Protein 8D9X (pdb70)

InterPro domains:
  IPR006597 Sel1-like repeat [PF08238] (257-276)
  IPR006597 Sel1-like repeat [PF08238] (277-312)
  IPR006597 Sel1-like repeat [PF08238] (314-349)
  IPR006597 Sel1-like repeat [PF08238] (352-384)
  IPR006597 Sel1-like repeat [PF08238] (386-420)
  IPR006597 Sel1-like repeat [SM00671] (245-276)
  IPR006597 Sel1-like repeat [SM00671] (277-312)
  IPR006597 Sel1-like repeat [SM00671] (313-350)
  IPR006597 Sel1-like repeat [SM00671] (351-384)
  IPR006597 Sel1-like repeat [SM00671] (385-420)
  IPR011990 Tetratricopeptide-like helical domain superfamily [G3DSA:1.25.40.10] (247-445)
  IPR052748 Integrated Stress Response Activator [PTHR45011] (1-515)

Organism: Homo sapiens (NCBI:txid9606)

B-factor: mean 91.6, std 11.81, range [67.1, 138.32]

Radius of gyration: 43.92 Å; Cα contacts (8 Å, |Δi|>4): 2280; chains: 8; bounding box: 70×71×140 Å

Structure (mmCIF, N/CA/C/O backbone):
data_8D9X
#
_entry.id   8D9X
#
loop_
_atom_site.group_PDB
_atom_site.id
_atom_site.type_symbol
_atom_site.label_atom_id
_atom_site.label_alt_id
_atom_site.label_comp_id
_atom_site.label_asym_id
_atom_site.label_entity_id
_atom_site.label_seq_id
_atom_site.pdbx_PDB_ins_code
_atom_site.Cartn_x
_atom_site.Cartn_y
_atom_site.Cartn_z
_atom_site.occupancy
_atom_site.B_iso_or_equiv
_atom_site.auth_seq_id
_atom_site.auth_comp_id
_atom_site.auth_asym_id
_atom_site.auth_atom_id
_atom_site.pdbx_PDB_model_num
ATOM 1 N N . SER A 1 376 ? 153.169 168.681 214.243 1.00 137.15 228 SER A N 1
ATOM 2 C CA . SER A 1 376 ? 152.680 168.768 215.613 1.00 137.15 228 SER A CA 1
ATOM 3 C C . SER A 1 376 ? 151.393 167.967 215.792 1.00 137.15 228 SER A C 1
ATOM 4 O O . SER A 1 376 ? 151.013 167.184 214.924 1.00 137.15 228 SER A O 1
ATOM 7 N N . LEU A 1 377 ? 150.725 168.179 216.926 1.00 137.56 229 LEU A N 1
ATOM 8 C CA . LEU A 1 377 ? 149.597 167.332 217.300 1.00 137.56 229 LEU A CA 1
ATOM 9 C C . LEU A 1 377 ? 148.344 167.631 216.484 1.00 137.56 229 LEU A C 1
ATOM 10 O O . LEU A 1 377 ? 147.650 166.702 216.058 1.00 137.56 229 LEU A O 1
ATOM 15 N N . GLU A 1 378 ? 148.026 168.909 216.263 1.00 138.32 230 GLU A N 1
ATOM 16 C CA . GLU A 1 378 ? 146.736 169.251 215.667 1.00 138.32 230 GLU A CA 1
ATOM 17 C C . GLU A 1 378 ? 146.663 168.832 214.201 1.00 138.32 230 GLU A C 1
ATOM 18 O O . GLU A 1 378 ? 145.673 168.228 213.766 1.00 138.32 230 GLU A O 1
ATOM 24 N N . GLU A 1 379 ? 147.700 169.138 213.419 1.00 135.10 231 GLU A N 1
ATOM 25 C CA . GLU A 1 379 ? 147.687 168.723 212.021 1.00 135.10 231 GLU A CA 1
ATOM 26 C C . GLU A 1 379 ? 147.718 167.205 211.904 1.00 135.10 231 GLU A C 1
ATOM 27 O O . GLU A 1 379 ? 147.049 166.632 211.037 1.00 135.10 231 GLU A O 1
ATOM 33 N N . ALA A 1 380 ? 148.468 166.536 212.783 1.00 126.94 232 ALA A N 1
ATOM 34 C CA . ALA A 1 380 ? 148.519 165.080 212.750 1.00 126.94 232 ALA A CA 1
ATOM 35 C C . ALA A 1 380 ? 147.158 164.470 213.054 1.00 126.94 232 ALA A C 1
ATOM 36 O O . ALA A 1 380 ? 146.734 163.521 212.385 1.00 126.94 232 ALA A O 1
ATOM 38 N N . VAL A 1 381 ? 146.455 164.997 214.059 1.00 124.24 233 VAL A N 1
ATOM 39 C CA . VAL A 1 381 ? 145.165 164.420 214.420 1.00 124.24 233 VAL A CA 1
ATOM 40 C C . VAL A 1 381 ? 144.128 164.710 213.340 1.00 124.24 233 VAL A C 1
ATOM 41 O O . VAL A 1 381 ? 143.290 163.856 213.026 1.00 124.24 233 VAL A O 1
ATOM 45 N N . THR A 1 382 ? 144.177 165.900 212.733 1.00 120.08 234 THR A N 1
ATOM 46 C CA . THR A 1 382 ? 143.274 166.177 211.620 1.00 120.08 234 THR A CA 1
ATOM 47 C C . THR A 1 382 ? 143.544 165.239 210.450 1.00 120.08 234 THR A C 1
ATOM 48 O O . THR A 1 382 ? 142.610 164.692 209.846 1.00 120.08 234 THR A O 1
ATOM 52 N N . SER A 1 383 ? 144.821 165.022 210.130 1.00 116.44 235 SER A N 1
ATOM 53 C CA . SER A 1 383 ? 145.164 164.120 209.040 1.00 116.44 235 SER A CA 1
ATOM 54 C C . SER A 1 383 ? 144.699 162.702 209.333 1.00 116.44 235 SER A C 1
ATOM 55 O O . SER A 1 383 ? 144.149 162.030 208.455 1.00 116.44 235 SER A O 1
ATOM 58 N N . ILE A 1 384 ? 144.898 162.231 210.565 1.00 110.33 236 ILE A N 1
ATOM 59 C CA . ILE A 1 384 ? 144.548 160.850 210.874 1.00 110.33 236 ILE A CA 1
ATOM 60 C C . ILE A 1 384 ? 143.035 160.666 210.890 1.00 110.33 236 ILE A C 1
ATOM 61 O O . ILE A 1 384 ? 142.526 159.624 210.464 1.00 110.33 236 ILE A O 1
ATOM 66 N N . GLN A 1 385 ? 142.281 161.671 211.352 1.00 110.41 237 GLN A N 1
ATOM 67 C CA . GLN A 1 385 ? 140.829 161.517 211.341 1.00 110.41 237 GLN A CA 1
ATOM 68 C C . GLN A 1 385 ? 140.281 161.571 209.919 1.00 110.41 237 GLN A C 1
ATOM 69 O O . GLN A 1 385 ? 139.352 160.825 209.576 1.00 110.41 237 GLN A O 1
ATOM 75 N N . GLN A 1 386 ? 140.853 162.425 209.064 1.00 103.88 238 GLN A N 1
ATOM 76 C CA . GLN A 1 386 ? 140.426 162.433 207.668 1.00 103.88 238 GLN A CA 1
ATOM 77 C C . GLN A 1 386 ? 140.778 161.117 206.985 1.00 103.88 238 GLN A C 1
ATOM 78 O O . GLN A 1 386 ? 140.001 160.595 206.174 1.00 103.88 238 GLN A O 1
ATOM 84 N N . LEU A 1 387 ? 141.947 160.560 207.310 1.00 99.30 239 LEU A N 1
ATOM 85 C CA . LEU A 1 387 ? 142.323 159.258 206.775 1.00 99.30 239 LEU A CA 1
ATOM 86 C C . LEU A 1 387 ? 141.368 158.174 207.250 1.00 99.30 239 LEU A C 1
ATOM 87 O O . LEU A 1 387 ? 141.042 157.254 206.496 1.00 99.30 239 LEU A O 1
ATOM 92 N N . PHE A 1 388 ? 140.924 158.253 208.506 1.00 93.75 240 PHE A N 1
ATOM 93 C CA . PHE A 1 388 ? 139.959 157.279 209.007 1.00 93.75 240 PHE A CA 1
ATOM 94 C C . PHE A 1 388 ? 138.639 157.388 208.257 1.00 93.75 240 PHE A C 1
ATOM 95 O O . PHE A 1 388 ? 138.022 156.371 207.920 1.00 93.75 240 PHE A O 1
ATOM 103 N N . GLN A 1 389 ? 138.184 158.616 208.001 1.00 89.75 241 GLN A N 1
ATOM 104 C CA . GLN A 1 389 ? 136.987 158.815 207.187 1.00 89.75 241 GLN A CA 1
ATOM 105 C C . GLN A 1 389 ? 137.143 158.168 205.815 1.00 89.75 241 GLN A C 1
ATOM 106 O O . GLN A 1 389 ? 136.271 157.418 205.350 1.00 89.75 241 GLN A O 1
ATOM 112 N N . LEU A 1 390 ? 138.269 158.441 205.156 1.00 87.65 242 LEU A N 1
ATOM 113 C CA . LEU A 1 390 ? 138.503 157.874 203.833 1.00 87.65 242 LEU A CA 1
ATOM 114 C C . LEU A 1 390 ? 138.544 156.353 203.886 1.00 87.65 242 LEU A C 1
ATOM 115 O O . LEU A 1 390 ? 137.985 155.679 203.014 1.00 87.65 242 LEU A O 1
ATOM 120 N N . SER A 1 391 ? 139.192 155.795 204.908 1.00 89.15 243 SER A N 1
ATOM 121 C CA . SER A 1 391 ? 139.341 154.349 204.994 1.00 89.15 243 SER A CA 1
ATOM 122 C C . SER A 1 391 ? 138.009 153.668 205.264 1.00 89.15 243 SER A C 1
ATOM 123 O O . SER A 1 391 ? 137.742 152.590 204.724 1.00 89.15 243 SER A O 1
ATOM 126 N N . VAL A 1 392 ? 137.164 154.265 206.106 1.00 85.40 244 VAL A N 1
ATOM 127 C CA . VAL A 1 392 ? 135.864 153.648 206.341 1.00 85.40 244 VAL A CA 1
ATOM 128 C C . VAL A 1 392 ? 135.008 153.736 205.086 1.00 85.40 244 VAL A C 1
ATOM 129 O O . VAL A 1 392 ? 134.241 152.811 204.789 1.00 85.40 244 VAL A O 1
ATOM 133 N N . SER A 1 393 ? 135.140 154.815 204.307 1.00 82.77 245 SER A N 1
ATOM 134 C CA . SER A 1 393 ? 134.446 154.857 203.022 1.00 82.77 245 SER A CA 1
ATOM 135 C C . SER A 1 393 ? 134.934 153.748 202.092 1.00 82.77 245 SER A C 1
ATOM 136 O O . SER A 1 393 ? 134.125 153.054 201.457 1.00 82.77 245 SER A O 1
ATOM 139 N N . ILE A 1 394 ? 136.257 153.568 202.004 1.00 78.79 246 ILE A N 1
ATOM 140 C CA . ILE A 1 394 ? 136.822 152.498 201.183 1.00 78.79 246 ILE A CA 1
ATOM 141 C C . ILE A 1 394 ? 136.268 151.151 201.615 1.00 78.79 246 ILE A C 1
ATOM 142 O O . ILE A 1 394 ? 135.852 150.334 200.786 1.00 78.79 246 ILE A O 1
ATOM 147 N N . ALA A 1 395 ? 136.278 150.893 202.922 1.00 86.81 247 ALA A N 1
ATOM 148 C CA . ALA A 1 395 ? 135.838 149.600 203.429 1.00 86.81 247 ALA A CA 1
ATOM 149 C C . ALA A 1 395 ? 134.364 149.371 203.140 1.00 86.81 247 ALA A C 1
ATOM 150 O O . ALA A 1 395 ? 133.963 148.264 202.767 1.00 86.81 247 ALA A O 1
ATOM 152 N N . PHE A 1 396 ? 133.538 150.402 203.315 1.00 83.33 248 PHE A N 1
ATOM 153 C CA . PHE A 1 396 ? 132.114 150.240 203.060 1.00 83.33 248 PHE A CA 1
ATOM 154 C C . PHE A 1 396 ? 131.861 149.928 201.593 1.00 83.33 248 PHE A C 1
ATOM 155 O O . PHE A 1 396 ? 131.068 149.035 201.265 1.00 83.33 248 PHE A O 1
ATOM 163 N N . ASN A 1 397 ? 132.560 150.624 200.692 1.00 78.88 249 ASN A N 1
ATOM 164 C CA . ASN A 1 397 ? 132.423 150.317 199.272 1.00 78.88 249 ASN A CA 1
ATOM 165 C C . ASN A 1 397 ? 132.909 148.909 198.951 1.00 78.88 249 ASN A C 1
ATOM 166 O O . ASN A 1 397 ? 132.300 148.213 198.128 1.00 78.88 249 ASN A O 1
ATOM 171 N N . PHE A 1 398 ? 134.009 148.479 199.574 1.00 78.77 250 PHE A N 1
ATOM 172 C CA . PHE A 1 398 ? 134.541 147.149 199.298 1.00 78.77 250 PHE A CA 1
ATOM 173 C C . PHE A 1 398 ? 133.583 146.065 199.765 1.00 78.77 250 PHE A C 1
ATOM 174 O O . PHE A 1 398 ? 133.380 145.068 199.065 1.00 78.77 250 PHE A O 1
ATOM 182 N N . LEU A 1 399 ? 132.992 146.234 200.947 1.00 83.23 251 LEU A N 1
ATOM 183 C CA . LEU A 1 399 ? 131.984 145.278 201.393 1.00 83.23 251 LEU A CA 1
ATOM 184 C C . LEU A 1 399 ? 130.772 145.291 200.475 1.00 83.23 251 LEU A C 1
ATOM 185 O O . LEU A 1 399 ? 130.204 144.234 200.181 1.00 83.23 251 LEU A O 1
ATOM 190 N N . GLY A 1 400 ? 130.367 146.470 200.001 1.00 86.96 252 GLY A N 1
ATOM 191 C CA . GLY A 1 400 ? 129.246 146.523 199.076 1.00 86.96 252 GLY A CA 1
ATOM 192 C C . GLY A 1 400 ? 129.506 145.740 197.803 1.00 86.96 252 GLY A C 1
ATOM 193 O O . GLY A 1 400 ? 128.680 144.927 197.375 1.00 86.96 252 GLY A O 1
ATOM 194 N N . THR A 1 401 ? 130.671 145.960 197.188 1.00 83.23 253 THR A N 1
ATOM 195 C CA . THR A 1 401 ? 130.980 145.248 195.953 1.00 83.23 253 THR A CA 1
ATOM 196 C C . THR A 1 401 ? 131.217 143.762 196.188 1.00 83.23 253 THR A C 1
ATOM 197 O O . THR A 1 401 ? 130.839 142.948 195.338 1.00 83.23 253 THR A O 1
ATOM 201 N N . GLU A 1 402 ? 131.807 143.384 197.324 1.00 88.13 254 GLU A N 1
ATOM 202 C CA . GLU A 1 402 ? 131.975 141.972 197.632 1.00 88.13 254 GLU A CA 1
ATOM 203 C C . GLU A 1 402 ? 130.630 141.284 197.815 1.00 88.13 254 GLU A C 1
ATOM 204 O O . GLU A 1 402 ? 130.443 140.153 197.355 1.00 88.13 254 GLU A O 1
ATOM 206 N N . ASN A 1 403 ? 129.684 141.948 198.485 1.00 89.96 255 ASN A N 1
ATOM 207 C CA . ASN A 1 403 ? 128.353 141.375 198.634 1.00 89.96 255 ASN A CA 1
ATOM 208 C C . ASN A 1 403 ? 127.649 141.261 197.290 1.00 89.96 255 ASN A C 1
ATOM 209 O O . ASN A 1 403 ? 127.008 140.243 197.003 1.00 89.96 255 ASN A O 1
ATOM 214 N N . MET A 1 404 ? 127.759 142.291 196.448 1.00 88.32 256 MET A N 1
ATOM 215 C CA . MET A 1 404 ? 127.129 142.224 195.133 1.00 88.32 256 MET A CA 1
ATOM 216 C C . MET A 1 404 ? 127.694 141.077 194.306 1.00 88.32 256 MET A C 1
ATOM 217 O O . MET A 1 404 ? 126.942 140.341 193.659 1.00 88.32 256 MET A O 1
ATOM 222 N N . LYS A 1 405 ? 129.017 140.909 194.313 1.00 85.33 257 LYS A N 1
ATOM 223 C CA . LYS A 1 405 ? 129.619 139.819 193.551 1.00 85.33 257 LYS A CA 1
ATOM 224 C C . LYS A 1 405 ? 129.246 138.461 194.135 1.00 85.33 257 LYS A C 1
ATOM 225 O O . LYS A 1 405 ? 128.997 137.507 193.389 1.00 85.33 257 LYS A O 1
ATOM 231 N N . SER A 1 406 ? 129.209 138.353 195.465 1.00 90.31 258 SER A N 1
ATOM 232 C CA . SER A 1 406 ? 128.912 137.071 196.098 1.00 90.31 258 SER A CA 1
ATOM 233 C C . SER A 1 406 ? 127.477 136.637 195.832 1.00 90.31 258 SER A C 1
ATOM 234 O O . SER A 1 406 ? 127.222 135.465 195.534 1.00 90.31 258 SER A O 1
ATOM 237 N N . GLY A 1 407 ? 126.529 137.564 195.929 1.00 89.29 259 GLY A N 1
ATOM 238 C CA . GLY A 1 407 ? 125.139 137.229 195.701 1.00 89.29 259 GLY A CA 1
ATOM 239 C C . GLY A 1 407 ? 124.167 137.942 196.617 1.00 89.29 259 GLY A C 1
ATOM 240 O O . GLY A 1 407 ? 123.001 138.125 196.259 1.00 89.29 259 GLY A O 1
ATOM 241 N N . ASP A 1 408 ? 124.622 138.344 197.801 1.00 95.85 260 ASP A N 1
ATOM 242 C CA . ASP A 1 408 ? 123.769 139.112 198.700 1.00 95.85 260 ASP A CA 1
ATOM 243 C C . ASP A 1 408 ? 123.548 140.508 198.131 1.00 95.85 260 ASP A C 1
ATOM 244 O O . ASP A 1 408 ? 124.498 141.173 197.707 1.00 95.85 260 ASP A O 1
ATOM 249 N N . HIS A 1 409 ? 122.297 140.957 198.123 1.00 88.95 261 HIS A N 1
ATOM 250 C CA . HIS A 1 409 ? 121.965 142.195 197.428 1.00 88.95 261 HIS A CA 1
ATOM 251 C C . HIS A 1 409 ? 121.451 143.299 198.335 1.00 88.95 261 HIS A C 1
ATOM 252 O O . HIS A 1 409 ? 121.865 144.448 198.177 1.00 88.95 261 HIS A O 1
ATOM 259 N N . THR A 1 410 ? 120.560 142.998 199.282 1.00 96.39 262 THR A N 1
ATOM 260 C CA . THR A 1 410 ? 120.058 144.052 200.160 1.00 96.39 262 THR A CA 1
ATOM 261 C C . THR A 1 410 ? 121.184 144.650 200.998 1.00 96.39 262 THR A C 1
ATOM 262 O O . THR A 1 410 ? 121.231 145.869 201.216 1.00 96.39 262 THR A O 1
ATOM 266 N N . ALA A 1 411 ? 122.112 143.809 201.458 1.00 94.53 263 ALA A N 1
ATOM 267 C CA . ALA A 1 411 ? 123.291 144.319 202.143 1.00 94.53 263 ALA A CA 1
ATOM 268 C C . ALA A 1 411 ? 124.124 145.187 201.212 1.00 94.53 263 ALA A C 1
ATOM 269 O O . ALA A 1 411 ? 124.753 146.156 201.651 1.00 94.53 263 ALA A O 1
ATOM 271 N N . ALA A 1 412 ? 124.143 144.852 199.919 1.00 87.82 264 ALA A N 1
ATOM 272 C CA . ALA A 1 412 ? 124.848 145.691 198.957 1.00 87.82 264 ALA A CA 1
ATOM 273 C C . ALA A 1 412 ? 124.223 147.077 198.878 1.00 87.82 264 ALA A C 1
ATOM 274 O O . ALA A 1 412 ? 124.938 148.085 198.874 1.00 87.82 264 ALA A O 1
ATOM 276 N N . PHE A 1 413 ? 122.891 147.150 198.822 1.00 92.33 265 PHE A N 1
ATOM 277 C CA . PHE A 1 413 ? 122.229 148.450 198.839 1.00 92.33 265 PHE A CA 1
ATOM 278 C C . PHE A 1 413 ? 122.566 149.216 200.104 1.00 92.33 265 PHE A C 1
ATOM 279 O O . PHE A 1 413 ? 122.889 150.406 200.050 1.00 92.33 265 PHE A O 1
ATOM 287 N N . SER A 1 414 ? 122.491 148.551 201.258 1.00 94.02 266 SER A N 1
ATOM 288 C CA . SER A 1 414 ? 122.772 149.253 202.504 1.00 94.02 266 SER A CA 1
ATOM 289 C C . SER A 1 414 ? 124.190 149.806 202.527 1.00 94.02 266 SER A C 1
ATOM 290 O O . SER A 1 414 ? 124.387 150.998 202.803 1.00 94.02 266 SER A O 1
ATOM 293 N N . TYR A 1 415 ? 125.180 148.964 202.222 1.00 90.61 267 TYR A N 1
ATOM 294 C CA . TYR A 1 415 ? 126.571 149.394 202.253 1.00 90.61 267 TYR A CA 1
ATOM 295 C C . TYR A 1 415 ? 126.845 150.495 201.241 1.00 90.61 267 TYR A C 1
ATOM 296 O O . TYR A 1 415 ? 127.487 151.496 201.575 1.00 90.61 267 TYR A O 1
ATOM 305 N N . PHE A 1 416 ? 126.367 150.340 200.006 1.00 82.91 268 PHE A N 1
ATOM 306 C CA . PHE A 1 416 ? 126.605 151.358 198.996 1.00 82.91 268 PHE A CA 1
ATOM 307 C C . PHE A 1 416 ? 125.922 152.669 199.343 1.00 82.91 268 PHE A C 1
ATOM 308 O O . PHE A 1 416 ? 126.493 153.735 199.104 1.00 82.91 268 PHE A O 1
ATOM 316 N N . GLN A 1 417 ? 124.716 152.618 199.909 1.00 89.93 269 GLN A N 1
ATOM 317 C CA . GLN A 1 417 ? 124.027 153.843 200.288 1.00 89.93 269 GLN A CA 1
ATOM 318 C C . GLN A 1 417 ? 124.773 154.567 201.399 1.00 89.93 269 GLN A C 1
ATOM 319 O O . GLN A 1 417 ? 124.988 155.782 201.323 1.00 89.93 269 GLN A O 1
ATOM 325 N N . LYS A 1 418 ? 125.189 153.840 202.440 1.00 92.58 270 LYS A N 1
ATOM 326 C CA . LYS A 1 418 ? 125.891 154.514 203.528 1.00 92.58 270 LYS A CA 1
ATOM 327 C C . LYS A 1 418 ? 127.282 154.969 203.103 1.00 92.58 270 LYS A C 1
ATOM 328 O O . LYS A 1 418 ? 127.818 155.926 203.672 1.00 92.58 270 LYS A O 1
ATOM 334 N N . ALA A 1 419 ? 127.879 154.307 202.110 1.00 88.03 271 ALA A N 1
ATOM 335 C CA . ALA A 1 419 ? 129.159 154.766 201.581 1.00 88.03 271 ALA A CA 1
ATOM 336 C C . ALA A 1 419 ? 128.986 156.032 200.752 1.00 88.03 271 ALA A C 1
ATOM 337 O O . ALA A 1 419 ? 129.784 156.968 200.858 1.00 88.03 271 ALA A O 1
ATOM 339 N N . ALA A 1 420 ? 127.959 156.071 199.906 1.00 85.51 272 ALA A N 1
ATOM 340 C CA . ALA A 1 420 ? 127.699 157.257 199.104 1.00 85.51 272 ALA A CA 1
ATOM 341 C C . ALA A 1 420 ? 127.208 158.423 199.945 1.00 85.51 272 ALA A C 1
ATOM 342 O O . ALA A 1 420 ? 127.338 159.576 199.519 1.00 85.51 272 ALA A O 1
ATOM 344 N N . ALA A 1 421 ? 126.648 158.153 201.124 1.00 88.66 273 ALA A N 1
ATOM 345 C CA . ALA A 1 421 ? 126.144 159.225 201.971 1.00 88.66 273 ALA A CA 1
ATOM 346 C C . ALA A 1 421 ? 127.248 160.090 202.562 1.00 88.66 273 ALA A C 1
ATOM 347 O O . ALA A 1 421 ? 126.944 161.148 203.123 1.00 88.66 273 ALA A O 1
ATOM 349 N N . ARG A 1 422 ? 128.510 159.678 202.455 1.00 84.95 274 ARG A N 1
ATOM 350 C CA . ARG A 1 422 ? 129.611 160.397 203.080 1.00 84.95 274 ARG A CA 1
ATOM 351 C C . ARG A 1 422 ? 130.626 160.922 202.073 1.00 84.95 274 ARG A C 1
ATOM 352 O O . ARG A 1 422 ? 131.768 161.202 202.449 1.00 84.95 274 ARG A O 1
ATOM 360 N N . GLY A 1 423 ? 130.245 161.058 200.805 1.00 80.44 275 GLY A N 1
ATOM 361 C CA . GLY A 1 423 ? 131.088 161.743 199.845 1.00 80.44 275 GLY A CA 1
ATOM 362 C C . GLY A 1 423 ? 132.158 160.898 199.185 1.00 80.44 275 GLY A C 1
ATOM 363 O O . GLY A 1 423 ? 133.349 161.194 199.315 1.00 80.44 275 GLY A O 1
ATOM 364 N N . TYR A 1 424 ? 131.755 159.844 198.479 1.00 72.41 276 TYR A N 1
ATOM 365 C CA . TYR A 1 424 ? 132.689 158.960 197.798 1.00 72.41 276 TYR A CA 1
ATOM 366 C C . TYR A 1 424 ? 132.254 158.742 196.355 1.00 72.41 276 TYR A C 1
ATOM 367 O O . TYR A 1 424 ? 131.059 158.625 196.068 1.00 72.41 276 TYR A O 1
ATOM 376 N N . SER A 1 425 ? 133.235 158.672 195.452 1.00 75.94 277 SER A N 1
ATOM 377 C CA . SER A 1 425 ? 132.943 158.711 194.021 1.00 75.94 277 SER A CA 1
ATOM 378 C C . SER A 1 425 ? 132.355 157.395 193.523 1.00 75.94 277 SER A C 1
ATOM 379 O O . SER A 1 425 ? 131.175 157.325 193.152 1.00 75.94 277 SER A O 1
ATOM 382 N N . LYS A 1 426 ? 133.166 156.336 193.490 1.00 78.94 278 LYS A N 1
ATOM 383 C CA . LYS A 1 426 ? 132.663 155.076 192.959 1.00 78.94 278 LYS A CA 1
ATOM 384 C C . LYS A 1 426 ? 131.552 154.501 193.829 1.00 78.94 278 LYS A C 1
ATOM 385 O O . LYS A 1 426 ? 130.709 153.744 193.340 1.00 78.94 278 LYS A O 1
ATOM 391 N N . ALA A 1 427 ? 131.517 154.858 195.113 1.00 79.41 279 ALA A N 1
ATOM 392 C CA . ALA A 1 427 ? 130.373 154.471 195.933 1.00 79.41 279 ALA A CA 1
ATOM 393 C C . ALA A 1 427 ? 129.094 155.105 195.411 1.00 79.41 279 ALA A C 1
ATOM 394 O O . ALA A 1 427 ? 128.049 154.448 195.333 1.00 79.41 279 ALA A O 1
ATOM 396 N N . GLN A 1 428 ? 129.159 156.384 195.037 1.00 79.11 280 GLN A N 1
ATOM 397 C CA . GLN A 1 428 ? 127.996 157.039 194.451 1.00 79.11 280 GLN A CA 1
ATOM 398 C C . GLN A 1 428 ? 127.633 156.411 193.115 1.00 79.11 280 GLN A C 1
ATOM 399 O O . GLN A 1 428 ? 126.448 156.243 192.800 1.00 79.11 280 GLN A O 1
ATOM 405 N N . TYR A 1 429 ? 128.640 156.063 192.310 1.00 75.65 281 TYR A N 1
ATOM 406 C CA . TYR A 1 429 ? 128.352 155.404 191.040 1.00 75.65 281 TYR A CA 1
ATOM 407 C C . TYR A 1 429 ? 127.635 154.080 191.258 1.00 75.65 281 TYR A C 1
ATOM 408 O O . TYR A 1 429 ? 126.660 153.773 190.566 1.00 75.65 281 TYR A O 1
ATOM 417 N N . ASN A 1 430 ? 128.103 153.282 192.217 1.00 77.30 282 ASN A N 1
ATOM 418 C CA . ASN A 1 430 ? 127.469 151.997 192.482 1.00 77.30 282 ASN A CA 1
ATOM 419 C C . ASN A 1 430 ? 126.064 152.182 193.032 1.00 77.30 282 ASN A C 1
ATOM 420 O O . ASN A 1 430 ? 125.159 151.399 192.721 1.00 77.30 282 ASN A O 1
ATOM 425 N N . ALA A 1 431 ? 125.863 153.206 193.860 1.00 80.71 283 ALA A N 1
ATOM 426 C CA . ALA A 1 431 ? 124.525 153.488 194.363 1.00 80.71 283 ALA A CA 1
ATOM 427 C C . ALA A 1 431 ? 123.583 153.837 193.220 1.00 80.71 283 ALA A C 1
ATOM 428 O O . ALA A 1 431 ? 122.447 153.350 193.158 1.00 80.71 283 ALA A O 1
ATOM 430 N N . GLY A 1 432 ? 124.050 154.666 192.289 1.00 86.53 284 GLY A N 1
ATOM 431 C CA . GLY A 1 432 ? 123.240 154.976 191.124 1.00 86.53 284 GLY A CA 1
ATOM 432 C C . GLY A 1 432 ? 122.955 153.751 190.279 1.00 86.53 284 GLY A C 1
ATOM 433 O O . GLY A 1 432 ? 121.844 153.579 189.771 1.00 86.53 284 GLY A O 1
ATOM 434 N N . LEU A 1 433 ? 123.955 152.883 190.118 1.00 85.65 285 LEU A N 1
ATOM 435 C CA . LEU A 1 433 ? 123.774 151.682 189.312 1.00 85.65 285 LEU A CA 1
ATOM 436 C C . LEU A 1 433 ? 122.731 150.763 189.931 1.00 85.65 285 LEU A C 1
ATOM 437 O O . LEU A 1 433 ? 121.852 150.242 189.232 1.00 85.65 285 LEU A O 1
ATOM 442 N N . CYS A 1 434 ? 122.804 150.561 191.246 1.00 87.50 286 CYS A N 1
ATOM 443 C CA . CYS A 1 434 ? 121.845 149.688 191.904 1.00 87.50 286 CYS A CA 1
ATOM 444 C C . CYS A 1 434 ? 120.467 150.320 192.014 1.00 87.50 286 CYS A C 1
ATOM 445 O O . CYS A 1 434 ? 119.481 149.587 192.146 1.00 87.50 286 CYS A O 1
ATOM 448 N N . HIS A 1 435 ? 120.366 151.649 191.969 1.00 86.80 287 HIS A N 1
ATOM 449 C CA . HIS A 1 435 ? 119.066 152.300 191.892 1.00 86.80 287 HIS A CA 1
ATOM 450 C C . HIS A 1 435 ? 118.444 152.258 190.502 1.00 86.80 287 HIS A C 1
ATOM 451 O O . HIS A 1 435 ? 117.216 152.178 190.401 1.00 86.80 287 HIS A O 1
ATOM 458 N N . GLU A 1 436 ? 119.240 152.310 189.434 1.00 90.79 288 GLU A N 1
ATOM 459 C CA . GLU A 1 436 ? 118.663 152.329 188.093 1.00 90.79 288 GLU A CA 1
ATOM 460 C C . GLU A 1 436 ? 118.481 150.941 187.488 1.00 90.79 288 GLU A C 1
ATOM 461 O O . GLU A 1 436 ? 117.621 150.768 186.620 1.00 90.79 288 GLU A O 1
ATOM 467 N N . HIS A 1 437 ? 119.265 149.939 187.905 1.00 89.44 289 HIS A N 1
ATOM 468 C CA . HIS A 1 437 ? 118.881 148.566 187.585 1.00 89.44 289 HIS A CA 1
ATOM 469 C C . HIS A 1 437 ? 117.888 148.012 188.595 1.00 89.44 289 HIS A C 1
ATOM 470 O O . HIS A 1 437 ? 117.065 147.158 188.248 1.00 89.44 289 HIS A O 1
ATOM 477 N N . GLY A 1 438 ? 117.946 148.480 189.837 1.00 92.99 290 GLY A N 1
ATOM 478 C CA . GLY A 1 438 ? 117.081 147.937 190.871 1.00 92.99 290 GLY A CA 1
ATOM 479 C C . GLY A 1 438 ? 117.351 146.484 191.196 1.00 92.99 290 GLY A C 1
ATOM 480 O O . GLY A 1 438 ? 116.409 145.689 191.298 1.00 92.99 290 GLY A O 1
ATOM 481 N N . ARG A 1 439 ? 118.621 146.117 191.364 1.00 91.76 291 ARG A N 1
ATOM 482 C CA . ARG A 1 439 ? 119.008 144.724 191.591 1.00 91.76 291 ARG A CA 1
ATOM 483 C C . ARG A 1 439 ? 118.701 144.361 193.038 1.00 91.76 291 ARG A C 1
ATOM 484 O O . ARG A 1 439 ? 119.589 144.013 193.816 1.00 91.76 291 ARG A O 1
ATOM 486 N N . GLY A 1 440 ? 117.420 144.418 193.393 1.00 96.30 292 GLY A N 1
ATOM 487 C CA . GLY A 1 440 ? 116.975 144.199 194.752 1.00 96.30 292 GLY A CA 1
ATOM 488 C C . GLY A 1 440 ? 116.282 145.383 195.394 1.00 96.30 292 GLY A C 1
ATOM 489 O O . GLY A 1 440 ? 116.204 145.438 196.627 1.00 96.30 292 GLY A O 1
ATOM 490 N N . THR A 1 441 ? 115.783 146.331 194.598 1.00 95.37 293 THR A N 1
ATOM 491 C CA . THR A 1 441 ? 115.117 147.536 195.067 1.00 95.37 293 THR A CA 1
ATOM 492 C C . THR A 1 441 ? 114.224 148.008 193.935 1.00 95.37 293 THR A C 1
ATOM 493 O O . THR A 1 441 ? 114.630 147.900 192.771 1.00 95.37 293 THR A O 1
ATOM 497 N N . PRO A 1 442 ? 113.016 148.497 194.215 1.00 99.66 294 PRO A N 1
ATOM 498 C CA . PRO A 1 442 ? 112.127 148.911 193.124 1.00 99.66 294 PRO A CA 1
ATOM 499 C C . PRO A 1 442 ? 112.779 149.961 192.238 1.00 99.66 294 PRO A C 1
ATOM 500 O O . PRO A 1 442 ? 113.551 150.804 192.701 1.00 99.66 294 PRO A O 1
ATOM 504 N N . ARG A 1 443 ? 112.473 149.880 190.944 1.00 99.13 295 ARG A N 1
ATOM 505 C CA . ARG A 1 443 ? 113.086 150.767 189.964 1.00 99.13 295 ARG A CA 1
ATOM 506 C C . ARG A 1 443 ? 112.834 152.224 190.324 1.00 99.13 295 ARG A C 1
ATOM 507 O O . ARG A 1 443 ? 111.692 152.638 190.540 1.00 99.13 295 ARG A O 1
ATOM 515 N N . ASP A 1 444 ? 113.912 153.000 190.381 1.00 99.73 296 ASP A N 1
ATOM 516 C CA . ASP A 1 444 ? 113.837 154.413 190.723 1.00 99.73 296 ASP A CA 1
ATOM 517 C C . ASP A 1 444 ? 114.888 155.149 189.913 1.00 99.73 296 ASP A C 1
ATOM 518 O O . ASP A 1 444 ? 116.046 154.725 189.867 1.00 99.73 296 ASP A O 1
ATOM 523 N N . ILE A 1 445 ? 114.483 156.244 189.277 1.00 91.82 297 ILE A N 1
ATOM 524 C CA . ILE A 1 445 ? 115.374 156.997 188.418 1.00 91.82 297 ILE A CA 1
ATOM 525 C C . ILE A 1 445 ? 115.868 158.283 189.071 1.00 91.82 297 ILE A C 1
ATOM 526 O O . ILE A 1 445 ? 117.059 158.594 188.966 1.00 91.82 297 ILE A O 1
ATOM 531 N N . SER A 1 446 ? 115.003 159.017 189.772 1.00 95.81 298 SER A N 1
ATOM 532 C CA . SER A 1 446 ? 115.375 160.293 190.372 1.00 95.81 298 SER A CA 1
ATOM 533 C C . SER A 1 446 ? 116.566 160.143 191.310 1.00 95.81 298 SER A C 1
ATOM 534 O O . SER A 1 446 ? 117.555 160.873 191.187 1.00 95.81 298 SER A O 1
ATOM 537 N N . LYS A 1 447 ? 116.487 159.191 192.242 1.00 95.54 299 LYS A N 1
ATOM 538 C CA . LYS A 1 447 ? 117.616 158.934 193.127 1.00 95.54 299 LYS A CA 1
ATOM 539 C C . LYS A 1 447 ? 118.846 158.476 192.358 1.00 95.54 299 LYS A C 1
ATOM 540 O O . LYS A 1 447 ? 119.962 158.907 192.677 1.00 95.54 299 LYS A O 1
ATOM 542 N N . ALA A 1 448 ? 118.663 157.618 191.352 1.00 92.20 300 ALA A N 1
ATOM 543 C CA . ALA A 1 448 ? 119.786 157.191 190.526 1.00 92.20 300 ALA A CA 1
ATOM 544 C C . ALA A 1 448 ? 120.418 158.377 189.812 1.00 92.20 300 ALA A C 1
ATOM 545 O O . ALA A 1 448 ? 121.644 158.505 189.767 1.00 92.20 300 ALA A O 1
ATOM 547 N N . VAL A 1 449 ? 119.592 159.267 189.258 1.00 88.11 301 VAL A N 1
ATOM 548 C CA . VAL A 1 449 ? 120.124 160.438 188.572 1.00 88.11 301 VAL A CA 1
ATOM 549 C C . VAL A 1 449 ? 120.883 161.341 189.535 1.00 88.11 301 VAL A C 1
ATOM 550 O O . VAL A 1 449 ? 121.947 161.867 189.188 1.00 88.11 301 VAL A O 1
ATOM 554 N N . LEU A 1 450 ? 120.362 161.549 190.746 1.00 88.98 302 LEU A N 1
ATOM 555 C CA . LEU A 1 450 ? 121.081 162.377 191.712 1.00 88.98 302 LEU A CA 1
ATOM 556 C C . LEU A 1 450 ? 122.421 161.756 192.088 1.00 88.98 302 LEU A C 1
ATOM 557 O O . LEU A 1 450 ? 123.439 162.457 192.178 1.00 88.98 302 LEU A O 1
ATOM 562 N N . TYR A 1 451 ? 122.443 160.441 192.312 1.00 87.35 303 TYR A N 1
ATOM 563 C CA . TYR A 1 451 ? 123.702 159.781 192.639 1.00 87.35 303 TYR A CA 1
ATOM 564 C C . TYR A 1 451 ? 124.689 159.866 191.480 1.00 87.35 303 TYR A C 1
ATOM 565 O O . TYR A 1 451 ? 125.892 160.063 191.694 1.00 87.35 303 TYR A O 1
ATOM 574 N N . TYR A 1 452 ? 124.202 159.722 190.246 1.00 85.10 304 TYR A N 1
ATOM 575 C CA . TYR A 1 452 ? 125.087 159.859 189.095 1.00 85.10 304 TYR A CA 1
ATOM 576 C C . TYR A 1 452 ? 125.620 161.278 188.976 1.00 85.10 304 TYR A C 1
ATOM 577 O O . TYR A 1 452 ? 126.772 161.478 188.588 1.00 85.10 304 TYR A O 1
ATOM 586 N N . GLN A 1 453 ? 124.795 162.279 189.289 1.00 77.17 305 GLN A N 1
ATOM 587 C CA . GLN A 1 453 ? 125.284 163.655 189.324 1.00 77.17 305 GLN A CA 1
ATOM 588 C C . GLN A 1 453 ? 126.412 163.809 190.330 1.00 77.17 305 GLN A C 1
ATOM 589 O O . GLN A 1 453 ? 127.457 164.403 190.031 1.00 77.17 305 GLN A O 1
ATOM 595 N N . LEU A 1 454 ? 126.210 163.283 191.538 1.00 77.89 306 LEU A N 1
ATOM 596 C CA . LEU A 1 454 ? 127.233 163.411 192.569 1.00 77.89 306 LEU A CA 1
ATOM 597 C C . LEU A 1 454 ? 128.518 162.708 192.155 1.00 77.89 306 LEU A C 1
ATOM 598 O O . LEU A 1 454 ? 129.619 163.211 192.406 1.00 77.89 306 LEU A O 1
ATOM 603 N N . ALA A 1 455 ? 128.398 161.545 191.515 1.00 79.44 307 ALA A N 1
ATOM 604 C CA . ALA A 1 455 ? 129.587 160.822 191.080 1.00 79.44 307 ALA A CA 1
ATOM 605 C C . ALA A 1 455 ? 130.273 161.528 189.917 1.00 79.44 307 ALA A C 1
ATOM 606 O O . ALA A 1 455 ? 131.507 161.558 189.842 1.00 79.44 307 ALA A O 1
ATOM 608 N N . ALA A 1 456 ? 129.492 162.097 188.999 1.00 72.60 308 ALA A N 1
ATOM 609 C CA . ALA A 1 456 ? 130.058 162.772 187.839 1.00 72.60 308 ALA A CA 1
ATOM 610 C C . ALA A 1 456 ? 130.812 164.027 188.244 1.00 72.60 308 ALA A C 1
ATOM 611 O O . ALA A 1 456 ? 131.877 164.324 187.692 1.00 72.60 308 ALA A O 1
ATOM 613 N N . SER A 1 457 ? 130.273 164.780 189.202 1.00 73.83 309 SER A N 1
ATOM 614 C CA . SER A 1 457 ? 130.940 166.002 189.629 1.00 73.83 309 SER A CA 1
ATOM 615 C C . SER A 1 457 ? 132.318 165.732 190.216 1.00 73.83 309 SER A C 1
ATOM 616 O O . SER A 1 457 ? 133.149 166.645 190.261 1.00 73.83 309 SER A O 1
ATOM 619 N N . GLN A 1 458 ? 132.585 164.507 190.661 1.00 74.82 310 GLN A N 1
ATOM 620 C CA . GLN A 1 458 ? 133.845 164.184 191.313 1.00 74.82 310 GLN A CA 1
ATOM 621 C C . GLN A 1 458 ? 134.872 163.571 190.370 1.00 74.82 310 GLN A C 1
ATOM 622 O O . GLN A 1 458 ? 135.997 163.299 190.800 1.00 74.82 310 GLN A O 1
ATOM 628 N N . GLY A 1 459 ? 134.526 163.353 189.106 1.00 73.09 311 GLY A N 1
ATOM 629 C CA . GLY A 1 459 ? 135.502 162.886 188.143 1.00 73.09 311 GLY A CA 1
ATOM 630 C C . GLY A 1 459 ? 135.550 161.384 187.955 1.00 73.09 311 GLY A C 1
ATOM 631 O O . GLY A 1 459 ? 136.624 160.781 188.020 1.00 73.09 311 GLY A O 1
ATOM 632 N N . HIS A 1 460 ? 134.396 160.766 187.719 1.00 79.34 312 HIS A N 1
ATOM 633 C CA . HIS A 1 460 ? 134.307 159.337 187.434 1.00 79.34 312 HIS A CA 1
ATOM 634 C C . HIS A 1 460 ? 133.786 159.177 186.013 1.00 79.34 312 HIS A C 1
ATOM 635 O O . HIS A 1 460 ? 132.639 159.537 185.725 1.00 79.34 312 HIS A O 1
ATOM 642 N N . SER A 1 461 ? 134.629 158.639 185.129 1.00 82.85 313 SER A N 1
ATOM 643 C CA . SER A 1 461 ? 134.299 158.605 183.707 1.00 82.85 313 SER A CA 1
ATOM 644 C C . SER A 1 461 ? 133.059 157.762 183.440 1.00 82.85 313 SER A C 1
ATOM 645 O O . SER A 1 461 ? 132.110 158.218 182.789 1.00 82.85 313 SER A O 1
ATOM 648 N N . LEU A 1 462 ? 133.049 156.527 183.938 1.00 82.46 314 LEU A N 1
ATOM 649 C CA . LEU A 1 462 ? 131.919 155.643 183.684 1.00 82.46 314 LEU A CA 1
ATOM 650 C C . LEU A 1 462 ? 130.645 156.190 184.310 1.00 82.46 314 LEU A C 1
ATOM 651 O O . LEU A 1 462 ? 129.569 156.130 183.702 1.00 82.46 314 LEU A O 1
ATOM 656 N N . ALA A 1 463 ? 130.752 156.743 185.519 1.00 84.41 315 ALA A N 1
ATOM 657 C CA . ALA A 1 463 ? 129.577 157.284 186.189 1.00 84.41 315 ALA A CA 1
ATOM 658 C C . ALA A 1 463 ? 128.999 158.466 185.427 1.00 84.41 315 ALA A C 1
ATOM 659 O O . ALA A 1 463 ? 127.777 158.589 185.295 1.00 84.41 315 ALA A O 1
ATOM 661 N N . GLN A 1 464 ? 129.856 159.357 184.930 1.00 87.41 316 GLN A N 1
ATOM 662 C CA . GLN A 1 464 ? 129.336 160.507 184.203 1.00 87.41 316 GLN A CA 1
ATOM 663 C C . GLN A 1 464 ? 128.774 160.100 182.848 1.00 87.41 316 GLN A C 1
ATOM 664 O O . GLN A 1 464 ? 127.784 160.683 182.392 1.00 87.41 316 GLN A O 1
ATOM 670 N N . TYR A 1 465 ? 129.363 159.090 182.204 1.00 87.67 317 TYR A N 1
ATOM 671 C CA . TYR A 1 465 ? 128.743 158.556 180.997 1.00 87.67 317 TYR A CA 1
ATOM 672 C C . TYR A 1 465 ? 127.353 158.022 181.299 1.00 87.67 317 TYR A C 1
ATOM 673 O O . TYR A 1 465 ? 126.407 158.257 180.536 1.00 87.67 317 TYR A O 1
ATOM 682 N N . ARG A 1 466 ? 127.211 157.297 182.411 1.00 92.50 318 ARG A N 1
ATOM 683 C CA . ARG A 1 466 ? 125.903 156.779 182.790 1.00 92.50 318 ARG A CA 1
ATOM 684 C C . ARG A 1 466 ? 124.922 157.913 183.058 1.00 92.50 318 ARG A C 1
ATOM 685 O O . ARG A 1 466 ? 123.759 157.849 182.642 1.00 92.50 318 ARG A O 1
ATOM 693 N N . TYR A 1 467 ? 125.376 158.959 183.752 1.00 86.87 319 TYR A N 1
ATOM 694 C CA . TYR A 1 467 ? 124.528 160.120 184.000 1.00 86.87 319 TYR A CA 1
ATOM 695 C C . TYR A 1 467 ? 124.028 160.727 182.703 1.00 86.87 319 TYR A C 1
ATOM 696 O O . TYR A 1 467 ? 122.831 161.000 182.549 1.00 86.87 319 TYR A O 1
ATOM 705 N N . ALA A 1 468 ? 124.939 160.969 181.766 1.00 88.90 320 ALA A N 1
ATOM 706 C CA . ALA A 1 468 ? 124.547 161.611 180.521 1.00 88.90 320 ALA A CA 1
ATOM 707 C C . ALA A 1 468 ? 123.593 160.732 179.728 1.00 88.90 320 ALA A C 1
ATOM 708 O O . ALA A 1 468 ? 122.595 161.219 179.184 1.00 88.90 320 ALA A O 1
ATOM 710 N N . ARG A 1 469 ? 123.870 159.429 179.665 1.00 92.22 321 ARG A N 1
ATOM 711 C CA . ARG A 1 469 ? 123.020 158.544 178.879 1.00 92.22 321 ARG A CA 1
ATOM 712 C C . ARG A 1 469 ? 121.645 158.398 179.516 1.00 92.22 321 ARG A C 1
ATOM 713 O O . ARG A 1 469 ? 120.644 158.228 178.812 1.00 92.22 321 ARG A O 1
ATOM 721 N N . CYS A 1 470 ? 121.572 158.466 180.847 1.00 96.66 322 CYS A N 1
ATOM 722 C CA . CYS A 1 470 ? 120.278 158.372 181.511 1.00 96.66 322 CYS A CA 1
ATOM 723 C C . CYS A 1 470 ? 119.477 159.659 181.368 1.00 96.66 322 CYS A C 1
ATOM 724 O O . CYS A 1 470 ? 118.257 159.609 181.180 1.00 96.66 322 CYS A O 1
ATOM 727 N N . LEU A 1 471 ? 120.136 160.814 181.453 1.00 85.92 323 LEU A N 1
ATOM 728 C CA . LEU A 1 471 ? 119.417 162.076 181.348 1.00 85.92 323 LEU A CA 1
ATOM 729 C C . LEU A 1 471 ? 118.998 162.380 179.918 1.00 85.92 323 LEU A C 1
ATOM 730 O O . LEU A 1 471 ? 117.941 162.982 179.704 1.00 85.92 323 LEU A O 1
ATOM 735 N N . LEU A 1 472 ? 119.794 161.970 178.933 1.00 86.90 324 LEU A N 1
ATOM 736 C CA . LEU A 1 472 ? 119.543 162.305 177.540 1.00 86.90 324 LEU A CA 1
ATOM 737 C C . LEU A 1 472 ? 118.727 161.249 176.808 1.00 86.90 324 LEU A C 1
ATOM 738 O O . LEU A 1 472 ? 118.625 161.309 175.579 1.00 86.90 324 LEU A O 1
ATOM 743 N N . ARG A 1 473 ? 118.151 160.283 177.526 1.00 99.43 325 ARG A N 1
ATOM 744 C CA . ARG A 1 473 ? 117.319 159.284 176.864 1.00 99.43 325 ARG A CA 1
ATOM 745 C C . ARG A 1 473 ? 116.036 159.897 176.317 1.00 99.43 325 ARG A C 1
ATOM 746 O O . ARG A 1 473 ? 115.434 159.348 175.387 1.00 99.43 325 ARG A O 1
ATOM 754 N N . ASP A 1 474 ? 115.601 161.028 176.877 1.00 111.40 326 ASP A N 1
ATOM 755 C CA . ASP A 1 474 ? 114.394 161.692 176.414 1.00 111.40 326 ASP A CA 1
ATOM 756 C C . ASP A 1 474 ? 114.637 162.381 175.071 1.00 111.40 326 ASP A C 1
ATOM 757 O O . ASP A 1 474 ? 115.761 162.791 174.770 1.00 111.40 326 ASP A O 1
ATOM 762 N N . PRO A 1 475 ? 113.596 162.519 174.246 1.00 124.00 327 PRO A N 1
ATOM 763 C CA . PRO A 1 475 ? 113.765 163.190 172.951 1.00 124.00 327 PRO A CA 1
ATOM 764 C C . PRO A 1 475 ? 113.614 164.701 173.045 1.00 124.00 327 PRO A C 1
ATOM 765 O O . PRO A 1 475 ? 113.416 165.374 172.028 1.00 124.00 327 PRO A O 1
ATOM 769 N N . ALA A 1 476 ? 113.699 165.242 174.259 1.00 128.73 328 ALA A N 1
ATOM 770 C CA . ALA A 1 476 ? 113.516 166.669 174.471 1.00 128.73 328 ALA A CA 1
ATOM 771 C C . ALA A 1 476 ? 114.648 167.456 173.809 1.00 128.73 328 ALA A C 1
ATOM 772 O O . ALA A 1 476 ? 115.699 166.917 173.452 1.00 128.73 328 ALA A O 1
ATOM 774 N N . SER A 1 477 ? 114.425 168.756 173.650 1.00 129.62 329 SER A N 1
ATOM 775 C CA . SER A 1 477 ? 115.374 169.621 172.963 1.00 129.62 329 SER A CA 1
ATOM 776 C C . SER A 1 477 ? 116.547 169.941 173.890 1.00 129.62 329 SER A C 1
ATOM 777 O O . SER A 1 477 ? 116.610 169.503 175.042 1.00 129.62 329 SER A O 1
ATOM 780 N N . SER A 1 478 ? 117.496 170.728 173.383 1.00 127.56 330 SER A N 1
ATOM 781 C CA . SER A 1 478 ? 118.693 171.106 174.124 1.00 127.56 330 SER A CA 1
ATOM 782 C C . SER A 1 478 ? 118.584 172.525 174.670 1.00 127.56 330 SER A C 1
ATOM 783 O O . SER A 1 478 ? 119.587 173.128 175.057 1.00 127.56 330 SER A O 1
ATOM 786 N N . TRP A 1 479 ? 117.367 173.070 174.699 1.00 125.40 331 TRP A N 1
ATOM 787 C CA . TRP A 1 479 ? 117.159 174.398 175.263 1.00 125.40 331 TRP A CA 1
ATOM 788 C C . TRP A 1 479 ? 117.392 174.419 176.768 1.00 125.40 331 TRP A C 1
ATOM 789 O O . TRP A 1 479 ? 117.934 175.398 177.292 1.00 125.40 331 TRP A O 1
ATOM 791 N N . ASN A 1 480 ? 116.994 173.366 177.470 1.00 114.73 332 ASN A N 1
ATOM 792 C CA . ASN A 1 480 ? 117.250 173.285 178.902 1.00 114.73 332 ASN A CA 1
ATOM 793 C C . ASN A 1 480 ? 118.743 173.115 179.160 1.00 114.73 332 ASN A C 1
ATOM 794 O O . ASN A 1 480 ? 119.358 172.184 178.626 1.00 114.73 332 ASN A O 1
ATOM 799 N N . PRO A 1 481 ? 119.366 173.999 179.940 1.00 116.93 333 PRO A N 1
ATOM 800 C CA . PRO A 1 481 ? 120.825 173.927 180.118 1.00 116.93 333 PRO A CA 1
ATOM 801 C C . PRO A 1 481 ? 121.293 172.690 180.874 1.00 116.93 333 PRO A C 1
ATOM 802 O O . PRO A 1 481 ? 122.499 172.393 180.868 1.00 116.93 333 PRO A O 1
ATOM 806 N N . GLU A 1 482 ? 120.386 171.969 181.540 1.00 110.27 334 GLU A N 1
ATOM 807 C CA . GLU A 1 482 ? 120.756 170.671 182.091 1.00 110.27 334 GLU A CA 1
ATOM 808 C C . GLU A 1 482 ? 121.282 169.751 181.000 1.00 110.27 334 GLU A C 1
ATOM 809 O O . GLU A 1 482 ? 122.278 169.047 181.205 1.00 110.27 334 GLU A O 1
ATOM 815 N N . ARG A 1 483 ? 120.642 169.762 179.829 1.00 98.51 335 ARG A N 1
ATOM 816 C CA . ARG A 1 483 ? 121.181 169.048 178.680 1.00 98.51 335 ARG A CA 1
ATOM 817 C C . ARG A 1 483 ? 122.538 169.591 178.269 1.00 98.51 335 ARG A C 1
ATOM 818 O O . ARG A 1 483 ? 123.375 168.832 177.776 1.00 98.51 335 ARG A O 1
ATOM 820 N N . GLN A 1 484 ? 122.773 170.891 178.455 1.00 99.70 336 GLN A N 1
ATOM 821 C CA . GLN A 1 484 ? 124.081 171.449 178.133 1.00 99.70 336 GLN A CA 1
ATOM 822 C C . GLN A 1 484 ? 125.169 170.836 179.006 1.00 99.70 336 GLN A C 1
ATOM 823 O O . GLN A 1 484 ? 126.193 170.365 178.489 1.00 99.70 336 GLN A O 1
ATOM 825 N N . ARG A 1 485 ? 124.968 170.812 180.330 1.00 104.47 337 ARG A N 1
ATOM 826 C CA . ARG A 1 485 ? 125.953 170.118 181.159 1.00 104.47 337 ARG A CA 1
ATOM 827 C C . ARG A 1 485 ? 126.039 168.639 180.809 1.00 104.47 337 ARG A C 1
ATOM 828 O O . ARG A 1 485 ? 127.133 168.065 180.810 1.00 104.47 337 ARG A O 1
ATOM 836 N N . ALA A 1 486 ? 124.905 167.998 180.522 1.00 96.17 338 ALA A N 1
ATOM 837 C CA . ALA A 1 486 ? 124.939 166.570 180.223 1.00 96.17 338 ALA A CA 1
ATOM 838 C C . ALA A 1 486 ? 125.799 166.283 179.000 1.00 96.17 338 ALA A C 1
ATOM 839 O O . ALA A 1 486 ? 126.667 165.402 179.032 1.00 96.17 338 ALA A O 1
ATOM 841 N N . VAL A 1 487 ? 125.593 167.036 177.920 1.00 91.76 339 VAL A N 1
ATOM 842 C CA . VAL A 1 487 ? 126.359 166.801 176.704 1.00 91.76 339 VAL A CA 1
ATOM 843 C C . VAL A 1 487 ? 127.818 167.183 176.909 1.00 91.76 339 VAL A C 1
ATOM 844 O O . VAL A 1 487 ? 128.718 166.515 176.393 1.00 91.76 339 VAL A O 1
ATOM 848 N N . SER A 1 488 ? 128.086 168.247 177.673 1.00 95.40 340 SER A N 1
ATOM 849 C CA . SER A 1 488 ? 129.474 168.631 177.904 1.00 95.40 340 SER A CA 1
ATOM 850 C C . SER A 1 488 ? 130.221 167.560 178.689 1.00 95.40 340 SER A C 1
ATOM 851 O O . SER A 1 488 ? 131.362 167.211 178.355 1.00 95.40 340 SER A O 1
ATOM 854 N N . LEU A 1 489 ? 129.594 167.024 179.737 1.00 96.87 341 LEU A N 1
ATOM 855 C CA . LEU A 1 489 ? 130.263 165.995 180.520 1.00 96.87 341 LEU A CA 1
ATOM 856 C C . LEU A 1 489 ? 130.394 164.703 179.733 1.00 96.87 341 LEU A C 1
ATOM 857 O O . LEU A 1 489 ? 131.402 164.004 179.867 1.00 96.87 341 LEU A O 1
ATOM 862 N N . LEU A 1 490 ? 129.411 164.372 178.892 1.00 91.92 342 LEU A N 1
ATOM 863 C CA . LEU A 1 490 ? 129.563 163.191 178.053 1.00 91.92 342 LEU A CA 1
ATOM 864 C C . LEU A 1 490 ? 130.710 163.385 177.071 1.00 91.92 342 LEU A C 1
ATOM 865 O O . LEU A 1 490 ? 131.460 162.447 176.784 1.00 91.92 342 LEU A O 1
ATOM 870 N N . LYS A 1 491 ? 130.849 164.601 176.540 1.00 97.29 343 LYS A N 1
ATOM 871 C CA . LYS A 1 491 ? 131.960 164.926 175.653 1.00 97.29 343 LYS A CA 1
ATOM 872 C C . LYS A 1 491 ? 133.297 164.711 176.346 1.00 97.29 343 LYS A C 1
ATOM 873 O O . LYS A 1 491 ? 134.175 164.007 175.830 1.00 97.29 343 LYS A O 1
ATOM 879 N N . GLN A 1 492 ? 133.463 165.302 177.529 1.00 99.70 344 GLN A N 1
ATOM 880 C CA . GLN A 1 492 ? 134.739 165.184 178.225 1.00 99.70 344 GLN A CA 1
ATOM 881 C C . GLN A 1 492 ? 134.928 163.821 178.877 1.00 99.70 344 GLN A C 1
ATOM 882 O O . GLN A 1 492 ? 136.022 163.537 179.375 1.00 99.70 344 GLN A O 1
ATOM 888 N N . ALA A 1 493 ? 133.895 162.978 178.887 1.00 98.32 345 ALA A N 1
ATOM 889 C CA . ALA A 1 493 ? 134.068 161.581 179.263 1.00 98.32 345 ALA A CA 1
ATOM 890 C C . ALA A 1 493 ? 134.539 160.751 178.078 1.00 98.32 345 ALA A C 1
ATOM 891 O O . ALA A 1 493 ? 135.490 159.972 178.193 1.00 98.32 345 ALA A O 1
ATOM 893 N N . ALA A 1 494 ? 133.871 160.898 176.933 1.00 99.11 346 ALA A N 1
ATOM 894 C CA . ALA A 1 494 ? 134.293 160.201 175.727 1.00 99.11 346 ALA A CA 1
ATOM 895 C C . ALA A 1 494 ? 135.696 160.604 175.307 1.00 99.11 346 ALA A C 1
ATOM 896 O O . ALA A 1 494 ? 136.396 159.806 174.675 1.00 99.11 346 ALA A O 1
ATOM 898 N N . ASP A 1 495 ? 136.121 161.822 175.647 1.00 106.07 347 ASP A N 1
ATOM 899 C CA . ASP A 1 495 ? 137.495 162.223 175.375 1.00 106.07 347 ASP A CA 1
ATOM 900 C C . ASP A 1 495 ? 138.501 161.424 176.195 1.00 106.07 347 ASP A C 1
ATOM 901 O O . ASP A 1 495 ? 139.688 161.407 175.850 1.00 106.07 347 ASP A O 1
ATOM 906 N N . SER A 1 496 ? 138.060 160.765 177.268 1.00 105.65 348 SER A N 1
ATOM 907 C CA . SER A 1 496 ? 138.971 159.989 178.101 1.00 105.65 348 SER A CA 1
ATOM 908 C C . SER A 1 496 ? 139.358 158.656 177.476 1.00 105.65 348 SER A C 1
ATOM 909 O O . SER A 1 496 ? 140.486 158.197 177.686 1.00 105.65 348 SER A O 1
ATOM 912 N N . GLY A 1 497 ? 138.463 158.027 176.721 1.00 102.56 349 GLY A N 1
ATOM 913 C CA . GLY A 1 497 ? 138.759 156.760 176.074 1.00 102.56 349 GLY A CA 1
ATOM 914 C C . GLY A 1 497 ? 137.740 155.661 176.302 1.00 102.56 349 GLY A C 1
ATOM 915 O O . GLY A 1 497 ? 137.964 154.535 175.837 1.00 102.56 349 GLY A O 1
ATOM 916 N N . LEU A 1 498 ? 136.634 155.917 176.996 1.00 98.00 350 LEU A N 1
ATOM 917 C CA . LEU A 1 498 ? 135.614 154.893 177.175 1.00 98.00 350 LEU A CA 1
ATOM 918 C C . LEU A 1 498 ? 134.975 154.546 175.837 1.00 98.00 350 LEU A C 1
ATOM 919 O O . LEU A 1 498 ? 134.841 155.398 174.956 1.00 98.00 350 LEU A O 1
ATOM 924 N N . ARG A 1 499 ? 134.574 153.285 175.688 1.00 90.51 351 ARG A N 1
ATOM 925 C CA . ARG A 1 499 ? 134.040 152.820 174.412 1.00 90.51 351 ARG A CA 1
ATOM 926 C C . ARG A 1 499 ? 132.594 153.267 174.216 1.00 90.51 351 ARG A C 1
ATOM 927 O O . ARG A 1 499 ? 132.259 153.897 173.209 1.00 90.51 351 ARG A O 1
ATOM 935 N N . GLU A 1 500 ? 131.723 152.944 175.175 1.00 82.25 352 GLU A N 1
ATOM 936 C CA . GLU A 1 500 ? 130.292 153.168 174.992 1.00 82.25 352 GLU A CA 1
ATOM 937 C C . GLU A 1 500 ? 129.949 154.647 174.869 1.00 82.25 352 GLU A C 1
ATOM 938 O O . GLU A 1 500 ? 129.061 155.010 174.087 1.00 82.25 352 GLU A O 1
ATOM 940 N N . ALA A 1 501 ? 130.622 155.507 175.636 1.00 88.61 353 ALA A N 1
ATOM 941 C CA . ALA A 1 501 ? 130.316 156.933 175.587 1.00 88.61 353 ALA A CA 1
ATOM 942 C C . ALA A 1 501 ? 130.558 157.501 174.195 1.00 88.61 353 ALA A C 1
ATOM 943 O O . ALA A 1 501 ? 129.755 158.294 173.690 1.00 88.61 353 ALA A O 1
ATOM 945 N N . GLN A 1 502 ? 131.661 157.100 173.560 1.00 90.65 354 GLN A N 1
ATOM 946 C CA . GLN A 1 502 ? 131.964 157.573 172.214 1.00 90.65 354 GLN A CA 1
ATOM 947 C C . GLN A 1 502 ? 130.878 157.168 171.228 1.00 90.65 354 GLN A C 1
ATOM 948 O O . GLN A 1 502 ? 130.415 157.987 170.427 1.00 90.65 354 GLN A O 1
ATOM 954 N N . ALA A 1 503 ? 130.470 155.899 171.263 1.00 80.60 355 ALA A N 1
ATOM 955 C CA . ALA A 1 503 ? 129.451 155.432 170.330 1.00 80.60 355 ALA A CA 1
ATOM 956 C C . ALA A 1 503 ? 128.131 156.152 170.557 1.00 80.60 355 ALA A C 1
ATOM 957 O O . ALA A 1 503 ? 127.460 156.561 169.599 1.00 80.60 355 ALA A O 1
ATOM 959 N N . PHE A 1 504 ? 127.745 156.327 171.822 1.00 80.60 356 PHE A N 1
ATOM 960 C CA . PHE A 1 504 ? 126.488 157.005 172.102 1.00 80.60 356 PHE A CA 1
ATOM 961 C C . PHE A 1 504 ? 126.536 158.454 171.646 1.00 80.60 356 PHE A C 1
ATOM 962 O O . PHE A 1 504 ? 125.543 158.980 171.136 1.00 80.60 356 PHE A O 1
ATOM 970 N N . LEU A 1 505 ? 127.679 159.121 171.821 1.00 88.49 357 LEU A N 1
ATOM 971 C CA . LEU A 1 505 ? 127.789 160.495 171.344 1.00 88.49 357 LEU A CA 1
ATOM 972 C C . LEU A 1 505 ? 127.742 160.567 169.827 1.00 88.49 357 LEU A C 1
ATOM 973 O O . LEU A 1 505 ? 127.148 161.498 169.269 1.00 88.49 357 LEU A O 1
ATOM 978 N N . GLY A 1 506 ? 128.378 159.613 169.147 1.00 86.55 358 GLY A N 1
ATOM 979 C CA . GLY A 1 506 ? 128.297 159.580 167.698 1.00 86.55 358 GLY A CA 1
ATOM 980 C C . GLY A 1 506 ? 126.873 159.411 167.211 1.00 86.55 358 GLY A C 1
ATOM 981 O O . GLY A 1 506 ? 126.467 160.023 166.220 1.00 86.55 358 GLY A O 1
ATOM 982 N N . VAL A 1 507 ? 126.095 158.578 167.901 1.00 84.49 359 VAL A N 1
ATOM 983 C CA . VAL A 1 507 ? 124.684 158.447 167.556 1.00 84.49 359 VAL A CA 1
ATOM 984 C C . VAL A 1 507 ? 123.932 159.738 167.861 1.00 84.49 359 VAL A C 1
ATOM 985 O O . VAL A 1 507 ? 123.098 160.188 167.066 1.00 84.49 359 VAL A O 1
ATOM 989 N N . LEU A 1 508 ? 124.216 160.357 169.008 1.00 85.82 360 LEU A N 1
ATOM 990 C CA . LEU A 1 508 ? 123.406 161.480 169.466 1.00 85.82 360 LEU A CA 1
ATOM 991 C C . LEU A 1 508 ? 123.627 162.720 168.613 1.00 85.82 360 LEU A C 1
ATOM 992 O O . LEU A 1 508 ? 122.676 163.457 168.326 1.00 85.82 360 LEU A O 1
ATOM 997 N N . PHE A 1 509 ? 124.869 162.974 168.199 1.00 97.56 361 PHE A N 1
ATOM 998 C CA . PHE A 1 509 ? 125.140 164.132 167.354 1.00 97.56 361 PHE A CA 1
ATOM 999 C C . PHE A 1 509 ? 124.580 163.985 165.945 1.00 97.56 361 PHE A C 1
ATOM 1000 O O . PHE A 1 509 ? 124.601 164.959 165.186 1.00 97.56 361 PHE A O 1
ATOM 1008 N N . THR A 1 510 ? 124.091 162.803 165.576 1.00 87.44 362 THR A N 1
ATOM 1009 C CA . THR A 1 510 ? 123.518 162.601 164.253 1.00 87.44 362 THR A CA 1
ATOM 1010 C C . THR A 1 510 ? 122.029 162.939 164.207 1.00 87.44 362 THR A C 1
ATOM 1011 O O . THR A 1 510 ? 121.480 163.135 163.118 1.00 87.44 362 THR A O 1
ATOM 1015 N N . LYS A 1 511 ? 121.379 163.081 165.359 1.00 100.52 363 LYS A N 1
ATOM 1016 C CA . LYS A 1 511 ? 119.930 163.178 165.428 1.00 100.52 363 LYS A CA 1
ATOM 1017 C C . LYS A 1 511 ? 119.520 164.543 165.977 1.00 100.52 363 LYS A C 1
ATOM 1018 O O . LYS A 1 511 ? 120.275 165.191 166.708 1.00 100.52 363 LYS A O 1
ATOM 1024 N N . GLU A 1 512 ? 118.319 164.974 165.596 1.00 110.07 364 GLU A N 1
ATOM 1025 C CA . GLU A 1 512 ? 117.821 166.300 165.944 1.00 110.07 364 GLU A CA 1
ATOM 1026 C C . GLU A 1 512 ? 117.722 166.456 167.461 1.00 110.07 364 GLU A C 1
ATOM 1027 O O . GLU A 1 512 ? 117.308 165.521 168.154 1.00 110.07 364 GLU A O 1
ATOM 1033 N N . PRO A 1 513 ? 118.071 167.628 168.018 1.00 107.82 365 PRO A N 1
ATOM 1034 C CA . PRO A 1 513 ? 118.605 168.839 167.393 1.00 107.82 365 PRO A CA 1
ATOM 1035 C C . PRO A 1 513 ? 120.110 168.979 167.554 1.00 107.82 365 PRO A C 1
ATOM 1036 O O . PRO A 1 513 ? 120.641 170.084 167.459 1.00 107.82 365 PRO A O 1
ATOM 1040 N N . TYR A 1 514 ? 120.790 167.862 167.800 1.00 104.88 366 TYR A N 1
ATOM 1041 C CA . TYR A 1 514 ? 122.220 167.861 168.075 1.00 104.88 366 TYR A CA 1
ATOM 1042 C C . TYR A 1 514 ? 123.058 167.664 166.819 1.00 104.88 366 TYR A C 1
ATOM 1043 O O . TYR A 1 514 ? 124.172 167.132 166.899 1.00 104.88 366 TYR A O 1
ATOM 1052 N N . LEU A 1 515 ? 122.557 168.092 165.662 1.00 102.54 367 LEU A N 1
ATOM 1053 C CA . LEU A 1 515 ? 123.206 167.809 164.389 1.00 102.54 367 LEU A CA 1
ATOM 1054 C C . LEU A 1 515 ? 124.571 168.474 164.273 1.00 102.54 367 LEU A C 1
ATOM 1055 O O . LEU A 1 515 ? 124.669 169.700 164.165 1.00 102.54 367 LEU A O 1
ATOM 1060 N N . ASP A 1 516 ? 125.629 167.665 164.298 1.00 103.50 368 ASP A N 1
ATOM 1061 C CA . ASP A 1 516 ? 126.985 168.120 163.985 1.00 103.50 368 ASP A CA 1
ATOM 1062 C C . ASP A 1 516 ? 127.672 166.943 163.291 1.00 103.50 368 ASP A C 1
ATOM 1063 O O . ASP A 1 516 ? 128.242 166.067 163.945 1.00 103.50 368 ASP A O 1
ATOM 1068 N N . GLU A 1 517 ? 127.610 166.944 161.959 1.00 99.27 369 GLU A N 1
ATOM 1069 C CA . GLU A 1 517 ? 127.936 165.745 161.195 1.00 99.27 369 GLU A CA 1
ATOM 1070 C C . GLU A 1 517 ? 129.399 165.350 161.349 1.00 99.27 369 GLU A C 1
ATOM 1071 O O . GLU A 1 517 ? 129.712 164.166 161.515 1.00 99.27 369 GLU A O 1
ATOM 1077 N N . GLN A 1 518 ? 130.310 166.323 161.295 1.00 102.68 370 GLN A N 1
ATOM 1078 C CA . GLN A 1 518 ? 131.733 165.996 161.353 1.00 102.68 370 GLN A CA 1
ATOM 1079 C C . GLN A 1 518 ? 132.112 165.391 162.698 1.00 102.68 370 GLN A C 1
ATOM 1080 O O . GLN A 1 518 ? 132.830 164.385 162.753 1.00 102.68 370 GLN A O 1
ATOM 1086 N N . ARG A 1 519 ? 131.638 165.989 163.793 1.00 99.14 371 ARG A N 1
ATOM 1087 C CA . ARG A 1 519 ? 131.953 165.474 165.122 1.00 99.14 371 ARG A CA 1
ATOM 1088 C C . ARG A 1 519 ? 131.381 164.076 165.312 1.00 99.14 371 ARG A C 1
ATOM 1089 O O . ARG A 1 519 ? 132.047 163.179 165.851 1.00 99.14 371 ARG A O 1
ATOM 1097 N N . ALA A 1 520 ? 130.137 163.876 164.873 1.00 97.20 372 ALA A N 1
ATOM 1098 C CA . ALA A 1 520 ? 129.510 162.567 164.989 1.00 97.20 372 ALA A CA 1
ATOM 1099 C C . ALA A 1 520 ? 130.291 161.525 164.206 1.00 97.20 372 ALA A C 1
ATOM 1100 O O . ALA A 1 520 ? 130.539 160.419 164.699 1.00 97.20 372 ALA A O 1
ATOM 1102 N N . VAL A 1 521 ? 130.706 161.870 162.987 1.00 91.72 373 VAL A N 1
ATOM 1103 C CA . VAL A 1 521 ? 131.468 160.933 162.170 1.00 91.72 373 VAL A CA 1
ATOM 1104 C C . VAL A 1 521 ? 132.791 160.599 162.841 1.00 91.72 373 VAL A C 1
ATOM 1105 O O . VAL A 1 521 ? 133.211 159.436 162.876 1.00 91.72 373 VAL A O 1
ATOM 1109 N N . LYS A 1 522 ? 133.473 161.611 163.379 1.00 91.76 374 LYS A N 1
ATOM 1110 C CA . LYS A 1 522 ? 134.804 161.376 163.927 1.00 91.76 374 LYS A CA 1
ATOM 1111 C C . LYS A 1 522 ? 134.746 160.515 165.185 1.00 91.76 374 LYS A C 1
ATOM 1112 O O . LYS A 1 522 ? 135.556 159.594 165.345 1.00 91.76 374 LYS A O 1
ATOM 1118 N N . TYR A 1 523 ? 133.774 160.756 166.069 1.00 91.18 375 TYR A N 1
ATOM 1119 C CA . TYR A 1 523 ? 133.639 159.862 167.217 1.00 91.18 375 TYR A CA 1
ATOM 1120 C C . TYR A 1 523 ? 133.111 158.486 166.846 1.00 91.18 375 TYR A C 1
ATOM 1121 O O . TYR A 1 523 ? 133.520 157.498 167.463 1.00 91.18 375 TYR A O 1
ATOM 1130 N N . LEU A 1 524 ? 132.228 158.378 165.854 1.00 86.62 376 LEU A N 1
ATOM 1131 C CA . LEU A 1 524 ? 131.816 157.054 165.408 1.00 86.62 376 LEU A CA 1
ATOM 1132 C C . LEU A 1 524 ? 133.012 156.263 164.896 1.00 86.62 376 LEU A C 1
ATOM 1133 O O . LEU A 1 524 ? 133.172 155.084 165.226 1.00 86.62 376 LEU A O 1
ATOM 1138 N N . TRP A 1 525 ? 133.877 156.905 164.111 1.00 94.46 377 TRP A N 1
ATOM 1139 C CA . TRP A 1 525 ? 135.073 156.236 163.614 1.00 94.46 377 TRP A CA 1
ATOM 1140 C C . TRP A 1 525 ? 136.010 155.854 164.752 1.00 94.46 377 TRP A C 1
ATOM 1141 O O . TRP A 1 525 ? 136.547 154.738 164.778 1.00 94.46 377 TRP A O 1
ATOM 1152 N N . LEU A 1 526 ? 136.225 156.768 165.701 1.00 90.52 378 LEU A N 1
ATOM 1153 C CA . LEU A 1 526 ? 137.169 156.494 166.779 1.00 90.52 378 LEU A CA 1
ATOM 1154 C C . LEU A 1 526 ? 136.665 155.361 167.666 1.00 90.52 378 LEU A C 1
ATOM 1155 O O . LEU A 1 526 ? 137.452 154.529 168.131 1.00 90.52 378 LEU A O 1
ATOM 1160 N N . ALA A 1 527 ? 135.353 155.309 167.907 1.00 90.74 379 ALA A N 1
ATOM 1161 C CA . ALA A 1 527 ? 134.784 154.210 168.679 1.00 90.74 379 ALA A CA 1
ATOM 1162 C C . ALA A 1 527 ? 134.824 152.903 167.898 1.00 90.74 379 ALA A C 1
ATOM 1163 O O . ALA A 1 527 ? 135.096 151.842 168.471 1.00 90.74 379 ALA A O 1
ATOM 1165 N N . ALA A 1 528 ? 134.553 152.956 166.591 1.00 88.30 380 ALA A N 1
ATOM 1166 C CA . ALA A 1 528 ? 134.583 151.747 165.780 1.00 88.30 380 ALA A CA 1
ATOM 1167 C C . ALA A 1 528 ? 135.988 151.176 165.684 1.00 88.30 380 ALA A C 1
ATOM 1168 O O . ALA A 1 528 ? 136.153 149.962 165.523 1.00 88.30 380 ALA A O 1
ATOM 1170 N N . ASN A 1 529 ? 137.006 152.032 165.779 1.00 92.06 381 ASN A N 1
ATOM 1171 C CA . ASN A 1 529 ? 138.380 151.548 165.796 1.00 92.06 381 ASN A CA 1
ATOM 1172 C C . ASN A 1 529 ? 138.643 150.611 166.966 1.00 92.06 381 ASN A C 1
ATOM 1173 O O . ASN A 1 529 ? 139.576 149.804 166.902 1.00 92.06 381 ASN A O 1
ATOM 1178 N N . ASN A 1 530 ? 137.845 150.697 168.031 1.00 93.08 382 ASN A N 1
ATOM 1179 C CA . ASN A 1 530 ? 137.999 149.813 169.178 1.00 93.08 382 ASN A CA 1
ATOM 1180 C C . ASN A 1 530 ? 137.364 148.447 168.966 1.00 93.08 382 ASN A C 1
ATOM 1181 O O . ASN A 1 530 ? 137.531 147.567 169.817 1.00 93.08 382 ASN A O 1
ATOM 1186 N N . GLY A 1 531 ? 136.646 148.247 167.865 1.00 91.55 383 GLY A N 1
ATOM 1187 C CA . GLY A 1 531 ? 136.072 146.958 167.548 1.00 91.55 383 GLY A CA 1
ATOM 1188 C C . GLY A 1 531 ? 134.587 146.808 167.790 1.00 91.55 383 GLY A C 1
ATOM 1189 O O . GLY A 1 531 ? 134.074 145.689 167.680 1.00 91.55 383 GLY A O 1
ATOM 1190 N N . ASP A 1 532 ? 133.880 147.887 168.116 1.00 85.27 384 ASP A N 1
ATOM 1191 C CA . ASP A 1 532 ? 132.438 147.798 168.300 1.00 85.27 384 ASP A CA 1
ATOM 1192 C C . ASP A 1 532 ? 131.758 147.609 166.951 1.00 85.27 384 ASP A C 1
ATOM 1193 O O . ASP A 1 532 ? 131.983 148.380 166.014 1.00 85.27 384 ASP A O 1
ATOM 1198 N N . SER A 1 533 ? 130.922 146.574 166.854 1.00 77.97 385 SER A N 1
ATOM 1199 C CA . SER A 1 533 ? 130.306 146.237 165.575 1.00 77.97 385 SER A CA 1
ATOM 1200 C C . SER A 1 533 ? 129.206 147.224 165.210 1.00 77.97 385 SER A C 1
ATOM 1201 O O . SER A 1 533 ? 129.114 147.671 164.060 1.00 77.97 385 SER A O 1
ATOM 1204 N N . GLN A 1 534 ? 128.355 147.573 166.176 1.00 69.42 386 GLN A N 1
ATOM 1205 C CA . GLN A 1 534 ? 127.219 148.436 165.877 1.00 69.42 386 GLN A CA 1
ATOM 1206 C C . GLN A 1 534 ? 127.679 149.842 165.516 1.00 69.42 386 GLN A C 1
ATOM 1207 O O . GLN A 1 534 ? 127.101 150.484 164.630 1.00 69.42 386 GLN A O 1
ATOM 1213 N N . SER A 1 535 ? 128.723 150.333 166.185 1.00 76.66 387 SER A N 1
ATOM 1214 C CA . SER A 1 535 ? 129.245 151.655 165.862 1.00 76.66 387 SER A CA 1
ATOM 1215 C C . SER A 1 535 ? 129.783 151.697 164.440 1.00 76.66 387 SER A C 1
ATOM 1216 O O . SER A 1 535 ? 129.580 152.679 163.718 1.00 76.66 387 SER A O 1
ATOM 1219 N N . ARG A 1 536 ? 130.464 150.636 164.010 1.00 77.86 388 ARG A N 1
ATOM 1220 C CA . ARG A 1 536 ? 131.008 150.644 162.659 1.00 77.86 388 ARG A CA 1
ATOM 1221 C C . ARG A 1 536 ? 129.917 150.416 161.620 1.00 77.86 388 ARG A C 1
ATOM 1222 O O . ARG A 1 536 ? 130.016 150.929 160.501 1.00 77.86 388 ARG A O 1
ATOM 1230 N N . TYR A 1 537 ? 128.854 149.689 161.970 1.00 72.78 389 TYR A N 1
ATOM 1231 C CA . TYR A 1 537 ? 127.702 149.639 161.075 1.00 72.78 389 TYR A CA 1
ATOM 1232 C C . TYR A 1 537 ? 127.078 151.017 160.916 1.00 72.78 389 TYR A C 1
ATOM 1233 O O . TYR A 1 537 ? 126.650 151.389 159.817 1.00 72.78 389 TYR A O 1
ATOM 1242 N N . HIS A 1 538 ? 126.982 151.777 162.009 1.00 73.74 390 HIS A N 1
ATOM 1243 C CA . HIS A 1 538 ? 126.502 153.148 161.899 1.00 73.74 390 HIS A CA 1
ATOM 1244 C C . HIS A 1 538 ? 127.446 154.002 161.067 1.00 73.74 390 HIS A C 1
ATOM 1245 O O . HIS A 1 538 ? 127.002 154.884 160.326 1.00 73.74 390 HIS A O 1
ATOM 1252 N N . LEU A 1 539 ? 128.750 153.751 161.169 1.00 79.46 391 LEU A N 1
ATOM 1253 C CA . LEU A 1 539 ? 129.700 154.438 160.302 1.00 79.46 391 LEU A CA 1
ATOM 1254 C C . LEU A 1 539 ? 129.411 154.132 158.839 1.00 79.46 391 LEU A C 1
ATOM 1255 O O . LEU A 1 539 ? 129.441 155.027 157.985 1.00 79.46 391 LEU A O 1
ATOM 1260 N N . GLY A 1 540 ? 129.122 152.868 158.536 1.00 77.14 392 GLY A N 1
ATOM 1261 C CA . GLY A 1 540 ? 128.800 152.497 157.168 1.00 77.14 392 GLY A CA 1
ATOM 1262 C C . GLY A 1 540 ? 127.509 153.120 156.671 1.00 77.14 392 GLY A C 1
ATOM 1263 O O . GLY A 1 540 ? 127.432 153.578 155.526 1.00 77.14 392 GLY A O 1
ATOM 1264 N N . ILE A 1 541 ? 126.472 153.132 157.513 1.00 79.91 393 ILE A N 1
ATOM 1265 C CA . ILE A 1 541 ? 125.205 153.730 157.100 1.00 79.91 393 ILE A CA 1
ATOM 1266 C C . ILE A 1 541 ? 125.399 155.223 156.870 1.00 79.91 393 ILE A C 1
ATOM 1267 O O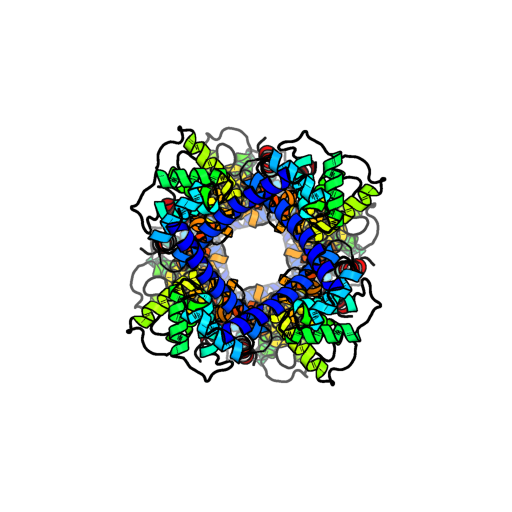 . ILE A 1 541 ? 124.838 155.804 155.931 1.00 79.91 393 ILE A O 1
ATOM 1272 N N . CYS A 1 542 ? 126.245 155.852 157.691 1.00 88.09 394 CYS A N 1
ATOM 1273 C CA . CYS A 1 542 ? 126.540 157.269 157.537 1.00 88.09 394 CYS A CA 1
ATOM 1274 C C . CYS A 1 542 ? 127.291 157.544 156.241 1.00 88.09 394 CYS A C 1
ATOM 1275 O O . CYS A 1 542 ? 127.005 158.527 155.549 1.00 88.09 394 CYS A O 1
ATOM 1278 N N . TYR A 1 543 ? 128.260 156.692 155.897 1.00 88.87 395 TYR A N 1
ATOM 1279 C CA . TYR A 1 543 ? 128.992 156.889 154.649 1.00 88.87 395 TYR A CA 1
ATOM 1280 C C . TYR A 1 543 ? 128.097 156.684 153.435 1.00 88.87 395 TYR A C 1
ATOM 1281 O O . TYR A 1 543 ? 128.134 157.478 152.488 1.00 88.87 395 TYR A O 1
ATOM 1290 N N . GLU A 1 544 ? 127.286 155.625 153.431 1.00 86.52 396 GLU A N 1
ATOM 1291 C CA . GLU A 1 544 ? 126.491 155.380 152.235 1.00 86.52 396 GLU A CA 1
ATOM 1292 C C . GLU A 1 544 ? 125.377 156.406 152.086 1.00 86.52 396 GLU A C 1
ATOM 1293 O O . GLU A 1 544 ? 124.998 156.730 150.957 1.00 86.52 396 GLU A O 1
ATOM 1299 N N . LYS A 1 545 ? 124.848 156.922 153.195 1.00 85.52 397 LYS A N 1
ATOM 1300 C CA . LYS A 1 545 ? 123.831 157.961 153.151 1.00 85.52 397 LYS A CA 1
ATOM 1301 C C . LYS A 1 545 ? 124.421 159.332 152.857 1.00 85.52 397 LYS A C 1
ATOM 1302 O O . LYS A 1 545 ? 123.676 160.258 152.525 1.00 85.52 397 LYS A O 1
ATOM 1308 N N . GLY A 1 546 ? 125.739 159.473 152.950 1.00 89.79 398 GLY A N 1
ATOM 1309 C CA . GLY A 1 546 ? 126.400 160.702 152.541 1.00 89.79 398 GLY A CA 1
ATOM 1310 C C . GLY A 1 546 ? 126.105 161.919 153.389 1.00 89.79 398 GLY A C 1
ATOM 1311 O O . GLY A 1 546 ? 125.877 163.008 152.848 1.00 89.79 398 GLY A O 1
ATOM 1312 N N . LEU A 1 547 ? 126.103 161.762 154.707 1.00 88.85 399 LEU A N 1
ATOM 1313 C CA . LEU A 1 547 ? 126.056 162.892 155.623 1.00 88.85 399 LEU A CA 1
ATOM 1314 C C . LEU A 1 547 ? 127.371 162.959 156.389 1.00 88.85 399 LEU A C 1
ATOM 1315 O O . LEU A 1 547 ? 127.839 161.948 156.919 1.00 88.85 399 LEU A O 1
ATOM 1320 N N . GLY A 1 548 ? 127.983 164.138 156.408 1.00 91.38 400 GLY A N 1
ATOM 1321 C CA . GLY A 1 548 ? 129.260 164.304 157.071 1.00 91.38 400 GLY A CA 1
ATOM 1322 C C . GLY A 1 548 ? 130.436 163.872 156.221 1.00 91.38 400 GLY A C 1
ATOM 1323 O O . GLY A 1 548 ? 131.485 164.522 156.223 1.00 91.38 400 GLY A O 1
ATOM 1324 N N . VAL A 1 549 ? 130.274 162.769 155.490 1.00 89.00 401 VAL A N 1
ATOM 1325 C CA . VAL A 1 549 ? 131.308 162.242 154.613 1.00 89.00 401 VAL A CA 1
ATOM 1326 C C . VAL A 1 549 ? 130.679 161.937 153.259 1.00 89.00 401 VAL A C 1
ATOM 1327 O O . VAL A 1 549 ? 129.532 161.495 153.165 1.00 89.00 401 VAL A O 1
ATOM 1331 N N . GLN A 1 550 ? 131.449 162.194 152.201 1.00 88.60 402 GLN A N 1
ATOM 1332 C CA . GLN A 1 550 ? 130.948 162.029 150.843 1.00 88.60 402 GLN A CA 1
ATOM 1333 C C . GLN A 1 550 ? 130.549 160.583 150.581 1.00 88.60 402 GLN A C 1
ATOM 1334 O O . GLN A 1 550 ? 131.100 159.649 151.170 1.00 88.60 402 GLN A O 1
ATOM 1340 N N . ARG A 1 551 ? 129.587 160.403 149.677 1.00 85.05 403 ARG A N 1
ATOM 1341 C CA . ARG A 1 551 ? 129.002 159.093 149.423 1.00 85.05 403 ARG A CA 1
ATOM 1342 C C . ARG A 1 551 ? 130.009 158.148 148.787 1.00 85.05 403 ARG A C 1
ATOM 1343 O O . ARG A 1 551 ? 130.296 158.250 147.591 1.00 85.05 403 ARG A O 1
ATOM 1351 N N . ASN A 1 552 ? 130.547 157.226 149.576 1.00 85.49 404 ASN A N 1
ATOM 1352 C CA . ASN A 1 552 ? 131.369 156.141 149.068 1.00 85.49 404 ASN A CA 1
ATOM 1353 C C . ASN A 1 552 ? 130.652 154.823 149.327 1.00 85.49 404 ASN A C 1
ATOM 1354 O O . ASN A 1 552 ? 129.984 154.661 150.352 1.00 85.49 404 ASN A O 1
ATOM 1359 N N . LEU A 1 553 ? 130.784 153.888 148.392 1.00 83.15 405 LEU A N 1
ATOM 1360 C CA . LEU A 1 553 ? 129.934 152.705 148.349 1.00 83.15 405 LEU A CA 1
ATOM 1361 C C . LEU A 1 553 ? 130.667 151.403 148.624 1.00 83.15 405 LEU A C 1
ATOM 1362 O O . LEU A 1 553 ? 130.166 150.574 149.385 1.00 83.15 405 LEU A O 1
ATOM 1367 N N . GLY A 1 554 ? 131.834 151.188 148.015 1.00 90.40 406 GLY A N 1
ATOM 1368 C CA . GLY A 1 554 ? 132.548 149.941 148.238 1.00 90.40 406 GLY A CA 1
ATOM 1369 C C . GLY A 1 554 ? 133.000 149.783 149.676 1.00 90.40 406 GLY A C 1
ATOM 1370 O O . GLY A 1 554 ? 132.886 148.702 150.268 1.00 90.40 406 GLY A O 1
ATOM 1371 N N . GLU A 1 555 ? 133.522 150.866 150.260 1.00 91.11 407 GLU A N 1
ATOM 1372 C CA . GLU A 1 555 ? 133.906 150.822 151.663 1.00 91.11 407 GLU A CA 1
ATOM 1373 C C . GLU A 1 555 ? 132.702 150.569 152.551 1.00 91.11 407 GLU A C 1
ATOM 1374 O O . GLU A 1 555 ? 132.802 149.804 153.510 1.00 91.11 407 GLU A O 1
ATOM 1380 N N . ALA A 1 556 ? 131.556 151.173 152.234 1.00 85.70 408 ALA A N 1
ATOM 1381 C CA . ALA A 1 556 ? 130.334 150.847 152.957 1.00 85.70 408 ALA A CA 1
ATOM 1382 C C . ALA A 1 556 ? 129.964 149.386 152.758 1.00 85.70 408 ALA A C 1
ATOM 1383 O O . ALA A 1 556 ? 129.462 148.731 153.679 1.00 85.70 408 ALA A O 1
ATOM 1385 N N . LEU A 1 557 ? 130.224 148.852 151.563 1.00 84.90 409 LEU A N 1
ATOM 1386 C CA . LEU A 1 557 ? 129.879 147.464 151.290 1.00 84.90 409 LEU A CA 1
ATOM 1387 C C . LEU A 1 557 ? 130.664 146.510 152.180 1.00 84.90 409 LEU A C 1
ATOM 1388 O O . LEU A 1 557 ? 130.071 145.684 152.886 1.00 84.90 409 LEU A O 1
ATOM 1393 N N . ARG A 1 558 ? 131.997 146.618 152.204 1.00 88.10 410 ARG A N 1
ATOM 1394 C CA . ARG A 1 558 ? 132.683 145.669 153.076 1.00 88.10 410 ARG A CA 1
ATOM 1395 C C . ARG A 1 558 ? 132.695 146.127 154.530 1.00 88.10 410 ARG A C 1
ATOM 1396 O O . ARG A 1 558 ? 133.032 145.334 155.412 1.00 88.10 410 ARG A O 1
ATOM 1404 N N . CYS A 1 559 ? 132.251 147.351 154.819 1.00 82.64 411 CYS A N 1
ATOM 1405 C CA . CYS A 1 559 ? 131.962 147.712 156.203 1.00 82.64 411 CYS A CA 1
ATOM 1406 C C . CYS A 1 559 ? 130.761 146.931 156.720 1.00 82.64 411 CYS A C 1
ATOM 1407 O O . CYS A 1 559 ? 130.799 146.354 157.813 1.00 82.64 411 CYS A O 1
ATOM 1410 N N . TYR A 1 560 ? 129.687 146.887 155.931 1.00 76.64 412 TYR A N 1
ATOM 1411 C CA . TYR A 1 560 ? 128.574 146.004 156.254 1.00 76.64 412 TYR A CA 1
ATOM 1412 C C . TYR A 1 560 ? 129.031 144.553 156.317 1.00 76.64 412 TYR A C 1
ATOM 1413 O O . TYR A 1 560 ? 128.594 143.792 157.189 1.00 76.64 412 TYR A O 1
ATOM 1422 N N . GLN A 1 561 ? 129.900 144.148 155.387 1.00 86.15 413 GLN A N 1
ATOM 1423 C CA . GLN A 1 561 ? 130.347 142.758 155.350 1.00 86.15 413 GLN A CA 1
ATOM 1424 C C . GLN A 1 561 ? 131.098 142.377 156.621 1.00 86.15 413 GLN A C 1
ATOM 1425 O O . GLN A 1 561 ? 130.848 141.315 157.202 1.00 86.15 413 GLN A O 1
ATOM 1431 N N . GLN A 1 562 ? 132.020 143.230 157.074 1.00 80.37 414 GLN A N 1
ATOM 1432 C CA . GLN A 1 562 ? 132.739 142.942 158.309 1.00 80.37 414 GLN A CA 1
ATOM 1433 C C . GLN A 1 562 ? 131.828 143.039 159.525 1.00 80.37 414 GLN A C 1
ATOM 1434 O O . GLN A 1 562 ? 131.981 142.258 160.469 1.00 80.37 414 GLN A O 1
ATOM 1440 N N . SER A 1 563 ? 130.878 143.980 159.526 1.00 76.78 415 SER A N 1
ATOM 1441 C CA . SER A 1 563 ? 129.947 144.071 160.643 1.00 76.78 415 SER A CA 1
ATOM 1442 C C . SER A 1 563 ? 129.118 142.803 160.766 1.00 76.78 415 SER A C 1
ATOM 1443 O O . SER A 1 563 ? 128.825 142.356 161.880 1.00 76.78 415 SER A O 1
ATOM 1446 N N . ALA A 1 564 ? 128.732 142.212 159.635 1.00 75.50 416 ALA A N 1
ATOM 1447 C CA . ALA A 1 564 ? 128.115 140.891 159.671 1.00 75.50 416 ALA A CA 1
ATOM 1448 C C . ALA A 1 564 ? 129.115 139.839 160.128 1.00 75.50 416 ALA A C 1
ATOM 1449 O O . ALA A 1 564 ? 128.754 138.892 160.836 1.00 75.50 416 ALA A O 1
ATOM 1451 N N . ALA A 1 565 ? 130.378 139.987 159.727 1.00 79.71 417 ALA A N 1
ATOM 1452 C CA . ALA A 1 565 ? 131.404 139.033 160.135 1.00 79.71 417 ALA A CA 1
ATOM 1453 C C . ALA A 1 565 ? 131.703 139.138 161.625 1.00 79.71 417 ALA A C 1
ATOM 1454 O O . ALA A 1 565 ? 131.929 138.121 162.288 1.00 79.71 417 ALA A O 1
ATOM 1456 N N . LEU A 1 566 ? 131.713 140.355 162.171 1.00 74.99 418 LEU A N 1
ATOM 1457 C CA . LEU A 1 566 ? 132.004 140.544 163.587 1.00 74.99 418 LEU A CA 1
ATOM 1458 C C . LEU A 1 566 ? 130.810 140.263 164.487 1.00 74.99 418 LEU A C 1
ATOM 1459 O O . LEU A 1 566 ? 130.932 140.403 165.708 1.00 74.99 418 LEU A O 1
ATOM 1464 N N . GLY A 1 567 ? 129.669 139.880 163.926 1.00 78.25 419 GLY A N 1
ATOM 1465 C CA . GLY A 1 567 ? 128.557 139.430 164.736 1.00 78.25 419 GLY A CA 1
ATOM 1466 C C . GLY A 1 567 ? 127.524 140.480 165.086 1.00 78.25 419 GLY A C 1
ATOM 1467 O O . GLY A 1 567 ? 126.797 140.331 166.072 1.00 78.25 419 GLY A O 1
ATOM 1468 N N . ASN A 1 568 ? 127.444 141.548 164.294 1.00 78.24 420 ASN A N 1
ATOM 1469 C CA . ASN A 1 568 ? 126.335 142.498 164.399 1.00 78.24 420 ASN A CA 1
ATOM 1470 C C . ASN A 1 568 ? 125.160 141.953 163.594 1.00 78.24 420 ASN A C 1
ATOM 1471 O O . ASN A 1 568 ? 124.818 142.435 162.515 1.00 78.24 420 ASN A O 1
ATOM 1476 N N . GLU A 1 569 ? 124.536 140.919 164.161 1.00 87.47 421 GLU A N 1
ATOM 1477 C CA . GLU A 1 569 ? 123.607 140.096 163.393 1.00 87.47 421 GLU A CA 1
ATOM 1478 C C . GLU A 1 569 ? 122.449 140.918 162.840 1.00 87.47 421 GLU A C 1
ATOM 1479 O O . GLU A 1 569 ? 122.161 140.866 161.640 1.00 87.47 421 GLU A O 1
ATOM 1485 N N . ALA A 1 570 ? 121.807 141.725 163.686 1.00 82.36 422 ALA A N 1
ATOM 1486 C CA . ALA A 1 570 ? 120.552 142.356 163.290 1.00 82.36 422 ALA A CA 1
ATOM 1487 C C . ALA A 1 570 ? 120.743 143.287 162.099 1.00 82.36 422 ALA A C 1
ATOM 1488 O O . ALA A 1 570 ? 120.257 143.011 160.996 1.00 82.36 422 ALA A O 1
ATOM 1490 N N . ALA A 1 571 ? 121.484 144.377 162.293 1.00 77.73 423 ALA A N 1
ATOM 1491 C CA . ALA A 1 571 ? 121.539 145.424 161.279 1.00 77.73 423 ALA A CA 1
ATOM 1492 C C . ALA A 1 571 ? 122.314 144.973 160.048 1.00 77.73 423 ALA A C 1
ATOM 1493 O O . ALA A 1 571 ? 121.868 145.174 158.912 1.00 77.73 423 ALA A O 1
ATOM 1495 N N . GLN A 1 572 ? 123.489 144.376 160.254 1.00 76.33 424 GLN A N 1
ATOM 1496 C CA . GLN A 1 572 ? 124.299 143.941 159.123 1.00 76.33 424 GLN A CA 1
ATOM 1497 C C . GLN A 1 572 ? 123.607 142.832 158.344 1.00 76.33 424 GLN A C 1
ATOM 1498 O O . GLN A 1 572 ? 123.646 142.816 157.108 1.00 76.33 424 GLN A O 1
ATOM 1500 N N . GLU A 1 573 ? 122.971 141.892 159.046 1.00 78.36 425 GLU A N 1
ATOM 1501 C CA . GLU A 1 573 ? 122.223 140.845 158.365 1.00 78.36 425 GLU A CA 1
ATOM 1502 C C . GLU A 1 573 ? 121.070 141.436 157.569 1.00 78.36 425 GLU A C 1
ATOM 1503 O O . GLU A 1 573 ? 120.802 141.010 156.442 1.00 78.36 425 GLU A O 1
ATOM 1505 N N . ARG A 1 574 ? 120.375 142.424 158.137 1.00 84.85 426 ARG A N 1
ATOM 1506 C CA . ARG A 1 574 ? 119.277 143.053 157.413 1.00 84.85 426 ARG A CA 1
ATOM 1507 C C . ARG A 1 574 ? 119.772 143.735 156.146 1.00 84.85 426 ARG A C 1
ATOM 1508 O O . ARG A 1 574 ? 119.170 143.587 155.077 1.00 84.85 426 ARG A O 1
ATOM 1516 N N . LEU A 1 575 ? 120.872 144.483 156.243 1.00 80.91 427 LEU A N 1
ATOM 1517 C CA . LEU A 1 575 ? 121.403 145.155 155.061 1.00 80.91 427 LEU A CA 1
ATOM 1518 C C . LEU A 1 575 ? 121.889 144.173 154.004 1.00 80.91 427 LEU A C 1
ATOM 1519 O O . LEU A 1 575 ? 121.614 144.369 152.816 1.00 80.91 427 LEU A O 1
ATOM 1524 N N . ARG A 1 576 ? 122.599 143.118 154.405 1.00 81.31 428 ARG A N 1
ATOM 1525 C CA . ARG A 1 576 ? 123.050 142.130 153.432 1.00 81.31 428 ARG A CA 1
ATOM 1526 C C . ARG A 1 576 ? 121.870 141.416 152.783 1.00 81.31 428 ARG A C 1
ATOM 1527 O O . ARG A 1 576 ? 121.873 141.178 151.569 1.00 81.31 428 ARG A O 1
ATOM 1529 N N . ALA A 1 577 ? 120.849 141.071 153.570 1.00 85.06 429 ALA A N 1
ATOM 1530 C CA . ALA A 1 577 ? 119.678 140.407 153.013 1.00 85.06 429 ALA A CA 1
ATOM 1531 C C . ALA A 1 577 ? 118.937 141.316 152.046 1.00 85.06 429 ALA A C 1
ATOM 1532 O O . ALA A 1 577 ? 118.442 140.858 151.013 1.00 85.06 429 ALA A O 1
ATOM 1534 N N . LEU A 1 578 ? 118.838 142.607 152.367 1.00 90.71 430 LEU A N 1
ATOM 1535 C CA . LEU A 1 578 ? 118.198 143.547 151.453 1.00 90.71 430 LEU A CA 1
ATOM 1536 C C . LEU A 1 578 ? 118.997 143.671 150.162 1.00 90.71 430 LEU A C 1
ATOM 1537 O O . LEU A 1 578 ? 118.434 143.650 149.060 1.00 90.71 430 LEU A O 1
ATOM 1542 N N . PHE A 1 579 ? 120.318 143.790 150.281 1.00 95.59 431 PHE A N 1
ATOM 1543 C CA . PHE A 1 579 ? 121.209 143.925 149.131 1.00 95.59 431 PHE A CA 1
ATOM 1544 C C . PHE A 1 579 ? 121.286 142.668 148.294 1.00 95.59 431 PHE A C 1
ATOM 1545 O O . PHE A 1 579 ? 121.712 142.740 147.139 1.00 95.59 431 PHE A O 1
ATOM 1553 N N . SER A 1 580 ? 120.907 141.520 148.852 1.00 101.55 432 SER A N 1
ATOM 1554 C CA . SER A 1 580 ? 120.807 140.285 148.088 1.00 101.55 432 SER A CA 1
ATOM 1555 C C . SER A 1 580 ? 119.436 140.066 147.472 1.00 101.55 432 SER A C 1
ATOM 1556 O O . SER A 1 580 ? 119.353 139.600 146.335 1.00 101.55 432 SER A O 1
ATOM 1559 N N . MET A 1 581 ? 118.363 140.389 148.194 1.00 108.35 433 MET A N 1
ATOM 1560 C CA . MET A 1 581 ? 117.018 140.263 147.650 1.00 108.35 433 MET A CA 1
ATOM 1561 C C . MET A 1 581 ? 116.788 141.237 146.503 1.00 108.35 433 MET A C 1
ATOM 1562 O O . MET A 1 581 ? 116.217 140.860 145.473 1.00 108.35 433 MET A O 1
ATOM 1567 N N . GLY A 1 582 ? 117.227 142.489 146.653 1.00 105.76 434 GLY A N 1
ATOM 1568 C CA . GLY A 1 582 ? 117.069 143.446 145.575 1.00 105.76 434 GLY A CA 1
ATOM 1569 C C . GLY A 1 582 ? 118.014 143.220 144.417 1.00 105.76 434 GLY A C 1
ATOM 1570 O O . GLY A 1 582 ? 117.838 143.830 143.357 1.00 105.76 434 GLY A O 1
ATOM 1571 N N . ALA A 1 583 ? 119.011 142.353 144.593 1.00 107.80 435 ALA A N 1
ATOM 1572 C CA . ALA A 1 583 ? 119.978 142.069 143.539 1.00 107.80 435 ALA A CA 1
ATOM 1573 C C . ALA A 1 583 ? 119.595 140.822 142.747 1.00 107.80 435 ALA A C 1
ATOM 1574 O O . ALA A 1 583 ? 119.603 140.836 141.512 1.00 107.80 435 ALA A O 1
ATOM 1576 N N . ALA A 1 584 ? 119.258 139.738 143.445 1.00 111.53 436 ALA A N 1
ATOM 1577 C CA . ALA A 1 584 ? 118.906 138.471 142.816 1.00 111.53 436 ALA A CA 1
ATOM 1578 C C . ALA A 1 584 ? 117.394 138.282 142.718 1.00 111.53 436 ALA A C 1
ATOM 1579 O O . ALA A 1 584 ? 116.900 137.153 142.759 1.00 111.53 436 ALA A O 1
ATOM 1581 N N . ALA A 1 585 ? 116.651 139.377 142.592 1.00 118.38 437 ALA A N 1
ATOM 1582 C CA . ALA A 1 585 ? 115.198 139.311 142.482 1.00 118.38 437 ALA A CA 1
ATOM 1583 C C . ALA A 1 585 ? 114.777 138.686 141.156 1.00 118.38 437 ALA A C 1
ATOM 1584 O O . ALA A 1 585 ? 114.371 137.525 141.107 1.00 118.38 437 ALA A O 1
ATOM 1586 N N . SER B 1 376 ? 124.790 152.750 216.718 1.00 126.75 228 SER B N 1
ATOM 1587 C CA . SER B 1 376 ? 125.503 152.440 215.484 1.00 126.75 228 SER B CA 1
ATOM 1588 C C . SER B 1 376 ? 126.421 151.239 215.669 1.00 126.75 228 SER B C 1
ATOM 1589 O O . SER B 1 376 ? 127.121 150.831 214.743 1.00 126.75 228 SER B O 1
ATOM 1592 N N . LEU B 1 377 ? 126.407 150.674 216.875 1.00 132.17 229 LEU B N 1
ATOM 1593 C CA . LEU B 1 377 ? 127.311 149.578 217.198 1.00 132.17 229 LEU B CA 1
ATOM 1594 C C . LEU B 1 377 ? 126.949 148.289 216.472 1.00 132.17 229 LEU B C 1
ATOM 1595 O O . LEU B 1 377 ? 127.845 147.516 216.123 1.00 132.17 229 LEU B O 1
ATOM 1600 N N . GLU B 1 378 ? 125.660 148.033 216.242 1.00 133.93 230 GLU B N 1
ATOM 1601 C CA . GLU B 1 378 ? 125.259 146.771 215.626 1.00 133.93 230 GLU B CA 1
ATOM 1602 C C . GLU B 1 378 ? 125.700 146.697 214.166 1.00 133.93 230 GLU B C 1
ATOM 1603 O O . GLU B 1 378 ? 126.294 145.700 213.734 1.00 133.93 230 GLU B O 1
ATOM 1609 N N . GLU B 1 379 ? 125.428 147.746 213.387 1.00 131.08 231 GLU B N 1
ATOM 1610 C CA . GLU B 1 379 ? 125.872 147.740 211.999 1.00 131.08 231 GLU B CA 1
ATOM 1611 C C . GLU B 1 379 ? 127.392 147.760 211.918 1.00 131.08 231 GLU B C 1
ATOM 1612 O O . GLU B 1 379 ? 127.980 147.121 211.038 1.00 131.08 231 GLU B O 1
ATOM 1618 N N . ALA B 1 380 ? 128.045 148.463 212.845 1.00 121.15 232 ALA B N 1
ATOM 1619 C CA . ALA B 1 380 ? 129.502 148.491 212.859 1.00 121.15 232 ALA B CA 1
ATOM 1620 C C . ALA B 1 380 ? 130.081 147.108 213.118 1.00 121.15 232 ALA B C 1
ATOM 1621 O O . ALA B 1 380 ? 131.030 146.691 212.446 1.00 121.15 232 ALA B O 1
ATOM 1623 N N . VAL B 1 381 ? 129.526 146.378 214.088 1.00 118.38 233 VAL B N 1
ATOM 1624 C CA . VAL B 1 381 ? 130.073 145.064 214.409 1.00 118.38 233 VAL B CA 1
ATOM 1625 C C . VAL B 1 381 ? 129.780 144.075 213.287 1.00 118.38 233 VAL B C 1
ATOM 1626 O O . VAL B 1 381 ? 130.619 143.228 212.959 1.00 118.38 233 VAL B O 1
ATOM 1630 N N . THR B 1 382 ? 128.602 144.175 212.661 1.00 115.65 234 THR B N 1
ATOM 1631 C CA . THR B 1 382 ? 128.330 143.318 211.510 1.00 115.65 234 THR B CA 1
ATOM 1632 C C . THR B 1 382 ? 129.301 143.605 210.371 1.00 115.65 234 THR B C 1
ATOM 1633 O O . THR B 1 382 ? 129.840 142.679 209.749 1.00 115.65 234 THR B O 1
ATOM 1637 N N . SER B 1 383 ? 129.554 144.886 210.098 1.00 113.32 235 SER B N 1
ATOM 1638 C CA . SER B 1 383 ? 130.488 145.242 209.040 1.00 113.32 235 SER B CA 1
ATOM 1639 C C . SER B 1 383 ? 131.890 144.742 209.351 1.00 113.32 235 SER B C 1
ATOM 1640 O O . SER B 1 383 ? 132.575 144.212 208.470 1.00 113.32 235 SER B O 1
ATOM 1643 N N . ILE B 1 384 ? 132.335 144.895 210.599 1.00 107.82 236 ILE B N 1
ATOM 1644 C CA . ILE B 1 384 ? 133.701 144.505 210.930 1.00 107.82 236 ILE B CA 1
ATOM 1645 C C . ILE B 1 384 ? 133.853 142.989 210.889 1.00 107.82 236 ILE B C 1
ATOM 1646 O O . ILE B 1 384 ? 134.890 142.476 210.459 1.00 107.82 236 ILE B O 1
ATOM 1651 N N . GLN B 1 385 ? 132.826 142.240 211.307 1.00 107.39 237 GLN B N 1
ATOM 1652 C CA . GLN B 1 385 ? 132.948 140.786 211.247 1.00 107.39 237 GLN B CA 1
ATOM 1653 C C . GLN B 1 385 ? 132.911 140.291 209.804 1.00 107.39 237 GLN B C 1
ATOM 1654 O O . GLN B 1 385 ? 133.640 139.356 209.445 1.00 107.39 237 GLN B O 1
ATOM 1660 N N . GLN B 1 386 ? 132.090 140.913 208.952 1.00 101.89 238 GLN B N 1
ATOM 1661 C CA . GLN B 1 386 ? 132.114 140.541 207.541 1.00 101.89 238 GLN B CA 1
ATOM 1662 C C . GLN B 1 386 ? 133.454 140.883 206.902 1.00 101.89 238 GLN B C 1
ATOM 1663 O O . GLN B 1 386 ? 133.975 140.104 206.091 1.00 101.89 238 GLN B O 1
ATOM 1669 N N . LEU B 1 387 ? 134.026 142.033 207.258 1.00 98.34 239 LEU B N 1
ATOM 1670 C CA . LEU B 1 387 ? 135.348 142.392 206.765 1.00 98.34 239 LEU B CA 1
ATOM 1671 C C . LEU B 1 387 ? 136.393 141.391 207.234 1.00 98.34 239 LEU B C 1
ATOM 1672 O O . LEU B 1 387 ? 137.309 141.044 206.484 1.00 98.34 239 LEU B O 1
ATOM 1677 N N . PHE B 1 388 ? 136.276 140.921 208.477 1.00 97.29 240 PHE B N 1
ATOM 1678 C CA . PHE B 1 388 ? 137.200 139.906 208.968 1.00 97.29 240 PHE B CA 1
ATOM 1679 C C . PHE B 1 388 ? 137.073 138.618 208.168 1.00 97.29 240 PHE B C 1
ATOM 1680 O O . PHE B 1 388 ? 138.080 137.991 207.825 1.00 97.29 240 PHE B O 1
ATOM 1688 N N . GLN B 1 389 ? 135.840 138.210 207.866 1.00 93.78 241 GLN B N 1
ATOM 1689 C CA . GLN B 1 389 ? 135.624 137.019 207.047 1.00 93.78 241 GLN B CA 1
ATOM 1690 C C . GLN B 1 389 ? 136.293 137.159 205.683 1.00 93.78 241 GLN B C 1
ATOM 1691 O O . GLN B 1 389 ? 137.053 136.281 205.248 1.00 93.78 241 GLN B O 1
ATOM 1697 N N . LEU B 1 390 ? 136.032 138.273 204.998 1.00 91.42 242 LEU B N 1
ATOM 1698 C CA . LEU B 1 390 ? 136.630 138.475 203.682 1.00 91.42 242 LEU B CA 1
ATOM 1699 C C . LEU B 1 390 ? 138.150 138.544 203.767 1.00 91.42 242 LEU B C 1
ATOM 1700 O O . LEU B 1 390 ? 138.851 137.977 202.924 1.00 91.42 242 LEU B O 1
ATOM 1705 N N . SER B 1 391 ? 138.681 139.224 204.785 1.00 91.64 243 SER B N 1
ATOM 1706 C CA . SER B 1 391 ? 140.125 139.390 204.883 1.00 91.64 243 SER B CA 1
ATOM 1707 C C . SER B 1 391 ? 140.818 138.068 205.173 1.00 91.64 243 SER B C 1
ATOM 1708 O O . SER B 1 391 ? 141.895 137.797 204.634 1.00 91.64 243 SER B O 1
ATOM 1711 N N . VAL B 1 392 ? 140.227 137.232 206.028 1.00 85.83 244 VAL B N 1
ATOM 1712 C CA . VAL B 1 392 ? 140.846 135.939 206.292 1.00 85.83 244 VAL B CA 1
ATOM 1713 C C . VAL B 1 392 ? 140.754 135.043 205.064 1.00 85.83 244 VAL B C 1
ATOM 1714 O O . VAL B 1 392 ? 141.680 134.267 204.789 1.00 85.83 244 VAL B O 1
ATOM 1718 N N . SER B 1 393 ? 139.669 135.141 204.289 1.00 84.08 245 SER B N 1
ATOM 1719 C CA . SER B 1 393 ? 139.628 134.409 203.025 1.00 84.08 245 SER B CA 1
ATOM 1720 C C . SER B 1 393 ? 140.738 134.869 202.084 1.00 84.08 245 SER B C 1
ATOM 1721 O O . SER B 1 393 ? 141.426 134.043 201.466 1.00 84.08 245 SER B O 1
ATOM 1724 N N . ILE B 1 394 ? 140.933 136.187 201.972 1.00 77.66 246 ILE B N 1
ATOM 1725 C CA . ILE B 1 394 ? 142.001 136.722 201.130 1.00 77.66 246 ILE B CA 1
ATOM 1726 C C . ILE B 1 394 ? 143.351 136.208 201.599 1.00 77.66 246 ILE B C 1
ATOM 1727 O O . ILE B 1 394 ? 144.201 135.817 200.793 1.00 77.66 246 ILE B O 1
ATOM 1732 N N . ALA B 1 395 ? 143.578 136.229 202.912 1.00 83.16 247 ALA B N 1
ATOM 1733 C CA . ALA B 1 395 ? 144.861 135.793 203.446 1.00 83.16 247 ALA B CA 1
ATOM 1734 C C . ALA B 1 395 ? 145.104 134.322 203.152 1.00 83.16 247 ALA B C 1
ATOM 1735 O O . ALA B 1 395 ? 146.212 133.935 202.763 1.00 83.16 247 ALA B O 1
ATOM 1737 N N . PHE B 1 396 ? 144.083 133.484 203.330 1.00 80.87 248 PHE B N 1
ATOM 1738 C CA . PHE B 1 396 ? 144.254 132.063 203.059 1.00 80.87 248 PHE B CA 1
ATOM 1739 C C . PHE B 1 396 ? 144.584 131.830 201.591 1.00 80.87 248 PHE B C 1
ATOM 1740 O O . PHE B 1 396 ? 145.490 131.055 201.260 1.00 80.87 248 PHE B O 1
ATOM 1748 N N . ASN B 1 397 ? 143.877 132.523 200.693 1.00 75.93 249 ASN B N 1
ATOM 1749 C CA . ASN B 1 397 ? 144.174 132.382 199.271 1.00 75.93 249 ASN B CA 1
ATOM 1750 C C . ASN B 1 397 ? 145.578 132.872 198.936 1.00 75.93 249 ASN B C 1
ATOM 1751 O O . ASN B 1 397 ? 146.275 132.254 198.121 1.00 75.93 249 ASN B O 1
ATOM 1756 N N . PHE B 1 398 ? 146.005 133.980 199.542 1.00 77.30 250 PHE B N 1
ATOM 1757 C CA . PHE B 1 398 ? 147.325 134.527 199.252 1.00 77.30 250 PHE B CA 1
ATOM 1758 C C . PHE B 1 398 ? 148.422 133.591 199.729 1.00 77.30 250 PHE B C 1
ATOM 1759 O O . PHE B 1 398 ? 149.423 133.389 199.034 1.00 77.30 250 PHE B O 1
ATOM 1767 N N . LEU B 1 399 ? 148.259 133.014 200.919 1.00 81.61 251 LEU B N 1
ATOM 1768 C CA . LEU B 1 399 ? 149.236 132.035 201.383 1.00 81.61 251 LEU B CA 1
ATOM 1769 C C . LEU B 1 399 ? 149.240 130.806 200.489 1.00 81.61 251 LEU B C 1
ATOM 1770 O O . LEU B 1 399 ? 150.303 130.244 200.203 1.00 81.61 251 LEU B O 1
ATOM 1775 N N . GLY B 1 400 ? 148.066 130.382 200.020 1.00 85.87 252 GLY B N 1
ATOM 1776 C CA . GLY B 1 400 ? 148.024 129.248 199.112 1.00 85.87 252 GLY B CA 1
ATOM 1777 C C . GLY B 1 400 ? 148.796 129.502 197.832 1.00 85.87 252 GLY B C 1
ATOM 1778 O O . GLY B 1 400 ? 149.613 128.677 197.408 1.00 85.87 252 GLY B O 1
ATOM 1779 N N . THR B 1 401 ? 148.564 130.659 197.206 1.00 82.61 253 THR B N 1
ATOM 1780 C CA . THR B 1 401 ? 149.261 130.950 195.956 1.00 82.61 253 THR B CA 1
ATOM 1781 C C . THR B 1 401 ? 150.746 131.196 196.184 1.00 82.61 253 THR B C 1
ATOM 1782 O O . THR B 1 401 ? 151.569 130.812 195.345 1.00 82.61 253 THR B O 1
ATOM 1786 N N . GLU B 1 402 ? 151.116 131.803 197.314 1.00 86.57 254 GLU B N 1
ATOM 1787 C CA . GLU B 1 402 ? 152.528 131.998 197.612 1.00 86.57 254 GLU B CA 1
ATOM 1788 C C . GLU B 1 402 ? 153.235 130.665 197.807 1.00 86.57 254 GLU B C 1
ATOM 1789 O O . GLU B 1 402 ? 154.361 130.480 197.333 1.00 86.57 254 GLU B O 1
ATOM 1791 N N . ASN B 1 403 ? 152.591 129.724 198.502 1.00 90.16 255 ASN B N 1
ATOM 1792 C CA . ASN B 1 403 ? 153.190 128.408 198.682 1.00 90.16 255 ASN B CA 1
ATOM 1793 C C . ASN B 1 403 ? 153.288 127.660 197.360 1.00 90.16 255 ASN B C 1
ATOM 1794 O O . ASN B 1 403 ? 154.299 127.004 197.086 1.00 90.16 255 ASN B O 1
ATOM 1799 N N . MET B 1 404 ? 152.252 127.752 196.523 1.00 85.31 256 MET B N 1
ATOM 1800 C CA . MET B 1 404 ? 152.307 127.081 195.228 1.00 85.31 256 MET B CA 1
ATOM 1801 C C . MET B 1 404 ? 153.430 127.638 194.363 1.00 85.31 256 MET B C 1
ATOM 1802 O O . MET B 1 404 ? 154.149 126.878 193.705 1.00 85.31 256 MET B O 1
ATOM 1807 N N . LYS B 1 405 ? 153.598 128.961 194.348 1.00 83.77 257 LYS B N 1
ATOM 1808 C CA . LYS B 1 405 ? 154.690 129.546 193.578 1.00 83.77 257 LYS B CA 1
ATOM 1809 C C . LYS B 1 405 ? 156.046 129.168 194.162 1.00 83.77 257 LYS B C 1
ATOM 1810 O O . LYS B 1 405 ? 156.992 128.888 193.417 1.00 83.77 257 LYS B O 1
ATOM 1816 N N . SER B 1 406 ? 156.162 129.164 195.493 1.00 91.92 258 SER B N 1
ATOM 1817 C CA . SER B 1 406 ? 157.440 128.854 196.127 1.00 91.92 258 SER B CA 1
ATOM 1818 C C . SER B 1 406 ? 157.862 127.415 195.863 1.00 91.92 258 SER B C 1
ATOM 1819 O O . SER B 1 406 ? 159.033 127.151 195.568 1.00 91.92 258 SER B O 1
ATOM 1822 N N . GLY B 1 407 ? 156.928 126.474 195.958 1.00 91.42 259 GLY B N 1
ATOM 1823 C CA . GLY B 1 407 ? 157.250 125.081 195.731 1.00 91.42 259 GLY B CA 1
ATOM 1824 C C . GLY B 1 407 ? 156.534 124.122 196.659 1.00 91.42 259 GLY B C 1
ATOM 1825 O O . GLY B 1 407 ? 156.331 122.956 196.309 1.00 91.42 259 GLY B O 1
ATOM 1826 N N . ASP B 1 408 ? 156.152 124.591 197.844 1.00 100.11 260 ASP B N 1
ATOM 1827 C CA . ASP B 1 408 ? 155.372 123.758 198.751 1.00 100.11 260 ASP B CA 1
ATOM 1828 C C . ASP B 1 408 ? 153.974 123.556 198.181 1.00 100.11 260 ASP B C 1
ATOM 1829 O O . ASP B 1 408 ? 153.307 124.519 197.791 1.00 100.11 260 ASP B O 1
ATOM 1834 N N . HIS B 1 409 ? 153.523 122.304 198.137 1.00 93.13 261 HIS B N 1
ATOM 1835 C CA . HIS B 1 409 ? 152.297 121.977 197.420 1.00 93.13 261 HIS B CA 1
ATOM 1836 C C . HIS B 1 409 ? 151.186 121.478 198.328 1.00 93.13 261 HIS B C 1
ATOM 1837 O O . HIS B 1 409 ? 150.042 121.926 198.195 1.00 93.13 261 HIS B O 1
ATOM 1844 N N . THR B 1 410 ? 151.480 120.553 199.245 1.00 100.74 262 THR B N 1
ATOM 1845 C CA . THR B 1 410 ? 150.432 120.039 200.121 1.00 100.74 262 THR B CA 1
ATOM 1846 C C . THR B 1 410 ? 149.872 121.139 201.018 1.00 100.74 262 THR B C 1
ATOM 1847 O O . THR B 1 410 ? 148.658 121.206 201.250 1.00 100.74 262 THR B O 1
ATOM 1851 N N . ALA B 1 411 ? 150.740 122.019 201.523 1.00 99.77 263 ALA B N 1
ATOM 1852 C CA . ALA B 1 411 ? 150.264 123.171 202.278 1.00 99.77 263 ALA B CA 1
ATOM 1853 C C . ALA B 1 411 ? 149.435 124.092 201.396 1.00 99.77 263 ALA B C 1
ATOM 1854 O O . ALA B 1 411 ? 148.433 124.664 201.846 1.00 99.77 263 ALA B O 1
ATOM 1856 N N . ALA B 1 412 ? 149.844 124.256 200.135 1.00 92.81 264 ALA B N 1
ATOM 1857 C CA . ALA B 1 412 ? 149.050 125.043 199.200 1.00 92.81 264 ALA B CA 1
ATOM 1858 C C . ALA B 1 412 ? 147.671 124.431 199.014 1.00 92.81 264 ALA B C 1
ATOM 1859 O O . ALA B 1 412 ? 146.663 125.147 198.996 1.00 92.81 264 ALA B O 1
ATOM 1861 N N . PHE B 1 413 ? 147.605 123.105 198.893 1.00 98.59 265 PHE B N 1
ATOM 1862 C CA . PHE B 1 413 ? 146.314 122.436 198.800 1.00 98.59 265 PHE B CA 1
ATOM 1863 C C . PHE B 1 413 ? 145.468 122.711 200.029 1.00 98.59 265 PHE B C 1
ATOM 1864 O O . PHE B 1 413 ? 144.290 123.062 199.917 1.00 98.59 265 PHE B O 1
ATOM 1872 N N . SER B 1 414 ? 146.050 122.542 201.217 1.00 97.62 266 SER B N 1
ATOM 1873 C CA . SER B 1 414 ? 145.277 122.712 202.442 1.00 97.62 266 SER B CA 1
ATOM 1874 C C . SER B 1 414 ? 144.728 124.128 202.544 1.00 97.62 266 SER B C 1
ATOM 1875 O O . SER B 1 414 ? 143.541 124.329 202.838 1.00 97.62 266 SER B O 1
ATOM 1878 N N . TYR B 1 415 ? 145.575 125.125 202.275 1.00 94.00 267 TYR B N 1
ATOM 1879 C CA . TYR B 1 415 ? 145.114 126.508 202.326 1.00 94.00 267 TYR B CA 1
ATOM 1880 C C . TYR B 1 415 ? 144.034 126.772 201.290 1.00 94.00 267 TYR B C 1
ATOM 1881 O O . TYR B 1 415 ? 143.051 127.463 201.576 1.00 94.00 267 TYR B O 1
ATOM 1890 N N . PHE B 1 416 ? 144.194 126.239 200.080 1.00 87.02 268 PHE B N 1
ATOM 1891 C CA . PHE B 1 416 ? 143.206 126.512 199.047 1.00 87.02 268 PHE B CA 1
ATOM 1892 C C . PHE B 1 416 ? 141.860 125.892 199.392 1.00 87.02 268 PHE B C 1
ATOM 1893 O O . PHE B 1 416 ? 140.819 126.519 199.180 1.00 87.02 268 PHE B O 1
ATOM 1901 N N . GLN B 1 417 ? 141.852 124.673 199.940 1.00 94.57 269 GLN B N 1
ATOM 1902 C CA . GLN B 1 417 ? 140.576 124.090 200.352 1.00 94.57 269 GLN B CA 1
ATOM 1903 C C . GLN B 1 417 ? 139.948 124.865 201.501 1.00 94.57 269 GLN B C 1
ATOM 1904 O O . GLN B 1 417 ? 138.738 125.120 201.485 1.00 94.57 269 GLN B O 1
ATOM 1910 N N . LYS B 1 418 ? 140.732 125.238 202.518 1.00 95.00 270 LYS B N 1
ATOM 1911 C CA . LYS B 1 418 ? 140.107 125.944 203.633 1.00 95.00 270 LYS B CA 1
ATOM 1912 C C . LYS B 1 418 ? 139.660 127.346 203.243 1.00 95.00 270 LYS B C 1
ATOM 1913 O O . LYS B 1 418 ? 138.752 127.890 203.880 1.00 95.00 270 LYS B O 1
ATOM 1919 N N . ALA B 1 419 ? 140.270 127.941 202.217 1.00 90.70 271 ALA B N 1
ATOM 1920 C CA . ALA B 1 419 ? 139.783 129.216 201.705 1.00 90.70 271 ALA B CA 1
ATOM 1921 C C . ALA B 1 419 ? 138.535 129.038 200.850 1.00 90.70 271 ALA B C 1
ATOM 1922 O O . ALA B 1 419 ? 137.604 129.844 200.935 1.00 90.70 271 ALA B O 1
ATOM 1924 N N . ALA B 1 420 ? 138.500 127.999 200.019 1.00 90.15 272 ALA B N 1
ATOM 1925 C CA . ALA B 1 420 ? 137.375 127.794 199.119 1.00 90.15 272 ALA B CA 1
ATOM 1926 C C . ALA B 1 420 ? 136.142 127.266 199.831 1.00 90.15 272 ALA B C 1
ATOM 1927 O O . ALA B 1 420 ? 135.029 127.441 199.324 1.00 90.15 272 ALA B O 1
ATOM 1929 N N . ALA B 1 421 ? 136.310 126.627 200.988 1.00 94.46 273 ALA B N 1
ATOM 1930 C CA . ALA B 1 421 ? 135.163 126.097 201.712 1.00 94.46 273 ALA B CA 1
ATOM 1931 C C . ALA B 1 421 ? 134.305 127.187 202.336 1.00 94.46 273 ALA B C 1
ATOM 1932 O O . ALA B 1 421 ? 133.215 126.883 202.834 1.00 94.46 273 ALA B O 1
ATOM 1934 N N . ARG B 1 422 ? 134.760 128.438 202.320 1.00 89.31 274 ARG B N 1
ATOM 1935 C CA . ARG B 1 422 ? 134.096 129.523 203.029 1.00 89.31 274 ARG B CA 1
ATOM 1936 C C . ARG B 1 422 ? 133.733 130.674 202.094 1.00 89.31 274 ARG B C 1
ATOM 1937 O O . ARG B 1 422 ? 133.640 131.826 202.519 1.00 89.31 274 ARG B O 1
ATOM 1945 N N . GLY B 1 423 ? 133.522 130.366 200.816 1.00 83.75 275 GLY B N 1
ATOM 1946 C CA . GLY B 1 423 ? 132.918 131.301 199.887 1.00 83.75 275 GLY B CA 1
ATOM 1947 C C . GLY B 1 423 ? 133.809 132.380 199.308 1.00 83.75 275 GLY B C 1
ATOM 1948 O O . GLY B 1 423 ? 133.581 133.569 199.552 1.00 83.75 275 GLY B O 1
ATOM 1949 N N . TYR B 1 424 ? 134.822 131.991 198.536 1.00 74.64 276 TYR B N 1
ATOM 1950 C CA . TYR B 1 424 ? 135.642 132.938 197.797 1.00 74.64 276 TYR B CA 1
ATOM 1951 C C . TYR B 1 424 ? 135.824 132.444 196.370 1.00 74.64 276 TYR B C 1
ATOM 1952 O O . TYR B 1 424 ? 135.989 131.245 196.140 1.00 74.64 276 TYR B O 1
ATOM 1961 N N . SER B 1 425 ? 135.809 133.374 195.415 1.00 78.49 277 SER B N 1
ATOM 1962 C CA . SER B 1 425 ? 135.812 132.995 194.004 1.00 78.49 277 SER B CA 1
ATOM 1963 C C . SER B 1 425 ? 137.164 132.434 193.575 1.00 78.49 277 SER B C 1
ATOM 1964 O O . SER B 1 425 ? 137.263 131.284 193.122 1.00 78.49 277 SER B O 1
ATOM 1967 N N . LYS B 1 426 ? 138.217 133.242 193.694 1.00 80.62 278 LYS B N 1
ATOM 1968 C CA . LYS B 1 426 ? 139.530 132.815 193.231 1.00 80.62 278 LYS B CA 1
ATOM 1969 C C . LYS B 1 426 ? 140.005 131.573 193.969 1.00 80.62 278 LYS B C 1
ATOM 1970 O O . LYS B 1 426 ? 140.689 130.725 193.385 1.00 80.62 278 LYS B O 1
ATOM 1976 N N . ALA B 1 427 ? 139.669 131.456 195.254 1.00 83.64 279 ALA B N 1
ATOM 1977 C CA . ALA B 1 427 ? 140.059 130.273 196.010 1.00 83.64 279 ALA B CA 1
ATOM 1978 C C . ALA B 1 427 ? 139.411 129.023 195.437 1.00 83.64 279 ALA B C 1
ATOM 1979 O O . ALA B 1 427 ? 140.052 127.971 195.337 1.00 83.64 279 ALA B O 1
ATOM 1981 N N . GLN B 1 428 ? 138.138 129.117 195.056 1.00 83.72 280 GLN B N 1
ATOM 1982 C CA . GLN B 1 428 ? 137.466 127.978 194.443 1.00 83.72 280 GLN B CA 1
ATOM 1983 C C . GLN B 1 428 ? 138.061 127.653 193.081 1.00 83.72 280 GLN B C 1
ATOM 1984 O O . GLN B 1 428 ? 138.209 126.475 192.729 1.00 83.72 280 GLN B O 1
ATOM 1990 N N . TYR B 1 429 ? 138.419 128.678 192.303 1.00 81.38 281 TYR B N 1
ATOM 1991 C CA . TYR B 1 429 ? 139.157 128.426 191.067 1.00 81.38 281 TYR B CA 1
ATOM 1992 C C . TYR B 1 429 ? 140.440 127.652 191.323 1.00 81.38 281 TYR B C 1
ATOM 1993 O O . TYR B 1 429 ? 140.741 126.682 190.621 1.00 81.38 281 TYR B O 1
ATOM 2002 N N . ASN B 1 430 ? 141.225 128.087 192.304 1.00 82.35 282 ASN B N 1
ATOM 2003 C CA . ASN B 1 430 ? 142.500 127.428 192.554 1.00 82.35 282 ASN B CA 1
ATOM 2004 C C . ASN B 1 430 ? 142.291 126.009 193.061 1.00 82.35 282 ASN B C 1
ATOM 2005 O O . ASN B 1 430 ? 143.057 125.103 192.718 1.00 82.35 282 ASN B O 1
ATOM 2010 N N . ALA B 1 431 ? 141.257 125.795 193.874 1.00 86.39 283 ALA B N 1
ATOM 2011 C CA . ALA B 1 431 ? 140.955 124.450 194.346 1.00 86.39 283 ALA B CA 1
ATOM 2012 C C . ALA B 1 431 ? 140.587 123.539 193.183 1.00 86.39 283 ALA B C 1
ATOM 2013 O O . ALA B 1 431 ? 141.062 122.399 193.093 1.00 86.39 283 ALA B O 1
ATOM 2015 N N . GLY B 1 432 ? 139.752 124.032 192.269 1.00 93.20 284 GLY B N 1
ATOM 2016 C CA . GLY B 1 432 ? 139.422 123.244 191.095 1.00 93.20 284 GLY B CA 1
ATOM 2017 C C . GLY B 1 432 ? 140.637 122.954 190.236 1.00 93.20 284 GLY B C 1
ATOM 2018 O O . GLY B 1 432 ? 140.803 121.840 189.733 1.00 93.20 284 GLY B O 1
ATOM 2019 N N . LEU B 1 433 ? 141.504 123.953 190.061 1.00 93.16 285 LEU B N 1
ATOM 2020 C CA . LEU B 1 433 ? 142.694 123.770 189.238 1.00 93.16 285 LEU B CA 1
ATOM 2021 C C . LEU B 1 433 ? 143.620 122.727 189.842 1.00 93.16 285 LEU B C 1
ATOM 2022 O O . LEU B 1 433 ? 144.142 121.855 189.136 1.00 93.16 285 LEU B O 1
ATOM 2027 N N . CYS B 1 434 ? 143.828 122.794 191.156 1.00 95.88 286 CYS B N 1
ATOM 2028 C CA . CYS B 1 434 ? 144.721 121.850 191.808 1.00 95.88 286 CYS B CA 1
ATOM 2029 C C . CYS B 1 434 ? 144.108 120.465 191.942 1.00 95.88 286 CYS B C 1
ATOM 2030 O O . CYS B 1 434 ? 144.855 119.492 192.080 1.00 95.88 286 CYS B O 1
ATOM 2033 N N . HIS B 1 435 ? 142.781 120.342 191.893 1.00 95.20 287 HIS B N 1
ATOM 2034 C CA . HIS B 1 435 ? 142.158 119.027 191.847 1.00 95.20 287 HIS B CA 1
ATOM 2035 C C . HIS B 1 435 ? 142.113 118.423 190.449 1.00 95.20 287 HIS B C 1
ATOM 2036 O O . HIS B 1 435 ? 142.120 117.194 190.331 1.00 95.20 287 HIS B O 1
ATOM 2043 N N . GLU B 1 436 ? 142.072 119.235 189.392 1.00 98.11 288 GLU B N 1
ATOM 2044 C CA . GLU B 1 436 ? 142.039 118.662 188.051 1.00 98.11 288 GLU B CA 1
ATOM 2045 C C . GLU B 1 436 ? 143.420 118.465 187.438 1.00 98.11 288 GLU B C 1
ATOM 2046 O O . GLU B 1 436 ? 143.582 117.572 186.601 1.00 98.11 288 GLU B O 1
ATOM 2052 N N . HIS B 1 437 ? 144.423 119.268 187.812 1.00 98.83 289 HIS B N 1
ATOM 2053 C CA . HIS B 1 437 ? 145.796 118.877 187.499 1.00 98.83 289 HIS B CA 1
ATOM 2054 C C . HIS B 1 437 ? 146.326 117.851 188.490 1.00 98.83 289 HIS B C 1
ATOM 2055 O O . HIS B 1 437 ? 147.172 117.025 188.131 1.00 98.83 289 HIS B O 1
ATOM 2062 N N . GLY B 1 438 ? 145.851 117.889 189.731 1.00 99.98 290 GLY B N 1
ATOM 2063 C CA . GLY B 1 438 ? 146.365 116.993 190.751 1.00 99.98 290 GLY B CA 1
ATOM 2064 C C . GLY B 1 438 ? 147.811 117.238 191.114 1.00 99.98 290 GLY B C 1
ATOM 2065 O O . GLY B 1 438 ? 148.572 116.280 191.278 1.00 99.98 290 GLY B O 1
ATOM 2066 N N . ARG B 1 439 ? 148.214 118.500 191.247 1.00 98.91 291 ARG B N 1
ATOM 2067 C CA . ARG B 1 439 ? 149.609 118.849 191.507 1.00 98.91 291 ARG B CA 1
ATOM 2068 C C . ARG B 1 439 ? 149.867 118.754 193.005 1.00 98.91 291 ARG B C 1
ATOM 2069 O O . ARG B 1 439 ? 150.201 119.747 193.654 1.00 98.91 291 ARG B O 1
ATOM 2071 N N . GLY B 1 440 ? 149.760 117.544 193.547 1.00 106.97 292 GLY B N 1
ATOM 2072 C CA . GLY B 1 440 ? 149.911 117.311 194.967 1.00 106.97 292 GLY B CA 1
ATOM 2073 C C . GLY B 1 440 ? 148.782 116.542 195.621 1.00 106.97 292 GLY B C 1
ATOM 2074 O O . GLY B 1 440 ? 148.733 116.481 196.855 1.00 106.97 292 GLY B O 1
ATOM 2075 N N . THR B 1 441 ? 147.873 115.958 194.835 1.00 108.21 293 THR B N 1
ATOM 2076 C CA . THR B 1 441 ? 146.748 115.166 195.317 1.00 108.21 293 THR B CA 1
ATOM 2077 C C . THR B 1 441 ? 146.282 114.308 194.156 1.00 108.21 293 THR B C 1
ATOM 2078 O O . THR B 1 441 ? 146.308 114.783 193.013 1.00 108.21 293 THR B O 1
ATOM 2082 N N . PRO B 1 442 ? 145.876 113.059 194.390 1.00 113.91 294 PRO B N 1
ATOM 2083 C CA . PRO B 1 442 ? 145.490 112.191 193.271 1.00 113.91 294 PRO B CA 1
ATOM 2084 C C . PRO B 1 442 ? 144.382 112.803 192.429 1.00 113.91 294 PRO B C 1
ATOM 2085 O O . PRO B 1 442 ? 143.524 113.536 192.925 1.00 113.91 294 PRO B O 1
ATOM 2089 N N . ARG B 1 443 ? 144.429 112.502 191.131 1.00 112.67 295 ARG B N 1
ATOM 2090 C CA . ARG B 1 443 ? 143.525 113.115 190.167 1.00 112.67 295 ARG B CA 1
ATOM 2091 C C . ARG B 1 443 ? 142.071 112.876 190.547 1.00 112.67 295 ARG B C 1
ATOM 2092 O O . ARG B 1 443 ? 141.669 111.750 190.855 1.00 112.67 295 ARG B O 1
ATOM 2100 N N . ASP B 1 444 ? 141.283 113.947 190.520 1.00 111.31 296 ASP B N 1
ATOM 2101 C CA . ASP B 1 444 ? 139.860 113.882 190.822 1.00 111.31 296 ASP B CA 1
ATOM 2102 C C . ASP B 1 444 ? 139.154 114.912 189.960 1.00 111.31 296 ASP B C 1
ATOM 2103 O O . ASP B 1 444 ? 139.618 116.050 189.847 1.00 111.31 296 ASP B O 1
ATOM 2108 N N . ILE B 1 445 ? 138.039 114.515 189.356 1.00 101.11 297 ILE B N 1
ATOM 2109 C CA . ILE B 1 445 ? 137.338 115.384 188.420 1.00 101.11 297 ILE B CA 1
ATOM 2110 C C . ILE B 1 445 ? 136.008 115.812 189.021 1.00 101.11 297 ILE B C 1
ATOM 2111 O O . ILE B 1 445 ? 135.528 116.920 188.763 1.00 101.11 297 ILE B O 1
ATOM 2116 N N . SER B 1 446 ? 135.415 114.949 189.845 1.00 107.44 298 SER B N 1
ATOM 2117 C CA . SER B 1 446 ? 134.139 115.258 190.478 1.00 107.44 298 SER B CA 1
ATOM 2118 C C . SER B 1 446 ? 134.260 116.502 191.349 1.00 107.44 298 SER B C 1
ATOM 2119 O O . SER B 1 446 ? 133.586 117.509 191.105 1.00 107.44 298 SER B O 1
ATOM 2122 N N . LYS B 1 447 ? 135.124 116.444 192.363 1.00 107.06 299 LYS B N 1
ATOM 2123 C CA . LYS B 1 447 ? 135.373 117.616 193.189 1.00 107.06 299 LYS B CA 1
ATOM 2124 C C . LYS B 1 447 ? 135.881 118.796 192.377 1.00 107.06 299 LYS B C 1
ATOM 2125 O O . LYS B 1 447 ? 135.511 119.938 192.675 1.00 107.06 299 LYS B O 1
ATOM 2127 N N . ALA B 1 448 ? 136.696 118.543 191.349 1.00 100.85 300 ALA B N 1
ATOM 2128 C CA . ALA B 1 448 ? 137.198 119.627 190.513 1.00 100.85 300 ALA B CA 1
ATOM 2129 C C . ALA B 1 448 ? 136.055 120.366 189.827 1.00 100.85 300 ALA B C 1
ATOM 2130 O O . ALA B 1 448 ? 135.961 121.595 189.910 1.00 100.85 300 ALA B O 1
ATOM 2132 N N . VAL B 1 449 ? 135.160 119.632 189.162 1.00 94.77 301 VAL B N 1
ATOM 2133 C CA . VAL B 1 449 ? 134.069 120.297 188.464 1.00 94.77 301 VAL B CA 1
ATOM 2134 C C . VAL B 1 449 ? 133.069 120.909 189.433 1.00 94.77 301 VAL B C 1
ATOM 2135 O O . VAL B 1 449 ? 132.457 121.931 189.109 1.00 94.77 301 VAL B O 1
ATOM 2139 N N . LEU B 1 450 ? 132.877 120.327 190.620 1.00 92.27 302 LEU B N 1
ATOM 2140 C CA . LEU B 1 450 ? 132.013 120.975 191.604 1.00 92.27 302 LEU B CA 1
ATOM 2141 C C . LEU B 1 450 ? 132.594 122.315 192.041 1.00 92.27 302 LEU B C 1
ATOM 2142 O O . LEU B 1 450 ? 131.879 123.326 192.115 1.00 92.27 302 LEU B O 1
ATOM 2147 N N . TYR B 1 451 ? 133.899 122.347 192.317 1.00 91.50 303 TYR B N 1
ATOM 2148 C CA . TYR B 1 451 ? 134.533 123.610 192.668 1.00 91.50 303 TYR B CA 1
ATOM 2149 C C . TYR B 1 451 ? 134.462 124.601 191.516 1.00 91.50 303 TYR B C 1
ATOM 2150 O O . TYR B 1 451 ? 134.271 125.801 191.742 1.00 91.50 303 TYR B O 1
ATOM 2159 N N . TYR B 1 452 ? 134.598 124.121 190.278 1.00 89.70 304 TYR B N 1
ATOM 2160 C CA . TYR B 1 452 ? 134.487 125.019 189.135 1.00 89.70 304 TYR B CA 1
ATOM 2161 C C . TYR B 1 452 ? 133.080 125.585 189.011 1.00 89.70 304 TYR B C 1
ATOM 2162 O O . TYR B 1 452 ? 132.913 126.752 188.657 1.00 89.70 304 TYR B O 1
ATOM 2171 N N . GLN B 1 453 ? 132.056 124.771 189.272 1.00 81.27 305 GLN B N 1
ATOM 2172 C CA . GLN B 1 453 ? 130.688 125.283 189.283 1.00 81.27 305 GLN B CA 1
ATOM 2173 C C . GLN B 1 453 ? 130.520 126.378 190.321 1.00 81.27 305 GLN B C 1
ATOM 2174 O O . GLN B 1 453 ? 129.974 127.452 190.030 1.00 81.27 305 GLN B O 1
ATOM 2180 N N . LEU B 1 454 ? 130.982 126.123 191.546 1.00 84.11 306 LEU B N 1
ATOM 2181 C CA . LEU B 1 454 ? 130.852 127.135 192.588 1.00 84.11 306 LEU B CA 1
ATOM 2182 C C . LEU B 1 454 ? 131.612 128.405 192.225 1.00 84.11 306 LEU B C 1
ATOM 2183 O O . LEU B 1 454 ? 131.160 129.514 192.531 1.00 84.11 306 LEU B O 1
ATOM 2188 N N . ALA B 1 455 ? 132.763 128.266 191.569 1.00 83.35 307 ALA B N 1
ATOM 2189 C CA . ALA B 1 455 ? 133.553 129.442 191.223 1.00 83.35 307 ALA B CA 1
ATOM 2190 C C . ALA B 1 455 ? 132.956 130.195 190.041 1.00 83.35 307 ALA B C 1
ATOM 2191 O O . ALA B 1 455 ? 133.048 131.426 189.976 1.00 83.35 307 ALA B O 1
ATOM 2193 N N . ALA B 1 456 ? 132.345 129.476 189.101 1.00 77.19 308 ALA B N 1
ATOM 2194 C CA . ALA B 1 456 ? 131.766 130.119 187.929 1.00 77.19 308 ALA B CA 1
ATOM 2195 C C . ALA B 1 456 ? 130.461 130.817 188.275 1.00 77.19 308 ALA B C 1
ATOM 2196 O O . ALA B 1 456 ? 130.100 131.817 187.647 1.00 77.19 308 ALA B O 1
ATOM 2198 N N . SER B 1 457 ? 129.738 130.302 189.270 1.00 75.99 309 SER B N 1
ATOM 2199 C CA . SER B 1 457 ? 128.504 130.958 189.680 1.00 75.99 309 SER B CA 1
ATOM 2200 C C . SER B 1 457 ? 128.745 132.370 190.195 1.00 75.99 309 SER B C 1
ATOM 2201 O O . SER B 1 457 ? 127.803 133.167 190.243 1.00 75.99 309 SER B O 1
ATOM 2204 N N . GLN B 1 458 ? 129.976 132.701 190.576 1.00 76.06 310 GLN B N 1
ATOM 2205 C CA . GLN B 1 458 ? 130.281 134.004 191.149 1.00 76.06 310 GLN B CA 1
ATOM 2206 C C . GLN B 1 458 ? 130.898 134.977 190.153 1.00 76.06 310 GLN B C 1
ATOM 2207 O O . GLN B 1 458 ? 131.138 136.133 190.511 1.00 76.06 310 GLN B O 1
ATOM 2213 N N . GLY B 1 459 ? 131.154 134.552 188.921 1.00 76.95 311 GLY B N 1
ATOM 2214 C CA . GLY B 1 459 ? 131.639 135.473 187.913 1.00 76.95 311 GLY B CA 1
ATOM 2215 C C . GLY B 1 459 ? 133.143 135.499 187.740 1.00 76.95 311 GLY B C 1
ATOM 2216 O O . GLY B 1 459 ? 133.758 136.568 187.769 1.00 76.95 311 GLY B O 1
ATOM 2217 N N . HIS B 1 460 ? 133.747 134.330 187.558 1.00 83.45 312 HIS B N 1
ATOM 2218 C CA . HIS B 1 460 ? 135.174 134.205 187.293 1.00 83.45 312 HIS B CA 1
ATOM 2219 C C . HIS B 1 460 ? 135.351 133.649 185.887 1.00 83.45 312 HIS B C 1
ATOM 2220 O O . HIS B 1 460 ? 134.879 132.546 185.592 1.00 83.45 312 HIS B O 1
ATOM 2227 N N . SER B 1 461 ? 136.028 134.412 185.026 1.00 88.42 313 SER B N 1
ATOM 2228 C CA . SER B 1 461 ? 136.155 134.019 183.625 1.00 88.42 313 SER B CA 1
ATOM 2229 C C . SER B 1 461 ? 136.919 132.710 183.482 1.00 88.42 313 SER B C 1
ATOM 2230 O O . SER B 1 461 ? 136.450 131.767 182.829 1.00 88.42 313 SER B O 1
ATOM 2233 N N . LEU B 1 462 ? 138.105 132.636 184.087 1.00 85.24 314 LEU B N 1
ATOM 2234 C CA . LEU B 1 462 ? 138.914 131.429 183.983 1.00 85.24 314 LEU B CA 1
ATOM 2235 C C . LEU B 1 462 ? 138.191 130.230 184.573 1.00 85.24 314 LEU B C 1
ATOM 2236 O O . LEU B 1 462 ? 138.298 129.116 184.051 1.00 85.24 314 LEU B O 1
ATOM 2241 N N . ALA B 1 463 ? 137.452 130.436 185.665 1.00 89.93 315 ALA B N 1
ATOM 2242 C CA . ALA B 1 463 ? 136.775 129.322 186.321 1.00 89.93 315 ALA B CA 1
ATOM 2243 C C . ALA B 1 463 ? 135.754 128.683 185.397 1.00 89.93 315 ALA B C 1
ATOM 2244 O O . ALA B 1 463 ? 135.706 127.457 185.253 1.00 89.93 315 ALA B O 1
ATOM 2246 N N . GLN B 1 464 ? 134.946 129.502 184.737 1.00 88.36 316 GLN B N 1
ATOM 2247 C CA . GLN B 1 464 ? 133.922 128.961 183.858 1.00 88.36 316 GLN B CA 1
ATOM 2248 C C . GLN B 1 464 ? 134.511 128.430 182.556 1.00 88.36 316 GLN B C 1
ATOM 2249 O O . GLN B 1 464 ? 134.014 127.431 182.017 1.00 88.36 316 GLN B O 1
ATOM 2255 N N . TYR B 1 465 ? 135.591 129.038 182.060 1.00 89.16 317 TYR B N 1
ATOM 2256 C CA . TYR B 1 465 ? 136.275 128.457 180.909 1.00 89.16 317 TYR B CA 1
ATOM 2257 C C . TYR B 1 465 ? 136.808 127.068 181.241 1.00 89.16 317 TYR B C 1
ATOM 2258 O O . TYR B 1 465 ? 136.684 126.133 180.442 1.00 89.16 317 TYR B O 1
ATOM 2267 N N . ARG B 1 466 ? 137.413 126.916 182.421 1.00 95.52 318 ARG B N 1
ATOM 2268 C CA . ARG B 1 466 ? 137.923 125.612 182.829 1.00 95.52 318 ARG B CA 1
ATOM 2269 C C . ARG B 1 466 ? 136.784 124.636 183.092 1.00 95.52 318 ARG B C 1
ATOM 2270 O O . ARG B 1 466 ? 136.937 123.426 182.889 1.00 95.52 318 ARG B O 1
ATOM 2278 N N . TYR B 1 467 ? 135.639 125.138 183.558 1.00 88.93 319 TYR B N 1
ATOM 2279 C CA . TYR B 1 467 ? 134.470 124.280 183.704 1.00 88.93 319 TYR B CA 1
ATOM 2280 C C . TYR B 1 467 ? 134.044 123.719 182.357 1.00 88.93 319 TYR B C 1
ATOM 2281 O O . TYR B 1 467 ? 133.715 122.534 182.237 1.00 88.93 319 TYR B O 1
ATOM 2290 N N . ALA B 1 468 ? 134.052 124.562 181.326 1.00 87.48 320 ALA B N 1
ATOM 2291 C CA . ALA B 1 468 ? 133.749 124.078 179.984 1.00 87.48 320 ALA B CA 1
ATOM 2292 C C . ALA B 1 468 ? 134.786 123.062 179.518 1.00 87.48 320 ALA B C 1
ATOM 2293 O O . ALA B 1 468 ? 134.432 121.989 179.017 1.00 87.48 320 ALA B O 1
ATOM 2295 N N . ARG B 1 469 ? 136.071 123.404 179.651 1.00 95.68 321 ARG B N 1
ATOM 2296 C CA . ARG B 1 469 ? 137.159 122.442 179.474 1.00 95.68 321 ARG B CA 1
ATOM 2297 C C . ARG B 1 469 ? 136.827 121.078 180.060 1.00 95.68 321 ARG B C 1
ATOM 2298 O O . ARG B 1 469 ? 136.862 120.066 179.351 1.00 95.68 321 ARG B O 1
ATOM 2306 N N . CYS B 1 470 ? 136.496 121.031 181.348 1.00 104.40 322 CYS B N 1
ATOM 2307 C CA . CYS B 1 470 ? 136.395 119.755 182.041 1.00 104.40 322 CYS B CA 1
ATOM 2308 C C . CYS B 1 470 ? 135.059 119.062 181.804 1.00 104.40 322 CYS B C 1
ATOM 2309 O O . CYS B 1 470 ? 134.958 117.852 182.029 1.00 104.40 322 CYS B O 1
ATOM 2312 N N . LEU B 1 471 ? 134.037 119.791 181.357 1.00 92.92 323 LEU B N 1
ATOM 2313 C CA . LEU B 1 471 ? 132.724 119.190 181.169 1.00 92.92 323 LEU B CA 1
ATOM 2314 C C . LEU B 1 471 ? 132.447 118.775 179.732 1.00 92.92 323 LEU B C 1
ATOM 2315 O O . LEU B 1 471 ? 131.868 117.706 179.510 1.00 92.92 323 LEU B O 1
ATOM 2320 N N . LEU B 1 472 ? 132.844 119.584 178.752 1.00 93.32 324 LEU B N 1
ATOM 2321 C CA . LEU B 1 472 ? 132.525 119.331 177.354 1.00 93.32 324 LEU B CA 1
ATOM 2322 C C . LEU B 1 472 ? 133.485 118.353 176.693 1.00 93.32 324 LEU B C 1
ATOM 2323 O O . LEU B 1 472 ? 133.317 118.047 175.508 1.00 93.32 324 LEU B O 1
ATOM 2328 N N . ARG B 1 473 ? 134.486 117.859 177.423 1.00 105.95 325 ARG B N 1
ATOM 2329 C CA . ARG B 1 473 ? 135.432 116.918 176.833 1.00 105.95 325 ARG B CA 1
ATOM 2330 C C . ARG B 1 473 ? 134.784 115.571 176.533 1.00 105.95 325 ARG B C 1
ATOM 2331 O O . ARG B 1 473 ? 135.308 114.804 175.717 1.00 105.95 325 ARG B O 1
ATOM 2339 N N . ASP B 1 474 ? 133.654 115.263 177.178 1.00 114.45 326 ASP B N 1
ATOM 2340 C CA . ASP B 1 474 ? 133.015 113.965 177.000 1.00 114.45 326 ASP B CA 1
ATOM 2341 C C . ASP B 1 474 ? 132.390 113.860 175.609 1.00 114.45 326 ASP B C 1
ATOM 2342 O O . ASP B 1 474 ? 131.960 114.868 175.042 1.00 114.45 326 ASP B O 1
ATOM 2347 N N . PRO B 1 475 ? 132.334 112.655 175.035 1.00 121.15 327 PRO B N 1
ATOM 2348 C CA . PRO B 1 475 ? 131.671 112.486 173.736 1.00 121.15 327 PRO B CA 1
ATOM 2349 C C . PRO B 1 475 ? 130.181 112.217 173.876 1.00 121.15 327 PRO B C 1
ATOM 2350 O O . PRO B 1 475 ? 129.530 111.779 172.922 1.00 121.15 327 PRO B O 1
ATOM 2354 N N . ALA B 1 476 ? 129.634 112.476 175.061 1.00 120.94 328 ALA B N 1
ATOM 2355 C CA . ALA B 1 476 ? 128.231 112.198 175.329 1.00 120.94 328 ALA B CA 1
ATOM 2356 C C . ALA B 1 476 ? 127.339 113.201 174.597 1.00 120.94 328 ALA B C 1
ATOM 2357 O O . ALA B 1 476 ? 127.790 114.230 174.087 1.00 120.94 328 ALA B O 1
ATOM 2359 N N . SER B 1 477 ? 126.047 112.886 174.548 1.00 121.18 329 SER B N 1
ATOM 2360 C CA . SER B 1 477 ? 125.087 113.726 173.850 1.00 121.18 329 SER B CA 1
ATOM 2361 C C . SER B 1 477 ? 124.794 114.995 174.648 1.00 121.18 329 SER B C 1
ATOM 2362 O O . SER B 1 477 ? 125.085 115.096 175.843 1.00 121.18 329 SER B O 1
ATOM 2365 N N . SER B 1 478 ? 124.201 115.970 173.964 1.00 120.40 330 SER B N 1
ATOM 2366 C CA . SER B 1 478 ? 123.878 117.271 174.541 1.00 120.40 330 SER B CA 1
ATOM 2367 C C . SER B 1 478 ? 122.397 117.377 174.892 1.00 120.40 330 SER B C 1
ATOM 2368 O O . SER B 1 478 ? 121.837 118.472 174.971 1.00 120.40 330 SER B O 1
ATOM 2371 N N . TRP B 1 479 ? 121.744 116.232 175.103 1.00 121.87 331 TRP B N 1
ATOM 2372 C CA . TRP B 1 479 ? 120.335 116.245 175.482 1.00 121.87 331 TRP B CA 1
ATOM 2373 C C . TRP B 1 479 ? 120.147 116.810 176.885 1.00 121.87 331 TRP B C 1
ATOM 2374 O O . TRP B 1 479 ? 119.131 117.454 177.170 1.00 121.87 331 TRP B O 1
ATOM 2376 N N . ASN B 1 480 ? 121.107 116.576 177.767 1.00 115.84 332 ASN B N 1
ATOM 2377 C CA . ASN B 1 480 ? 121.030 117.083 179.132 1.00 115.84 332 ASN B CA 1
ATOM 2378 C C . ASN B 1 480 ? 121.125 118.603 179.155 1.00 115.84 332 ASN B C 1
ATOM 2379 O O . ASN B 1 480 ? 122.047 119.170 178.553 1.00 115.84 332 ASN B O 1
ATOM 2384 N N . PRO B 1 481 ? 120.198 119.301 179.816 1.00 117.32 333 PRO B N 1
ATOM 2385 C CA . PRO B 1 481 ? 120.253 120.772 179.830 1.00 117.32 333 PRO B CA 1
ATOM 2386 C C . PRO B 1 481 ? 121.493 121.330 180.503 1.00 117.32 333 PRO B C 1
ATOM 2387 O O . PRO B 1 481 ? 121.830 122.500 180.276 1.00 117.32 333 PRO B O 1
ATOM 2391 N N . GLU B 1 482 ? 122.176 120.539 181.334 1.00 111.33 334 GLU B N 1
ATOM 2392 C CA . GLU B 1 482 ? 123.401 121.022 181.960 1.00 111.33 334 GLU B CA 1
ATOM 2393 C C . GLU B 1 482 ? 124.458 121.358 180.917 1.00 111.33 334 GLU B C 1
ATOM 2394 O O . GLU B 1 482 ? 125.253 122.283 181.115 1.00 111.33 334 GLU B O 1
ATOM 2400 N N . ARG B 1 483 ? 124.467 120.642 179.792 1.00 101.80 335 ARG B N 1
ATOM 2401 C CA . ARG B 1 483 ? 125.342 121.020 178.689 1.00 101.80 335 ARG B CA 1
ATOM 2402 C C . ARG B 1 483 ? 124.968 122.385 178.127 1.00 101.80 335 ARG B C 1
ATOM 2403 O O . ARG B 1 483 ? 125.852 123.172 177.772 1.00 101.80 335 ARG B O 1
ATOM 2405 N N . GLN B 1 484 ? 123.670 122.674 178.023 1.00 102.36 336 GLN B N 1
ATOM 2406 C CA . GLN B 1 484 ? 123.241 123.992 177.568 1.00 102.36 336 GLN B CA 1
ATOM 2407 C C . GLN B 1 484 ? 123.683 125.077 178.541 1.00 102.36 336 GLN B C 1
ATOM 2408 O O . GLN B 1 484 ? 124.118 126.156 178.125 1.00 102.36 336 GLN B O 1
ATOM 2410 N N . ARG B 1 485 ? 123.575 124.812 179.843 1.00 106.29 337 ARG B N 1
ATOM 2411 C CA . ARG B 1 485 ? 124.084 125.767 180.822 1.00 106.29 337 ARG B CA 1
ATOM 2412 C C . ARG B 1 485 ? 125.587 125.959 180.668 1.00 106.29 337 ARG B C 1
ATOM 2413 O O . ARG B 1 485 ? 126.094 127.083 180.779 1.00 106.29 337 ARG B O 1
ATOM 2421 N N . ALA B 1 486 ? 126.315 124.873 180.406 1.00 95.72 338 ALA B N 1
ATOM 2422 C CA . ALA B 1 486 ? 127.757 124.975 180.218 1.00 95.72 338 ALA B CA 1
ATOM 2423 C C . ALA B 1 486 ? 128.099 125.829 179.005 1.00 95.72 338 ALA B C 1
ATOM 2424 O O . ALA B 1 486 ? 128.987 126.684 179.069 1.00 95.72 338 ALA B O 1
ATOM 2426 N N . VAL B 1 487 ? 127.402 125.618 177.889 1.00 91.59 339 VAL B N 1
ATOM 2427 C CA . VAL B 1 487 ? 127.721 126.401 176.700 1.00 91.59 339 VAL B CA 1
ATOM 2428 C C . VAL B 1 487 ? 127.295 127.852 176.884 1.00 91.59 339 VAL B C 1
ATOM 2429 O O . VAL B 1 487 ? 127.948 128.764 176.369 1.00 91.59 339 VAL B O 1
ATOM 2433 N N . SER B 1 488 ? 126.217 128.102 177.631 1.00 94.32 340 SER B N 1
ATOM 2434 C CA . SER B 1 488 ? 125.814 129.482 177.886 1.00 94.32 340 SER B CA 1
ATOM 2435 C C . SER B 1 488 ? 126.837 130.207 178.752 1.00 94.32 340 SER B C 1
ATOM 2436 O O . SER B 1 488 ? 127.177 131.370 178.486 1.00 94.32 340 SER B O 1
ATOM 2439 N N . LEU B 1 489 ? 127.334 129.544 179.799 1.00 97.83 341 LEU B N 1
ATOM 2440 C CA . LEU B 1 489 ? 128.372 130.169 180.609 1.00 97.83 341 LEU B CA 1
ATOM 2441 C C . LEU B 1 489 ? 129.659 130.337 179.817 1.00 97.83 341 LEU B C 1
ATOM 2442 O O . LEU B 1 489 ? 130.376 131.323 180.008 1.00 97.83 341 LEU B O 1
ATOM 2447 N N . LEU B 1 490 ? 129.953 129.412 178.904 1.00 89.38 342 LEU B N 1
ATOM 2448 C CA . LEU B 1 490 ? 131.097 129.590 178.019 1.00 89.38 342 LEU B CA 1
ATOM 2449 C C . LEU B 1 490 ? 130.917 130.823 177.142 1.00 89.38 342 LEU B C 1
ATOM 2450 O O . LEU B 1 490 ? 131.868 131.579 176.912 1.00 89.38 342 LEU B O 1
ATOM 2455 N N . LYS B 1 491 ? 129.708 131.015 176.615 1.00 95.02 343 LYS B N 1
ATOM 2456 C CA . LYS B 1 491 ? 129.392 132.202 175.826 1.00 95.02 343 LYS B CA 1
ATOM 2457 C C . LYS B 1 491 ? 129.634 133.475 176.623 1.00 95.02 343 LYS B C 1
ATOM 2458 O O . LYS B 1 491 ? 130.330 134.390 176.163 1.00 95.02 343 LYS B O 1
ATOM 2464 N N . GLN B 1 492 ? 129.059 133.555 177.822 1.00 96.31 344 GLN B N 1
ATOM 2465 C CA . GLN B 1 492 ? 129.219 134.768 178.615 1.00 96.31 344 GLN B CA 1
ATOM 2466 C C . GLN B 1 492 ? 130.613 134.887 179.218 1.00 96.31 344 GLN B C 1
ATOM 2467 O O . GLN B 1 492 ? 130.942 135.939 179.775 1.00 96.31 344 GLN B O 1
ATOM 2473 N N . ALA B 1 493 ? 131.431 133.839 179.116 1.00 96.78 345 ALA B N 1
ATOM 2474 C CA . ALA B 1 493 ? 132.854 133.957 179.409 1.00 96.78 345 ALA B CA 1
ATOM 2475 C C . ALA B 1 493 ? 133.604 134.571 178.238 1.00 96.78 345 ALA B C 1
ATOM 2476 O O . ALA B 1 493 ? 134.372 135.523 178.409 1.00 96.78 345 ALA B O 1
ATOM 2478 N N . ALA B 1 494 ? 133.400 134.020 177.042 1.00 94.47 346 ALA B N 1
ATOM 2479 C CA . ALA B 1 494 ? 134.077 134.538 175.861 1.00 94.47 346 ALA B CA 1
ATOM 2480 C C . ALA B 1 494 ? 133.691 135.981 175.590 1.00 94.47 346 ALA B C 1
ATOM 2481 O O . ALA B 1 494 ? 134.480 136.737 175.013 1.00 94.47 346 ALA B O 1
ATOM 2483 N N . ASP B 1 495 ? 132.485 136.381 175.996 1.00 101.88 347 ASP B N 1
ATOM 2484 C CA . ASP B 1 495 ? 132.094 137.779 175.867 1.00 101.88 347 ASP B CA 1
ATOM 2485 C C . ASP B 1 495 ? 132.978 138.705 176.694 1.00 101.88 347 ASP B C 1
ATOM 2486 O O . ASP B 1 495 ? 133.018 139.909 176.418 1.00 101.88 347 ASP B O 1
ATOM 2491 N N . SER B 1 496 ? 133.686 138.177 177.696 1.00 102.04 348 SER B N 1
ATOM 2492 C CA . SER B 1 496 ? 134.536 139.009 178.538 1.00 102.04 348 SER B CA 1
ATOM 2493 C C . SER B 1 496 ? 135.843 139.403 177.863 1.00 102.04 348 SER B C 1
ATOM 2494 O O . SER B 1 496 ? 136.359 140.492 178.136 1.00 102.04 348 SER B O 1
ATOM 2497 N N . GLY B 1 497 ? 136.389 138.555 176.996 1.00 101.73 349 GLY B N 1
ATOM 2498 C CA . GLY B 1 497 ? 137.624 138.865 176.295 1.00 101.73 349 GLY B CA 1
ATOM 2499 C C . GLY B 1 497 ? 138.741 137.854 176.464 1.00 101.73 349 GLY B C 1
ATOM 2500 O O . GLY B 1 497 ? 139.854 138.110 175.983 1.00 101.73 349 GLY B O 1
ATOM 2501 N N . LEU B 1 498 ? 138.516 136.719 177.122 1.00 97.78 350 LEU B N 1
ATOM 2502 C CA . LEU B 1 498 ? 139.551 135.700 177.230 1.00 97.78 350 LEU B CA 1
ATOM 2503 C C . LEU B 1 498 ? 139.865 135.123 175.856 1.00 97.78 350 LEU B C 1
ATOM 2504 O O . LEU B 1 498 ? 139.014 135.083 174.966 1.00 97.78 350 LEU B O 1
ATOM 2509 N N . ARG B 1 499 ? 141.110 134.683 175.677 1.00 90.05 351 ARG B N 1
ATOM 2510 C CA . ARG B 1 499 ? 141.538 134.182 174.375 1.00 90.05 351 ARG B CA 1
ATOM 2511 C C . ARG B 1 499 ? 141.138 132.724 174.165 1.00 90.05 351 ARG B C 1
ATOM 2512 O O . ARG B 1 499 ? 140.557 132.372 173.134 1.00 90.05 351 ARG B O 1
ATOM 2520 N N . GLU B 1 500 ? 141.443 131.861 175.135 1.00 82.94 352 GLU B N 1
ATOM 2521 C CA . GLU B 1 500 ? 141.268 130.424 174.949 1.00 82.94 352 GLU B CA 1
ATOM 2522 C C . GLU B 1 500 ? 139.807 130.008 174.814 1.00 82.94 352 GLU B C 1
ATOM 2523 O O . GLU B 1 500 ? 139.504 129.116 174.012 1.00 82.94 352 GLU B O 1
ATOM 2525 N N . ALA B 1 501 ? 138.903 130.619 175.583 1.00 88.87 353 ALA B N 1
ATOM 2526 C CA . ALA B 1 501 ? 137.505 130.197 175.558 1.00 88.87 353 ALA B CA 1
ATOM 2527 C C . ALA B 1 501 ? 136.887 130.403 174.180 1.00 88.87 353 ALA B C 1
ATOM 2528 O O . ALA B 1 501 ? 136.115 129.561 173.702 1.00 88.87 353 ALA B O 1
ATOM 2530 N N . GLN B 1 502 ? 137.205 131.523 173.533 1.00 89.02 354 GLN B N 1
ATOM 2531 C CA . GLN B 1 502 ? 136.680 131.788 172.200 1.00 89.02 354 GLN B CA 1
ATOM 2532 C C . GLN B 1 502 ? 137.183 130.768 171.188 1.00 89.02 354 GLN B C 1
ATOM 2533 O O . GLN B 1 502 ? 136.410 130.285 170.353 1.00 89.02 354 GLN B O 1
ATOM 2539 N N . ALA B 1 503 ? 138.472 130.432 171.239 1.00 80.76 355 ALA B N 1
ATOM 2540 C CA . ALA B 1 503 ? 138.993 129.418 170.330 1.00 80.76 355 ALA B CA 1
ATOM 2541 C C . ALA B 1 503 ? 138.312 128.079 170.569 1.00 80.76 355 ALA B C 1
ATOM 2542 O O . ALA B 1 503 ? 137.965 127.363 169.618 1.00 80.76 355 ALA B O 1
ATOM 2544 N N . PHE B 1 504 ? 138.097 127.731 171.838 1.00 81.52 356 PHE B N 1
ATOM 2545 C CA . PHE B 1 504 ? 137.433 126.471 172.139 1.00 81.52 356 PHE B CA 1
ATOM 2546 C C . PHE B 1 504 ? 136.009 126.463 171.603 1.00 81.52 356 PHE B C 1
ATOM 2547 O O . PHE B 1 504 ? 135.561 125.455 171.050 1.00 81.52 356 PHE B O 1
ATOM 2555 N N . LEU B 1 505 ? 135.281 127.573 171.736 1.00 87.51 357 LEU B N 1
ATOM 2556 C CA . LEU B 1 505 ? 133.914 127.554 171.222 1.00 87.51 357 LEU B CA 1
ATOM 2557 C C . LEU B 1 505 ? 133.906 127.529 169.703 1.00 87.51 357 LEU B C 1
ATOM 2558 O O . LEU B 1 505 ? 132.992 126.959 169.097 1.00 87.51 357 LEU B O 1
ATOM 2563 N N . GLY B 1 506 ? 134.889 128.173 169.073 1.00 86.11 358 GLY B N 1
ATOM 2564 C CA . GLY B 1 506 ? 134.982 128.113 167.627 1.00 86.11 358 GLY B CA 1
ATOM 2565 C C . GLY B 1 506 ? 135.215 126.701 167.135 1.00 86.11 358 GLY B C 1
ATOM 2566 O O . GLY B 1 506 ? 134.686 126.296 166.098 1.00 86.11 358 GLY B O 1
ATOM 2567 N N . VAL B 1 507 ? 136.011 125.931 167.875 1.00 83.92 359 VAL B N 1
ATOM 2568 C CA . VAL B 1 507 ? 136.155 124.517 167.548 1.00 83.92 359 VAL B CA 1
ATOM 2569 C C . VAL B 1 507 ? 134.861 123.765 167.843 1.00 83.92 359 VAL B C 1
ATOM 2570 O O . VAL B 1 507 ? 134.460 122.871 167.088 1.00 83.92 359 VAL B O 1
ATOM 2574 N N . LEU B 1 508 ? 134.184 124.120 168.936 1.00 84.31 360 LEU B N 1
ATOM 2575 C CA . LEU B 1 508 ? 133.054 123.327 169.409 1.00 84.31 360 LEU B CA 1
ATOM 2576 C C . LEU B 1 508 ? 131.843 123.469 168.497 1.00 84.31 360 LEU B C 1
ATOM 2577 O O . LEU B 1 508 ? 131.185 122.474 168.173 1.00 84.31 360 LEU B O 1
ATOM 2582 N N . PHE B 1 509 ? 131.528 124.696 168.077 1.00 94.11 361 PHE B N 1
ATOM 2583 C CA . PHE B 1 509 ? 130.354 124.919 167.239 1.00 94.11 361 PHE B CA 1
ATOM 2584 C C . PHE B 1 509 ? 130.502 124.306 165.853 1.00 94.11 361 PHE B C 1
ATOM 2585 O O . PHE B 1 509 ? 129.499 124.145 165.151 1.00 94.11 361 PHE B O 1
ATOM 2593 N N . THR B 1 510 ? 131.720 123.963 165.444 1.00 83.69 362 THR B N 1
ATOM 2594 C CA . THR B 1 510 ? 131.924 123.318 164.156 1.00 83.69 362 THR B CA 1
ATOM 2595 C C . THR B 1 510 ? 131.528 121.845 164.176 1.00 83.69 362 THR B C 1
ATOM 2596 O O . THR B 1 510 ? 131.111 121.312 163.142 1.00 83.69 362 THR B O 1
ATOM 2600 N N . LYS B 1 511 ? 131.586 121.197 165.334 1.00 90.26 363 LYS B N 1
ATOM 2601 C CA . LYS B 1 511 ? 131.437 119.755 165.439 1.00 90.26 363 LYS B CA 1
ATOM 2602 C C . LYS B 1 511 ? 130.052 119.402 165.978 1.00 90.26 363 LYS B C 1
ATOM 2603 O O . LYS B 1 511 ? 129.428 120.184 166.701 1.00 90.26 363 LYS B O 1
ATOM 2609 N N . GLU B 1 512 ? 129.576 118.218 165.598 1.00 100.06 364 GLU B N 1
ATOM 2610 C CA . GLU B 1 512 ? 128.213 117.795 165.899 1.00 100.06 364 GLU B CA 1
ATOM 2611 C C . GLU B 1 512 ? 128.004 117.677 167.409 1.00 100.06 364 GLU B C 1
ATOM 2612 O O . GLU B 1 512 ? 128.905 117.230 168.125 1.00 100.06 364 GLU B O 1
ATOM 2618 N N . PRO B 1 513 ? 126.821 118.043 167.933 1.00 99.85 365 PRO B N 1
ATOM 2619 C CA . PRO B 1 513 ? 125.634 118.597 167.279 1.00 99.85 365 PRO B CA 1
ATOM 2620 C C . PRO B 1 513 ? 125.471 120.094 167.494 1.00 99.85 365 PRO B C 1
ATOM 2621 O O . PRO B 1 513 ? 124.352 120.601 167.459 1.00 99.85 365 PRO B O 1
ATOM 2625 N N . TYR B 1 514 ? 126.582 120.793 167.717 1.00 98.50 366 TYR B N 1
ATOM 2626 C CA . TYR B 1 514 ? 126.560 122.221 168.001 1.00 98.50 366 TYR B CA 1
ATOM 2627 C C . TYR B 1 514 ? 126.721 123.068 166.747 1.00 98.50 366 TYR B C 1
ATOM 2628 O O . TYR B 1 514 ? 127.253 124.183 166.821 1.00 98.50 366 TYR B O 1
ATOM 2637 N N . LEU B 1 515 ? 126.264 122.574 165.598 1.00 97.06 367 LEU B N 1
ATOM 2638 C CA . LEU B 1 515 ? 126.516 123.227 164.321 1.00 97.06 367 LEU B CA 1
ATOM 2639 C C . LEU B 1 515 ? 125.884 124.610 164.245 1.00 97.06 367 LEU B C 1
ATOM 2640 O O . LEU B 1 515 ? 124.661 124.742 164.140 1.00 97.06 367 LEU B O 1
ATOM 2645 N N . ASP B 1 516 ? 126.720 125.646 164.302 1.00 99.63 368 ASP B N 1
ATOM 2646 C CA . ASP B 1 516 ? 126.298 127.025 164.050 1.00 99.63 368 ASP B CA 1
ATOM 2647 C C . ASP B 1 516 ? 127.496 127.718 163.400 1.00 99.63 368 ASP B C 1
ATOM 2648 O O . ASP B 1 516 ? 128.367 128.256 164.085 1.00 99.63 368 ASP B O 1
ATOM 2653 N N . GLU B 1 517 ? 127.517 127.699 162.068 1.00 95.47 369 GLU B N 1
ATOM 2654 C CA . GLU B 1 517 ? 128.732 128.039 161.338 1.00 95.47 369 GLU B CA 1
ATOM 2655 C C . GLU B 1 517 ? 129.087 129.513 161.478 1.00 95.47 369 GLU B C 1
ATOM 2656 O O . GLU B 1 517 ? 130.264 129.857 161.626 1.00 95.47 369 GLU B O 1
ATOM 2662 N N . GLN B 1 518 ? 128.091 130.398 161.429 1.00 98.94 370 GLN B N 1
ATOM 2663 C CA . GLN B 1 518 ? 128.381 131.829 161.422 1.00 98.94 370 GLN B CA 1
ATOM 2664 C C . GLN B 1 518 ? 129.042 132.269 162.723 1.00 98.94 370 GLN B C 1
ATOM 2665 O O . GLN B 1 518 ? 130.064 132.965 162.707 1.00 98.94 370 GLN B O 1
ATOM 2671 N N . ARG B 1 519 ? 128.470 131.873 163.863 1.00 98.52 371 ARG B N 1
ATOM 2672 C CA . ARG B 1 519 ? 129.050 132.244 165.150 1.00 98.52 371 ARG B CA 1
ATOM 2673 C C . ARG B 1 519 ? 130.421 131.610 165.338 1.00 98.52 371 ARG B C 1
ATOM 2674 O O . ARG B 1 519 ? 131.347 132.252 165.855 1.00 98.52 371 ARG B O 1
ATOM 2682 N N . ALA B 1 520 ? 130.566 130.349 164.929 1.00 95.52 372 ALA B N 1
ATOM 2683 C CA . ALA B 1 520 ? 131.862 129.690 165.016 1.00 95.52 372 ALA B CA 1
ATOM 2684 C C . ALA B 1 520 ? 132.916 130.469 164.246 1.00 95.52 372 ALA B C 1
ATOM 2685 O O . ALA B 1 520 ? 134.006 130.738 164.761 1.00 95.52 372 ALA B O 1
ATOM 2687 N N . VAL B 1 521 ? 132.595 130.861 163.013 1.00 90.29 373 VAL B N 1
ATOM 2688 C CA . VAL B 1 521 ? 133.544 131.609 162.197 1.00 90.29 373 VAL B CA 1
ATOM 2689 C C . VAL B 1 521 ? 133.860 132.951 162.836 1.00 90.29 373 VAL B C 1
ATOM 2690 O O . VAL B 1 521 ? 135.024 133.365 162.900 1.00 90.29 373 VAL B O 1
ATOM 2694 N N . LYS B 1 522 ? 132.832 133.662 163.304 1.00 93.65 374 LYS B N 1
ATOM 2695 C CA . LYS B 1 522 ? 133.058 135.004 163.826 1.00 93.65 374 LYS B CA 1
ATOM 2696 C C . LYS B 1 522 ? 133.963 134.968 165.050 1.00 93.65 374 LYS B C 1
ATOM 2697 O O . LYS B 1 522 ? 134.901 135.769 165.165 1.00 93.65 374 LYS B O 1
ATOM 2703 N N . TYR B 1 523 ? 133.737 134.015 165.951 1.00 92.43 375 TYR B N 1
ATOM 2704 C CA . TYR B 1 523 ? 134.556 133.987 167.152 1.00 92.43 375 TYR B CA 1
ATOM 2705 C C . TYR B 1 523 ? 135.921 133.364 166.902 1.00 92.43 375 TYR B C 1
ATOM 2706 O O . TYR B 1 523 ? 136.894 133.759 167.551 1.00 92.43 375 TYR B O 1
ATOM 2715 N N . LEU B 1 524 ? 136.034 132.432 165.953 1.00 87.45 376 LEU B N 1
ATOM 2716 C CA . LEU B 1 524 ? 137.357 131.977 165.547 1.00 87.45 376 LEU B CA 1
ATOM 2717 C C . LEU B 1 524 ? 138.176 133.132 164.993 1.00 87.45 376 LEU B C 1
ATOM 2718 O O . LEU B 1 524 ? 139.354 133.282 165.326 1.00 87.45 376 LEU B O 1
ATOM 2723 N N . TRP B 1 525 ? 137.561 133.971 164.158 1.00 96.50 377 TRP B N 1
ATOM 2724 C CA . TRP B 1 525 ? 138.261 135.132 163.621 1.00 96.50 377 TRP B CA 1
ATOM 2725 C C . TRP B 1 525 ? 138.663 136.095 164.730 1.00 96.50 377 TRP B C 1
ATOM 2726 O O . TRP B 1 525 ? 139.801 136.583 164.759 1.00 96.50 377 TRP B O 1
ATOM 2737 N N . LEU B 1 526 ? 137.743 136.379 165.655 1.00 92.97 378 LEU B N 1
ATOM 2738 C CA . LEU B 1 526 ? 138.043 137.352 166.700 1.00 92.97 378 LEU B CA 1
ATOM 2739 C C . LEU B 1 526 ? 139.153 136.841 167.613 1.00 92.97 378 LEU B C 1
ATOM 2740 O O . LEU B 1 526 ? 140.027 137.610 168.029 1.00 92.97 378 LEU B O 1
ATOM 2745 N N . ALA B 1 527 ? 139.138 135.545 167.933 1.00 93.05 379 ALA B N 1
ATOM 2746 C CA . ALA B 1 527 ? 140.201 134.970 168.749 1.00 93.05 379 ALA B CA 1
ATOM 2747 C C . ALA B 1 527 ? 141.524 134.929 167.995 1.00 93.05 379 ALA B C 1
ATOM 2748 O O . ALA B 1 527 ? 142.585 135.177 168.580 1.00 93.05 379 ALA B O 1
ATOM 2750 N N . ALA B 1 528 ? 141.487 134.608 166.699 1.00 88.03 380 ALA B N 1
ATOM 2751 C CA . ALA B 1 528 ? 142.710 134.568 165.908 1.00 88.03 380 ALA B CA 1
ATOM 2752 C C . ALA B 1 528 ? 143.328 135.948 165.778 1.00 88.03 380 ALA B C 1
ATOM 2753 O O . ALA B 1 528 ? 144.549 136.071 165.628 1.00 88.03 380 ALA B O 1
ATOM 2755 N N . ASN B 1 529 ? 142.504 136.996 165.827 1.00 94.10 381 ASN B N 1
ATOM 2756 C CA . ASN B 1 529 ? 143.039 138.352 165.827 1.00 94.10 381 ASN B CA 1
ATOM 2757 C C . ASN B 1 529 ? 143.961 138.603 167.012 1.00 94.10 381 ASN B C 1
ATOM 2758 O O . ASN B 1 529 ? 144.799 139.508 166.950 1.00 94.10 381 ASN B O 1
ATOM 2763 N N . ASN B 1 530 ? 143.829 137.823 168.087 1.00 94.27 382 ASN B N 1
ATOM 2764 C CA . ASN B 1 530 ? 144.696 137.968 169.248 1.00 94.27 382 ASN B CA 1
ATOM 2765 C C . ASN B 1 530 ? 146.052 137.300 169.065 1.00 94.27 382 ASN B C 1
ATOM 2766 O O . ASN B 1 530 ? 146.936 137.497 169.905 1.00 94.27 382 ASN B O 1
ATOM 2771 N N . GLY B 1 531 ? 146.238 136.521 168.003 1.00 91.38 383 GLY B N 1
ATOM 2772 C CA . GLY B 1 531 ? 147.523 135.927 167.702 1.00 91.38 383 GLY B CA 1
ATOM 2773 C C . GLY B 1 531 ? 147.647 134.435 167.934 1.00 91.38 383 GLY B C 1
ATOM 2774 O O . GLY B 1 531 ? 148.767 133.914 167.878 1.00 91.38 383 GLY B O 1
ATOM 2775 N N . ASP B 1 532 ? 146.550 133.730 168.193 1.00 83.82 384 ASP B N 1
ATOM 2776 C CA . ASP B 1 532 ? 146.624 132.286 168.366 1.00 83.82 384 ASP B CA 1
ATOM 2777 C C . ASP B 1 532 ? 146.834 131.613 167.016 1.00 83.82 384 ASP B C 1
ATOM 2778 O O . ASP B 1 532 ? 146.112 131.886 166.054 1.00 83.82 384 ASP B O 1
ATOM 2783 N N . SER B 1 533 ? 147.834 130.734 166.946 1.00 76.34 385 SER B N 1
ATOM 2784 C CA . SER B 1 533 ? 148.165 130.091 165.681 1.00 76.34 385 SER B CA 1
ATOM 2785 C C . SER B 1 533 ? 147.160 129.005 165.313 1.00 76.34 385 SER B C 1
ATOM 2786 O O . SER B 1 533 ? 146.771 128.891 164.146 1.00 76.34 385 SER B O 1
ATOM 2789 N N . GLN B 1 534 ? 146.743 128.192 166.284 1.00 67.41 386 GLN B N 1
ATOM 2790 C CA . GLN B 1 534 ? 145.826 127.096 165.984 1.00 67.41 386 GLN B CA 1
ATOM 2791 C C . GLN B 1 534 ? 144.461 127.613 165.553 1.00 67.41 386 GLN B C 1
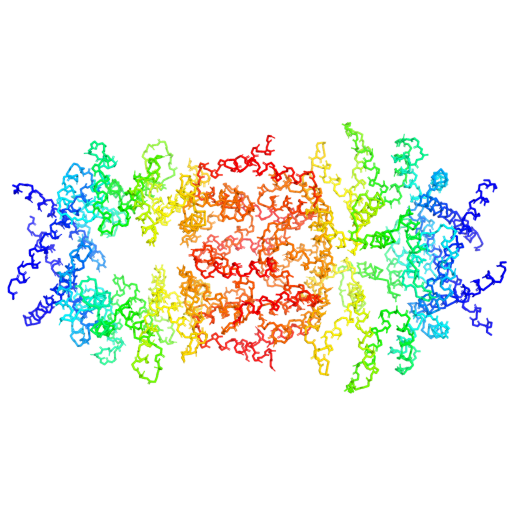ATOM 2792 O O . GLN B 1 534 ? 143.848 127.079 164.622 1.00 67.41 386 GLN B O 1
ATOM 2798 N N . SER B 1 535 ? 143.963 128.654 166.223 1.00 75.32 387 SER B N 1
ATOM 2799 C CA . SER B 1 535 ? 142.659 129.201 165.863 1.00 75.32 387 SER B CA 1
ATOM 2800 C C . SER B 1 535 ? 142.679 129.774 164.454 1.00 75.32 387 SER B C 1
ATOM 2801 O O . SER B 1 535 ? 141.716 129.626 163.696 1.00 75.32 387 SER B O 1
ATOM 2804 N N . ARG B 1 536 ? 143.778 130.419 164.079 1.00 73.62 388 ARG B N 1
ATOM 2805 C CA . ARG B 1 536 ? 143.881 131.006 162.751 1.00 73.62 388 ARG B CA 1
ATOM 2806 C C . ARG B 1 536 ? 144.124 129.947 161.677 1.00 73.62 388 ARG B C 1
ATOM 2807 O O . ARG B 1 536 ? 143.622 130.081 160.556 1.00 73.62 388 ARG B O 1
ATOM 2815 N N . TYR B 1 537 ? 144.815 128.855 162.009 1.00 67.10 389 TYR B N 1
ATOM 2816 C CA . TYR B 1 537 ? 144.869 127.725 161.085 1.00 67.10 389 TYR B CA 1
ATOM 2817 C C . TYR B 1 537 ? 143.488 127.113 160.890 1.00 67.10 389 TYR B C 1
ATOM 2818 O O . TYR B 1 537 ? 143.140 126.681 159.785 1.00 67.10 389 TYR B O 1
ATOM 2827 N N . HIS B 1 538 ? 142.694 127.042 161.959 1.00 68.19 390 HIS B N 1
ATOM 2828 C CA . HIS B 1 538 ? 141.322 126.566 161.819 1.00 68.19 390 HIS B CA 1
ATOM 2829 C C . HIS B 1 538 ? 140.483 127.533 160.993 1.00 68.19 390 HIS B C 1
ATOM 2830 O O . HIS B 1 538 ? 139.596 127.107 160.247 1.00 68.19 390 HIS B O 1
ATOM 2837 N N . LEU B 1 539 ? 140.749 128.832 161.104 1.00 76.21 391 LEU B N 1
ATOM 2838 C CA . LEU B 1 539 ? 140.101 129.788 160.214 1.00 76.21 391 LEU B CA 1
ATOM 2839 C C . LEU B 1 539 ? 140.455 129.496 158.762 1.00 76.21 391 LEU B C 1
ATOM 2840 O O . LEU B 1 539 ? 139.598 129.567 157.872 1.00 76.21 391 LEU B O 1
ATOM 2845 N N . GLY B 1 540 ? 141.719 129.161 158.507 1.00 75.21 392 GLY B N 1
ATOM 2846 C CA . GLY B 1 540 ? 142.123 128.806 157.155 1.00 75.21 392 GLY B CA 1
ATOM 2847 C C . GLY B 1 540 ? 141.458 127.539 156.646 1.00 75.21 392 GLY B C 1
ATOM 2848 O O . GLY B 1 540 ? 141.048 127.468 155.481 1.00 75.21 392 GLY B O 1
ATOM 2849 N N . ILE B 1 541 ? 141.364 126.514 157.498 1.00 76.72 393 ILE B N 1
ATOM 2850 C CA . ILE B 1 541 ? 140.710 125.277 157.075 1.00 76.72 393 ILE B CA 1
ATOM 2851 C C . ILE B 1 541 ? 139.243 125.563 156.795 1.00 76.72 393 ILE B C 1
ATOM 2852 O O . ILE B 1 541 ? 138.653 125.005 155.859 1.00 76.72 393 ILE B O 1
ATOM 2857 N N . CYS B 1 542 ? 138.647 126.472 157.572 1.00 84.48 394 CYS B N 1
ATOM 2858 C CA . CYS B 1 542 ? 137.263 126.872 157.356 1.00 84.48 394 CYS B CA 1
ATOM 2859 C C . CYS B 1 542 ? 137.089 127.585 156.020 1.00 84.48 394 CYS B C 1
ATOM 2860 O O . CYS B 1 542 ? 136.108 127.344 155.308 1.00 84.48 394 CYS B O 1
ATOM 2863 N N . TYR B 1 543 ? 138.021 128.475 155.666 1.00 86.32 39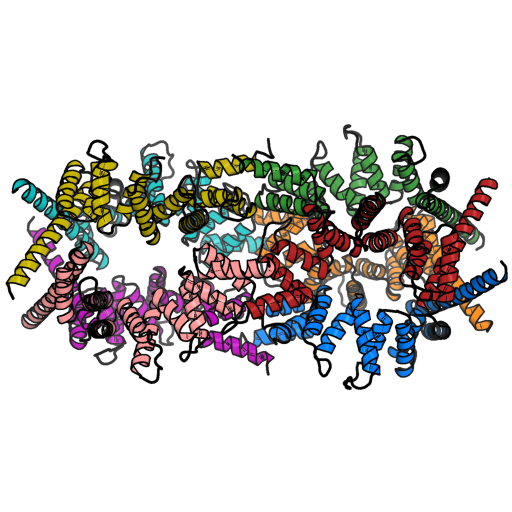5 TYR B N 1
ATOM 2864 C CA . TYR B 1 543 ? 137.957 129.108 154.350 1.00 86.32 395 TYR B CA 1
ATOM 2865 C C . TYR B 1 543 ? 138.068 128.084 153.231 1.00 86.32 395 TYR B C 1
ATOM 2866 O O . TYR B 1 543 ? 137.241 128.068 152.312 1.00 86.32 395 TYR B O 1
ATOM 2875 N N . GLU B 1 544 ? 139.085 127.222 153.279 1.00 88.78 396 GLU B N 1
ATOM 2876 C CA . GLU B 1 544 ? 139.307 126.368 152.117 1.00 88.78 396 GLU B CA 1
ATOM 2877 C C . GLU B 1 544 ? 138.200 125.334 151.973 1.00 88.78 396 GLU B C 1
ATOM 2878 O O . GLU B 1 544 ? 137.843 124.978 150.846 1.00 88.78 396 GLU B O 1
ATOM 2884 N N . LYS B 1 545 ? 137.648 124.847 153.087 1.00 84.34 397 LYS B N 1
ATOM 2885 C CA . LYS B 1 545 ? 136.590 123.851 153.050 1.00 84.34 397 LYS B CA 1
ATOM 2886 C C . LYS B 1 545 ? 135.234 124.452 152.716 1.00 84.34 397 LYS B C 1
ATOM 2887 O O . LYS B 1 545 ? 134.318 123.712 152.340 1.00 84.34 397 LYS B O 1
ATOM 2893 N N . GLY B 1 546 ? 135.091 125.768 152.820 1.00 86.73 398 GLY B N 1
ATOM 2894 C CA . GLY B 1 546 ? 133.867 126.428 152.395 1.00 86.73 398 GLY B CA 1
ATOM 2895 C C . GLY B 1 546 ? 132.650 126.124 153.239 1.00 86.73 398 GLY B C 1
ATOM 2896 O O . GLY B 1 546 ? 131.546 125.973 152.700 1.00 86.73 398 GLY B O 1
ATOM 2897 N N . LEU B 1 547 ? 132.821 126.030 154.553 1.00 87.02 399 LEU B N 1
ATOM 2898 C CA . LEU B 1 547 ? 131.700 125.933 155.478 1.00 87.02 399 LEU B CA 1
ATOM 2899 C C . LEU B 1 547 ? 131.606 127.231 156.269 1.00 87.02 399 LEU B C 1
ATOM 2900 O O . LEU B 1 547 ? 132.603 127.699 156.825 1.00 87.02 399 LEU B O 1
ATOM 2905 N N . GLY B 1 548 ? 130.419 127.832 156.284 1.00 86.74 400 GLY B N 1
ATOM 2906 C CA . GLY B 1 548 ? 130.213 129.091 156.964 1.00 86.74 400 GLY B CA 1
ATOM 2907 C C . GLY B 1 548 ? 130.725 130.310 156.230 1.00 86.74 400 GLY B C 1
ATOM 2908 O O . GLY B 1 548 ? 130.165 131.398 156.403 1.00 86.74 400 GLY B O 1
ATOM 2909 N N . VAL B 1 549 ? 131.772 130.168 155.417 1.00 86.27 401 VAL B N 1
ATOM 2910 C CA . VAL B 1 549 ? 132.338 131.269 154.652 1.00 86.27 401 VAL B CA 1
ATOM 2911 C C . VAL B 1 549 ? 132.422 130.829 153.196 1.00 86.27 401 VAL B C 1
ATOM 2912 O O . VAL B 1 549 ? 132.438 129.636 152.884 1.00 86.27 401 VAL B O 1
ATOM 2916 N N . GLN B 1 550 ? 132.460 131.813 152.300 1.00 86.63 402 GLN B N 1
ATOM 2917 C CA . GLN B 1 550 ? 132.633 131.522 150.885 1.00 86.63 402 GLN B CA 1
ATOM 2918 C C . GLN B 1 550 ? 133.951 130.794 150.650 1.00 86.63 402 GLN B C 1
ATOM 2919 O O . GLN B 1 550 ? 134.976 131.111 151.260 1.00 86.63 402 GLN B O 1
ATOM 2925 N N . ARG B 1 551 ? 133.935 129.711 149.900 1.00 81.62 403 ARG B N 1
ATOM 2926 C CA . ARG B 1 551 ? 135.119 128.897 149.689 1.00 81.62 403 ARG B CA 1
ATOM 2927 C C . ARG B 1 551 ? 136.194 129.532 148.905 1.00 81.62 403 ARG B C 1
ATOM 2928 O O . ARG B 1 551 ? 136.340 129.251 147.775 1.00 81.62 403 ARG B O 1
ATOM 2936 N N . ASN B 1 552 ? 136.984 130.369 149.524 1.00 83.59 404 ASN B N 1
ATOM 2937 C CA . ASN B 1 552 ? 138.102 131.123 148.977 1.00 83.59 404 ASN B CA 1
ATOM 2938 C C . ASN B 1 552 ? 139.401 130.376 149.250 1.00 83.59 404 ASN B C 1
ATOM 2939 O O . ASN B 1 552 ? 139.596 129.842 150.347 1.00 83.59 404 ASN B O 1
ATOM 2944 N N . LEU B 1 553 ? 140.283 130.338 148.253 1.00 81.55 405 LEU B N 1
ATOM 2945 C CA . LEU B 1 553 ? 141.525 129.582 148.349 1.00 81.55 405 LEU B CA 1
ATOM 2946 C C . LEU B 1 553 ? 142.761 130.448 148.536 1.00 81.55 405 LEU B C 1
ATOM 2947 O O . LEU B 1 553 ? 143.660 130.060 149.288 1.00 81.55 405 LEU B O 1
ATOM 2952 N N . GLY B 1 554 ? 142.842 131.597 147.865 1.00 88.70 406 GLY B N 1
ATOM 2953 C CA . GLY B 1 554 ? 144.035 132.422 147.984 1.00 88.70 406 GLY B CA 1
ATOM 2954 C C . GLY B 1 554 ? 144.235 132.948 149.393 1.00 88.70 406 GLY B C 1
ATOM 2955 O O . GLY B 1 554 ? 145.336 132.870 149.952 1.00 88.70 406 GLY B O 1
ATOM 2956 N N . GLU B 1 555 ? 143.167 133.478 149.992 1.00 90.19 407 GLU B N 1
ATOM 2957 C CA . GLU B 1 555 ? 143.239 133.881 151.390 1.00 90.19 407 GLU B CA 1
ATOM 2958 C C . GLU B 1 555 ? 143.485 132.678 152.286 1.00 90.19 407 GLU B C 1
ATOM 2959 O O . GLU B 1 555 ? 144.190 132.783 153.292 1.00 90.19 407 GLU B O 1
ATOM 2965 N N . ALA B 1 556 ? 142.910 131.526 151.938 1.00 82.47 408 ALA B N 1
ATOM 2966 C CA . ALA B 1 556 ? 143.171 130.314 152.707 1.00 82.47 408 ALA B CA 1
ATOM 2967 C C . ALA B 1 556 ? 144.640 129.923 152.636 1.00 82.47 408 ALA B C 1
ATOM 2968 O O . ALA B 1 556 ? 145.240 129.549 153.649 1.00 82.47 408 ALA B O 1
ATOM 2970 N N . LEU B 1 557 ? 145.235 129.995 151.444 1.00 83.03 409 LEU B N 1
ATOM 2971 C CA . LEU B 1 557 ? 146.654 129.683 151.309 1.00 83.03 409 LEU B CA 1
ATOM 2972 C C . LEU B 1 557 ? 147.512 130.648 152.111 1.00 83.03 409 LEU B C 1
ATOM 2973 O O . LEU B 1 557 ? 148.435 130.225 152.820 1.00 83.03 409 LEU B O 1
ATOM 2978 N N . ARG B 1 558 ? 147.219 131.947 152.025 1.00 82.46 410 ARG B N 1
ATOM 2979 C CA . ARG B 1 558 ? 147.954 132.899 152.849 1.00 82.46 410 ARG B CA 1
ATOM 2980 C C . ARG B 1 558 ? 147.816 132.545 154.323 1.00 82.46 410 ARG B C 1
ATOM 2981 O O . ARG B 1 558 ? 148.820 132.306 155.005 1.00 82.46 410 ARG B O 1
ATOM 2989 N N . CYS B 1 559 ? 146.576 132.384 154.789 1.00 78.48 411 CYS B N 1
ATOM 2990 C CA . CYS B 1 559 ? 146.303 132.079 156.188 1.00 78.48 411 CYS B CA 1
ATOM 2991 C C . CYS B 1 559 ? 147.095 130.868 156.657 1.00 78.48 411 CYS B C 1
ATOM 2992 O O . CYS B 1 559 ? 147.710 130.897 157.730 1.00 78.48 411 CYS B O 1
ATOM 2995 N N . TYR B 1 560 ? 147.111 129.805 155.852 1.00 70.45 412 TYR B N 1
ATOM 2996 C CA . TYR B 1 560 ? 148.008 128.684 156.107 1.00 70.45 412 TYR B CA 1
ATOM 2997 C C . TYR B 1 560 ? 149.444 129.163 156.257 1.00 70.45 412 TYR B C 1
ATOM 2998 O O . TYR B 1 560 ? 150.177 128.701 157.138 1.00 70.45 412 TYR B O 1
ATOM 3007 N N . GLN B 1 561 ? 149.872 130.077 155.380 1.00 79.97 413 GLN B N 1
ATOM 3008 C CA . GLN B 1 561 ? 151.278 130.470 155.361 1.00 79.97 413 GLN B CA 1
ATOM 3009 C C . GLN B 1 561 ? 151.687 131.174 156.650 1.00 79.97 413 GLN B C 1
ATOM 3010 O O . GLN B 1 561 ? 152.706 130.820 157.253 1.00 79.97 413 GLN B O 1
ATOM 3016 N N . GLN B 1 562 ? 150.916 132.172 157.097 1.00 75.77 414 GLN B N 1
ATOM 3017 C CA . GLN B 1 562 ? 151.336 132.824 158.342 1.00 75.77 414 GLN B CA 1
ATOM 3018 C C . GLN B 1 562 ? 151.037 131.954 159.559 1.00 75.77 414 GLN B C 1
ATOM 3019 O O . GLN B 1 562 ? 151.694 132.098 160.595 1.00 75.77 414 GLN B O 1
ATOM 3025 N N . SER B 1 563 ? 150.060 131.047 159.468 1.00 75.30 415 SER B N 1
ATOM 3026 C CA . SER B 1 563 ? 149.858 130.110 160.567 1.00 75.30 415 SER B CA 1
ATOM 3027 C C . SER B 1 563 ? 151.068 129.205 160.743 1.00 75.30 415 SER B C 1
ATOM 3028 O O . SER B 1 563 ? 151.493 128.937 161.872 1.00 75.30 415 SER B O 1
ATOM 3031 N N . ALA B 1 564 ? 151.639 128.727 159.636 1.00 71.11 416 ALA B N 1
ATOM 3032 C CA . ALA B 1 564 ? 152.848 127.918 159.718 1.00 71.11 416 ALA B CA 1
ATOM 3033 C C . ALA B 1 564 ? 154.069 128.768 160.037 1.00 71.11 416 ALA B C 1
ATOM 3034 O O . ALA B 1 564 ? 155.057 128.254 160.572 1.00 71.11 416 ALA B O 1
ATOM 3036 N N . ALA B 1 565 ? 154.025 130.061 159.707 1.00 74.34 417 ALA B N 1
ATOM 3037 C CA . ALA B 1 565 ? 155.139 130.945 160.031 1.00 74.34 417 ALA B CA 1
ATOM 3038 C C . ALA B 1 565 ? 155.304 131.098 161.537 1.00 74.34 417 ALA B C 1
ATOM 3039 O O . ALA B 1 565 ? 156.430 131.099 162.047 1.00 74.34 417 ALA B O 1
ATOM 3041 N N . LEU B 1 566 ? 154.194 131.222 162.267 1.00 67.62 418 LEU B N 1
ATOM 3042 C CA . LEU B 1 566 ? 154.219 131.392 163.720 1.00 67.62 418 LEU B CA 1
ATOM 3043 C C . LEU B 1 566 ? 154.533 130.114 164.464 1.00 67.62 418 LEU B C 1
ATOM 3044 O O . LEU B 1 566 ? 154.345 130.085 165.685 1.00 67.62 418 LEU B O 1
ATOM 3049 N N . GLY B 1 567 ? 154.989 129.058 163.799 1.00 72.28 419 GLY B N 1
ATOM 3050 C CA . GLY B 1 567 ? 155.418 127.864 164.498 1.00 72.28 419 GLY B CA 1
ATOM 3051 C C . GLY B 1 567 ? 154.308 126.887 164.820 1.00 72.28 419 GLY B C 1
ATOM 3052 O O . GLY B 1 567 ? 154.238 126.367 165.937 1.00 72.28 419 GLY B O 1
ATOM 3053 N N . ASN B 1 568 ? 153.432 126.628 163.854 1.00 69.86 420 ASN B N 1
ATOM 3054 C CA . ASN B 1 568 ? 152.374 125.637 164.010 1.00 69.86 420 ASN B CA 1
ATOM 3055 C C . ASN B 1 568 ? 152.810 124.355 163.316 1.00 69.86 420 ASN B C 1
ATOM 3056 O O . ASN B 1 568 ? 153.083 124.355 162.112 1.00 69.86 420 ASN B O 1
ATOM 3061 N N . GLU B 1 569 ? 152.885 123.262 164.077 1.00 71.71 421 GLU B N 1
ATOM 3062 C CA . GLU B 1 569 ? 153.242 121.982 163.477 1.00 71.71 421 GLU B CA 1
ATOM 3063 C C . GLU B 1 569 ? 152.169 121.508 162.505 1.00 71.71 421 GLU B C 1
ATOM 3064 O O . GLU B 1 569 ? 152.483 121.035 161.406 1.00 71.71 421 GLU B O 1
ATOM 3070 N N . ALA B 1 570 ? 150.896 121.641 162.883 1.00 67.57 422 ALA B N 1
ATOM 3071 C CA . ALA B 1 570 ? 149.814 121.155 162.034 1.00 67.57 422 ALA B CA 1
ATOM 3072 C C . ALA B 1 570 ? 149.727 121.953 160.740 1.00 67.57 422 ALA B C 1
ATOM 3073 O O . ALA B 1 570 ? 149.576 121.380 159.656 1.00 67.57 422 ALA B O 1
ATOM 3075 N N . ALA B 1 571 ? 149.830 123.279 160.834 1.00 69.62 423 ALA B N 1
ATOM 3076 C CA . ALA B 1 571 ? 149.723 124.119 159.646 1.00 69.62 423 ALA B CA 1
ATOM 3077 C C . ALA B 1 571 ? 150.855 123.839 158.667 1.00 69.62 423 ALA B C 1
ATOM 3078 O O . ALA B 1 571 ? 150.626 123.706 157.459 1.00 69.62 423 ALA B O 1
ATOM 3080 N N . GLN B 1 572 ? 152.086 123.742 159.170 1.00 70.88 424 GLN B N 1
ATOM 3081 C CA . GLN B 1 572 ? 153.219 123.465 158.295 1.00 70.88 424 GLN B CA 1
ATOM 3082 C C . GLN B 1 572 ? 153.123 122.071 157.692 1.00 70.88 424 GLN B C 1
ATOM 3083 O O . GLN B 1 572 ? 153.364 121.886 156.492 1.00 70.88 424 GLN B O 1
ATOM 3085 N N . GLU B 1 573 ? 152.778 121.075 158.508 1.00 71.62 425 GLU B N 1
ATOM 3086 C CA . GLU B 1 573 ? 152.663 119.701 158.048 1.00 71.62 425 GLU B CA 1
ATOM 3087 C C . GLU B 1 573 ? 151.488 119.503 157.104 1.00 71.62 425 GLU B C 1
ATOM 3088 O O . GLU B 1 573 ? 151.447 118.503 156.380 1.00 71.62 425 GLU B O 1
ATOM 3090 N N . ARG B 1 574 ? 150.533 120.428 157.097 1.00 73.22 426 ARG B N 1
ATOM 3091 C CA . ARG B 1 574 ? 149.435 120.355 156.146 1.00 73.22 426 ARG B CA 1
ATOM 3092 C C . ARG B 1 574 ? 149.825 121.056 154.855 1.00 73.22 426 ARG B C 1
ATOM 3093 O O . ARG B 1 574 ? 149.574 120.537 153.764 1.00 73.22 426 ARG B O 1
ATOM 3095 N N . LEU B 1 575 ? 150.449 122.229 154.968 1.00 73.29 427 L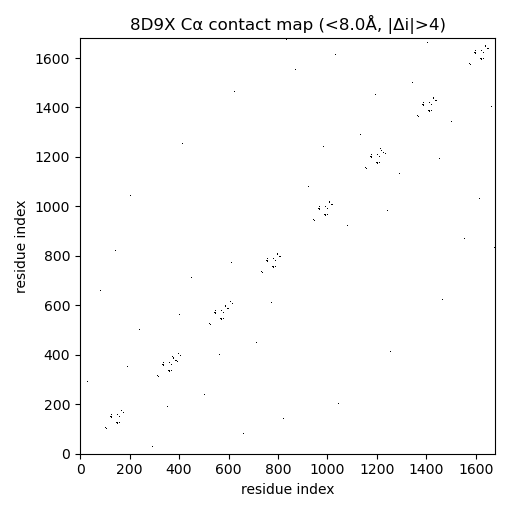EU B N 1
ATOM 3096 C CA . LEU B 1 575 ? 150.840 122.976 153.779 1.00 73.29 427 LEU B CA 1
ATOM 3097 C C . LEU B 1 575 ? 151.858 122.202 152.953 1.00 73.29 427 LEU B C 1
ATOM 3098 O O . LEU B 1 575 ? 151.652 121.968 151.755 1.00 73.29 427 LEU B O 1
ATOM 3103 N N . ARG B 1 576 ? 152.947 121.765 153.586 1.00 78.28 428 ARG B N 1
ATOM 3104 C CA . ARG B 1 576 ? 154.018 121.071 152.884 1.00 78.28 428 ARG B CA 1
ATOM 3105 C C . ARG B 1 576 ? 153.597 119.714 152.343 1.00 78.28 428 ARG B C 1
ATOM 3106 O O . ARG B 1 576 ? 154.268 119.186 151.451 1.00 78.28 428 ARG B O 1
ATOM 3108 N N . ALA B 1 577 ? 152.513 119.138 152.856 1.00 82.96 429 ALA B N 1
ATOM 3109 C CA . ALA B 1 577 ? 152.050 117.846 152.373 1.00 82.96 429 ALA B CA 1
ATOM 3110 C C . ALA B 1 577 ? 150.916 117.965 151.368 1.00 82.96 429 ALA B C 1
ATOM 3111 O O . ALA B 1 577 ? 150.672 117.021 150.609 1.00 82.96 429 ALA B O 1
ATOM 3113 N N . LEU B 1 578 ? 150.217 119.097 151.342 1.00 85.22 430 LEU B N 1
ATOM 3114 C CA . LEU B 1 578 ? 149.095 119.287 150.437 1.00 85.22 430 LEU B CA 1
ATOM 3115 C C . LEU B 1 578 ? 149.453 120.117 149.217 1.00 85.22 430 LEU B C 1
ATOM 3116 O O . LEU B 1 578 ? 149.232 119.676 148.085 1.00 85.22 430 LEU B O 1
ATOM 3118 N N . PHE B 1 579 ? 150.002 121.317 149.410 1.00 93.27 431 PHE B N 1
ATOM 3119 C CA . PHE B 1 579 ? 150.278 122.217 148.298 1.00 93.27 431 PHE B CA 1
ATOM 3120 C C . PHE B 1 579 ? 151.756 122.244 147.928 1.00 93.27 431 PHE B C 1
ATOM 3121 O O . PHE B 1 579 ? 152.181 123.076 147.119 1.00 93.27 431 PHE B O 1
ATOM 3129 N N . SER B 1 580 ? 152.550 121.349 148.510 1.00 95.52 432 SER B N 1
ATOM 3130 C CA . SER B 1 580 ? 153.950 121.188 148.148 1.00 95.52 432 SER B CA 1
ATOM 3131 C C . SER B 1 580 ? 154.329 119.756 147.806 1.00 95.52 432 SER B C 1
ATOM 3132 O O . SER B 1 580 ? 155.109 119.547 146.876 1.00 95.52 432 SER B O 1
ATOM 3135 N N . MET B 1 581 ? 153.802 118.769 148.531 1.00 102.14 433 MET B N 1
ATOM 3136 C CA . MET B 1 581 ? 154.058 117.373 148.207 1.00 102.14 433 MET B CA 1
ATOM 3137 C C . MET B 1 581 ? 153.179 116.869 147.073 1.00 102.14 433 MET B C 1
ATOM 3138 O O . MET B 1 581 ? 153.629 116.034 146.281 1.00 102.14 433 MET B O 1
ATOM 3143 N N . GLY B 1 582 ? 151.944 117.366 146.970 1.00 107.40 434 GLY B N 1
ATOM 3144 C CA . GLY B 1 582 ? 151.048 116.892 145.926 1.00 107.40 434 GLY B CA 1
ATOM 3145 C C . GLY B 1 582 ? 151.547 117.223 144.534 1.00 107.40 434 GLY B C 1
ATOM 3146 O O . GLY B 1 582 ? 151.098 116.641 143.543 1.00 107.40 434 GLY B O 1
ATOM 3147 N N . ALA B 1 583 ? 152.481 118.171 144.440 1.00 113.62 435 ALA B N 1
ATOM 3148 C CA . ALA B 1 583 ? 153.076 118.516 143.154 1.00 113.62 435 ALA B CA 1
ATOM 3149 C C . ALA B 1 583 ? 153.840 117.337 142.562 1.00 113.62 435 ALA B C 1
ATOM 3150 O O . ALA B 1 583 ? 153.807 117.104 141.349 1.00 113.62 435 ALA B O 1
ATOM 3152 N N . ALA B 1 584 ? 154.535 116.581 143.408 1.00 117.40 436 ALA B N 1
ATOM 3153 C CA . ALA B 1 584 ? 155.337 115.441 142.978 1.00 117.40 436 ALA B CA 1
ATOM 3154 C C . ALA B 1 584 ? 154.872 114.162 143.660 1.00 117.40 436 ALA B C 1
ATOM 3155 O O . ALA B 1 584 ? 155.663 113.251 143.920 1.00 117.40 436 ALA B O 1
ATOM 3157 N N . ALA B 1 585 ? 153.578 114.074 143.956 1.00 116.24 437 ALA B N 1
ATOM 3158 C CA . ALA B 1 585 ? 153.009 112.876 144.566 1.00 116.24 437 ALA B CA 1
ATOM 3159 C C . ALA B 1 585 ? 151.507 112.799 144.314 1.00 116.24 437 ALA B C 1
ATOM 3160 O O . ALA B 1 585 ? 150.742 112.380 145.183 1.00 116.24 437 ALA B O 1
ATOM 3162 N N . SER C 1 376 ? 141.831 124.516 216.721 1.00 120.97 228 SER C N 1
ATOM 3163 C CA . SER C 1 376 ? 142.089 125.264 215.496 1.00 120.97 228 SER C CA 1
ATOM 3164 C C . SER C 1 376 ? 143.251 126.232 215.678 1.00 120.97 228 SER C C 1
ATOM 3165 O O . SER C 1 376 ? 143.605 126.975 214.764 1.00 120.97 228 SER C O 1
ATOM 3168 N N . LEU C 1 377 ? 143.844 126.212 216.871 1.00 125.56 229 LEU C N 1
ATOM 3169 C CA . LEU C 1 377 ? 144.910 127.153 217.190 1.00 125.56 229 LEU C CA 1
ATOM 3170 C C . LEU C 1 377 ? 146.208 126.834 216.460 1.00 125.56 229 LEU C C 1
ATOM 3171 O O . LEU C 1 377 ? 146.949 127.755 216.105 1.00 125.56 229 LEU C O 1
ATOM 3176 N N . GLU C 1 378 ? 146.506 125.553 216.233 1.00 128.24 230 GLU C N 1
ATOM 3177 C CA . GLU C 1 378 ? 147.782 125.192 215.620 1.00 128.24 230 GLU C CA 1
ATOM 3178 C C . GLU C 1 378 ? 147.844 125.632 214.159 1.00 128.24 230 GLU C C 1
ATOM 3179 O O . GLU C 1 378 ? 148.833 126.237 213.722 1.00 128.24 230 GLU C O 1
ATOM 3185 N N . GLU C 1 379 ? 146.793 125.348 213.387 1.00 122.15 231 GLU C N 1
ATOM 3186 C CA . GLU C 1 379 ? 146.785 125.793 211.999 1.00 122.15 231 GLU C CA 1
ATOM 3187 C C . GLU C 1 379 ? 146.754 127.313 211.917 1.00 122.15 231 GLU C C 1
ATOM 3188 O O . GLU C 1 379 ? 147.393 127.906 211.042 1.00 122.15 231 GLU C O 1
ATOM 3194 N N . ALA C 1 380 ? 146.038 127.962 212.839 1.00 114.06 232 ALA C N 1
ATOM 3195 C CA . ALA C 1 380 ? 145.994 129.419 212.849 1.00 114.06 232 ALA C CA 1
ATOM 3196 C C . ALA C 1 380 ? 147.369 130.015 213.117 1.00 114.06 232 ALA C C 1
ATOM 3197 O O . ALA C 1 380 ? 147.779 130.967 212.445 1.00 114.06 232 ALA C O 1
ATOM 3199 N N . VAL C 1 381 ? 148.097 129.473 214.096 1.00 112.15 233 VAL C N 1
ATOM 3200 C CA . VAL C 1 381 ? 149.402 130.035 214.425 1.00 112.15 233 VAL C CA 1
ATOM 3201 C C . VAL C 1 381 ? 150.401 129.754 213.308 1.00 112.15 233 VAL C C 1
ATOM 3202 O O . VAL C 1 381 ? 151.241 130.603 212.985 1.00 112.15 233 VAL C O 1
ATOM 3206 N N . THR C 1 382 ? 150.320 128.575 212.682 1.00 108.49 234 THR C N 1
ATOM 3207 C CA . THR C 1 382 ? 151.188 128.310 211.538 1.00 108.49 234 THR C CA 1
ATOM 3208 C C . THR C 1 382 ? 150.894 129.275 210.395 1.00 108.49 234 THR C C 1
ATOM 3209 O O . THR C 1 382 ? 151.817 129.821 209.775 1.00 108.49 234 THR C O 1
ATOM 3213 N N . SER C 1 383 ? 149.612 129.515 210.118 1.00 106.69 235 SER C N 1
ATOM 3214 C CA . SER C 1 383 ? 149.249 130.441 209.055 1.00 106.69 235 SER C CA 1
ATOM 3215 C C . SER C 1 383 ? 149.735 131.849 209.361 1.00 106.69 235 SER C C 1
ATOM 3216 O O . SER C 1 383 ? 150.265 132.533 208.480 1.00 106.69 235 SER C O 1
ATOM 3219 N N . ILE C 1 384 ? 149.572 132.299 210.606 1.00 102.55 236 ILE C N 1
ATOM 3220 C CA . ILE C 1 384 ? 149.950 133.669 210.934 1.00 102.55 236 ILE C CA 1
ATOM 3221 C C . ILE C 1 384 ? 151.466 133.835 210.909 1.00 102.55 236 ILE C C 1
ATOM 3222 O O . ILE C 1 384 ? 151.975 134.877 210.484 1.00 102.55 236 ILE C O 1
ATOM 3227 N N . GLN C 1 385 ? 152.220 132.816 211.336 1.00 102.37 237 GLN C N 1
ATOM 3228 C CA . GLN C 1 385 ? 153.673 132.947 211.287 1.00 102.37 237 GLN C CA 1
ATOM 3229 C C . GLN C 1 385 ? 154.183 132.907 209.849 1.00 102.37 237 GLN C C 1
ATOM 3230 O O . GLN C 1 385 ? 155.119 133.638 209.495 1.00 102.37 237 GLN C O 1
ATOM 3236 N N . GLN C 1 386 ? 153.571 132.078 208.996 1.00 100.02 238 GLN C N 1
ATOM 3237 C CA . GLN C 1 386 ? 153.947 132.102 207.587 1.00 100.02 238 GLN C CA 1
ATOM 3238 C C . GLN C 1 386 ? 153.596 133.438 206.946 1.00 100.02 238 GLN C C 1
ATOM 3239 O O . GLN C 1 386 ? 154.367 133.960 206.129 1.00 100.02 238 GLN C O 1
ATOM 3245 N N . LEU C 1 387 ? 152.447 134.008 207.311 1.00 96.09 239 LEU C N 1
ATOM 3246 C CA . LEU C 1 387 ? 152.089 135.336 206.835 1.00 96.09 239 LEU C CA 1
ATOM 3247 C C . LEU C 1 387 ? 153.102 136.371 207.298 1.00 96.09 239 LEU C C 1
ATOM 3248 O O . LEU C 1 387 ? 153.439 137.294 206.553 1.00 96.09 239 LEU C O 1
ATOM 3253 N N . PHE C 1 388 ? 153.594 136.239 208.531 1.00 94.01 240 PHE C N 1
ATOM 3254 C CA . PHE C 1 388 ? 154.609 137.167 209.016 1.00 94.01 240 PHE C CA 1
ATOM 3255 C C . PHE C 1 388 ? 155.889 137.053 208.202 1.00 94.01 240 PHE C C 1
ATOM 3256 O O . PHE C 1 388 ? 156.504 138.067 207.852 1.00 94.01 240 PHE C O 1
ATOM 3264 N N . GLN C 1 389 ? 156.311 135.824 207.901 1.00 92.38 241 GLN C N 1
ATOM 3265 C CA . GLN C 1 389 ? 157.499 135.633 207.070 1.00 92.38 241 GLN C CA 1
ATOM 3266 C C . GLN C 1 389 ? 157.327 136.285 205.702 1.00 92.38 241 GLN C C 1
ATOM 3267 O O . GLN C 1 389 ? 158.195 137.042 205.242 1.00 92.38 241 GLN C O 1
ATOM 3273 N N . LEU C 1 390 ? 156.206 136.007 205.034 1.00 88.38 242 LEU C N 1
ATOM 3274 C CA . LEU C 1 390 ? 155.986 136.598 203.716 1.00 88.38 242 LEU C CA 1
ATOM 3275 C C . LEU C 1 390 ? 155.898 138.117 203.795 1.00 88.38 242 LEU C C 1
ATOM 3276 O O . LEU C 1 390 ? 156.427 138.819 202.926 1.00 88.38 242 LEU C O 1
ATOM 3281 N N . SER C 1 391 ? 155.244 138.646 204.830 1.00 90.43 243 SER C N 1
ATOM 3282 C CA . SER C 1 391 ? 155.086 140.090 204.937 1.00 90.43 243 SER C CA 1
ATOM 3283 C C . SER C 1 391 ? 156.419 140.777 205.187 1.00 90.43 243 SER C C 1
ATOM 3284 O O . SER C 1 391 ? 156.678 141.847 204.628 1.00 90.43 243 SER C O 1
ATOM 3287 N N . VAL C 1 392 ? 157.276 140.194 206.027 1.00 85.10 244 VAL C N 1
ATOM 3288 C CA . VAL C 1 392 ? 158.579 140.812 206.252 1.00 85.10 244 VAL C CA 1
ATOM 3289 C C . VAL C 1 392 ? 159.426 140.725 204.989 1.00 85.10 244 VAL C C 1
ATOM 3290 O O . VAL C 1 392 ? 160.175 141.656 204.668 1.00 85.10 244 VAL C O 1
ATOM 3294 N N . SER C 1 393 ? 159.295 139.633 204.229 1.00 85.35 245 SER C N 1
ATOM 3295 C CA . SER C 1 393 ? 159.978 139.558 202.941 1.00 85.35 245 SER C CA 1
ATOM 3296 C C . SER C 1 393 ? 159.533 140.689 202.021 1.00 85.35 245 SER C C 1
ATOM 3297 O O . SER C 1 393 ? 160.362 141.403 201.438 1.00 85.35 245 SER C O 1
ATOM 3300 N N . ILE C 1 394 ? 158.216 140.870 201.890 1.00 81.58 246 ILE C N 1
ATOM 3301 C CA . ILE C 1 394 ? 157.678 141.908 201.015 1.00 81.58 246 ILE C CA 1
ATOM 3302 C C . ILE C 1 394 ? 158.148 143.279 201.470 1.00 81.58 246 ILE C C 1
ATOM 3303 O O . ILE C 1 394 ? 158.558 144.115 200.660 1.00 81.58 246 ILE C O 1
ATOM 3308 N N . ALA C 1 395 ? 158.070 143.536 202.776 1.00 85.95 247 ALA C N 1
ATOM 3309 C CA . ALA C 1 395 ? 158.433 144.847 203.295 1.00 85.95 247 ALA C CA 1
ATOM 3310 C C . ALA C 1 395 ? 159.904 145.142 203.059 1.00 85.95 247 ALA C C 1
ATOM 3311 O O . ALA C 1 395 ? 160.265 146.257 202.668 1.00 85.95 247 ALA C O 1
ATOM 3313 N N . PHE C 1 396 ? 160.772 144.155 203.287 1.00 81.98 248 PHE C N 1
ATOM 3314 C CA . PHE C 1 396 ? 162.195 144.389 203.087 1.00 81.98 248 PHE C CA 1
ATOM 3315 C C . PHE C 1 396 ? 162.507 144.632 201.619 1.00 81.98 248 PHE C C 1
ATOM 3316 O O . PHE C 1 396 ? 163.279 145.540 201.287 1.00 81.98 248 PHE C O 1
ATOM 3324 N N . ASN C 1 397 ? 161.892 143.858 200.720 1.00 78.73 249 ASN C N 1
ATOM 3325 C CA . ASN C 1 397 ? 162.100 144.098 199.295 1.00 78.73 249 ASN C CA 1
ATOM 3326 C C . ASN C 1 397 ? 161.602 145.474 198.876 1.00 78.73 249 ASN C C 1
ATOM 3327 O O . ASN C 1 397 ? 162.275 146.175 198.109 1.00 78.73 249 ASN C O 1
ATOM 3332 N N . PHE C 1 398 ? 160.553 145.912 199.494 1.00 79.25 250 PHE C N 1
ATOM 3333 C CA . PHE C 1 398 ? 159.975 147.151 199.110 1.00 79.25 250 PHE C CA 1
ATOM 3334 C C . PHE C 1 398 ? 160.859 148.201 199.481 1.00 79.25 250 PHE C C 1
ATOM 3335 O O . PHE C 1 398 ? 161.240 149.007 198.680 1.00 79.25 250 PHE C O 1
ATOM 3343 N N . LEU C 1 399 ? 161.320 148.108 200.708 1.00 85.03 251 LEU C N 1
ATOM 3344 C CA . LEU C 1 399 ? 162.175 149.134 201.280 1.00 85.03 251 LEU C CA 1
ATOM 3345 C C . LEU C 1 399 ? 163.382 149.255 200.492 1.00 85.03 251 LEU C C 1
ATOM 3346 O O . LEU C 1 399 ? 163.843 150.298 200.158 1.00 85.03 251 LEU C O 1
ATOM 3351 N N . GLY C 1 400 ? 163.871 148.138 200.117 1.00 87.05 252 GLY C N 1
ATOM 3352 C CA . GLY C 1 400 ? 165.090 148.130 199.326 1.00 87.05 252 GLY C CA 1
ATOM 3353 C C . GLY C 1 400 ? 164.924 148.832 197.992 1.00 87.05 252 GLY C C 1
ATOM 3354 O O . GLY C 1 400 ? 165.763 149.646 197.594 1.00 87.05 252 GLY C O 1
ATOM 3355 N N . THR C 1 401 ? 163.834 148.530 197.280 1.00 84.34 253 THR C N 1
ATOM 3356 C CA . THR C 1 401 ? 163.617 149.194 195.999 1.00 84.34 253 THR C CA 1
ATOM 3357 C C . THR C 1 401 ? 163.298 150.673 196.172 1.00 84.34 253 THR C C 1
ATOM 3358 O O . THR C 1 401 ? 163.694 151.480 195.324 1.00 84.34 253 THR C O 1
ATOM 3362 N N . GLU C 1 402 ? 162.622 151.051 197.258 1.00 88.13 254 GLU C N 1
ATOM 3363 C CA . GLU C 1 402 ? 162.410 152.464 197.537 1.00 88.13 254 GLU C CA 1
ATOM 3364 C C . GLU C 1 402 ? 163.729 153.179 197.796 1.00 88.13 254 GLU C C 1
ATOM 3365 O O . GLU C 1 402 ? 163.922 154.311 197.341 1.00 88.13 254 GLU C O 1
ATOM 3367 N N . ASN C 1 403 ? 164.645 152.537 198.527 1.00 91.39 255 ASN C N 1
ATOM 3368 C CA . ASN C 1 403 ? 165.956 153.136 198.752 1.00 91.39 255 ASN C CA 1
ATOM 3369 C C . ASN C 1 403 ? 166.734 153.264 197.450 1.00 91.39 255 ASN C C 1
ATOM 3370 O O . ASN C 1 403 ? 167.383 154.288 197.206 1.00 91.39 255 ASN C O 1
ATOM 3375 N N . MET C 1 404 ? 166.678 152.237 196.600 1.00 88.30 256 MET C N 1
ATOM 3376 C CA . MET C 1 404 ? 167.381 152.306 195.323 1.00 88.30 256 MET C CA 1
ATOM 3377 C C . MET C 1 404 ? 166.834 153.426 194.448 1.00 88.30 256 MET C C 1
ATOM 3378 O O . MET C 1 404 ? 167.603 154.164 193.822 1.00 88.30 256 MET C O 1
ATOM 3383 N N . LYS C 1 405 ? 165.510 153.569 194.389 1.00 84.78 257 LYS C N 1
ATOM 3384 C CA . LYS C 1 405 ? 164.927 154.649 193.602 1.00 84.78 257 LYS C CA 1
ATOM 3385 C C . LYS C 1 405 ? 165.264 156.012 194.195 1.00 84.78 257 LYS C C 1
ATOM 3386 O O . LYS C 1 405 ? 165.538 156.966 193.458 1.00 84.78 257 LYS C O 1
ATOM 3392 N N . SER C 1 406 ? 165.247 156.123 195.526 1.00 92.19 258 SER C N 1
ATOM 3393 C CA . SER C 1 406 ? 165.514 157.406 196.169 1.00 92.19 258 SER C CA 1
ATOM 3394 C C . SER C 1 406 ? 166.949 157.858 195.937 1.00 92.19 258 SER C C 1
ATOM 3395 O O . SER C 1 406 ? 167.199 159.036 195.657 1.00 92.19 258 SER C O 1
ATOM 3398 N N . GLY C 1 407 ? 167.905 156.940 196.042 1.00 91.38 259 GLY C N 1
ATOM 3399 C CA . GLY C 1 407 ? 169.295 157.293 195.841 1.00 91.38 259 GLY C CA 1
ATOM 3400 C C . GLY C 1 407 ? 170.261 156.568 196.754 1.00 91.38 259 GLY C C 1
ATOM 3401 O O . GLY C 1 407 ? 171.435 156.409 196.411 1.00 91.38 259 GLY C O 1
ATOM 3402 N N . ASP C 1 408 ? 169.791 156.127 197.918 1.00 100.93 260 ASP C N 1
ATOM 3403 C CA . ASP C 1 408 ? 170.644 155.356 198.815 1.00 100.93 260 ASP C CA 1
ATOM 3404 C C . ASP C 1 408 ? 170.865 153.963 198.239 1.00 100.93 260 ASP C C 1
ATOM 3405 O O . ASP C 1 408 ? 169.911 153.288 197.840 1.00 100.93 260 ASP C O 1
ATOM 3410 N N . HIS C 1 409 ? 172.122 153.525 198.197 1.00 94.05 261 HIS C N 1
ATOM 3411 C CA . HIS C 1 409 ? 172.479 152.306 197.484 1.00 94.05 261 HIS C CA 1
ATOM 3412 C C . HIS C 1 409 ? 172.987 151.194 198.387 1.00 94.05 261 HIS C C 1
ATOM 3413 O O . HIS C 1 409 ? 172.535 150.052 198.261 1.00 94.05 261 HIS C O 1
ATOM 3420 N N . THR C 1 410 ? 173.926 151.483 199.292 1.00 101.33 262 THR C N 1
ATOM 3421 C CA . THR C 1 410 ? 174.448 150.428 200.156 1.00 101.33 262 THR C CA 1
ATOM 3422 C C . THR C 1 410 ? 173.352 149.858 201.051 1.00 101.33 262 THR C C 1
ATOM 3423 O O . THR C 1 410 ? 173.287 148.641 201.272 1.00 101.33 262 THR C O 1
ATOM 3427 N N . ALA C 1 411 ? 172.470 150.720 201.561 1.00 98.48 263 ALA C N 1
ATOM 3428 C CA . ALA C 1 411 ? 171.318 150.234 202.307 1.00 98.48 263 ALA C CA 1
ATOM 3429 C C . ALA C 1 411 ? 170.413 149.398 201.417 1.00 98.48 263 ALA C C 1
ATOM 3430 O O . ALA C 1 411 ? 169.862 148.384 201.858 1.00 98.48 263 ALA C O 1
ATOM 3432 N N . ALA C 1 412 ? 170.250 149.806 200.156 1.00 92.14 264 ALA C N 1
ATOM 3433 C CA . ALA C 1 412 ? 169.462 149.012 199.221 1.00 92.14 264 ALA C CA 1
ATOM 3434 C C . ALA C 1 412 ? 170.086 147.640 199.011 1.00 92.14 264 ALA C C 1
ATOM 3435 O O . ALA C 1 412 ? 169.380 146.627 198.972 1.00 92.14 264 ALA C O 1
ATOM 3437 N N . PHE C 1 413 ? 171.412 147.589 198.883 1.00 95.04 265 PHE C N 1
ATOM 3438 C CA . PHE C 1 413 ? 172.098 146.311 198.737 1.00 95.04 265 PHE C CA 1
ATOM 3439 C C . PHE C 1 413 ? 171.865 145.420 199.944 1.00 95.04 265 PHE C C 1
ATOM 3440 O O . PHE C 1 413 ? 171.535 144.237 199.802 1.00 95.04 265 PHE C O 1
ATOM 3448 N N . SER C 1 414 ? 172.051 145.967 201.146 1.00 95.23 266 SER C N 1
ATOM 3449 C CA . SER C 1 414 ? 171.868 145.158 202.345 1.00 95.23 266 SER C CA 1
ATOM 3450 C C . SER C 1 414 ? 170.433 144.666 202.453 1.00 95.23 266 SER C C 1
ATOM 3451 O O . SER C 1 414 ? 170.190 143.495 202.775 1.00 95.23 266 SER C O 1
ATOM 3454 N N . TYR C 1 415 ? 169.468 145.545 202.173 1.00 91.28 267 TYR C N 1
ATOM 3455 C CA . TYR C 1 415 ? 168.066 145.170 202.272 1.00 91.28 267 TYR C CA 1
ATOM 3456 C C . TYR C 1 415 ? 167.730 144.068 201.281 1.00 91.28 267 TYR C C 1
ATOM 3457 O O . TYR C 1 415 ? 167.057 143.092 201.629 1.00 91.28 267 TYR C O 1
ATOM 3466 N N . PHE C 1 416 ? 168.205 144.200 200.043 1.00 83.57 268 PHE C N 1
ATOM 3467 C CA . PHE C 1 416 ? 167.901 143.199 199.031 1.00 83.57 268 PHE C CA 1
ATOM 3468 C C . PHE C 1 416 ? 168.561 141.871 199.366 1.00 83.57 268 PHE C C 1
ATOM 3469 O O . PHE C 1 416 ? 167.964 140.811 199.159 1.00 83.57 268 PHE C O 1
ATOM 3477 N N . GLN C 1 417 ? 169.787 141.904 199.891 1.00 88.87 269 GLN C N 1
ATOM 3478 C CA . GLN C 1 417 ? 170.453 140.662 200.265 1.00 88.87 269 GLN C CA 1
ATOM 3479 C C . GLN C 1 417 ? 169.719 139.958 201.398 1.00 88.87 269 GLN C C 1
ATOM 3480 O O . GLN C 1 417 ? 169.508 138.741 201.350 1.00 88.87 269 GLN C O 1
ATOM 3486 N N . LYS C 1 418 ? 169.310 140.704 202.428 1.00 91.29 270 LYS C N 1
ATOM 3487 C CA . LYS C 1 418 ? 168.620 140.043 203.531 1.00 91.29 270 LYS C CA 1
ATOM 3488 C C . LYS C 1 418 ? 167.199 139.641 203.162 1.00 91.29 270 LYS C C 1
ATOM 3489 O O . LYS C 1 418 ? 166.637 138.746 203.801 1.00 91.29 270 LYS C O 1
ATOM 3495 N N . ALA C 1 419 ? 166.606 140.276 202.149 1.00 86.29 271 ALA C N 1
ATOM 3496 C CA . ALA C 1 419 ? 165.309 139.825 201.660 1.00 86.29 271 ALA C CA 1
ATOM 3497 C C . ALA C 1 419 ? 165.449 138.565 200.817 1.00 86.29 271 ALA C C 1
ATOM 3498 O O . ALA C 1 419 ? 164.595 137.674 200.875 1.00 86.29 271 ALA C O 1
ATOM 3500 N N . ALA C 1 420 ? 166.511 138.478 200.019 1.00 85.90 272 ALA C N 1
ATOM 3501 C CA . ALA C 1 420 ? 166.743 137.296 199.203 1.00 85.90 272 ALA C CA 1
ATOM 3502 C C . ALA C 1 420 ? 167.227 136.111 200.021 1.00 85.90 272 ALA C C 1
ATOM 3503 O O . ALA C 1 420 ? 167.014 134.965 199.612 1.00 85.90 272 ALA C O 1
ATOM 3505 N N . ALA C 1 421 ? 167.870 136.357 201.163 1.00 87.87 273 ALA C N 1
ATOM 3506 C CA . ALA C 1 421 ? 168.351 135.264 201.996 1.00 87.87 273 ALA C CA 1
ATOM 3507 C C . ALA C 1 421 ? 167.223 134.485 202.655 1.00 87.87 273 ALA C C 1
ATOM 3508 O O . ALA C 1 421 ? 167.478 133.413 203.213 1.00 87.87 273 ALA C O 1
ATOM 3510 N N . ARG C 1 422 ? 165.991 134.991 202.605 1.00 83.33 274 ARG C N 1
ATOM 3511 C CA . ARG C 1 422 ? 164.853 134.348 203.246 1.00 83.33 274 ARG C CA 1
ATOM 3512 C C . ARG C 1 422 ? 163.804 133.883 202.240 1.00 83.33 274 ARG C C 1
ATOM 3513 O O . ARG C 1 422 ? 162.633 133.724 202.597 1.00 83.33 274 ARG C O 1
ATOM 3521 N N . GLY C 1 423 ? 164.202 133.664 200.988 1.00 80.41 275 GLY C N 1
ATOM 3522 C CA . GLY C 1 423 ? 163.350 132.994 200.024 1.00 80.41 275 GLY C CA 1
ATOM 3523 C C . GLY C 1 423 ? 162.257 133.821 199.379 1.00 80.41 275 GLY C C 1
ATOM 3524 O O . GLY C 1 423 ? 161.071 133.546 199.584 1.00 80.41 275 GLY C O 1
ATOM 3525 N N . TYR C 1 424 ? 162.632 134.833 198.599 1.00 76.82 276 TYR C N 1
ATOM 3526 C CA . TYR C 1 424 ? 161.675 135.615 197.830 1.00 76.82 276 TYR C CA 1
ATOM 3527 C C . TYR C 1 424 ? 162.166 135.753 196.396 1.00 76.82 276 TYR C C 1
ATOM 3528 O O . TYR C 1 424 ? 163.368 135.862 196.143 1.00 76.82 276 TYR C O 1
ATOM 3537 N N . SER C 1 425 ? 161.218 135.755 195.457 1.00 75.92 277 SER C N 1
ATOM 3538 C CA . SER C 1 425 ? 161.561 135.753 194.038 1.00 75.92 277 SER C CA 1
ATOM 3539 C C . SER C 1 425 ? 162.118 137.098 193.583 1.00 75.92 277 SER C C 1
ATOM 3540 O O . SER C 1 425 ? 163.266 137.191 193.128 1.00 75.92 277 SER C O 1
ATOM 3543 N N . LYS C 1 426 ? 161.307 138.150 193.685 1.00 77.47 278 LYS C N 1
ATOM 3544 C CA . LYS C 1 426 ? 161.741 139.458 193.213 1.00 77.47 278 LYS C CA 1
ATOM 3545 C C . LYS C 1 426 ? 162.958 139.941 193.987 1.00 77.47 278 LYS C C 1
ATOM 3546 O O . LYS C 1 426 ? 163.809 140.654 193.443 1.00 77.47 278 LYS C O 1
ATOM 3552 N N . ALA C 1 427 ? 163.054 139.569 195.263 1.00 80.87 279 ALA C N 1
ATOM 3553 C CA . ALA C 1 427 ? 164.234 139.924 196.040 1.00 80.87 279 ALA C CA 1
ATOM 3554 C C . ALA C 1 427 ? 165.479 139.278 195.457 1.00 80.87 279 ALA C C 1
ATOM 3555 O O . ALA C 1 427 ? 166.537 139.912 195.376 1.00 80.87 279 ALA C O 1
ATOM 3557 N N . GLN C 1 428 ? 165.373 138.015 195.044 1.00 80.08 280 GLN C N 1
ATOM 3558 C CA . GLN C 1 428 ? 166.509 137.351 194.419 1.00 80.08 280 GLN C CA 1
ATOM 3559 C C . GLN C 1 428 ? 166.859 138.005 193.091 1.00 80.08 280 GLN C C 1
ATOM 3560 O O . GLN C 1 428 ? 168.042 138.157 192.760 1.00 80.08 280 GLN C O 1
ATOM 3566 N N . TYR C 1 429 ? 165.846 138.404 192.317 1.00 74.07 281 TYR C N 1
ATOM 3567 C CA . TYR C 1 429 ? 166.125 139.153 191.092 1.00 74.07 281 TYR C CA 1
ATOM 3568 C C . TYR C 1 429 ? 166.890 140.431 191.375 1.00 74.07 281 TYR C C 1
ATOM 3569 O O . TYR C 1 429 ? 167.866 140.746 190.689 1.00 74.07 281 TYR C O 1
ATOM 3578 N N . ASN C 1 430 ? 166.442 141.202 192.362 1.00 77.57 282 ASN C N 1
ATOM 3579 C CA . ASN C 1 430 ? 167.110 142.464 192.653 1.00 77.57 282 ASN C CA 1
ATOM 3580 C C . ASN C 1 430 ? 168.526 142.229 193.155 1.00 77.57 282 ASN C C 1
ATOM 3581 O O . ASN C 1 430 ? 169.445 142.979 192.811 1.00 77.57 282 ASN C O 1
ATOM 3586 N N . ALA C 1 431 ? 168.724 141.190 193.966 1.00 82.13 283 ALA C N 1
ATOM 3587 C CA . ALA C 1 431 ? 170.063 140.880 194.448 1.00 82.13 283 ALA C CA 1
ATOM 3588 C C . ALA C 1 431 ? 170.985 140.516 193.293 1.00 82.13 283 ALA C C 1
ATOM 3589 O O . ALA C 1 431 ? 172.121 141.001 193.208 1.00 82.13 283 ALA C O 1
ATOM 3591 N N . GLY C 1 432 ? 170.504 139.676 192.377 1.00 88.24 284 GLY C N 1
ATOM 3592 C CA . GLY C 1 432 ? 171.309 139.334 191.218 1.00 88.24 284 GLY C CA 1
ATOM 3593 C C . GLY C 1 432 ? 171.613 140.538 190.349 1.00 88.24 284 GLY C C 1
ATOM 3594 O O . GLY C 1 432 ? 172.736 140.700 189.866 1.00 88.24 284 GLY C O 1
ATOM 3595 N N . LEU C 1 433 ? 170.616 141.400 190.142 1.00 87.81 285 LEU C N 1
ATOM 3596 C CA . LEU C 1 433 ? 170.811 142.577 189.303 1.00 87.81 285 LEU C CA 1
ATOM 3597 C C . LEU C 1 433 ? 171.830 143.521 189.918 1.00 87.81 285 LEU C C 1
ATOM 3598 O O . LEU C 1 433 ? 172.701 144.056 189.221 1.00 87.81 285 LEU C O 1
ATOM 3603 N N . CYS C 1 434 ? 171.741 143.737 191.230 1.00 90.35 286 CYS C N 1
ATOM 3604 C CA . CYS C 1 434 ? 172.667 144.646 191.883 1.00 90.35 286 CYS C CA 1
ATOM 3605 C C . CYS C 1 434 ? 174.054 144.040 192.024 1.00 90.35 286 CYS C C 1
ATOM 3606 O O . CYS C 1 434 ? 175.030 144.785 192.152 1.00 90.35 286 CYS C O 1
ATOM 3609 N N . HIS C 1 435 ? 174.171 142.712 191.990 1.00 89.80 287 HIS C N 1
ATOM 3610 C CA . HIS C 1 435 ? 175.480 142.077 191.962 1.00 89.80 287 HIS C CA 1
ATOM 3611 C C . HIS C 1 435 ? 176.114 142.063 190.578 1.00 89.80 287 HIS C C 1
ATOM 3612 O O . HIS C 1 435 ? 177.344 142.118 190.483 1.00 89.80 287 HIS C O 1
ATOM 3619 N N . GLU C 1 436 ? 175.321 141.999 189.508 1.00 91.92 288 GLU C N 1
ATOM 3620 C CA . GLU C 1 436 ? 175.879 141.966 188.161 1.00 91.92 288 GLU C CA 1
ATOM 3621 C C . GLU C 1 436 ? 176.093 143.341 187.541 1.00 91.92 288 GLU C C 1
ATOM 3622 O O . GLU C 1 436 ? 177.040 143.507 186.772 1.00 91.92 288 GLU C O 1
ATOM 3628 N N . HIS C 1 437 ? 175.244 144.330 187.838 1.00 91.48 289 HIS C N 1
ATOM 3629 C CA . HIS C 1 437 ? 175.598 145.710 187.511 1.00 91.48 289 HIS C CA 1
ATOM 3630 C C . HIS C 1 437 ? 176.607 146.273 188.502 1.00 91.48 289 HIS C C 1
ATOM 3631 O O . HIS C 1 437 ? 177.429 147.124 188.144 1.00 91.48 289 HIS C O 1
ATOM 3638 N N . GLY C 1 438 ? 176.561 145.815 189.749 1.00 93.52 290 GLY C N 1
ATOM 3639 C CA . GLY C 1 438 ? 177.487 146.313 190.753 1.00 93.52 290 GLY C CA 1
ATOM 3640 C C . GLY C 1 438 ? 177.307 147.779 191.079 1.00 93.52 290 GLY C C 1
ATOM 3641 O O . GLY C 1 438 ? 178.297 148.507 191.215 1.00 93.52 290 GLY C O 1
ATOM 3642 N N . ARG C 1 439 ? 176.062 148.231 191.207 1.00 92.68 291 ARG C N 1
ATOM 3643 C CA . ARG C 1 439 ? 175.755 149.638 191.459 1.00 92.68 291 ARG C CA 1
ATOM 3644 C C . ARG C 1 439 ? 175.793 149.873 192.964 1.00 92.68 291 ARG C C 1
ATOM 3645 O O . ARG C 1 439 ? 174.803 150.300 193.562 1.00 92.68 291 ARG C O 1
ATOM 3647 N N . GLY C 1 440 ? 176.957 149.642 193.564 1.00 93.70 292 GLY C N 1
ATOM 3648 C CA . GLY C 1 440 ? 177.121 149.691 195.000 1.00 93.70 292 GLY C CA 1
ATOM 3649 C C . GLY C 1 440 ? 177.835 148.500 195.603 1.00 93.70 292 GLY C C 1
ATOM 3650 O O . GLY C 1 440 ? 177.737 148.291 196.817 1.00 93.70 292 GLY C O 1
ATOM 3651 N N . THR C 1 441 ? 178.541 147.712 194.793 1.00 94.70 293 THR C N 1
ATOM 3652 C CA . THR C 1 441 ? 179.305 146.540 195.202 1.00 94.70 293 THR C CA 1
ATOM 3653 C C . THR C 1 441 ? 180.224 146.163 194.047 1.00 94.70 293 THR C C 1
ATOM 3654 O O . THR C 1 441 ? 179.828 146.297 192.883 1.00 94.70 293 THR C O 1
ATOM 3658 N N . PRO C 1 442 ? 181.453 145.719 194.312 1.00 102.12 294 PRO C N 1
ATOM 3659 C CA . PRO C 1 442 ? 182.354 145.361 193.210 1.00 102.12 294 PRO C CA 1
ATOM 3660 C C . PRO C 1 442 ? 181.734 144.308 192.304 1.00 102.12 294 PRO C C 1
ATOM 3661 O O . PRO C 1 442 ? 180.991 143.433 192.754 1.00 102.12 294 PRO C O 1
ATOM 3665 N N . ARG C 1 443 ? 182.034 144.420 191.010 1.00 100.35 295 ARG C N 1
ATOM 3666 C CA . ARG C 1 443 ? 181.403 143.576 190.004 1.00 100.35 295 ARG C CA 1
ATOM 3667 C C . ARG C 1 443 ? 181.613 142.101 190.319 1.00 100.35 295 ARG C C 1
ATOM 3668 O O . ARG C 1 443 ? 182.736 141.658 190.575 1.00 100.35 295 ARG C O 1
ATOM 3676 N N . ASP C 1 444 ? 180.520 141.344 190.296 1.00 97.07 296 ASP C N 1
ATOM 3677 C CA . ASP C 1 444 ? 180.555 139.915 190.556 1.00 97.07 296 ASP C CA 1
ATOM 3678 C C . ASP C 1 444 ? 179.531 139.243 189.659 1.00 97.07 296 ASP C C 1
ATOM 3679 O O . ASP C 1 444 ? 178.420 139.750 189.487 1.00 97.07 296 ASP C O 1
ATOM 3684 N N . ILE C 1 445 ? 179.909 138.104 189.091 1.00 89.46 297 ILE C N 1
ATOM 3685 C CA . ILE C 1 445 ? 179.013 137.368 188.212 1.00 89.46 297 ILE C CA 1
ATOM 3686 C C . ILE C 1 445 ? 178.619 136.069 188.898 1.00 89.46 297 ILE C C 1
ATOM 3687 O O . ILE C 1 445 ? 177.507 135.569 188.707 1.00 89.46 297 ILE C O 1
ATOM 3692 N N . SER C 1 446 ? 179.513 135.532 189.727 1.00 92.85 298 SER C N 1
ATOM 3693 C CA . SER C 1 446 ? 179.253 134.270 190.408 1.00 92.85 298 SER C CA 1
ATOM 3694 C C . SER C 1 446 ? 178.012 134.374 191.285 1.00 92.85 298 SER C C 1
ATOM 3695 O O . SER C 1 446 ? 177.013 133.687 191.044 1.00 92.85 298 SER C O 1
ATOM 3698 N N . LYS C 1 447 ? 178.063 135.241 192.298 1.00 94.84 299 LYS C N 1
ATOM 3699 C CA . LYS C 1 447 ? 176.903 135.444 193.156 1.00 94.84 299 LYS C CA 1
ATOM 3700 C C . LYS C 1 447 ? 175.706 135.971 192.381 1.00 94.84 299 LYS C C 1
ATOM 3701 O O . LYS C 1 447 ? 174.570 135.587 192.683 1.00 94.84 299 LYS C O 1
ATOM 3703 N N . ALA C 1 448 ? 175.937 136.832 191.387 1.00 90.31 300 ALA C N 1
ATOM 3704 C CA . ALA C 1 448 ? 174.838 137.342 190.575 1.00 90.31 300 ALA C CA 1
ATOM 3705 C C . ALA C 1 448 ? 174.120 136.210 189.852 1.00 90.31 300 ALA C C 1
ATOM 3706 O O . ALA C 1 448 ? 172.890 136.110 189.900 1.00 90.31 300 ALA C O 1
ATOM 3708 N N . VAL C 1 449 ? 174.876 135.334 189.190 1.00 86.07 301 VAL C N 1
ATOM 3709 C CA . VAL C 1 449 ? 174.260 134.211 188.494 1.00 86.07 301 VAL C CA 1
ATOM 3710 C C . VAL C 1 449 ? 173.618 133.216 189.455 1.00 86.07 301 VAL C C 1
ATOM 3711 O O . VAL C 1 449 ? 172.570 132.651 189.127 1.00 86.07 301 VAL C O 1
ATOM 3715 N N . LEU C 1 450 ? 174.196 132.987 190.637 1.00 84.62 302 LEU C N 1
ATOM 3716 C CA . LEU C 1 450 ? 173.532 132.109 191.599 1.00 84.62 302 LEU C CA 1
ATOM 3717 C C . LEU C 1 450 ? 172.193 132.687 192.043 1.00 84.62 302 LEU C C 1
ATOM 3718 O O . LEU C 1 450 ? 171.182 131.970 192.104 1.00 84.62 302 LEU C O 1
ATOM 3723 N N . TYR C 1 451 ? 172.162 133.984 192.349 1.00 82.81 303 TYR C N 1
ATOM 3724 C CA . TYR C 1 451 ? 170.905 134.616 192.728 1.00 82.81 303 TYR C CA 1
ATOM 3725 C C . TYR C 1 451 ? 169.909 134.575 191.579 1.00 82.81 303 TYR C C 1
ATOM 3726 O O . TYR C 1 451 ? 168.703 134.409 191.797 1.00 82.81 303 TYR C O 1
ATOM 3735 N N . TYR C 1 452 ? 170.394 134.721 190.344 1.00 83.16 304 TYR C N 1
ATOM 3736 C CA . TYR C 1 452 ? 169.506 134.619 189.193 1.00 83.16 304 TYR C CA 1
ATOM 3737 C C . TYR C 1 452 ? 168.940 133.214 189.060 1.00 83.16 304 TYR C C 1
ATOM 3738 O O . TYR C 1 452 ? 167.780 133.043 188.681 1.00 83.16 304 TYR C O 1
ATOM 3747 N N . GLN C 1 453 ? 169.750 132.193 189.345 1.00 76.59 305 GLN C N 1
ATOM 3748 C CA . GLN C 1 453 ? 169.242 130.824 189.348 1.00 76.59 305 GLN C CA 1
ATOM 3749 C C . GLN C 1 453 ? 168.135 130.650 190.372 1.00 76.59 305 GLN C C 1
ATOM 3750 O O . GLN C 1 453 ? 167.085 130.063 190.074 1.00 76.59 305 GLN C O 1
ATOM 3756 N N . LEU C 1 454 ? 168.354 131.147 191.590 1.00 78.48 306 LEU C N 1
ATOM 3757 C CA . LEU C 1 454 ? 167.316 131.038 192.611 1.00 78.48 306 LEU C CA 1
ATOM 3758 C C . LEU C 1 454 ? 166.053 131.782 192.196 1.00 78.48 306 LEU C C 1
ATOM 3759 O O . LEU C 1 454 ? 164.938 131.303 192.427 1.00 78.48 306 LEU C O 1
ATOM 3764 N N . ALA C 1 455 ? 166.207 132.953 191.578 1.00 77.94 307 ALA C N 1
ATOM 3765 C CA . ALA C 1 455 ? 165.040 133.712 191.143 1.00 77.94 307 ALA C CA 1
ATOM 3766 C C . ALA C 1 455 ? 164.316 133.026 189.993 1.00 77.94 307 ALA C C 1
ATOM 3767 O O . ALA C 1 455 ? 163.083 133.069 189.923 1.00 77.94 307 ALA C O 1
ATOM 3769 N N . ALA C 1 456 ? 165.060 132.396 189.085 1.00 71.79 308 ALA C N 1
ATOM 3770 C CA . ALA C 1 456 ? 164.449 131.751 187.930 1.00 71.79 308 ALA C CA 1
ATOM 3771 C C . ALA C 1 456 ? 163.719 130.480 188.328 1.00 71.79 308 ALA C C 1
ATOM 3772 O O . ALA C 1 456 ? 162.667 130.159 187.764 1.00 71.79 308 ALA C O 1
ATOM 3774 N N . SER C 1 457 ? 164.263 129.739 189.293 1.00 72.49 309 SER C N 1
ATOM 3775 C CA . SER C 1 457 ? 163.632 128.491 189.699 1.00 72.49 309 SER C CA 1
ATOM 3776 C C . SER C 1 457 ? 162.232 128.702 190.257 1.00 72.49 309 SER C C 1
ATOM 3777 O O . SER C 1 457 ? 161.436 127.757 190.273 1.00 72.49 309 SER C O 1
ATOM 3780 N N . GLN C 1 458 ? 161.907 129.910 190.709 1.00 74.22 310 GLN C N 1
ATOM 3781 C CA . GLN C 1 458 ? 160.622 130.177 191.336 1.00 74.22 310 GLN C CA 1
ATOM 3782 C C . GLN C 1 458 ? 159.607 130.770 190.363 1.00 74.22 310 GLN C C 1
ATOM 3783 O O . GLN C 1 458 ? 158.432 130.910 190.714 1.00 74.22 310 GLN C O 1
ATOM 3789 N N . GLY C 1 459 ? 160.014 131.068 189.134 1.00 70.92 311 GLY C N 1
ATOM 3790 C CA . GLY C 1 459 ? 159.071 131.511 188.129 1.00 70.92 311 GLY C CA 1
ATOM 3791 C C . GLY C 1 459 ? 158.955 133.012 187.977 1.00 70.92 311 GLY C C 1
ATOM 3792 O O . GLY C 1 459 ? 157.854 133.565 188.029 1.00 70.92 311 GLY C O 1
ATOM 3793 N N . HIS C 1 460 ? 160.086 133.682 187.782 1.00 80.31 312 HIS C N 1
ATOM 3794 C CA . HIS C 1 460 ? 160.121 135.112 187.502 1.00 80.31 312 HIS C CA 1
ATOM 3795 C C . HIS C 1 460 ? 160.676 135.281 186.096 1.00 80.31 312 HIS C C 1
ATOM 3796 O O . HIS C 1 460 ? 161.853 134.993 185.853 1.00 80.31 312 HIS C O 1
ATOM 3803 N N . SER C 1 461 ? 159.828 135.741 185.174 1.00 83.43 313 SER C N 1
ATOM 3804 C CA . SER C 1 461 ? 160.167 135.703 183.753 1.00 83.43 313 SER C CA 1
ATOM 3805 C C . SER C 1 461 ? 161.412 136.527 183.451 1.00 83.43 313 SER C C 1
ATOM 3806 O O . SER C 1 461 ? 162.354 136.046 182.807 1.00 83.43 313 SER C O 1
ATOM 3809 N N . LEU C 1 462 ? 161.428 137.781 183.899 1.00 78.55 314 LEU C N 1
ATOM 3810 C CA . LEU C 1 462 ? 162.573 138.636 183.623 1.00 78.55 314 LEU C CA 1
ATOM 3811 C C . LEU C 1 462 ? 163.824 138.100 184.305 1.00 78.55 314 LEU C C 1
ATOM 3812 O O . LEU C 1 462 ? 164.933 138.220 183.772 1.00 78.55 314 LEU C O 1
ATOM 3817 N N . ALA C 1 463 ? 163.659 137.477 185.473 1.00 81.68 315 ALA C N 1
ATOM 3818 C CA . ALA C 1 463 ? 164.801 136.903 186.177 1.00 81.68 315 ALA C CA 1
ATOM 3819 C C . ALA C 1 463 ? 165.435 135.780 185.375 1.00 81.68 315 ALA C C 1
ATOM 3820 O O . ALA C 1 463 ? 166.661 135.700 185.264 1.00 81.68 315 ALA C O 1
ATOM 3822 N N . GLN C 1 464 ? 164.616 134.896 184.812 1.00 84.57 316 GLN C N 1
ATOM 3823 C CA . GLN C 1 464 ? 165.180 133.793 184.047 1.00 84.57 316 GLN C CA 1
ATOM 3824 C C . GLN C 1 464 ? 165.731 134.263 182.708 1.00 84.57 316 GLN C C 1
ATOM 3825 O O . GLN C 1 464 ? 166.729 133.712 182.226 1.00 84.57 316 GLN C O 1
ATOM 3831 N N . TYR C 1 465 ? 165.136 135.300 182.114 1.00 83.06 317 TYR C N 1
ATOM 3832 C CA . TYR C 1 465 ? 165.757 135.911 180.942 1.00 83.06 317 TYR C CA 1
ATOM 3833 C C . TYR C 1 465 ? 167.148 136.435 181.272 1.00 83.06 317 TYR C C 1
ATOM 3834 O O . TYR C 1 465 ? 168.109 136.196 180.529 1.00 83.06 317 TYR C O 1
ATOM 3843 N N . ARG C 1 466 ? 167.269 137.165 182.383 1.00 88.12 318 ARG C N 1
ATOM 3844 C CA . ARG C 1 466 ? 168.568 137.689 182.789 1.00 88.12 318 ARG C CA 1
ATOM 3845 C C . ARG C 1 466 ? 169.546 136.563 183.090 1.00 88.12 318 ARG C C 1
ATOM 3846 O O . ARG C 1 466 ? 170.727 136.648 182.737 1.00 88.12 318 ARG C O 1
ATOM 3854 N N . TYR C 1 467 ? 169.072 135.502 183.747 1.00 84.81 319 TYR C N 1
ATOM 3855 C CA . TYR C 1 467 ? 169.914 134.340 184.004 1.00 84.81 319 TYR C CA 1
ATOM 3856 C C . TYR C 1 467 ? 170.483 133.777 182.717 1.00 84.81 319 TYR C C 1
ATOM 3857 O O . TYR C 1 467 ? 171.695 133.560 182.600 1.00 84.81 319 TYR C O 1
ATOM 3866 N N . ALA C 1 468 ? 169.617 133.518 181.743 1.00 84.69 320 ALA C N 1
ATOM 3867 C CA . ALA C 1 468 ? 170.082 132.915 180.503 1.00 84.69 320 ALA C CA 1
ATOM 3868 C C . ALA C 1 468 ? 171.044 133.839 179.771 1.00 84.69 320 ALA C C 1
ATOM 3869 O O . ALA C 1 468 ? 172.084 133.392 179.272 1.00 84.69 320 ALA C O 1
ATOM 3871 N N . ARG C 1 469 ? 170.729 135.135 179.711 1.00 87.43 321 ARG C N 1
ATOM 3872 C CA . ARG C 1 469 ? 171.593 136.055 178.978 1.00 87.43 321 ARG C CA 1
ATOM 3873 C C . ARG C 1 469 ? 172.951 136.203 179.651 1.00 87.43 321 ARG C C 1
ATOM 3874 O O . ARG C 1 469 ? 173.979 136.282 178.971 1.00 87.43 321 ARG C O 1
ATOM 3882 N N . CYS C 1 470 ? 172.980 136.246 180.984 1.00 95.92 322 CYS C N 1
ATOM 3883 C CA . CYS C 1 470 ? 174.243 136.407 181.691 1.00 95.92 322 CYS C CA 1
ATOM 3884 C C . CYS C 1 470 ? 175.082 135.139 181.657 1.00 95.92 322 CYS C C 1
ATOM 3885 O O . CYS C 1 470 ? 176.312 135.218 181.572 1.00 95.92 322 CYS C O 1
ATOM 3888 N N . LEU C 1 471 ? 174.448 133.968 181.727 1.00 89.00 323 LEU C N 1
ATOM 3889 C CA . LEU C 1 471 ? 175.200 132.723 181.706 1.00 89.00 323 LEU C CA 1
ATOM 3890 C C . LEU C 1 471 ? 175.689 132.367 180.313 1.00 89.00 323 LEU C C 1
ATOM 3891 O O . LEU C 1 471 ? 176.791 131.828 180.168 1.00 89.00 323 LEU C O 1
ATOM 3896 N N . LEU C 1 472 ? 174.901 132.663 179.285 1.00 88.05 324 LEU C N 1
ATOM 3897 C CA . LEU C 1 472 ? 175.193 132.214 177.933 1.00 88.05 324 LEU C CA 1
ATOM 3898 C C . LEU C 1 472 ? 176.013 133.224 177.139 1.00 88.05 324 LEU C C 1
ATOM 3899 O O . LEU C 1 472 ? 176.448 132.911 176.028 1.00 88.05 324 LEU C O 1
ATOM 3904 N N . ARG C 1 473 ? 176.288 134.402 177.705 1.00 97.10 325 ARG C N 1
ATOM 3905 C CA . ARG C 1 473 ? 177.044 135.420 176.982 1.00 97.10 325 ARG C CA 1
ATOM 3906 C C . ARG C 1 473 ? 178.449 134.957 176.615 1.00 97.10 325 ARG C C 1
ATOM 3907 O O . ARG C 1 473 ? 179.066 135.546 175.721 1.00 97.10 325 ARG C O 1
ATOM 3915 N N . ASP C 1 474 ? 178.968 133.925 177.283 1.00 110.90 326 ASP C N 1
ATOM 3916 C CA . ASP C 1 474 ? 180.277 133.386 176.955 1.00 110.90 326 ASP C CA 1
ATOM 3917 C C . ASP C 1 474 ? 180.241 132.664 175.608 1.00 110.90 326 ASP C C 1
ATOM 3918 O O . ASP C 1 474 ? 179.203 132.128 175.209 1.00 110.90 326 ASP C O 1
ATOM 3923 N N . PRO C 1 475 ? 181.363 132.640 174.886 1.00 120.42 327 PRO C N 1
ATOM 3924 C CA . PRO C 1 475 ? 181.402 131.918 173.608 1.00 120.42 327 PRO C CA 1
ATOM 3925 C C . PRO C 1 475 ? 181.737 130.444 173.778 1.00 120.42 327 PRO C C 1
ATOM 3926 O O . PRO C 1 475 ? 182.113 129.771 172.813 1.00 120.42 327 PRO C O 1
ATOM 3930 N N . ALA C 1 476 ? 181.609 129.935 175.001 1.00 126.60 328 ALA C N 1
ATOM 3931 C CA . ALA C 1 476 ? 181.964 128.556 175.292 1.00 126.60 328 ALA C CA 1
ATOM 3932 C C . ALA C 1 476 ? 180.992 127.590 174.615 1.00 126.60 328 ALA C C 1
ATOM 3933 O O . ALA C 1 476 ? 179.903 127.963 174.166 1.00 126.60 328 ALA C O 1
ATOM 3935 N N . SER C 1 477 ? 181.405 126.327 174.544 1.00 128.20 329 SER C N 1
ATOM 3936 C CA . SER C 1 477 ? 180.612 125.302 173.886 1.00 128.20 329 SER C CA 1
ATOM 3937 C C . SER C 1 477 ? 179.382 124.950 174.722 1.00 128.20 329 SER C C 1
ATOM 3938 O O . SER C 1 477 ? 179.313 125.208 175.927 1.00 128.20 329 SER C O 1
ATOM 3941 N N . SER C 1 478 ? 178.400 124.344 174.058 1.00 123.31 330 SER C N 1
ATOM 3942 C CA . SER C 1 478 ? 177.132 123.968 174.672 1.00 123.31 330 SER C CA 1
ATOM 3943 C C . SER C 1 478 ? 177.034 122.459 174.873 1.00 123.31 330 SER C C 1
ATOM 3944 O O . SER C 1 478 ? 175.942 121.887 174.888 1.00 123.31 330 SER C O 1
ATOM 3947 N N . TRP C 1 479 ? 178.184 121.798 175.023 1.00 122.15 331 TRP C N 1
ATOM 3948 C CA . TRP C 1 479 ? 178.184 120.357 175.252 1.00 122.15 331 TRP C CA 1
ATOM 3949 C C . TRP C 1 479 ? 177.524 120.009 176.580 1.00 122.15 331 TRP C C 1
ATOM 3950 O O . TRP C 1 479 ? 176.805 119.008 176.679 1.00 122.15 331 TRP C O 1
ATOM 3952 N N . ASN C 1 480 ? 177.760 120.817 177.608 1.00 113.38 332 ASN C N 1
ATOM 3953 C CA . ASN C 1 480 ? 177.159 120.562 178.907 1.00 113.38 332 ASN C CA 1
ATOM 3954 C C . ASN C 1 480 ? 175.643 120.736 178.836 1.00 113.38 332 ASN C C 1
ATOM 3955 O O . ASN C 1 480 ? 175.149 121.655 178.174 1.00 113.38 332 ASN C O 1
ATOM 3960 N N . PRO C 1 481 ? 174.876 119.853 179.483 1.00 118.71 333 PRO C N 1
ATOM 3961 C CA . PRO C 1 481 ? 173.411 119.991 179.466 1.00 118.71 333 PRO C CA 1
ATOM 3962 C C . PRO C 1 481 ? 172.900 121.212 180.210 1.00 118.71 333 PRO C C 1
ATOM 3963 O O . PRO C 1 481 ? 171.742 121.599 179.998 1.00 118.71 333 PRO C O 1
ATOM 3967 N N . GLU C 1 482 ? 173.710 121.823 181.078 1.00 107.33 334 GLU C N 1
ATOM 3968 C CA . GLU C 1 482 ? 173.234 122.970 181.843 1.00 107.33 334 GLU C CA 1
ATOM 3969 C C . GLU C 1 482 ? 172.953 124.155 180.927 1.00 107.33 334 GLU C C 1
ATOM 3970 O O . GLU C 1 482 ? 172.002 124.914 181.150 1.00 107.33 334 GLU C O 1
ATOM 3976 N N . ARG C 1 483 ? 173.762 124.325 179.882 1.00 97.90 335 ARG C N 1
ATOM 3977 C CA . ARG C 1 483 ? 173.467 125.327 178.867 1.00 97.90 335 ARG C CA 1
ATOM 3978 C C . ARG C 1 483 ? 172.161 125.042 178.140 1.00 97.90 335 ARG C C 1
ATOM 3979 O O . ARG C 1 483 ? 171.420 125.980 177.829 1.00 97.90 335 ARG C O 1
ATOM 3981 N N . GLN C 1 484 ? 171.871 123.772 177.852 1.00 97.00 336 GLN C N 1
ATOM 3982 C CA . GLN C 1 484 ? 170.585 123.424 177.260 1.00 97.00 336 GLN C CA 1
ATOM 3983 C C . GLN C 1 484 ? 169.441 123.767 178.205 1.00 97.00 336 GLN C C 1
ATOM 3984 O O . GLN C 1 484 ? 168.384 124.237 177.770 1.00 97.00 336 GLN C O 1
ATOM 3986 N N . ARG C 1 485 ? 169.631 123.534 179.504 1.00 99.62 337 ARG C N 1
ATOM 3987 C CA . ARG C 1 485 ? 168.624 123.948 180.475 1.00 99.62 337 ARG C CA 1
ATOM 3988 C C . ARG C 1 485 ? 168.435 125.459 180.448 1.00 99.62 337 ARG C C 1
ATOM 3989 O O . ARG C 1 485 ? 167.304 125.957 180.522 1.00 99.62 337 ARG C O 1
ATOM 3997 N N . ALA C 1 486 ? 169.537 126.202 180.337 1.00 91.18 338 ALA C N 1
ATOM 3998 C CA . ALA C 1 486 ? 169.449 127.657 180.280 1.00 91.18 338 ALA C CA 1
ATOM 3999 C C . ALA C 1 486 ? 168.682 128.120 179.048 1.00 91.18 338 ALA C C 1
ATOM 4000 O O . ALA C 1 486 ? 167.828 129.009 179.136 1.00 91.18 338 ALA C O 1
ATOM 4002 N N . VAL C 1 487 ? 168.967 127.528 177.888 1.00 88.60 339 VAL C N 1
ATOM 4003 C CA . VAL C 1 487 ? 168.271 127.967 176.682 1.00 88.60 339 VAL C CA 1
ATOM 4004 C C . VAL C 1 487 ? 166.808 127.545 176.726 1.00 88.60 339 VAL C C 1
ATOM 4005 O O . VAL C 1 487 ? 165.936 128.259 176.220 1.00 88.60 339 VAL C O 1
ATOM 4009 N N . SER C 1 488 ? 166.502 126.401 177.342 1.00 88.70 340 SER C N 1
ATOM 4010 C CA . SER C 1 488 ? 165.106 125.999 177.479 1.00 88.70 340 SER C CA 1
ATOM 4011 C C . SER C 1 488 ? 164.343 126.959 178.381 1.00 88.70 340 SER C C 1
ATOM 4012 O O . SER C 1 488 ? 163.200 127.332 178.082 1.00 88.70 340 SER C O 1
ATOM 4015 N N . LEU C 1 489 ? 164.951 127.370 179.495 1.00 91.12 341 LEU C N 1
ATOM 4016 C CA . LEU C 1 489 ? 164.266 128.327 180.355 1.00 91.12 341 LEU C CA 1
ATOM 4017 C C . LEU C 1 489 ? 164.160 129.690 179.687 1.00 91.12 341 LEU C C 1
ATOM 4018 O O . LEU C 1 489 ? 163.190 130.418 179.921 1.00 91.12 341 LEU C O 1
ATOM 4023 N N . LEU C 1 490 ? 165.126 130.047 178.839 1.00 86.94 342 LEU C N 1
ATOM 4024 C CA . LEU C 1 490 ? 164.993 131.269 178.055 1.00 86.94 342 LEU C CA 1
ATOM 4025 C C . LEU C 1 490 ? 163.807 131.164 177.105 1.00 86.94 342 LEU C C 1
ATOM 4026 O O . LEU C 1 490 ? 163.053 132.125 176.920 1.00 86.94 342 LEU C O 1
ATOM 4031 N N . LYS C 1 491 ? 163.646 129.998 176.478 1.00 89.05 343 LYS C N 1
ATOM 4032 C CA . LYS C 1 491 ? 162.489 129.755 175.623 1.00 89.05 343 LYS C CA 1
ATOM 4033 C C . LYS C 1 491 ? 161.194 129.922 176.399 1.00 89.05 343 LYS C C 1
ATOM 4034 O O . LYS C 1 491 ? 160.248 130.558 175.921 1.00 89.05 343 LYS C O 1
ATOM 4040 N N . GLN C 1 492 ? 161.136 129.354 177.604 1.00 93.28 344 GLN C N 1
ATOM 4041 C CA . GLN C 1 492 ? 159.942 129.484 178.430 1.00 93.28 344 GLN C CA 1
ATOM 4042 C C . GLN C 1 492 ? 159.675 130.934 178.812 1.00 93.28 344 GLN C C 1
ATOM 4043 O O . GLN C 1 492 ? 158.514 131.355 178.826 1.00 93.28 344 GLN C O 1
ATOM 4049 N N . ALA C 1 493 ? 160.722 131.700 179.124 1.00 93.30 345 ALA C N 1
ATOM 4050 C CA . ALA C 1 493 ? 160.550 133.119 179.415 1.00 93.30 345 ALA C CA 1
ATOM 4051 C C . ALA C 1 493 ? 160.005 133.866 178.208 1.00 93.30 345 ALA C C 1
ATOM 4052 O O . ALA C 1 493 ? 159.088 134.685 178.333 1.00 93.30 345 ALA C O 1
ATOM 4054 N N . ALA C 1 494 ? 160.564 133.601 177.028 1.00 92.39 346 ALA C N 1
ATOM 4055 C CA . ALA C 1 494 ? 160.097 134.283 175.829 1.00 92.39 346 ALA C CA 1
ATOM 4056 C C . ALA C 1 494 ? 158.663 133.904 175.498 1.00 92.39 346 ALA C C 1
ATOM 4057 O O . ALA C 1 494 ? 157.919 134.720 174.942 1.00 92.39 346 ALA C O 1
ATOM 4059 N N . ASP C 1 495 ? 158.259 132.677 175.831 1.00 99.12 347 ASP C N 1
ATOM 4060 C CA . ASP C 1 495 ? 156.874 132.276 175.626 1.00 99.12 347 ASP C CA 1
ATOM 4061 C C . ASP C 1 495 ? 155.912 133.079 176.491 1.00 99.12 347 ASP C C 1
ATOM 4062 O O . ASP C 1 495 ? 154.708 133.093 176.211 1.00 99.12 347 ASP C O 1
ATOM 4067 N N . SER C 1 496 ? 156.411 133.746 177.534 1.00 98.30 348 SER C N 1
ATOM 4068 C CA . SER C 1 496 ? 155.554 134.543 178.401 1.00 98.30 348 SER C CA 1
ATOM 4069 C C . SER C 1 496 ? 155.249 135.921 177.830 1.00 98.30 348 SER C C 1
ATOM 4070 O O . SER C 1 496 ? 154.337 136.591 178.323 1.00 98.30 348 SER C O 1
ATOM 4073 N N . GLY C 1 497 ? 155.988 136.362 176.815 1.00 98.57 349 GLY C N 1
ATOM 4074 C CA . GLY C 1 497 ? 155.726 137.639 176.174 1.00 98.57 349 GLY C CA 1
ATOM 4075 C C . GLY C 1 497 ? 156.779 138.706 176.393 1.00 98.57 349 GLY C C 1
ATOM 4076 O O . GLY C 1 497 ? 156.577 139.843 175.945 1.00 98.57 349 GLY C O 1
ATOM 4077 N N . LEU C 1 498 ? 157.893 138.416 177.063 1.00 97.34 350 LEU C N 1
ATOM 4078 C CA . LEU C 1 498 ? 158.926 139.423 177.259 1.00 97.34 350 LEU C CA 1
ATOM 4079 C C . LEU C 1 498 ? 159.568 139.792 175.928 1.00 97.34 350 LEU C C 1
ATOM 4080 O O . LEU C 1 498 ? 159.883 138.920 175.113 1.00 97.34 350 LEU C O 1
ATOM 4085 N N . ARG C 1 499 ? 159.763 141.093 175.713 1.00 93.61 351 ARG C N 1
ATOM 4086 C CA . ARG C 1 499 ? 160.268 141.574 174.431 1.00 93.61 351 ARG C CA 1
ATOM 4087 C C . ARG C 1 499 ? 161.719 141.160 174.209 1.00 93.61 351 ARG C C 1
ATOM 4088 O O . ARG C 1 499 ? 162.076 140.652 173.141 1.00 93.61 351 ARG C O 1
ATOM 4096 N N . GLU C 1 500 ? 162.573 141.370 175.211 1.00 83.22 352 GLU C N 1
ATOM 4097 C CA . GLU C 1 500 ? 164.006 141.170 175.028 1.00 83.22 352 GLU C CA 1
ATOM 4098 C C . GLU C 1 500 ? 164.386 139.709 174.828 1.00 83.22 352 GLU C C 1
ATOM 4099 O O . GLU C 1 500 ? 165.279 139.421 174.022 1.00 83.22 352 GLU C O 1
ATOM 4101 N N . ALA C 1 501 ? 163.742 138.786 175.545 1.00 87.34 353 ALA C N 1
ATOM 4102 C CA . ALA C 1 501 ? 164.121 137.379 175.451 1.00 87.34 353 ALA C CA 1
ATOM 4103 C C . ALA C 1 501 ? 163.896 136.835 174.046 1.00 87.34 353 ALA C C 1
ATOM 4104 O O . ALA C 1 501 ? 164.718 136.067 173.528 1.00 87.34 353 ALA C O 1
ATOM 4106 N N . GLN C 1 502 ? 162.785 137.218 173.416 1.00 89.19 354 GLN C N 1
ATOM 4107 C CA . GLN C 1 502 ? 162.497 136.753 172.065 1.00 89.19 354 GLN C CA 1
ATOM 4108 C C . GLN C 1 502 ? 163.577 137.198 171.090 1.00 89.19 354 GLN C C 1
ATOM 4109 O O . GLN C 1 502 ? 164.102 136.390 170.314 1.00 89.19 354 GLN C O 1
ATOM 4115 N N . ALA C 1 503 ? 163.924 138.485 171.117 1.00 81.42 355 ALA C N 1
ATOM 4116 C CA . ALA C 1 503 ? 164.947 138.989 170.210 1.00 81.42 355 ALA C CA 1
ATOM 4117 C C . ALA C 1 503 ? 166.290 138.328 170.482 1.00 81.42 355 ALA C C 1
ATOM 4118 O O . ALA C 1 503 ? 167.031 137.989 169.547 1.00 81.42 355 ALA C O 1
ATOM 4120 N N . PHE C 1 504 ? 166.621 138.132 171.759 1.00 78.74 356 PHE C N 1
ATOM 4121 C CA . PHE C 1 504 ? 167.902 137.519 172.075 1.00 78.74 356 PHE C CA 1
ATOM 4122 C C . PHE C 1 504 ? 167.966 136.088 171.570 1.00 78.74 356 PHE C C 1
ATOM 4123 O O . PHE C 1 504 ? 168.995 135.663 171.040 1.00 78.74 356 PHE C O 1
ATOM 4131 N N . LEU C 1 505 ? 166.881 135.321 171.711 1.00 85.37 357 LEU C N 1
ATOM 4132 C CA . LEU C 1 505 ? 166.947 133.951 171.209 1.00 85.37 357 LEU C CA 1
ATOM 4133 C C . LEU C 1 505 ? 166.931 133.924 169.690 1.00 85.37 357 LEU C C 1
ATOM 4134 O O . LEU C 1 505 ? 167.469 132.993 169.081 1.00 85.37 357 LEU C O 1
ATOM 4139 N N . GLY C 1 506 ? 166.284 134.908 169.063 1.00 84.86 358 GLY C N 1
ATOM 4140 C CA . GLY C 1 506 ? 166.341 134.996 167.616 1.00 84.86 358 GLY C CA 1
ATOM 4141 C C . GLY C 1 506 ? 167.754 135.224 167.123 1.00 84.86 358 GLY C C 1
ATOM 4142 O O . GLY C 1 506 ? 168.170 134.659 166.110 1.00 84.86 358 GLY C O 1
ATOM 4143 N N . VAL C 1 507 ? 168.510 136.058 167.835 1.00 84.10 359 VAL C N 1
ATOM 4144 C CA . VAL C 1 507 ? 169.931 136.188 167.535 1.00 84.10 359 VAL C CA 1
ATOM 4145 C C . VAL C 1 507 ? 170.663 134.892 167.867 1.00 84.10 359 VAL C C 1
ATOM 4146 O O . VAL C 1 507 ? 171.601 134.491 167.167 1.00 84.10 359 VAL C O 1
ATOM 4150 N N . LEU C 1 508 ? 170.234 134.212 168.930 1.00 83.48 360 LEU C N 1
ATOM 4151 C CA . LEU C 1 508 ? 170.942 133.040 169.431 1.00 83.48 360 LEU C CA 1
ATOM 4152 C C . LEU C 1 508 ? 170.900 131.888 168.438 1.00 83.48 360 LEU C C 1
ATOM 4153 O O . LEU C 1 508 ? 171.937 131.300 168.113 1.00 83.48 360 LEU C O 1
ATOM 4158 N N . PHE C 1 509 ? 169.706 131.554 167.950 1.00 95.31 361 PHE C N 1
ATOM 4159 C CA . PHE C 1 509 ? 169.518 130.389 167.092 1.00 95.31 361 PHE C CA 1
ATOM 4160 C C . PHE C 1 509 ? 170.201 130.524 165.738 1.00 95.31 361 PHE C C 1
ATOM 4161 O O . PHE C 1 509 ? 170.321 129.524 165.024 1.00 95.31 361 PHE C O 1
ATOM 4169 N N . THR C 1 510 ? 170.643 131.723 165.365 1.00 86.90 362 THR C N 1
ATOM 4170 C CA . THR C 1 510 ? 171.312 131.902 164.085 1.00 86.90 362 THR C CA 1
ATOM 4171 C C . THR C 1 510 ? 172.813 131.656 164.160 1.00 86.90 362 THR C C 1
ATOM 4172 O O . THR C 1 510 ? 173.487 131.726 163.127 1.00 86.90 362 THR C O 1
ATOM 4176 N N . LYS C 1 511 ? 173.351 131.372 165.341 1.00 95.23 363 LYS C N 1
ATOM 4177 C CA . LYS C 1 511 ? 174.786 131.245 165.530 1.00 95.23 363 LYS C CA 1
ATOM 4178 C C . LYS C 1 511 ? 175.119 129.855 166.067 1.00 95.23 363 LYS C C 1
ATOM 4179 O O . LYS C 1 511 ? 174.301 129.202 166.721 1.00 95.23 363 LYS C O 1
ATOM 4185 N N . GLU C 1 512 ? 176.333 129.404 165.763 1.00 103.66 364 GLU C N 1
ATOM 4186 C CA . GLU C 1 512 ? 176.749 128.047 166.094 1.00 103.66 364 GLU C CA 1
ATOM 4187 C C . GLU C 1 512 ? 176.799 127.852 167.609 1.00 103.66 364 GLU C C 1
ATOM 4188 O O . GLU C 1 512 ? 177.254 128.742 168.334 1.00 103.66 364 GLU C O 1
ATOM 4194 N N . PRO C 1 513 ? 176.364 126.693 168.127 1.00 100.70 365 PRO C N 1
ATOM 4195 C CA . PRO C 1 513 ? 175.794 125.537 167.434 1.00 100.70 365 PRO C CA 1
ATOM 4196 C C . PRO C 1 513 ? 174.287 125.416 167.608 1.00 100.70 365 PRO C C 1
ATOM 4197 O O . PRO C 1 513 ? 173.758 124.307 167.618 1.00 100.70 365 PRO C O 1
ATOM 4201 N N . TYR C 1 514 ? 173.604 126.551 167.748 1.00 98.09 366 TYR C N 1
ATOM 4202 C CA . TYR C 1 514 ? 172.169 126.571 167.999 1.00 98.09 366 TYR C CA 1
ATOM 4203 C C . TYR C 1 514 ? 171.351 126.726 166.724 1.00 98.09 366 TYR C C 1
ATOM 4204 O O . TYR C 1 514 ? 170.261 127.309 166.760 1.00 98.09 366 TYR C O 1
ATOM 4213 N N . LEU C 1 515 ? 171.840 126.205 165.600 1.00 98.28 367 LEU C N 1
ATOM 4214 C CA . LEU C 1 515 ? 171.208 126.440 164.308 1.00 98.28 367 LEU C CA 1
ATOM 4215 C C . LEU C 1 515 ? 169.811 125.837 164.237 1.00 98.28 367 LEU C C 1
ATOM 4216 O O . LEU C 1 515 ? 169.654 124.616 164.140 1.00 98.28 367 LEU C O 1
ATOM 4221 N N . ASP C 1 516 ? 168.792 126.694 164.289 1.00 99.53 368 ASP C N 1
ATOM 4222 C CA . ASP C 1 516 ? 167.403 126.297 164.051 1.00 99.53 368 ASP C CA 1
ATOM 4223 C C . ASP C 1 516 ? 166.722 127.511 163.416 1.00 99.53 368 ASP C C 1
ATOM 4224 O O . ASP C 1 516 ? 166.209 128.388 164.114 1.00 99.53 368 ASP C O 1
ATOM 4229 N N . GLU C 1 517 ? 166.721 127.539 162.084 1.00 95.61 369 GLU C N 1
ATOM 4230 C CA . GLU C 1 517 ? 166.399 128.767 161.367 1.00 95.61 369 GLU C CA 1
ATOM 4231 C C . GLU C 1 517 ? 164.923 129.124 161.482 1.00 95.61 369 GLU C C 1
ATOM 4232 O O . GLU C 1 517 ? 164.577 130.304 161.603 1.00 95.61 369 GLU C O 1
ATOM 4238 N N . GLN C 1 518 ? 164.038 128.128 161.436 1.00 94.39 370 GLN C N 1
ATOM 4239 C CA . GLN C 1 518 ? 162.606 128.416 161.438 1.00 94.39 370 GLN C CA 1
ATOM 4240 C C . GLN C 1 518 ? 162.177 129.070 162.746 1.00 94.39 370 GLN C C 1
ATOM 4241 O O . GLN C 1 518 ? 161.461 130.079 162.745 1.00 94.39 370 GLN C O 1
ATOM 4247 N N . ARG C 1 519 ? 162.607 128.504 163.877 1.00 94.11 371 ARG C N 1
ATOM 4248 C CA . ARG C 1 519 ? 162.265 129.084 165.171 1.00 94.11 371 ARG C CA 1
ATOM 4249 C C . ARG C 1 519 ? 162.878 130.467 165.328 1.00 94.11 371 ARG C C 1
ATOM 4250 O O . ARG C 1 519 ? 162.234 131.389 165.851 1.00 94.11 371 ARG C O 1
ATOM 4258 N N . ALA C 1 520 ? 164.126 130.628 164.885 1.00 92.10 372 ALA C N 1
ATOM 4259 C CA . ALA C 1 520 ? 164.770 131.932 164.945 1.00 92.10 372 ALA C CA 1
ATOM 4260 C C . ALA C 1 520 ? 163.958 132.969 164.187 1.00 92.10 372 ALA C C 1
ATOM 4261 O O . ALA C 1 520 ? 163.688 134.060 164.700 1.00 92.10 37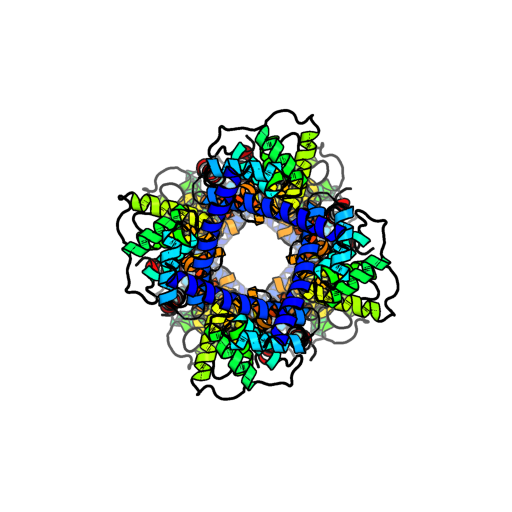2 ALA C O 1
ATOM 4263 N N . VAL C 1 521 ? 163.539 132.633 162.967 1.00 86.90 373 VAL C N 1
ATOM 4264 C CA . VAL C 1 521 ? 162.767 133.571 162.160 1.00 86.90 373 VAL C CA 1
ATOM 4265 C C . VAL C 1 521 ? 161.439 133.886 162.828 1.00 86.90 373 VAL C C 1
ATOM 4266 O O . VAL C 1 521 ? 161.028 135.050 162.905 1.00 86.90 373 VAL C O 1
ATOM 4270 N N . LYS C 1 522 ? 160.741 132.857 163.314 1.00 88.24 374 LYS C N 1
ATOM 4271 C CA . LYS C 1 522 ? 159.409 133.084 163.861 1.00 88.24 374 LYS C CA 1
ATOM 4272 C C . LYS C 1 522 ? 159.467 133.976 165.095 1.00 88.24 374 LYS C C 1
ATOM 4273 O O . LYS C 1 522 ? 158.664 134.907 165.235 1.00 88.24 374 LYS C O 1
ATOM 4279 N N . TYR C 1 523 ? 160.439 133.747 165.978 1.00 87.03 375 TYR C N 1
ATOM 4280 C CA . TYR C 1 523 ? 160.488 134.567 167.180 1.00 87.03 375 TYR C CA 1
ATOM 4281 C C . TYR C 1 523 ? 161.101 135.935 166.922 1.00 87.03 375 TYR C C 1
ATOM 4282 O O . TYR C 1 523 ? 160.723 136.904 167.588 1.00 87.03 375 TYR C O 1
ATOM 4291 N N . LEU C 1 524 ? 162.014 136.057 165.955 1.00 82.28 376 LEU C N 1
ATOM 4292 C CA . LEU C 1 524 ? 162.454 137.384 165.543 1.00 82.28 376 LEU C CA 1
ATOM 4293 C C . LEU C 1 524 ? 161.287 138.198 165.007 1.00 82.28 376 LEU C C 1
ATOM 4294 O O . LEU C 1 524 ? 161.155 139.383 165.320 1.00 82.28 376 LEU C O 1
ATOM 4299 N N . TRP C 1 525 ? 160.427 137.576 164.202 1.00 91.40 377 TRP C N 1
ATOM 4300 C CA . TRP C 1 525 ? 159.252 138.273 163.692 1.00 91.40 377 TRP C CA 1
ATOM 4301 C C . TRP C 1 525 ? 158.308 138.650 164.827 1.00 91.40 377 TRP C C 1
ATOM 4302 O O . TRP C 1 525 ? 157.771 139.766 164.858 1.00 91.40 377 TRP C O 1
ATOM 4313 N N . LEU C 1 526 ? 158.100 137.733 165.776 1.00 88.49 378 LEU C N 1
ATOM 4314 C CA . LEU C 1 526 ? 157.191 138.013 166.883 1.00 88.49 378 LEU C CA 1
ATOM 4315 C C . LEU C 1 526 ? 157.709 139.164 167.738 1.00 88.49 378 LEU C C 1
ATOM 4316 O O . LEU C 1 526 ? 156.930 140.006 168.198 1.00 88.49 378 LEU C O 1
ATOM 4321 N N . ALA C 1 527 ? 159.024 139.221 167.955 1.00 90.90 379 ALA C N 1
ATOM 4322 C CA . ALA C 1 527 ? 159.600 140.324 168.717 1.00 90.90 379 ALA C CA 1
ATOM 4323 C C . ALA C 1 527 ? 159.572 141.622 167.920 1.00 90.90 379 ALA C C 1
ATOM 4324 O O . ALA C 1 527 ? 159.340 142.698 168.483 1.00 90.90 379 ALA C O 1
ATOM 4326 N N . ALA C 1 528 ? 159.812 141.542 166.610 1.00 88.05 380 ALA C N 1
ATOM 4327 C CA . ALA C 1 528 ? 159.797 142.733 165.772 1.00 88.05 380 ALA C CA 1
ATOM 4328 C C . ALA C 1 528 ? 158.411 143.350 165.705 1.00 88.05 380 ALA C C 1
ATOM 4329 O O . ALA C 1 528 ? 158.282 144.572 165.577 1.00 88.05 380 ALA C O 1
ATOM 4331 N N . ASN C 1 529 ? 157.367 142.523 165.786 1.00 93.52 381 ASN C N 1
ATOM 4332 C CA . ASN C 1 529 ? 156.011 143.054 165.824 1.00 93.52 381 ASN C CA 1
ATOM 4333 C C . ASN C 1 529 ? 155.788 143.973 167.017 1.00 93.52 381 ASN C C 1
ATOM 4334 O O . ASN C 1 529 ? 154.869 144.799 166.986 1.00 93.52 381 ASN C O 1
ATOM 4339 N N . ASN C 1 530 ? 156.605 143.853 168.064 1.00 92.83 382 ASN C N 1
ATOM 4340 C CA . ASN C 1 530 ? 156.487 144.721 169.228 1.00 92.83 382 ASN C CA 1
ATOM 4341 C C . ASN C 1 530 ? 157.171 146.068 169.037 1.00 92.83 382 ASN C C 1
ATOM 4342 O O . ASN C 1 530 ? 156.998 146.954 169.881 1.00 92.83 382 ASN C O 1
ATOM 4347 N N . GLY C 1 531 ? 157.937 146.247 167.964 1.00 93.52 383 GLY C N 1
ATOM 4348 C CA . GLY C 1 531 ? 158.526 147.530 167.645 1.00 93.52 383 GLY C CA 1
ATOM 4349 C C . GLY C 1 531 ? 160.020 147.664 167.862 1.00 93.52 383 GLY C C 1
ATOM 4350 O O . GLY C 1 531 ? 160.534 148.786 167.797 1.00 93.52 383 GLY C O 1
ATOM 4351 N N . ASP C 1 532 ? 160.734 146.571 168.118 1.00 89.59 384 ASP C N 1
ATOM 4352 C CA . ASP C 1 532 ? 162.178 146.656 168.293 1.00 89.59 384 ASP C CA 1
ATOM 4353 C C . ASP C 1 532 ? 162.858 146.852 166.944 1.00 89.59 384 ASP C C 1
ATOM 4354 O O . ASP C 1 532 ? 162.579 146.126 165.985 1.00 89.59 384 ASP C O 1
ATOM 4359 N N . SER C 1 533 ? 163.750 147.840 166.869 1.00 80.99 385 SER C N 1
ATOM 4360 C CA . SER C 1 533 ? 164.400 148.152 165.601 1.00 80.99 385 SER C CA 1
ATOM 4361 C C . SER C 1 533 ? 165.458 147.116 165.242 1.00 80.99 385 SER C C 1
ATOM 4362 O O . SER C 1 533 ? 165.536 146.675 164.089 1.00 80.99 385 SER C O 1
ATOM 4365 N N . GLN C 1 534 ? 166.282 146.719 166.213 1.00 73.30 386 GLN C N 1
ATOM 4366 C CA . GLN C 1 534 ? 167.355 145.772 165.930 1.00 73.30 386 GLN C CA 1
ATOM 4367 C C . GLN C 1 534 ? 166.807 144.414 165.517 1.00 73.30 386 GLN C C 1
ATOM 4368 O O . GLN C 1 534 ? 167.335 143.777 164.598 1.00 73.30 386 GLN C O 1
ATOM 4374 N N . SER C 1 535 ? 165.752 143.950 166.187 1.00 79.59 387 SER C N 1
ATOM 4375 C CA . SER C 1 535 ? 165.191 142.647 165.851 1.00 79.59 387 SER C CA 1
ATOM 4376 C C . SER C 1 535 ? 164.646 142.638 164.432 1.00 79.59 387 SER C C 1
ATOM 4377 O O . SER C 1 535 ? 164.837 141.670 163.687 1.00 79.59 387 SER C O 1
ATOM 4380 N N . ARG C 1 536 ? 163.978 143.714 164.026 1.00 81.63 388 ARG C N 1
ATOM 4381 C CA . ARG C 1 536 ? 163.401 143.711 162.692 1.00 81.63 388 ARG C CA 1
ATOM 4382 C C . ARG C 1 536 ? 164.464 143.962 161.629 1.00 81.63 388 ARG C C 1
ATOM 4383 O O . ARG C 1 536 ? 164.345 143.454 160.511 1.00 81.63 388 ARG C O 1
ATOM 4391 N N . TYR C 1 537 ? 165.533 144.688 161.962 1.00 72.66 389 TYR C N 1
ATOM 4392 C CA . TYR C 1 537 ? 166.674 144.746 161.053 1.00 72.66 389 TYR C CA 1
ATOM 4393 C C . TYR C 1 537 ? 167.302 143.372 160.873 1.00 72.66 389 TYR C C 1
ATOM 4394 O O . TYR C 1 537 ? 167.751 143.026 159.775 1.00 72.66 389 TYR C O 1
ATOM 4403 N N . HIS C 1 538 ? 167.373 142.584 161.946 1.00 71.45 390 HIS C N 1
ATOM 4404 C CA . HIS C 1 538 ? 167.853 141.216 161.800 1.00 71.45 390 HIS C CA 1
ATOM 4405 C C . HIS C 1 538 ? 166.890 140.379 160.967 1.00 71.45 390 HIS C C 1
ATOM 4406 O O . HIS C 1 538 ? 167.321 139.498 160.217 1.00 71.45 390 HIS C O 1
ATOM 4413 N N . LEU C 1 539 ? 165.590 140.650 161.067 1.00 79.93 391 LEU C N 1
ATOM 4414 C CA . LEU C 1 539 ? 164.640 140.010 160.162 1.00 79.93 391 LEU C CA 1
ATOM 4415 C C . LEU C 1 539 ? 164.946 140.364 158.712 1.00 79.93 391 LEU C C 1
ATOM 4416 O O . LEU C 1 539 ? 164.884 139.506 157.823 1.00 79.93 391 LEU C O 1
ATOM 4421 N N . GLY C 1 540 ? 165.279 141.627 158.457 1.00 78.19 392 GLY C N 1
ATOM 4422 C CA . GLY C 1 540 ? 165.617 142.037 157.103 1.00 78.19 392 GLY C CA 1
ATOM 4423 C C . GLY C 1 540 ? 166.902 141.409 156.595 1.00 78.19 392 GLY C C 1
ATOM 4424 O O . GLY C 1 540 ? 166.993 141.015 155.426 1.00 78.19 392 GLY C O 1
ATOM 4425 N N . ILE C 1 541 ? 167.920 141.326 157.455 1.00 79.03 393 ILE C N 1
ATOM 4426 C CA . ILE C 1 541 ? 169.173 140.702 157.040 1.00 79.03 393 ILE C CA 1
ATOM 4427 C C . ILE C 1 541 ? 168.922 139.226 156.767 1.00 79.03 393 ILE C C 1
ATOM 4428 O O . ILE C 1 541 ? 169.502 138.644 155.840 1.00 79.03 393 ILE C O 1
ATOM 4433 N N . CYS C 1 542 ? 168.022 138.612 157.542 1.00 85.36 394 CYS C N 1
ATOM 4434 C CA . CYS C 1 542 ? 167.625 137.231 157.307 1.00 85.36 394 CYS C CA 1
ATOM 4435 C C . CYS C 1 542 ? 166.930 137.071 155.959 1.00 85.36 394 CYS C C 1
ATOM 4436 O O . CYS C 1 542 ? 167.188 136.102 155.236 1.00 85.36 394 CYS C O 1
ATOM 4439 N N . TYR C 1 543 ? 166.036 138.000 155.609 1.00 85.19 395 TYR C N 1
ATOM 4440 C CA . TYR C 1 543 ? 165.396 137.937 154.296 1.00 85.19 395 TYR C CA 1
ATOM 4441 C C . TYR C 1 543 ? 166.418 138.049 153.174 1.00 85.19 395 TYR C C 1
ATOM 4442 O O . TYR C 1 543 ? 166.427 137.228 152.250 1.00 85.19 395 TYR C O 1
ATOM 4451 N N . GLU C 1 544 ? 167.285 139.063 153.226 1.00 88.43 396 GLU C N 1
ATOM 4452 C CA . GLU C 1 544 ? 168.169 139.280 152.084 1.00 88.43 396 GLU C CA 1
ATOM 4453 C C . GLU C 1 544 ? 169.163 138.133 151.955 1.00 88.43 396 GLU C C 1
ATOM 4454 O O . GLU C 1 544 ? 169.507 137.724 150.840 1.00 88.43 396 GLU C O 1
ATOM 4460 N N . LYS C 1 545 ? 169.634 137.599 153.085 1.00 84.12 397 LYS C N 1
ATOM 4461 C CA . LYS C 1 545 ? 170.607 136.516 153.051 1.00 84.12 397 LYS C CA 1
ATOM 4462 C C . LYS C 1 545 ? 169.967 135.176 152.724 1.00 84.12 397 LYS C C 1
ATOM 4463 O O . LYS C 1 545 ? 170.676 134.242 152.336 1.00 84.12 397 LYS C O 1
ATOM 4469 N N . GLY C 1 546 ? 168.651 135.067 152.860 1.00 88.73 398 GLY C N 1
ATOM 4470 C CA . GLY C 1 546 ? 167.941 133.867 152.455 1.00 88.73 398 GLY C CA 1
ATOM 4471 C C . GLY C 1 546 ? 168.233 132.626 153.270 1.00 88.73 398 GLY C C 1
ATOM 4472 O O . GLY C 1 546 ? 168.361 131.534 152.701 1.00 88.73 398 GLY C O 1
ATOM 4473 N N . LEU C 1 547 ? 168.341 132.761 154.587 1.00 90.72 399 LEU C N 1
ATOM 4474 C CA . LEU C 1 547 ? 168.451 131.621 155.486 1.00 90.72 399 LEU C CA 1
ATOM 4475 C C . LEU C 1 547 ? 167.167 131.512 156.297 1.00 90.72 399 LEU C C 1
ATOM 4476 O O . LEU C 1 547 ? 166.716 132.496 156.889 1.00 90.72 399 LEU C O 1
ATOM 4481 N N . GLY C 1 548 ? 166.559 130.331 156.290 1.00 92.87 400 GLY C N 1
ATOM 4482 C CA . GLY C 1 548 ? 165.314 130.136 157.006 1.00 92.87 400 GLY C CA 1
ATOM 4483 C C . GLY C 1 548 ? 164.104 130.676 156.271 1.00 92.87 400 GLY C C 1
ATOM 4484 O O . GLY C 1 548 ? 162.994 130.161 156.426 1.00 92.87 400 GLY C O 1
ATOM 4485 N N . VAL C 1 549 ? 164.307 131.717 155.469 1.00 90.65 401 VAL C N 1
ATOM 4486 C CA . VAL C 1 549 ? 163.249 132.333 154.682 1.00 90.65 401 VAL C CA 1
ATOM 4487 C C . VAL C 1 549 ? 163.721 132.415 153.237 1.00 90.65 401 VAL C C 1
ATOM 4488 O O . VAL C 1 549 ? 164.918 132.553 152.966 1.00 90.65 401 VAL C O 1
ATOM 4492 N N . GLN C 1 550 ? 162.773 132.307 152.307 1.00 90.01 402 GLN C N 1
ATOM 4493 C CA . GLN C 1 550 ? 163.093 132.451 150.894 1.00 90.01 402 GLN C CA 1
ATOM 4494 C C . GLN C 1 550 ? 163.736 133.807 150.634 1.00 90.01 402 GLN C C 1
ATOM 4495 O O . GLN C 1 550 ? 163.300 134.833 151.164 1.00 90.01 402 GLN C O 1
ATOM 4501 N N . ARG C 1 551 ? 164.785 133.804 149.816 1.00 83.98 403 ARG C N 1
ATOM 4502 C CA . ARG C 1 551 ? 165.622 134.981 149.625 1.00 83.98 403 ARG C CA 1
ATOM 4503 C C . ARG C 1 551 ? 164.876 136.059 148.851 1.00 83.98 403 ARG C C 1
ATOM 4504 O O . ARG C 1 551 ? 164.742 135.981 147.626 1.00 83.98 403 ARG C O 1
ATOM 4512 N N . ASN C 1 552 ? 164.372 137.059 149.566 1.00 85.07 404 ASN C N 1
ATOM 4513 C CA . ASN C 1 552 ? 163.652 138.177 148.976 1.00 85.07 404 ASN C CA 1
ATOM 4514 C C . ASN C 1 552 ? 164.412 139.473 149.233 1.00 85.07 404 ASN C C 1
ATOM 4515 O O . ASN C 1 552 ? 165.051 139.631 150.277 1.00 85.07 404 ASN C O 1
ATOM 4520 N N . LEU C 1 553 ? 164.340 140.397 148.278 1.00 85.14 405 LEU C N 1
ATOM 4521 C CA . LEU C 1 553 ? 165.082 141.652 148.351 1.00 85.14 405 LEU C CA 1
ATOM 4522 C C . LEU C 1 553 ? 164.209 142.878 148.557 1.00 85.14 405 LEU C C 1
ATOM 4523 O O . LEU C 1 553 ? 164.603 143.784 149.293 1.00 85.14 405 LEU C O 1
ATOM 4528 N N . GLY C 1 554 ? 163.040 142.946 147.919 1.00 92.89 406 GLY C N 1
ATOM 4529 C CA . GLY C 1 554 ? 162.195 144.119 148.080 1.00 92.89 406 GLY C CA 1
ATOM 4530 C C . GLY C 1 554 ? 161.692 144.283 149.501 1.00 92.89 406 GLY C C 1
ATOM 4531 O O . GLY C 1 554 ? 161.728 145.384 150.064 1.00 92.89 406 GLY C O 1
ATOM 4532 N N . GLU C 1 555 ? 161.222 143.189 150.104 1.00 91.23 407 GLU C N 1
ATOM 4533 C CA . GLU C 1 555 ? 160.814 143.236 151.501 1.00 91.23 407 GLU C CA 1
ATOM 4534 C C . GLU C 1 555 ? 161.995 143.576 152.397 1.00 91.23 407 GLU C C 1
ATOM 4535 O O . GLU C 1 555 ? 161.849 144.321 153.370 1.00 91.23 407 GLU C O 1
ATOM 4541 N N . ALA C 1 556 ? 163.176 143.047 152.079 1.00 84.80 408 ALA C N 1
ATOM 4542 C CA . ALA C 1 556 ? 164.366 143.388 152.849 1.00 84.80 408 ALA C CA 1
ATOM 4543 C C . ALA C 1 556 ? 164.681 144.873 152.742 1.00 84.80 408 ALA C C 1
ATOM 4544 O O . ALA C 1 556 ? 165.053 145.510 153.734 1.00 84.80 408 ALA C O 1
ATOM 4546 N N . LEU C 1 557 ? 164.537 145.445 151.546 1.00 87.22 409 LEU C N 1
ATOM 4547 C CA . LEU C 1 557 ? 164.819 146.865 151.372 1.00 87.22 409 LEU C CA 1
ATOM 4548 C C . LEU C 1 557 ? 163.827 147.726 152.141 1.00 87.22 409 LEU C C 1
ATOM 4549 O O . LEU C 1 557 ? 164.221 148.693 152.805 1.00 87.22 409 LEU C O 1
ATOM 4554 N N . ARG C 1 558 ? 162.535 147.398 152.067 1.00 94.11 410 ARG C N 1
ATOM 4555 C CA . ARG C 1 558 ? 161.560 148.184 152.815 1.00 94.11 410 ARG C CA 1
ATOM 4556 C C . ARG C 1 558 ? 161.738 148.002 154.318 1.00 94.11 410 ARG C C 1
ATOM 4557 O O . ARG C 1 558 ? 161.500 148.940 155.088 1.00 94.11 410 ARG C O 1
ATOM 4565 N N . CYS C 1 559 ? 162.172 146.816 154.750 1.00 85.34 411 CYS C N 1
ATOM 4566 C CA . CYS C 1 559 ? 162.471 146.597 156.160 1.00 85.34 411 CYS C CA 1
ATOM 4567 C C . CYS C 1 559 ? 163.655 147.443 156.611 1.00 85.34 411 CYS C C 1
ATOM 4568 O O . CYS C 1 559 ? 163.630 148.030 157.698 1.00 85.34 411 CYS C O 1
ATOM 4571 N N . TYR C 1 560 ? 164.699 147.519 155.788 1.00 78.86 412 TYR C N 1
ATOM 4572 C CA . TYR C 1 560 ? 165.813 148.409 156.093 1.00 78.86 412 TYR C CA 1
ATOM 4573 C C . TYR C 1 560 ? 165.343 149.854 156.181 1.00 78.86 412 TYR C C 1
ATOM 4574 O O . TYR C 1 560 ? 165.757 150.599 157.077 1.00 78.86 412 TYR C O 1
ATOM 4583 N N . GLN C 1 561 ? 164.485 150.270 155.247 1.00 89.47 413 GLN C N 1
ATOM 4584 C CA . GLN C 1 561 ? 164.021 151.654 155.226 1.00 89.47 413 GLN C CA 1
ATOM 4585 C C . GLN C 1 561 ? 163.211 151.986 156.474 1.00 89.47 413 GLN C C 1
ATOM 4586 O O . GLN C 1 561 ? 163.395 153.047 157.082 1.00 89.47 413 GLN C O 1
ATOM 4592 N N . GLN C 1 562 ? 162.308 151.089 156.874 1.00 84.54 414 GLN C N 1
ATOM 4593 C CA . GLN C 1 562 ? 161.526 151.337 158.081 1.0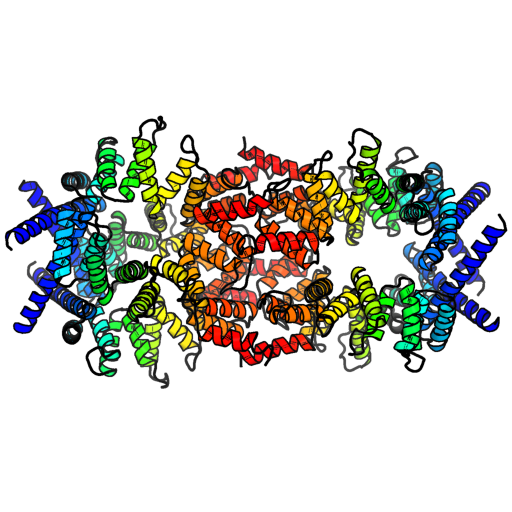0 84.54 414 GLN C CA 1
ATOM 4594 C C . GLN C 1 562 ? 162.390 151.281 159.335 1.00 84.54 414 GLN C C 1
ATOM 4595 O O . GLN C 1 562 ? 162.133 152.016 160.293 1.00 84.54 414 GLN C O 1
ATOM 4601 N N . SER C 1 563 ? 163.410 150.418 159.360 1.00 79.55 415 SER C N 1
ATOM 4602 C CA . SER C 1 563 ? 164.332 150.419 160.488 1.00 79.55 415 SER C CA 1
ATOM 4603 C C . SER C 1 563 ? 165.100 151.728 160.561 1.00 79.55 415 SER C C 1
ATOM 4604 O O . SER C 1 563 ? 165.401 152.215 161.656 1.00 79.55 415 SER C O 1
ATOM 4607 N N . ALA C 1 564 ? 165.431 152.304 159.405 1.00 80.61 416 ALA C N 1
ATOM 4608 C CA . ALA C 1 564 ? 165.970 153.657 159.379 1.00 80.61 416 ALA C CA 1
ATOM 4609 C C . ALA C 1 564 ? 164.952 154.654 159.909 1.00 80.61 416 ALA C C 1
ATOM 4610 O O . ALA C 1 564 ? 165.315 155.643 160.556 1.00 80.61 416 ALA C O 1
ATOM 4612 N N . ALA C 1 565 ? 163.669 154.414 159.633 1.00 84.01 417 ALA C N 1
ATOM 4613 C CA . ALA C 1 565 ? 162.629 155.327 160.093 1.00 84.01 417 ALA C CA 1
ATOM 4614 C C . ALA C 1 565 ? 162.536 155.348 161.613 1.00 84.01 417 ALA C C 1
ATOM 4615 O O . ALA C 1 565 ? 162.322 156.407 162.211 1.00 84.01 417 ALA C O 1
ATOM 4617 N N . LEU C 1 566 ? 162.686 154.190 162.259 1.00 77.61 418 LEU C N 1
ATOM 4618 C CA . LEU C 1 566 ? 162.618 154.127 163.714 1.00 77.61 418 LEU C CA 1
ATOM 4619 C C . LEU C 1 566 ? 163.943 154.453 164.390 1.00 77.61 418 LEU C C 1
ATOM 4620 O O . LEU C 1 566 ? 164.009 154.431 165.623 1.00 77.61 418 LEU C O 1
ATOM 4625 N N . GLY C 1 567 ? 164.990 154.741 163.625 1.00 80.34 419 GLY C N 1
ATOM 4626 C CA . GLY C 1 567 ? 166.228 155.223 164.204 1.00 80.34 419 GLY C CA 1
ATOM 4627 C C . GLY C 1 567 ? 167.171 154.151 164.707 1.00 80.34 419 GLY C C 1
ATOM 4628 O O . GLY C 1 567 ? 167.674 154.242 165.830 1.00 80.34 419 GLY C O 1
ATOM 4629 N N . ASN C 1 568 ? 167.419 153.125 163.892 1.00 79.14 420 ASN C N 1
ATOM 4630 C CA . ASN C 1 568 ? 168.415 152.105 164.216 1.00 79.14 420 ASN C CA 1
ATOM 4631 C C . ASN C 1 568 ? 169.723 152.505 163.544 1.00 79.14 420 ASN C C 1
ATOM 4632 O O . ASN C 1 568 ? 169.943 152.289 162.352 1.00 79.14 420 ASN C O 1
ATOM 4637 N N . GLU C 1 569 ? 170.608 153.106 164.342 1.00 89.24 421 GLU C N 1
ATOM 4638 C CA . GLU C 1 569 ? 171.801 153.741 163.790 1.00 89.24 421 GLU C CA 1
ATOM 4639 C C . GLU C 1 569 ? 172.714 152.736 163.099 1.00 89.24 421 GLU C C 1
ATOM 4640 O O . GLU C 1 569 ? 173.080 152.914 161.931 1.00 89.24 421 GLU C O 1
ATOM 4646 N N . ALA C 1 570 ? 173.074 151.657 163.796 1.00 85.77 422 ALA C N 1
ATOM 4647 C CA . ALA C 1 570 ? 174.033 150.703 163.248 1.00 85.77 422 ALA C CA 1
ATOM 4648 C C . ALA C 1 570 ? 173.487 150.034 161.995 1.00 85.77 422 ALA C C 1
ATOM 4649 O O . ALA C 1 570 ? 174.234 149.746 161.053 1.00 85.77 422 ALA C O 1
ATOM 4651 N N . ALA C 1 571 ? 172.182 149.777 161.969 1.00 83.12 423 ALA C N 1
ATOM 4652 C CA . ALA C 1 571 ? 171.578 149.121 160.817 1.00 83.12 423 ALA C CA 1
ATOM 4653 C C . ALA C 1 571 ? 171.518 150.055 159.617 1.00 83.12 423 ALA C C 1
ATOM 4654 O O . ALA C 1 571 ? 172.117 149.778 158.570 1.00 83.12 423 ALA C O 1
ATOM 4656 N N . GLN C 1 572 ? 170.782 151.159 159.753 1.00 81.63 424 GLN C N 1
ATOM 4657 C CA . GLN C 1 572 ? 170.571 152.068 158.635 1.00 81.63 424 GLN C CA 1
ATOM 4658 C C . GLN C 1 572 ? 171.867 152.712 158.169 1.00 81.63 424 GLN C C 1
ATOM 4659 O O . GLN C 1 572 ? 172.201 152.627 156.982 1.00 81.63 424 GLN C O 1
ATOM 4661 N N . GLU C 1 573 ? 172.625 153.320 159.083 1.00 89.27 425 GLU C N 1
ATOM 4662 C CA . GLU C 1 573 ? 173.822 154.073 158.736 1.00 89.27 425 GLU C CA 1
ATOM 4663 C C . GLU C 1 573 ? 174.887 153.218 158.069 1.00 89.27 425 GLU C C 1
ATOM 4664 O O . GLU C 1 573 ? 175.936 153.745 157.678 1.00 89.27 425 GLU C O 1
ATOM 4666 N N . ARG C 1 574 ? 174.644 151.918 157.928 1.00 89.83 426 ARG C N 1
ATOM 4667 C CA . ARG C 1 574 ? 175.561 151.055 157.203 1.00 89.83 426 ARG C CA 1
ATOM 4668 C C . ARG C 1 574 ? 174.873 150.537 155.949 1.00 89.83 426 ARG C C 1
ATOM 4669 O O . ARG C 1 574 ? 175.444 150.607 154.857 1.00 89.83 426 ARG C O 1
ATOM 4677 N N . LEU C 1 575 ? 173.642 150.033 156.081 1.00 84.28 427 LEU C N 1
ATOM 4678 C CA . LEU C 1 575 ? 172.994 149.408 154.933 1.00 84.28 427 LEU C CA 1
ATOM 4679 C C . LEU C 1 575 ? 172.581 150.430 153.883 1.00 84.28 427 LEU C C 1
ATOM 4680 O O . LEU C 1 575 ? 172.812 150.211 152.688 1.00 84.28 427 LEU C O 1
ATOM 4685 N N . ARG C 1 576 ? 171.971 151.540 154.292 1.00 82.00 428 ARG C N 1
ATOM 4686 C CA . ARG C 1 576 ? 171.643 152.596 153.347 1.00 82.00 428 ARG C CA 1
ATOM 4687 C C . ARG C 1 576 ? 172.876 153.188 152.684 1.00 82.00 428 ARG C C 1
ATOM 4688 O O . ARG C 1 576 ? 172.857 153.435 151.475 1.00 82.00 428 ARG C O 1
ATOM 4690 N N . ALA C 1 577 ? 173.951 153.406 153.442 1.00 87.00 429 ALA C N 1
ATOM 4691 C CA . ALA C 1 577 ? 175.198 153.880 152.861 1.00 87.00 429 ALA C CA 1
ATOM 4692 C C . ALA C 1 577 ? 175.789 152.897 151.860 1.00 87.00 429 ALA C C 1
ATOM 4693 O O . ALA C 1 577 ? 176.263 153.322 150.802 1.00 87.00 429 ALA C O 1
ATOM 4695 N N . LEU C 1 578 ? 175.765 151.601 152.161 1.00 92.39 430 LEU C N 1
ATOM 4696 C CA . LEU C 1 578 ? 176.270 150.594 151.241 1.00 92.39 430 LEU C CA 1
ATOM 4697 C C . LEU C 1 578 ? 175.406 150.443 149.998 1.00 92.39 430 LEU C C 1
ATOM 4698 O O . LEU C 1 578 ? 175.941 150.142 148.926 1.00 92.39 430 LEU C O 1
ATOM 4703 N N . PHE C 1 579 ? 174.094 150.648 150.109 1.00 94.39 431 PHE C N 1
ATOM 4704 C CA . PHE C 1 579 ? 173.199 150.584 148.962 1.00 94.39 431 PHE C CA 1
ATOM 4705 C C . PHE C 1 579 ? 173.164 151.892 148.179 1.00 94.39 431 PHE C C 1
ATOM 4706 O O . PHE C 1 579 ? 172.653 151.923 147.054 1.00 94.39 431 PHE C O 1
ATOM 4714 N N . SER C 1 580 ? 173.691 152.971 148.754 1.00 103.63 432 SER C N 1
ATOM 4715 C CA . SER C 1 580 ? 173.810 154.243 148.053 1.00 103.63 432 SER C CA 1
ATOM 4716 C C . SER C 1 580 ? 175.194 154.509 147.487 1.00 103.63 432 SER C C 1
ATOM 4717 O O . SER C 1 580 ? 175.323 155.385 146.624 1.00 103.63 432 SER C O 1
ATOM 4720 N N . MET C 1 581 ? 176.227 153.803 147.943 1.00 110.58 433 MET C N 1
ATOM 4721 C CA . MET C 1 581 ? 177.564 153.946 147.381 1.00 110.58 433 MET C CA 1
ATOM 4722 C C . MET C 1 581 ? 177.586 153.609 145.894 1.00 110.58 433 MET C C 1
ATOM 4723 O O . MET C 1 581 ? 178.386 154.170 145.138 1.00 110.58 433 MET C O 1
ATOM 4728 N N . GLY C 1 582 ? 176.713 152.698 145.462 1.00 115.05 434 GLY C N 1
ATOM 4729 C CA . GLY C 1 582 ? 176.619 152.390 144.046 1.00 115.05 434 GLY C CA 1
ATOM 4730 C C . GLY C 1 582 ? 176.163 153.568 143.210 1.00 115.05 434 GLY C C 1
ATOM 4731 O O . GLY C 1 582 ? 176.573 153.710 142.054 1.00 115.05 434 GLY C O 1
ATOM 4732 N N . ALA C 1 583 ? 175.307 154.423 143.773 1.00 114.23 435 ALA C N 1
ATOM 4733 C CA . ALA C 1 583 ? 174.843 155.605 143.054 1.00 114.23 435 ALA C CA 1
ATOM 4734 C C . ALA C 1 583 ? 175.994 156.564 142.770 1.00 114.23 435 ALA C C 1
ATOM 4735 O O . ALA C 1 583 ? 176.103 157.122 141.673 1.00 114.23 435 ALA C O 1
ATOM 4737 N N . ALA C 1 584 ? 176.864 156.767 143.758 1.00 120.57 436 ALA C N 1
ATOM 4738 C CA . ALA C 1 584 ? 178.002 157.665 143.606 1.00 120.57 436 ALA C CA 1
ATOM 4739 C C . ALA C 1 584 ? 179.009 157.108 142.609 1.00 120.57 436 ALA C C 1
ATOM 4740 O O . ALA C 1 584 ? 179.417 155.947 142.711 1.00 120.57 436 ALA C O 1
ATOM 4742 N N . ALA C 1 585 ? 179.413 157.926 141.642 1.00 118.01 437 ALA C N 1
ATOM 4743 C CA . ALA C 1 585 ? 180.375 157.504 140.632 1.00 118.01 437 ALA C CA 1
ATOM 4744 C C . ALA C 1 585 ? 181.641 158.352 140.696 1.00 118.01 437 ALA C C 1
ATOM 4745 O O . ALA C 1 585 ? 182.752 157.825 140.755 1.00 118.01 437 ALA C O 1
ATOM 4747 N N . SER D 1 376 ? 170.176 141.739 216.550 1.00 130.63 228 SER D N 1
ATOM 4748 C CA . SER D 1 376 ? 169.366 141.880 215.346 1.00 130.63 228 SER D CA 1
ATOM 4749 C C . SER D 1 376 ? 168.348 143.004 215.498 1.00 130.63 228 SER D C 1
ATOM 4750 O O . SER D 1 376 ? 167.626 143.335 214.559 1.00 130.63 228 SER D O 1
ATOM 4753 N N . LEU D 1 377 ? 168.299 143.590 216.694 1.00 132.56 229 LEU D N 1
ATOM 4754 C CA . LEU D 1 377 ? 167.330 144.638 216.979 1.00 132.56 229 LEU D CA 1
ATOM 4755 C C . LEU D 1 377 ? 167.662 145.958 216.298 1.00 132.56 229 LEU D C 1
ATOM 4756 O O . LEU D 1 377 ? 166.744 146.721 215.984 1.00 132.56 229 LEU D O 1
ATOM 4761 N N . GLU D 1 378 ? 168.944 146.252 216.070 1.00 134.11 230 GLU D N 1
ATOM 4762 C CA . GLU D 1 378 ? 169.309 147.529 215.463 1.00 134.11 230 GLU D CA 1
ATOM 4763 C C . GLU D 1 378 ? 168.825 147.617 214.019 1.00 134.11 230 GLU D C 1
ATOM 4764 O O . GLU D 1 378 ? 168.221 148.620 213.614 1.00 134.11 230 GLU D O 1
ATOM 4770 N N . GLU D 1 379 ? 169.066 146.571 213.226 1.00 131.00 231 GLU D N 1
ATOM 4771 C CA . GLU D 1 379 ? 168.567 146.584 211.857 1.00 131.00 231 GLU D CA 1
ATOM 4772 C C . GLU D 1 379 ? 167.046 146.576 211.829 1.00 131.00 231 GLU D C 1
ATOM 4773 O O . GLU D 1 379 ? 166.443 147.222 210.966 1.00 131.00 231 GLU D O 1
ATOM 4779 N N . ALA D 1 380 ? 166.412 145.886 212.778 1.00 121.26 232 ALA D N 1
ATOM 4780 C CA . ALA D 1 380 ? 164.956 145.862 212.831 1.00 121.26 232 ALA D CA 1
ATOM 4781 C C . ALA D 1 380 ? 164.392 147.248 213.113 1.00 121.26 232 ALA D C 1
ATOM 4782 O O . ALA D 1 380 ? 163.425 147.678 212.474 1.00 121.26 232 ALA D O 1
ATOM 4784 N N . VAL D 1 381 ? 164.981 147.967 214.071 1.00 117.51 233 VAL D N 1
ATOM 4785 C CA . VAL D 1 381 ? 164.456 149.284 214.415 1.00 117.51 233 VAL D CA 1
ATOM 4786 C C . VAL D 1 381 ? 164.730 150.279 213.294 1.00 117.51 233 VAL D C 1
ATOM 4787 O O . VAL D 1 381 ? 163.884 151.129 212.983 1.00 117.51 233 VAL D O 1
ATOM 4791 N N . THR D 1 382 ? 165.896 150.182 212.647 1.00 113.79 234 THR D N 1
ATOM 4792 C CA . THR D 1 382 ? 166.148 151.041 211.494 1.00 113.79 234 THR D CA 1
ATOM 4793 C C . THR D 1 382 ? 165.152 150.761 210.376 1.00 113.79 234 THR D C 1
ATOM 4794 O O . THR D 1 382 ? 164.616 151.692 209.759 1.00 113.79 234 THR D O 1
ATOM 4798 N N . SER D 1 383 ? 164.875 149.483 210.114 1.00 109.44 235 SER D N 1
ATOM 4799 C CA . SER D 1 383 ? 163.920 149.131 209.074 1.00 109.44 235 SER D CA 1
ATOM 4800 C C . SER D 1 383 ? 162.527 149.643 209.406 1.00 109.44 235 SER D C 1
ATOM 4801 O O . SER D 1 383 ? 161.831 150.172 208.533 1.00 109.44 235 SER D O 1
ATOM 4804 N N . ILE D 1 384 ? 162.102 149.501 210.662 1.00 104.18 236 ILE D N 1
ATOM 4805 C CA . ILE D 1 384 ? 160.748 149.912 211.012 1.00 104.18 236 ILE D CA 1
ATOM 4806 C C . ILE D 1 384 ? 160.616 151.429 210.954 1.00 104.18 236 ILE D C 1
ATOM 4807 O O . ILE D 1 384 ? 159.576 151.952 210.540 1.00 104.18 236 ILE D O 1
ATOM 4812 N N . GLN D 1 385 ? 161.663 152.169 211.338 1.00 105.59 237 GLN D N 1
ATOM 4813 C CA . GLN D 1 385 ? 161.551 153.623 211.271 1.00 105.59 237 GLN D CA 1
ATOM 4814 C C . GLN D 1 385 ? 161.602 154.119 209.827 1.00 105.59 237 GLN D C 1
ATOM 4815 O O . GLN D 1 385 ? 160.885 155.064 209.467 1.00 105.59 237 GLN D O 1
ATOM 4821 N N . GLN D 1 386 ? 162.408 153.480 208.970 1.00 104.41 238 GLN D N 1
ATOM 4822 C CA . GLN D 1 386 ? 162.347 153.819 207.549 1.00 104.41 238 GLN D CA 1
ATOM 4823 C C . GLN D 1 386 ? 160.981 153.503 206.958 1.00 104.41 238 GLN D C 1
ATOM 4824 O O . GLN D 1 386 ? 160.458 154.281 206.148 1.00 104.41 238 GLN D O 1
ATOM 4830 N N . LEU D 1 387 ? 160.394 152.369 207.343 1.00 97.81 239 LEU D N 1
ATOM 4831 C CA . LEU D 1 387 ? 159.067 152.019 206.858 1.00 97.81 239 LEU D CA 1
ATOM 4832 C C . LEU D 1 387 ? 158.034 153.034 207.320 1.00 97.81 239 LEU D C 1
ATOM 4833 O O . LEU D 1 387 ? 157.136 153.403 206.560 1.00 97.81 239 LEU D O 1
ATOM 4838 N N . PHE D 1 388 ? 158.143 153.495 208.567 1.00 96.08 240 PHE D N 1
ATOM 4839 C CA . PHE D 1 388 ? 157.212 154.504 209.059 1.00 96.08 240 PHE D CA 1
ATOM 4840 C C . PHE D 1 388 ? 157.351 155.801 208.277 1.00 96.08 240 PHE D C 1
ATOM 4841 O O . PHE D 1 388 ? 156.349 156.417 207.897 1.00 96.08 240 PHE D O 1
ATOM 4849 N N . GLN D 1 389 ? 158.589 156.225 208.022 1.00 91.65 241 GLN D N 1
ATOM 4850 C CA . GLN D 1 389 ? 158.818 157.419 207.214 1.00 91.65 241 GLN D CA 1
ATOM 4851 C C . GLN D 1 389 ? 158.172 157.293 205.839 1.00 91.65 241 GLN D C 1
ATOM 4852 O O . GLN D 1 389 ? 157.400 158.164 205.410 1.00 91.65 241 GLN D O 1
ATOM 4858 N N . LEU D 1 390 ? 158.458 156.196 205.142 1.00 86.41 242 LEU D N 1
ATOM 4859 C CA . LEU D 1 390 ? 157.942 156.045 203.788 1.00 86.41 242 LEU D CA 1
ATOM 4860 C C . LEU D 1 390 ? 156.423 155.921 203.792 1.00 86.41 242 LEU D C 1
ATOM 4861 O O . LEU D 1 390 ? 155.744 156.477 202.922 1.00 86.41 242 LEU D O 1
ATOM 4866 N N . SER D 1 391 ? 155.868 155.215 204.779 1.00 88.11 243 SER D N 1
ATOM 4867 C CA . SER D 1 391 ? 154.426 155.009 204.822 1.00 88.11 243 SER D CA 1
ATOM 4868 C C . SER D 1 391 ? 153.689 156.302 205.136 1.00 88.11 243 SER D C 1
ATOM 4869 O O . SER D 1 391 ? 152.610 156.551 204.590 1.00 88.11 243 SER D O 1
ATOM 4872 N N . VAL D 1 392 ? 154.239 157.132 206.024 1.00 84.48 244 VAL D N 1
ATOM 4873 C CA . VAL D 1 392 ? 153.578 158.403 206.295 1.00 84.48 244 VAL D CA 1
ATOM 4874 C C . VAL D 1 392 ? 153.689 159.325 205.089 1.00 84.48 244 VAL D C 1
ATOM 4875 O O . VAL D 1 392 ? 152.764 160.100 204.809 1.00 84.48 244 VAL D O 1
ATOM 4879 N N . SER D 1 393 ? 154.792 159.249 204.337 1.00 82.77 245 SER D N 1
ATOM 4880 C CA . SER D 1 393 ? 154.846 159.984 203.075 1.00 82.77 245 SER D CA 1
ATOM 4881 C C . SER D 1 393 ? 153.755 159.512 202.117 1.00 82.77 245 SER D C 1
ATOM 4882 O O . SER D 1 393 ? 153.067 160.332 201.491 1.00 82.77 245 SER D O 1
ATOM 4885 N N . ILE D 1 394 ? 153.586 158.192 201.993 1.00 78.41 246 ILE D N 1
ATOM 4886 C CA . ILE D 1 394 ? 152.531 157.642 201.142 1.00 78.41 246 ILE D CA 1
ATOM 4887 C C . ILE D 1 394 ? 151.172 158.155 201.585 1.00 78.41 246 ILE D C 1
ATOM 4888 O O . ILE D 1 394 ? 150.333 158.537 200.763 1.00 78.41 246 ILE D O 1
ATOM 4893 N N . ALA D 1 395 ? 150.924 158.135 202.894 1.00 83.52 247 ALA D N 1
ATOM 4894 C CA . ALA D 1 395 ? 149.626 158.550 203.409 1.00 83.52 247 ALA D CA 1
ATOM 4895 C C . ALA D 1 395 ? 149.369 160.019 203.118 1.00 83.52 247 ALA D C 1
ATOM 4896 O O . ALA D 1 395 ? 148.259 160.394 202.724 1.00 83.52 247 ALA D O 1
ATOM 4898 N N . PHE D 1 396 ? 150.383 160.865 203.303 1.00 81.87 248 PHE D N 1
ATOM 4899 C CA . PHE D 1 396 ? 150.210 162.283 203.013 1.00 81.87 248 PHE D CA 1
ATOM 4900 C C . PHE D 1 396 ? 149.898 162.497 201.539 1.00 81.87 248 PHE D C 1
ATOM 4901 O O . PHE D 1 396 ? 148.986 163.256 201.190 1.00 81.87 248 PHE D O 1
ATOM 4909 N N . ASN D 1 397 ? 150.629 161.810 200.658 1.00 77.78 249 ASN D N 1
ATOM 4910 C CA . ASN D 1 397 ? 150.368 161.941 199.227 1.00 77.78 249 ASN D CA 1
ATOM 4911 C C . ASN D 1 397 ? 148.963 161.477 198.866 1.00 77.78 249 ASN D C 1
ATOM 4912 O O . ASN D 1 397 ? 148.253 162.162 198.117 1.00 77.78 249 ASN D O 1
ATOM 4917 N N . PHE D 1 398 ? 148.547 160.323 199.386 1.00 77.80 250 PHE D N 1
ATOM 4918 C CA . PHE D 1 398 ? 147.234 159.781 199.057 1.00 77.80 250 PHE D CA 1
ATOM 4919 C C . PHE D 1 398 ? 146.127 160.688 199.564 1.00 77.80 250 PHE D C 1
ATOM 4920 O O . PHE D 1 398 ? 145.132 160.923 198.871 1.00 77.80 250 PHE D O 1
ATOM 4928 N N . LEU D 1 399 ? 146.280 161.208 200.779 1.00 83.26 251 LEU D N 1
ATOM 4929 C CA . LEU D 1 399 ? 145.238 162.058 201.333 1.00 83.26 251 LEU D CA 1
ATOM 4930 C C . LEU D 1 399 ? 145.178 163.384 200.589 1.00 83.26 251 LEU D C 1
ATOM 4931 O O . LEU D 1 399 ? 144.092 163.927 200.357 1.00 83.26 251 LEU D O 1
ATOM 4936 N N . GLY D 1 400 ? 146.333 163.896 200.161 1.00 85.64 252 GLY D N 1
ATOM 4937 C CA . GLY D 1 400 ? 146.335 165.109 199.361 1.00 85.64 252 GLY D CA 1
ATOM 4938 C C . GLY D 1 400 ? 145.643 164.927 198.024 1.00 85.64 252 GLY D C 1
ATOM 4939 O O . GLY D 1 400 ? 144.832 165.762 197.612 1.00 85.64 252 GLY D O 1
ATOM 4940 N N . THR D 1 401 ? 145.955 163.833 197.321 1.00 79.17 253 THR D N 1
ATOM 4941 C CA . THR D 1 401 ? 145.315 163.619 196.027 1.00 79.17 253 THR D CA 1
ATOM 4942 C C . THR D 1 401 ? 143.831 163.316 196.183 1.00 79.17 253 THR D C 1
ATOM 4943 O O . THR D 1 401 ? 143.027 163.713 195.332 1.00 79.17 253 THR D O 1
ATOM 4947 N N . GLU D 1 402 ? 143.442 162.647 197.270 1.00 83.91 254 GLU D N 1
ATOM 4948 C CA . GLU D 1 402 ? 142.026 162.428 197.526 1.00 83.91 254 GLU D CA 1
ATOM 4949 C C . GLU D 1 402 ? 141.305 163.743 197.786 1.00 83.91 254 GLU D C 1
ATOM 4950 O O . GLU D 1 402 ? 140.181 163.942 197.314 1.00 83.91 254 GLU D O 1
ATOM 4952 N N . ASN D 1 403 ? 141.932 164.651 198.538 1.00 88.42 255 ASN D N 1
ATOM 4953 C CA . ASN D 1 403 ? 141.323 165.957 198.765 1.00 88.42 255 ASN D CA 1
ATOM 4954 C C . ASN D 1 403 ? 141.211 166.746 197.469 1.00 88.42 255 ASN D C 1
ATOM 4955 O O . ASN D 1 403 ? 140.194 167.404 197.221 1.00 88.42 255 ASN D O 1
ATOM 4960 N N . MET D 1 404 ? 142.245 166.693 196.627 1.00 83.55 256 MET D N 1
ATOM 4961 C CA . MET D 1 404 ? 142.186 167.400 195.352 1.00 83.55 256 MET D CA 1
ATOM 4962 C C . MET D 1 404 ? 141.076 166.853 194.465 1.00 83.55 256 MET D C 1
ATOM 4963 O O . MET D 1 404 ? 140.338 167.622 193.839 1.00 83.55 256 MET D O 1
ATOM 4968 N N . LYS D 1 405 ? 140.940 165.529 194.396 1.00 82.13 257 LYS D N 1
ATOM 4969 C CA . LYS D 1 405 ? 139.880 164.946 193.579 1.00 82.13 257 LYS D CA 1
ATOM 4970 C C . LYS D 1 405 ? 138.503 165.262 194.151 1.00 82.13 257 LYS D C 1
ATOM 4971 O O . LYS D 1 405 ? 137.556 165.516 193.398 1.00 82.13 257 LYS D O 1
ATOM 4977 N N . SER D 1 406 ? 138.372 165.247 195.480 1.00 86.71 258 SER D N 1
ATOM 4978 C CA . SER D 1 406 ? 137.081 165.521 196.103 1.00 86.71 258 SER D CA 1
ATOM 4979 C C . SER D 1 406 ? 136.632 166.954 195.852 1.00 86.71 258 SER D C 1
ATOM 4980 O O . SER D 1 406 ? 135.453 167.202 195.577 1.00 86.71 258 SER D O 1
ATOM 4983 N N . GLY D 1 407 ? 137.554 167.908 195.936 1.00 87.65 259 GLY D N 1
ATOM 4984 C CA . GLY D 1 407 ? 137.211 169.297 195.712 1.00 87.65 259 GLY D CA 1
ATOM 4985 C C . GLY D 1 407 ? 137.938 170.270 196.615 1.00 87.65 259 GLY D C 1
ATOM 4986 O O . GLY D 1 407 ? 138.121 171.434 196.249 1.00 87.65 259 GLY D O 1
ATOM 4987 N N . ASP D 1 408 ? 138.355 169.819 197.795 1.00 97.96 260 ASP D N 1
ATOM 4988 C CA . ASP D 1 408 ? 139.140 170.672 198.678 1.00 97.96 260 ASP D CA 1
ATOM 4989 C C . ASP D 1 408 ? 140.516 170.920 198.073 1.00 97.96 260 ASP D C 1
ATOM 4990 O O . ASP D 1 408 ? 141.156 170.003 197.551 1.00 97.96 260 ASP D O 1
ATOM 4995 N N . HIS D 1 409 ? 140.978 172.167 198.142 1.00 92.25 261 HIS D N 1
ATOM 4996 C CA . HIS D 1 409 ? 142.201 172.540 197.444 1.00 92.25 261 HIS D CA 1
ATOM 4997 C C . HIS D 1 409 ? 143.304 173.028 198.367 1.00 92.25 261 HIS D C 1
ATOM 4998 O O . HIS D 1 409 ? 144.444 172.571 198.243 1.00 92.25 261 HIS D O 1
ATOM 5005 N N . THR D 1 410 ? 143.010 173.942 199.294 1.00 99.66 262 THR D N 1
ATOM 5006 C CA . THR D 1 410 ? 144.069 174.453 200.162 1.00 99.66 262 THR D CA 1
ATOM 5007 C C . THR D 1 410 ? 144.665 173.339 201.017 1.00 99.66 262 THR D C 1
ATOM 5008 O O . THR D 1 410 ? 145.886 173.287 201.227 1.00 99.66 262 THR D O 1
ATOM 5012 N N . ALA D 1 411 ? 143.822 172.424 201.498 1.00 97.98 263 ALA D N 1
ATOM 5013 C CA . ALA D 1 411 ? 144.332 171.257 202.205 1.00 97.98 263 ALA D CA 1
ATOM 5014 C C . ALA D 1 411 ? 145.184 170.399 201.283 1.00 97.98 263 ALA D C 1
ATOM 5015 O O . ALA D 1 411 ? 146.159 169.781 201.725 1.00 97.98 263 ALA D O 1
ATOM 5017 N N . ALA D 1 412 ? 144.831 170.346 199.996 1.00 91.06 264 ALA D N 1
ATOM 5018 C CA . ALA D 1 412 ? 145.659 169.616 199.044 1.00 91.06 264 ALA D CA 1
ATOM 5019 C C . ALA D 1 412 ? 147.049 170.228 198.945 1.00 91.06 264 ALA D C 1
ATOM 5020 O O . ALA D 1 412 ? 148.051 169.505 198.943 1.00 91.06 264 ALA D O 1
ATOM 5022 N N . PHE D 1 413 ? 147.134 171.559 198.876 1.00 96.93 265 PHE D N 1
ATOM 5023 C CA . PHE D 1 413 ? 148.439 172.213 198.884 1.00 96.93 265 PHE D CA 1
ATOM 5024 C C . PHE D 1 413 ? 149.209 171.884 200.149 1.00 96.93 265 PHE D C 1
ATOM 5025 O O . PHE D 1 413 ? 150.391 171.534 200.091 1.00 96.93 265 PHE D O 1
ATOM 5033 N N . SER D 1 414 ? 148.559 171.999 201.308 1.00 97.01 266 SER D N 1
ATOM 5034 C CA . SER D 1 414 ? 149.270 171.756 202.559 1.00 97.01 266 SER D CA 1
ATOM 5035 C C . SER D 1 414 ? 149.814 170.334 202.606 1.00 97.01 266 SER D C 1
ATOM 5036 O O . SER D 1 414 ? 150.995 170.114 202.912 1.00 97.01 266 SER D O 1
ATOM 5039 N N . TYR D 1 415 ? 148.968 169.357 202.278 1.00 94.62 267 TYR D N 1
ATOM 5040 C CA . TYR D 1 415 ? 149.381 167.961 202.333 1.00 94.62 267 TYR D CA 1
ATOM 5041 C C . TYR D 1 415 ? 150.481 167.667 201.325 1.00 94.62 267 TYR D C 1
ATOM 5042 O O . TYR D 1 415 ? 151.462 166.988 201.648 1.00 94.62 267 TYR D O 1
ATOM 5051 N N . PHE D 1 416 ? 150.347 168.178 200.101 1.00 84.35 268 PHE D N 1
ATOM 5052 C CA . PHE D 1 416 ? 151.349 167.895 199.085 1.00 84.35 268 PHE D CA 1
ATOM 5053 C C . PHE D 1 416 ? 152.681 168.533 199.442 1.00 84.35 268 PHE D C 1
ATOM 5054 O O . PHE D 1 416 ? 153.739 167.937 199.221 1.00 84.35 268 PHE D O 1
ATOM 5062 N N . GLN D 1 417 ? 152.653 169.741 200.007 1.00 92.65 269 GLN D N 1
ATOM 5063 C CA . GLN D 1 417 ? 153.894 170.393 200.403 1.00 92.65 269 GLN D CA 1
ATOM 5064 C C . GLN D 1 417 ? 154.574 169.642 201.538 1.00 92.65 269 GLN D C 1
ATOM 5065 O O . GLN D 1 417 ? 155.788 169.414 201.499 1.00 92.65 269 GLN D O 1
ATOM 5071 N N . LYS D 1 418 ? 153.813 169.240 202.562 1.00 95.80 270 LYS D N 1
ATOM 5072 C CA . LYS D 1 418 ? 154.458 168.521 203.656 1.00 95.80 270 LYS D CA 1
ATOM 5073 C C . LYS D 1 418 ? 154.906 167.128 203.239 1.00 95.80 270 LYS D C 1
ATOM 5074 O O . LYS D 1 418 ? 155.846 166.592 203.833 1.00 95.80 270 LYS D O 1
ATOM 5080 N N . ALA D 1 419 ? 154.267 166.531 202.231 1.00 92.51 271 ALA D N 1
ATOM 5081 C CA . ALA D 1 419 ? 154.745 165.252 201.720 1.00 92.51 271 ALA D CA 1
ATOM 5082 C C . ALA D 1 419 ? 156.010 165.421 200.891 1.00 92.51 271 ALA D C 1
ATOM 5083 O O . ALA D 1 419 ? 156.946 164.626 201.015 1.00 92.51 271 ALA D O 1
ATOM 5085 N N . ALA D 1 420 ? 156.056 166.449 200.045 1.00 91.04 272 ALA D N 1
ATOM 5086 C CA . ALA D 1 420 ? 157.212 166.680 199.194 1.00 91.04 272 ALA D CA 1
ATOM 5087 C C . ALA D 1 420 ? 158.406 167.216 199.963 1.00 91.04 272 ALA D C 1
ATOM 5088 O O . ALA D 1 420 ? 159.539 167.087 199.488 1.00 91.04 272 ALA D O 1
ATOM 5090 N N . ALA D 1 421 ? 158.184 167.813 201.135 1.00 92.23 273 ALA D N 1
ATOM 5091 C CA . ALA D 1 421 ? 159.296 168.321 201.925 1.00 92.23 273 ALA D CA 1
ATOM 5092 C C . ALA D 1 421 ? 160.164 167.214 202.504 1.00 92.23 273 ALA D C 1
ATOM 5093 O O . ALA D 1 421 ? 161.249 167.508 203.017 1.00 92.23 273 ALA D O 1
ATOM 5095 N N . ARG D 1 422 ? 159.721 165.958 202.440 1.00 89.82 274 ARG D N 1
ATOM 5096 C CA . ARG D 1 422 ? 160.446 164.851 203.052 1.00 89.82 274 ARG D CA 1
ATOM 5097 C C . ARG D 1 422 ? 160.861 163.799 202.029 1.00 89.82 274 ARG D C 1
ATOM 5098 O O . ARG D 1 422 ? 161.044 162.631 202.383 1.00 89.82 274 ARG D O 1
ATOM 5106 N N . GLY D 1 423 ? 161.004 164.190 200.766 1.00 84.94 275 GLY D N 1
ATOM 5107 C CA . GLY D 1 423 ? 161.625 163.338 199.771 1.00 84.94 275 GLY D CA 1
ATOM 5108 C C . GLY D 1 423 ? 160.757 162.239 199.196 1.00 84.94 275 GLY D C 1
ATOM 5109 O O . GLY D 1 423 ? 161.041 161.055 199.396 1.00 84.94 275 GLY D O 1
ATOM 5110 N N . TYR D 1 424 ? 159.698 162.610 198.482 1.00 78.55 276 TYR D N 1
ATOM 5111 C CA . TYR D 1 424 ? 158.864 161.648 197.777 1.00 78.55 276 TYR D CA 1
ATOM 5112 C C . TYR D 1 424 ? 158.632 162.125 196.353 1.00 78.55 276 TYR D C 1
ATOM 5113 O O . TYR D 1 424 ? 158.329 163.298 196.126 1.00 78.55 276 TYR D O 1
ATOM 5122 N N . SER D 1 425 ? 158.756 161.205 195.398 1.00 81.24 277 SER D N 1
ATOM 5123 C CA . SER D 1 425 ? 158.728 161.552 193.982 1.00 81.24 277 SER D CA 1
ATOM 5124 C C . SER D 1 425 ? 157.380 162.106 193.538 1.00 81.24 277 SER D C 1
ATOM 5125 O O . SER D 1 425 ? 157.288 163.249 193.070 1.00 81.24 277 SER D O 1
ATOM 5128 N N . LYS D 1 426 ? 156.329 161.299 193.670 1.00 80.23 278 LYS D N 1
ATOM 5129 C CA . LYS D 1 426 ? 155.016 161.714 193.192 1.00 80.23 278 LYS D CA 1
ATOM 5130 C C . LYS D 1 426 ? 154.520 162.935 193.954 1.00 80.23 278 LYS D C 1
ATOM 5131 O O . LYS D 1 426 ? 153.805 163.780 193.404 1.00 80.23 278 LYS D O 1
ATOM 5137 N N . ALA D 1 427 ? 154.885 163.039 195.231 1.00 82.22 279 ALA D N 1
ATOM 5138 C CA . ALA D 1 427 ? 154.500 164.208 196.011 1.00 82.22 279 ALA D CA 1
ATOM 5139 C C . ALA D 1 427 ? 155.122 165.469 195.438 1.00 82.22 279 ALA D C 1
ATOM 5140 O O . ALA D 1 427 ? 154.468 166.513 195.352 1.00 82.22 279 ALA D O 1
ATOM 5142 N N . GLN D 1 428 ? 156.389 165.389 195.035 1.00 82.51 280 GLN D N 1
ATOM 5143 C CA . GLN D 1 428 ? 157.043 166.540 194.428 1.00 82.51 280 GLN D CA 1
ATOM 5144 C C . GLN D 1 428 ? 156.432 166.863 193.072 1.00 82.51 280 GLN D C 1
ATOM 5145 O O . GLN D 1 428 ? 156.273 168.039 192.719 1.00 82.51 280 GLN D O 1
ATOM 5151 N N . TYR D 1 429 ? 156.069 165.833 192.302 1.00 80.13 281 TYR D N 1
ATOM 5152 C CA . TYR D 1 429 ? 155.328 166.078 191.068 1.00 80.13 281 TYR D CA 1
ATOM 5153 C C . TYR D 1 429 ? 154.040 166.840 191.325 1.00 80.13 281 TYR D C 1
ATOM 5154 O O . TYR D 1 429 ? 153.735 167.807 190.622 1.00 80.13 281 TYR D O 1
ATOM 5163 N N . ASN D 1 430 ? 153.261 166.405 192.311 1.00 79.75 282 ASN D N 1
ATOM 5164 C CA . ASN D 1 430 ? 151.984 167.057 192.569 1.00 79.75 282 ASN D CA 1
ATOM 5165 C C . ASN D 1 430 ? 152.189 168.470 193.092 1.00 79.75 282 ASN D C 1
ATOM 5166 O O . ASN D 1 430 ? 151.408 169.375 192.779 1.00 79.75 282 ASN D O 1
ATOM 5171 N N . ALA D 1 431 ? 153.236 168.680 193.888 1.00 85.22 283 ALA D N 1
ATOM 5172 C CA . ALA D 1 431 ? 153.542 170.024 194.362 1.00 85.22 283 ALA D CA 1
ATOM 5173 C C . ALA D 1 431 ? 153.873 170.944 193.196 1.00 85.22 283 ALA D C 1
ATOM 5174 O O . ALA D 1 431 ? 153.375 172.074 193.115 1.00 85.22 283 ALA D O 1
ATOM 5176 N N . GLY D 1 432 ? 154.699 170.466 192.266 1.00 92.44 284 GLY D N 1
ATOM 5177 C CA . GLY D 1 432 ? 154.993 171.262 191.087 1.00 92.44 284 GLY D CA 1
ATOM 5178 C C . GLY D 1 432 ? 153.759 171.522 190.246 1.00 92.44 284 GLY D C 1
ATOM 5179 O O . GLY D 1 432 ? 153.568 172.627 189.731 1.00 92.44 284 GLY D O 1
ATOM 5180 N N . LEU D 1 433 ? 152.905 170.509 190.099 1.00 92.51 285 LEU D N 1
ATOM 5181 C CA . LEU D 1 433 ? 151.701 170.660 189.291 1.00 92.51 285 LEU D CA 1
ATOM 5182 C C . LEU D 1 433 ? 150.768 171.699 189.893 1.00 92.51 285 LEU D C 1
ATOM 5183 O O . LEU D 1 433 ? 150.210 172.537 189.175 1.00 92.51 285 LEU D O 1
ATOM 5188 N N . CYS D 1 434 ? 150.592 171.667 191.213 1.00 94.91 286 CYS D N 1
ATOM 5189 C CA . CYS D 1 434 ? 149.706 172.629 191.849 1.00 94.91 286 CYS D CA 1
ATOM 5190 C C . CYS D 1 434 ? 150.332 174.013 191.928 1.00 94.91 286 CYS D C 1
ATOM 5191 O O . CYS D 1 434 ? 149.600 175.002 192.035 1.00 94.91 286 CYS D O 1
ATOM 5194 N N . HIS D 1 435 ? 151.661 174.112 191.882 1.00 95.82 287 HIS D N 1
ATOM 5195 C CA . HIS D 1 435 ? 152.318 175.411 191.831 1.00 95.82 287 HIS D CA 1
ATOM 5196 C C . HIS D 1 435 ? 152.358 176.023 190.437 1.00 95.82 287 HIS D C 1
ATOM 5197 O O . HIS D 1 435 ? 152.473 177.248 190.328 1.00 95.82 287 HIS D O 1
ATOM 5204 N N . GLU D 1 436 ? 152.277 175.223 189.373 1.00 97.81 288 GLU D N 1
ATOM 5205 C CA . GLU D 1 436 ? 152.320 175.805 188.034 1.00 97.81 288 GLU D CA 1
ATOM 5206 C C . GLU D 1 436 ? 150.955 175.887 187.356 1.00 97.81 288 GLU D C 1
ATOM 5207 O O . GLU D 1 436 ? 150.765 176.739 186.484 1.00 97.81 288 GLU D O 1
ATOM 5213 N N . HIS D 1 437 ? 149.991 175.029 187.711 1.00 97.40 289 HIS D N 1
ATOM 5214 C CA . HIS D 1 437 ? 148.603 175.358 187.391 1.00 97.40 289 HIS D CA 1
ATOM 5215 C C . HIS D 1 437 ? 148.044 176.410 188.338 1.00 97.40 289 HIS D C 1
ATOM 5216 O O . HIS D 1 437 ? 147.179 177.199 187.943 1.00 97.40 289 HIS D O 1
ATOM 5223 N N . GLY D 1 438 ? 148.514 176.436 189.582 1.00 100.05 290 GLY D N 1
ATOM 5224 C CA . GLY D 1 438 ? 147.981 177.374 190.553 1.00 100.05 290 GLY D CA 1
ATOM 5225 C C . GLY D 1 438 ? 146.529 177.139 190.899 1.00 100.05 290 GLY D C 1
ATOM 5226 O O . GLY D 1 438 ? 145.746 178.094 190.938 1.00 100.05 290 GLY D O 1
ATOM 5227 N N . ARG D 1 439 ? 146.143 175.890 191.148 1.00 98.42 291 ARG D N 1
ATOM 5228 C CA . ARG D 1 439 ? 144.748 175.531 191.394 1.00 98.42 291 ARG D CA 1
ATOM 5229 C C . ARG D 1 439 ? 144.439 175.788 192.864 1.00 98.42 291 ARG D C 1
ATOM 5230 O O . ARG D 1 439 ? 144.131 174.860 193.617 1.00 98.42 291 ARG D O 1
ATOM 5232 N N . GLY D 1 440 ? 144.496 177.056 193.264 1.00 104.97 292 GLY D N 1
ATOM 5233 C CA . GLY D 1 440 ? 144.277 177.454 194.638 1.00 104.97 292 GLY D CA 1
ATOM 5234 C C . GLY D 1 440 ? 145.421 178.211 195.278 1.00 104.97 292 GLY D C 1
ATOM 5235 O O . GLY D 1 440 ? 145.429 178.365 196.505 1.00 104.97 292 GLY D O 1
ATOM 5236 N N . THR D 1 441 ? 146.386 178.680 194.491 1.00 104.26 293 THR D N 1
ATOM 5237 C CA . THR D 1 441 ? 147.556 179.428 194.936 1.00 104.26 293 THR D CA 1
ATOM 5238 C C . THR D 1 441 ? 148.038 180.253 193.750 1.00 104.26 293 THR D C 1
ATOM 5239 O O . THR D 1 441 ? 147.941 179.790 192.607 1.00 104.26 293 THR D O 1
ATOM 5243 N N . PRO D 1 442 ? 148.530 181.474 193.962 1.00 109.54 294 PRO D N 1
ATOM 5244 C CA . PRO D 1 442 ? 148.933 182.307 192.824 1.00 109.54 294 PRO D CA 1
ATOM 5245 C C . PRO D 1 442 ? 149.971 181.614 191.956 1.00 109.54 294 PRO D C 1
ATOM 5246 O O . PRO D 1 442 ? 150.815 180.857 192.440 1.00 109.54 294 PRO D O 1
ATOM 5250 N N . ARG D 1 443 ? 149.876 181.866 190.651 1.00 108.98 295 ARG D N 1
ATOM 5251 C CA . ARG D 1 443 ? 150.739 181.207 189.680 1.00 108.98 295 ARG D CA 1
ATOM 5252 C C . ARG D 1 443 ? 152.202 181.473 190.003 1.00 108.98 295 ARG D C 1
ATOM 5253 O O . ARG D 1 443 ? 152.600 182.619 190.233 1.00 108.98 295 ARG D O 1
ATOM 5261 N N . ASP D 1 444 ? 152.999 180.410 190.020 1.00 106.96 296 ASP D N 1
ATOM 5262 C CA . ASP D 1 444 ? 154.416 180.520 190.320 1.00 106.96 296 ASP D CA 1
ATOM 5263 C C . ASP D 1 444 ? 155.178 179.578 189.404 1.00 106.96 296 ASP D C 1
ATOM 5264 O O . ASP D 1 444 ? 154.665 178.541 188.979 1.00 106.96 296 ASP D O 1
ATOM 5269 N N . ILE D 1 445 ? 156.419 179.954 189.107 1.00 101.58 297 ILE D N 1
ATOM 5270 C CA . ILE D 1 445 ? 157.276 179.152 188.256 1.00 101.58 297 ILE D CA 1
ATOM 5271 C C . ILE D 1 445 ? 158.517 178.653 188.986 1.00 101.58 297 ILE D C 1
ATOM 5272 O O . ILE D 1 445 ? 158.844 177.466 188.877 1.00 101.58 297 ILE D O 1
ATOM 5277 N N . SER D 1 446 ? 159.206 179.512 189.738 1.00 104.32 298 SER D N 1
ATOM 5278 C CA . SER D 1 446 ? 160.453 179.142 190.396 1.00 104.32 298 SER D CA 1
ATOM 5279 C C . SER D 1 446 ? 160.255 177.960 191.336 1.00 104.32 298 SER D C 1
ATOM 5280 O O . SER D 1 446 ? 160.968 176.956 191.239 1.00 104.32 298 SER D O 1
ATOM 5283 N N . LYS D 1 447 ? 159.278 178.056 192.237 1.00 105.90 299 LYS D N 1
ATOM 5284 C CA . LYS D 1 447 ? 158.976 176.921 193.098 1.00 105.90 299 LYS D CA 1
ATOM 5285 C C . LYS D 1 447 ? 158.525 175.710 192.295 1.00 105.90 299 LYS D C 1
ATOM 5286 O O . LYS D 1 447 ? 158.943 174.585 192.598 1.00 105.90 299 LYS D O 1
ATOM 5288 N N . ALA D 1 448 ? 157.699 175.924 191.268 1.00 99.47 300 ALA D N 1
ATOM 5289 C CA . ALA D 1 448 ? 157.235 174.818 190.440 1.00 99.47 300 ALA D CA 1
ATOM 5290 C C . ALA D 1 448 ? 158.398 174.122 189.745 1.00 99.47 300 ALA D C 1
ATOM 5291 O O . ALA D 1 448 ? 158.496 172.891 189.764 1.00 99.47 300 ALA D O 1
ATOM 5293 N N . VAL D 1 449 ? 159.297 174.894 189.129 1.00 93.29 301 VAL D N 1
ATOM 5294 C CA . VAL D 1 449 ? 160.402 174.264 188.413 1.00 93.29 301 VAL D CA 1
ATOM 5295 C C . VAL D 1 449 ? 161.375 173.602 189.379 1.00 93.29 301 VAL D C 1
ATOM 5296 O O . VAL D 1 449 ? 161.955 172.562 189.055 1.00 93.29 301 VAL D O 1
ATOM 5300 N N . LEU D 1 450 ? 161.586 174.177 190.566 1.00 91.46 302 LEU D N 1
ATOM 5301 C CA . LEU D 1 450 ? 162.450 173.519 191.543 1.00 91.46 302 LEU D CA 1
ATOM 5302 C C . LEU D 1 450 ? 161.865 172.182 191.981 1.00 91.46 302 LEU D C 1
ATOM 5303 O O . LEU D 1 450 ? 162.579 171.172 192.059 1.00 91.46 302 LEU D O 1
ATOM 5308 N N . TYR D 1 451 ? 160.560 172.151 192.257 1.00 89.15 303 TYR D N 1
ATOM 5309 C CA . TYR D 1 451 ? 159.925 170.888 192.616 1.00 89.15 303 TYR D CA 1
ATOM 5310 C C . TYR D 1 451 ? 159.990 169.892 191.466 1.00 89.15 303 TYR D C 1
ATOM 5311 O O . TYR D 1 451 ? 160.215 168.695 191.683 1.00 89.15 303 TYR D O 1
ATOM 5320 N N . TYR D 1 452 ? 159.800 170.365 190.232 1.00 88.75 304 TYR D N 1
ATOM 5321 C CA . TYR D 1 452 ? 159.864 169.464 189.088 1.00 88.75 304 TYR D CA 1
ATOM 5322 C C . TYR D 1 452 ? 161.263 168.897 188.908 1.00 88.75 304 TYR D C 1
ATOM 5323 O O . TYR D 1 452 ? 161.418 167.722 188.572 1.00 88.75 304 TYR D O 1
ATOM 5332 N N . GLN D 1 453 ? 162.295 169.718 189.106 1.00 83.65 305 GLN D N 1
ATOM 5333 C CA . GLN D 1 453 ? 163.662 169.208 189.058 1.00 83.65 305 GLN D CA 1
ATOM 5334 C C . GLN D 1 453 ? 163.895 168.157 190.129 1.00 83.65 305 GLN D C 1
ATOM 5335 O O . GLN D 1 453 ? 164.480 167.097 189.859 1.00 83.65 305 GLN D O 1
ATOM 5341 N N . LEU D 1 454 ? 163.443 168.431 191.353 1.00 82.69 306 LEU D N 1
ATOM 5342 C CA . LEU D 1 454 ? 163.672 167.487 192.438 1.00 82.69 306 LEU D CA 1
ATOM 5343 C C . LEU D 1 454 ? 162.943 166.176 192.180 1.00 82.69 306 LEU D C 1
ATOM 5344 O O . LEU D 1 454 ? 163.431 165.101 192.548 1.00 82.69 306 LEU D O 1
ATOM 5349 N N . ALA D 1 455 ? 161.774 166.243 191.544 1.00 81.68 307 ALA D N 1
ATOM 5350 C CA . ALA D 1 455 ? 161.031 165.028 191.229 1.00 81.68 307 ALA D CA 1
ATOM 5351 C C . ALA D 1 455 ? 161.632 164.292 190.038 1.00 81.68 307 ALA D C 1
ATOM 5352 O O . ALA D 1 455 ? 161.648 163.056 190.012 1.00 81.68 307 ALA D O 1
ATOM 5354 N N . ALA D 1 456 ? 162.125 165.032 189.046 1.00 75.52 308 ALA D N 1
ATOM 5355 C CA . ALA D 1 456 ? 162.705 164.411 187.863 1.00 75.52 308 ALA D CA 1
ATOM 5356 C C . ALA D 1 456 ? 163.996 163.689 188.203 1.00 75.52 308 ALA D C 1
ATOM 5357 O O . ALA D 1 456 ? 164.305 162.644 187.621 1.00 75.52 308 ALA D O 1
ATOM 5359 N N . SER D 1 457 ? 164.770 164.237 189.140 1.00 75.48 309 SER D N 1
ATOM 5360 C CA . SER D 1 457 ? 165.997 163.570 189.550 1.00 75.48 309 SER D CA 1
ATOM 5361 C C . SER D 1 457 ? 165.738 162.181 190.116 1.00 75.48 309 SER D C 1
ATOM 5362 O O . SER D 1 457 ? 166.652 161.350 190.127 1.00 75.48 309 SER D O 1
ATOM 5365 N N . GLN D 1 458 ? 164.522 161.906 190.579 1.00 78.10 310 GLN D N 1
ATOM 5366 C CA . GLN D 1 458 ? 164.206 160.627 191.198 1.00 78.10 310 GLN D CA 1
ATOM 5367 C C . GLN D 1 458 ? 163.593 159.622 190.232 1.00 78.10 310 GLN D C 1
ATOM 5368 O O . GLN D 1 458 ? 163.303 158.493 190.640 1.00 78.10 310 GLN D O 1
ATOM 5374 N N . GLY D 1 459 ? 163.390 159.991 188.972 1.00 76.44 311 GLY D N 1
ATOM 5375 C CA . GLY D 1 459 ? 162.924 159.033 187.989 1.00 76.44 311 GLY D CA 1
ATOM 5376 C C . GLY D 1 459 ? 161.420 158.970 187.826 1.00 76.44 311 GLY D C 1
ATOM 5377 O O . GLY D 1 459 ? 160.826 157.893 187.923 1.00 76.44 311 GLY D O 1
ATOM 5378 N N . HIS D 1 460 ? 160.793 160.114 187.575 1.00 82.86 312 HIS D N 1
ATOM 5379 C CA . HIS D 1 460 ? 159.357 160.194 187.336 1.00 82.86 312 HIS D CA 1
ATOM 5380 C C . HIS D 1 460 ? 159.144 160.787 185.952 1.00 82.86 312 HIS D C 1
ATOM 5381 O O . HIS D 1 460 ? 159.585 161.910 185.682 1.00 82.86 312 HIS D O 1
ATOM 5388 N N . SER D 1 461 ? 158.474 160.033 185.077 1.00 87.26 313 SER D N 1
ATOM 5389 C CA . SER D 1 461 ? 158.369 160.430 183.675 1.00 87.26 313 SER D CA 1
ATOM 5390 C C . SER D 1 461 ? 157.611 161.742 183.520 1.00 87.26 313 SER D C 1
ATOM 5391 O O . SER D 1 461 ? 158.091 162.679 182.869 1.00 87.26 313 SER D O 1
ATOM 5394 N N . LEU D 1 462 ? 156.416 161.824 184.105 1.00 86.43 314 LEU D N 1
ATOM 5395 C CA . LEU D 1 462 ? 155.616 163.036 183.975 1.00 86.43 314 LEU D CA 1
ATOM 5396 C C . LEU D 1 462 ? 156.332 164.232 184.583 1.00 86.43 314 LEU D C 1
ATOM 5397 O O . LEU D 1 462 ? 156.231 165.352 184.068 1.00 86.43 314 LEU D O 1
ATOM 5402 N N . ALA D 1 463 ? 157.064 164.013 185.676 1.00 91.01 315 ALA D N 1
ATOM 5403 C CA . ALA D 1 463 ? 157.752 165.113 186.342 1.00 91.01 315 ALA D CA 1
ATOM 5404 C C . ALA D 1 463 ? 158.780 165.749 185.423 1.00 91.01 315 ALA D C 1
ATOM 5405 O O . ALA D 1 463 ? 158.824 166.975 185.272 1.00 91.01 315 ALA D O 1
ATOM 5407 N N . GLN D 1 464 ? 159.607 164.927 184.785 1.00 90.51 316 GLN D N 1
ATOM 5408 C CA . GLN D 1 464 ? 160.637 165.465 183.909 1.00 90.51 316 GLN D CA 1
ATOM 5409 C C . GLN D 1 464 ? 160.048 166.000 182.611 1.00 90.51 316 GLN D C 1
ATOM 5410 O O . GLN D 1 464 ? 160.553 166.993 182.070 1.00 90.51 316 GLN D O 1
ATOM 5416 N N . TYR D 1 465 ? 158.971 165.387 182.112 1.00 92.59 317 TYR D N 1
ATOM 5417 C CA . TYR D 1 465 ? 158.270 165.977 180.976 1.00 92.59 317 TYR D CA 1
ATOM 5418 C C . TYR D 1 465 ? 157.813 167.392 181.295 1.00 92.59 317 TYR D C 1
ATOM 5419 O O . TYR D 1 465 ? 158.059 168.321 180.518 1.00 92.59 317 TYR D O 1
ATOM 5428 N N . ARG D 1 466 ? 157.148 167.575 182.437 1.00 98.02 318 ARG D N 1
ATOM 5429 C CA . ARG D 1 466 ? 156.662 168.900 182.799 1.00 98.02 318 ARG D CA 1
ATOM 5430 C C . ARG D 1 466 ? 157.811 169.857 183.086 1.00 98.02 318 ARG D C 1
ATOM 5431 O O . ARG D 1 466 ? 157.702 171.054 182.798 1.00 98.02 318 ARG D O 1
ATOM 5439 N N . TYR D 1 467 ? 158.912 169.354 183.652 1.00 90.48 319 TYR D N 1
ATOM 5440 C CA . TYR D 1 467 ? 160.079 170.202 183.858 1.00 90.48 319 TYR D CA 1
ATOM 5441 C C . TYR D 1 467 ? 160.594 170.753 182.541 1.00 90.48 319 TYR D C 1
ATOM 5442 O O . TYR D 1 467 ? 160.835 171.960 182.413 1.00 90.48 319 TYR D O 1
ATOM 5451 N N . ALA D 1 468 ? 160.765 169.885 181.547 1.00 91.99 320 ALA D N 1
ATOM 5452 C CA . ALA D 1 468 ? 161.249 170.347 180.254 1.00 91.99 320 ALA D CA 1
ATOM 5453 C C . ALA D 1 468 ? 160.241 171.273 179.588 1.00 91.99 320 ALA D C 1
ATOM 5454 O O . ALA D 1 468 ? 160.621 172.266 178.960 1.00 91.99 320 ALA D O 1
ATOM 5456 N N . ARG D 1 469 ? 158.949 170.965 179.716 1.00 93.90 321 ARG D N 1
ATOM 5457 C CA . ARG D 1 469 ? 157.896 171.821 179.185 1.00 93.90 321 ARG D CA 1
ATOM 5458 C C . ARG D 1 469 ? 157.964 173.231 179.758 1.00 93.90 321 ARG D C 1
ATOM 5459 O O . ARG D 1 469 ? 157.860 174.221 179.026 1.00 93.90 321 ARG D O 1
ATOM 5467 N N . CYS D 1 470 ? 158.138 173.335 181.074 1.00 105.81 322 CYS D N 1
ATOM 5468 C CA . CYS D 1 470 ? 158.131 174.642 181.719 1.00 105.81 322 CYS D CA 1
ATOM 5469 C C . CYS D 1 470 ? 159.463 175.367 181.569 1.00 105.81 322 CYS D C 1
ATOM 5470 O O . CYS D 1 470 ? 159.509 176.596 181.690 1.00 105.81 322 CYS D O 1
ATOM 5473 N N . LEU D 1 471 ? 160.548 174.640 181.304 1.00 96.40 323 LEU D N 1
ATOM 5474 C CA . LEU D 1 471 ? 161.845 175.290 181.174 1.00 96.40 323 LEU D CA 1
ATOM 5475 C C . LEU D 1 471 ? 162.150 175.705 179.741 1.00 96.40 323 LEU D C 1
ATOM 5476 O O . LEU D 1 471 ? 162.815 176.722 179.522 1.00 96.40 323 LEU D O 1
ATOM 5481 N N . LEU D 1 472 ? 161.676 174.944 178.758 1.00 99.10 324 LEU D N 1
ATOM 5482 C CA . LEU D 1 472 ? 161.927 175.233 177.353 1.00 99.10 324 LEU D CA 1
ATOM 5483 C C . LEU D 1 472 ? 160.892 176.167 176.744 1.00 99.10 324 LEU D C 1
ATOM 5484 O O . LEU D 1 472 ? 161.005 176.501 175.560 1.00 99.10 324 LEU D O 1
ATOM 5489 N N . ARG D 1 473 ? 159.889 176.591 177.513 1.00 111.33 325 ARG D N 1
ATOM 5490 C CA . ARG D 1 473 ? 158.845 177.449 176.967 1.00 111.33 325 ARG D CA 1
ATOM 5491 C C . ARG D 1 473 ? 159.350 178.847 176.633 1.00 111.33 325 ARG D C 1
ATOM 5492 O O . ARG D 1 473 ? 158.756 179.518 175.783 1.00 111.33 325 ARG D O 1
ATOM 5500 N N . ASP D 1 474 ? 160.426 179.301 177.278 1.00 120.92 326 ASP D N 1
ATOM 5501 C CA . ASP D 1 474 ? 160.927 180.644 177.037 1.00 120.92 326 ASP D CA 1
ATOM 5502 C C . ASP D 1 474 ? 161.636 180.728 175.686 1.00 120.92 326 ASP D C 1
ATOM 5503 O O . ASP D 1 474 ? 162.246 179.757 175.233 1.00 120.92 326 ASP D O 1
ATOM 5508 N N . PRO D 1 475 ? 161.563 181.880 175.020 1.00 128.59 327 PRO D N 1
ATOM 5509 C CA . PRO D 1 475 ? 162.288 182.073 173.756 1.00 128.59 327 PRO D CA 1
ATOM 5510 C C . PRO D 1 475 ? 163.722 182.561 173.908 1.00 128.59 327 PRO D C 1
ATOM 5511 O O . PRO D 1 475 ? 164.307 183.002 172.914 1.00 128.59 327 PRO D O 1
ATOM 5515 N N . ALA D 1 476 ? 164.297 182.497 175.107 1.00 129.52 328 ALA D N 1
ATOM 5516 C CA . ALA D 1 476 ? 165.645 182.993 175.332 1.00 129.52 328 ALA D CA 1
ATOM 5517 C C . ALA D 1 476 ? 166.674 182.038 174.728 1.00 129.52 328 ALA D C 1
ATOM 5518 O O . ALA D 1 476 ? 166.347 180.974 174.193 1.00 129.52 328 ALA D O 1
ATOM 5520 N N . SER D 1 477 ? 167.942 182.432 174.818 1.00 127.75 329 SER D N 1
ATOM 5521 C CA . SER D 1 477 ? 169.024 181.631 174.269 1.00 127.75 329 SER D CA 1
ATOM 5522 C C . SER D 1 477 ? 169.241 180.369 175.102 1.00 127.75 329 SER D C 1
ATOM 5523 O O . SER D 1 477 ? 168.832 180.275 176.263 1.00 127.75 329 SER D O 1
ATOM 5526 N N . SER D 1 478 ? 169.899 179.389 174.487 1.00 124.29 330 SER D N 1
ATOM 5527 C CA . SER D 1 478 ? 170.182 178.102 175.112 1.00 124.29 330 SER D CA 1
ATOM 5528 C C . SER D 1 478 ? 171.665 177.955 175.442 1.00 124.29 330 SER D C 1
ATOM 5529 O O . SER D 1 478 ? 172.215 176.852 175.426 1.00 124.29 330 SER D O 1
ATOM 5532 N N . TRP D 1 479 ? 172.330 179.074 175.738 1.00 124.14 331 TRP D N 1
ATOM 5533 C CA . TRP D 1 479 ? 173.742 179.024 176.102 1.00 124.14 331 TRP D CA 1
ATOM 5534 C C . TRP D 1 479 ? 173.941 178.287 177.421 1.00 124.14 331 TRP D C 1
ATOM 5535 O O . TRP D 1 479 ? 174.971 177.635 177.632 1.00 124.14 331 TRP D O 1
ATOM 5537 N N . ASN D 1 480 ? 172.969 178.387 178.322 1.00 117.54 332 ASN D N 1
ATOM 5538 C CA . ASN D 1 480 ? 173.064 177.702 179.600 1.00 117.54 332 ASN D CA 1
ATOM 5539 C C . ASN D 1 480 ? 173.029 176.188 179.399 1.00 117.54 332 ASN D C 1
ATOM 5540 O O . ASN D 1 480 ? 172.162 175.674 178.685 1.00 117.54 332 ASN D O 1
ATOM 5545 N N . PRO D 1 481 ? 173.959 175.448 180.011 1.00 117.43 333 PRO D N 1
ATOM 5546 C CA . PRO D 1 481 ? 173.929 173.981 179.900 1.00 117.43 333 PRO D CA 1
ATOM 5547 C C . PRO D 1 481 ? 172.697 173.351 180.524 1.00 117.43 333 PRO D C 1
ATOM 5548 O O . PRO D 1 481 ? 172.405 172.182 180.231 1.00 117.43 333 PRO D O 1
ATOM 5552 N N . GLU D 1 482 ? 171.979 174.079 181.383 1.00 110.71 334 GLU D N 1
ATOM 5553 C CA . GLU D 1 482 ? 170.748 173.544 181.952 1.00 110.71 334 GLU D CA 1
ATOM 5554 C C . GLU D 1 482 ? 169.741 173.211 180.860 1.00 110.71 334 GLU D C 1
ATOM 5555 O O . GLU D 1 482 ? 168.945 172.280 181.005 1.00 110.71 334 GLU D O 1
ATOM 5561 N N . ARG D 1 483 ? 169.772 173.948 179.748 1.00 106.14 335 ARG D N 1
ATOM 5562 C CA . ARG D 1 483 ? 168.940 173.600 178.605 1.00 106.14 335 ARG D CA 1
ATOM 5563 C C . ARG D 1 483 ? 169.317 172.255 178.003 1.00 106.14 335 ARG D C 1
ATOM 5564 O O . ARG D 1 483 ? 168.426 171.468 177.666 1.00 106.14 335 ARG D O 1
ATOM 5566 N N . GLN D 1 484 ? 170.613 171.979 177.856 1.00 103.04 336 GLN D N 1
ATOM 5567 C CA . GLN D 1 484 ? 171.039 170.672 177.370 1.00 103.04 336 GLN D CA 1
ATOM 5568 C C . GLN D 1 484 ? 170.629 169.573 178.338 1.00 103.04 336 GLN D C 1
ATOM 5569 O O . GLN D 1 484 ? 170.200 168.492 177.919 1.00 103.04 336 GLN D O 1
ATOM 5571 N N . ARG D 1 485 ? 170.756 169.830 179.641 1.00 105.21 337 ARG D N 1
ATOM 5572 C CA . ARG D 1 485 ? 170.307 168.849 180.623 1.00 105.21 337 ARG D CA 1
ATOM 5573 C C . ARG D 1 485 ? 168.810 168.598 180.496 1.00 105.21 337 ARG D C 1
ATOM 5574 O O . ARG D 1 485 ? 168.353 167.449 180.570 1.00 105.21 337 ARG D O 1
ATOM 5582 N N . ALA D 1 486 ? 168.033 169.663 180.292 1.00 97.06 338 ALA D N 1
ATOM 5583 C CA . ALA D 1 486 ? 166.589 169.519 180.157 1.00 97.06 338 ALA D CA 1
ATOM 5584 C C . ALA D 1 486 ? 166.226 168.724 178.912 1.00 97.06 338 ALA D C 1
ATOM 5585 O O . ALA D 1 486 ? 165.346 167.859 178.957 1.00 97.06 338 ALA D O 1
ATOM 5587 N N . VAL D 1 487 ? 166.886 169.004 177.788 1.00 95.53 339 VAL D N 1
ATOM 5588 C CA . VAL D 1 487 ? 166.553 168.267 176.574 1.00 95.53 339 VAL D CA 1
ATOM 5589 C C . VAL D 1 487 ? 166.983 166.810 176.700 1.00 95.53 339 VAL D C 1
ATOM 5590 O O . VAL D 1 487 ? 166.292 165.911 176.209 1.00 95.53 339 VAL D O 1
ATOM 5594 N N . SER D 1 488 ? 168.103 166.543 177.376 1.00 93.61 340 SER D N 1
ATOM 5595 C CA . SER D 1 488 ? 168.522 165.160 177.578 1.00 93.61 340 SER D CA 1
ATOM 5596 C C . SER D 1 488 ? 167.531 164.402 178.451 1.00 93.61 340 SER D C 1
ATOM 5597 O O . SER D 1 488 ? 167.186 163.248 178.157 1.00 93.61 340 SER D O 1
ATOM 5600 N N . LEU D 1 489 ? 167.065 165.029 179.535 1.00 100.06 341 LEU D N 1
ATOM 5601 C CA . LEU D 1 489 ? 166.093 164.350 180.382 1.00 100.06 341 LEU D CA 1
ATOM 5602 C C . LEU D 1 489 ? 164.762 164.180 179.665 1.00 100.06 341 LEU D C 1
ATOM 5603 O O . LEU D 1 489 ? 164.095 163.158 179.847 1.00 100.06 341 LEU D O 1
ATOM 5608 N N . LEU D 1 490 ? 164.371 165.144 178.830 1.00 94.35 342 LEU D N 1
ATOM 5609 C CA . LEU D 1 490 ? 163.167 164.963 178.029 1.00 94.35 342 LEU D CA 1
ATOM 5610 C C . LEU D 1 490 ? 163.324 163.778 177.088 1.00 94.35 342 LEU D C 1
ATOM 5611 O O . LEU D 1 490 ? 162.385 162.997 176.897 1.00 94.35 342 LEU D O 1
ATOM 5616 N N . LYS D 1 491 ? 164.499 163.649 176.471 1.00 99.71 343 LYS D N 1
ATOM 5617 C CA . LYS D 1 491 ? 164.749 162.537 175.561 1.00 99.71 343 LYS D CA 1
ATOM 5618 C C . LYS D 1 491 ? 164.639 161.202 176.281 1.00 99.71 343 LYS D C 1
ATOM 5619 O O . LYS D 1 491 ? 163.946 160.287 175.819 1.00 99.71 343 LYS D O 1
ATOM 5625 N N . GLN D 1 492 ? 165.323 161.070 177.419 1.00 101.62 344 GLN D N 1
ATOM 5626 C CA . GLN D 1 492 ? 165.290 159.796 178.128 1.00 101.62 344 GLN D CA 1
ATOM 5627 C C . GLN D 1 492 ? 163.990 159.602 178.901 1.00 101.62 344 GLN D C 1
ATOM 5628 O O . GLN D 1 492 ? 163.779 158.529 179.474 1.00 101.62 344 GLN D O 1
ATOM 5634 N N . ALA D 1 493 ? 163.122 160.616 178.931 1.00 99.36 345 ALA D N 1
ATOM 5635 C CA . ALA D 1 493 ? 161.733 160.409 179.328 1.00 99.36 345 ALA D CA 1
ATOM 5636 C C . ALA D 1 493 ? 160.925 159.821 178.182 1.00 99.36 345 ALA D C 1
ATOM 5637 O O . ALA D 1 493 ? 160.298 158.766 178.321 1.00 99.36 345 ALA D O 1
ATOM 5639 N N . ALA D 1 494 ? 160.932 160.503 177.037 1.00 98.73 346 ALA D N 1
ATOM 5640 C CA . ALA D 1 494 ? 160.139 160.067 175.897 1.00 98.73 346 ALA D CA 1
ATOM 5641 C C . ALA D 1 494 ? 160.571 158.701 175.393 1.00 98.73 346 ALA D C 1
ATOM 5642 O O . ALA D 1 494 ? 159.774 158.009 174.750 1.00 98.73 346 ALA D O 1
ATOM 5644 N N . ASP D 1 495 ? 161.811 158.297 175.673 1.00 104.69 347 ASP D N 1
ATOM 5645 C CA . ASP D 1 495 ? 162.232 156.944 175.338 1.00 104.69 347 ASP D CA 1
ATOM 5646 C C . ASP D 1 495 ? 161.443 155.891 176.104 1.00 104.69 347 ASP D C 1
ATOM 5647 O O . ASP D 1 495 ? 161.432 154.725 175.694 1.00 104.69 347 ASP D O 1
ATOM 5652 N N . SER D 1 496 ? 160.787 156.270 177.204 1.00 101.69 348 SER D N 1
ATOM 5653 C CA . SER D 1 496 ? 159.977 155.317 177.954 1.00 101.69 348 SER D CA 1
ATOM 5654 C C . SER D 1 496 ? 158.666 154.994 177.250 1.00 101.69 348 SER D C 1
ATOM 5655 O O . SER D 1 496 ? 158.238 153.835 177.255 1.00 101.69 348 SER D O 1
ATOM 5658 N N . GLY D 1 497 ? 158.019 155.986 176.645 1.00 99.83 349 GLY D N 1
ATOM 5659 C CA . GLY D 1 497 ? 156.780 155.737 175.935 1.00 99.83 349 GLY D CA 1
ATOM 5660 C C . GLY D 1 497 ? 155.683 156.751 176.187 1.00 99.83 349 GLY D C 1
ATOM 5661 O O . GLY D 1 497 ? 154.552 156.568 175.729 1.00 99.83 349 GLY D O 1
ATOM 5662 N N . LEU D 1 498 ? 155.996 157.820 176.916 1.00 99.91 350 LEU D N 1
ATOM 5663 C CA . LEU D 1 498 ? 155.017 158.872 177.153 1.00 99.91 350 LEU D CA 1
ATOM 5664 C C . LEU D 1 498 ? 154.663 159.563 175.841 1.00 99.91 350 LEU D C 1
ATOM 5665 O O . LEU D 1 498 ? 155.546 159.900 175.047 1.00 99.91 350 LEU D O 1
ATOM 5670 N N . ARG D 1 499 ? 153.365 159.772 175.615 1.00 91.88 351 ARG D N 1
ATOM 5671 C CA . ARG D 1 499 ? 152.911 160.335 174.348 1.00 91.88 351 ARG D CA 1
ATOM 5672 C C . ARG D 1 499 ? 153.352 161.784 174.183 1.00 91.88 351 ARG D C 1
ATOM 5673 O O . ARG D 1 499 ? 153.909 162.159 173.145 1.00 91.88 351 ARG D O 1
ATOM 5681 N N . GLU D 1 500 ? 153.113 162.615 175.197 1.00 85.47 352 GLU D N 1
ATOM 5682 C CA . GLU D 1 500 ? 153.298 164.054 175.051 1.00 85.47 352 GLU D CA 1
ATOM 5683 C C . GLU D 1 500 ? 154.759 164.450 174.880 1.00 85.47 352 GLU D C 1
ATOM 5684 O O . GLU D 1 500 ? 155.058 165.359 174.096 1.00 85.47 352 GLU D O 1
ATOM 5686 N N . ALA D 1 501 ? 155.673 163.802 175.605 1.00 92.10 353 ALA D N 1
ATOM 5687 C CA . ALA D 1 501 ? 157.082 164.177 175.520 1.00 92.10 353 ALA D CA 1
ATOM 5688 C C . ALA D 1 501 ? 157.632 163.948 174.118 1.00 92.10 353 ALA D C 1
ATOM 5689 O O . ALA D 1 501 ? 158.430 164.751 173.614 1.00 92.10 353 ALA D O 1
ATOM 5691 N N . GLN D 1 502 ? 157.221 162.854 173.474 1.00 91.44 354 GLN D N 1
ATOM 5692 C CA . GLN D 1 502 ? 157.670 162.580 172.115 1.00 91.44 354 GLN D CA 1
ATOM 5693 C C . GLN D 1 502 ? 157.240 163.682 171.158 1.00 91.44 354 GLN D C 1
ATOM 5694 O O . GLN D 1 502 ? 158.053 164.182 170.371 1.00 91.44 354 GLN D O 1
ATOM 5700 N N . ALA D 1 503 ? 155.966 164.075 171.211 1.00 84.63 355 ALA D N 1
ATOM 5701 C CA . ALA D 1 503 ? 155.486 165.135 170.331 1.00 84.63 355 ALA D CA 1
ATOM 5702 C C . ALA D 1 503 ? 156.191 166.451 170.624 1.00 84.63 355 ALA D C 1
ATOM 5703 O O . ALA D 1 503 ? 156.547 167.197 169.700 1.00 84.63 355 ALA D O 1
ATOM 5705 N N . PHE D 1 504 ? 156.404 166.753 171.906 1.00 86.50 356 PHE D N 1
ATOM 5706 C CA . PHE D 1 504 ? 157.100 167.983 172.257 1.00 86.50 356 PHE D CA 1
ATOM 5707 C C . PHE D 1 504 ? 158.505 168.000 171.676 1.00 86.50 356 PHE D C 1
ATOM 5708 O O . PHE D 1 504 ? 158.927 169.007 171.100 1.00 86.50 356 PHE D O 1
ATOM 5716 N N . LEU D 1 505 ? 159.247 166.898 171.799 1.00 92.00 357 LEU D N 1
ATOM 5717 C CA . LEU D 1 505 ? 160.607 166.927 171.271 1.00 92.00 357 LEU D CA 1
ATOM 5718 C C . LEU D 1 505 ? 160.603 166.944 169.751 1.00 92.00 357 LEU D C 1
ATOM 5719 O O . LEU D 1 505 ? 161.510 167.517 169.139 1.00 92.00 357 LEU D O 1
ATOM 5724 N N . GLY D 1 506 ? 159.615 166.303 169.127 1.00 91.41 358 GLY D N 1
ATOM 5725 C CA . GLY D 1 506 ? 159.517 166.367 167.680 1.00 91.41 358 GLY D CA 1
ATOM 5726 C C . GLY D 1 506 ? 159.301 167.782 167.189 1.00 91.41 358 GLY D C 1
ATOM 5727 O O . GLY D 1 506 ? 159.860 168.190 166.169 1.00 91.41 358 GLY D O 1
ATOM 5728 N N . VAL D 1 507 ? 158.484 168.550 167.908 1.00 89.72 359 VAL D N 1
ATOM 5729 C CA . VAL D 1 507 ? 158.334 169.965 167.581 1.00 89.72 359 VAL D CA 1
ATOM 5730 C C . VAL D 1 507 ? 159.624 170.720 167.877 1.00 89.72 359 VAL D C 1
ATOM 5731 O O . VAL D 1 507 ? 160.042 171.593 167.107 1.00 89.72 359 VAL D O 1
ATOM 5735 N N . LEU D 1 508 ? 160.280 170.390 168.991 1.00 88.14 360 LEU D N 1
ATOM 5736 C CA . LEU D 1 508 ? 161.414 171.181 169.457 1.00 88.14 360 LEU D CA 1
ATOM 5737 C C . LEU D 1 508 ? 162.619 171.032 168.539 1.00 88.14 360 LEU D C 1
ATOM 5738 O O . LEU D 1 508 ? 163.288 172.022 168.219 1.00 88.14 360 LEU D O 1
ATOM 5743 N N . PHE D 1 509 ? 162.916 169.807 168.107 1.00 95.24 361 PHE D N 1
ATOM 5744 C CA . PHE D 1 509 ? 164.069 169.563 167.249 1.00 95.24 361 PHE D CA 1
ATOM 5745 C C . PHE D 1 509 ? 163.899 170.135 165.849 1.00 95.24 361 PHE D C 1
ATOM 5746 O O . PHE D 1 509 ? 164.886 170.226 165.112 1.00 95.24 361 PHE D O 1
ATOM 5754 N N . THR D 1 510 ? 162.683 170.516 165.464 1.00 86.16 362 THR D N 1
ATOM 5755 C CA . THR D 1 510 ? 162.457 171.097 164.150 1.00 86.16 362 THR D CA 1
ATOM 5756 C C . THR D 1 510 ? 162.818 172.579 164.107 1.00 86.16 362 THR D C 1
ATOM 5757 O O . THR D 1 510 ? 163.024 173.128 163.018 1.00 86.16 362 THR D O 1
ATOM 5761 N N . LYS D 1 511 ? 162.961 173.224 165.261 1.00 92.30 363 LYS D N 1
ATOM 5762 C CA . LYS D 1 511 ? 163.169 174.662 165.331 1.00 92.30 363 LYS D CA 1
ATOM 5763 C C . LYS D 1 511 ? 164.586 174.973 165.799 1.00 92.30 363 LYS D C 1
ATOM 5764 O O . LYS D 1 511 ? 165.240 174.155 166.453 1.00 92.30 363 LYS D O 1
ATOM 5770 N N . GLU D 1 512 ? 165.053 176.165 165.442 1.00 102.64 364 GLU D N 1
ATOM 5771 C CA . GLU D 1 512 ? 166.381 176.615 165.833 1.00 102.64 364 GLU D CA 1
ATOM 5772 C C . GLU D 1 512 ? 166.455 176.769 167.352 1.00 102.64 364 GLU D C 1
ATOM 5773 O O . GLU D 1 512 ? 165.477 177.190 167.979 1.00 102.64 364 GLU D O 1
ATOM 5779 N N . PRO D 1 513 ? 167.596 176.443 167.984 1.00 103.51 365 PRO D N 1
ATOM 5780 C CA . PRO D 1 513 ? 168.841 175.903 167.434 1.00 103.51 365 PRO D CA 1
ATOM 5781 C C . PRO D 1 513 ? 169.003 174.403 167.644 1.00 103.51 365 PRO D C 1
ATOM 5782 O O . PRO D 1 513 ? 170.129 173.908 167.672 1.00 103.51 365 PRO D O 1
ATOM 5786 N N . TYR D 1 514 ? 167.889 173.690 167.793 1.00 100.54 366 TYR D N 1
ATOM 5787 C CA . TYR D 1 514 ? 167.912 172.255 168.041 1.00 100.54 366 TYR D CA 1
ATOM 5788 C C . TYR D 1 514 ? 167.703 171.438 166.773 1.00 100.54 366 TYR D C 1
ATOM 5789 O O . TYR D 1 514 ? 167.119 170.349 166.831 1.00 100.54 366 TYR D O 1
ATOM 5798 N N . LEU D 1 515 ? 168.179 171.930 165.632 1.00 98.03 367 LEU D N 1
ATOM 5799 C CA . LEU D 1 515 ? 167.920 171.296 164.346 1.00 98.03 367 LEU D CA 1
ATOM 5800 C C . LEU D 1 515 ? 168.550 169.912 164.253 1.00 98.03 367 LEU D C 1
ATOM 5801 O O . LEU D 1 515 ? 169.774 169.782 164.150 1.00 98.03 367 LEU D O 1
ATOM 5806 N N . ASP D 1 516 ? 167.716 168.874 164.293 1.00 98.23 368 ASP D N 1
ATOM 5807 C CA . ASP D 1 516 ? 168.151 167.496 164.054 1.00 98.23 368 ASP D CA 1
ATOM 5808 C C . ASP D 1 516 ? 166.969 166.786 163.393 1.00 98.23 368 ASP D C 1
ATOM 5809 O O . ASP D 1 516 ? 166.084 166.260 164.072 1.00 98.23 368 ASP D O 1
ATOM 5814 N N . GLU D 1 517 ? 166.975 166.777 162.060 1.00 95.88 369 GLU D N 1
ATOM 5815 C CA . GLU D 1 517 ? 165.778 166.409 161.311 1.00 95.88 369 GLU D CA 1
ATOM 5816 C C . GLU D 1 517 ? 165.417 164.940 161.492 1.00 95.88 369 GLU D C 1
ATOM 5817 O O . GLU D 1 517 ? 164.238 164.605 161.643 1.00 95.88 369 GLU D O 1
ATOM 5823 N N . GLN D 1 518 ? 166.409 164.049 161.478 1.00 98.13 370 GLN D N 1
ATOM 5824 C CA . GLN D 1 518 ? 166.114 162.618 161.491 1.00 98.13 370 GLN D CA 1
ATOM 5825 C C . GLN D 1 518 ? 165.460 162.194 162.801 1.00 98.13 370 GLN D C 1
ATOM 5826 O O . GLN D 1 518 ? 164.445 161.486 162.802 1.00 98.13 370 GLN D O 1
ATOM 5832 N N . ARG D 1 519 ? 166.038 162.610 163.931 1.00 97.46 371 ARG D N 1
ATOM 5833 C CA . ARG D 1 519 ? 165.473 162.248 165.227 1.00 97.46 371 ARG D CA 1
ATOM 5834 C C . ARG D 1 519 ? 164.088 162.852 165.404 1.00 97.46 371 ARG D C 1
ATOM 5835 O O . ARG D 1 519 ? 163.170 162.195 165.917 1.00 97.46 371 ARG D O 1
ATOM 5843 N N . ALA D 1 520 ? 163.920 164.107 164.983 1.00 95.08 372 ALA D N 1
ATOM 5844 C CA . ALA D 1 520 ? 162.614 164.746 165.065 1.00 95.08 372 ALA D CA 1
ATOM 5845 C C . ALA D 1 520 ? 161.581 163.962 164.270 1.00 95.08 372 ALA D C 1
ATOM 5846 O O . ALA D 1 520 ? 160.478 163.695 164.759 1.00 95.08 372 ALA D O 1
ATOM 5848 N N . VAL D 1 521 ? 161.933 163.566 163.047 1.00 90.86 373 VAL D N 1
ATOM 5849 C CA . VAL D 1 521 ? 160.999 162.821 162.209 1.00 90.86 373 VAL D CA 1
ATOM 5850 C C . VAL D 1 521 ? 160.648 161.491 162.855 1.00 90.86 373 VAL D C 1
ATOM 5851 O O . VAL D 1 521 ? 159.474 161.107 162.919 1.00 90.86 373 VAL D O 1
ATOM 5855 N N . LYS D 1 522 ? 161.656 160.763 163.341 1.00 92.76 374 LYS D N 1
ATOM 5856 C CA . LYS D 1 522 ? 161.396 159.429 163.869 1.00 92.76 374 LYS D CA 1
ATOM 5857 C C . LYS D 1 522 ? 160.510 159.489 165.107 1.00 92.76 374 LYS D C 1
ATOM 5858 O O . LYS D 1 522 ? 159.556 158.707 165.240 1.00 92.76 374 LYS D O 1
ATOM 5864 N N . TYR D 1 523 ? 160.779 160.434 166.009 1.00 92.98 375 TYR D N 1
ATOM 5865 C CA . TYR D 1 523 ? 159.977 160.484 167.220 1.00 92.98 375 TYR D CA 1
ATOM 5866 C C . TYR D 1 523 ? 158.601 161.079 166.962 1.00 92.98 375 TYR D C 1
ATOM 5867 O O . TYR D 1 523 ? 157.628 160.648 167.587 1.00 92.98 375 TYR D O 1
ATOM 5876 N N . LEU D 1 524 ? 158.483 162.024 166.026 1.00 86.57 376 LEU D N 1
ATOM 5877 C CA . LEU D 1 524 ? 157.163 162.481 165.612 1.00 86.57 376 LEU D CA 1
ATOM 5878 C C . LEU D 1 524 ? 156.345 161.333 165.040 1.00 86.57 376 LEU D C 1
ATOM 5879 O O . LEU D 1 524 ? 155.148 161.216 165.318 1.00 86.57 376 LEU D O 1
ATOM 5884 N N . TRP D 1 525 ? 156.974 160.472 164.240 1.00 94.54 377 TRP D N 1
ATOM 5885 C CA . TRP D 1 525 ? 156.245 159.359 163.647 1.00 94.54 377 TRP D CA 1
ATOM 5886 C C . TRP D 1 525 ? 155.789 158.368 164.710 1.00 94.54 377 TRP D C 1
ATOM 5887 O O . TRP D 1 525 ? 154.628 157.938 164.708 1.00 94.54 377 TRP D O 1
ATOM 5898 N N . LEU D 1 526 ? 156.680 157.994 165.632 1.00 89.80 378 LEU D N 1
ATOM 5899 C CA . LEU D 1 526 ? 156.281 157.010 166.636 1.00 89.80 378 LEU D CA 1
ATOM 5900 C C . LEU D 1 526 ? 155.317 157.611 167.654 1.00 89.80 378 LEU D C 1
ATOM 5901 O O . LEU D 1 526 ? 154.577 156.880 168.322 1.00 89.80 378 LEU D O 1
ATOM 5906 N N . ALA D 1 527 ? 155.304 158.939 167.788 1.00 89.49 379 ALA D N 1
ATOM 5907 C CA . ALA D 1 527 ? 154.282 159.579 168.608 1.00 89.49 379 ALA D CA 1
ATOM 5908 C C . ALA D 1 527 ? 152.938 159.605 167.893 1.00 89.49 379 ALA D C 1
ATOM 5909 O O . ALA D 1 527 ? 151.895 159.355 168.508 1.00 89.49 379 ALA D O 1
ATOM 5911 N N . ALA D 1 528 ? 152.943 159.911 166.594 1.00 84.11 380 ALA D N 1
ATOM 5912 C CA . ALA D 1 528 ? 151.702 159.967 165.834 1.00 84.11 380 ALA D CA 1
ATOM 5913 C C . ALA D 1 528 ? 151.083 158.589 165.679 1.00 84.11 380 ALA D C 1
ATOM 5914 O O . ALA D 1 528 ? 149.863 158.472 165.521 1.00 84.11 380 ALA D O 1
ATOM 5916 N N . ASN D 1 529 ? 151.904 157.539 165.717 1.00 88.08 381 ASN D N 1
ATOM 5917 C CA . ASN D 1 529 ? 151.364 156.186 165.684 1.00 88.08 381 ASN D CA 1
ATOM 5918 C C . ASN D 1 529 ? 150.456 155.906 166.874 1.00 88.08 381 ASN D C 1
ATOM 5919 O O . ASN D 1 529 ? 149.635 154.986 166.810 1.00 88.08 381 ASN D O 1
ATOM 5924 N N . ASN D 1 530 ? 150.583 156.679 167.954 1.00 89.89 382 ASN D N 1
ATOM 5925 C CA . ASN D 1 530 ? 149.725 156.513 169.120 1.00 89.89 382 ASN D CA 1
ATOM 5926 C C . ASN D 1 530 ? 148.370 157.188 168.963 1.00 89.89 382 ASN D C 1
ATOM 5927 O O . ASN D 1 530 ? 147.502 157.000 169.822 1.00 89.89 382 ASN D O 1
ATOM 5932 N N . GLY D 1 531 ? 148.165 157.963 167.902 1.00 86.28 383 GLY D N 1
ATOM 5933 C CA . GLY D 1 531 ? 146.875 158.559 167.629 1.00 86.28 383 GLY D CA 1
ATOM 5934 C C . GLY D 1 531 ? 146.760 160.050 167.856 1.00 86.28 383 GLY D C 1
ATOM 5935 O O . GLY D 1 531 ? 145.642 160.577 167.804 1.00 86.28 383 GLY D O 1
ATOM 5936 N N . ASP D 1 532 ? 147.864 160.748 168.106 1.00 80.34 384 ASP D N 1
ATOM 5937 C CA . ASP D 1 532 ? 147.802 162.191 168.293 1.00 80.34 384 ASP D CA 1
ATOM 5938 C C . ASP D 1 53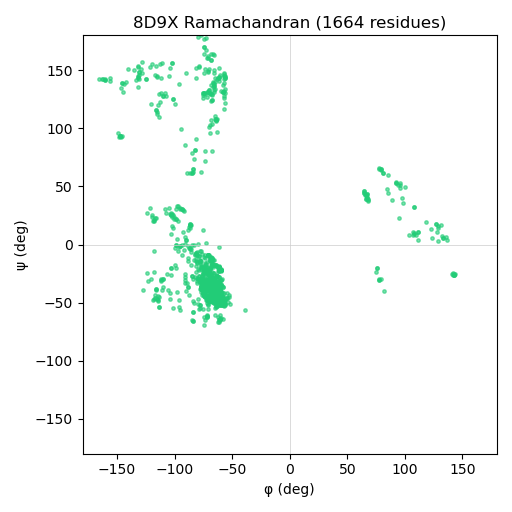2 ? 147.599 162.885 166.953 1.00 80.34 384 ASP D C 1
ATOM 5939 O O . ASP D 1 532 ? 148.315 162.612 165.985 1.00 80.34 384 ASP D O 1
ATOM 5944 N N . SER D 1 533 ? 146.616 163.784 166.897 1.00 76.32 385 SER D N 1
ATOM 5945 C CA . SER D 1 533 ? 146.288 164.442 165.637 1.00 76.32 385 SER D CA 1
ATOM 5946 C C . SER D 1 533 ? 147.323 165.497 165.268 1.00 76.32 385 SER D C 1
ATOM 5947 O O . SER D 1 533 ? 147.727 165.595 164.104 1.00 76.32 385 SER D O 1
ATOM 5950 N N . GLN D 1 534 ? 147.761 166.299 166.241 1.00 71.91 386 GLN D N 1
ATOM 5951 C CA . GLN D 1 534 ? 148.688 167.384 165.935 1.00 71.91 386 GLN D CA 1
ATOM 5952 C C . GLN D 1 534 ? 150.060 166.855 165.540 1.00 71.91 386 GLN D C 1
ATOM 5953 O O . GLN D 1 534 ? 150.697 167.390 164.626 1.00 71.91 386 GLN D O 1
ATOM 5959 N N . SER D 1 535 ? 150.540 165.814 166.221 1.00 76.80 387 SER D N 1
ATOM 5960 C CA . SER D 1 535 ? 151.835 165.246 165.861 1.00 76.80 387 SER D CA 1
ATOM 5961 C C . SER D 1 535 ? 151.800 164.665 164.456 1.00 76.80 387 SER D C 1
ATOM 5962 O O . SER D 1 535 ? 152.759 164.804 163.688 1.00 76.80 387 SER D O 1
ATOM 5965 N N . ARG D 1 536 ? 150.693 164.021 164.095 1.00 75.90 388 ARG D N 1
ATOM 5966 C CA . ARG D 1 536 ? 150.566 163.468 162.754 1.00 75.90 388 ARG D CA 1
ATOM 5967 C C . ARG D 1 536 ? 150.429 164.563 161.703 1.00 75.90 388 ARG D C 1
ATOM 5968 O O . ARG D 1 536 ? 150.967 164.430 160.601 1.00 75.90 388 ARG D O 1
ATOM 5976 N N . TYR D 1 537 ? 149.739 165.658 162.024 1.00 72.32 389 TYR D N 1
ATOM 5977 C CA . TYR D 1 537 ? 149.711 166.797 161.110 1.00 72.32 389 TYR D CA 1
ATOM 5978 C C . TYR D 1 537 ? 151.102 167.386 160.923 1.00 72.32 389 TYR D C 1
ATOM 5979 O O . TYR D 1 537 ? 151.456 167.827 159.823 1.00 72.32 389 TYR D O 1
ATOM 5988 N N . HIS D 1 538 ? 151.896 167.429 161.993 1.00 71.49 390 HIS D N 1
ATOM 5989 C CA . HIS D 1 538 ? 153.265 167.911 161.866 1.00 71.49 390 HIS D CA 1
ATOM 5990 C C . HIS D 1 538 ? 154.105 166.956 161.027 1.00 71.49 390 HIS D C 1
ATOM 5991 O O . HIS D 1 538 ? 154.978 167.389 160.270 1.00 71.49 390 HIS D O 1
ATOM 5998 N N . LEU D 1 539 ? 153.848 165.653 161.137 1.00 76.55 391 LEU D N 1
ATOM 5999 C CA . LEU D 1 539 ? 154.481 164.701 160.230 1.00 76.55 391 LEU D CA 1
ATOM 6000 C C . LEU D 1 539 ? 154.086 164.981 158.785 1.00 76.55 391 LEU D C 1
ATOM 6001 O O . LEU D 1 539 ? 154.914 164.884 157.870 1.00 76.55 391 LEU D O 1
ATOM 6006 N N . GLY D 1 540 ? 152.818 165.319 158.564 1.00 76.62 392 GLY D N 1
ATOM 6007 C CA . GLY D 1 540 ? 152.369 165.635 157.219 1.00 76.62 392 GLY D CA 1
ATOM 6008 C C . GLY D 1 540 ? 153.049 166.866 156.651 1.00 76.62 392 GLY D C 1
ATOM 6009 O O . GLY D 1 540 ? 153.475 166.877 155.494 1.00 76.62 392 GLY D O 1
ATOM 6010 N N . ILE D 1 541 ? 153.150 167.926 157.456 1.00 76.73 393 ILE D N 1
ATOM 6011 C CA . ILE D 1 541 ? 153.840 169.124 156.980 1.00 76.73 393 ILE D CA 1
ATOM 6012 C C . ILE D 1 541 ? 155.324 168.842 156.808 1.00 76.73 393 ILE D C 1
ATOM 6013 O O . ILE D 1 541 ? 155.984 169.448 155.957 1.00 76.73 393 ILE D O 1
ATOM 6018 N N . CYS D 1 542 ? 155.872 167.914 157.593 1.00 83.55 394 CYS D N 1
ATOM 6019 C CA . CYS D 1 542 ? 157.260 167.516 157.412 1.00 83.55 394 CYS D CA 1
ATOM 6020 C C . CYS D 1 542 ? 157.467 166.833 156.065 1.00 83.55 394 CYS D C 1
ATOM 6021 O O . CYS D 1 542 ? 158.455 167.103 155.373 1.00 83.55 394 CYS D O 1
ATOM 6024 N N . TYR D 1 543 ? 156.551 165.942 155.679 1.00 83.99 395 TYR D N 1
ATOM 6025 C CA . TYR D 1 543 ? 156.638 165.336 154.352 1.00 83.99 395 TYR D CA 1
ATOM 6026 C C . TYR D 1 543 ? 156.449 166.374 153.254 1.00 83.99 395 TYR D C 1
ATOM 6027 O O . TYR D 1 543 ? 157.185 166.377 152.260 1.00 83.99 395 TYR D O 1
ATOM 6036 N N . GLU D 1 544 ? 155.463 167.258 153.410 1.00 84.58 396 GLU D N 1
ATOM 6037 C CA . GLU D 1 544 ? 155.162 168.221 152.355 1.00 84.58 396 GLU D CA 1
ATOM 6038 C C . GLU D 1 544 ? 156.315 169.193 152.142 1.00 84.58 396 GLU D C 1
ATOM 6039 O O . GLU D 1 544 ? 156.697 169.469 151.000 1.00 84.58 396 GLU D O 1
ATOM 6045 N N . LYS D 1 545 ? 156.884 169.720 153.224 1.00 77.33 397 LYS D N 1
ATOM 6046 C CA . LYS D 1 545 ? 157.983 170.668 153.114 1.00 77.33 397 LYS D CA 1
ATOM 6047 C C . LYS D 1 545 ? 159.306 169.995 152.787 1.00 77.33 397 LYS D C 1
ATOM 6048 O O . LYS D 1 545 ? 160.255 170.684 152.399 1.00 77.33 397 LYS D O 1
ATOM 6054 N N . GLY D 1 546 ? 159.388 168.676 152.922 1.00 84.48 398 GLY D N 1
ATOM 6055 C CA . GLY D 1 546 ? 160.582 167.953 152.518 1.00 84.48 398 GLY D CA 1
ATOM 6056 C C . GLY D 1 546 ? 161.812 168.238 153.350 1.00 84.48 398 GLY D C 1
ATOM 6057 O O . GLY D 1 546 ? 162.918 168.342 152.804 1.00 84.48 398 GLY D O 1
ATOM 6058 N N . LEU D 1 547 ? 161.650 168.366 154.663 1.00 88.63 399 LEU D N 1
ATOM 6059 C CA . LEU D 1 547 ? 162.776 168.482 155.580 1.00 88.63 399 LEU D CA 1
ATOM 6060 C C . LEU D 1 547 ? 162.904 167.173 156.350 1.00 88.63 399 LEU D C 1
ATOM 6061 O O . LEU D 1 547 ? 161.921 166.676 156.907 1.00 88.63 399 LEU D O 1
ATOM 6066 N N . GLY D 1 548 ? 164.105 166.597 156.347 1.00 91.60 400 GLY D N 1
ATOM 6067 C CA . GLY D 1 548 ? 164.346 165.325 156.990 1.00 91.60 400 GLY D CA 1
ATOM 6068 C C . GLY D 1 548 ? 163.803 164.119 156.259 1.00 91.60 400 GLY D C 1
ATOM 6069 O O . GLY D 1 548 ? 164.312 163.010 156.461 1.00 91.60 400 GLY D O 1
ATOM 6070 N N . VAL D 1 549 ? 162.785 164.291 155.417 1.00 90.82 401 VAL D N 1
ATOM 6071 C CA . VAL D 1 549 ? 162.223 163.220 154.609 1.00 90.82 401 VAL D CA 1
ATOM 6072 C C . VAL D 1 549 ? 162.096 163.740 153.181 1.00 90.82 401 VAL D C 1
ATOM 6073 O O . VAL D 1 549 ? 161.982 164.943 152.945 1.00 90.82 401 VAL D O 1
ATOM 6077 N N . GLN D 1 550 ? 162.132 162.817 152.223 1.00 89.20 402 GLN D N 1
ATOM 6078 C CA . GLN D 1 550 ? 161.969 163.186 150.826 1.00 89.20 402 GLN D CA 1
ATOM 6079 C C . GLN D 1 550 ? 160.609 163.839 150.603 1.00 89.20 402 GLN D C 1
ATOM 6080 O O . GLN D 1 550 ? 159.610 163.488 151.235 1.00 89.20 402 GLN D O 1
ATOM 6086 N N . ARG D 1 551 ? 160.582 164.803 149.685 1.00 82.15 403 ARG D N 1
ATOM 6087 C CA . ARG D 1 551 ? 159.414 165.654 149.502 1.00 82.15 403 ARG D CA 1
ATOM 6088 C C . ARG D 1 551 ? 158.285 164.891 148.823 1.00 82.15 403 ARG D C 1
ATOM 6089 O O . ARG D 1 551 ? 157.993 165.110 147.643 1.00 82.15 403 ARG D O 1
ATOM 6097 N N . ASN D 1 552 ? 157.661 163.972 149.554 1.00 75.50 404 ASN D N 1
ATOM 6098 C CA . ASN D 1 552 ? 156.470 163.297 149.063 1.00 75.50 404 ASN D CA 1
ATOM 6099 C C . ASN D 1 552 ? 155.252 164.184 149.281 1.00 75.50 404 ASN D C 1
ATOM 6100 O O . ASN D 1 552 ? 155.153 164.891 150.287 1.00 75.50 404 ASN D O 1
ATOM 6105 N N . LEU D 1 553 ? 154.322 164.146 148.329 1.00 73.82 405 LEU D N 1
ATOM 6106 C CA . LEU D 1 553 ? 153.168 165.034 148.350 1.00 73.82 405 LEU D CA 1
ATOM 6107 C C . LEU D 1 553 ? 151.837 164.315 148.500 1.00 73.82 405 LEU D C 1
ATOM 6108 O O . LEU D 1 553 ? 150.962 164.816 149.207 1.00 73.82 405 LEU D O 1
ATOM 6113 N N . GLY D 1 554 ? 151.655 163.166 147.850 1.00 82.92 406 GLY D N 1
ATOM 6114 C CA . GLY D 1 554 ? 150.409 162.433 148.008 1.00 82.92 406 GLY D CA 1
ATOM 6115 C C . GLY D 1 554 ? 150.228 161.889 149.413 1.00 82.92 406 GLY D C 1
ATOM 6116 O O . GLY D 1 554 ? 149.130 161.952 149.980 1.00 82.92 406 GLY D O 1
ATOM 6117 N N . GLU D 1 555 ? 151.302 161.348 149.992 1.00 83.53 407 GLU D N 1
ATOM 6118 C CA . GLU D 1 555 ? 151.245 160.885 151.373 1.00 83.53 407 GLU D CA 1
ATOM 6119 C C . GLU D 1 555 ? 150.909 162.030 152.315 1.00 83.53 407 GLU D C 1
ATOM 6120 O O . GLU D 1 555 ? 150.151 161.852 153.272 1.00 83.53 407 GLU D O 1
ATOM 6126 N N . ALA D 1 556 ? 151.464 163.216 152.057 1.00 80.01 408 ALA D N 1
ATOM 6127 C CA . ALA D 1 556 ? 151.146 164.375 152.883 1.00 80.01 408 ALA D CA 1
ATOM 6128 C C . ALA D 1 556 ? 149.669 164.730 152.788 1.00 80.01 408 ALA D C 1
ATOM 6129 O O . ALA D 1 556 ? 149.040 165.072 153.795 1.00 80.01 408 ALA D O 1
ATOM 6131 N N . LEU D 1 557 ? 149.098 164.660 151.584 1.00 82.60 409 LEU D N 1
ATOM 6132 C CA . LEU D 1 557 ? 147.681 164.967 151.426 1.00 82.60 409 LEU D CA 1
ATOM 6133 C C . LEU D 1 557 ? 146.811 163.955 152.159 1.00 82.60 409 LEU D C 1
ATOM 6134 O O . LEU D 1 557 ? 145.846 164.332 152.836 1.00 82.60 409 LEU D O 1
ATOM 6139 N N . ARG D 1 558 ? 147.136 162.666 152.040 1.00 83.41 410 ARG D N 1
ATOM 6140 C CA . ARG D 1 558 ? 146.366 161.655 152.758 1.00 83.41 410 ARG D CA 1
ATOM 6141 C C . ARG D 1 558 ? 146.502 161.827 154.265 1.00 83.41 410 ARG D C 1
ATOM 6142 O O . ARG D 1 558 ? 145.528 161.653 155.009 1.00 83.41 410 ARG D O 1
ATOM 6150 N N . CYS D 1 559 ? 147.706 162.167 154.730 1.00 79.54 411 CYS D N 1
ATOM 6151 C CA . CYS D 1 559 ? 147.922 162.403 156.152 1.00 79.54 411 CYS D CA 1
ATOM 6152 C C . CYS D 1 559 ? 147.105 163.590 156.642 1.00 79.54 411 CYS D C 1
ATOM 6153 O O . CYS D 1 559 ? 146.505 163.534 157.719 1.00 79.54 411 CYS D O 1
ATOM 6156 N N . TYR D 1 560 ? 147.062 164.669 155.862 1.00 73.21 412 TYR D N 1
ATOM 6157 C CA . TYR D 1 560 ? 146.217 165.806 156.212 1.00 73.21 412 TYR D CA 1
ATOM 6158 C C . TYR D 1 560 ? 144.755 165.391 156.289 1.00 73.21 412 TYR D C 1
ATOM 6159 O O . TYR D 1 560 ? 144.032 165.774 157.216 1.00 73.21 412 TYR D O 1
ATOM 6168 N N . GLN D 1 561 ? 144.298 164.617 155.301 1.00 81.91 413 GLN D N 1
ATOM 6169 C CA . GLN D 1 561 ? 142.890 164.239 155.250 1.00 81.91 413 GLN D CA 1
ATOM 6170 C C . GLN D 1 561 ? 142.499 163.392 156.452 1.00 81.91 413 GLN D C 1
ATOM 6171 O O . GLN D 1 561 ? 141.458 163.628 157.078 1.00 81.91 413 GLN D O 1
ATOM 6177 N N . GLN D 1 562 ? 143.329 162.409 156.806 1.00 78.06 414 GLN D N 1
ATOM 6178 C CA . GLN D 1 562 ? 142.966 161.544 157.924 1.00 78.06 414 GLN D CA 1
ATOM 6179 C C . GLN D 1 562 ? 143.400 162.134 159.262 1.00 78.06 414 GLN D C 1
ATOM 6180 O O . GLN D 1 562 ? 143.096 161.562 160.314 1.00 78.06 414 GLN D O 1
ATOM 6186 N N . SER D 1 563 ? 144.104 163.267 159.246 1.00 74.60 415 SER D N 1
ATOM 6187 C CA . SER D 1 563 ? 144.191 164.096 160.442 1.00 74.60 415 SER D CA 1
ATOM 6188 C C . SER D 1 563 ? 142.901 164.868 160.657 1.00 74.60 415 SER D C 1
ATOM 6189 O O . SER D 1 563 ? 142.403 164.963 161.785 1.00 74.60 415 SER D O 1
ATOM 6192 N N . ALA D 1 564 ? 142.351 165.435 159.582 1.00 74.36 416 ALA D N 1
ATOM 6193 C CA . ALA D 1 564 ? 141.070 166.123 159.681 1.00 74.36 416 ALA D CA 1
ATOM 6194 C C . ALA D 1 564 ? 139.953 165.155 160.034 1.00 74.36 416 ALA D C 1
ATOM 6195 O O . ALA D 1 564 ? 138.956 165.552 160.648 1.00 74.36 416 ALA D O 1
ATOM 6197 N N . ALA D 1 565 ? 140.097 163.886 159.649 1.00 80.48 417 ALA D N 1
ATOM 6198 C CA . ALA D 1 565 ? 139.119 162.880 160.049 1.00 80.48 417 ALA D CA 1
ATOM 6199 C C . ALA D 1 565 ? 139.112 162.687 161.561 1.00 80.48 417 ALA D C 1
ATOM 6200 O O . ALA D 1 565 ? 138.045 162.559 162.171 1.00 80.48 417 ALA D O 1
ATOM 6202 N N . LEU D 1 566 ? 140.291 162.668 162.183 1.00 76.82 418 LEU D N 1
ATOM 6203 C CA . LEU D 1 566 ? 140.400 162.477 163.625 1.00 76.82 418 LEU D CA 1
ATOM 6204 C C . LEU D 1 566 ? 140.071 163.731 164.419 1.00 76.82 418 LEU D C 1
ATOM 6205 O O . LEU D 1 566 ? 140.041 163.671 165.652 1.00 76.82 418 LEU D O 1
ATOM 6210 N N . GLY D 1 567 ? 139.835 164.857 163.757 1.00 76.75 419 GLY D N 1
ATOM 6211 C CA . GLY D 1 567 ? 139.364 166.038 164.448 1.00 76.75 419 GLY D CA 1
ATOM 6212 C C . GLY D 1 567 ? 140.433 167.045 164.812 1.00 76.75 419 GLY D C 1
ATOM 6213 O O . GLY D 1 567 ? 140.401 167.619 165.905 1.00 76.75 419 GLY D O 1
ATOM 6214 N N . ASN D 1 568 ? 141.388 167.272 163.913 1.00 79.20 420 ASN D N 1
ATOM 6215 C CA . ASN D 1 568 ? 142.344 168.365 164.068 1.00 79.20 420 ASN D CA 1
ATOM 6216 C C . ASN D 1 568 ? 141.609 169.598 163.567 1.00 79.20 420 ASN D C 1
ATOM 6217 O O . ASN D 1 568 ? 141.634 169.926 162.381 1.00 79.20 420 ASN D O 1
ATOM 6222 N N . GLU D 1 569 ? 140.930 170.280 164.490 1.00 91.35 421 GLU D N 1
ATOM 6223 C CA . GLU D 1 569 ? 139.979 171.316 164.101 1.00 91.35 421 GLU D CA 1
ATOM 6224 C C . GLU D 1 569 ? 140.670 172.475 163.393 1.00 91.35 421 GLU D C 1
ATOM 6225 O O . GLU D 1 569 ? 140.131 173.037 162.433 1.00 91.35 421 GLU D O 1
ATOM 6231 N N . ALA D 1 570 ? 141.856 172.860 163.859 1.00 87.15 422 ALA D N 1
ATOM 6232 C CA . ALA D 1 570 ? 142.502 174.041 163.296 1.00 87.15 422 ALA D CA 1
ATOM 6233 C C . ALA D 1 570 ? 143.290 173.705 162.035 1.00 87.15 422 ALA D C 1
ATOM 6234 O O . ALA D 1 570 ? 142.921 174.117 160.929 1.00 87.15 422 ALA D O 1
ATOM 6236 N N . ALA D 1 571 ? 144.342 172.902 162.175 1.00 79.85 423 ALA D N 1
ATOM 6237 C CA . ALA D 1 571 ? 145.409 172.842 161.183 1.00 79.85 423 ALA D CA 1
ATOM 6238 C C . ALA D 1 571 ? 145.030 172.074 159.924 1.00 79.85 423 ALA D C 1
ATOM 6239 O O . ALA D 1 571 ? 145.161 172.592 158.806 1.00 79.85 423 ALA D O 1
ATOM 6241 N N . GLN D 1 572 ? 144.599 170.823 160.091 1.00 78.82 424 GLN D N 1
ATOM 6242 C CA . GLN D 1 572 ? 144.210 170.015 158.943 1.00 78.82 424 GLN D CA 1
ATOM 6243 C C . GLN D 1 572 ? 143.049 170.664 158.206 1.00 78.82 424 GLN D C 1
ATOM 6244 O O . GLN D 1 572 ? 143.013 170.696 156.971 1.00 78.82 424 GLN D O 1
ATOM 6246 N N . GLU D 1 573 ? 142.096 171.209 158.962 1.00 80.89 425 GLU D N 1
ATOM 6247 C CA . GLU D 1 573 ? 140.956 171.875 158.348 1.00 80.89 425 GLU D CA 1
ATOM 6248 C C . GLU D 1 573 ? 141.387 173.094 157.546 1.00 80.89 425 GLU D C 1
ATOM 6249 O O . GLU D 1 573 ? 140.898 173.312 156.431 1.00 80.89 425 GLU D O 1
ATOM 6251 N N . ARG D 1 574 ? 142.303 173.903 158.082 1.00 85.07 426 ARG D N 1
ATOM 6252 C CA . ARG D 1 574 ? 142.696 175.099 157.353 1.00 85.07 426 ARG D CA 1
ATOM 6253 C C . ARG D 1 574 ? 143.556 174.788 156.138 1.00 85.07 426 ARG D C 1
ATOM 6254 O O . ARG D 1 574 ? 143.429 175.481 155.126 1.00 85.07 426 ARG D O 1
ATOM 6262 N N . LEU D 1 575 ? 144.394 173.750 156.184 1.00 82.56 427 LEU D N 1
ATOM 6263 C CA . LEU D 1 575 ? 145.086 173.359 154.956 1.00 82.56 427 LEU D CA 1
ATOM 6264 C C . LEU D 1 575 ? 144.135 172.767 153.923 1.00 82.56 427 LEU D C 1
ATOM 6265 O O . LEU D 1 575 ? 144.289 173.016 152.722 1.00 82.56 427 LEU D O 1
ATOM 6270 N N . ARG D 1 576 ? 143.147 171.985 154.359 1.00 81.64 428 ARG D N 1
ATOM 6271 C CA . ARG D 1 576 ? 142.157 171.489 153.411 1.00 81.64 428 ARG D CA 1
ATOM 6272 C C . ARG D 1 576 ? 141.408 172.643 152.756 1.00 81.64 428 ARG D C 1
ATOM 6273 O O . ARG D 1 576 ? 141.220 172.659 151.535 1.00 81.64 428 ARG D O 1
ATOM 6275 N N . ALA D 1 577 ? 141.000 173.634 153.549 1.00 84.85 429 ALA D N 1
ATOM 6276 C CA . ALA D 1 577 ? 140.322 174.800 152.998 1.00 84.85 429 ALA D CA 1
ATOM 6277 C C . ALA D 1 577 ? 141.223 175.605 152.070 1.00 84.85 429 ALA D C 1
ATOM 6278 O O . ALA D 1 577 ? 140.758 176.093 151.036 1.00 84.85 429 ALA D O 1
ATOM 6280 N N . LEU D 1 578 ? 142.500 175.762 152.420 1.00 90.29 430 LEU D N 1
ATOM 6281 C CA . LEU D 1 578 ? 143.432 176.489 151.572 1.00 90.29 430 LEU D CA 1
ATOM 6282 C C . LEU D 1 578 ? 143.688 175.786 150.248 1.00 90.29 430 LEU D C 1
ATOM 6283 O O . LEU D 1 578 ? 143.816 176.459 149.219 1.00 90.29 430 LEU D O 1
ATOM 6288 N N . PHE D 1 579 ? 143.757 174.457 150.244 1.00 96.95 431 PHE D N 1
ATOM 6289 C CA . PHE D 1 579 ? 143.976 173.692 149.018 1.00 96.95 431 PHE D CA 1
ATOM 6290 C C . PHE D 1 579 ? 142.669 173.401 148.292 1.00 96.95 431 PHE D C 1
ATOM 6291 O O . PHE D 1 579 ? 142.662 172.825 147.200 1.00 96.95 431 PHE D O 1
ATOM 6299 N N . SER D 1 580 ? 141.543 173.788 148.889 1.00 98.00 432 SER D N 1
ATOM 6300 C CA . SER D 1 580 ? 140.250 173.668 148.230 1.00 98.00 432 SER D CA 1
ATOM 6301 C C . SER D 1 580 ? 139.855 174.968 147.544 1.00 98.00 432 SER D C 1
ATOM 6302 O O . SER D 1 580 ? 139.586 174.984 146.339 1.00 98.00 432 SER D O 1
ATOM 6305 N N . MET D 1 581 ? 139.808 176.062 148.306 1.00 99.76 433 MET D N 1
ATOM 6306 C CA . MET D 1 581 ? 139.410 177.347 147.742 1.00 99.76 433 MET D CA 1
ATOM 6307 C C . MET D 1 581 ? 140.414 177.823 146.699 1.00 99.76 433 MET D C 1
ATOM 6308 O O . MET D 1 581 ? 140.034 178.362 145.653 1.00 99.76 433 MET D O 1
ATOM 6313 N N . GLY D 1 582 ? 141.702 177.631 146.967 1.00 99.85 434 GLY D N 1
ATOM 6314 C CA . GLY D 1 582 ? 142.734 178.071 146.052 1.00 99.85 434 GLY D CA 1
ATOM 6315 C C . GLY D 1 582 ? 143.078 177.033 145.005 1.00 99.85 434 GLY D C 1
ATOM 6316 O O . GLY D 1 582 ? 144.085 177.159 144.302 1.00 99.85 434 GLY D O 1
ATOM 6317 N N . ALA D 1 583 ? 142.245 176.000 144.892 1.00 104.95 435 ALA D N 1
ATOM 6318 C CA . ALA D 1 583 ? 142.472 174.946 143.912 1.00 104.95 435 ALA D CA 1
ATOM 6319 C C . ALA D 1 583 ? 141.259 174.779 143.006 1.00 104.95 435 ALA D C 1
ATOM 6320 O O . ALA D 1 583 ? 141.384 174.304 141.873 1.00 104.95 435 ALA D O 1
ATOM 6321 N N . ALA D 1 584 ? 140.085 175.168 143.495 1.00 105.01 436 ALA D N 1
ATOM 6322 C CA . ALA D 1 584 ? 138.846 175.046 142.739 1.00 105.01 436 ALA D CA 1
ATOM 6323 C C . ALA D 1 584 ? 138.582 176.239 141.831 1.00 105.01 436 ALA D C 1
ATOM 6324 O O . ALA D 1 584 ? 137.590 176.229 141.094 1.00 105.01 436 ALA D O 1
ATOM 6326 N N . ALA D 1 585 ? 139.433 177.258 141.864 1.00 105.70 437 ALA D N 1
ATOM 6327 C CA . ALA D 1 585 ? 139.253 178.433 141.019 1.00 105.70 437 ALA D CA 1
ATOM 6328 C C . ALA D 1 585 ? 139.856 178.207 139.637 1.00 105.70 437 ALA D C 1
ATOM 6329 O O . ALA D 1 585 ? 139.135 178.060 138.650 1.00 105.70 437 ALA D O 1
ATOM 6331 N N . SER E 1 376 ? 151.962 123.864 79.300 1.00 120.45 228 SER E N 1
ATOM 6332 C CA . SER E 1 376 ? 152.598 125.137 78.990 1.00 120.45 228 SER E CA 1
ATOM 6333 C C . SER E 1 376 ? 151.567 126.257 78.879 1.00 120.45 228 SER E C 1
ATOM 6334 O O . SER E 1 376 ? 151.295 126.961 79.850 1.00 120.45 228 SER E O 1
ATOM 6337 N N . LEU E 1 377 ? 150.992 126.417 77.686 1.00 121.81 229 LEU E N 1
ATOM 6338 C CA . LEU E 1 377 ? 150.005 127.471 77.482 1.00 121.81 229 LEU E CA 1
ATOM 6339 C C . LEU E 1 377 ? 148.662 127.123 78.110 1.00 121.81 229 LEU E C 1
ATOM 6340 O O . LEU E 1 377 ? 147.886 128.026 78.440 1.00 121.81 229 LEU E O 1
ATOM 6345 N N . GLU E 1 378 ? 148.359 125.833 78.269 1.00 125.79 230 GLU E N 1
ATOM 6346 C CA . GLU E 1 378 ? 147.060 125.443 78.810 1.00 125.79 230 GLU E CA 1
ATOM 6347 C C . GLU E 1 378 ? 146.919 125.856 80.272 1.00 125.79 230 GLU E C 1
ATOM 6348 O O . GLU E 1 378 ? 145.896 126.429 80.673 1.00 125.79 230 GLU E O 1
ATOM 6354 N N . GLU E 1 379 ? 147.939 125.585 81.089 1.00 121.60 231 GLU E N 1
ATOM 6355 C CA . GLU E 1 379 ? 147.879 126.026 82.477 1.00 121.60 231 GLU E CA 1
ATOM 6356 C C . GLU E 1 379 ? 147.866 127.545 82.557 1.00 121.60 231 GLU E C 1
ATOM 6357 O O . GLU E 1 379 ? 147.200 128.120 83.425 1.00 121.60 231 GLU E O 1
ATOM 6363 N N . ALA E 1 380 ? 148.570 128.213 81.641 1.00 113.56 232 ALA E N 1
ATOM 6364 C CA . ALA E 1 380 ? 148.568 129.670 81.626 1.00 113.56 232 ALA E CA 1
ATOM 6365 C C . ALA E 1 380 ? 147.176 130.219 81.344 1.00 113.56 232 ALA E C 1
ATOM 6366 O O . ALA E 1 380 ? 146.727 131.158 82.011 1.00 113.56 232 ALA E O 1
ATOM 6368 N N . VAL E 1 381 ? 146.476 129.649 80.361 1.00 108.75 233 VAL E N 1
ATOM 6369 C CA . VAL E 1 381 ? 145.158 130.172 80.016 1.00 108.75 233 VAL E CA 1
ATOM 6370 C C . VAL E 1 381 ? 144.151 129.853 81.115 1.00 108.75 233 VAL E C 1
ATOM 6371 O O . VAL E 1 381 ? 143.288 130.680 81.436 1.00 108.75 233 VAL E O 1
ATOM 6375 N N . THR E 1 382 ? 144.252 128.669 81.729 1.00 106.09 234 THR E N 1
ATOM 6376 C CA . THR E 1 382 ? 143.376 128.374 82.860 1.00 106.09 234 THR E CA 1
ATOM 6377 C C . THR E 1 382 ? 143.625 129.337 84.015 1.00 106.09 234 THR E C 1
ATOM 6378 O O . THR E 1 382 ? 142.677 129.857 84.623 1.00 106.09 234 THR E O 1
ATOM 6382 N N . SER E 1 383 ? 144.895 129.608 84.317 1.00 103.91 235 SER E N 1
ATOM 6383 C CA . SER E 1 383 ? 145.215 130.535 85.392 1.00 103.91 235 SER E CA 1
ATOM 6384 C C . SER E 1 383 ? 144.698 131.932 85.085 1.00 103.91 235 SER E C 1
ATOM 6385 O O . SER E 1 383 ? 144.138 132.597 85.962 1.00 103.91 235 SER E O 1
ATOM 6388 N N . ILE E 1 384 ? 144.868 132.394 83.845 1.00 95.75 236 ILE E N 1
ATOM 6389 C CA . ILE E 1 384 ? 144.466 133.758 83.524 1.00 95.75 236 ILE E CA 1
ATOM 6390 C C . ILE E 1 384 ? 142.948 133.890 83.532 1.00 95.75 236 ILE E C 1
ATOM 6391 O O . ILE E 1 384 ? 142.414 134.917 83.959 1.00 95.75 236 ILE E O 1
ATOM 6396 N N . GLN E 1 385 ? 142.221 132.857 83.092 1.00 97.07 237 GLN E N 1
ATOM 6397 C CA . GLN E 1 385 ? 140.764 132.964 83.122 1.00 97.07 237 GLN E CA 1
ATOM 6398 C C . GLN E 1 385 ? 140.235 132.904 84.552 1.00 97.07 237 GLN E C 1
ATOM 6399 O O . GLN E 1 385 ? 139.297 133.634 84.905 1.00 97.07 237 GLN E O 1
ATOM 6405 N N . GLN E 1 386 ? 140.830 132.059 85.401 1.00 92.96 238 GLN E N 1
ATOM 6406 C CA . GLN E 1 386 ? 140.419 132.050 86.801 1.00 92.96 238 GLN E CA 1
ATOM 6407 C C . GLN E 1 386 ? 140.740 133.377 87.476 1.00 92.96 238 GLN E C 1
ATOM 6408 O O . GLN E 1 386 ? 139.935 133.887 88.268 1.00 92.96 238 GLN E O 1
ATOM 6414 N N . LEU E 1 387 ? 141.902 133.953 87.162 1.00 89.90 239 LEU E N 1
ATOM 6415 C CA . LEU E 1 387 ? 142.252 135.263 87.691 1.00 89.90 239 LEU E CA 1
ATOM 6416 C C . LEU E 1 387 ? 141.277 136.323 87.207 1.00 89.90 239 LEU E C 1
ATOM 6417 O O . LEU E 1 387 ? 140.938 137.244 87.953 1.00 89.90 239 LEU E O 1
ATOM 6422 N N . PHE E 1 388 ? 140.824 136.222 85.956 1.00 87.25 240 PHE E N 1
ATOM 6423 C CA . PHE E 1 388 ? 139.853 137.186 85.450 1.00 87.25 240 PHE E CA 1
ATOM 6424 C C . PHE E 1 388 ? 138.536 137.082 86.201 1.00 87.25 240 PHE E C 1
ATOM 6425 O O . PHE E 1 388 ? 137.933 138.102 86.552 1.00 87.25 240 PHE E O 1
ATOM 6433 N N . GLN E 1 389 ? 138.064 135.858 86.445 1.00 85.74 241 GLN E N 1
ATOM 6434 C CA . GLN E 1 389 ? 136.840 135.689 87.225 1.00 85.74 241 GLN E CA 1
ATOM 6435 C C . GLN E 1 389 ? 136.994 136.295 88.615 1.00 85.74 241 GLN E C 1
ATOM 6436 O O . GLN E 1 389 ? 136.133 137.057 89.083 1.00 85.74 241 GLN E O 1
ATOM 6442 N N . LEU E 1 390 ? 138.103 135.984 89.285 1.00 81.11 242 LEU E N 1
ATOM 6443 C CA . LEU E 1 390 ? 138.321 136.523 90.621 1.00 81.11 242 LEU E CA 1
ATOM 6444 C C . LEU E 1 390 ? 138.411 138.043 90.597 1.00 81.11 242 LEU E C 1
ATOM 6445 O O . LEU E 1 390 ? 137.853 138.718 91.467 1.00 81.11 242 LEU E O 1
ATOM 6450 N N . SER E 1 391 ? 139.098 138.599 89.600 1.00 81.95 243 SER E N 1
ATOM 6451 C CA . SER E 1 391 ? 139.297 140.040 89.544 1.00 81.95 243 SER E CA 1
ATOM 6452 C C . SER E 1 391 ? 137.996 140.769 89.257 1.00 81.95 243 SER E C 1
ATOM 6453 O O . SER E 1 391 ? 137.753 141.843 89.813 1.00 81.95 243 SER E O 1
ATOM 6456 N N . VAL E 1 392 ? 137.151 140.218 88.386 1.00 77.77 244 VAL E N 1
ATOM 6457 C CA . VAL E 1 392 ? 135.871 140.870 88.133 1.00 77.77 244 VAL E CA 1
ATOM 6458 C C . VAL E 1 392 ? 134.987 140.788 89.370 1.00 77.77 244 VAL E C 1
ATOM 6459 O O . VAL E 1 392 ? 134.254 141.733 89.685 1.00 77.77 244 VAL E O 1
ATOM 6463 N N . SER E 1 393 ? 135.067 139.681 90.116 1.00 77.78 245 SER E N 1
ATOM 6464 C CA . SER E 1 393 ? 134.348 139.614 91.386 1.00 77.78 245 SER E CA 1
ATOM 6465 C C . SER E 1 393 ? 134.832 140.695 92.349 1.00 77.78 245 SER E C 1
ATOM 6466 O O . SER E 1 393 ? 134.025 141.400 92.971 1.00 77.78 245 SER E O 1
ATOM 6469 N N . ILE E 1 394 ? 136.154 140.846 92.471 1.00 73.78 246 ILE E N 1
ATOM 6470 C CA . ILE E 1 394 ? 136.717 141.854 93.367 1.00 73.78 246 ILE E CA 1
ATOM 6471 C C . ILE E 1 394 ? 136.269 143.243 92.947 1.00 73.78 246 ILE E C 1
ATOM 6472 O O . ILE E 1 394 ? 135.883 144.071 93.780 1.00 73.78 246 ILE E O 1
ATOM 6477 N N . ALA E 1 395 ? 136.336 143.526 91.647 1.00 82.15 247 ALA E N 1
ATOM 6478 C CA . ALA E 1 395 ? 135.989 144.852 91.156 1.00 82.15 247 ALA E CA 1
ATOM 6479 C C . ALA E 1 395 ? 134.522 145.157 91.400 1.00 82.15 247 ALA E C 1
ATOM 6480 O O . ALA E 1 395 ? 134.171 146.275 91.788 1.00 82.15 247 ALA E O 1
ATOM 6482 N N . PHE E 1 396 ? 133.646 144.176 91.176 1.00 79.66 248 PHE E N 1
ATOM 6483 C CA . PHE E 1 396 ? 132.229 144.412 91.408 1.00 79.66 248 PHE E CA 1
ATOM 6484 C C . PHE E 1 396 ? 131.949 144.643 92.886 1.00 79.66 248 PHE E C 1
ATOM 6485 O O . PHE E 1 396 ? 131.167 145.532 93.241 1.00 79.66 248 PHE E O 1
ATOM 6493 N N . ASN E 1 397 ? 132.600 143.874 93.763 1.00 76.36 249 ASN E N 1
ATOM 6494 C CA . ASN E 1 397 ? 132.446 144.110 95.196 1.00 76.36 249 ASN E CA 1
ATOM 6495 C C . ASN E 1 397 ? 132.918 145.506 95.581 1.00 76.36 249 ASN E C 1
ATOM 6496 O O . ASN E 1 397 ? 132.240 146.216 96.337 1.00 76.36 249 ASN E O 1
ATOM 6501 N N . PHE E 1 398 ? 134.079 145.916 95.072 1.00 75.45 250 PHE E N 1
ATOM 6502 C CA . PHE E 1 398 ? 134.632 147.216 95.429 1.00 75.45 250 PHE E CA 1
ATOM 6503 C C . PHE E 1 398 ? 133.747 148.341 94.923 1.00 75.45 250 PHE E C 1
ATOM 6504 O O . PHE E 1 398 ? 133.525 149.334 95.625 1.00 75.45 250 PHE E O 1
ATOM 6512 N N . LEU E 1 399 ? 133.116 148.063 93.815 1.00 81.99 251 LEU E N 1
ATOM 6513 C CA . LEU E 1 399 ? 132.297 149.076 93.217 1.00 81.99 251 LEU E CA 1
ATOM 6514 C C . LEU E 1 399 ? 131.139 149.250 94.056 1.00 81.99 251 LEU E C 1
ATOM 6515 O O . LEU E 1 399 ? 130.784 150.312 94.444 1.00 81.99 251 LEU E O 1
ATOM 6520 N N . GLY E 1 400 ? 130.536 148.154 94.325 1.00 86.03 252 GLY E N 1
ATOM 6521 C CA . GLY E 1 400 ? 129.323 148.148 95.124 1.00 86.03 252 GLY E CA 1
ATOM 6522 C C . GLY E 1 400 ? 129.503 148.838 96.461 1.00 86.03 252 GLY E C 1
ATOM 6523 O O . GLY E 1 400 ? 128.669 149.650 96.874 1.00 86.03 252 GLY E O 1
ATOM 6524 N N . THR E 1 401 ? 130.598 148.528 97.161 1.00 82.04 253 THR E N 1
ATOM 6525 C CA . THR E 1 401 ? 130.815 149.171 98.454 1.00 82.04 253 THR E CA 1
ATOM 6526 C C . THR E 1 401 ? 131.123 150.655 98.293 1.00 82.04 253 THR E C 1
ATOM 6527 O O . THR E 1 401 ? 130.724 151.461 99.142 1.00 82.04 253 THR E O 1
ATOM 6531 N N . GLU E 1 402 ? 131.797 151.040 97.208 1.00 87.21 254 GLU E N 1
ATOM 6532 C CA . GLU E 1 402 ? 132.021 152.455 96.950 1.00 87.21 254 GLU E CA 1
ATOM 6533 C C . GLU E 1 402 ? 130.705 153.179 96.698 1.00 87.21 254 GLU E C 1
ATOM 6534 O O . GLU E 1 402 ? 130.509 154.302 97.179 1.00 87.21 254 GLU E O 1
ATOM 6536 N N . ASN E 1 403 ? 129.793 152.556 95.949 1.00 90.65 255 ASN E N 1
ATOM 6537 C CA . ASN E 1 403 ? 128.489 153.166 95.722 1.00 90.65 255 ASN E CA 1
ATOM 6538 C C . ASN E 1 403 ? 127.701 153.281 97.019 1.00 90.65 255 ASN E C 1
ATOM 6539 O O . ASN E 1 403 ? 127.062 154.307 97.276 1.00 90.65 255 ASN E O 1
ATOM 6544 N N . MET E 1 404 ? 127.741 152.240 97.854 1.00 86.43 256 MET E N 1
ATOM 6545 C CA . MET E 1 404 ? 127.022 152.294 99.124 1.00 86.43 256 MET E CA 1
ATOM 6546 C C . MET E 1 404 ? 127.568 153.394 100.024 1.00 86.43 256 MET E C 1
ATOM 6547 O O . MET E 1 404 ? 126.798 154.130 100.652 1.00 86.43 256 MET E O 1
ATOM 6552 N N . LYS E 1 405 ? 128.893 153.523 100.105 1.00 85.43 257 LYS E N 1
ATOM 6553 C CA . LYS E 1 405 ? 129.472 154.573 100.934 1.00 85.43 257 LYS E CA 1
ATOM 6554 C C . LYS E 1 405 ? 129.173 155.955 100.367 1.00 85.43 257 LYS E C 1
ATOM 6555 O O . LYS E 1 405 ? 128.912 156.899 101.121 1.00 85.43 257 LYS E O 1
ATOM 6561 N N . SER E 1 406 ? 129.207 156.094 99.039 1.00 90.54 258 SER E N 1
ATOM 6562 C CA . SER E 1 406 ? 128.952 157.391 98.421 1.00 90.54 258 SER E CA 1
ATOM 6563 C C . SER E 1 406 ? 127.512 157.838 98.636 1.00 90.54 258 SER E C 1
ATOM 6564 O O . SER E 1 406 ? 127.257 159.014 98.919 1.00 90.54 258 SER E O 1
ATOM 6567 N N . GLY E 1 407 ? 126.558 156.919 98.512 1.00 90.92 259 GLY E N 1
ATOM 6568 C CA . GLY E 1 407 ? 125.165 157.266 98.705 1.00 90.92 259 GLY E CA 1
ATOM 6569 C C . GLY E 1 407 ? 124.207 156.553 97.774 1.00 90.92 259 GLY E C 1
ATOM 6570 O O . GLY E 1 407 ? 123.033 156.376 98.111 1.00 90.92 259 GLY E O 1
ATOM 6571 N N . ASP E 1 408 ? 124.682 156.143 96.600 1.00 100.30 260 ASP E N 1
ATOM 6572 C CA . ASP E 1 408 ? 123.840 155.381 95.687 1.00 100.30 260 ASP E CA 1
ATOM 6573 C C . ASP E 1 408 ? 123.608 153.985 96.249 1.00 100.30 260 ASP E C 1
ATOM 6574 O O . ASP E 1 408 ? 124.554 153.304 96.656 1.00 100.30 260 ASP E O 1
ATOM 6579 N N . HIS E 1 409 ? 122.348 153.549 96.268 1.00 93.34 261 HIS E N 1
ATOM 6580 C CA . HIS E 1 409 ? 121.979 152.334 96.982 1.00 93.34 261 HIS E CA 1
ATOM 6581 C C . HIS E 1 409 ? 121.510 151.217 96.058 1.00 93.34 261 HIS E C 1
ATOM 6582 O O . HIS E 1 409 ? 122.040 150.106 96.132 1.00 93.34 261 HIS E O 1
ATOM 6589 N N . THR E 1 410 ? 120.528 151.469 95.190 1.00 99.08 262 THR E N 1
ATOM 6590 C CA . THR E 1 410 ? 120.008 150.394 94.347 1.00 99.08 262 THR E CA 1
ATOM 6591 C C . THR E 1 410 ? 121.095 149.829 93.438 1.00 99.08 262 THR E C 1
ATOM 6592 O O . THR E 1 410 ? 121.150 148.614 93.198 1.00 99.08 262 THR E O 1
ATOM 6596 N N . ALA E 1 411 ? 121.983 150.692 92.941 1.00 99.23 263 ALA E N 1
ATOM 6597 C CA . ALA E 1 411 ? 123.132 150.208 92.189 1.00 99.23 263 ALA E CA 1
ATOM 6598 C C . ALA E 1 411 ? 124.027 149.347 93.067 1.00 99.23 263 ALA E C 1
ATOM 6599 O O . ALA E 1 411 ? 124.580 148.343 92.607 1.00 99.23 263 ALA E O 1
ATOM 6601 N N . ALA E 1 412 ? 124.181 149.725 94.338 1.00 94.26 264 ALA E N 1
ATOM 6602 C CA . ALA E 1 412 ? 124.956 148.904 95.261 1.00 94.26 264 ALA E CA 1
ATOM 6603 C C . ALA E 1 412 ? 124.311 147.539 95.452 1.00 94.26 264 ALA E C 1
ATOM 6604 O O . ALA E 1 412 ? 125.005 146.518 95.495 1.00 94.26 264 ALA E O 1
ATOM 6606 N N . PHE E 1 413 ? 122.983 147.499 95.564 1.00 98.30 265 PHE E N 1
ATOM 6607 C CA . PHE E 1 413 ? 122.286 146.222 95.671 1.00 98.30 265 PHE E CA 1
ATOM 6608 C C . PHE E 1 413 ? 122.539 145.354 94.451 1.00 98.30 265 PHE E C 1
ATOM 6609 O O . PHE E 1 413 ? 122.865 144.169 94.577 1.00 98.30 265 PHE E O 1
ATOM 6617 N N . SER E 1 414 ? 122.387 145.926 93.257 1.00 97.94 266 SER E N 1
ATOM 6618 C CA . SER E 1 414 ? 122.595 145.139 92.047 1.00 97.94 266 SER E CA 1
ATOM 6619 C C . SER E 1 414 ? 124.030 144.637 91.963 1.00 97.94 266 SER E C 1
ATOM 6620 O O . SER E 1 414 ? 124.272 143.468 91.632 1.00 97.94 266 SER E O 1
ATOM 6623 N N . TYR E 1 415 ? 124.994 145.507 92.269 1.00 91.78 267 TYR E N 1
ATOM 6624 C CA . TYR E 1 415 ? 126.399 145.132 92.178 1.00 91.78 267 TYR E CA 1
ATOM 6625 C C . TYR E 1 415 ? 126.726 144.022 93.163 1.00 91.78 267 TYR E C 1
ATOM 6626 O O . TYR E 1 415 ? 127.391 143.040 92.814 1.00 91.78 267 TYR E O 1
ATOM 6635 N N . PHE E 1 416 ? 126.250 144.154 94.402 1.00 85.89 268 PHE E N 1
ATOM 6636 C CA . PHE E 1 416 ? 126.523 143.139 95.409 1.00 85.89 268 PHE E CA 1
ATOM 6637 C C . PHE E 1 416 ? 125.852 141.825 95.045 1.00 85.89 268 PHE E C 1
ATOM 6638 O O . PHE E 1 416 ? 126.417 140.750 95.265 1.00 85.89 268 PHE E O 1
ATOM 6646 N N . GLN E 1 417 ? 124.648 141.893 94.473 1.00 92.48 269 GLN E N 1
ATOM 6647 C CA . GLN E 1 417 ? 123.945 140.678 94.085 1.00 92.48 269 GLN E CA 1
ATOM 6648 C C . GLN E 1 417 ? 124.701 139.935 92.992 1.00 92.48 269 GLN E C 1
ATOM 6649 O O . GLN E 1 417 ? 124.921 138.724 93.089 1.00 92.48 269 GLN E O 1
ATOM 6655 N N . LYS E 1 418 ? 125.125 140.650 91.948 1.00 93.98 270 LYS E N 1
ATOM 6656 C CA . LYS E 1 418 ? 125.831 139.970 90.868 1.00 93.98 270 LYS E CA 1
ATOM 6657 C C . LYS E 1 418 ? 127.256 139.592 91.249 1.00 93.98 270 LYS E C 1
ATOM 6658 O O . LYS E 1 418 ? 127.838 138.711 90.608 1.00 93.98 270 LYS E O 1
ATOM 6664 N N . ALA E 1 419 ? 127.829 140.229 92.272 1.00 86.42 271 ALA E N 1
ATOM 6665 C CA . ALA E 1 419 ? 129.125 139.790 92.776 1.00 86.42 271 ALA E CA 1
ATOM 6666 C C . ALA E 1 419 ? 128.992 138.537 93.629 1.00 86.42 271 ALA E C 1
ATOM 6667 O O . ALA E 1 419 ? 129.846 137.648 93.567 1.00 86.42 271 ALA E O 1
ATOM 6669 N N . ALA E 1 420 ? 127.933 138.451 94.433 1.00 85.01 272 ALA E N 1
ATOM 6670 C CA . ALA E 1 420 ? 127.720 137.272 95.259 1.00 85.01 272 ALA E CA 1
ATOM 6671 C C . ALA E 1 420 ? 127.179 136.101 94.458 1.00 85.01 272 ALA E C 1
ATOM 6672 O O . ALA E 1 420 ? 127.286 134.956 94.908 1.00 85.01 272 ALA E O 1
ATOM 6674 N N . ALA E 1 421 ? 126.601 136.360 93.284 1.00 86.90 273 ALA E N 1
ATOM 6675 C CA . ALA E 1 421 ? 126.079 135.273 92.465 1.00 86.90 273 ALA E CA 1
ATOM 6676 C C . ALA E 1 421 ? 127.180 134.379 91.910 1.00 86.90 273 ALA E C 1
ATOM 6677 O O . ALA E 1 421 ? 126.877 133.302 91.386 1.00 86.90 273 ALA E O 1
ATOM 6679 N N . ARG E 1 422 ? 128.442 134.795 92.009 1.00 80.97 274 ARG E N 1
ATOM 6680 C CA . ARG E 1 422 ? 129.553 134.051 91.432 1.00 80.97 274 ARG E CA 1
ATOM 6681 C C . ARG E 1 422 ? 130.553 133.579 92.482 1.00 80.97 274 ARG E C 1
ATOM 6682 O O . ARG E 1 422 ? 131.706 133.292 92.150 1.00 80.97 274 ARG E O 1
ATOM 6690 N N . GLY E 1 423 ? 130.140 133.501 93.743 1.00 79.95 275 GLY E N 1
ATOM 6691 C CA . GLY E 1 423 ? 130.951 132.851 94.753 1.00 79.95 275 GLY E CA 1
ATOM 6692 C C . GLY E 1 423 ? 132.075 133.678 95.342 1.00 79.95 275 GLY E C 1
ATOM 6693 O O . GLY E 1 423 ? 133.246 133.312 95.217 1.00 79.95 275 GLY E O 1
ATOM 6694 N N . TYR E 1 424 ? 131.739 134.793 95.987 1.00 74.91 276 TYR E N 1
ATOM 6695 C CA . TYR E 1 424 ? 132.717 135.598 96.704 1.00 74.91 276 TYR E CA 1
ATOM 6696 C C . TYR E 1 424 ? 132.269 135.770 98.147 1.00 74.91 276 TYR E C 1
ATOM 6697 O O . TYR E 1 424 ? 131.077 135.922 98.420 1.00 74.91 276 TYR E O 1
ATOM 6706 N N . SER E 1 425 ? 133.234 135.754 99.067 1.00 77.12 277 SER E N 1
ATOM 6707 C CA . SER E 1 425 ? 132.911 135.748 100.490 1.00 77.12 277 SER E CA 1
ATOM 6708 C C . SER E 1 425 ? 132.369 137.098 100.948 1.00 77.12 277 SER E C 1
ATOM 6709 O O . SER E 1 425 ? 131.233 137.199 101.428 1.00 77.12 277 SER E O 1
ATOM 6712 N N . LYS E 1 426 ? 133.180 138.148 100.819 1.00 80.28 278 LYS E N 1
ATOM 6713 C CA . LYS E 1 426 ? 132.762 139.459 101.300 1.00 80.28 278 LYS E CA 1
ATOM 6714 C C . LYS E 1 426 ? 131.538 139.958 100.547 1.00 80.28 278 LYS E C 1
ATOM 6715 O O . LYS E 1 426 ? 130.679 140.637 101.121 1.00 80.28 278 LYS E O 1
ATOM 6721 N N . ALA E 1 427 ? 131.442 139.640 99.255 1.00 81.68 279 ALA E N 1
ATOM 6722 C CA . ALA E 1 427 ? 130.262 140.027 98.494 1.00 81.68 279 ALA E CA 1
ATOM 6723 C C . ALA E 1 427 ? 129.016 139.357 99.048 1.00 81.68 279 ALA E C 1
ATOM 6724 O O . ALA E 1 427 ? 127.954 139.982 99.143 1.00 81.68 279 ALA E O 1
ATOM 6726 N N . GLN E 1 428 ? 129.126 138.082 99.421 1.00 83.59 280 GLN E N 1
ATOM 6727 C CA . GLN E 1 428 ? 127.984 137.387 99.999 1.00 83.59 280 GLN E CA 1
ATOM 6728 C C . GLN E 1 428 ? 127.613 137.983 101.349 1.00 83.59 280 GLN E C 1
ATOM 6729 O O . GLN E 1 428 ? 126.424 138.128 101.666 1.00 83.59 280 GLN E O 1
ATOM 6735 N N . TYR E 1 429 ? 128.614 138.340 102.157 1.00 81.70 281 TYR E N 1
ATOM 6736 C CA . TYR E 1 429 ? 128.320 139.015 103.417 1.00 81.70 281 TYR E CA 1
ATOM 6737 C C . TYR E 1 429 ? 127.588 140.327 103.185 1.00 81.70 281 TYR E C 1
ATOM 6738 O O . TYR E 1 429 ? 126.616 140.636 103.884 1.00 81.70 281 TYR E O 1
ATOM 6747 N N . ASN E 1 430 ? 128.045 141.120 102.220 1.00 84.05 282 ASN E N 1
ATOM 6748 C CA . ASN E 1 430 ? 127.405 142.404 101.966 1.00 84.05 282 ASN E CA 1
ATOM 6749 C C . ASN E 1 430 ? 125.989 142.213 101.442 1.00 84.05 282 ASN E C 1
ATOM 6750 O O . ASN E 1 430 ? 125.088 142.989 101.778 1.00 84.05 282 ASN E O 1
ATOM 6755 N N . ALA E 1 431 ? 125.775 141.191 100.615 1.00 89.36 283 ALA E N 1
ATOM 6756 C CA . ALA E 1 431 ? 124.429 140.898 100.140 1.00 89.36 283 ALA E CA 1
ATOM 6757 C C . ALA E 1 431 ? 123.517 140.523 101.299 1.00 89.36 283 ALA E C 1
ATOM 6758 O O . ALA E 1 431 ? 122.373 140.988 101.384 1.00 89.36 283 ALA E O 1
ATOM 6760 N N . GLY E 1 432 ? 124.014 139.691 102.212 1.00 95.31 284 GLY E N 1
ATOM 6761 C CA . GLY E 1 432 ? 123.228 139.357 103.388 1.00 95.31 284 GLY E CA 1
ATOM 6762 C C . GLY E 1 432 ? 122.918 140.574 104.237 1.00 95.31 284 GLY E C 1
ATOM 6763 O O . GLY E 1 432 ? 121.802 140.726 104.738 1.00 95.31 284 GLY E O 1
ATOM 6764 N N . LEU E 1 433 ? 123.902 141.458 104.405 1.00 95.08 285 LEU E N 1
ATOM 6765 C CA . LEU E 1 433 ? 123.698 142.657 105.210 1.00 95.08 285 LEU E CA 1
ATOM 6766 C C . LEU E 1 433 ? 122.655 143.569 104.580 1.00 95.08 285 LEU E C 1
ATOM 6767 O O . LEU E 1 433 ? 121.779 144.102 105.271 1.00 95.08 285 LEU E O 1
ATOM 6772 N N . CYS E 1 434 ? 122.731 143.753 103.263 1.00 99.81 286 CYS E N 1
ATOM 6773 C CA . CYS E 1 434 ? 121.790 144.629 102.585 1.00 99.81 286 CYS E CA 1
ATOM 6774 C C . CYS E 1 434 ? 120.410 144.005 102.454 1.00 99.81 286 CYS E C 1
ATOM 6775 O O . CYS E 1 434 ? 119.439 144.737 102.240 1.00 99.81 286 CYS E O 1
ATOM 6778 N N . HIS E 1 435 ? 120.296 142.683 102.577 1.00 97.85 287 HIS E N 1
ATOM 6779 C CA . HIS E 1 435 ? 118.992 142.038 102.628 1.00 97.85 287 HIS E CA 1
ATOM 6780 C C . HIS E 1 435 ? 118.392 142.007 104.027 1.00 97.85 287 HIS E C 1
ATOM 6781 O O . HIS E 1 435 ? 117.163 141.981 104.150 1.00 97.85 287 HIS E O 1
ATOM 6788 N N . GLU E 1 436 ? 119.212 142.014 105.078 1.00 100.25 288 GLU E N 1
ATOM 6789 C CA . GLU E 1 436 ? 118.676 142.012 106.436 1.00 100.25 288 GLU E CA 1
ATOM 6790 C C . GLU E 1 436 ? 118.399 143.406 106.981 1.00 100.25 288 GLU E C 1
ATOM 6791 O O . GLU E 1 436 ? 117.417 143.582 107.710 1.00 100.25 288 GLU E O 1
ATOM 6797 N N . HIS E 1 437 ? 119.229 144.404 106.663 1.00 98.82 289 HIS E N 1
ATOM 6798 C CA . HIS E 1 437 ? 118.859 145.781 106.980 1.00 98.82 289 HIS E CA 1
ATOM 6799 C C . HIS E 1 437 ? 117.853 146.328 105.977 1.00 98.82 289 HIS E C 1
ATOM 6800 O O . HIS E 1 437 ? 117.005 147.157 106.329 1.00 98.82 289 HIS E O 1
ATOM 6807 N N . GLY E 1 438 ? 117.932 145.882 104.726 1.00 101.56 290 GLY E N 1
ATOM 6808 C CA . GLY E 1 438 ? 117.013 146.362 103.710 1.00 101.56 290 GLY E CA 1
ATOM 6809 C C . GLY E 1 438 ? 117.147 147.835 103.404 1.00 101.56 290 GLY E C 1
ATOM 6810 O O . GLY E 1 438 ? 116.134 148.533 103.296 1.00 101.56 290 GLY E O 1
ATOM 6811 N N . ARG E 1 439 ? 118.374 148.333 103.263 1.00 100.95 291 ARG E N 1
ATOM 6812 C CA . ARG E 1 439 ? 118.625 149.756 103.038 1.00 100.95 291 ARG E CA 1
ATOM 6813 C C . ARG E 1 439 ? 118.497 150.025 101.543 1.00 100.95 291 ARG E C 1
ATOM 6814 O O . ARG E 1 439 ? 119.437 150.479 100.891 1.00 100.95 291 ARG E O 1
ATOM 6816 N N . GLY E 1 440 ? 117.304 149.779 101.009 1.00 103.04 292 GLY E N 1
ATOM 6817 C CA . GLY E 1 440 ? 117.046 149.879 99.589 1.00 103.04 292 GLY E CA 1
ATOM 6818 C C . GLY E 1 440 ? 116.417 148.652 98.964 1.00 103.04 292 GLY E C 1
ATOM 6819 O O . GLY E 1 440 ? 116.468 148.508 97.737 1.00 103.04 292 GLY E O 1
ATOM 6820 N N . THR E 1 441 ? 115.834 147.760 99.770 1.00 105.09 293 THR E N 1
ATOM 6821 C CA . THR E 1 441 ? 115.178 146.542 99.316 1.00 105.09 293 THR E CA 1
ATOM 6822 C C . THR E 1 441 ? 114.263 146.094 100.439 1.00 105.09 293 THR E C 1
ATOM 6823 O O . THR E 1 441 ? 114.642 146.235 101.610 1.00 105.09 293 THR E O 1
ATOM 6827 N N . PRO E 1 442 ? 113.065 145.586 100.146 1.00 109.83 294 PRO E N 1
ATOM 6828 C CA . PRO E 1 442 ? 112.152 145.197 101.227 1.00 109.83 294 PRO E CA 1
ATOM 6829 C C . PRO E 1 442 ? 112.790 144.184 102.166 1.00 109.83 294 PRO E C 1
ATOM 6830 O O . PRO E 1 442 ? 113.561 143.318 101.746 1.00 109.83 294 PRO E O 1
ATOM 6834 N N . ARG E 1 443 ? 112.470 144.319 103.453 1.00 110.27 295 ARG E N 1
ATOM 6835 C CA . ARG E 1 443 ? 113.093 143.500 104.484 1.00 110.27 295 ARG E CA 1
ATOM 6836 C C . ARG E 1 443 ? 112.864 142.019 104.214 1.00 110.27 295 ARG E C 1
ATOM 6837 O O . ARG E 1 443 ? 111.739 141.586 103.955 1.00 110.27 295 ARG E O 1
ATOM 6845 N N . ASP E 1 444 ? 113.943 141.245 104.279 1.00 107.93 296 ASP E N 1
ATOM 6846 C CA . ASP E 1 444 ? 113.885 139.809 104.065 1.00 107.93 296 ASP E CA 1
ATOM 6847 C C . ASP E 1 444 ? 114.917 139.151 104.962 1.00 107.93 296 ASP E C 1
ATOM 6848 O O . ASP E 1 444 ? 116.032 139.657 105.110 1.00 107.93 296 ASP E O 1
ATOM 6853 N N . ILE E 1 445 ? 114.542 138.025 105.559 1.00 100.98 297 ILE E N 1
ATOM 6854 C CA . ILE E 1 445 ? 115.451 137.298 106.434 1.00 100.98 297 ILE E CA 1
ATOM 6855 C C . ILE E 1 445 ? 115.846 135.998 105.750 1.00 100.98 297 ILE E C 1
ATOM 6856 O O . ILE E 1 445 ? 116.958 135.497 105.942 1.00 100.98 297 ILE E O 1
ATOM 6861 N N . SER E 1 446 ? 114.948 135.459 104.926 1.00 103.92 298 SER E N 1
ATOM 6862 C CA . SER E 1 446 ? 115.198 134.192 104.247 1.00 103.92 298 SER E CA 1
ATOM 6863 C C . SER E 1 446 ? 116.419 134.293 103.343 1.00 103.92 298 SER E C 1
ATOM 6864 O O . SER E 1 446 ? 117.427 133.615 103.573 1.00 103.92 298 SER E O 1
ATOM 6867 N N . LYS E 1 447 ? 116.343 135.144 102.319 1.00 106.02 299 LYS E N 1
ATOM 6868 C CA . LYS E 1 447 ? 117.499 135.360 101.460 1.00 106.02 299 LYS E CA 1
ATOM 6869 C C . LYS E 1 447 ? 118.690 135.893 102.242 1.00 106.02 299 LYS E C 1
ATOM 6870 O O . LYS E 1 447 ? 119.833 135.538 101.927 1.00 106.02 299 LYS E O 1
ATOM 6872 N N . ALA E 1 448 ? 118.442 136.718 103.262 1.00 100.76 300 ALA E N 1
ATOM 6873 C CA . ALA E 1 448 ? 119.532 137.239 104.078 1.00 100.76 300 ALA E CA 1
ATOM 6874 C C . ALA E 1 448 ? 120.302 136.110 104.750 1.00 100.76 300 ALA E C 1
ATOM 6875 O O . ALA E 1 448 ? 121.528 136.025 104.628 1.00 100.76 300 ALA E O 1
ATOM 6877 N N . VAL E 1 449 ? 119.598 135.215 105.446 1.00 95.71 301 VAL E N 1
ATOM 6878 C CA . VAL E 1 449 ? 120.293 134.124 106.118 1.00 95.71 301 VAL E CA 1
ATOM 6879 C C . VAL E 1 449 ? 120.870 133.115 105.134 1.00 95.71 301 VAL E C 1
ATOM 6880 O O . VAL E 1 449 ? 121.894 132.497 105.438 1.00 95.71 301 VAL E O 1
ATOM 6884 N N . LEU E 1 450 ? 120.253 132.918 103.965 1.00 92.46 302 LEU E N 1
ATOM 6885 C CA . LEU E 1 450 ? 120.872 132.043 102.972 1.00 92.46 302 LEU E CA 1
ATOM 6886 C C . LEU E 1 450 ? 122.206 132.607 102.498 1.00 92.46 302 LEU E C 1
ATOM 6887 O O . LEU E 1 450 ? 123.208 131.879 102.419 1.00 92.46 302 LEU E O 1
ATOM 6892 N N . TYR E 1 451 ? 122.246 133.906 102.200 1.00 91.95 303 TYR E N 1
ATOM 6893 C CA . TYR E 1 451 ? 123.509 134.534 101.829 1.00 91.95 303 TYR E CA 1
ATOM 6894 C C . TYR E 1 451 ? 124.505 134.474 102.979 1.00 91.95 303 TYR E C 1
ATOM 6895 O O . TYR E 1 451 ? 125.707 134.282 102.761 1.00 91.95 303 TYR E O 1
ATOM 6904 N N . TYR E 1 452 ? 124.024 134.640 104.213 1.00 90.66 304 TYR E N 1
ATOM 6905 C CA . TYR E 1 452 ? 124.917 134.585 105.364 1.00 90.66 304 TYR E CA 1
ATOM 6906 C C . TYR E 1 452 ? 125.528 133.200 105.520 1.00 90.66 304 TYR E C 1
ATOM 6907 O O . TYR E 1 452 ? 126.713 133.073 105.832 1.00 90.66 304 TYR E O 1
ATOM 6916 N N . GLN E 1 453 ? 124.729 132.150 105.322 1.00 85.76 305 GLN E N 1
ATOM 6917 C CA . GLN E 1 453 ? 125.261 130.790 105.340 1.00 85.76 305 GLN E CA 1
ATOM 6918 C C . GLN E 1 453 ? 126.296 130.591 104.247 1.00 85.76 305 GLN E C 1
ATOM 6919 O O . GLN E 1 453 ? 127.361 130.001 104.479 1.00 85.76 305 GLN E O 1
ATOM 6925 N N . LEU E 1 454 ? 125.992 131.064 103.039 1.00 85.67 306 LEU E N 1
ATOM 6926 C CA . LEU E 1 454 ? 126.919 130.861 101.935 1.00 85.67 306 LEU E CA 1
ATOM 6927 C C . LEU E 1 454 ? 128.224 131.613 102.164 1.00 85.67 306 LEU E C 1
ATOM 6928 O O . LEU E 1 454 ? 129.286 131.164 101.718 1.00 85.67 306 LEU E O 1
ATOM 6933 N N . ALA E 1 455 ? 128.166 132.747 102.862 1.00 82.73 307 ALA E N 1
ATOM 6934 C CA . ALA E 1 455 ? 129.380 133.481 103.205 1.00 82.73 307 ALA E CA 1
ATOM 6935 C C . ALA E 1 455 ? 130.122 132.833 104.368 1.00 82.73 307 ALA E C 1
ATOM 6936 O O . ALA E 1 455 ? 131.357 132.826 104.395 1.00 82.73 307 ALA E O 1
ATOM 6938 N N . ALA E 1 456 ? 129.384 132.293 105.339 1.00 76.05 308 ALA E N 1
ATOM 6939 C CA . ALA E 1 456 ? 130.007 131.690 106.509 1.00 76.05 308 ALA E CA 1
ATOM 6940 C C . ALA E 1 456 ? 130.742 130.412 106.145 1.00 76.05 308 ALA E C 1
ATOM 6941 O O . ALA E 1 456 ? 131.796 130.110 106.717 1.00 76.05 308 ALA E O 1
ATOM 6943 N N . SER E 1 457 ? 130.203 129.649 105.195 1.00 76.45 309 SER E N 1
ATOM 6944 C CA . SER E 1 457 ? 130.857 128.413 104.791 1.00 76.45 309 SER E CA 1
ATOM 6945 C C . SER E 1 457 ? 132.245 128.655 104.214 1.00 76.45 309 SER E C 1
ATOM 6946 O O . SER E 1 457 ? 133.052 127.721 104.161 1.00 76.45 309 SER E O 1
ATOM 6949 N N . GLN E 1 458 ? 132.545 129.878 103.784 1.00 76.85 310 GLN E N 1
ATOM 6950 C CA . GLN E 1 458 ? 133.827 130.179 103.167 1.00 76.85 310 GLN E CA 1
ATOM 6951 C C . GLN E 1 458 ? 134.826 130.808 104.130 1.00 76.85 310 GLN E C 1
ATOM 6952 O O . GLN E 1 458 ? 135.959 131.087 103.728 1.00 76.85 310 GLN E O 1
ATOM 6958 N N . GLY E 1 459 ? 134.446 131.029 105.384 1.00 79.87 311 GLY E N 1
ATOM 6959 C CA . GLY E 1 459 ? 135.393 131.505 106.372 1.00 79.87 311 GLY E CA 1
ATOM 6960 C C . GLY E 1 459 ? 135.454 133.009 106.526 1.00 79.87 311 GLY E C 1
ATOM 6961 O O . GLY E 1 459 ? 136.534 133.601 106.451 1.00 79.87 311 GLY E O 1
ATOM 6962 N N . HIS E 1 460 ? 134.306 133.642 106.744 1.00 86.92 312 HIS E N 1
ATOM 6963 C CA . HIS E 1 460 ? 134.229 135.075 106.997 1.00 86.92 312 HIS E CA 1
ATOM 6964 C C . HIS E 1 460 ? 133.689 135.271 108.406 1.00 86.92 312 HIS E C 1
ATOM 6965 O O . HIS E 1 460 ? 132.542 134.910 108.687 1.00 86.92 312 HIS E O 1
ATOM 6972 N N . SER E 1 461 ? 134.517 135.841 109.284 1.00 90.07 313 SER E N 1
ATOM 6973 C CA . SER E 1 461 ? 134.180 135.886 110.705 1.00 90.07 313 SER E CA 1
ATOM 6974 C C . SER E 1 461 ? 132.925 136.710 110.960 1.00 90.07 313 SER E C 1
ATOM 6975 O O . SER E 1 461 ? 131.989 136.251 111.628 1.00 90.07 313 SER E O 1
ATOM 6978 N N . LEU E 1 462 ? 132.892 137.938 110.449 1.00 87.44 314 LEU E N 1
ATOM 6979 C CA . LEU E 1 462 ? 131.769 138.820 110.743 1.00 87.44 314 LEU E CA 1
ATOM 6980 C C . LEU E 1 462 ? 130.484 138.298 110.113 1.00 87.44 314 LEU E C 1
ATOM 6981 O O . LEU E 1 462 ? 129.405 138.393 110.711 1.00 87.44 314 LEU E O 1
ATOM 6986 N N . ALA E 1 463 ? 130.586 137.718 108.915 1.00 91.03 315 ALA E N 1
ATOM 6987 C CA . ALA E 1 463 ? 129.407 137.161 108.259 1.00 91.03 315 ALA E CA 1
ATOM 6988 C C . ALA E 1 463 ? 128.820 136.007 109.057 1.00 91.03 315 ALA E C 1
ATOM 6989 O O . ALA E 1 463 ? 127.599 135.907 109.210 1.00 91.03 315 ALA E O 1
ATOM 6991 N N . GLN E 1 464 ? 129.671 135.117 109.562 1.00 91.02 316 GLN E N 1
ATOM 6992 C CA . GLN E 1 464 ? 129.165 133.984 110.330 1.00 91.02 316 GLN E CA 1
ATOM 6993 C C . GLN E 1 464 ? 128.635 134.429 111.686 1.00 91.02 316 GLN E C 1
ATOM 6994 O O . GLN E 1 464 ? 127.659 133.859 112.192 1.00 91.02 316 GLN E O 1
ATOM 7000 N N . TYR E 1 465 ? 129.234 135.464 112.277 1.00 92.10 317 TYR E N 1
ATOM 7001 C CA . TYR E 1 465 ? 128.639 136.070 113.464 1.00 92.10 317 TYR E CA 1
ATOM 7002 C C . TYR E 1 465 ? 127.226 136.551 113.170 1.00 92.10 317 TYR E C 1
ATOM 7003 O O . TYR E 1 465 ? 126.295 136.293 113.944 1.00 92.10 317 TYR E O 1
ATOM 7012 N N . ARG E 1 466 ? 127.052 137.264 112.056 1.00 96.88 318 ARG E N 1
ATOM 7013 C CA . ARG E 1 466 ? 125.727 137.756 111.696 1.00 96.88 318 ARG E CA 1
ATOM 7014 C C . ARG E 1 466 ? 124.755 136.608 111.457 1.00 96.88 318 ARG E C 1
ATOM 7015 O O . ARG E 1 466 ? 123.596 136.670 111.881 1.00 96.88 318 ARG E O 1
ATOM 7023 N N . TYR E 1 467 ? 125.211 135.550 110.779 1.00 91.39 319 TYR E N 1
ATOM 7024 C CA . TYR E 1 467 ? 124.351 134.392 110.552 1.00 91.39 319 TYR E CA 1
ATOM 7025 C C . TYR E 1 467 ? 123.875 133.793 111.863 1.00 91.39 319 TYR E C 1
ATOM 7026 O O . TYR E 1 467 ? 122.683 133.515 112.038 1.00 91.39 319 TYR E O 1
ATOM 7035 N N . ALA E 1 468 ? 124.799 133.566 112.791 1.00 91.35 320 ALA E N 1
ATOM 7036 C CA . ALA E 1 468 ? 124.420 132.941 114.049 1.00 91.35 320 ALA E CA 1
ATOM 7037 C C . ALA E 1 468 ? 123.494 133.843 114.852 1.00 91.35 320 ALA E C 1
ATOM 7038 O O . ALA E 1 468 ? 122.509 133.373 115.432 1.00 91.35 320 ALA E O 1
ATOM 7040 N N . ARG E 1 469 ? 123.780 135.146 114.884 1.00 94.23 321 ARG E N 1
ATOM 7041 C CA . ARG E 1 469 ? 122.941 136.048 115.664 1.00 94.23 321 ARG E CA 1
ATOM 7042 C C . ARG E 1 469 ? 121.559 136.194 115.044 1.00 94.23 321 ARG E C 1
ATOM 7043 O O . ARG E 1 469 ? 120.582 136.430 115.763 1.00 94.23 321 ARG E O 1
ATOM 7051 N N . CYS E 1 470 ? 121.451 136.054 113.723 1.00 101.82 322 CYS E N 1
ATOM 7052 C CA . CYS E 1 470 ? 120.144 136.108 113.084 1.00 101.82 322 CYS E CA 1
ATOM 7053 C C . CYS E 1 470 ? 119.365 134.814 113.268 1.00 101.82 322 CYS E C 1
ATOM 7054 O O . CYS E 1 470 ? 118.137 134.850 113.402 1.00 101.82 322 CYS E O 1
ATOM 7057 N N . LEU E 1 471 ? 120.047 133.669 113.270 1.00 92.66 323 LEU E N 1
ATOM 7058 C CA . LEU E 1 471 ? 119.338 132.404 113.413 1.00 92.66 323 LEU E CA 1
ATOM 7059 C C . LEU E 1 471 ? 118.961 132.121 114.862 1.00 92.66 323 LEU E C 1
ATOM 7060 O O . LEU E 1 471 ? 117.968 131.428 115.111 1.00 92.66 323 LEU E O 1
ATOM 7065 N N . LEU E 1 472 ? 119.717 132.649 115.821 1.00 93.48 324 LEU E N 1
ATOM 7066 C CA . LEU E 1 472 ? 119.444 132.425 117.235 1.00 93.48 324 LEU E CA 1
ATOM 7067 C C . LEU E 1 472 ? 118.521 133.471 117.846 1.00 93.48 324 LEU E C 1
ATOM 7068 O O . LEU E 1 472 ? 118.280 133.423 119.056 1.00 93.48 324 LEU E O 1
ATOM 7073 N N . ARG E 1 473 ? 118.008 134.414 117.056 1.00 105.08 325 ARG E N 1
ATOM 7074 C CA . ARG E 1 473 ? 117.119 135.426 117.615 1.00 105.08 325 ARG E CA 1
ATOM 7075 C C . ARG E 1 473 ? 115.775 134.847 118.040 1.00 105.08 325 ARG E C 1
ATOM 7076 O O . ARG E 1 473 ? 115.087 135.457 118.865 1.00 105.08 325 ARG E O 1
ATOM 7084 N N . ASP E 1 474 ? 115.386 133.691 117.499 1.00 114.94 326 ASP E N 1
ATOM 7085 C CA . ASP E 1 474 ? 114.119 133.076 117.863 1.00 114.94 326 ASP E CA 1
ATOM 7086 C C . ASP E 1 474 ? 114.234 132.357 119.207 1.00 114.94 326 ASP E C 1
ATOM 7087 O O . ASP E 1 474 ? 115.321 131.923 119.598 1.00 114.94 326 ASP E O 1
ATOM 7092 N N . PRO E 1 475 ? 113.122 132.223 119.937 1.00 119.12 327 PRO E N 1
ATOM 7093 C CA . PRO E 1 475 ? 113.163 131.495 121.212 1.00 119.12 327 PRO E CA 1
ATOM 7094 C C . PRO E 1 475 ? 112.970 129.996 121.038 1.00 119.12 327 PRO E C 1
ATOM 7095 O O . PRO E 1 475 ? 112.665 129.287 122.002 1.00 119.12 327 PRO E O 1
ATOM 7099 N N . ALA E 1 476 ? 113.142 129.506 119.813 1.00 122.00 328 ALA E N 1
ATOM 7100 C CA . ALA E 1 476 ? 112.933 128.097 119.525 1.00 122.00 328 ALA E CA 1
ATOM 7101 C C . ALA E 1 476 ? 114.007 127.244 120.199 1.00 122.00 328 ALA E C 1
ATOM 7102 O O . ALA E 1 476 ? 115.091 127.715 120.554 1.00 122.00 328 ALA E O 1
ATOM 7104 N N . SER E 1 477 ? 113.688 125.963 120.372 1.00 118.57 329 SER E N 1
ATOM 7105 C CA . SER E 1 477 ? 114.587 125.049 121.055 1.00 118.57 329 SER E CA 1
ATOM 7106 C C . SER E 1 477 ? 115.763 124.675 120.155 1.00 118.57 329 SER E C 1
ATOM 7107 O O . SER E 1 477 ? 115.794 124.973 118.958 1.00 118.57 329 SER E O 1
ATOM 7110 N N . SER E 1 478 ? 116.744 124.004 120.755 1.00 113.48 330 SER E N 1
ATOM 7111 C CA . SER E 1 478 ? 117.959 123.582 120.068 1.00 113.48 330 SER E CA 1
ATOM 7112 C C . SER E 1 478 ? 117.877 122.119 119.642 1.00 113.48 330 SER E C 1
ATOM 7113 O O . SER E 1 478 ? 118.895 121.461 119.425 1.00 113.48 330 SER E O 1
ATOM 7116 N N . TRP E 1 479 ? 116.656 121.593 119.528 1.00 113.90 331 TRP E N 1
ATOM 7117 C CA . TRP E 1 479 ? 116.472 120.247 118.998 1.00 113.90 331 TRP E CA 1
ATOM 7118 C C . TRP E 1 479 ? 116.889 120.185 117.536 1.00 113.90 331 TRP E C 1
ATOM 7119 O O . TRP E 1 479 ? 117.481 119.197 117.084 1.00 113.90 331 TRP E O 1
ATOM 7121 N N . ASN E 1 480 ? 116.579 121.241 116.778 1.00 105.27 332 ASN E N 1
ATOM 7122 C CA . ASN E 1 480 ? 117.011 121.287 115.391 1.00 105.27 332 ASN E CA 1
ATOM 7123 C C . ASN E 1 480 ? 118.531 121.421 115.307 1.00 105.27 332 ASN E C 1
ATOM 7124 O O . ASN E 1 480 ? 119.112 122.344 115.883 1.00 105.27 332 ASN E O 1
ATOM 7129 N N . PRO E 1 481 ? 119.197 120.509 114.595 1.00 107.74 333 PRO E N 1
ATOM 7130 C CA . PRO E 1 481 ? 120.664 120.541 114.532 1.00 107.74 333 PRO E CA 1
ATOM 7131 C C . PRO E 1 481 ? 121.221 121.719 113.745 1.00 107.74 333 PRO E C 1
ATOM 7132 O O . PRO E 1 481 ? 122.433 121.980 113.819 1.00 107.74 333 PRO E O 1
ATOM 7136 N N . GLU E 1 482 ? 120.383 122.426 112.980 1.00 105.89 334 GLU E N 1
ATOM 7137 C CA . GLU E 1 482 ? 120.828 123.674 112.372 1.00 105.89 334 GLU E CA 1
ATOM 7138 C C . GLU E 1 482 ? 121.287 124.651 113.445 1.00 105.89 334 GLU E C 1
ATOM 7139 O O . GLU E 1 482 ? 122.265 125.384 113.260 1.00 105.89 334 GLU E O 1
ATOM 7145 N N . ARG E 1 483 ? 120.601 124.654 114.588 1.00 95.96 335 ARG E N 1
ATOM 7146 C CA . ARG E 1 483 ? 121.074 125.397 115.746 1.00 95.96 335 ARG E CA 1
ATOM 7147 C C . ARG E 1 483 ? 122.419 124.887 116.237 1.00 95.96 335 ARG E C 1
ATOM 7148 O O . ARG E 1 483 ? 123.233 125.685 116.707 1.00 95.96 335 ARG E O 1
ATOM 7150 N N . GLN E 1 484 ? 122.664 123.576 116.159 1.00 98.52 336 GLN E N 1
ATOM 7151 C CA . GLN E 1 484 ? 123.962 123.047 116.567 1.00 98.52 336 GLN E CA 1
ATOM 7152 C C . GLN E 1 484 ? 125.082 123.596 115.692 1.00 98.52 336 GLN E C 1
ATOM 7153 O O . GLN E 1 484 ? 126.094 124.089 116.209 1.00 98.52 336 GLN E O 1
ATOM 7155 N N . ARG E 1 485 ? 124.920 123.551 114.364 1.00 104.27 337 ARG E N 1
ATOM 7156 C CA . ARG E 1 485 ? 125.936 124.194 113.534 1.00 104.27 337 ARG E CA 1
ATOM 7157 C C . ARG E 1 485 ? 126.000 125.697 113.761 1.00 104.27 337 ARG E C 1
ATOM 7158 O O . ARG E 1 485 ? 127.085 126.279 113.687 1.00 104.27 337 ARG E O 1
ATOM 7166 N N . ALA E 1 486 ? 124.867 126.349 114.021 1.00 95.27 338 ALA E N 1
ATOM 7167 C CA . ALA E 1 486 ? 124.900 127.791 114.235 1.00 95.27 338 ALA E CA 1
ATOM 7168 C C . ALA E 1 486 ? 125.724 128.142 115.467 1.00 95.27 338 ALA E C 1
ATOM 7169 O O . ALA E 1 486 ? 126.573 129.040 115.425 1.00 95.27 338 ALA E O 1
ATOM 7171 N N . VAL E 1 487 ? 125.506 127.427 116.569 1.00 90.06 339 VAL E N 1
ATOM 7172 C CA . VAL E 1 487 ? 126.259 127.720 117.780 1.00 90.06 339 VAL E CA 1
ATOM 7173 C C . VAL E 1 487 ? 127.720 127.338 117.601 1.00 90.06 339 VAL E C 1
ATOM 7174 O O . VAL E 1 487 ? 128.612 128.041 118.091 1.00 90.06 339 VAL E O 1
ATOM 7178 N N . SER E 1 488 ? 128.002 126.246 116.885 1.00 93.85 340 SER E N 1
ATOM 7179 C CA . SER E 1 488 ? 129.396 125.871 116.667 1.00 93.85 340 SER E CA 1
ATOM 7180 C C . SER E 1 488 ? 130.125 126.918 115.833 1.00 93.85 340 SER E C 1
ATOM 7181 O O . SER E 1 488 ? 131.268 127.284 116.140 1.00 93.85 340 SER E O 1
ATOM 7184 N N . LEU E 1 489 ? 129.481 127.418 114.776 1.00 96.66 341 LEU E N 1
ATOM 7185 C CA . LEU E 1 489 ? 130.127 128.433 113.957 1.00 96.66 341 LEU E CA 1
ATOM 7186 C C . LEU E 1 489 ? 130.265 129.742 114.714 1.00 96.66 341 LEU E C 1
ATOM 7187 O O . LEU E 1 489 ? 131.262 130.447 114.537 1.00 96.66 341 LEU E O 1
ATOM 7192 N N . LEU E 1 490 ? 129.301 130.079 115.574 1.00 90.26 342 LEU E N 1
ATOM 7193 C CA . LEU E 1 490 ? 129.463 131.274 116.392 1.00 90.26 342 LEU E CA 1
ATOM 7194 C C . LEU E 1 490 ? 130.646 131.114 117.335 1.00 90.26 342 LEU E C 1
ATOM 7195 O O . LEU E 1 490 ? 131.408 132.061 117.559 1.00 90.26 342 LEU E O 1
ATOM 7200 N N . LYS E 1 491 ? 130.802 129.920 117.909 1.00 93.96 343 LYS E N 1
ATOM 7201 C CA . LYS E 1 491 ? 131.932 129.646 118.790 1.00 93.96 343 LYS E CA 1
ATOM 7202 C C . LYS E 1 491 ? 133.251 129.836 118.054 1.00 93.96 343 LYS E C 1
ATOM 7203 O O . LYS E 1 491 ? 134.151 130.537 118.533 1.00 93.96 343 LYS E O 1
ATOM 7209 N N . GLN E 1 492 ? 133.381 129.223 116.875 1.00 98.28 344 GLN E N 1
ATOM 7210 C CA . GLN E 1 492 ? 134.638 129.334 116.145 1.00 98.28 344 GLN E CA 1
ATOM 7211 C C . GLN E 1 492 ? 134.843 130.725 115.556 1.00 98.28 344 GLN E C 1
ATOM 7212 O O . GLN E 1 492 ? 135.980 131.085 115.235 1.00 98.28 344 GLN E O 1
ATOM 7218 N N . ALA E 1 493 ? 133.775 131.510 115.407 1.00 97.63 345 ALA E N 1
ATOM 7219 C CA . ALA E 1 493 ? 133.931 132.917 115.060 1.00 97.63 345 ALA E CA 1
ATOM 7220 C C . ALA E 1 493 ? 134.485 133.705 116.236 1.00 97.63 345 ALA E C 1
ATOM 7221 O O . ALA E 1 493 ? 135.429 134.490 116.087 1.00 97.63 345 ALA E O 1
ATOM 7223 N N . ALA E 1 494 ? 133.901 133.510 117.418 1.00 95.68 346 ALA E N 1
ATOM 7224 C CA . ALA E 1 494 ? 134.369 134.214 118.603 1.00 95.68 346 ALA E CA 1
ATOM 7225 C C . ALA E 1 494 ? 135.795 133.825 118.949 1.00 95.68 346 ALA E C 1
ATOM 7226 O O . ALA E 1 494 ? 136.526 134.616 119.557 1.00 95.68 346 ALA E O 1
ATOM 7228 N N . ASP E 1 495 ? 136.207 132.613 118.573 1.00 102.48 347 ASP E N 1
ATOM 7229 C CA . ASP E 1 495 ? 137.591 132.208 118.779 1.00 102.48 347 ASP E CA 1
ATOM 7230 C C . ASP E 1 495 ? 138.568 133.089 118.012 1.00 102.48 347 ASP E C 1
ATOM 7231 O O . ASP E 1 495 ? 139.757 133.115 118.349 1.00 102.48 347 ASP E O 1
ATOM 7236 N N . SER E 1 496 ? 138.099 133.810 116.991 1.00 104.81 348 SER E N 1
ATOM 7237 C CA . SER E 1 496 ? 138.983 134.690 116.235 1.00 104.81 348 SER E CA 1
ATOM 7238 C C . SER E 1 496 ? 139.346 135.949 117.013 1.00 104.81 348 SER E C 1
ATOM 7239 O O . SER E 1 496 ? 140.507 136.373 116.984 1.00 104.81 348 SER E O 1
ATOM 7242 N N . GLY E 1 497 ? 138.386 136.555 117.705 1.00 101.57 349 GLY E N 1
ATOM 7243 C CA . GLY E 1 497 ? 138.678 137.736 118.495 1.00 101.57 349 GLY E CA 1
ATOM 7244 C C . GLY E 1 497 ? 137.703 138.882 118.310 1.00 101.57 349 GLY E C 1
ATOM 7245 O O . GLY E 1 497 ? 137.914 139.971 118.851 1.00 101.57 349 GLY E O 1
ATOM 7246 N N . LEU E 1 498 ? 136.638 138.656 117.545 1.00 98.88 350 LEU E N 1
ATOM 7247 C CA . LEU E 1 498 ? 135.622 139.682 117.361 1.00 98.88 350 LEU E CA 1
ATOM 7248 C C . LEU E 1 498 ? 134.910 139.967 118.677 1.00 98.88 350 LEU E C 1
ATOM 7249 O O . LEU E 1 498 ? 134.563 139.048 119.423 1.00 98.88 350 LEU E O 1
ATOM 7254 N N . ARG E 1 499 ? 134.691 141.251 118.960 1.00 91.40 351 ARG E N 1
ATOM 7255 C CA . ARG E 1 499 ? 134.112 141.637 120.244 1.00 91.40 351 ARG E CA 1
ATOM 7256 C C . ARG E 1 499 ? 132.661 141.187 120.367 1.00 91.40 351 ARG E C 1
ATOM 7257 O O . ARG E 1 499 ? 132.255 140.648 121.402 1.00 91.40 351 ARG E O 1
ATOM 7265 N N . GLU E 1 500 ? 131.863 141.397 119.320 1.00 84.93 352 GLU E N 1
ATOM 7266 C CA . GLU E 1 500 ? 130.418 141.223 119.439 1.00 84.93 352 GLU E CA 1
ATOM 7267 C C . GLU E 1 500 ? 130.031 139.760 119.619 1.00 84.93 352 GLU E C 1
ATOM 7268 O O . GLU E 1 500 ? 129.149 139.444 120.427 1.00 84.93 352 GLU E O 1
ATOM 7270 N N . ALA E 1 501 ? 130.666 138.856 118.871 1.00 89.07 353 ALA E N 1
ATOM 7271 C CA . ALA E 1 501 ? 130.271 137.451 118.918 1.00 89.07 353 ALA E CA 1
ATOM 7272 C C . ALA E 1 501 ? 130.497 136.853 120.301 1.00 89.07 353 ALA E C 1
ATOM 7273 O O . ALA E 1 501 ? 129.655 136.100 120.810 1.00 89.07 353 ALA E O 1
ATOM 7275 N N . GLN E 1 502 ? 131.636 137.170 120.923 1.00 88.78 354 GLN E N 1
ATOM 7276 C CA . GLN E 1 502 ? 131.932 136.628 122.243 1.00 88.78 354 GLN E CA 1
ATOM 7277 C C . GLN E 1 502 ? 130.919 137.106 123.271 1.00 88.78 354 GLN E C 1
ATOM 7278 O O . GLN E 1 502 ? 130.417 136.311 124.076 1.00 88.78 354 GLN E O 1
ATOM 7284 N N . ALA E 1 503 ? 130.599 138.400 123.256 1.00 79.43 355 ALA E N 1
ATOM 7285 C CA . ALA E 1 503 ? 129.609 138.925 124.190 1.00 79.43 355 ALA E CA 1
ATOM 7286 C C . ALA E 1 503 ? 128.250 138.286 123.959 1.00 79.43 355 ALA E C 1
ATOM 7287 O O . ALA E 1 503 ? 127.539 137.943 124.916 1.00 79.43 355 ALA E O 1
ATOM 7289 N N . PHE E 1 504 ? 127.868 138.111 122.693 1.00 79.59 356 PHE E N 1
ATOM 7290 C CA . PHE E 1 504 ? 126.570 137.518 122.411 1.00 79.59 356 PHE E CA 1
ATOM 7291 C C . PHE E 1 504 ? 126.505 136.083 122.902 1.00 79.59 356 PHE E C 1
ATOM 7292 O O . PHE E 1 504 ? 125.481 135.657 123.444 1.00 79.59 356 PHE E O 1
ATOM 7300 N N . LEU E 1 505 ? 127.581 135.311 122.728 1.00 87.11 357 LEU E N 1
ATOM 7301 C CA . LEU E 1 505 ? 127.524 133.937 123.216 1.00 87.11 357 LEU E CA 1
ATOM 7302 C C . LEU E 1 505 ? 127.550 133.894 124.734 1.00 87.11 357 LEU E C 1
ATOM 7303 O O . LEU E 1 505 ? 126.962 132.991 125.337 1.00 87.11 357 LEU E O 1
ATOM 7308 N N . GLY E 1 506 ? 128.257 134.833 125.365 1.00 84.82 358 GLY E N 1
ATOM 7309 C CA . GLY E 1 506 ? 128.223 134.905 126.813 1.00 84.82 358 GLY E CA 1
ATOM 7310 C C . GLY E 1 506 ? 126.824 135.165 127.330 1.00 84.82 358 GLY E C 1
ATOM 7311 O O . GLY E 1 506 ? 126.414 134.612 128.353 1.00 84.82 358 GLY E O 1
ATOM 7312 N N . VAL E 1 507 ? 126.073 136.011 126.630 1.00 81.95 359 VAL E N 1
ATOM 7313 C CA . VAL E 1 507 ? 124.668 136.195 126.973 1.00 81.95 359 VAL E CA 1
ATOM 7314 C C . VAL E 1 507 ? 123.877 134.923 126.686 1.00 81.95 359 VAL E C 1
ATOM 7315 O O . VAL E 1 507 ? 123.008 134.524 127.471 1.00 81.95 359 VAL E O 1
ATOM 7319 N N . LEU E 1 508 ? 124.170 134.262 125.565 1.00 81.90 360 LEU E N 1
ATOM 7320 C CA . LEU E 1 508 ? 123.331 133.165 125.098 1.00 81.90 360 LEU E CA 1
ATOM 7321 C C . LEU E 1 508 ? 123.451 131.939 125.993 1.00 81.90 360 LEU E C 1
ATOM 7322 O O . LEU E 1 508 ? 122.442 131.305 126.322 1.00 81.90 360 LEU E O 1
ATOM 7327 N N . PHE E 1 509 ? 124.672 131.585 126.393 1.00 91.86 361 PHE E N 1
ATOM 7328 C CA . PHE E 1 509 ? 124.871 130.386 127.202 1.00 91.86 361 PHE E CA 1
ATOM 7329 C C . PHE E 1 509 ? 124.297 130.522 128.605 1.00 91.86 361 PHE E C 1
ATOM 7330 O O . PHE E 1 509 ? 124.179 129.518 129.314 1.00 91.86 361 PHE E O 1
ATOM 7338 N N . THR E 1 510 ? 123.940 131.735 129.025 1.00 78.53 362 THR E N 1
ATOM 7339 C CA . THR E 1 510 ? 123.346 131.926 130.339 1.00 78.53 362 THR E CA 1
ATOM 7340 C C . THR E 1 510 ? 121.888 131.484 130.392 1.00 78.53 362 THR E C 1
ATOM 7341 O O . THR E 1 510 ? 121.435 131.003 131.436 1.00 78.53 362 THR E O 1
ATOM 7345 N N . LYS E 1 511 ? 121.160 131.583 129.284 1.00 87.44 363 LYS E N 1
ATOM 7346 C CA . LYS E 1 511 ? 119.723 131.362 129.268 1.00 87.44 363 LYS E CA 1
ATOM 7347 C C . LYS E 1 511 ? 119.408 129.983 128.693 1.00 87.44 363 LYS E C 1
ATOM 7348 O O . LYS E 1 511 ? 120.208 129.399 127.958 1.00 87.44 363 LYS E O 1
ATOM 7354 N N . GLU E 1 512 ? 118.238 129.464 129.058 1.00 97.45 364 GLU E N 1
ATOM 7355 C CA . GLU E 1 512 ? 117.828 128.121 128.668 1.00 97.45 364 GLU E CA 1
ATOM 7356 C C . GLU E 1 512 ? 117.736 128.008 127.147 1.00 97.45 364 GLU E C 1
ATOM 7357 O O . GLU E 1 512 ? 117.326 128.963 126.479 1.00 97.45 364 GLU E O 1
ATOM 7363 N N . PRO E 1 513 ? 118.100 126.856 126.557 1.00 98.30 365 PRO E N 1
ATOM 7364 C CA . PRO E 1 513 ? 118.646 125.633 127.148 1.00 98.30 365 PRO E CA 1
ATOM 7365 C C . PRO E 1 513 ? 120.142 125.479 126.930 1.00 98.30 365 PRO E C 1
ATOM 7366 O O . PRO E 1 513 ? 120.653 124.361 126.934 1.00 98.30 365 PRO E O 1
ATOM 7370 N N . TYR E 1 514 ? 120.836 126.598 126.736 1.00 96.70 366 TYR E N 1
ATOM 7371 C CA . TYR E 1 514 ? 122.261 126.591 126.437 1.00 96.70 366 TYR E CA 1
ATOM 7372 C C . TYR E 1 514 ? 123.121 126.737 127.685 1.00 96.70 366 TYR E C 1
ATOM 7373 O O . TYR E 1 514 ? 124.229 127.282 127.611 1.00 96.70 366 TYR E O 1
ATOM 7382 N N . LEU E 1 515 ? 122.643 126.251 128.829 1.00 94.76 367 LEU E N 1
ATOM 7383 C CA . LEU E 1 515 ? 123.303 126.479 130.107 1.00 94.76 367 LEU E CA 1
ATOM 7384 C C . LEU E 1 515 ? 124.685 125.841 130.162 1.00 94.76 367 LEU E C 1
ATOM 7385 O O . LEU E 1 515 ? 124.812 124.616 130.252 1.00 94.76 367 LEU E O 1
ATOM 7390 N N . ASP E 1 516 ? 125.724 126.672 130.105 1.00 97.38 368 ASP E N 1
ATOM 7391 C CA . ASP E 1 516 ? 127.105 126.238 130.328 1.00 97.38 368 ASP E CA 1
ATOM 7392 C C . ASP E 1 516 ? 127.817 127.426 130.976 1.00 97.38 368 ASP E C 1
ATOM 7393 O O . ASP E 1 516 ? 128.327 128.312 130.289 1.00 97.38 368 ASP E O 1
ATOM 7398 N N . GLU E 1 517 ? 127.846 127.422 132.309 1.00 95.48 369 GLU E N 1
ATOM 7399 C CA . GLU E 1 517 ? 128.156 128.642 133.045 1.00 95.48 369 GLU E CA 1
ATOM 7400 C C . GLU E 1 517 ? 129.623 129.030 132.923 1.00 95.48 369 GLU E C 1
ATOM 7401 O O . GLU E 1 517 ? 129.936 130.202 132.700 1.00 95.48 369 GLU E O 1
ATOM 7407 N N . GLN E 1 518 ? 130.537 128.069 133.068 1.00 97.51 370 GLN E N 1
ATOM 7408 C CA . GLN E 1 518 ? 131.958 128.407 133.108 1.00 97.51 370 GLN E CA 1
ATOM 7409 C C . GLN E 1 518 ? 132.418 129.037 131.798 1.00 97.51 370 GLN E C 1
ATOM 7410 O O . GLN E 1 518 ? 133.075 130.086 131.798 1.00 97.51 370 GLN E O 1
ATOM 7416 N N . ARG E 1 519 ? 132.078 128.410 130.670 1.00 95.92 371 ARG E N 1
ATOM 7417 C CA . ARG E 1 519 ? 132.469 128.950 129.372 1.00 95.92 371 ARG E CA 1
ATOM 7418 C C . ARG E 1 519 ? 131.801 130.294 129.113 1.00 95.92 371 ARG E C 1
ATOM 7419 O O . ARG E 1 519 ? 132.428 131.216 128.571 1.00 95.92 371 ARG E O 1
ATOM 7427 N N . ALA E 1 520 ? 130.530 130.422 129.495 1.00 91.53 372 ALA E N 1
ATOM 7428 C CA . ALA E 1 520 ? 129.835 131.690 129.326 1.00 91.53 372 ALA E CA 1
ATOM 7429 C C . ALA E 1 520 ? 130.552 132.803 130.075 1.00 91.53 372 ALA E C 1
ATOM 7430 O O . ALA E 1 520 ? 130.787 133.886 129.529 1.00 91.53 372 ALA E O 1
ATOM 7432 N N . VAL E 1 521 ? 130.925 132.543 131.328 1.00 87.75 373 VAL E N 1
ATOM 7433 C CA . VAL E 1 521 ? 131.596 133.564 132.124 1.00 87.75 373 VAL E CA 1
ATOM 7434 C C . VAL E 1 521 ? 132.961 133.888 131.542 1.00 87.75 373 VAL E C 1
ATOM 7435 O O . VAL E 1 521 ? 133.364 135.054 131.493 1.00 87.75 373 VAL E O 1
ATOM 7439 N N . LYS E 1 522 ? 133.708 132.868 131.116 1.00 90.37 374 LYS E N 1
ATOM 7440 C CA . LYS E 1 522 ? 135.048 133.135 130.606 1.00 90.37 374 LYS E CA 1
ATOM 7441 C C . LYS E 1 522 ? 134.995 133.990 129.347 1.00 90.37 374 LYS E C 1
ATOM 7442 O O . LYS E 1 522 ? 135.774 134.944 129.199 1.00 90.37 374 LYS E O 1
ATOM 7448 N N . TYR E 1 523 ? 134.055 133.699 128.446 1.00 89.18 375 TYR E N 1
ATOM 7449 C CA . TYR E 1 523 ? 133.987 134.486 127.227 1.00 89.18 375 TYR E CA 1
ATOM 7450 C C . TYR E 1 523 ? 133.400 135.865 127.480 1.00 89.18 375 TYR E C 1
ATOM 7451 O O . TYR E 1 523 ? 133.841 136.836 126.858 1.00 89.18 375 TYR E O 1
ATOM 7460 N N . LEU E 1 524 ? 132.449 135.988 128.410 1.00 83.81 376 LEU E N 1
ATOM 7461 C CA . LEU E 1 524 ? 131.988 137.313 128.810 1.00 83.81 376 LEU E CA 1
ATOM 7462 C C . LEU E 1 524 ? 133.135 138.142 129.370 1.00 83.81 376 LEU E C 1
ATOM 7463 O O . LEU E 1 524 ? 133.265 139.328 129.054 1.00 83.81 376 LEU E O 1
ATOM 7468 N N . TRP E 1 525 ? 133.979 137.533 130.203 1.00 95.28 377 TRP E N 1
ATOM 7469 C CA . TRP E 1 525 ? 135.088 138.259 130.804 1.00 95.28 377 TRP E CA 1
ATOM 7470 C C . TRP E 1 525 ? 136.076 138.725 129.744 1.00 95.28 377 TRP E C 1
ATOM 7471 O O . TRP E 1 525 ? 136.469 139.899 129.721 1.00 95.28 377 TRP E O 1
ATOM 7482 N N . LEU E 1 526 ? 136.485 137.824 128.848 1.00 89.06 378 LEU E N 1
ATOM 7483 C CA . LEU E 1 526 ? 137.486 138.216 127.859 1.00 89.06 378 LEU E CA 1
ATOM 7484 C C . LEU E 1 526 ? 136.905 139.171 126.821 1.00 89.06 378 LEU E C 1
ATOM 7485 O O . LEU E 1 526 ? 137.643 139.963 126.223 1.00 89.06 378 LEU E O 1
ATOM 7490 N N . ALA E 1 527 ? 135.592 139.121 126.589 1.00 89.75 379 ALA E N 1
ATOM 7491 C CA . ALA E 1 527 ? 134.971 140.104 125.710 1.00 89.75 379 ALA E CA 1
ATOM 7492 C C . ALA E 1 527 ? 134.879 141.466 126.384 1.00 89.75 379 ALA E C 1
ATOM 7493 O O . ALA E 1 527 ? 135.112 142.499 125.745 1.00 89.75 379 ALA E O 1
ATOM 7495 N N . ALA E 1 528 ? 134.539 141.489 127.674 1.00 87.24 380 ALA E N 1
ATOM 7496 C CA . ALA E 1 528 ? 134.443 142.749 128.398 1.00 87.24 380 ALA E CA 1
ATOM 7497 C C . ALA E 1 528 ? 135.807 143.387 128.588 1.00 87.24 380 ALA E C 1
ATOM 7498 O O . ALA E 1 528 ? 135.905 144.611 128.724 1.00 87.24 380 ALA E O 1
ATOM 7500 N N . ASN E 1 529 ? 136.867 142.577 128.604 1.00 91.73 381 ASN E N 1
ATOM 7501 C CA . ASN E 1 529 ? 138.213 143.130 128.672 1.00 91.73 381 ASN E CA 1
ATOM 7502 C C . ASN E 1 529 ? 138.517 144.039 127.489 1.00 91.73 381 ASN E C 1
ATOM 7503 O O . ASN E 1 529 ? 139.416 144.882 127.584 1.00 91.73 381 ASN E O 1
ATOM 7508 N N . ASN E 1 530 ? 137.793 143.889 126.380 1.00 92.78 382 ASN E N 1
ATOM 7509 C CA . ASN E 1 530 ? 137.980 144.751 125.222 1.00 92.78 382 ASN E CA 1
ATOM 7510 C C . ASN E 1 530 ? 137.314 146.111 125.380 1.00 92.78 382 ASN E C 1
ATOM 7511 O O . ASN E 1 530 ? 137.546 146.993 124.547 1.00 92.78 382 ASN E O 1
ATOM 7516 N N . GLY E 1 531 ? 136.501 146.304 126.414 1.00 91.73 383 GLY E N 1
ATOM 7517 C CA . GLY E 1 531 ? 135.897 147.590 126.688 1.00 91.73 383 GLY E CA 1
ATOM 7518 C C . GLY E 1 531 ? 134.397 147.685 126.495 1.00 91.73 383 GLY E C 1
ATOM 7519 O O . GLY E 1 531 ? 133.861 148.800 126.522 1.00 91.73 383 GLY E O 1
ATOM 7520 N N . ASP E 1 532 ? 133.701 146.569 126.301 1.00 88.26 384 ASP E N 1
ATOM 7521 C CA . ASP E 1 532 ? 132.254 146.615 126.145 1.00 88.26 384 ASP E CA 1
ATOM 7522 C C . ASP E 1 532 ? 131.588 146.846 127.495 1.00 88.26 384 ASP E C 1
ATOM 7523 O O . ASP E 1 532 ? 131.893 146.160 128.475 1.00 88.26 384 ASP E O 1
ATOM 7528 N N . SER E 1 533 ? 130.678 147.821 127.547 1.00 81.25 385 SER E N 1
ATOM 7529 C CA . SER E 1 533 ? 130.020 148.147 128.807 1.00 81.25 385 SER E CA 1
ATOM 7530 C C . SER E 1 533 ? 129.001 147.083 129.199 1.00 81.25 385 SER E C 1
ATOM 7531 O O . SER E 1 533 ? 128.954 146.660 130.360 1.00 81.25 385 SER E O 1
ATOM 7534 N N . GLN E 1 534 ? 128.176 146.641 128.248 1.00 73.88 386 GLN E N 1
ATOM 7535 C CA . GLN E 1 534 ? 127.140 145.664 128.568 1.00 73.88 386 GLN E CA 1
ATOM 7536 C C . GLN E 1 534 ? 127.740 144.320 128.947 1.00 73.88 386 GLN E C 1
ATOM 7537 O O . GLN E 1 534 ? 127.218 143.628 129.829 1.00 73.88 386 GLN E O 1
ATOM 7543 N N . SER E 1 535 ? 128.829 143.924 128.290 1.00 80.60 387 SER E N 1
ATOM 7544 C CA . SER E 1 535 ? 129.462 142.656 128.627 1.00 80.60 387 SER E CA 1
ATOM 7545 C C . SER E 1 535 ? 129.961 142.662 130.063 1.00 80.60 387 SER E C 1
ATOM 7546 O O . SER E 1 535 ? 129.778 141.687 130.802 1.00 80.60 387 SER E O 1
ATOM 7549 N N . ARG E 1 536 ? 130.572 143.764 130.490 1.00 81.84 388 ARG E N 1
ATOM 7550 C CA . ARG E 1 536 ? 131.113 143.805 131.840 1.00 81.84 388 ARG E CA 1
ATOM 7551 C C . ARG E 1 536 ? 130.001 143.995 132.864 1.00 81.84 388 ARG E C 1
ATOM 7552 O O . ARG E 1 536 ? 130.097 143.495 133.987 1.00 81.84 388 ARG E O 1
ATOM 7560 N N . TYR E 1 537 ? 128.914 144.668 132.484 1.00 73.19 389 TYR E N 1
ATOM 7561 C CA . TYR E 1 537 ? 127.739 144.701 133.351 1.00 73.19 389 TYR E CA 1
ATOM 7562 C C . TYR E 1 537 ? 127.159 143.308 133.551 1.00 73.19 389 TYR E C 1
ATOM 7563 O O . TYR E 1 537 ? 126.719 142.963 134.654 1.00 73.19 389 TYR E O 1
ATOM 7572 N N . HIS E 1 538 ? 127.114 142.504 132.491 1.00 72.67 390 HIS E N 1
ATOM 7573 C CA . HIS E 1 538 ? 126.635 141.137 132.644 1.00 72.67 390 HIS E CA 1
ATOM 7574 C C . HIS E 1 538 ? 127.606 140.300 133.467 1.00 72.67 390 HIS E C 1
ATOM 7575 O O . HIS E 1 538 ? 127.181 139.417 134.218 1.00 72.67 390 HIS E O 1
ATOM 7582 N N . LEU E 1 539 ? 128.906 140.576 133.358 1.00 78.99 391 LEU E N 1
ATOM 7583 C CA . LEU E 1 539 ? 129.861 139.965 134.276 1.00 78.99 391 LEU E CA 1
ATOM 7584 C C . LEU E 1 539 ? 129.547 140.343 135.719 1.00 78.99 391 LEU E C 1
ATOM 7585 O O . LEU E 1 539 ? 129.637 139.509 136.627 1.00 78.99 391 LEU E O 1
ATOM 7590 N N . GLY E 1 540 ? 129.178 141.603 135.944 1.00 78.84 392 GLY E N 1
ATOM 7591 C CA . GLY E 1 540 ? 128.831 142.036 137.286 1.00 78.84 392 GLY E CA 1
ATOM 7592 C C . GLY E 1 540 ? 127.585 141.359 137.824 1.00 78.84 392 GLY E C 1
ATOM 7593 O O . GLY E 1 540 ? 127.538 140.968 138.992 1.00 78.84 392 GLY E O 1
ATOM 7594 N N . ILE E 1 541 ? 126.655 141.062 136.942 1.00 78.67 393 ILE E N 1
ATOM 7595 C CA . ILE E 1 541 ? 125.468 140.462 137.444 1.00 78.67 393 ILE E CA 1
ATOM 7596 C C . ILE E 1 541 ? 125.802 139.089 137.741 1.00 78.67 393 ILE E C 1
ATOM 7597 O O . ILE E 1 541 ? 125.322 138.544 138.686 1.00 78.67 393 ILE E O 1
ATOM 7602 N N . CYS E 1 542 ? 126.566 138.489 136.888 1.00 87.82 394 CYS E N 1
ATOM 7603 C CA . CYS E 1 542 ? 127.012 137.125 137.138 1.00 87.82 394 CYS E CA 1
ATOM 7604 C C . CYS E 1 542 ? 127.694 137.008 138.497 1.00 87.82 394 CYS E C 1
ATOM 7605 O O . CYS E 1 542 ? 127.477 136.033 139.225 1.00 87.82 394 CYS E O 1
ATOM 7608 N N . TYR E 1 543 ? 128.528 137.988 138.848 1.00 85.23 395 TYR E N 1
ATOM 7609 C CA . TYR E 1 543 ? 129.141 137.995 140.173 1.00 85.23 395 TYR E CA 1
ATOM 7610 C C . TYR E 1 543 ? 128.088 138.107 141.264 1.00 85.23 395 TYR E C 1
ATOM 7611 O O . TYR E 1 543 ? 128.150 137.398 142.276 1.00 85.23 395 TYR E O 1
ATOM 7620 N N . GLU E 1 544 ? 127.161 139.033 141.180 1.00 91.47 396 GLU E N 1
ATOM 7621 C CA . GLU E 1 544 ? 126.197 139.112 142.258 1.00 91.47 396 GLU E CA 1
ATOM 7622 C C . GLU E 1 544 ? 125.344 137.874 142.337 1.00 91.47 396 GLU E C 1
ATOM 7623 O O . GLU E 1 544 ? 125.324 137.253 143.357 1.00 91.47 396 GLU E O 1
ATOM 7629 N N . LYS E 1 545 ? 124.685 137.455 141.288 1.00 85.46 397 LYS E N 1
ATOM 7630 C CA . LYS E 1 545 ? 123.860 136.266 141.436 1.00 85.46 397 LYS E CA 1
ATOM 7631 C C . LYS E 1 545 ? 124.673 135.018 141.734 1.00 85.46 397 LYS E C 1
ATOM 7632 O O . LYS E 1 545 ? 124.106 134.025 142.202 1.00 85.46 397 LYS E O 1
ATOM 7638 N N . GLY E 1 546 ? 125.976 135.042 141.479 1.00 90.94 398 GLY E N 1
ATOM 7639 C CA . GLY E 1 546 ? 126.833 133.924 141.842 1.00 90.94 398 GLY E CA 1
ATOM 7640 C C . GLY E 1 546 ? 126.556 132.647 141.084 1.00 90.94 398 GLY E C 1
ATOM 7641 O O . GLY E 1 546 ? 126.609 131.557 141.668 1.00 90.94 398 GLY E O 1
ATOM 7642 N N . LEU E 1 547 ? 126.263 132.750 139.792 1.00 89.79 399 LEU E N 1
ATOM 7643 C CA . LEU E 1 547 ? 126.096 131.583 138.936 1.00 89.79 399 LEU E CA 1
ATOM 7644 C C . LEU E 1 547 ? 127.368 131.403 138.116 1.00 89.79 399 LEU E C 1
ATOM 7645 O O . LEU E 1 547 ? 127.825 132.339 137.455 1.00 89.79 399 LEU E O 1
ATOM 7650 N N . GLY E 1 548 ? 127.958 130.211 138.189 1.00 92.46 400 GLY E N 1
ATOM 7651 C CA . GLY E 1 548 ? 129.209 129.936 137.520 1.00 92.46 400 GLY E CA 1
ATOM 7652 C C . GLY E 1 548 ? 130.436 130.526 138.179 1.00 92.46 400 GLY E C 1
ATOM 7653 O O . GLY E 1 548 ? 131.549 130.058 137.909 1.00 92.46 400 GLY E O 1
ATOM 7654 N N . VAL E 1 549 ? 130.277 131.536 139.029 1.00 90.88 401 VAL E N 1
ATOM 7655 C CA . VAL E 1 549 ? 131.384 132.152 139.746 1.00 90.88 401 VAL E CA 1
ATOM 7656 C C . VAL E 1 549 ? 131.007 132.238 141.218 1.00 90.88 401 VAL E C 1
ATOM 7657 O O . VAL E 1 549 ? 129.830 132.372 141.567 1.00 90.88 401 VAL E O 1
ATOM 7661 N N . GLN E 1 550 ? 132.015 132.138 142.083 1.00 89.82 402 GLN E N 1
ATOM 7662 C CA . GLN E 1 550 ? 131.791 132.314 143.509 1.00 89.82 402 GLN E CA 1
ATOM 7663 C C . GLN E 1 550 ? 131.156 133.673 143.777 1.00 89.82 402 GLN E C 1
ATOM 7664 O O . GLN E 1 550 ? 131.579 134.696 143.234 1.00 89.82 402 GLN E O 1
ATOM 7670 N N . ARG E 1 551 ? 129.997 133.710 144.395 1.00 84.15 403 ARG E N 1
ATOM 7671 C CA . ARG E 1 551 ? 129.270 134.967 144.602 1.00 84.15 403 ARG E CA 1
ATOM 7672 C C . ARG E 1 551 ? 129.896 136.015 145.441 1.00 84.15 403 ARG E C 1
ATOM 7673 O O . ARG E 1 551 ? 129.791 135.995 146.617 1.00 84.15 403 ARG E O 1
ATOM 7681 N N . ASN E 1 552 ? 130.546 136.952 144.819 1.00 84.10 404 ASN E N 1
ATOM 7682 C CA . ASN E 1 552 ? 131.234 138.102 145.378 1.00 84.10 404 ASN E CA 1
ATOM 7683 C C . ASN E 1 552 ? 130.396 139.349 145.137 1.00 84.10 404 ASN E C 1
ATOM 7684 O O . ASN E 1 552 ? 129.723 139.473 144.111 1.00 84.10 404 ASN E O 1
ATOM 7689 N N . LEU E 1 553 ? 130.439 140.273 146.091 1.00 81.88 405 LEU E N 1
ATOM 7690 C CA . LEU E 1 553 ? 129.567 141.437 146.066 1.00 81.88 405 LEU E CA 1
ATOM 7691 C C . LEU E 1 553 ? 130.296 142.765 145.937 1.00 81.88 405 LEU E C 1
ATOM 7692 O O . LEU E 1 553 ? 129.796 143.654 145.247 1.00 81.88 405 LEU E O 1
ATOM 7697 N N . GLY E 1 554 ? 131.445 142.932 146.583 1.00 92.08 406 GLY E N 1
ATOM 7698 C CA . GLY E 1 554 ? 132.173 144.183 146.488 1.00 92.08 406 GLY E CA 1
ATOM 7699 C C . GLY E 1 554 ? 132.718 144.443 145.100 1.00 92.08 406 GLY E C 1
ATOM 7700 O O . GLY E 1 554 ? 132.592 145.550 144.561 1.00 92.08 406 GLY E O 1
ATOM 7701 N N . GLU E 1 555 ? 133.322 143.412 144.504 1.00 92.53 407 GLU E N 1
ATOM 7702 C CA . GLU E 1 555 ? 133.826 143.547 143.144 1.00 92.53 407 GLU E CA 1
ATOM 7703 C C . GLU E 1 555 ? 132.681 143.750 142.162 1.00 92.53 407 GLU E C 1
ATOM 7704 O O . GLU E 1 555 ? 132.828 144.469 141.170 1.00 92.53 407 GLU E O 1
ATOM 7710 N N . ALA E 1 556 ? 131.530 143.133 142.430 1.00 86.93 408 ALA E N 1
ATOM 7711 C CA . ALA E 1 556 ? 130.358 143.368 141.595 1.00 86.93 408 ALA E CA 1
ATOM 7712 C C . ALA E 1 556 ? 129.914 144.822 141.670 1.00 86.93 408 ALA E C 1
ATOM 7713 O O . ALA E 1 556 ? 129.539 145.420 140.656 1.00 86.93 408 ALA E O 1
ATOM 7715 N N . LEU E 1 557 ? 129.945 145.407 142.869 1.00 88.75 409 LEU E N 1
ATOM 7716 C CA . LEU E 1 557 ? 129.584 146.813 143.010 1.00 88.75 409 LEU E CA 1
ATOM 7717 C C . LEU E 1 557 ? 130.571 147.709 142.278 1.00 88.75 409 LEU E C 1
ATOM 7718 O O . LEU E 1 557 ? 130.171 148.673 141.612 1.00 88.75 409 LEU E O 1
ATOM 7723 N N . ARG E 1 558 ? 131.866 147.409 142.389 1.00 93.66 410 ARG E N 1
ATOM 7724 C CA . ARG E 1 558 ? 132.862 148.196 141.667 1.00 93.66 410 ARG E CA 1
ATOM 7725 C C . ARG E 1 558 ? 132.667 148.071 140.161 1.00 93.66 410 ARG E C 1
ATOM 7726 O O . ARG E 1 558 ? 132.821 149.052 139.422 1.00 93.66 410 ARG E O 1
ATOM 7734 N N . CYS E 1 559 ? 132.338 146.868 139.690 1.00 87.18 411 CYS E N 1
ATOM 7735 C CA . CYS E 1 559 ? 132.082 146.655 138.272 1.00 87.18 411 CYS E CA 1
ATOM 7736 C C . CYS E 1 559 ? 130.869 147.446 137.802 1.00 87.18 411 CYS E C 1
ATOM 7737 O O . CYS E 1 559 ? 130.900 148.062 136.730 1.00 87.18 411 CYS E O 1
ATOM 7740 N N . TYR E 1 560 ? 129.793 147.441 138.586 1.00 79.22 412 TYR E N 1
ATOM 7741 C CA . TYR E 1 560 ? 128.632 148.258 138.251 1.00 79.22 412 TYR E CA 1
ATOM 7742 C C . TYR E 1 560 ? 129.009 149.730 138.177 1.00 79.22 412 TYR E C 1
ATOM 7743 O O . TYR E 1 560 ? 128.601 150.444 137.255 1.00 79.22 412 TYR E O 1
ATOM 7752 N N . GLN E 1 561 ? 129.784 150.204 139.157 1.00 86.72 413 GLN E N 1
ATOM 7753 C CA . GLN E 1 561 ? 130.135 151.619 139.203 1.00 86.72 413 GLN E CA 1
ATOM 7754 C C . GLN E 1 561 ? 130.978 152.020 138.002 1.00 86.72 413 GLN E C 1
ATOM 7755 O O . GLN E 1 561 ? 130.733 153.062 137.382 1.00 86.72 413 GLN E O 1
ATOM 7761 N N . GLN E 1 562 ? 131.976 151.206 137.653 1.00 84.48 414 GLN E N 1
ATOM 7762 C CA . GLN E 1 562 ? 132.803 151.526 136.495 1.00 84.48 414 GLN E CA 1
ATOM 7763 C C . GLN E 1 562 ? 132.006 151.441 135.198 1.00 84.48 414 GLN E C 1
ATOM 7764 O O . GLN E 1 562 ? 132.183 152.276 134.305 1.00 84.48 414 GLN E O 1
ATOM 7770 N N . SER E 1 563 ? 131.113 150.454 135.074 1.00 81.77 415 SER E N 1
ATOM 7771 C CA . SER E 1 563 ? 130.301 150.354 133.867 1.00 81.77 415 SER E CA 1
ATOM 7772 C C . SER E 1 563 ? 129.375 151.551 133.722 1.00 81.77 415 SER E C 1
ATOM 7773 O O . SER E 1 563 ? 129.143 152.021 132.605 1.00 81.77 415 SER E O 1
ATOM 7776 N N . ALA E 1 564 ? 128.838 152.053 134.835 1.00 79.90 416 ALA E N 1
ATOM 7777 C CA . ALA E 1 564 ? 128.093 153.304 134.785 1.00 79.90 416 ALA E CA 1
ATOM 7778 C C . ALA E 1 564 ? 128.998 154.467 134.413 1.00 79.90 416 ALA E C 1
ATOM 7779 O O . ALA E 1 564 ? 128.567 155.388 133.709 1.00 79.90 416 ALA E O 1
ATOM 7781 N N . ALA E 1 565 ? 130.248 154.448 134.877 1.00 84.29 417 ALA E N 1
ATOM 7782 C CA . ALA E 1 565 ? 131.191 155.498 134.511 1.00 84.29 417 ALA E CA 1
ATOM 7783 C C . ALA E 1 565 ? 131.536 155.442 133.027 1.00 84.29 417 ALA E C 1
ATOM 7784 O O . ALA E 1 565 ? 131.618 156.482 132.364 1.00 84.29 417 ALA E O 1
ATOM 7786 N N . LEU E 1 566 ? 131.735 154.237 132.486 1.00 80.30 418 LEU E N 1
ATOM 7787 C CA . LEU E 1 566 ? 132.067 154.088 131.072 1.00 80.30 418 LEU E CA 1
ATOM 7788 C C . LEU E 1 566 ? 130.899 154.402 130.150 1.00 80.30 418 LEU E C 1
ATOM 7789 O O . LEU E 1 566 ? 131.098 154.462 128.932 1.00 80.30 418 LEU E O 1
ATOM 7794 N N . GLY E 1 567 ? 129.699 154.592 130.684 1.00 82.46 419 GLY E N 1
ATOM 7795 C CA . GLY E 1 567 ? 128.592 155.044 129.868 1.00 82.46 419 GLY E CA 1
ATOM 7796 C C . GLY E 1 567 ? 127.537 153.999 129.576 1.00 82.46 419 GLY E C 1
ATOM 7797 O O . GLY E 1 567 ? 126.921 154.020 128.506 1.00 82.46 419 GLY E O 1
ATOM 7798 N N . ASN E 1 568 ? 127.316 153.078 130.513 1.00 82.67 420 ASN E N 1
ATOM 7799 C CA . ASN E 1 568 ? 126.175 152.168 130.440 1.00 82.67 420 ASN E CA 1
ATOM 7800 C C . ASN E 1 568 ? 124.972 152.918 130.995 1.00 82.67 420 ASN E C 1
ATOM 7801 O O . ASN E 1 568 ? 124.583 152.776 132.156 1.00 82.67 420 ASN E O 1
ATOM 7806 N N . GLU E 1 569 ? 124.377 153.742 130.131 1.00 95.13 421 GLU E N 1
ATOM 7807 C CA . GLU E 1 569 ? 123.394 154.720 130.585 1.00 95.13 421 GLU E CA 1
ATOM 7808 C C . GLU E 1 569 ? 122.176 154.048 131.205 1.00 95.13 421 GLU E C 1
ATOM 7809 O O . GLU E 1 569 ? 121.610 154.549 132.183 1.00 95.13 421 GLU E O 1
ATOM 7815 N N . ALA E 1 570 ? 121.745 152.918 130.646 1.00 90.59 422 ALA E N 1
ATOM 7816 C CA . ALA E 1 570 ? 120.504 152.312 131.113 1.00 90.59 422 ALA E CA 1
ATOM 7817 C C . ALA E 1 570 ? 120.731 151.446 132.348 1.00 90.59 422 ALA E C 1
ATOM 7818 O O . ALA E 1 570 ? 120.291 151.789 133.451 1.00 90.59 422 ALA E O 1
ATOM 7820 N N . ALA E 1 571 ? 121.474 150.354 132.195 1.00 82.10 423 ALA E N 1
ATOM 7821 C CA . ALA E 1 571 ? 121.430 149.265 133.164 1.00 82.10 423 ALA E CA 1
ATOM 7822 C C . ALA E 1 571 ? 122.226 149.553 134.432 1.00 82.10 423 ALA E C 1
ATOM 7823 O O . ALA E 1 571 ? 121.709 149.400 135.546 1.00 82.10 423 ALA E O 1
ATOM 7825 N N . GLN E 1 572 ? 123.492 149.944 134.274 1.00 81.98 424 GLN E N 1
ATOM 7826 C CA . GLN E 1 572 ? 124.316 150.260 135.434 1.00 81.98 424 GLN E CA 1
ATOM 7827 C C . GLN E 1 572 ? 123.760 151.434 136.221 1.00 81.98 424 GLN E C 1
ATOM 7828 O O . GLN E 1 572 ? 123.723 151.381 137.455 1.00 81.98 424 GLN E O 1
ATOM 7830 N N . GLU E 1 573 ? 123.316 152.487 135.535 1.00 85.63 425 GLU E N 1
ATOM 7831 C CA . GLU E 1 573 ? 122.668 153.599 136.211 1.00 85.63 425 GLU E CA 1
ATOM 7832 C C . GLU E 1 573 ? 121.378 153.183 136.899 1.00 85.63 425 GLU E C 1
ATOM 7833 O O . GLU E 1 573 ? 121.097 153.673 137.998 1.00 85.63 425 GLU E O 1
ATOM 7835 N N . ARG E 1 574 ? 120.594 152.290 136.293 1.00 91.52 426 ARG E N 1
ATOM 7836 C CA . ARG E 1 574 ? 119.384 151.812 136.943 1.00 91.52 426 ARG E CA 1
ATOM 7837 C C . ARG E 1 574 ? 119.688 151.046 138.220 1.00 91.52 426 ARG E C 1
ATOM 7838 O O . ARG E 1 574 ? 118.995 151.245 139.222 1.00 91.52 426 ARG E O 1
ATOM 7846 N N . LEU E 1 575 ? 120.712 150.189 138.215 1.00 85.54 427 LEU E N 1
ATOM 7847 C CA . LEU E 1 575 ? 121.059 149.481 139.447 1.00 85.54 427 LEU E CA 1
ATOM 7848 C C . LEU E 1 575 ? 121.633 150.423 140.496 1.00 85.54 427 LEU E C 1
ATOM 7849 O O . LEU E 1 575 ? 121.368 150.258 141.693 1.00 85.54 427 LEU E O 1
ATOM 7854 N N . ARG E 1 576 ? 122.422 151.412 140.077 1.00 84.90 428 ARG E N 1
ATOM 7855 C CA . ARG E 1 576 ? 122.913 152.398 141.034 1.00 84.90 428 ARG E CA 1
ATOM 7856 C C . ARG E 1 576 ? 121.753 153.149 141.680 1.00 84.90 428 ARG E C 1
ATOM 7857 O O . ARG E 1 576 ? 121.722 153.344 142.899 1.00 84.90 428 ARG E O 1
ATOM 7859 N N . ALA E 1 577 ? 120.769 153.554 140.874 1.00 89.07 429 ALA E N 1
ATOM 7860 C CA . ALA E 1 577 ? 119.597 154.230 141.420 1.00 89.07 429 ALA E CA 1
ATOM 7861 C C . ALA E 1 577 ? 118.808 153.311 142.344 1.00 89.07 429 ALA E C 1
ATOM 7862 O O . ALA E 1 577 ? 118.299 153.750 143.382 1.00 89.07 429 ALA E O 1
ATOM 7864 N N . LEU E 1 578 ? 118.690 152.031 141.980 1.00 96.04 430 LEU E N 1
ATOM 7865 C CA . LEU E 1 578 ? 117.976 151.082 142.828 1.00 96.04 430 LEU E CA 1
ATOM 7866 C C . LEU E 1 578 ? 118.667 150.921 144.175 1.00 96.04 430 LEU E C 1
ATOM 7867 O O . LEU E 1 578 ? 118.002 150.809 145.210 1.00 96.04 430 LEU E O 1
ATOM 7872 N N . PHE E 1 579 ? 119.998 150.909 144.183 1.00 97.20 431 PHE E N 1
ATOM 7873 C CA . PHE E 1 579 ? 120.755 150.767 145.427 1.00 97.20 431 PHE E CA 1
ATOM 7874 C C . PHE E 1 579 ? 120.793 152.094 146.189 1.00 97.20 431 PHE E C 1
ATOM 7875 O O . PHE E 1 579 ? 121.152 152.170 147.363 1.00 97.20 431 PHE E O 1
ATOM 7883 N N . SER E 1 580 ? 120.415 153.157 145.482 1.00 104.63 432 SER E N 1
ATOM 7884 C CA . SER E 1 580 ? 120.278 154.467 146.105 1.00 104.63 432 SER E CA 1
ATOM 7885 C C . SER E 1 580 ? 118.912 154.608 146.765 1.00 104.63 432 SER E C 1
ATOM 7886 O O . SER E 1 580 ? 118.819 154.858 147.971 1.00 104.63 432 SER E O 1
ATOM 7889 N N . MET E 1 581 ? 117.846 154.443 145.981 1.00 115.13 433 MET E N 1
ATOM 7890 C CA . MET E 1 581 ? 116.491 154.546 146.508 1.00 115.13 433 MET E CA 1
ATOM 7891 C C . MET E 1 581 ? 116.152 153.411 147.467 1.00 115.13 433 MET E C 1
ATOM 7892 O O . MET E 1 581 ? 115.190 153.534 148.234 1.00 115.13 433 MET E O 1
ATOM 7897 N N . GLY E 1 582 ? 116.928 152.326 147.461 1.00 115.86 434 GLY E N 1
ATOM 7898 C CA . GLY E 1 582 ? 116.702 151.263 148.424 1.00 115.86 434 GLY E CA 1
ATOM 7899 C C . GLY E 1 582 ? 116.900 151.726 149.854 1.00 115.86 434 GLY E C 1
ATOM 7900 O O . GLY E 1 582 ? 116.204 151.273 150.767 1.00 115.86 434 GLY E O 1
ATOM 7901 N N . ALA E 1 583 ? 117.849 152.635 150.069 1.00 121.39 435 ALA E N 1
ATOM 7902 C CA . ALA E 1 583 ? 118.085 153.218 151.381 1.00 121.39 435 ALA E CA 1
ATOM 7903 C C . ALA E 1 583 ? 117.533 154.631 151.513 1.00 121.39 435 ALA E C 1
ATOM 7904 O O . ALA E 1 583 ? 117.331 155.097 152.640 1.00 121.39 435 ALA E O 1
ATOM 7906 N N . ALA E 1 584 ? 117.290 155.323 150.398 1.00 123.07 436 ALA E N 1
ATOM 7907 C CA . ALA E 1 584 ? 116.713 156.663 150.466 1.00 123.07 436 ALA E CA 1
ATOM 7908 C C . ALA E 1 584 ? 115.272 156.616 150.959 1.00 123.07 436 ALA E C 1
ATOM 7909 O O . ALA E 1 584 ? 114.857 157.445 151.777 1.00 123.07 436 ALA E O 1
ATOM 7911 N N . ALA E 1 585 ? 114.494 155.654 150.473 1.00 127.15 437 ALA E N 1
ATOM 7912 C CA . ALA E 1 585 ? 113.096 155.526 150.866 1.00 127.15 437 ALA E CA 1
ATOM 7913 C C . ALA E 1 585 ? 112.860 154.235 151.642 1.00 127.15 437 ALA E C 1
ATOM 7914 O O . ALA E 1 585 ? 113.398 154.049 152.734 1.00 127.15 437 ALA E O 1
ATOM 7916 N N . SER F 1 376 ? 169.837 152.595 77.812 1.00 111.77 228 SER F N 1
ATOM 7917 C CA . SER F 1 376 ? 168.962 152.359 78.954 1.00 111.77 228 SER F CA 1
ATOM 7918 C C . SER F 1 376 ? 168.105 151.118 78.741 1.00 111.77 228 SER F C 1
ATOM 7919 O O . SER F 1 376 ? 167.351 150.712 79.624 1.00 111.77 228 SER F O 1
ATOM 7922 N N . LEU F 1 377 ? 168.231 150.518 77.558 1.00 114.53 229 LEU F N 1
ATOM 7923 C CA . LEU F 1 377 ? 167.410 149.368 77.202 1.00 114.53 229 LEU F CA 1
ATOM 7924 C C . LEU F 1 377 ? 167.728 148.129 78.027 1.00 114.53 229 LEU F C 1
ATOM 7925 O O . LEU F 1 377 ? 166.801 147.412 78.415 1.00 114.53 229 LEU F O 1
ATOM 7930 N N . GLU F 1 378 ? 169.006 147.857 78.303 1.00 118.14 230 GLU F N 1
ATOM 7931 C CA . GLU F 1 378 ? 169.361 146.619 78.992 1.00 118.14 230 GLU F CA 1
ATOM 7932 C C . GLU F 1 378 ? 168.873 146.619 80.438 1.00 118.14 230 GLU F C 1
ATOM 7933 O O . GLU F 1 378 ? 168.270 145.639 80.895 1.00 118.14 230 GLU F O 1
ATOM 7939 N N . GLU F 1 379 ? 169.111 147.708 81.174 1.00 112.59 231 GLU F N 1
ATOM 7940 C CA . GLU F 1 379 ? 168.622 147.763 82.546 1.00 112.59 231 GLU F CA 1
ATOM 7941 C C . GLU F 1 379 ? 167.100 147.755 82.590 1.00 112.59 231 GLU F C 1
ATOM 7942 O O . GLU F 1 379 ? 166.512 147.105 83.461 1.00 112.59 231 GLU F O 1
ATOM 7948 N N . ALA F 1 380 ? 166.449 148.444 81.650 1.00 105.49 232 ALA F N 1
ATOM 7949 C CA . ALA F 1 380 ? 164.992 148.452 81.619 1.00 105.49 232 ALA F CA 1
ATOM 7950 C C . ALA F 1 380 ? 164.436 147.059 81.364 1.00 105.49 232 ALA F C 1
ATOM 7951 O O . ALA F 1 380 ? 163.481 146.635 82.025 1.00 105.49 232 ALA F O 1
ATOM 7953 N N . VAL F 1 381 ? 165.017 146.328 80.409 1.00 102.67 233 VAL F N 1
ATOM 7954 C CA . VAL F 1 381 ? 164.488 145.006 80.090 1.00 102.67 233 VAL F CA 1
ATOM 7955 C C . VAL F 1 381 ? 164.760 144.032 81.231 1.00 102.67 233 VAL F C 1
ATOM 7956 O O . VAL F 1 381 ? 163.913 143.189 81.554 1.00 102.67 233 VAL F O 1
ATOM 7960 N N . THR F 1 382 ? 165.925 144.139 81.878 1.00 99.57 234 THR F N 1
ATOM 7961 C CA . THR F 1 382 ? 166.184 143.289 83.036 1.00 99.57 234 THR F CA 1
ATOM 7962 C C . THR F 1 382 ? 165.199 143.582 84.160 1.00 99.57 234 THR F C 1
ATOM 7963 O O . THR F 1 382 ? 164.652 142.658 84.780 1.00 99.57 234 THR F O 1
ATOM 7967 N N . SER F 1 383 ? 164.941 144.864 84.422 1.00 97.67 235 SER F N 1
ATOM 7968 C CA . SER F 1 383 ? 163.993 145.223 85.466 1.00 97.67 235 SER F CA 1
ATOM 7969 C C . SER F 1 383 ? 162.600 144.708 85.143 1.00 97.67 235 SER F C 1
ATOM 7970 O O . SER F 1 383 ? 161.918 144.159 86.015 1.00 97.67 235 SER F O 1
ATOM 7973 N N . ILE F 1 384 ? 162.163 144.859 83.892 1.00 91.23 236 ILE F N 1
ATOM 7974 C CA . ILE F 1 384 ? 160.803 144.459 83.551 1.00 91.23 236 ILE F CA 1
ATOM 7975 C C . ILE F 1 384 ? 160.660 142.942 83.592 1.00 91.23 236 ILE F C 1
ATOM 7976 O O . ILE F 1 384 ? 159.622 142.423 84.016 1.00 91.23 236 ILE F O 1
ATOM 7981 N N . GLN F 1 385 ? 161.694 142.198 83.183 1.00 93.94 237 GLN F N 1
ATOM 7982 C CA . GLN F 1 385 ? 161.575 140.743 83.232 1.00 93.94 237 GLN F CA 1
ATOM 7983 C C . GLN F 1 385 ? 161.598 140.235 84.670 1.00 93.94 237 GLN F C 1
ATOM 7984 O O . GLN F 1 385 ? 160.848 139.311 85.020 1.00 93.94 237 GLN F O 1
ATOM 7990 N N . GLN F 1 386 ? 162.431 140.833 85.529 1.00 90.86 238 GLN F N 1
ATOM 7991 C CA . GLN F 1 386 ? 162.417 140.440 86.934 1.00 90.86 238 GLN F CA 1
ATOM 7992 C C . GLN F 1 386 ? 161.079 140.779 87.578 1.00 90.86 238 GLN F C 1
ATOM 7993 O O . GLN F 1 386 ? 160.540 139.993 88.371 1.00 90.86 238 GLN F O 1
ATOM 7999 N N . LEU F 1 387 ? 160.522 141.943 87.235 1.00 86.22 239 LEU F N 1
ATOM 8000 C CA . LEU F 1 387 ? 159.210 142.315 87.745 1.00 86.22 239 LEU F CA 1
ATOM 8001 C C . LEU F 1 387 ? 158.144 141.343 87.269 1.00 86.22 239 LEU F C 1
ATOM 8002 O O . LEU F 1 387 ? 157.231 141.001 88.024 1.00 86.22 239 LEU F O 1
ATOM 8007 N N . PHE F 1 388 ? 158.235 140.893 86.016 1.00 83.97 240 PHE F N 1
ATOM 8008 C CA . PHE F 1 388 ? 157.261 139.932 85.511 1.00 83.97 240 PHE F CA 1
ATOM 8009 C C . PHE F 1 388 ? 157.356 138.609 86.254 1.00 83.97 240 PHE F C 1
ATOM 8010 O O . PHE F 1 388 ? 156.331 138.006 86.592 1.00 83.97 240 PHE F O 1
ATOM 8018 N N . GLN F 1 389 ? 158.577 138.135 86.509 1.00 83.75 241 GLN F N 1
ATOM 8019 C CA . GLN F 1 389 ? 158.737 136.897 87.266 1.00 83.75 241 GLN F CA 1
ATOM 8020 C C . GLN F 1 389 ? 158.135 137.029 88.660 1.00 83.75 241 GLN F C 1
ATOM 8021 O O . GLN F 1 389 ? 157.371 136.165 89.116 1.00 83.75 241 GLN F O 1
ATOM 8027 N N . LEU F 1 390 ? 158.455 138.125 89.348 1.00 81.66 242 LEU F N 1
ATOM 8028 C CA . LEU F 1 390 ? 157.918 138.319 90.690 1.00 81.66 242 LEU F CA 1
ATOM 8029 C C . LEU F 1 390 ? 156.400 138.441 90.662 1.00 81.66 242 LEU F C 1
ATOM 8030 O O . LEU F 1 390 ? 155.710 137.890 91.526 1.00 81.66 242 LEU F O 1
ATOM 8035 N N . SER F 1 391 ? 155.861 139.144 89.666 1.00 82.57 243 SER F N 1
ATOM 8036 C CA . SER F 1 391 ? 154.421 139.349 89.586 1.00 82.57 243 SER F CA 1
ATOM 8037 C C . SER F 1 391 ? 153.687 138.048 89.304 1.00 82.57 243 SER F C 1
ATOM 8038 O O . SER F 1 391 ? 152.611 137.807 89.861 1.00 82.57 243 SER F O 1
ATOM 8041 N N . VAL F 1 392 ? 154.231 137.204 88.427 1.00 78.19 244 VAL F N 1
ATOM 8042 C CA . VAL F 1 392 ? 153.568 135.933 88.158 1.00 78.19 244 VAL F CA 1
ATOM 8043 C C . VAL F 1 392 ? 153.654 135.024 89.376 1.00 78.19 244 VAL F C 1
ATOM 8044 O O . VAL F 1 392 ? 152.722 134.262 89.661 1.00 78.19 244 VAL F O 1
ATOM 8048 N N . SER F 1 393 ? 154.748 135.110 90.139 1.00 78.68 245 SER F N 1
ATOM 8049 C CA . SER F 1 393 ? 154.800 134.387 91.408 1.00 78.68 245 SER F CA 1
ATOM 8050 C C . SER F 1 393 ? 153.706 134.867 92.357 1.00 78.68 245 SER F C 1
ATOM 8051 O O . SER F 1 393 ? 153.000 134.058 92.978 1.00 78.68 245 SER F O 1
ATOM 8054 N N . ILE F 1 394 ? 153.547 136.189 92.474 1.00 73.58 246 ILE F N 1
ATOM 8055 C CA . ILE F 1 394 ? 152.507 136.751 93.335 1.00 73.58 246 ILE F CA 1
ATOM 8056 C C . ILE F 1 394 ? 151.138 136.259 92.898 1.00 73.58 246 ILE F C 1
ATOM 8057 O O . ILE F 1 394 ? 150.310 135.857 93.721 1.00 73.58 246 ILE F O 1
ATOM 8062 N N . ALA F 1 395 ? 150.875 136.305 91.593 1.00 81.33 247 ALA F N 1
ATOM 8063 C CA . ALA F 1 395 ? 149.566 135.913 91.086 1.00 81.33 247 ALA F CA 1
ATOM 8064 C C . ALA F 1 395 ? 149.300 134.438 91.340 1.00 81.33 247 ALA F C 1
ATOM 8065 O O . ALA F 1 395 ? 148.185 134.057 91.712 1.00 81.33 247 ALA F O 1
ATOM 8067 N N . PHE F 1 396 ? 150.307 133.590 91.137 1.00 78.34 248 PHE F N 1
ATOM 8068 C CA . PHE F 1 396 ? 150.109 132.168 91.374 1.00 78.34 248 PHE F CA 1
ATOM 8069 C C . PHE F 1 396 ? 149.808 131.906 92.841 1.00 78.34 248 PHE F C 1
ATOM 8070 O O . PHE F 1 396 ? 148.907 131.123 93.168 1.00 78.34 248 PHE F O 1
ATOM 8078 N N . ASN F 1 397 ? 150.518 132.590 93.741 1.00 77.67 249 ASN F N 1
ATOM 8079 C CA . ASN F 1 397 ? 150.215 132.456 95.162 1.00 77.67 249 ASN F CA 1
ATOM 8080 C C . ASN F 1 397 ? 148.807 132.948 95.476 1.00 77.67 249 ASN F C 1
ATOM 8081 O O . ASN F 1 397 ? 148.101 132.355 96.302 1.00 77.67 249 ASN F O 1
ATOM 8086 N N . PHE F 1 398 ? 148.385 134.039 94.836 1.00 79.10 250 PHE F N 1
ATOM 8087 C CA . PHE F 1 398 ? 147.074 134.612 95.121 1.00 79.10 250 PHE F CA 1
ATOM 8088 C C . PHE F 1 398 ? 145.961 133.672 94.686 1.00 79.10 250 PHE F C 1
ATOM 8089 O O . PHE F 1 398 ? 144.992 133.456 95.420 1.00 79.10 250 PHE F O 1
ATOM 8097 N N . LEU F 1 399 ? 146.071 133.112 93.482 1.00 84.05 251 LEU F N 1
ATOM 8098 C CA . LEU F 1 399 ? 145.080 132.128 93.058 1.00 84.05 251 LEU F CA 1
ATOM 8099 C C . LEU F 1 399 ? 145.137 130.877 93.921 1.00 84.05 251 LEU F C 1
ATOM 8100 O O . LEU F 1 399 ? 144.103 130.255 94.187 1.00 84.05 251 LEU F O 1
ATOM 8105 N N . GLY F 1 400 ? 146.327 130.500 94.390 1.00 89.42 252 GLY F N 1
ATOM 8106 C CA . GLY F 1 400 ? 146.413 129.359 95.288 1.00 89.42 252 GLY F CA 1
ATOM 8107 C C . GLY F 1 400 ? 145.637 129.572 96.574 1.00 89.42 252 GLY F C 1
ATOM 8108 O O . GLY F 1 400 ? 144.843 128.721 96.988 1.00 89.42 252 GLY F O 1
ATOM 8109 N N . THR F 1 401 ? 145.841 130.724 97.218 1.00 85.08 253 THR F N 1
ATOM 8110 C CA . THR F 1 401 ? 145.127 130.981 98.465 1.00 85.08 253 THR F CA 1
ATOM 8111 C C . THR F 1 401 ? 143.644 131.222 98.220 1.00 85.08 253 THR F C 1
ATOM 8112 O O . THR F 1 401 ? 142.815 130.866 99.065 1.00 85.08 253 THR F O 1
ATOM 8116 N N . GLU F 1 402 ? 143.286 131.807 97.075 1.00 87.40 254 GLU F N 1
ATOM 8117 C CA . GLU F 1 402 ? 141.876 131.962 96.743 1.00 87.40 254 GLU F CA 1
ATOM 8118 C C . GLU F 1 402 ? 141.201 130.607 96.583 1.00 87.40 254 GLU F C 1
ATOM 8119 O O . GLU F 1 402 ? 140.075 130.410 97.055 1.00 87.40 254 GLU F O 1
ATOM 8121 N N . ASN F 1 403 ? 141.871 129.660 95.922 1.00 90.55 255 ASN F N 1
ATOM 8122 C CA . ASN F 1 403 ? 141.323 128.314 95.806 1.00 90.55 255 ASN F CA 1
ATOM 8123 C C . ASN F 1 403 ? 141.224 127.640 97.166 1.00 90.55 255 ASN F C 1
ATOM 8124 O O . ASN F 1 403 ? 140.221 126.982 97.465 1.00 90.55 255 ASN F O 1
ATOM 8129 N N . MET F 1 404 ? 142.249 127.797 98.005 1.00 89.07 256 MET F N 1
ATOM 8130 C CA . MET F 1 404 ? 142.211 127.182 99.328 1.00 89.07 256 MET F CA 1
ATOM 8131 C C . MET F 1 404 ? 141.045 127.712 100.151 1.00 89.07 256 MET F C 1
ATOM 8132 O O . MET F 1 404 ? 140.344 126.941 100.815 1.00 89.07 256 MET F O 1
ATOM 8137 N N . LYS F 1 405 ? 140.820 129.026 100.120 1.00 84.28 257 LYS F N 1
ATOM 8138 C CA . LYS F 1 405 ? 139.711 129.599 100.874 1.00 84.28 257 LYS F CA 1
ATOM 8139 C C . LYS F 1 405 ? 138.367 129.200 100.277 1.00 84.28 257 LYS F C 1
ATOM 8140 O O . LYS F 1 405 ? 137.414 128.920 101.013 1.00 84.28 257 LYS F O 1
ATOM 8146 N N . SER F 1 406 ? 138.271 129.171 98.946 1.00 91.47 258 SER F N 1
ATOM 8147 C CA . SER F 1 406 ? 137.000 128.854 98.300 1.00 91.47 258 SER F CA 1
ATOM 8148 C C . SER F 1 406 ? 136.588 127.410 98.554 1.00 91.47 258 SER F C 1
ATOM 8149 O O . SER F 1 406 ? 135.418 127.135 98.844 1.00 91.47 258 SER F O 1
ATOM 8152 N N . GLY F 1 407 ? 137.530 126.477 98.456 1.00 92.85 259 GLY F N 1
ATOM 8153 C CA . GLY F 1 407 ? 137.216 125.079 98.667 1.00 92.85 259 GLY F CA 1
ATOM 8154 C C . GLY F 1 407 ? 137.939 124.138 97.728 1.00 92.85 259 GLY F C 1
ATOM 8155 O O . GLY F 1 407 ? 138.146 122.967 98.060 1.00 92.85 259 GLY F O 1
ATOM 8156 N N . ASP F 1 408 ? 138.323 124.626 96.551 1.00 106.42 260 ASP F N 1
ATOM 8157 C CA . ASP F 1 408 ? 139.102 123.810 95.628 1.00 106.42 260 ASP F CA 1
ATOM 8158 C C . ASP F 1 408 ? 140.501 123.594 96.192 1.00 106.42 260 ASP F C 1
ATOM 8159 O O . ASP F 1 408 ? 141.179 124.551 96.577 1.00 106.42 260 ASP F O 1
ATOM 8164 N N . HIS F 1 409 ? 140.939 122.337 96.237 1.00 99.67 261 HIS F N 1
ATOM 8165 C CA . HIS F 1 409 ? 142.166 121.987 96.939 1.00 99.67 261 HIS F CA 1
ATOM 8166 C C . HIS F 1 409 ? 143.267 121.472 96.025 1.00 99.67 261 HIS F C 1
ATOM 8167 O O . HIS F 1 409 ? 144.424 121.875 96.176 1.00 99.67 261 HIS F O 1
ATOM 8174 N N . THR F 1 410 ? 142.948 120.582 95.084 1.00 106.34 262 THR F N 1
ATOM 8175 C CA . THR F 1 410 ? 143.984 120.067 94.192 1.00 106.34 262 THR F CA 1
ATOM 8176 C C . THR F 1 410 ? 144.576 121.182 93.336 1.00 106.34 262 THR F C 1
ATOM 8177 O O . THR F 1 410 ? 145.795 121.232 93.121 1.00 106.34 262 THR F O 1
ATOM 8181 N N . ALA F 1 411 ? 143.732 122.095 92.851 1.00 103.32 263 ALA F N 1
ATOM 8182 C CA . ALA F 1 411 ? 144.238 123.257 92.132 1.00 103.32 263 ALA F CA 1
ATOM 8183 C C . ALA F 1 411 ? 145.082 124.132 93.045 1.00 103.32 263 ALA F C 1
ATOM 8184 O O . ALA F 1 411 ? 146.090 124.703 92.613 1.00 103.32 263 ALA F O 1
ATOM 8186 N N . ALA F 1 412 ? 144.681 124.255 94.313 1.00 96.24 264 ALA F N 1
ATOM 8187 C CA . ALA F 1 412 ? 145.485 125.004 95.270 1.00 96.24 264 ALA F CA 1
ATOM 8188 C C . ALA F 1 412 ? 146.857 124.369 95.443 1.00 96.24 264 ALA F C 1
ATOM 8189 O O . ALA F 1 412 ? 147.874 125.071 95.475 1.00 96.24 264 ALA F O 1
ATOM 8191 N N . PHE F 1 413 ? 146.904 123.041 95.545 1.00 101.65 265 PHE F N 1
ATOM 8192 C CA . PHE F 1 413 ? 148.185 122.348 95.629 1.00 101.65 265 PHE F CA 1
ATOM 8193 C C . PHE F 1 413 ? 149.040 122.625 94.405 1.00 101.65 265 PHE F C 1
ATOM 8194 O O . PHE F 1 413 ? 150.220 122.970 94.526 1.00 101.65 265 PHE F O 1
ATOM 8202 N N . SER F 1 414 ? 148.465 122.461 93.213 1.00 100.29 266 SER F N 1
ATOM 8203 C CA . SER F 1 414 ? 149.244 122.667 92.000 1.00 100.29 266 SER F CA 1
ATOM 8204 C C . SER F 1 414 ? 149.778 124.087 91.904 1.00 100.29 266 SER F C 1
ATOM 8205 O O . SER F 1 414 ? 150.969 124.274 91.620 1.00 100.29 266 SER F O 1
ATOM 8208 N N . TYR F 1 415 ? 148.932 125.085 92.154 1.00 95.71 267 TYR F N 1
ATOM 8209 C CA . TYR F 1 415 ? 149.358 126.475 92.121 1.00 95.71 267 TYR F CA 1
ATOM 8210 C C . TYR F 1 415 ? 150.426 126.782 93.155 1.00 95.71 267 TYR F C 1
ATOM 8211 O O . TYR F 1 415 ? 151.412 127.452 92.830 1.00 95.71 267 TYR F O 1
ATOM 8220 N N . PHE F 1 416 ? 150.266 126.299 94.387 1.00 87.51 268 PHE F N 1
ATOM 8221 C CA . PHE F 1 416 ? 151.270 126.558 95.409 1.00 87.51 268 PHE F CA 1
ATOM 8222 C C . PHE F 1 416 ? 152.597 125.905 95.059 1.00 87.51 268 PHE F C 1
ATOM 8223 O O . PHE F 1 416 ? 153.655 126.502 95.274 1.00 87.51 268 PHE F O 1
ATOM 8231 N N . GLN F 1 417 ? 152.566 124.687 94.516 1.00 96.24 269 GLN F N 1
ATOM 8232 C CA . GLN F 1 417 ? 153.811 124.021 94.149 1.00 96.24 269 GLN F CA 1
ATOM 8233 C C . GLN F 1 417 ? 154.515 124.753 93.015 1.00 96.24 269 GLN F C 1
ATOM 8234 O O . GLN F 1 417 ? 155.733 124.960 93.065 1.00 96.24 269 GLN F O 1
ATOM 8240 N N . LYS F 1 418 ? 153.772 125.163 91.983 1.00 97.93 270 LYS F N 1
ATOM 8241 C CA . LYS F 1 418 ? 154.437 125.860 90.887 1.00 97.93 270 LYS F CA 1
ATOM 8242 C C . LYS F 1 418 ? 154.859 127.271 91.275 1.00 97.93 270 LYS F C 1
ATOM 8243 O O . LYS F 1 418 ? 155.770 127.823 90.649 1.00 97.93 270 LYS F O 1
ATOM 8249 N N . ALA F 1 419 ? 154.227 127.865 92.289 1.00 90.48 271 ALA F N 1
ATOM 8250 C CA . ALA F 1 419 ? 154.701 129.147 92.797 1.00 90.48 271 ALA F CA 1
ATOM 8251 C C . ALA F 1 419 ? 155.963 128.975 93.630 1.00 90.48 271 ALA F C 1
ATOM 8252 O O . ALA F 1 419 ? 156.887 129.789 93.542 1.00 90.48 271 ALA F O 1
ATOM 8254 N N . ALA F 1 420 ? 156.018 127.926 94.450 1.00 90.68 272 ALA F N 1
ATOM 8255 C CA . ALA F 1 420 ? 157.187 127.693 95.284 1.00 90.68 272 ALA F CA 1
ATOM 8256 C C . ALA F 1 420 ? 158.374 127.184 94.483 1.00 90.68 272 ALA F C 1
ATOM 8257 O O . ALA F 1 420 ? 159.517 127.346 94.923 1.00 90.68 272 ALA F O 1
ATOM 8259 N N . ALA F 1 421 ? 158.133 126.574 93.322 1.00 93.62 273 ALA F N 1
ATOM 8260 C CA . ALA F 1 421 ? 159.229 126.064 92.510 1.00 93.62 273 ALA F CA 1
ATOM 8261 C C . ALA F 1 421 ? 160.100 127.168 91.928 1.00 93.62 273 ALA F C 1
ATOM 8262 O O . ALA F 1 421 ? 161.187 126.870 91.420 1.00 93.62 273 ALA F O 1
ATOM 8264 N N . ARG F 1 422 ? 159.657 128.424 91.986 1.00 85.52 274 ARG F N 1
ATOM 8265 C CA . ARG F 1 422 ? 160.382 129.537 91.389 1.00 85.52 274 ARG F CA 1
ATOM 8266 C C . ARG F 1 422 ? 160.845 130.556 92.424 1.00 85.52 274 ARG F C 1
ATOM 8267 O O . ARG F 1 422 ? 161.081 131.719 92.083 1.00 85.52 274 ARG F O 1
ATOM 8275 N N . GLY F 1 423 ? 160.972 130.145 93.683 1.00 83.00 275 GLY F N 1
ATOM 8276 C CA . GLY F 1 423 ? 161.625 130.966 94.683 1.00 83.00 275 GLY F CA 1
ATOM 8277 C C . GLY F 1 423 ? 160.812 132.116 95.241 1.00 83.00 275 GLY F C 1
ATOM 8278 O O . GLY F 1 423 ? 161.162 133.281 95.032 1.00 83.00 275 GLY F O 1
ATOM 8279 N N . TYR F 1 424 ? 159.728 131.810 95.949 1.00 77.23 276 TYR F N 1
ATOM 8280 C CA . TYR F 1 424 ? 158.949 132.823 96.646 1.00 77.23 276 TYR F CA 1
ATOM 8281 C C . TYR F 1 424 ? 158.700 132.354 98.072 1.00 77.23 276 TYR F C 1
ATOM 8282 O O . TYR F 1 424 ? 158.507 131.160 98.315 1.00 77.23 276 TYR F O 1
ATOM 8291 N N . SER F 1 425 ? 158.702 133.300 99.014 1.00 81.12 277 SER F N 1
ATOM 8292 C CA . SER F 1 425 ? 158.812 132.942 100.426 1.00 81.12 277 SER F CA 1
ATOM 8293 C C . SER F 1 425 ? 157.522 132.332 100.965 1.00 81.12 277 SER F C 1
ATOM 8294 O O . SER F 1 425 ? 157.485 131.156 101.354 1.00 81.12 277 SER F O 1
ATOM 8297 N N . LYS F 1 426 ? 156.444 133.115 100.999 1.00 83.62 278 LYS F N 1
ATOM 8298 C CA . LYS F 1 426 ? 155.231 132.602 101.620 1.00 83.62 278 LYS F CA 1
ATOM 8299 C C . LYS F 1 426 ? 154.565 131.553 100.744 1.00 83.62 278 LYS F C 1
ATOM 8300 O O . LYS F 1 426 ? 153.785 130.736 101.242 1.00 83.62 278 LYS F O 1
ATOM 8306 N N . ALA F 1 427 ? 154.879 131.535 99.449 1.00 85.14 279 ALA F N 1
ATOM 8307 C CA . ALA F 1 427 ? 154.450 130.416 98.619 1.00 85.14 279 ALA F CA 1
ATOM 8308 C C . ALA F 1 427 ? 155.099 129.123 99.088 1.00 85.14 279 ALA F C 1
ATOM 8309 O O . ALA F 1 427 ? 154.443 128.077 99.156 1.00 85.14 279 ALA F O 1
ATOM 8311 N N . GLN F 1 428 ? 156.387 129.179 99.426 1.00 84.69 280 GLN F N 1
ATOM 8312 C CA . GLN F 1 428 ? 157.048 128.009 99.989 1.00 84.69 280 GLN F CA 1
ATOM 8313 C C . GLN F 1 428 ? 156.448 127.642 101.337 1.00 84.69 280 GLN F C 1
ATOM 8314 O O . GLN F 1 428 ? 156.292 126.455 101.651 1.00 84.69 280 GLN F O 1
ATOM 8320 N N . TYR F 1 429 ? 156.109 128.646 102.149 1.00 82.87 281 TYR F N 1
ATOM 8321 C CA . TYR F 1 429 ? 155.442 128.360 103.417 1.00 82.87 281 TYR F CA 1
ATOM 8322 C C . TYR F 1 429 ? 154.133 127.615 103.194 1.00 82.87 281 TYR F C 1
ATOM 8323 O O . TYR F 1 429 ? 153.843 126.628 103.876 1.00 82.87 281 TYR F O 1
ATOM 8332 N N . ASN F 1 430 ? 153.324 128.081 102.244 1.00 84.58 282 ASN F N 1
ATOM 8333 C CA . ASN F 1 430 ? 152.043 127.435 101.985 1.00 84.58 282 ASN F CA 1
ATOM 8334 C C . ASN F 1 430 ? 152.235 126.033 101.425 1.00 84.58 282 ASN F C 1
ATOM 8335 O O . ASN F 1 430 ? 151.457 125.124 101.735 1.00 84.58 282 ASN F O 1
ATOM 8340 N N . ALA F 1 431 ? 153.255 125.840 100.589 1.00 89.77 283 ALA F N 1
ATOM 8341 C CA . ALA F 1 431 ? 153.539 124.505 100.078 1.00 89.77 283 ALA F CA 1
ATOM 8342 C C . ALA F 1 431 ? 153.907 123.559 101.213 1.00 89.77 283 ALA F C 1
ATOM 8343 O O . ALA F 1 431 ? 153.427 122.419 101.275 1.00 89.77 283 ALA F O 1
ATOM 8345 N N . GLY F 1 432 ? 154.749 124.024 102.134 1.00 96.91 284 GLY F N 1
ATOM 8346 C CA . GLY F 1 432 ? 155.072 123.212 103.293 1.00 96.91 284 GLY F CA 1
ATOM 8347 C C . GLY F 1 432 ? 153.852 122.915 104.143 1.00 96.91 284 GLY F C 1
ATOM 8348 O O . GLY F 1 432 ? 153.688 121.800 104.643 1.00 96.91 284 GLY F O 1
ATOM 8349 N N . LEU F 1 433 ? 152.980 123.910 104.313 1.00 96.93 285 LEU F N 1
ATOM 8350 C CA . LEU F 1 433 ? 151.780 123.720 105.120 1.00 96.93 285 LEU F CA 1
ATOM 8351 C C . LEU F 1 433 ? 150.867 122.674 104.500 1.00 96.93 285 LEU F C 1
ATOM 8352 O O . LEU F 1 433 ? 150.346 121.793 105.195 1.00 96.93 285 LEU F O 1
ATOM 8357 N N . CYS F 1 434 ? 150.669 122.750 103.186 1.00 98.94 286 CYS F N 1
ATOM 8358 C CA . CYS F 1 434 ? 149.792 121.800 102.522 1.00 98.94 286 CYS F CA 1
ATOM 8359 C C . CYS F 1 434 ? 150.410 120.415 102.415 1.00 98.94 286 CYS F C 1
ATOM 8360 O O . CYS F 1 434 ? 149.665 119.434 102.322 1.00 98.94 286 CYS F O 1
ATOM 8363 N N . HIS F 1 435 ? 151.738 120.298 102.446 1.00 99.70 287 HIS F N 1
ATOM 8364 C CA . HIS F 1 435 ? 152.361 118.983 102.511 1.00 99.70 287 HIS F CA 1
ATOM 8365 C C . HIS F 1 435 ? 152.385 118.383 103.911 1.00 99.70 287 HIS F C 1
ATOM 8366 O O . HIS F 1 435 ? 152.362 117.154 104.030 1.00 99.70 287 HIS F O 1
ATOM 8373 N N . GLU F 1 436 ? 152.425 119.194 104.969 1.00 101.22 288 GLU F N 1
ATOM 8374 C CA . GLU F 1 436 ? 152.460 118.627 106.313 1.00 101.22 288 GLU F CA 1
ATOM 8375 C C . GLU F 1 436 ? 151.088 118.430 106.943 1.00 101.22 288 GLU F C 1
ATOM 8376 O O . GLU F 1 436 ? 150.934 117.517 107.755 1.00 101.22 288 GLU F O 1
ATOM 8382 N N . HIS F 1 437 ? 150.086 119.253 106.612 1.00 99.90 289 HIS F N 1
ATOM 8383 C CA . HIS F 1 437 ? 148.715 118.859 106.934 1.00 99.90 289 HIS F CA 1
ATOM 8384 C C . HIS F 1 437 ? 148.184 117.827 105.950 1.00 99.90 289 HIS F C 1
ATOM 8385 O O . HIS F 1 437 ? 147.342 116.999 106.316 1.00 99.90 289 HIS F O 1
ATOM 8392 N N . GLY F 1 438 ? 148.652 117.864 104.706 1.00 103.75 290 GLY F N 1
ATOM 8393 C CA . GLY F 1 438 ? 148.147 116.952 103.696 1.00 103.75 290 GLY F CA 1
ATOM 8394 C C . GLY F 1 438 ? 146.698 117.176 103.329 1.00 103.75 290 GLY F C 1
ATOM 8395 O O . GLY F 1 438 ? 145.948 116.207 103.178 1.00 103.75 290 GLY F O 1
ATOM 8396 N N . ARG F 1 439 ? 146.281 118.431 103.177 1.00 102.44 291 ARG F N 1
ATOM 8397 C CA . ARG F 1 439 ? 144.890 118.771 102.882 1.00 102.44 291 ARG F CA 1
ATOM 8398 C C . ARG F 1 439 ? 144.678 118.658 101.377 1.00 102.44 291 ARG F C 1
ATOM 8399 O O . ARG F 1 439 ? 144.328 119.637 100.714 1.00 102.44 291 ARG F O 1
ATOM 8401 N N . GLY F 1 440 ? 144.846 117.449 100.849 1.00 107.65 292 GLY F N 1
ATOM 8402 C CA . GLY F 1 440 ? 144.784 117.206 99.424 1.00 107.65 292 GLY F CA 1
ATOM 8403 C C . GLY F 1 440 ? 145.965 116.452 98.850 1.00 107.65 292 GLY F C 1
ATOM 8404 O O . GLY F 1 440 ? 146.147 116.461 97.627 1.00 107.65 292 GLY F O 1
ATOM 8405 N N . THR F 1 441 ? 146.776 115.806 99.693 1.00 108.27 293 THR F N 1
ATOM 8406 C CA . THR F 1 441 ? 147.952 115.050 99.287 1.00 108.27 293 THR F CA 1
ATOM 8407 C C . THR F 1 441 ? 148.329 114.161 100.458 1.00 108.27 293 THR F C 1
ATOM 8408 O O . THR F 1 441 ? 148.182 114.594 101.608 1.00 108.27 293 THR F O 1
ATOM 8412 N N . PRO F 1 442 ? 148.781 112.929 100.224 1.00 115.29 294 PRO F N 1
ATOM 8413 C CA . PRO F 1 442 ? 149.127 112.051 101.348 1.00 115.29 294 PRO F CA 1
ATOM 8414 C C . PRO F 1 442 ? 150.172 112.684 102.255 1.00 115.29 294 PRO F C 1
ATOM 8415 O O . PRO F 1 442 ? 151.033 113.444 101.806 1.00 115.29 294 PRO F O 1
ATOM 8419 N N . ARG F 1 443 ? 150.069 112.375 103.548 1.00 113.24 295 ARG F N 1
ATOM 8420 C CA . ARG F 1 443 ? 150.914 113.000 104.558 1.00 113.24 295 ARG F CA 1
ATOM 8421 C C . ARG F 1 443 ? 152.387 112.791 104.236 1.00 113.24 295 ARG F C 1
ATOM 8422 O O . ARG F 1 443 ? 152.837 111.659 104.037 1.00 113.24 295 ARG F O 1
ATOM 8430 N N . ASP F 1 444 ? 153.133 113.891 104.189 1.00 110.41 296 ASP F N 1
ATOM 8431 C CA . ASP F 1 444 ? 154.561 113.855 103.921 1.00 110.41 296 ASP F CA 1
ATOM 8432 C C . ASP F 1 444 ? 155.236 114.901 104.790 1.00 110.41 296 ASP F C 1
ATOM 8433 O O . ASP F 1 444 ? 154.712 116.003 104.965 1.00 110.41 296 ASP F O 1
ATOM 8438 N N . ILE F 1 445 ? 156.398 114.551 105.332 1.00 103.96 297 ILE F N 1
ATOM 8439 C CA . ILE F 1 445 ? 157.133 115.464 106.196 1.00 103.96 297 ILE F CA 1
ATOM 8440 C C . ILE F 1 445 ? 158.413 115.884 105.489 1.00 103.96 297 ILE F C 1
ATOM 8441 O O . ILE F 1 445 ? 158.902 117.001 105.684 1.00 103.96 297 ILE F O 1
ATOM 8446 N N . SER F 1 446 ? 158.949 115.003 104.645 1.00 108.24 298 SER F N 1
ATOM 8447 C CA . SER F 1 446 ? 160.207 115.271 103.956 1.00 108.24 298 SER F CA 1
ATOM 8448 C C . SER F 1 446 ? 160.104 116.515 103.083 1.00 108.24 298 SER F C 1
ATOM 8449 O O . SER F 1 446 ? 160.770 117.523 103.346 1.00 108.24 298 SER F O 1
ATOM 8452 N N . LYS F 1 447 ? 159.264 116.459 102.048 1.00 108.39 299 LYS F N 1
ATOM 8453 C CA . LYS F 1 447 ? 159.051 117.632 101.212 1.00 108.39 299 LYS F CA 1
ATOM 8454 C C . LYS F 1 447 ? 158.512 118.806 102.015 1.00 108.39 299 LYS F C 1
ATOM 8455 O O . LYS F 1 447 ? 158.864 119.956 101.726 1.00 108.39 299 LYS F O 1
ATOM 8457 N N . ALA F 1 448 ? 157.685 118.533 103.028 1.00 102.26 300 ALA F N 1
ATOM 8458 C CA . ALA F 1 448 ? 157.159 119.602 103.868 1.00 102.26 300 ALA F CA 1
ATOM 8459 C C . ALA F 1 448 ? 158.285 120.361 104.558 1.00 102.26 300 ALA F C 1
ATOM 8460 O O . ALA F 1 448 ? 158.366 121.590 104.462 1.00 102.26 300 ALA F O 1
ATOM 8462 N N . VAL F 1 449 ? 159.182 119.645 105.239 1.00 98.61 301 VAL F N 1
ATOM 8463 C CA . VAL F 1 449 ? 160.265 120.334 105.930 1.00 98.61 301 VAL F CA 1
ATOM 8464 C C . VAL F 1 449 ? 161.279 120.932 104.964 1.00 98.61 301 VAL F C 1
ATOM 8465 O O . VAL F 1 449 ? 161.893 121.951 105.292 1.00 98.61 301 VAL F O 1
ATOM 8469 N N . LEU F 1 450 ? 161.479 120.346 103.781 1.00 97.48 302 LEU F N 1
ATOM 8470 C CA . LEU F 1 450 ? 162.355 120.996 102.808 1.00 97.48 302 LEU F CA 1
ATOM 8471 C C . LEU F 1 450 ? 161.786 122.338 102.364 1.00 97.48 302 LEU F C 1
ATOM 8472 O O . LEU F 1 450 ? 162.506 123.347 102.314 1.00 97.48 302 LEU F O 1
ATOM 8477 N N . TYR F 1 451 ? 160.488 122.377 102.057 1.00 92.58 303 TYR F N 1
ATOM 8478 C CA . TYR F 1 451 ? 159.862 123.642 101.693 1.00 92.58 303 TYR F CA 1
ATOM 8479 C C . TYR F 1 451 ? 159.885 124.617 102.863 1.00 92.58 303 TYR F C 1
ATOM 8480 O O . TYR F 1 451 ? 160.049 125.828 102.671 1.00 92.58 303 TYR F O 1
ATOM 8489 N N . TYR F 1 452 ? 159.729 124.107 104.087 1.00 92.26 304 TYR F N 1
ATOM 8490 C CA . TYR F 1 452 ? 159.798 124.978 105.254 1.00 92.26 304 TYR F CA 1
ATOM 8491 C C . TYR F 1 452 ? 161.189 125.571 105.420 1.00 92.26 304 TYR F C 1
ATOM 8492 O O . TYR F 1 452 ? 161.327 126.737 105.794 1.00 92.26 304 TYR F O 1
ATOM 8501 N N . GLN F 1 453 ? 162.232 124.780 105.168 1.00 86.41 305 GLN F N 1
ATOM 8502 C CA . GLN F 1 453 ? 163.592 125.310 105.193 1.00 86.41 305 GLN F CA 1
ATOM 8503 C C . GLN F 1 453 ? 163.768 126.406 104.156 1.00 86.41 305 GLN F C 1
ATOM 8504 O O . GLN F 1 453 ? 164.349 127.463 104.439 1.00 86.41 305 GLN F O 1
ATOM 8510 N N . LEU F 1 454 ? 163.277 126.164 102.940 1.00 87.90 306 LEU F N 1
ATOM 8511 C CA . LEU F 1 454 ? 163.404 127.172 101.893 1.00 87.90 306 LEU F CA 1
ATOM 8512 C C . LEU F 1 454 ? 162.682 128.456 102.280 1.00 87.90 306 LEU F C 1
ATOM 8513 O O . LEU F 1 454 ? 163.173 129.558 102.012 1.00 87.90 306 LEU F O 1
ATOM 8518 N N . ALA F 1 455 ? 161.516 128.334 102.915 1.00 86.29 307 ALA F N 1
ATOM 8519 C CA . ALA F 1 455 ? 160.776 129.524 103.325 1.00 86.29 307 ALA F CA 1
ATOM 8520 C C . ALA F 1 455 ? 161.448 130.218 104.504 1.00 86.29 307 ALA F C 1
ATOM 8521 O O . ALA F 1 455 ? 161.449 131.451 104.588 1.00 86.29 307 ALA F O 1
ATOM 8523 N N . ALA F 1 456 ? 162.020 129.443 105.425 1.00 80.49 308 ALA F N 1
ATOM 8524 C CA . ALA F 1 456 ? 162.633 130.016 106.616 1.00 80.49 308 ALA F CA 1
ATOM 8525 C C . ALA F 1 456 ? 163.903 130.776 106.273 1.00 80.49 308 ALA F C 1
ATOM 8526 O O . ALA F 1 456 ? 164.181 131.828 106.859 1.00 80.49 308 ALA F O 1
ATOM 8528 N N . SER F 1 457 ? 164.690 130.256 105.333 1.00 79.16 309 SER F N 1
ATOM 8529 C CA . SER F 1 457 ? 165.927 130.929 104.963 1.00 79.16 309 SER F CA 1
ATOM 8530 C C . SER F 1 457 ? 165.682 132.319 104.392 1.00 79.16 309 SER F C 1
ATOM 8531 O O . SER F 1 457 ? 166.593 133.152 104.412 1.00 79.16 309 SER F O 1
ATOM 8534 N N . GLN F 1 458 ? 164.481 132.593 103.891 1.00 80.86 310 GLN F N 1
ATOM 8535 C CA . GLN F 1 458 ? 164.192 133.865 103.245 1.00 80.86 310 GLN F CA 1
ATOM 8536 C C . GLN F 1 458 ? 163.563 134.890 104.180 1.00 80.86 310 GLN F C 1
ATOM 8537 O O . GLN F 1 458 ? 163.300 136.016 103.749 1.00 80.86 310 GLN F O 1
ATOM 8543 N N . GLY F 1 459 ? 163.320 134.539 105.438 1.00 80.44 311 GLY F N 1
ATOM 8544 C CA . GLY F 1 459 ? 162.834 135.514 106.394 1.00 80.44 311 GLY F CA 1
ATOM 8545 C C . GLY F 1 459 ? 161.332 135.527 106.577 1.00 80.44 311 GLY F C 1
ATOM 8546 O O . GLY F 1 459 ? 160.707 136.590 106.546 1.00 80.44 311 GLY F O 1
ATOM 8547 N N . HIS F 1 460 ? 160.740 134.355 106.774 1.00 85.73 312 HIS F N 1
ATOM 8548 C CA . HIS F 1 460 ? 159.311 134.224 107.039 1.00 85.73 312 HIS F CA 1
ATOM 8549 C C . HIS F 1 460 ? 159.159 133.714 108.466 1.00 85.73 312 HIS F C 1
ATOM 8550 O O . HIS F 1 460 ? 159.481 132.556 108.754 1.00 85.73 312 HIS F O 1
ATOM 8557 N N . SER F 1 461 ? 158.674 134.583 109.356 1.00 89.34 313 SER F N 1
ATOM 8558 C CA . SER F 1 461 ? 158.654 134.263 110.780 1.00 89.34 313 SER F CA 1
ATOM 8559 C C . SER F 1 461 ? 157.801 133.034 111.066 1.00 89.34 313 SER F C 1
ATOM 8560 O O . SER F 1 461 ? 158.234 132.109 111.764 1.00 89.34 313 SER F O 1
ATOM 8563 N N . LEU F 1 462 ? 156.577 133.011 110.546 1.00 87.49 314 LEU F N 1
ATOM 8564 C CA . LEU F 1 462 ? 155.686 131.896 110.840 1.00 87.49 314 LEU F CA 1
ATOM 8565 C C . LEU F 1 462 ? 156.183 130.613 110.185 1.00 87.49 314 LEU F C 1
ATOM 8566 O O . LEU F 1 462 ? 156.099 129.528 110.775 1.00 87.49 314 LEU F O 1
ATOM 8571 N N . ALA F 1 463 ? 156.734 130.721 108.975 1.00 89.55 315 ALA F N 1
ATOM 8572 C CA . ALA F 1 463 ? 157.276 129.546 108.300 1.00 89.55 315 ALA F CA 1
ATOM 8573 C C . ALA F 1 463 ? 158.465 128.978 109.059 1.00 89.55 315 ALA F C 1
ATOM 8574 O O . ALA F 1 463 ? 158.627 127.758 109.160 1.00 89.55 315 ALA F O 1
ATOM 8576 N N . GLN F 1 464 ? 159.326 129.850 109.582 1.00 90.56 316 GLN F N 1
ATOM 8577 C CA . GLN F 1 464 ? 160.478 129.371 110.336 1.00 90.56 316 GLN F CA 1
ATOM 8578 C C . GLN F 1 464 ? 160.066 128.785 111.682 1.00 90.56 316 GLN F C 1
ATOM 8579 O O . GLN F 1 464 ? 160.653 127.790 112.125 1.00 90.56 316 GLN F O 1
ATOM 8585 N N . TYR F 1 465 ? 159.040 129.352 112.322 1.00 92.46 317 TYR F N 1
ATOM 8586 C CA . TYR F 1 465 ? 158.404 128.667 113.444 1.00 92.46 317 TYR F CA 1
ATOM 8587 C C . TYR F 1 465 ? 158.002 127.252 113.066 1.00 92.46 317 TYR F C 1
ATOM 8588 O O . TYR F 1 465 ? 158.296 126.293 113.790 1.00 92.46 317 TYR F O 1
ATOM 8597 N N . ARG F 1 466 ? 157.290 127.112 111.949 1.00 97.61 318 ARG F N 1
ATOM 8598 C CA . ARG F 1 466 ? 156.789 125.801 111.558 1.00 97.61 318 ARG F CA 1
ATOM 8599 C C . ARG F 1 466 ? 157.935 124.837 111.284 1.00 97.61 318 ARG F C 1
ATOM 8600 O O . ARG F 1 466 ? 157.876 123.666 111.675 1.00 97.61 318 ARG F O 1
ATOM 8608 N N . TYR F 1 467 ? 158.989 125.314 110.619 1.00 93.74 319 TYR F N 1
ATOM 8609 C CA . TYR F 1 467 ? 160.143 124.464 110.349 1.00 93.74 319 TYR F CA 1
ATOM 8610 C C . TYR F 1 467 ? 160.789 123.986 111.636 1.00 93.74 319 TYR F C 1
ATOM 8611 O O . TYR F 1 467 ? 161.101 122.799 111.784 1.00 93.74 319 TYR F O 1
ATOM 8620 N N . ALA F 1 468 ? 161.008 124.901 112.578 1.00 92.97 320 ALA F N 1
ATOM 8621 C CA . ALA F 1 468 ? 161.648 124.508 113.826 1.00 92.97 320 ALA F CA 1
ATOM 8622 C C . ALA F 1 468 ? 160.789 123.510 114.588 1.00 92.97 320 ALA F C 1
ATOM 8623 O O . ALA F 1 468 ? 161.294 122.496 115.085 1.00 92.97 320 ALA F O 1
ATOM 8625 N N . ARG F 1 469 ? 159.482 123.762 114.663 1.00 95.74 321 ARG F N 1
ATOM 8626 C CA . ARG F 1 469 ? 158.617 122.884 115.440 1.00 95.74 321 ARG F CA 1
ATOM 8627 C C . ARG F 1 469 ? 158.460 121.524 114.774 1.00 95.74 321 ARG F C 1
ATOM 8628 O O . ARG F 1 469 ? 158.307 120.512 115.467 1.00 95.74 321 ARG F O 1
ATOM 8636 N N . CYS F 1 470 ? 158.494 121.474 113.442 1.00 103.79 322 CYS F N 1
ATOM 8637 C CA . CYS F 1 470 ? 158.380 120.199 112.747 1.00 103.79 322 CYS F CA 1
ATOM 8638 C C . CYS F 1 470 ? 159.670 119.394 112.812 1.00 103.79 322 CYS F C 1
ATOM 8639 O O . CYS F 1 470 ? 159.621 118.166 112.936 1.00 103.79 322 CYS F O 1
ATOM 8642 N N . LEU F 1 471 ? 160.826 120.053 112.725 1.00 96.14 323 LEU F N 1
ATOM 8643 C CA . LEU F 1 471 ? 162.084 119.325 112.813 1.00 96.14 323 LEU F CA 1
ATOM 8644 C C . LEU F 1 471 ? 162.368 118.858 114.230 1.00 96.14 323 LEU F C 1
ATOM 8645 O O . LEU F 1 471 ? 162.894 117.757 114.419 1.00 96.14 323 LEU F O 1
ATOM 8650 N N . LEU F 1 472 ? 162.025 119.664 115.229 1.00 97.08 324 LEU F N 1
ATOM 8651 C CA . LEU F 1 472 ? 162.428 119.406 116.602 1.00 97.08 324 LEU F CA 1
ATOM 8652 C C . LEU F 1 472 ? 161.408 118.566 117.364 1.00 97.08 324 LEU F C 1
ATOM 8653 O O . LEU F 1 472 ? 161.640 118.234 118.530 1.00 97.08 324 LEU F O 1
ATOM 8658 N N . ARG F 1 473 ? 160.313 118.163 116.715 1.00 109.52 325 ARG F N 1
ATOM 8659 C CA . ARG F 1 473 ? 159.323 117.320 117.376 1.00 109.52 325 ARG F CA 1
ATOM 8660 C C . ARG F 1 473 ? 159.906 115.993 117.848 1.00 109.52 325 ARG F C 1
ATOM 8661 O O . ARG F 1 473 ? 159.338 115.370 118.751 1.00 109.52 325 ARG F O 1
ATOM 8669 N N . ASP F 1 474 ? 161.013 115.548 117.260 1.00 118.94 326 ASP F N 1
ATOM 8670 C CA . ASP F 1 474 ? 161.635 114.306 117.692 1.00 118.94 326 ASP F CA 1
ATOM 8671 C C . ASP F 1 474 ? 162.273 114.487 119.068 1.00 118.94 326 ASP F C 1
ATOM 8672 O O . ASP F 1 474 ? 162.739 115.582 119.400 1.00 118.94 326 ASP F O 1
ATOM 8677 N N . PRO F 1 475 ? 162.306 113.441 119.892 1.00 127.51 327 PRO F N 1
ATOM 8678 C CA . PRO F 1 475 ? 162.922 113.540 121.223 1.00 127.51 327 PRO F CA 1
ATOM 8679 C C . PRO F 1 475 ? 164.420 113.270 121.265 1.00 127.51 327 PRO F C 1
ATOM 8680 O O . PRO F 1 475 ? 164.944 113.011 122.352 1.00 127.51 327 PRO F O 1
ATOM 8684 N N . ALA F 1 476 ? 165.115 113.318 120.132 1.00 134.50 328 ALA F N 1
ATOM 8685 C CA . ALA F 1 476 ? 166.537 113.002 120.085 1.00 134.50 328 ALA F CA 1
ATOM 8686 C C . ALA F 1 476 ? 167.345 114.127 120.731 1.00 134.50 328 ALA F C 1
ATOM 8687 O O . ALA F 1 476 ? 166.806 115.152 121.160 1.00 134.50 328 ALA F O 1
ATOM 8689 N N . SER F 1 477 ? 168.661 113.944 120.805 1.00 129.31 329 SER F N 1
ATOM 8690 C CA . SER F 1 477 ? 169.533 114.923 121.436 1.00 129.31 329 SER F CA 1
ATOM 8691 C C . SER F 1 477 ? 169.812 116.081 120.478 1.00 129.31 329 SER F C 1
ATOM 8692 O O . SER F 1 477 ? 169.354 116.109 119.332 1.00 129.31 329 SER F O 1
ATOM 8695 N N . SER F 1 478 ? 170.584 117.051 120.961 1.00 121.04 330 SER F N 1
ATOM 8696 C CA . SER F 1 478 ? 170.920 118.256 120.214 1.00 121.04 330 SER F CA 1
ATOM 8697 C C . SER F 1 478 ? 172.347 118.192 119.683 1.00 121.04 330 SER F C 1
ATOM 8698 O O . SER F 1 478 ? 172.997 119.217 119.466 1.00 121.04 330 SER F O 1
ATOM 8701 N N . TRP F 1 479 ? 172.854 116.976 119.472 1.00 120.58 331 TRP F N 1
ATOM 8702 C CA . TRP F 1 479 ? 174.208 116.821 118.951 1.00 120.58 331 TRP F CA 1
ATOM 8703 C C . TRP F 1 479 ? 174.277 117.182 117.472 1.00 120.58 331 TRP F C 1
ATOM 8704 O O . TRP F 1 479 ? 175.276 117.746 117.010 1.00 120.58 331 TRP F O 1
ATOM 8706 N N . ASN F 1 480 ? 173.233 116.865 116.718 1.00 114.18 332 ASN F N 1
ATOM 8707 C CA . ASN F 1 480 ? 173.211 117.194 115.298 1.00 114.18 332 ASN F CA 1
ATOM 8708 C C . ASN F 1 480 ? 173.100 118.702 115.101 1.00 114.18 332 ASN F C 1
ATOM 8709 O O . ASN F 1 480 ? 172.252 119.347 115.728 1.00 114.18 332 ASN F O 1
ATOM 8714 N N . PRO F 1 481 ? 173.949 119.303 114.261 1.00 114.77 333 PRO F N 1
ATOM 8715 C CA . PRO F 1 481 ? 173.906 120.763 114.080 1.00 114.77 333 PRO F CA 1
ATOM 8716 C C . PRO F 1 481 ? 172.588 121.277 113.531 1.00 114.77 333 PRO F C 1
ATOM 8717 O O . PRO F 1 481 ? 172.284 122.464 113.719 1.00 114.77 333 PRO F O 1
ATOM 8721 N N . GLU F 1 482 ? 171.804 120.434 112.855 1.00 111.89 334 GLU F N 1
ATOM 8722 C CA . GLU F 1 482 ? 170.521 120.888 112.333 1.00 111.89 334 GLU F CA 1
ATOM 8723 C C . GLU F 1 482 ? 169.588 121.307 113.461 1.00 111.89 334 GLU F C 1
ATOM 8724 O O . GLU F 1 482 ? 168.832 122.274 113.323 1.00 111.89 334 GLU F O 1
ATOM 8730 N N . ARG F 1 483 ? 169.636 120.601 114.593 1.00 103.99 335 ARG F N 1
ATOM 8731 C CA . ARG F 1 483 ? 168.846 121.011 115.746 1.00 103.99 335 ARG F CA 1
ATOM 8732 C C . ARG F 1 483 ? 169.294 122.359 116.290 1.00 103.99 335 ARG F C 1
ATOM 8733 O O . ARG F 1 483 ? 168.453 123.173 116.679 1.00 103.99 335 ARG F O 1
ATOM 8735 N N . GLN F 1 484 ? 170.604 122.604 116.340 1.00 103.02 336 GLN F N 1
ATOM 8736 C CA . GLN F 1 484 ? 171.091 123.904 116.787 1.00 103.02 336 GLN F CA 1
ATOM 8737 C C . GLN F 1 484 ? 170.628 125.011 115.851 1.00 103.02 336 GLN F C 1
ATOM 8738 O O . GLN F 1 484 ? 170.208 126.083 116.302 1.00 103.02 336 GLN F O 1
ATOM 8740 N N . ARG F 1 485 ? 170.690 124.767 114.542 1.00 107.00 337 ARG F N 1
ATOM 8741 C CA . ARG F 1 485 ? 170.197 125.759 113.593 1.00 107.00 337 ARG F CA 1
ATOM 8742 C C . ARG F 1 485 ? 168.706 126.002 113.785 1.00 107.00 337 ARG F C 1
ATOM 8743 O O . ARG F 1 485 ? 168.246 127.151 113.757 1.00 107.00 337 ARG F O 1
ATOM 8751 N N . ALA F 1 486 ? 167.939 124.930 113.992 1.00 97.24 338 ALA F N 1
ATOM 8752 C CA . ALA F 1 486 ? 166.501 125.070 114.181 1.00 97.24 338 ALA F CA 1
ATOM 8753 C C . ALA F 1 486 ? 166.182 125.860 115.442 1.00 97.24 338 ALA F C 1
ATOM 8754 O O . ALA F 1 486 ? 165.306 126.730 115.431 1.00 97.24 338 ALA F O 1
ATOM 8756 N N . VAL F 1 487 ? 166.880 125.575 116.542 1.00 94.21 339 VAL F N 1
ATOM 8757 C CA . VAL F 1 487 ? 166.582 126.286 117.779 1.00 94.21 339 VAL F CA 1
ATOM 8758 C C . VAL F 1 487 ? 167.024 127.738 117.679 1.00 94.21 339 VAL F C 1
ATOM 8759 O O . VAL F 1 487 ? 166.363 128.627 118.220 1.00 94.21 339 VAL F O 1
ATOM 8763 N N . SER F 1 488 ? 168.126 128.016 116.977 1.00 96.02 340 SER F N 1
ATOM 8764 C CA . SER F 1 488 ? 168.536 129.405 116.797 1.00 96.02 340 SER F CA 1
ATOM 8765 C C . SER F 1 488 ? 167.524 130.178 115.961 1.00 96.02 340 SER F C 1
ATOM 8766 O O . SER F 1 488 ? 167.183 131.325 116.286 1.00 96.02 340 SER F O 1
ATOM 8769 N N . LEU F 1 489 ? 167.032 129.573 114.877 1.00 97.66 341 LEU F N 1
ATOM 8770 C CA . LEU F 1 489 ? 166.043 130.274 114.069 1.00 97.66 341 LEU F CA 1
ATOM 8771 C C . LEU F 1 489 ? 164.726 130.418 114.814 1.00 97.66 341 LEU F C 1
ATOM 8772 O O . LEU F 1 489 ? 164.038 131.430 114.659 1.00 97.66 341 LEU F O 1
ATOM 8777 N N . LEU F 1 490 ? 164.372 129.442 115.651 1.00 92.09 342 LEU F N 1
ATOM 8778 C CA . LEU F 1 490 ? 163.190 129.595 116.488 1.00 92.09 342 LEU F CA 1
ATOM 8779 C C . LEU F 1 490 ? 163.381 130.730 117.482 1.00 92.09 342 LEU F C 1
ATOM 8780 O O . LEU F 1 490 ? 162.440 131.471 117.776 1.00 92.09 342 LEU F O 1
ATOM 8785 N N . LYS F 1 491 ? 164.591 130.862 118.027 1.00 95.72 343 LYS F N 1
ATOM 8786 C CA . LYS F 1 491 ? 164.896 131.956 118.941 1.00 95.72 343 LYS F CA 1
ATOM 8787 C C . LYS F 1 491 ? 164.704 133.302 118.258 1.00 95.72 343 LYS F C 1
ATOM 8788 O O . LYS F 1 491 ? 164.034 134.195 118.791 1.00 95.72 343 LYS F O 1
ATOM 8794 N N . GLN F 1 492 ? 165.286 133.461 117.069 1.00 98.08 344 GLN F N 1
ATOM 8795 C CA . GLN F 1 492 ? 165.154 134.729 116.359 1.00 98.08 344 GLN F CA 1
ATOM 8796 C C . GLN F 1 492 ? 163.775 134.914 115.736 1.00 98.08 344 GLN F C 1
ATOM 8797 O O . GLN F 1 492 ? 163.465 136.020 115.279 1.00 98.08 344 GLN F O 1
ATOM 8803 N N . ALA F 1 493 ? 162.948 133.869 115.706 1.00 95.83 345 ALA F N 1
ATOM 8804 C CA . ALA F 1 493 ? 161.536 134.033 115.384 1.00 95.83 345 ALA F CA 1
ATOM 8805 C C . ALA F 1 493 ? 160.758 134.538 116.590 1.00 95.83 345 ALA F C 1
ATOM 8806 O O . ALA F 1 493 ? 159.954 135.469 116.479 1.00 95.83 345 ALA F O 1
ATOM 8808 N N . ALA F 1 494 ? 160.981 133.918 117.748 1.00 95.82 346 ALA F N 1
ATOM 8809 C CA . ALA F 1 494 ? 160.317 134.349 118.970 1.00 95.82 346 ALA F CA 1
ATOM 8810 C C . ALA F 1 494 ? 160.684 135.781 119.320 1.00 95.82 346 ALA F C 1
ATOM 8811 O O . ALA F 1 494 ? 159.860 136.517 119.874 1.00 95.82 346 ALA F O 1
ATOM 8813 N N . ASP F 1 495 ? 161.912 136.194 119.001 1.00 103.07 347 ASP F N 1
ATOM 8814 C CA . ASP F 1 495 ? 162.307 137.575 119.238 1.00 103.07 347 ASP F CA 1
ATOM 8815 C C . ASP F 1 495 ? 161.537 138.552 118.360 1.00 103.07 347 ASP F C 1
ATOM 8816 O O . ASP F 1 495 ? 161.517 139.751 118.658 1.00 103.07 347 ASP F O 1
ATOM 8821 N N . SER F 1 496 ? 160.904 138.072 117.287 1.00 102.19 348 SER F N 1
ATOM 8822 C CA . SER F 1 496 ? 160.145 138.962 116.416 1.00 102.19 348 SER F CA 1
ATOM 8823 C C . SER F 1 496 ? 158.826 139.396 117.041 1.00 102.19 348 SER F C 1
ATOM 8824 O O . SER F 1 496 ? 158.447 140.566 116.922 1.00 102.19 348 SER F O 1
ATOM 8827 N N . GLY F 1 497 ? 158.117 138.485 117.702 1.00 99.45 349 GLY F N 1
ATOM 8828 C CA . GLY F 1 497 ? 156.870 138.848 118.346 1.00 99.45 349 GLY F CA 1
ATOM 8829 C C . GLY F 1 497 ? 155.737 137.862 118.147 1.00 99.45 349 GLY F C 1
ATOM 8830 O O . GLY F 1 497 ? 154.614 138.111 118.594 1.00 99.45 349 GLY F O 1
ATOM 8831 N N . LEU F 1 498 ? 156.009 136.744 117.480 1.00 94.34 350 LEU F N 1
ATOM 8832 C CA . LEU F 1 498 ? 154.983 135.730 117.288 1.00 94.34 350 LEU F CA 1
ATOM 8833 C C . LEU F 1 498 ? 154.599 135.101 118.622 1.00 94.34 350 LEU F C 1
ATOM 8834 O O . LEU F 1 498 ? 155.447 134.827 119.474 1.00 94.34 350 LEU F O 1
ATOM 8839 N N . ARG F 1 499 ? 153.298 134.866 118.795 1.00 88.37 351 ARG F N 1
ATOM 8840 C CA . ARG F 1 499 ? 152.790 134.367 120.068 1.00 88.37 351 ARG F CA 1
ATOM 8841 C C . ARG F 1 499 ? 153.201 132.919 120.315 1.00 88.37 351 ARG F C 1
ATOM 8842 O O . ARG F 1 499 ? 153.698 132.579 121.393 1.00 88.37 351 ARG F O 1
ATOM 8850 N N . GLU F 1 500 ? 153.000 132.051 119.323 1.00 80.84 352 GLU F N 1
ATOM 8851 C CA . GLU F 1 500 ? 153.219 130.624 119.534 1.00 80.84 352 GLU F CA 1
ATOM 8852 C C . GLU F 1 500 ? 154.693 130.285 119.702 1.00 80.84 352 GLU F C 1
ATOM 8853 O O . GLU F 1 500 ? 155.032 129.368 120.462 1.00 80.84 352 GLU F O 1
ATOM 8855 N N . ALA F 1 501 ? 155.579 130.998 119.004 1.00 84.45 353 ALA F N 1
ATOM 8856 C CA . ALA F 1 501 ? 157.000 130.666 119.053 1.00 84.45 353 ALA F CA 1
ATOM 8857 C C . ALA F 1 501 ? 157.559 130.810 120.460 1.00 84.45 353 ALA F C 1
ATOM 8858 O O . ALA F 1 501 ? 158.283 129.931 120.944 1.00 84.45 353 ALA F O 1
ATOM 8860 N N . GLN F 1 502 ? 157.235 131.912 121.132 1.00 87.34 354 GLN F N 1
ATOM 8861 C CA . GLN F 1 502 ? 157.789 132.163 122.454 1.00 87.34 354 GLN F CA 1
ATOM 8862 C C . GLN F 1 502 ? 157.279 131.145 123.465 1.00 87.34 354 GLN F C 1
ATOM 8863 O O . GLN F 1 502 ? 158.042 130.649 124.303 1.00 87.34 354 GLN F O 1
ATOM 8869 N N . ALA F 1 503 ? 155.990 130.811 123.395 1.00 76.18 355 ALA F N 1
ATOM 8870 C CA . ALA F 1 503 ? 155.445 129.805 124.299 1.00 76.18 355 ALA F CA 1
ATOM 8871 C C . ALA F 1 503 ? 156.092 128.448 124.063 1.00 76.18 355 ALA F C 1
ATOM 8872 O O . ALA F 1 503 ? 156.478 127.754 125.016 1.00 76.18 355 ALA F O 1
ATOM 8874 N N . PHE F 1 504 ? 156.237 128.056 122.796 1.00 74.41 356 PHE F N 1
ATOM 8875 C CA . PHE F 1 504 ? 156.847 126.766 122.508 1.00 74.41 356 PHE F CA 1
ATOM 8876 C C . PHE F 1 504 ? 158.296 126.735 122.960 1.00 74.41 356 PHE F C 1
ATOM 8877 O O . PHE F 1 504 ? 158.780 125.704 123.431 1.00 74.41 356 PHE F O 1
ATOM 8885 N N . LEU F 1 505 ? 159.010 127.853 122.832 1.00 83.76 357 LEU F N 1
ATOM 8886 C CA . LEU F 1 505 ? 160.410 127.859 123.241 1.00 83.76 357 LEU F CA 1
ATOM 8887 C C . LEU F 1 505 ? 160.538 127.836 124.759 1.00 83.76 357 LEU F C 1
ATOM 8888 O O . LEU F 1 505 ? 161.482 127.246 125.303 1.00 83.76 357 LEU F O 1
ATOM 8893 N N . GLY F 1 506 ? 159.607 128.489 125.457 1.00 82.79 358 GLY F N 1
ATOM 8894 C CA . GLY F 1 506 ? 159.576 128.380 126.904 1.00 82.79 358 GLY F CA 1
ATOM 8895 C C . GLY F 1 506 ? 159.338 126.955 127.361 1.00 82.79 358 GLY F C 1
ATOM 8896 O O . GLY F 1 506 ? 159.932 126.498 128.339 1.00 82.79 358 GLY F O 1
ATOM 8897 N N . VAL F 1 507 ? 158.464 126.235 126.658 1.00 78.60 359 VAL F N 1
ATOM 8898 C CA . VAL F 1 507 ? 158.303 124.813 126.946 1.00 78.60 359 VAL F CA 1
ATOM 8899 C C . VAL F 1 507 ? 159.573 124.050 126.587 1.00 78.60 359 VAL F C 1
ATOM 8900 O O . VAL F 1 507 ? 159.966 123.103 127.278 1.00 78.60 359 VAL F O 1
ATOM 8904 N N . LEU F 1 508 ? 160.237 124.459 125.506 1.00 80.20 360 LEU F N 1
ATOM 8905 C CA . LEU F 1 508 ? 161.386 123.727 124.987 1.00 80.20 360 LEU F CA 1
ATOM 8906 C C . LEU F 1 508 ? 162.554 123.755 125.959 1.00 80.20 360 LEU F C 1
ATOM 8907 O O . LEU F 1 508 ? 163.132 122.709 126.276 1.00 80.20 360 LEU F O 1
ATOM 8912 N N . PHE F 1 509 ? 162.916 124.944 126.441 1.00 91.36 361 PHE F N 1
ATOM 8913 C CA . PHE F 1 509 ? 164.068 125.077 127.329 1.00 91.36 361 PHE F CA 1
ATOM 8914 C C . PHE F 1 509 ? 163.858 124.435 128.694 1.00 91.36 361 PHE F C 1
ATOM 8915 O O . PHE F 1 509 ? 164.826 124.305 129.450 1.00 91.36 361 PHE F O 1
ATOM 8923 N N . THR F 1 510 ? 162.634 124.033 129.029 1.00 82.32 362 THR F N 1
ATOM 8924 C CA . THR F 1 510 ? 162.381 123.400 130.314 1.00 82.32 362 THR F CA 1
ATOM 8925 C C . THR F 1 510 ? 162.803 121.932 130.337 1.00 82.32 362 THR F C 1
ATOM 8926 O O . THR F 1 510 ? 163.104 121.402 131.413 1.00 82.32 362 THR F O 1
ATOM 8930 N N . LYS F 1 511 ? 162.914 121.288 129.179 1.00 90.30 363 LYS F N 1
ATOM 8931 C CA . LYS F 1 511 ? 163.082 119.845 129.104 1.00 90.30 363 LYS F CA 1
ATOM 8932 C C . LYS F 1 511 ? 164.468 119.498 128.566 1.00 90.30 363 LYS F C 1
ATOM 8933 O O . LYS F 1 511 ? 165.103 120.297 127.872 1.00 90.30 363 LYS F O 1
ATOM 8939 N N . GLU F 1 512 ? 164.930 118.299 128.914 1.00 95.99 364 GLU F N 1
ATOM 8940 C CA . GLU F 1 512 ? 166.264 117.844 128.543 1.00 95.99 364 GLU F CA 1
ATOM 8941 C C . GLU F 1 512 ? 166.399 117.758 127.023 1.00 95.99 364 GLU F C 1
ATOM 8942 O O . GLU F 1 512 ? 165.449 117.367 126.338 1.00 95.99 364 GLU F O 1
ATOM 8948 N N . PRO F 1 513 ? 167.568 118.101 126.455 1.00 97.73 365 PRO F N 1
ATOM 8949 C CA . PRO F 1 513 ? 168.780 118.630 127.083 1.00 97.73 365 PRO F CA 1
ATOM 8950 C C . PRO F 1 513 ? 168.936 120.130 126.898 1.00 97.73 365 PRO F C 1
ATOM 8951 O O . PRO F 1 513 ? 170.055 120.640 126.907 1.00 97.73 365 PRO F O 1
ATOM 8955 N N . TYR F 1 514 ? 167.817 120.828 126.725 1.00 96.85 366 TYR F N 1
ATOM 8956 C CA . TYR F 1 514 ? 167.818 122.260 126.461 1.00 96.85 366 TYR F CA 1
ATOM 8957 C C . TYR F 1 514 ? 167.634 123.079 127.733 1.00 96.85 366 TYR F C 1
ATOM 8958 O O . TYR F 1 514 ? 167.084 124.183 127.687 1.00 96.85 366 TYR F O 1
ATOM 8967 N N . LEU F 1 515 ? 168.098 122.562 128.867 1.00 93.06 367 LEU F N 1
ATOM 8968 C CA . LEU F 1 515 ? 167.826 123.173 130.163 1.00 93.06 367 LEU F CA 1
ATOM 8969 C C . LEU F 1 515 ? 168.548 124.510 130.278 1.00 93.06 367 LEU F C 1
ATOM 8970 O O . LEU F 1 515 ? 169.772 124.554 130.434 1.00 93.06 367 LEU F O 1
ATOM 8975 N N . ASP F 1 516 ? 167.789 125.601 130.198 1.00 95.71 368 ASP F N 1
ATOM 8976 C CA . ASP F 1 516 ? 168.306 126.933 130.511 1.00 95.71 368 ASP F CA 1
ATOM 8977 C C . ASP F 1 516 ? 167.121 127.725 131.055 1.00 95.71 368 ASP F C 1
ATOM 8978 O O . ASP F 1 516 ? 166.336 128.284 130.284 1.00 95.71 368 ASP F O 1
ATOM 8983 N N . GLU F 1 517 ? 167.010 127.770 132.382 1.00 93.85 369 GLU F N 1
ATOM 8984 C CA . GLU F 1 517 ? 165.747 128.124 133.021 1.00 93.85 369 GLU F CA 1
ATOM 8985 C C . GLU F 1 517 ? 165.363 129.579 132.775 1.00 93.85 369 GLU F C 1
ATOM 8986 O O . GLU F 1 517 ? 164.179 129.894 132.623 1.00 93.85 369 GLU F O 1
ATOM 8992 N N . GLN F 1 518 ? 166.343 130.484 132.756 1.00 97.13 370 GLN F N 1
ATOM 8993 C CA . GLN F 1 518 ? 166.023 131.909 132.690 1.00 97.13 370 GLN F CA 1
ATOM 8994 C C . GLN F 1 518 ? 165.311 132.270 131.390 1.00 97.13 370 GLN F C 1
ATOM 8995 O O . GLN F 1 518 ? 164.294 132.978 131.405 1.00 97.13 370 GLN F O 1
ATOM 9001 N N . ARG F 1 519 ? 165.834 131.801 130.253 1.00 94.38 371 ARG F N 1
ATOM 9002 C CA . ARG F 1 519 ? 165.203 132.105 128.973 1.00 94.38 371 ARG F CA 1
ATOM 9003 C C . ARG F 1 519 ? 163.807 131.502 128.909 1.00 94.38 371 ARG F C 1
ATOM 9004 O O . ARG F 1 519 ? 162.865 132.125 128.401 1.00 94.38 371 ARG F O 1
ATOM 9012 N N . ALA F 1 520 ? 163.659 130.278 129.417 1.00 93.35 372 ALA F N 1
ATOM 9013 C CA . ALA F 1 520 ? 162.348 129.643 129.431 1.00 93.35 372 ALA F CA 1
ATOM 9014 C C . ALA F 1 520 ? 161.356 130.462 130.243 1.00 93.35 372 ALA F C 1
ATOM 9015 O O . ALA F 1 520 ? 160.221 130.683 129.806 1.00 93.35 372 ALA F O 1
ATOM 9017 N N . VAL F 1 521 ? 161.774 130.933 131.418 1.00 88.85 373 VAL F N 1
ATOM 9018 C CA . VAL F 1 521 ? 160.879 131.714 132.265 1.00 88.85 373 VAL F CA 1
ATOM 9019 C C . VAL F 1 521 ? 160.483 133.007 131.571 1.00 88.85 373 VAL F C 1
ATOM 9020 O O . VAL F 1 521 ? 159.307 133.389 131.559 1.00 88.85 373 VAL F O 1
ATOM 9024 N N . LYS F 1 522 ? 161.458 133.707 130.985 1.00 88.32 374 LYS F N 1
ATOM 9025 C CA . LYS F 1 522 ? 161.131 134.989 130.368 1.00 88.32 374 LYS F CA 1
ATOM 9026 C C . LYS F 1 522 ? 160.202 134.814 129.174 1.00 88.32 374 LYS F C 1
ATOM 9027 O O . LYS F 1 522 ? 159.262 135.600 129.002 1.00 88.32 374 LYS F O 1
ATOM 9033 N N . TYR F 1 523 ? 160.424 133.784 128.355 1.00 86.69 375 TYR F N 1
ATOM 9034 C CA . TYR F 1 523 ? 159.560 133.583 127.199 1.00 86.69 375 TYR F CA 1
ATOM 9035 C C . TYR F 1 523 ? 158.172 133.113 127.606 1.00 86.69 375 TYR F C 1
ATOM 9036 O O . TYR F 1 523 ? 157.176 133.541 127.013 1.00 86.69 375 TYR F O 1
ATOM 9045 N N . LEU F 1 524 ? 158.074 132.245 128.615 1.00 82.42 376 LEU F N 1
ATOM 9046 C CA . LEU F 1 524 ? 156.756 131.871 129.110 1.00 82.42 376 LEU F CA 1
ATOM 9047 C C . LEU F 1 524 ? 156.017 133.084 129.657 1.00 82.42 376 LEU F C 1
ATOM 9048 O O . LEU F 1 524 ? 154.819 133.253 129.409 1.00 82.42 376 LEU F O 1
ATOM 9053 N N . TRP F 1 525 ? 156.720 133.951 130.388 1.00 87.71 377 TRP F N 1
ATOM 9054 C CA . TRP F 1 525 ? 156.098 135.162 130.911 1.00 87.71 377 TRP F CA 1
ATOM 9055 C C . TRP F 1 525 ? 155.588 136.048 129.783 1.00 87.71 377 TRP F C 1
ATOM 9056 O O . TRP F 1 525 ? 154.449 136.530 129.822 1.00 87.71 377 TRP F O 1
ATOM 9067 N N . LEU F 1 526 ? 156.418 136.270 128.763 1.00 82.70 378 LEU F N 1
ATOM 9068 C CA . LEU F 1 526 ? 156.016 137.172 127.691 1.00 82.70 378 LEU F CA 1
ATOM 9069 C C . LEU F 1 526 ? 154.854 136.587 126.898 1.00 82.70 378 LEU F C 1
ATOM 9070 O O . LEU F 1 526 ? 153.924 137.311 126.525 1.00 82.70 378 LEU F O 1
ATOM 9075 N N . ALA F 1 527 ? 154.888 135.280 126.630 1.00 83.66 379 ALA F N 1
ATOM 9076 C CA . ALA F 1 527 ? 153.790 134.643 125.913 1.00 83.66 379 ALA F CA 1
ATOM 9077 C C . ALA F 1 527 ? 152.500 134.693 126.721 1.00 83.66 379 ALA F C 1
ATOM 9078 O O . ALA F 1 527 ? 151.422 134.931 126.163 1.00 83.66 379 ALA F O 1
ATOM 9080 N N . ALA F 1 528 ? 152.587 134.471 128.034 1.00 81.62 380 ALA F N 1
ATOM 9081 C CA . ALA F 1 528 ? 151.399 134.549 128.872 1.00 81.62 380 ALA F CA 1
ATOM 9082 C C . ALA F 1 528 ? 150.856 135.967 128.934 1.00 81.62 380 ALA F C 1
ATOM 9083 O O . ALA F 1 528 ? 149.644 136.160 129.084 1.00 81.62 380 ALA F O 1
ATOM 9085 N N . ASN F 1 529 ? 151.732 136.967 128.825 1.00 85.78 381 ASN F N 1
ATOM 9086 C CA . ASN F 1 529 ? 151.266 138.346 128.757 1.00 85.78 381 ASN F CA 1
ATOM 9087 C C . ASN F 1 529 ? 150.384 138.593 127.541 1.00 85.78 381 ASN F C 1
ATOM 9088 O O . ASN F 1 529 ? 149.583 139.533 127.552 1.00 85.78 381 ASN F O 1
ATOM 9093 N N . ASN F 1 530 ? 150.509 137.773 126.499 1.00 85.42 382 ASN F N 1
ATOM 9094 C CA . ASN F 1 530 ? 149.694 137.918 125.301 1.00 85.42 382 ASN F CA 1
ATOM 9095 C C . ASN F 1 530 ? 148.353 137.205 125.401 1.00 85.42 382 ASN F C 1
ATOM 9096 O O . ASN F 1 530 ? 147.525 137.351 124.496 1.00 85.42 382 ASN F O 1
ATOM 9101 N N . GLY F 1 531 ? 148.118 136.443 126.464 1.00 87.22 383 GLY F N 1
ATOM 9102 C CA . GLY F 1 531 ? 146.834 135.813 126.692 1.00 87.22 383 GLY F CA 1
ATOM 9103 C C . GLY F 1 531 ? 146.769 134.316 126.472 1.00 87.22 383 GLY F C 1
ATOM 9104 O O . GLY F 1 531 ? 145.667 133.756 126.503 1.00 87.22 383 GLY F O 1
ATOM 9105 N N . ASP F 1 532 ? 147.897 133.648 126.251 1.00 82.75 384 ASP F N 1
ATOM 9106 C CA . ASP F 1 532 ? 147.890 132.202 126.080 1.00 82.75 384 ASP F CA 1
ATOM 9107 C C . ASP F 1 532 ? 147.710 131.526 127.433 1.00 82.75 384 ASP F C 1
ATOM 9108 O O . ASP F 1 532 ? 148.465 131.788 128.374 1.00 82.75 384 ASP F O 1
ATOM 9113 N N . SER F 1 533 ? 146.705 130.654 127.526 1.00 76.54 385 SER F N 1
ATOM 9114 C CA . SER F 1 533 ? 146.384 130.034 128.807 1.00 76.54 385 SER F CA 1
ATOM 9115 C C . SER F 1 533 ? 147.399 128.962 129.181 1.00 76.54 385 SER F C 1
ATOM 9116 O O . SER F 1 533 ? 147.787 128.849 130.349 1.00 76.54 385 SER F O 1
ATOM 9119 N N . GLN F 1 534 ? 147.826 128.156 128.209 1.00 70.37 386 GLN F N 1
ATOM 9120 C CA . GLN F 1 534 ? 148.773 127.087 128.505 1.00 70.37 386 GLN F CA 1
ATOM 9121 C C . GLN F 1 534 ? 150.121 127.649 128.937 1.00 70.37 386 GLN F C 1
ATOM 9122 O O . GLN F 1 534 ? 150.780 127.093 129.824 1.00 70.37 386 GLN F O 1
ATOM 9128 N N . SER F 1 535 ? 150.551 128.749 128.319 1.00 77.54 387 SER F N 1
ATOM 9129 C CA . SER F 1 535 ? 151.788 129.391 128.746 1.00 77.54 387 SER F CA 1
ATOM 9130 C C . SER F 1 535 ? 151.666 129.909 130.172 1.00 77.54 387 SER F C 1
ATOM 9131 O O . SER F 1 535 ? 152.618 129.830 130.955 1.00 77.54 387 SER F O 1
ATOM 9134 N N . ARG F 1 536 ? 150.499 130.446 130.526 1.00 77.82 388 ARG F N 1
ATOM 9135 C CA . ARG F 1 536 ? 150.265 130.886 131.896 1.00 77.82 388 ARG F CA 1
ATOM 9136 C C . ARG F 1 536 ? 150.312 129.723 132.879 1.00 77.82 388 ARG F C 1
ATOM 9137 O O . ARG F 1 536 ? 150.915 129.845 133.950 1.00 77.82 388 ARG F O 1
ATOM 9145 N N . TYR F 1 537 ? 149.689 128.596 132.535 1.00 72.01 389 TYR F N 1
ATOM 9146 C CA . TYR F 1 537 ? 149.814 127.394 133.354 1.00 72.01 389 TYR F CA 1
ATOM 9147 C C . TYR F 1 537 ? 151.260 126.955 133.515 1.00 72.01 389 TYR F C 1
ATOM 9148 O O . TYR F 1 537 ? 151.660 126.532 134.604 1.00 72.01 389 TYR F O 1
ATOM 9157 N N . HIS F 1 538 ? 152.049 126.991 132.446 1.00 74.59 390 HIS F N 1
ATOM 9158 C CA . HIS F 1 538 ? 153.435 126.567 132.593 1.00 74.59 390 HIS F CA 1
ATOM 9159 C C . HIS F 1 538 ? 154.234 127.562 133.425 1.00 74.59 390 HIS F C 1
ATOM 9160 O O . HIS F 1 538 ? 155.141 127.164 134.163 1.00 74.59 390 HIS F O 1
ATOM 9167 N N . LEU F 1 539 ? 153.888 128.846 133.358 1.00 79.12 391 LEU F N 1
ATOM 9168 C CA . LEU F 1 539 ? 154.470 129.813 134.282 1.00 79.12 391 LEU F CA 1
ATOM 9169 C C . LEU F 1 539 ? 154.119 129.468 135.723 1.00 79.12 391 LEU F C 1
ATOM 9170 O O . LEU F 1 539 ? 154.967 129.553 136.621 1.00 79.12 391 LEU F O 1
ATOM 9175 N N . GLY F 1 540 ? 152.867 129.083 135.962 1.00 79.02 392 GLY F N 1
ATOM 9176 C CA . GLY F 1 540 ? 152.461 128.711 137.306 1.00 79.02 392 GLY F CA 1
ATOM 9177 C C . GLY F 1 540 ? 153.168 127.467 137.810 1.00 79.02 392 GLY F C 1
ATOM 9178 O O . GLY F 1 540 ? 153.567 127.399 138.976 1.00 79.02 392 GLY F O 1
ATOM 9179 N N . ILE F 1 541 ? 153.317 126.462 136.945 1.00 79.72 393 ILE F N 1
ATOM 9180 C CA . ILE F 1 541 ? 154.025 125.250 137.344 1.00 79.72 393 ILE F CA 1
ATOM 9181 C C . ILE F 1 541 ? 155.484 125.582 137.614 1.00 79.72 393 ILE F C 1
ATOM 9182 O O . ILE F 1 541 ? 156.097 125.027 138.535 1.00 79.72 393 ILE F O 1
ATOM 9187 N N . CYS F 1 542 ? 156.050 126.519 136.848 1.00 88.41 394 CYS F N 1
ATOM 9188 C CA . CYS F 1 542 ? 157.422 126.953 137.072 1.00 88.41 394 CYS F CA 1
ATOM 9189 C C . CYS F 1 542 ? 157.572 127.631 138.429 1.00 88.41 394 CYS F C 1
ATOM 9190 O O . CYS F 1 542 ? 158.551 127.389 139.144 1.00 88.41 394 CYS F O 1
ATOM 9193 N N . TYR F 1 543 ? 156.615 128.484 138.800 1.00 87.80 395 TYR F N 1
ATOM 9194 C CA . TYR F 1 543 ? 156.687 129.137 140.105 1.00 87.80 395 TYR F CA 1
ATOM 9195 C C . TYR F 1 543 ? 156.517 128.137 141.242 1.00 87.80 395 TYR F C 1
ATOM 9196 O O . TYR F 1 543 ? 157.293 128.143 142.204 1.00 87.80 395 TYR F O 1
ATOM 9205 N N . GLU F 1 544 ? 155.505 127.271 141.160 1.00 87.79 396 GLU F N 1
ATOM 9206 C CA . GLU F 1 544 ? 155.242 126.392 142.294 1.00 87.79 396 GLU F CA 1
ATOM 9207 C C . GLU F 1 544 ? 156.317 125.324 142.445 1.00 87.79 396 GLU F C 1
ATOM 9208 O O . GLU F 1 544 ? 156.597 124.902 143.571 1.00 87.79 396 GLU F O 1
ATOM 9214 N N . LYS F 1 545 ? 156.924 124.878 141.344 1.00 84.16 397 LYS F N 1
ATOM 9215 C CA . LYS F 1 545 ? 157.988 123.890 141.408 1.00 84.16 397 LYS F CA 1
ATOM 9216 C C . LYS F 1 545 ? 159.334 124.505 141.760 1.00 84.16 397 LYS F C 1
ATOM 9217 O O . LYS F 1 545 ? 160.257 123.773 142.133 1.00 84.16 397 LYS F O 1
ATOM 9223 N N . GLY F 1 546 ? 159.460 125.824 141.668 1.00 91.09 398 GLY F N 1
ATOM 9224 C CA . GLY F 1 546 ? 160.669 126.499 142.110 1.00 91.09 398 GLY F CA 1
ATOM 9225 C C . GLY F 1 546 ? 161.902 126.212 141.283 1.00 91.09 398 GLY F C 1
ATOM 9226 O O . GLY F 1 546 ? 163.000 126.079 141.838 1.00 91.09 398 GLY F O 1
ATOM 9227 N N . LEU F 1 547 ? 161.751 126.114 139.967 1.00 92.82 399 LEU F N 1
ATOM 9228 C CA . LEU F 1 547 ? 162.884 126.032 139.055 1.00 92.82 399 LEU F CA 1
ATOM 9229 C C . LEU F 1 547 ? 162.930 127.312 138.230 1.00 92.82 399 LEU F C 1
ATOM 9230 O O . LEU F 1 547 ? 161.907 127.747 137.692 1.00 92.82 399 LEU F O 1
ATOM 9235 N N . GLY F 1 548 ? 164.103 127.939 138.172 1.00 93.83 400 GLY F N 1
ATOM 9236 C CA . GLY F 1 548 ? 164.261 129.190 137.467 1.00 93.83 400 GLY F CA 1
ATOM 9237 C C . GLY F 1 548 ? 163.752 130.409 138.201 1.00 93.83 400 GLY F C 1
ATOM 9238 O O . GLY F 1 548 ? 164.302 131.500 138.010 1.00 93.83 400 GLY F O 1
ATOM 9239 N N . VAL F 1 549 ? 162.722 130.266 139.032 1.00 89.59 401 VAL F N 1
ATOM 9240 C CA . VAL F 1 549 ? 162.174 131.361 139.817 1.00 89.59 401 VAL F CA 1
ATOM 9241 C C . VAL F 1 549 ? 162.031 130.877 141.254 1.00 89.59 401 VAL F C 1
ATOM 9242 O O . VAL F 1 549 ? 161.883 129.677 141.509 1.00 89.59 401 VAL F O 1
ATOM 9246 N N . GLN F 1 550 ? 162.095 131.817 142.196 1.00 88.91 402 GLN F N 1
ATOM 9247 C CA . GLN F 1 550 ? 161.916 131.486 143.602 1.00 88.91 402 GLN F CA 1
ATOM 9248 C C . GLN F 1 550 ? 160.568 130.812 143.826 1.00 88.91 402 GLN F C 1
ATOM 9249 O O . GLN F 1 550 ? 159.561 131.171 143.210 1.00 88.91 402 GLN F O 1
ATOM 9255 N N . ARG F 1 551 ? 160.556 129.826 144.721 1.00 80.45 403 ARG F N 1
ATOM 9256 C CA . ARG F 1 551 ? 159.400 128.955 144.927 1.00 80.45 403 ARG F CA 1
ATOM 9257 C C . ARG F 1 551 ? 158.307 129.729 145.657 1.00 80.45 403 ARG F C 1
ATOM 9258 O O . ARG F 1 551 ? 158.120 129.623 146.871 1.00 80.45 403 ARG F O 1
ATOM 9266 N N . ASN F 1 552 ? 157.571 130.529 144.894 1.00 75.82 404 ASN F N 1
ATOM 9267 C CA . ASN F 1 552 ? 156.390 131.214 145.393 1.00 75.82 404 ASN F CA 1
ATOM 9268 C C . ASN F 1 552 ? 155.169 130.328 145.183 1.00 75.82 404 ASN F C 1
ATOM 9269 O O . ASN F 1 552 ? 155.096 129.561 144.220 1.00 75.82 404 ASN F O 1
ATOM 9274 N N . LEU F 1 553 ? 154.207 130.437 146.097 1.00 72.45 405 LEU F N 1
ATOM 9275 C CA . LEU F 1 553 ? 153.059 129.540 146.078 1.00 72.45 405 LEU F CA 1
ATOM 9276 C C . LEU F 1 553 ? 151.738 130.295 145.996 1.00 72.45 405 LEU F C 1
ATOM 9277 O O . LEU F 1 553 ? 150.770 129.792 145.418 1.00 72.45 405 LEU F O 1
ATOM 9282 N N . GLY F 1 554 ? 151.680 131.491 146.571 1.00 84.77 406 GLY F N 1
ATOM 9283 C CA . GLY F 1 554 ? 150.451 132.261 146.556 1.00 84.77 406 GLY F CA 1
ATOM 9284 C C . GLY F 1 554 ? 150.117 132.792 145.179 1.00 84.77 406 GLY F C 1
ATOM 9285 O O . GLY F 1 554 ? 149.029 132.544 144.641 1.00 84.77 406 GLY F O 1
ATOM 9286 N N . GLU F 1 555 ? 151.063 133.531 144.596 1.00 87.22 407 GLU F N 1
ATOM 9287 C CA . GLU F 1 555 ? 150.869 134.017 143.238 1.00 87.22 407 GLU F CA 1
ATOM 9288 C C . GLU F 1 555 ? 150.772 132.862 142.252 1.00 87.22 407 GLU F C 1
ATOM 9289 O O . GLU F 1 555 ? 150.125 132.995 141.213 1.00 87.22 407 GLU F O 1
ATOM 9295 N N . ALA F 1 556 ? 151.387 131.721 142.568 1.00 83.68 408 ALA F N 1
ATOM 9296 C CA . ALA F 1 556 ? 151.218 130.537 141.731 1.00 83.68 408 ALA F CA 1
ATOM 9297 C C . ALA F 1 556 ? 149.774 130.051 141.748 1.00 83.68 408 ALA F C 1
ATOM 9298 O O . ALA F 1 556 ? 149.225 129.679 140.705 1.00 83.68 408 ALA F O 1
ATOM 9300 N N . LEU F 1 557 ? 149.145 130.040 142.924 1.00 84.81 409 LEU F N 1
ATOM 9301 C CA . LEU F 1 557 ? 147.742 129.650 143.007 1.00 84.81 409 LEU F CA 1
ATOM 9302 C C . LEU F 1 557 ? 146.860 130.654 142.280 1.00 84.81 409 LEU F C 1
ATOM 9303 O O . LEU F 1 557 ? 145.890 130.278 141.611 1.00 84.81 409 LEU F O 1
ATOM 9308 N N . ARG F 1 558 ? 147.179 131.944 142.405 1.00 88.70 410 ARG F N 1
ATOM 9309 C CA . ARG F 1 558 ? 146.423 132.954 141.670 1.00 88.70 410 ARG F CA 1
ATOM 9310 C C . ARG F 1 558 ? 146.569 132.761 140.165 1.00 88.70 410 ARG F C 1
ATOM 9311 O O . ARG F 1 558 ? 145.600 132.915 139.411 1.00 88.70 410 ARG F O 1
ATOM 9319 N N . CYS F 1 559 ? 147.780 132.432 139.715 1.00 83.49 411 CYS F N 1
ATOM 9320 C CA . CYS F 1 559 ? 148.021 132.131 138.309 1.00 83.49 411 CYS F CA 1
ATOM 9321 C C . CYS F 1 559 ? 147.191 130.944 137.846 1.00 83.49 411 CYS F C 1
ATOM 9322 O O . CYS F 1 559 ? 146.547 131.000 136.794 1.00 83.49 411 CYS F O 1
ATOM 9325 N N . TYR F 1 560 ? 147.201 129.859 138.621 1.00 74.79 412 TYR F N 1
ATOM 9326 C CA . TYR F 1 560 ? 146.348 128.713 138.326 1.00 74.79 412 TYR F CA 1
ATOM 9327 C C . TYR F 1 560 ? 144.895 129.138 138.175 1.00 74.79 412 TYR F C 1
ATOM 9328 O O . TYR F 1 560 ? 144.223 128.776 137.203 1.00 74.79 412 TYR F O 1
ATOM 9337 N N . GLN F 1 561 ? 144.393 129.911 139.141 1.00 81.14 413 GLN F N 1
ATOM 9338 C CA . GLN F 1 561 ? 142.978 130.263 139.150 1.00 81.14 413 GLN F CA 1
ATOM 9339 C C . GLN F 1 561 ? 142.604 131.118 137.948 1.00 81.14 413 GLN F C 1
ATOM 9340 O O . GLN F 1 561 ? 141.597 130.852 137.280 1.00 81.14 413 GLN F O 1
ATOM 9346 N N . GLN F 1 562 ? 143.398 132.147 137.648 1.00 81.52 414 GLN F N 1
ATOM 9347 C CA . GLN F 1 562 ? 143.005 133.047 136.570 1.00 81.52 414 GLN F CA 1
ATOM 9348 C C . GLN F 1 562 ? 143.371 132.482 135.203 1.00 81.52 414 GLN F C 1
ATOM 9349 O O . GLN F 1 562 ? 142.901 132.992 134.181 1.00 81.52 414 GLN F O 1
ATOM 9355 N N . SER F 1 563 ? 144.197 131.434 135.157 1.00 76.50 415 SER F N 1
ATOM 9356 C CA . SER F 1 563 ? 144.331 130.671 133.923 1.00 76.50 415 SER F CA 1
ATOM 9357 C C . SER F 1 563 ? 143.146 129.741 133.723 1.00 76.50 415 SER F C 1
ATOM 9358 O O . SER F 1 563 ? 142.715 129.521 132.587 1.00 76.50 415 SER F O 1
ATOM 9361 N N . ALA F 1 564 ? 142.613 129.182 134.812 1.00 74.72 416 ALA F N 1
ATOM 9362 C CA . ALA F 1 564 ? 141.392 128.393 134.712 1.00 74.72 416 ALA F CA 1
ATOM 9363 C C . ALA F 1 564 ? 140.204 129.259 134.329 1.00 74.72 416 ALA F C 1
ATOM 9364 O O . ALA F 1 564 ? 139.273 128.779 133.673 1.00 74.72 416 ALA F O 1
ATOM 9366 N N . ALA F 1 565 ? 140.214 130.529 134.737 1.00 79.59 417 ALA F N 1
ATOM 9367 C CA . ALA F 1 565 ? 139.149 131.442 134.335 1.00 79.59 417 ALA F CA 1
ATOM 9368 C C . ALA F 1 565 ? 139.138 131.649 132.826 1.00 79.59 417 ALA F C 1
ATOM 9369 O O . ALA F 1 565 ? 138.070 131.686 132.205 1.00 79.59 417 ALA F O 1
ATOM 9371 N N . LEU F 1 566 ? 140.319 131.780 132.215 1.00 74.94 418 LEU F N 1
ATOM 9372 C CA . LEU F 1 566 ? 140.412 131.992 130.775 1.00 74.94 418 LEU F CA 1
ATOM 9373 C C . LEU F 1 566 ? 140.034 130.759 129.970 1.00 74.94 418 LEU F C 1
ATOM 9374 O O . LEU F 1 566 ? 139.916 130.855 128.744 1.00 74.94 418 LEU F O 1
ATOM 9379 N N . GLY F 1 567 ? 139.850 129.614 130.616 1.00 80.96 419 GLY F N 1
ATOM 9380 C CA . GLY F 1 567 ? 139.387 128.430 129.924 1.00 80.96 419 GLY F CA 1
ATOM 9381 C C . GLY F 1 567 ? 140.481 127.458 129.538 1.00 80.96 419 GLY F C 1
ATOM 9382 O O . GLY F 1 567 ? 140.406 126.820 128.484 1.00 80.96 419 GLY F O 1
ATOM 9383 N N . ASN F 1 568 ? 141.505 127.333 130.382 1.00 80.27 420 ASN F N 1
ATOM 9384 C CA . ASN F 1 568 ? 142.500 126.272 130.235 1.00 80.27 420 ASN F CA 1
ATOM 9385 C C . ASN F 1 568 ? 141.935 125.039 130.926 1.00 80.27 420 ASN F C 1
ATOM 9386 O O . ASN F 1 568 ? 142.298 124.692 132.050 1.00 80.27 420 ASN F O 1
ATOM 9391 N N . GLU F 1 569 ? 141.025 124.367 130.220 1.00 91.41 421 GLU F N 1
ATOM 9392 C CA . GLU F 1 569 ? 140.166 123.372 130.855 1.00 91.41 421 GLU F CA 1
ATOM 9393 C C . GLU F 1 569 ? 140.975 122.267 131.526 1.00 91.41 421 GLU F C 1
ATOM 9394 O O . GLU F 1 569 ? 140.960 122.137 132.756 1.00 91.41 421 GLU F O 1
ATOM 9400 N N . ALA F 1 570 ? 141.725 121.494 130.740 1.00 86.66 422 ALA F N 1
ATOM 9401 C CA . ALA F 1 570 ? 142.280 120.240 131.238 1.00 86.66 422 ALA F CA 1
ATOM 9402 C C . ALA F 1 570 ? 143.217 120.467 132.418 1.00 86.66 422 ALA F C 1
ATOM 9403 O O . ALA F 1 570 ? 142.928 120.047 133.543 1.00 86.66 422 ALA F O 1
ATOM 9405 N N . ALA F 1 571 ? 144.334 121.151 132.183 1.00 80.50 423 ALA F N 1
ATOM 9406 C CA . ALA F 1 571 ? 145.399 121.201 133.178 1.00 80.50 423 ALA F CA 1
ATOM 9407 C C . ALA F 1 571 ? 145.001 122.037 134.392 1.00 80.50 423 ALA F C 1
ATOM 9408 O O . ALA F 1 571 ? 145.212 121.624 135.542 1.00 80.50 423 ALA F O 1
ATOM 9410 N N . GLN F 1 572 ? 144.436 123.223 134.159 1.00 76.62 424 GLN F N 1
ATOM 9411 C CA . GLN F 1 572 ? 144.055 124.090 135.271 1.00 76.62 424 GLN F CA 1
ATOM 9412 C C . GLN F 1 572 ? 142.927 123.472 136.087 1.00 76.62 424 GLN F C 1
ATOM 9413 O O . GLN F 1 572 ? 142.926 123.548 137.322 1.00 76.62 424 GLN F O 1
ATOM 9415 N N . GLU F 1 573 ? 141.952 122.855 135.415 1.00 78.53 425 GLU F N 1
ATOM 9416 C CA . GLU F 1 573 ? 140.894 122.157 136.133 1.00 78.53 425 GLU F CA 1
ATOM 9417 C C . GLU F 1 573 ? 141.461 120.998 136.941 1.00 78.53 425 GLU F C 1
ATOM 9418 O O . GLU F 1 573 ? 141.017 120.732 138.062 1.00 78.53 425 GLU F O 1
ATOM 9420 N N . ARG F 1 574 ? 142.448 120.295 136.382 1.00 82.24 426 ARG F N 1
ATOM 9421 C CA . ARG F 1 574 ? 143.080 119.189 137.091 1.00 82.24 426 ARG F CA 1
ATOM 9422 C C . ARG F 1 574 ? 143.751 119.676 138.368 1.00 82.24 426 ARG F C 1
ATOM 9423 O O . ARG F 1 574 ? 143.594 119.071 139.435 1.00 82.24 426 ARG F O 1
ATOM 9431 N N . LEU F 1 575 ? 144.495 120.778 138.284 1.00 78.17 427 LEU F N 1
ATOM 9432 C CA . LEU F 1 575 ? 145.143 121.305 139.484 1.00 78.17 427 LEU F CA 1
ATOM 9433 C C . LEU F 1 575 ? 144.145 121.837 140.502 1.00 78.17 427 LEU F C 1
ATOM 9434 O O . LEU F 1 575 ? 144.326 121.620 141.707 1.00 78.17 427 LEU F O 1
ATOM 9439 N N . ARG F 1 576 ? 143.096 122.526 140.055 1.00 75.39 428 ARG F N 1
ATOM 9440 C CA . ARG F 1 576 ? 142.079 122.981 140.994 1.00 75.39 428 ARG F CA 1
ATOM 9441 C C . ARG F 1 576 ? 141.401 121.804 141.687 1.00 75.39 428 ARG F C 1
ATOM 9442 O O . ARG F 1 576 ? 141.175 121.841 142.901 1.00 75.39 428 ARG F O 1
ATOM 9444 N N . ALA F 1 577 ? 141.089 120.744 140.939 1.00 78.52 429 ALA F N 1
ATOM 9445 C CA . ALA F 1 577 ? 140.474 119.568 141.542 1.00 78.52 429 ALA F CA 1
ATOM 9446 C C . ALA F 1 577 ? 141.418 118.894 142.527 1.00 78.52 429 ALA F C 1
ATOM 9447 O O . ALA F 1 577 ? 140.987 118.428 143.588 1.00 78.52 429 ALA F O 1
ATOM 9449 N N . LEU F 1 578 ? 142.707 118.813 142.190 1.00 84.65 430 LEU F N 1
ATOM 9450 C CA . LEU F 1 578 ? 143.659 118.185 143.101 1.00 84.65 430 LEU F CA 1
ATOM 9451 C C . LEU F 1 578 ? 143.810 118.994 144.381 1.00 84.65 430 LEU F C 1
ATOM 9452 O O . LEU F 1 578 ? 143.930 118.424 145.472 1.00 84.65 430 LEU F O 1
ATOM 9457 N N . PHE F 1 579 ? 143.806 120.321 144.274 1.00 88.08 431 PHE F N 1
ATOM 9458 C CA . PHE F 1 579 ? 143.934 121.182 145.442 1.00 88.08 431 PHE F CA 1
ATOM 9459 C C . PHE F 1 579 ? 142.612 121.372 146.177 1.00 88.08 431 PHE F C 1
ATOM 9460 O O . PHE F 1 579 ? 142.593 121.973 147.257 1.00 88.08 431 PHE F O 1
ATOM 9468 N N . SER F 1 580 ? 141.511 120.880 145.613 1.00 92.00 432 SER F N 1
ATOM 9469 C CA . SER F 1 580 ? 140.223 120.925 146.293 1.00 92.00 432 SER F CA 1
ATOM 9470 C C . SER F 1 580 ? 139.929 119.621 147.022 1.00 92.00 432 SER F C 1
ATOM 9471 O O . SER F 1 580 ? 139.619 119.629 148.216 1.00 92.00 432 SER F O 1
ATOM 9474 N N . MET F 1 581 ? 140.002 118.499 146.306 1.00 98.47 433 MET F N 1
ATOM 9475 C CA . MET F 1 581 ? 139.681 117.208 146.904 1.00 98.47 433 MET F CA 1
ATOM 9476 C C . MET F 1 581 ? 140.648 116.850 148.025 1.00 98.47 433 MET F C 1
ATOM 9477 O O . MET F 1 581 ? 140.231 116.329 149.065 1.00 98.47 433 MET F O 1
ATOM 9482 N N . GLY F 1 582 ? 141.940 117.121 147.835 1.00 97.90 434 GLY F N 1
ATOM 9483 C CA . GLY F 1 582 ? 142.920 116.790 148.852 1.00 97.90 434 GLY F CA 1
ATOM 9484 C C . GLY F 1 582 ? 142.891 117.701 150.060 1.00 97.90 434 GLY F C 1
ATOM 9485 O O . GLY F 1 582 ? 143.465 117.353 151.097 1.00 97.90 434 GLY F O 1
ATOM 9486 N N . ALA F 1 583 ? 142.237 118.857 149.953 1.00 102.78 435 ALA F N 1
ATOM 9487 C CA . ALA F 1 583 ? 142.235 119.811 151.057 1.00 102.78 435 ALA F CA 1
ATOM 9488 C C . ALA F 1 583 ? 140.912 119.794 151.816 1.00 102.78 435 ALA F C 1
ATOM 9489 O O . ALA F 1 583 ? 140.898 119.753 153.051 1.00 102.78 435 ALA F O 1
ATOM 9491 N N . ALA F 1 584 ? 139.790 119.824 151.095 1.00 102.67 436 ALA F N 1
ATOM 9492 C CA . ALA F 1 584 ? 138.469 119.924 151.703 1.00 102.67 436 ALA F CA 1
ATOM 9493 C C . ALA F 1 584 ? 137.744 118.584 151.752 1.00 102.67 436 ALA F C 1
ATOM 9494 O O . ALA F 1 584 ? 136.533 118.548 151.991 1.00 102.67 436 ALA F O 1
ATOM 9496 N N . ALA F 1 585 ? 138.455 117.484 151.531 1.00 102.27 437 ALA F N 1
ATOM 9497 C CA . ALA F 1 585 ? 137.845 116.160 151.580 1.00 102.27 437 ALA F CA 1
ATOM 9498 C C . ALA F 1 585 ? 138.862 115.104 151.997 1.00 102.27 437 ALA F C 1
ATOM 9499 O O . ALA F 1 585 ? 138.592 114.280 152.871 1.00 102.27 437 ALA F O 1
ATOM 9501 N N . SER G 1 376 ? 141.739 170.232 77.845 1.00 110.91 228 SER G N 1
ATOM 9502 C CA . SER G 1 376 ? 141.923 169.614 79.153 1.00 110.91 228 SER G CA 1
ATOM 9503 C C . SER G 1 376 ? 142.929 168.472 79.081 1.00 110.91 228 SER G C 1
ATOM 9504 O O . SER G 1 376 ? 143.234 167.835 80.088 1.00 110.91 228 SER G O 1
ATOM 9507 N N . LEU G 1 377 ? 143.440 168.214 77.879 1.00 109.05 229 LEU G N 1
ATOM 9508 C CA . LEU G 1 377 ? 144.384 167.123 77.684 1.00 109.05 229 LEU G CA 1
ATOM 9509 C C . LEU G 1 377 ? 145.787 167.456 78.171 1.00 109.05 229 LEU G C 1
ATOM 9510 O O . LEU G 1 377 ? 146.567 166.535 78.430 1.00 109.05 229 LEU G O 1
ATOM 9515 N N . GLU G 1 378 ? 146.130 168.738 78.300 1.00 112.53 230 GLU G N 1
ATOM 9516 C CA . GLU G 1 378 ? 147.471 169.096 78.755 1.00 112.53 230 GLU G CA 1
ATOM 9517 C C . GLU G 1 378 ? 147.666 168.749 80.227 1.00 112.53 230 GLU G C 1
ATOM 9518 O O . GLU G 1 378 ? 148.681 168.149 80.608 1.00 112.53 230 GLU G O 1
ATOM 9524 N N . GLU G 1 379 ? 146.698 169.104 81.075 1.00 112.53 231 GLU G N 1
ATOM 9525 C CA . GLU G 1 379 ? 146.788 168.694 82.469 1.00 112.53 231 GLU G CA 1
ATOM 9526 C C . GLU G 1 379 ? 146.710 167.180 82.598 1.00 112.53 231 GLU G C 1
ATOM 9527 O O . GLU G 1 379 ? 147.368 166.600 83.467 1.00 112.53 231 GLU G O 1
ATOM 9533 N N . ALA G 1 380 ? 145.943 166.525 81.723 1.00 106.17 232 ALA G N 1
ATOM 9534 C CA . ALA G 1 380 ? 145.863 165.069 81.752 1.00 106.17 232 ALA G CA 1
ATOM 9535 C C . ALA G 1 380 ? 147.214 164.438 81.443 1.00 106.17 232 ALA G C 1
ATOM 9536 O O . ALA G 1 380 ? 147.639 163.495 82.119 1.00 106.17 232 ALA G O 1
ATOM 9538 N N . VAL G 1 381 ? 147.908 164.944 80.421 1.00 103.18 233 VAL G N 1
ATOM 9539 C CA . VAL G 1 381 ? 149.188 164.350 80.050 1.00 103.18 233 VAL G CA 1
ATOM 9540 C C . VAL G 1 381 ? 150.246 164.654 81.105 1.00 103.18 233 VAL G C 1
ATOM 9541 O O . VAL G 1 381 ? 151.092 163.805 81.412 1.00 103.18 233 VAL G O 1
ATOM 9545 N N . THR G 1 382 ? 150.209 165.853 81.696 1.00 101.27 234 THR G N 1
ATOM 9546 C CA . THR G 1 382 ? 151.131 166.138 82.793 1.00 101.27 234 THR G CA 1
ATOM 9547 C C . THR G 1 382 ? 150.878 165.207 83.974 1.00 101.27 234 THR G C 1
ATOM 9548 O O . THR G 1 382 ? 151.823 164.669 84.570 1.00 101.27 234 THR G O 1
ATOM 9552 N N . SER G 1 383 ? 149.607 164.987 84.311 1.00 98.49 235 SER G N 1
ATOM 9553 C CA . SER G 1 383 ? 149.280 164.089 85.408 1.00 98.49 235 SER G CA 1
ATOM 9554 C C . SER G 1 383 ? 149.738 162.670 85.114 1.00 98.49 235 SER G C 1
ATOM 9555 O O . SER G 1 383 ? 150.294 161.999 85.989 1.00 98.49 235 SER G O 1
ATOM 9558 N N . ILE G 1 384 ? 149.520 162.193 83.888 1.00 94.42 236 ILE G N 1
ATOM 9559 C CA . ILE G 1 384 ? 149.869 160.811 83.581 1.00 94.42 236 ILE G CA 1
ATOM 9560 C C . ILE G 1 384 ? 151.383 160.629 83.565 1.00 94.42 236 ILE G C 1
ATOM 9561 O O . ILE G 1 384 ? 151.893 159.594 84.005 1.00 94.42 236 ILE G O 1
ATOM 9566 N N . GLN G 1 385 ? 152.134 161.628 83.087 1.00 95.56 237 GLN G N 1
ATOM 9567 C CA . GLN G 1 385 ? 153.586 161.474 83.087 1.00 95.56 237 GLN G CA 1
ATOM 9568 C C . GLN G 1 385 ? 154.147 161.542 84.505 1.00 95.56 237 GLN G C 1
ATOM 9569 O O . GLN G 1 385 ? 155.074 160.794 84.848 1.00 95.56 237 GLN G O 1
ATOM 9575 N N . GLN G 1 386 ? 153.590 162.411 85.355 1.00 92.22 238 GLN G N 1
ATOM 9576 C CA . GLN G 1 386 ? 154.035 162.431 86.745 1.00 92.22 238 GLN G CA 1
ATOM 9577 C C . GLN G 1 386 ? 153.685 161.129 87.455 1.00 92.22 238 GLN G C 1
ATOM 9578 O O . GLN G 1 386 ? 154.483 160.619 88.255 1.00 92.22 238 GLN G O 1
ATOM 9584 N N . LEU G 1 387 ? 152.504 160.576 87.169 1.00 86.47 239 LEU G N 1
ATOM 9585 C CA . LEU G 1 387 ? 152.134 159.285 87.730 1.00 86.47 239 LEU G CA 1
ATOM 9586 C C . LEU G 1 387 ? 153.077 158.193 87.253 1.00 86.47 239 LEU G C 1
ATOM 9587 O O . LEU G 1 387 ? 153.424 157.291 88.018 1.00 86.47 239 LEU G O 1
ATOM 9592 N N . PHE G 1 388 ? 153.491 158.247 85.985 1.00 84.12 240 PHE G N 1
ATOM 9593 C CA . PHE G 1 388 ? 154.442 157.262 85.483 1.00 84.12 240 PHE G CA 1
ATOM 9594 C C . PHE G 1 388 ? 155.773 157.370 86.210 1.00 84.12 240 PHE G C 1
ATOM 9595 O O . PHE G 1 388 ? 156.382 156.353 86.558 1.00 84.12 240 PHE G O 1
ATOM 9603 N N . GLN G 1 389 ? 156.243 158.596 86.437 1.00 81.76 241 GLN G N 1
ATOM 9604 C CA . GLN G 1 389 ? 157.474 158.792 87.200 1.00 81.76 241 GLN G CA 1
ATOM 9605 C C . GLN G 1 389 ? 157.361 158.179 88.591 1.00 81.76 241 GLN G C 1
ATOM 9606 O O . GLN G 1 389 ? 158.225 157.401 89.024 1.00 81.76 241 GLN G O 1
ATOM 9612 N N . LEU G 1 390 ? 156.284 158.510 89.303 1.00 77.34 242 LEU G N 1
ATOM 9613 C CA . LEU G 1 390 ? 156.117 157.988 90.654 1.00 77.34 242 LEU G CA 1
ATOM 9614 C C . LEU G 1 390 ? 155.992 156.470 90.647 1.00 77.34 242 LEU G C 1
ATOM 9615 O O . LEU G 1 390 ? 156.558 155.789 91.509 1.00 77.34 242 LEU G O 1
ATOM 9620 N N . SER G 1 391 ? 155.267 155.920 89.672 1.00 78.18 243 SER G N 1
ATOM 9621 C CA . SER G 1 391 ? 155.053 154.481 89.621 1.00 78.18 243 SER G CA 1
ATOM 9622 C C . SER G 1 391 ? 156.343 153.736 89.317 1.00 78.18 243 SER G C 1
ATOM 9623 O O . SER G 1 391 ? 156.588 152.666 89.881 1.00 78.18 243 SER G O 1
ATOM 9626 N N . VAL G 1 392 ? 157.171 154.264 88.414 1.00 74.53 244 VAL G N 1
ATOM 9627 C CA . VAL G 1 392 ? 158.430 153.581 88.141 1.00 74.53 244 VAL G CA 1
ATOM 9628 C C . VAL G 1 392 ? 159.349 153.676 89.349 1.00 74.53 244 VAL G C 1
ATOM 9629 O O . VAL G 1 392 ? 160.095 152.733 89.641 1.00 74.53 244 VAL G O 1
ATOM 9633 N N . SER G 1 393 ? 159.296 154.785 90.093 1.00 74.86 245 SER G N 1
ATOM 9634 C CA . SER G 1 393 ? 160.049 154.846 91.344 1.00 74.86 245 SER G CA 1
ATOM 9635 C C . SER G 1 393 ? 159.582 153.767 92.317 1.00 74.86 245 SER G C 1
ATOM 9636 O O . SER G 1 393 ? 160.399 153.057 92.922 1.00 74.86 245 SER G O 1
ATOM 9639 N N . ILE G 1 394 ? 158.262 153.624 92.469 1.00 71.89 246 ILE G N 1
ATOM 9640 C CA . ILE G 1 394 ? 157.711 152.604 93.360 1.00 71.89 246 ILE G CA 1
ATOM 9641 C C . ILE G 1 394 ? 158.168 151.222 92.926 1.00 71.89 246 ILE G C 1
ATOM 9642 O O . ILE G 1 394 ? 158.577 150.394 93.748 1.00 71.89 246 ILE G O 1
ATOM 9647 N N . ALA G 1 395 ? 158.074 150.944 91.627 1.00 77.89 247 ALA G N 1
ATOM 9648 C CA . ALA G 1 395 ? 158.419 149.622 91.121 1.00 77.89 247 ALA G CA 1
ATOM 9649 C C . ALA G 1 395 ? 159.891 149.321 91.342 1.00 77.89 247 ALA G C 1
ATOM 9650 O O . ALA G 1 395 ? 160.253 148.198 91.711 1.00 77.89 247 ALA G O 1
ATOM 9652 N N . PHE G 1 396 ? 160.758 150.309 91.118 1.00 76.25 248 PHE G N 1
ATOM 9653 C CA . PHE G 1 396 ? 162.181 150.087 91.335 1.00 76.25 248 PHE G CA 1
ATOM 9654 C C . PHE G 1 396 ? 162.464 149.803 92.802 1.00 76.25 248 PHE G C 1
ATOM 9655 O O . PHE G 1 396 ? 163.223 148.882 93.129 1.00 76.25 248 PHE G O 1
ATOM 9663 N N . ASN G 1 397 ? 161.832 150.560 93.703 1.00 76.72 249 ASN G N 1
ATOM 9664 C CA . ASN G 1 397 ? 162.010 150.303 95.129 1.00 76.72 249 ASN G CA 1
ATOM 9665 C C . ASN G 1 397 ? 161.534 148.906 95.504 1.00 76.72 249 ASN G C 1
ATOM 9666 O O . ASN G 1 397 ? 162.208 148.189 96.255 1.00 76.72 249 ASN G O 1
ATOM 9671 N N . PHE G 1 398 ? 160.372 148.503 94.992 1.00 76.16 250 PHE G N 1
ATOM 9672 C CA . PHE G 1 398 ? 159.799 147.217 95.371 1.00 76.16 250 PHE G CA 1
ATOM 9673 C C . PHE G 1 398 ? 160.638 146.069 94.832 1.00 76.16 250 PHE G C 1
ATOM 9674 O O . PHE G 1 398 ? 160.854 145.063 95.517 1.00 76.16 250 PHE G O 1
ATOM 9682 N N . LEU G 1 399 ? 161.266 146.357 93.722 1.00 83.49 251 LEU G N 1
ATOM 9683 C CA . LEU G 1 399 ? 162.059 145.342 93.090 1.00 83.49 251 LEU G CA 1
ATOM 9684 C C . LEU G 1 399 ? 163.226 145.150 93.915 1.00 83.49 251 LEU G C 1
ATOM 9685 O O . LEU G 1 399 ? 163.585 144.082 94.279 1.00 83.49 251 LEU G O 1
ATOM 9690 N N . GLY G 1 400 ? 163.827 146.235 94.215 1.00 86.15 252 GLY G N 1
ATOM 9691 C CA . GLY G 1 400 ? 165.039 146.220 95.012 1.00 86.15 252 GLY G CA 1
ATOM 9692 C C . GLY G 1 400 ? 164.853 145.513 96.340 1.00 86.15 252 GLY G C 1
ATOM 9693 O O . GLY G 1 400 ? 165.689 144.703 96.749 1.00 86.15 252 GLY G O 1
ATOM 9694 N N . THR G 1 401 ? 163.759 145.820 97.043 1.00 84.88 253 THR G N 1
ATOM 9695 C CA . THR G 1 401 ? 163.550 145.179 98.338 1.00 84.88 253 THR G CA 1
ATOM 9696 C C . THR G 1 401 ? 163.239 143.698 98.181 1.00 84.88 253 THR G C 1
ATOM 9697 O O . THR G 1 401 ? 163.630 142.892 99.033 1.00 84.88 253 THR G O 1
ATOM 9701 N N . GLU G 1 402 ? 162.569 143.314 97.092 1.00 90.23 254 GLU G N 1
ATOM 9702 C CA . GLU G 1 402 ? 162.368 141.896 96.823 1.00 90.23 254 GLU G CA 1
ATOM 9703 C C . GLU G 1 402 ? 163.696 141.193 96.580 1.00 90.23 254 GLU G C 1
ATOM 9704 O O . GLU G 1 402 ? 163.906 140.071 97.055 1.00 90.23 254 GLU G O 1
ATOM 9706 N N . ASN G 1 403 ? 164.606 141.835 95.842 1.00 92.92 255 ASN G N 1
ATOM 9707 C CA . ASN G 1 403 ? 165.924 141.247 95.626 1.00 92.92 255 ASN G CA 1
ATOM 9708 C C . ASN G 1 403 ? 166.698 141.129 96.933 1.00 92.92 255 ASN G C 1
ATOM 9709 O O . ASN G 1 403 ? 167.356 140.112 97.181 1.00 92.92 255 ASN G O 1
ATOM 9714 N N . MET G 1 404 ? 166.633 142.159 97.778 1.00 89.44 256 MET G N 1
ATOM 9715 C CA . MET G 1 404 ? 167.336 142.110 99.056 1.00 89.44 256 MET G CA 1
ATOM 9716 C C . MET G 1 404 ? 166.796 140.997 99.943 1.00 89.44 256 MET G C 1
ATOM 9717 O O . MET G 1 404 ? 167.569 140.272 100.580 1.00 89.44 256 MET G O 1
ATOM 9722 N N . LYS G 1 405 ? 165.472 140.846 100.002 1.00 88.71 257 LYS G N 1
ATOM 9723 C CA . LYS G 1 405 ? 164.894 139.763 100.790 1.00 88.71 257 LYS G CA 1
ATOM 9724 C C . LYS G 1 405 ? 165.260 138.402 100.210 1.00 88.71 257 LYS G C 1
ATOM 9725 O O . LYS G 1 405 ? 165.535 137.456 100.958 1.00 88.71 257 LYS G O 1
ATOM 9731 N N . SER G 1 406 ? 165.263 138.282 98.880 1.00 93.99 258 SER G N 1
ATOM 9732 C CA . SER G 1 406 ? 165.576 137.004 98.249 1.00 93.99 258 SER G CA 1
ATOM 9733 C C . SER G 1 406 ? 167.021 136.596 98.501 1.00 93.99 258 SER G C 1
ATOM 9734 O O . SER G 1 406 ? 167.300 135.424 98.780 1.00 93.99 258 SER G O 1
ATOM 9737 N N . GLY G 1 407 ? 167.952 137.542 98.413 1.00 91.69 259 GLY G N 1
ATOM 9738 C CA . GLY G 1 407 ? 169.351 137.226 98.617 1.00 91.69 259 GLY G CA 1
ATOM 9739 C C . GLY G 1 407 ? 170.298 137.970 97.700 1.00 91.69 259 GLY G C 1
ATOM 9740 O O . GLY G 1 407 ? 171.475 138.140 98.030 1.00 91.69 259 GLY G O 1
ATOM 9741 N N . ASP G 1 408 ? 169.811 138.409 96.542 1.00 101.35 260 ASP G N 1
ATOM 9742 C CA . ASP G 1 408 ? 170.640 139.199 95.641 1.00 101.35 260 ASP G CA 1
ATOM 9743 C C . ASP G 1 408 ? 170.878 140.581 96.239 1.00 101.35 260 ASP G C 1
ATOM 9744 O O . ASP G 1 408 ? 169.941 141.232 96.712 1.00 101.35 260 ASP G O 1
ATOM 9749 N N . HIS G 1 409 ? 172.131 141.032 96.219 1.00 93.40 261 HIS G N 1
ATOM 9750 C CA . HIS G 1 409 ? 172.502 142.256 96.918 1.00 93.40 261 HIS G CA 1
ATOM 9751 C C . HIS G 1 409 ? 173.029 143.345 95.998 1.00 93.40 261 HIS G C 1
ATOM 9752 O O . HIS G 1 409 ? 172.616 144.503 96.127 1.00 93.40 261 HIS G O 1
ATOM 9759 N N . THR G 1 410 ? 173.944 143.021 95.081 1.00 102.82 262 THR G N 1
ATOM 9760 C CA . THR G 1 410 ? 174.478 144.055 94.197 1.00 102.82 262 THR G CA 1
ATOM 9761 C C . THR G 1 410 ? 173.383 144.642 93.312 1.00 102.82 262 THR G C 1
ATOM 9762 O O . THR G 1 410 ? 173.318 145.864 93.115 1.00 102.82 262 THR G O 1
ATOM 9766 N N . ALA G 1 411 ? 172.499 143.790 92.789 1.00 100.20 263 ALA G N 1
ATOM 9767 C CA . ALA G 1 411 ? 171.346 144.291 92.053 1.00 100.20 263 ALA G CA 1
ATOM 9768 C C . ALA G 1 411 ? 170.444 145.110 92.961 1.00 100.20 263 ALA G C 1
ATOM 9769 O O . ALA G 1 411 ? 169.854 146.105 92.527 1.00 100.20 263 ALA G O 1
ATOM 9771 N N . ALA G 1 412 ? 170.326 144.708 94.229 1.00 93.06 264 ALA G N 1
ATOM 9772 C CA . ALA G 1 412 ? 169.553 145.500 95.178 1.00 93.06 264 ALA G CA 1
ATOM 9773 C C . ALA G 1 412 ? 170.159 146.884 95.356 1.00 93.06 264 ALA G C 1
ATOM 9774 O O . ALA G 1 412 ? 169.440 147.888 95.350 1.00 93.06 264 ALA G O 1
ATOM 9776 N N . PHE G 1 413 ? 171.482 146.961 95.499 1.00 97.66 265 PHE G N 1
ATOM 9777 C CA . PHE G 1 413 ? 172.132 148.262 95.610 1.00 97.66 265 PHE G CA 1
ATOM 9778 C C . PHE G 1 413 ? 171.875 149.111 94.378 1.00 97.66 265 PHE G C 1
ATOM 9779 O O . PHE G 1 413 ? 171.527 150.292 94.488 1.00 97.66 265 PHE G O 1
ATOM 9787 N N . SER G 1 414 ? 172.044 148.527 93.191 1.00 97.24 266 SER G N 1
ATOM 9788 C CA . SER G 1 414 ? 171.830 149.296 91.970 1.00 97.24 266 SER G CA 1
ATOM 9789 C C . SER G 1 414 ? 170.398 149.807 91.899 1.00 97.24 266 SER G C 1
ATOM 9790 O O . SER G 1 414 ? 170.156 150.978 91.574 1.00 97.24 266 SER G O 1
ATOM 9793 N N . TYR G 1 415 ? 169.435 148.945 92.230 1.00 91.32 267 TYR G N 1
ATOM 9794 C CA . TYR G 1 415 ? 168.033 149.331 92.148 1.00 91.32 267 TYR G CA 1
ATOM 9795 C C . TYR G 1 415 ? 167.709 150.442 93.133 1.00 91.32 267 TYR G C 1
ATOM 9796 O O . TYR G 1 415 ? 167.044 151.420 92.775 1.00 91.32 267 TYR G O 1
ATOM 9805 N N . PHE G 1 416 ? 168.170 150.318 94.378 1.00 84.59 268 PHE G N 1
ATOM 9806 C CA . PHE G 1 416 ? 167.844 151.351 95.352 1.00 84.59 268 PHE G CA 1
ATOM 9807 C C . PHE G 1 416 ? 168.536 152.661 95.013 1.00 84.59 268 PHE G C 1
ATOM 9808 O O . PHE G 1 416 ? 167.969 153.734 95.232 1.00 84.59 268 PHE G O 1
ATOM 9816 N N . GLN G 1 417 ? 169.757 152.603 94.480 1.00 92.35 269 GLN G N 1
ATOM 9817 C CA . GLN G 1 417 ? 170.429 153.836 94.090 1.00 92.35 269 GLN G CA 1
ATOM 9818 C C . GLN G 1 417 ? 169.691 154.533 92.955 1.00 92.35 269 GLN G C 1
ATOM 9819 O O . GLN G 1 417 ? 169.467 155.748 93.012 1.00 92.35 269 GLN G O 1
ATOM 9825 N N . LYS G 1 418 ? 169.284 153.787 91.925 1.00 92.25 270 LYS G N 1
ATOM 9826 C CA . LYS G 1 418 ? 168.580 154.437 90.825 1.00 92.25 270 LYS G CA 1
ATOM 9827 C C . LYS G 1 418 ? 167.169 154.857 91.213 1.00 92.25 270 LYS G C 1
ATOM 9828 O O . LYS G 1 418 ? 166.612 155.762 90.583 1.00 92.25 270 LYS G O 1
ATOM 9834 N N . ALA G 1 419 ? 166.580 154.229 92.233 1.00 85.15 271 ALA G N 1
ATOM 9835 C CA . ALA G 1 419 ? 165.287 154.683 92.732 1.00 85.15 271 ALA G CA 1
ATOM 9836 C C . ALA G 1 419 ? 165.425 155.938 93.583 1.00 85.15 271 ALA G C 1
ATOM 9837 O O . ALA G 1 419 ? 164.569 156.826 93.528 1.00 85.15 271 ALA G O 1
ATOM 9839 N N . ALA G 1 420 ? 166.486 156.022 94.385 1.00 84.41 272 ALA G N 1
ATOM 9840 C CA . ALA G 1 420 ? 166.695 157.196 95.219 1.00 84.41 272 ALA G CA 1
ATOM 9841 C C . ALA G 1 420 ? 167.210 158.372 94.408 1.00 84.41 272 ALA G C 1
ATOM 9842 O O . ALA G 1 420 ? 167.104 159.521 94.849 1.00 84.41 272 ALA G O 1
ATOM 9844 N N . ALA G 1 421 ? 167.771 158.109 93.227 1.00 88.02 273 ALA G N 1
ATOM 9845 C CA . ALA G 1 421 ? 168.252 159.192 92.381 1.00 88.02 273 ALA G CA 1
ATOM 9846 C C . ALA G 1 421 ? 167.133 160.087 91.869 1.00 88.02 273 ALA G C 1
ATOM 9847 O O . ALA G 1 421 ? 167.421 161.173 91.355 1.00 88.02 273 ALA G O 1
ATOM 9849 N N . ARG G 1 422 ? 165.873 159.668 91.995 1.00 80.76 274 ARG G N 1
ATOM 9850 C CA . ARG G 1 422 ? 164.746 160.408 91.446 1.00 80.76 274 ARG G CA 1
ATOM 9851 C C . ARG G 1 422 ? 163.756 160.849 92.519 1.00 80.76 274 ARG G C 1
ATOM 9852 O O . ARG G 1 422 ? 162.580 161.074 92.218 1.00 80.76 274 ARG G O 1
ATOM 9860 N N . GLY G 1 423 ? 164.206 160.973 93.765 1.00 76.26 275 GLY G N 1
ATOM 9861 C CA . GLY G 1 423 ? 163.404 161.604 94.795 1.00 76.26 275 GLY G CA 1
ATOM 9862 C C . GLY G 1 423 ? 162.288 160.767 95.386 1.00 76.26 275 GLY G C 1
ATOM 9863 O O . GLY G 1 423 ? 161.110 161.092 95.209 1.00 76.26 275 GLY G O 1
ATOM 9864 N N . TYR G 1 424 ? 162.634 159.690 96.087 1.00 72.82 276 TYR G N 1
ATOM 9865 C CA . TYR G 1 424 ? 161.646 158.878 96.779 1.00 72.82 276 TYR G CA 1
ATOM 9866 C C . TYR G 1 424 ? 162.099 158.648 98.214 1.00 72.82 276 TYR G C 1
ATOM 9867 O O . TYR G 1 424 ? 163.293 158.518 98.489 1.00 72.82 276 TYR G O 1
ATOM 9876 N N . SER G 1 425 ? 161.129 158.587 99.128 1.00 76.05 277 SER G N 1
ATOM 9877 C CA . SER G 1 425 ? 161.441 158.552 100.554 1.00 76.05 277 SER G CA 1
ATOM 9878 C C . SER G 1 425 ? 161.972 157.191 100.992 1.00 76.05 277 SER G C 1
ATOM 9879 O O . SER G 1 425 ? 163.110 157.075 101.463 1.00 76.05 277 SER G O 1
ATOM 9882 N N . LYS G 1 426 ? 161.149 156.150 100.858 1.00 79.82 278 LYS G N 1
ATOM 9883 C CA . LYS G 1 426 ? 161.553 154.831 101.330 1.00 79.82 278 LYS G CA 1
ATOM 9884 C C . LYS G 1 426 ? 162.785 154.336 100.588 1.00 79.82 278 LYS G C 1
ATOM 9885 O O . LYS G 1 426 ? 163.634 153.646 101.166 1.00 79.82 278 LYS G O 1
ATOM 9891 N N . ALA G 1 427 ? 162.893 154.666 99.300 1.00 81.58 279 ALA G N 1
ATOM 9892 C CA . ALA G 1 427 ? 164.072 154.271 98.541 1.00 81.58 279 ALA G CA 1
ATOM 9893 C C . ALA G 1 427 ? 165.323 154.916 99.110 1.00 81.58 279 ALA G C 1
ATOM 9894 O O . ALA G 1 427 ? 166.367 154.266 99.227 1.00 81.58 279 ALA G O 1
ATOM 9896 N N . GLN G 1 428 ? 165.237 156.195 99.476 1.00 81.52 280 GLN G N 1
ATOM 9897 C CA . GLN G 1 428 ? 166.385 156.867 100.070 1.00 81.52 280 GLN G CA 1
ATOM 9898 C C . GLN G 1 428 ? 166.736 156.259 101.421 1.00 81.52 280 GLN G C 1
ATOM 9899 O O . GLN G 1 428 ? 167.918 156.065 101.734 1.00 81.52 280 GLN G O 1
ATOM 9905 N N . TYR G 1 429 ? 165.721 155.943 102.231 1.00 83.06 281 TYR G N 1
ATOM 9906 C CA . TYR G 1 429 ? 165.981 155.234 103.481 1.00 83.06 281 TYR G CA 1
ATOM 9907 C C . TYR G 1 429 ? 166.725 153.932 103.265 1.00 83.06 281 TYR G C 1
ATOM 9908 O O . TYR G 1 429 ? 167.722 153.665 103.940 1.00 83.06 281 TYR G O 1
ATOM 9917 N N . ASN G 1 430 ? 166.235 153.087 102.365 1.00 87.00 282 ASN G N 1
ATOM 9918 C CA . ASN G 1 430 ? 166.870 151.788 102.194 1.00 87.00 282 ASN G CA 1
ATOM 9919 C C . ASN G 1 430 ? 168.251 151.931 101.574 1.00 87.00 282 ASN G C 1
ATOM 9920 O O . ASN G 1 430 ? 169.155 151.145 101.876 1.00 87.00 282 ASN G O 1
ATOM 9925 N N . ALA G 1 431 ? 168.440 152.931 100.712 1.00 87.82 283 ALA G N 1
ATOM 9926 C CA . ALA G 1 431 ? 169.769 153.197 100.181 1.00 87.82 283 ALA G CA 1
ATOM 9927 C C . ALA G 1 431 ? 170.732 153.544 101.304 1.00 87.82 283 ALA G C 1
ATOM 9928 O O . ALA G 1 431 ? 171.839 153.000 101.381 1.00 87.82 283 ALA G O 1
ATOM 9930 N N . GLY G 1 432 ? 170.310 154.426 102.209 1.00 92.96 284 GLY G N 1
ATOM 9931 C CA . GLY G 1 432 ? 171.147 154.743 103.352 1.00 92.96 284 GLY G CA 1
ATOM 9932 C C . GLY G 1 432 ? 171.406 153.536 104.231 1.00 92.96 284 GLY G C 1
ATOM 9933 O O . GLY G 1 432 ? 172.528 153.323 104.696 1.00 92.96 284 GLY G O 1
ATOM 9934 N N . LEU G 1 433 ? 170.373 152.725 104.461 1.00 95.86 285 LEU G N 1
ATOM 9935 C CA . LEU G 1 433 ? 170.510 151.563 105.330 1.00 95.86 285 LEU G CA 1
ATOM 9936 C C . LEU G 1 433 ? 171.524 150.580 104.768 1.00 95.86 285 LEU G C 1
ATOM 9937 O O . LEU G 1 433 ? 172.429 150.125 105.478 1.00 95.86 285 LEU G O 1
ATOM 9942 N N . CYS G 1 434 ? 171.396 150.252 103.483 1.00 97.23 286 CYS G N 1
ATOM 9943 C CA . CYS G 1 434 ? 172.324 149.316 102.870 1.00 97.23 286 CYS G CA 1
ATOM 9944 C C . CYS G 1 434 ? 173.711 149.914 102.703 1.00 97.23 286 CYS G C 1
ATOM 9945 O O . CYS G 1 434 ? 174.694 149.169 102.719 1.00 97.23 286 CYS G O 1
ATOM 9948 N N . HIS G 1 435 ? 173.824 151.235 102.579 1.00 97.38 287 HIS G N 1
ATOM 9949 C CA . HIS G 1 435 ? 175.113 151.860 102.335 1.00 97.38 287 HIS G CA 1
ATOM 9950 C C . HIS G 1 435 ? 175.848 152.192 103.630 1.00 97.38 287 HIS G C 1
ATOM 9951 O O . HIS G 1 435 ? 177.040 152.505 103.588 1.00 97.38 287 HIS G O 1
ATOM 9958 N N . GLU G 1 436 ? 175.182 152.114 104.783 1.00 98.56 288 GLU G N 1
ATOM 9959 C CA . GLU G 1 436 ? 175.904 152.218 106.047 1.00 98.56 288 GLU G CA 1
ATOM 9960 C C . GLU G 1 436 ? 176.029 150.896 106.794 1.00 98.56 288 GLU G C 1
ATOM 9961 O O . GLU G 1 436 ? 176.963 150.749 107.585 1.00 98.56 288 GLU G O 1
ATOM 9967 N N . HIS G 1 437 ? 175.122 149.935 106.584 1.00 99.66 289 HIS G N 1
ATOM 9968 C CA . HIS G 1 437 ? 175.443 148.561 106.962 1.00 99.66 289 HIS G CA 1
ATOM 9969 C C . HIS G 1 437 ? 176.480 147.956 106.027 1.00 99.66 289 HIS G C 1
ATOM 9970 O O . HIS G 1 437 ? 177.237 147.068 106.434 1.00 99.66 289 HIS G O 1
ATOM 9977 N N . GLY G 1 438 ? 176.530 148.418 104.781 1.00 98.64 290 GLY G N 1
ATOM 9978 C CA . GLY G 1 438 ? 177.464 147.866 103.816 1.00 98.64 290 GLY G CA 1
ATOM 9979 C C . GLY G 1 438 ? 177.181 146.435 103.420 1.00 98.64 290 GLY G C 1
ATOM 9980 O O . GLY G 1 438 ? 178.112 145.628 103.333 1.00 98.64 290 GLY G O 1
ATOM 9981 N N . ARG G 1 439 ? 175.917 146.095 103.174 1.00 98.32 291 ARG G N 1
ATOM 9982 C CA . ARG G 1 439 ? 175.526 144.735 102.806 1.00 98.32 291 ARG G CA 1
ATOM 9983 C C . ARG G 1 439 ? 175.610 144.613 101.289 1.00 98.32 291 ARG G C 1
ATOM 9984 O O . ARG G 1 439 ? 174.622 144.327 100.613 1.00 98.32 291 ARG G O 1
ATOM 9986 N N . GLY G 1 440 ? 176.814 144.803 100.756 1.00 99.70 292 GLY G N 1
ATOM 9987 C CA . GLY G 1 440 ? 177.043 144.796 99.328 1.00 99.70 292 GLY G CA 1
ATOM 9988 C C . GLY G 1 440 ? 177.803 145.990 98.793 1.00 99.70 292 GLY G C 1
ATOM 9989 O O . GLY G 1 440 ? 177.808 146.203 97.575 1.00 99.70 292 GLY G O 1
ATOM 9990 N N . THR G 1 441 ? 178.437 146.779 99.664 1.00 99.36 293 THR G N 1
ATOM 9991 C CA . THR G 1 441 ? 179.202 147.961 99.293 1.00 99.36 293 THR G CA 1
ATOM 9992 C C . THR G 1 441 ? 180.095 148.290 100.474 1.00 99.36 293 THR G C 1
ATOM 9993 O O . THR G 1 441 ? 179.662 148.103 101.619 1.00 99.36 293 THR G O 1
ATOM 9997 N N . PRO G 1 442 ? 181.331 148.742 100.257 1.00 103.96 294 PRO G N 1
ATOM 9998 C CA . PRO G 1 442 ? 182.216 149.024 101.393 1.00 103.96 294 PRO G CA 1
ATOM 9999 C C . PRO G 1 442 ? 181.596 150.024 102.358 1.00 103.96 294 PRO G C 1
ATOM 10000 O O . PRO G 1 442 ? 180.878 150.943 101.957 1.00 103.96 294 PRO G O 1
ATOM 10004 N N . ARG G 1 443 ? 181.870 149.817 103.646 1.00 106.72 295 ARG G N 1
ATOM 10005 C CA . ARG G 1 443 ? 181.265 150.619 104.703 1.00 106.72 295 ARG G CA 1
ATOM 10006 C C . ARG G 1 443 ? 181.565 152.096 104.499 1.00 106.72 295 ARG G C 1
ATOM 10007 O O . ARG G 1 443 ? 182.724 152.518 104.544 1.00 106.72 295 ARG G O 1
ATOM 10015 N N . ASP G 1 444 ? 180.514 152.881 104.277 1.00 106.56 296 ASP G N 1
ATOM 10016 C CA . ASP G 1 444 ? 180.648 154.318 104.107 1.00 106.56 296 ASP G CA 1
ATOM 10017 C C . ASP G 1 444 ? 179.562 155.008 104.915 1.00 106.56 296 ASP G C 1
ATOM 10018 O O . ASP G 1 444 ? 178.473 154.464 105.112 1.00 106.56 296 ASP G O 1
ATOM 10023 N N . ILE G 1 445 ? 179.873 156.213 105.381 1.00 100.28 297 ILE G N 1
ATOM 10024 C CA . ILE G 1 445 ? 178.941 156.978 106.195 1.00 100.28 297 ILE G CA 1
ATOM 10025 C C . ILE G 1 445 ? 178.578 158.321 105.577 1.00 100.28 297 ILE G C 1
ATOM 10026 O O . ILE G 1 445 ? 177.446 158.790 105.777 1.00 100.28 297 ILE G O 1
ATOM 10031 N N . SER G 1 446 ? 179.466 158.939 104.796 1.00 104.14 298 SER G N 1
ATOM 10032 C CA . SER G 1 446 ? 179.194 160.266 104.252 1.00 104.14 298 SER G CA 1
ATOM 10033 C C . SER G 1 446 ? 177.980 160.247 103.330 1.00 104.14 298 SER G C 1
ATOM 10034 O O . SER G 1 446 ? 176.970 160.910 103.593 1.00 104.14 298 SER G O 1
ATOM 10037 N N . LYS G 1 447 ? 178.061 159.489 102.236 1.00 103.78 299 LYS G N 1
ATOM 10038 C CA . LYS G 1 447 ? 176.927 159.402 101.323 1.00 103.78 299 LYS G CA 1
ATOM 10039 C C . LYS G 1 447 ? 175.728 158.760 102.008 1.00 103.78 299 LYS G C 1
ATOM 10040 O O . LYS G 1 447 ? 174.574 159.065 101.685 1.00 103.78 299 LYS G O 1
ATOM 10042 N N . ALA G 1 448 ? 175.986 157.874 102.973 1.00 99.18 300 ALA G N 1
ATOM 10043 C CA . ALA G 1 448 ? 174.900 157.264 103.733 1.00 99.18 300 ALA G CA 1
ATOM 10044 C C . ALA G 1 448 ? 174.099 158.318 104.489 1.00 99.18 300 ALA G C 1
ATOM 10045 O O . ALA G 1 448 ? 172.868 158.371 104.389 1.00 99.18 300 ALA G O 1
ATOM 10047 N N . VAL G 1 449 ? 174.784 159.187 105.237 1.00 94.75 301 VAL G N 1
ATOM 10048 C CA . VAL G 1 449 ? 174.059 160.217 105.966 1.00 94.75 301 VAL G CA 1
ATOM 10049 C C . VAL G 1 449 ? 173.511 161.284 105.032 1.00 94.75 301 VAL G C 1
ATOM 10050 O O . VAL G 1 449 ? 172.521 161.937 105.370 1.00 94.75 301 VAL G O 1
ATOM 10054 N N . LEU G 1 450 ? 174.112 161.482 103.856 1.00 93.73 302 LEU G N 1
ATOM 10055 C CA . LEU G 1 450 ? 173.507 162.384 102.880 1.00 93.73 302 LEU G CA 1
ATOM 10056 C C . LEU G 1 450 ? 172.162 161.846 102.405 1.00 93.73 302 LEU G C 1
ATOM 10057 O O . LEU G 1 450 ? 171.169 162.584 102.332 1.00 93.73 302 LEU G O 1
ATOM 10062 N N . TYR G 1 451 ? 172.110 160.550 102.092 1.00 90.98 303 TYR G N 1
ATOM 10063 C CA . TYR G 1 451 ? 170.841 159.926 101.740 1.00 90.98 303 TYR G CA 1
ATOM 10064 C C . TYR G 1 451 ? 169.860 160.000 102.900 1.00 90.98 303 TYR G C 1
ATOM 10065 O O . TYR G 1 451 ? 168.658 160.211 102.697 1.00 90.98 303 TYR G O 1
ATOM 10074 N N . TYR G 1 452 ? 170.354 159.824 104.128 1.00 90.43 304 TYR G N 1
ATOM 10075 C CA . TYR G 1 452 ? 169.471 159.897 105.286 1.00 90.43 304 TYR G CA 1
ATOM 10076 C C . TYR G 1 452 ? 168.885 161.292 105.449 1.00 90.43 304 TYR G C 1
ATOM 10077 O O . TYR G 1 452 ? 167.706 161.437 105.775 1.00 90.43 304 TYR G O 1
ATOM 10086 N N . GLN G 1 453 ? 169.696 162.331 105.242 1.00 83.17 305 GLN G N 1
ATOM 10087 C CA . GLN G 1 453 ? 169.180 163.697 105.266 1.00 83.17 305 GLN G CA 1
ATOM 10088 C C . GLN G 1 453 ? 168.124 163.904 104.195 1.00 83.17 305 GLN G C 1
ATOM 10089 O O . GLN G 1 453 ? 167.061 164.485 104.452 1.00 83.17 305 GLN G O 1
ATOM 10095 N N . LEU G 1 454 ? 168.405 163.438 102.978 1.00 81.83 306 LEU G N 1
ATOM 10096 C CA . LEU G 1 454 ? 167.466 163.662 101.888 1.00 81.83 306 LEU G CA 1
ATOM 10097 C C . LEU G 1 454 ? 166.158 162.919 102.126 1.00 81.83 306 LEU G C 1
ATOM 10098 O O . LEU G 1 454 ? 165.095 163.387 101.704 1.00 81.83 306 LEU G O 1
ATOM 10103 N N . ALA G 1 455 ? 166.214 161.773 102.805 1.00 79.46 307 ALA G N 1
ATOM 10104 C CA . ALA G 1 455 ? 164.996 161.043 103.140 1.00 79.46 307 ALA G CA 1
ATOM 10105 C C . ALA G 1 455 ? 164.266 161.670 104.322 1.00 79.46 307 ALA G C 1
ATOM 10106 O O . ALA G 1 455 ? 163.032 161.711 104.342 1.00 79.46 307 ALA G O 1
ATOM 10108 N N . ALA G 1 456 ? 165.012 162.156 105.315 1.00 75.92 308 ALA G N 1
ATOM 10109 C CA . ALA G 1 456 ? 164.394 162.735 106.501 1.00 75.92 308 ALA G CA 1
ATOM 10110 C C . ALA G 1 456 ? 163.674 164.030 106.168 1.00 75.92 308 ALA G C 1
ATOM 10111 O O . ALA G 1 456 ? 162.625 164.333 106.747 1.00 75.92 308 ALA G O 1
ATOM 10113 N N . SER G 1 457 ? 164.225 164.810 105.239 1.00 74.65 309 SER G N 1
ATOM 10114 C CA . SER G 1 457 ? 163.560 166.042 104.838 1.00 74.65 309 SER G CA 1
ATOM 10115 C C . SER G 1 457 ? 162.171 165.787 104.267 1.00 74.65 309 SER G C 1
ATOM 10116 O O . SER G 1 457 ? 161.340 166.701 104.261 1.00 74.65 309 SER G O 1
ATOM 10119 N N . GLN G 1 458 ? 161.898 164.573 103.792 1.00 76.37 310 GLN G N 1
ATOM 10120 C CA . GLN G 1 458 ? 160.617 164.264 103.176 1.00 76.37 310 GLN G CA 1
ATOM 10121 C C . GLN G 1 458 ? 159.609 163.684 104.165 1.00 76.37 310 GLN G C 1
ATOM 10122 O O . GLN G 1 458 ? 158.425 163.571 103.831 1.00 76.37 310 GLN G O 1
ATOM 10128 N N . GLY G 1 459 ? 160.030 163.362 105.384 1.00 74.03 311 GLY G N 1
ATOM 10129 C CA . GLY G 1 459 ? 159.094 162.906 106.392 1.00 74.03 311 GLY G CA 1
ATOM 10130 C C . GLY G 1 459 ? 159.040 161.407 106.590 1.00 74.03 311 GLY G C 1
ATOM 10131 O O . GLY G 1 459 ? 157.958 160.813 106.596 1.00 74.03 311 GLY G O 1
ATOM 10132 N N . HIS G 1 460 ? 160.201 160.782 106.755 1.00 84.28 312 HIS G N 1
ATOM 10133 C CA . HIS G 1 460 ? 160.303 159.355 107.035 1.00 84.28 312 HIS G CA 1
ATOM 10134 C C . HIS G 1 460 ? 160.834 159.186 108.451 1.00 84.28 312 HIS G C 1
ATOM 10135 O O . HIS G 1 460 ? 161.920 159.682 108.770 1.00 84.28 312 HIS G O 1
ATOM 10142 N N . SER G 1 461 ? 160.070 158.489 109.295 1.00 88.87 313 SER G N 1
ATOM 10143 C CA . SER G 1 461 ? 160.432 158.378 110.706 1.00 88.87 313 SER G CA 1
ATOM 10144 C C . SER G 1 461 ? 161.748 157.634 110.884 1.00 88.87 313 SER G C 1
ATOM 10145 O O . SER G 1 461 ? 162.674 158.126 111.542 1.00 88.87 313 SER G O 1
ATOM 10148 N N . LEU G 1 462 ? 161.850 156.444 110.293 1.00 87.85 314 LEU G N 1
ATOM 10149 C CA . LEU G 1 462 ? 163.055 155.641 110.448 1.00 87.85 314 LEU G CA 1
ATOM 10150 C C . LEU G 1 462 ? 164.266 156.353 109.864 1.00 87.85 314 LEU G C 1
ATOM 10151 O O . LEU G 1 462 ? 165.370 156.267 110.413 1.00 87.85 314 LEU G O 1
ATOM 10156 N N . ALA G 1 463 ? 164.081 157.054 108.743 1.00 91.02 315 ALA G N 1
ATOM 10157 C CA . ALA G 1 463 ? 165.200 157.738 108.105 1.00 91.02 315 ALA G CA 1
ATOM 10158 C C . ALA G 1 463 ? 165.778 158.814 109.007 1.00 91.02 315 ALA G C 1
ATOM 10159 O O . ALA G 1 463 ? 166.999 158.915 109.165 1.00 91.02 315 ALA G O 1
ATOM 10161 N N . GLN G 1 464 ? 164.915 159.618 109.618 1.00 92.26 316 GLN G N 1
ATOM 10162 C CA . GLN G 1 464 ? 165.405 160.683 110.480 1.00 92.26 316 GLN G CA 1
ATOM 10163 C C . GLN G 1 464 ? 165.962 160.127 111.785 1.00 92.26 316 GLN G C 1
ATOM 10164 O O . GLN G 1 464 ? 166.948 160.654 112.315 1.00 92.26 316 GLN G O 1
ATOM 10170 N N . TYR G 1 465 ? 165.379 159.039 112.295 1.00 90.75 317 TYR G N 1
ATOM 10171 C CA . TYR G 1 465 ? 165.993 158.350 113.427 1.00 90.75 317 TYR G CA 1
ATOM 10172 C C . TYR G 1 465 ? 167.415 157.915 113.108 1.00 90.75 317 TYR G C 1
ATOM 10173 O O . TYR G 1 465 ? 168.341 158.163 113.889 1.00 90.75 317 TYR G O 1
ATOM 10182 N N . ARG G 1 466 ? 167.603 157.247 111.970 1.00 96.71 318 ARG G N 1
ATOM 10183 C CA . ARG G 1 466 ? 168.932 156.772 111.606 1.00 96.71 318 ARG G CA 1
ATOM 10184 C C . ARG G 1 466 ? 169.889 157.935 111.388 1.00 96.71 318 ARG G C 1
ATOM 10185 O O . ARG G 1 466 ? 171.052 157.874 111.803 1.00 96.71 318 ARG G O 1
ATOM 10193 N N . TYR G 1 467 ? 169.418 159.005 110.742 1.00 91.61 319 TYR G N 1
ATOM 10194 C CA . TYR G 1 467 ? 170.266 160.172 110.529 1.00 91.61 319 TYR G CA 1
ATOM 10195 C C . TYR G 1 467 ? 170.746 160.750 111.849 1.00 91.61 319 TYR G C 1
ATOM 10196 O O . TYR G 1 467 ? 171.940 161.019 112.027 1.00 91.61 319 TYR G O 1
ATOM 10205 N N . ALA G 1 468 ? 169.824 160.958 112.786 1.00 92.87 320 ALA G N 1
ATOM 10206 C CA . ALA G 1 468 ? 170.206 161.558 114.056 1.00 92.87 320 ALA G CA 1
ATOM 10207 C C . ALA G 1 468 ? 171.118 160.634 114.849 1.00 92.87 320 ALA G C 1
ATOM 10208 O O . ALA G 1 468 ? 172.094 161.089 115.456 1.00 92.87 320 ALA G O 1
ATOM 10210 N N . ARG G 1 469 ? 170.830 159.331 114.847 1.00 94.02 321 ARG G N 1
ATOM 10211 C CA . ARG G 1 469 ? 171.670 158.402 115.593 1.00 94.02 321 ARG G CA 1
ATOM 10212 C C . ARG G 1 469 ? 173.066 158.307 114.996 1.00 94.02 321 ARG G C 1
ATOM 10213 O O . ARG G 1 469 ? 174.042 158.130 115.733 1.00 94.02 321 ARG G O 1
ATOM 10221 N N . CYS G 1 470 ? 173.185 158.425 113.673 1.00 102.14 322 CYS G N 1
ATOM 10222 C CA . CYS G 1 470 ? 174.502 158.365 113.051 1.00 102.14 322 CYS G CA 1
ATOM 10223 C C . CYS G 1 470 ? 175.277 159.659 113.253 1.00 102.14 322 CYS G C 1
ATOM 10224 O O . CYS G 1 470 ? 176.500 159.625 113.429 1.00 102.14 322 CYS G O 1
ATOM 10227 N N . LEU G 1 471 ? 174.594 160.805 113.230 1.00 93.12 323 LEU G N 1
ATOM 10228 C CA . LEU G 1 471 ? 175.292 162.071 113.406 1.00 93.12 323 LEU G CA 1
ATOM 10229 C C . LEU G 1 471 ? 175.669 162.323 114.860 1.00 93.12 323 LEU G C 1
ATOM 10230 O O . LEU G 1 471 ? 176.690 162.965 115.126 1.00 93.12 323 LEU G O 1
ATOM 10235 N N . LEU G 1 472 ? 174.877 161.825 115.808 1.00 93.52 324 LEU G N 1
ATOM 10236 C CA . LEU G 1 472 ? 175.116 162.051 117.228 1.00 93.52 324 LEU G CA 1
ATOM 10237 C C . LEU G 1 472 ? 175.979 160.974 117.870 1.00 93.52 324 LEU G C 1
ATOM 10238 O O . LEU G 1 472 ? 176.144 160.985 119.094 1.00 93.52 324 LEU G O 1
ATOM 10243 N N . ARG G 1 473 ? 176.525 160.043 117.086 1.00 101.11 325 ARG G N 1
ATOM 10244 C CA . ARG G 1 473 ? 177.345 158.989 117.676 1.00 101.11 325 ARG G CA 1
ATOM 10245 C C . ARG G 1 473 ? 178.633 159.541 118.274 1.00 101.11 325 ARG G C 1
ATOM 10246 O O . ARG G 1 473 ? 179.209 158.923 119.176 1.00 101.11 325 ARG G O 1
ATOM 10254 N N . ASP G 1 474 ? 179.101 160.694 117.789 1.00 111.16 326 ASP G N 1
ATOM 10255 C CA . ASP G 1 474 ? 180.317 161.295 118.310 1.00 111.16 326 ASP G CA 1
ATOM 10256 C C . ASP G 1 474 ? 180.033 162.064 119.600 1.00 111.16 326 ASP G C 1
ATOM 10257 O O . ASP G 1 474 ? 178.920 162.557 119.807 1.00 111.16 326 ASP G O 1
ATOM 10262 N N . PRO G 1 475 ? 181.026 162.178 120.487 1.00 120.73 327 PRO G N 1
ATOM 10263 C CA . PRO G 1 475 ? 180.828 162.947 121.723 1.00 120.73 327 PRO G CA 1
ATOM 10264 C C . PRO G 1 475 ? 181.119 164.430 121.549 1.00 120.73 327 PRO G C 1
ATOM 10265 O O . PRO G 1 475 ? 181.327 165.146 122.534 1.00 120.73 327 PRO G O 1
ATOM 10269 N N . ALA G 1 476 ? 181.142 164.897 120.303 1.00 126.35 328 ALA G N 1
ATOM 10270 C CA . ALA G 1 476 ? 181.492 166.279 120.012 1.00 126.35 328 ALA G CA 1
ATOM 10271 C C . ALA G 1 476 ? 180.441 167.237 120.573 1.00 126.35 328 ALA G C 1
ATOM 10272 O O . ALA G 1 476 ? 179.313 166.855 120.898 1.00 126.35 328 ALA G O 1
ATOM 10274 N N . SER G 1 477 ? 180.831 168.504 120.681 1.00 124.31 329 SER G N 1
ATOM 10275 C CA . SER G 1 477 ? 179.970 169.520 121.266 1.00 124.31 329 SER G CA 1
ATOM 10276 C C . SER G 1 477 ? 178.804 169.850 120.336 1.00 124.31 329 SER G C 1
ATOM 10277 O O . SER G 1 477 ? 178.822 169.560 119.137 1.00 124.31 329 SER G O 1
ATOM 10280 N N . SER G 1 478 ? 177.779 170.475 120.914 1.00 121.67 330 SER G N 1
ATOM 10281 C CA . SER G 1 478 ? 176.552 170.830 120.203 1.00 121.67 330 SER G CA 1
ATOM 10282 C C . SER G 1 478 ? 176.568 172.273 119.718 1.00 121.67 330 SER G C 1
ATOM 10283 O O . SER G 1 478 ? 175.516 172.857 119.443 1.00 121.67 330 SER G O 1
ATOM 10286 N N . TRP G 1 479 ? 177.755 172.876 119.610 1.00 124.43 331 TRP G N 1
ATOM 10287 C CA . TRP G 1 479 ? 177.843 174.247 119.119 1.00 124.43 331 TRP G CA 1
ATOM 10288 C C . TRP G 1 479 ? 177.469 174.330 117.644 1.00 124.43 331 TRP G C 1
ATOM 10289 O O . TRP G 1 479 ? 176.850 175.308 117.209 1.00 124.43 331 TRP G O 1
ATOM 10291 N N . ASN G 1 480 ? 177.837 173.321 116.867 1.00 118.89 332 ASN G N 1
ATOM 10292 C CA . ASN G 1 480 ? 177.493 173.300 115.450 1.00 118.89 332 ASN G CA 1
ATOM 10293 C C . ASN G 1 480 ? 175.983 173.183 115.256 1.00 118.89 332 ASN G C 1
ATOM 10294 O O . ASN G 1 480 ? 175.334 172.369 115.923 1.00 118.89 332 ASN G O 1
ATOM 10299 N N . PRO G 1 481 ? 175.385 173.999 114.384 1.00 123.29 333 PRO G N 1
ATOM 10300 C CA . PRO G 1 481 ? 173.918 173.991 114.247 1.00 123.29 333 PRO G CA 1
ATOM 10301 C C . PRO G 1 481 ? 173.351 172.679 113.739 1.00 123.29 333 PRO G C 1
ATOM 10302 O O . PRO G 1 481 ? 172.182 172.377 114.021 1.00 123.29 333 PRO G O 1
ATOM 10306 N N . GLU G 1 482 ? 174.128 171.896 112.987 1.00 117.24 334 GLU G N 1
ATOM 10307 C CA . GLU G 1 482 ? 173.604 170.641 112.463 1.00 117.24 334 GLU G CA 1
ATOM 10308 C C . GLU G 1 482 ? 173.251 169.679 113.589 1.00 117.24 334 GLU G C 1
ATOM 10309 O O . GLU G 1 482 ? 172.317 168.882 113.457 1.00 117.24 334 GLU G O 1
ATOM 10315 N N . ARG G 1 483 ? 173.968 169.748 114.711 1.00 109.14 335 ARG G N 1
ATOM 10316 C CA . ARG G 1 483 ? 173.586 168.962 115.876 1.00 109.14 335 ARG G CA 1
ATOM 10317 C C . ARG G 1 483 ? 172.225 169.365 116.424 1.00 109.14 335 ARG G C 1
ATOM 10318 O O . ARG G 1 483 ? 171.427 168.489 116.771 1.00 109.14 335 ARG G O 1
ATOM 10320 N N . GLN G 1 484 ? 171.949 170.667 116.514 1.00 105.13 336 GLN G N 1
ATOM 10321 C CA . GLN G 1 484 ? 170.633 171.111 116.958 1.00 105.13 336 GLN G CA 1
ATOM 10322 C C . GLN G 1 484 ? 169.551 170.660 115.987 1.00 105.13 336 GLN G C 1
ATOM 10323 O O . GLN G 1 484 ? 168.473 170.221 116.405 1.00 105.13 336 GLN G O 1
ATOM 10325 N N . ARG G 1 485 ? 169.824 170.754 114.685 1.00 110.23 337 ARG G N 1
ATOM 10326 C CA . ARG G 1 485 ? 168.855 170.279 113.703 1.00 110.23 337 ARG G CA 1
ATOM 10327 C C . ARG G 1 485 ? 168.596 168.787 113.871 1.00 110.23 337 ARG G C 1
ATOM 10328 O O . ARG G 1 485 ? 167.443 168.337 113.826 1.00 110.23 337 ARG G O 1
ATOM 10336 N N . ALA G 1 486 ? 169.658 168.008 114.083 1.00 100.29 338 ALA G N 1
ATOM 10337 C CA . ALA G 1 486 ? 169.507 166.567 114.232 1.00 100.29 338 ALA G CA 1
ATOM 10338 C C . ALA G 1 486 ? 168.728 166.215 115.490 1.00 100.29 338 ALA G C 1
ATOM 10339 O O . ALA G 1 486 ? 167.866 165.331 115.465 1.00 100.29 338 ALA G O 1
ATOM 10341 N N . VAL G 1 487 ? 169.018 166.888 116.605 1.00 95.56 339 VAL G N 1
ATOM 10342 C CA . VAL G 1 487 ? 168.296 166.564 117.830 1.00 95.56 339 VAL G CA 1
ATOM 10343 C C . VAL G 1 487 ? 166.838 166.988 117.716 1.00 95.56 339 VAL G C 1
ATOM 10344 O O . VAL G 1 487 ? 165.947 166.292 118.213 1.00 95.56 339 VAL G O 1
ATOM 10348 N N . SER G 1 488 ? 166.558 168.109 117.045 1.00 95.32 340 SER G N 1
ATOM 10349 C CA . SER G 1 488 ? 165.170 168.515 116.856 1.00 95.32 340 SER G CA 1
ATOM 10350 C C . SER G 1 488 ? 164.414 167.519 115.986 1.00 95.32 340 SER G C 1
ATOM 10351 O O . SER G 1 488 ? 163.261 167.172 116.283 1.00 95.32 340 SER G O 1
ATOM 10354 N N . LEU G 1 489 ? 165.039 167.050 114.903 1.00 99.17 341 LEU G N 1
ATOM 10355 C CA . LEU G 1 489 ? 164.353 166.080 114.059 1.00 99.17 341 LEU G CA 1
ATOM 10356 C C . LEU G 1 489 ? 164.183 164.747 114.772 1.00 99.17 341 LEU G C 1
ATOM 10357 O O . LEU G 1 489 ? 163.156 164.086 114.598 1.00 99.17 341 LEU G O 1
ATOM 10362 N N . LEU G 1 490 ? 165.154 164.343 115.593 1.00 94.52 342 LEU G N 1
ATOM 10363 C CA . LEU G 1 490 ? 164.974 163.130 116.382 1.00 94.52 342 LEU G CA 1
ATOM 10364 C C . LEU G 1 490 ? 163.828 163.302 117.367 1.00 94.52 342 LEU G C 1
ATOM 10365 O O . LEU G 1 490 ? 163.062 162.365 117.611 1.00 94.52 342 LEU G O 1
ATOM 10370 N N . LYS G 1 491 ? 163.711 164.491 117.958 1.00 97.79 343 LYS G N 1
ATOM 10371 C CA . LYS G 1 491 ? 162.609 164.776 118.869 1.00 97.79 343 LYS G CA 1
ATOM 10372 C C . LYS G 1 491 ? 161.265 164.633 118.170 1.00 97.79 343 LYS G C 1
ATOM 10373 O O . LYS G 1 491 ? 160.358 163.953 118.667 1.00 97.79 343 LYS G O 1
ATOM 10379 N N . GLN G 1 492 ? 161.116 165.271 117.009 1.00 103.04 344 GLN G N 1
ATOM 10380 C CA . GLN G 1 492 ? 159.840 165.189 116.309 1.00 103.04 344 GLN G CA 1
ATOM 10381 C C . GLN G 1 492 ? 159.615 163.814 115.688 1.00 103.04 344 GLN G C 1
ATOM 10382 O O . GLN G 1 492 ? 158.478 163.487 115.332 1.00 103.04 344 GLN G O 1
ATOM 10388 N N . ALA G 1 493 ? 160.668 163.006 115.552 1.00 99.11 345 ALA G N 1
ATOM 10389 C CA . ALA G 1 493 ? 160.488 161.597 115.219 1.00 99.11 345 ALA G CA 1
ATOM 10390 C C . ALA G 1 493 ? 159.940 160.822 116.408 1.00 99.11 345 ALA G C 1
ATOM 10391 O O . ALA G 1 493 ? 158.995 160.038 116.273 1.00 99.11 345 ALA G O 1
ATOM 10393 N N . ALA G 1 494 ? 160.538 161.023 117.582 1.00 98.49 346 ALA G N 1
ATOM 10394 C CA . ALA G 1 494 ? 160.085 160.330 118.780 1.00 98.49 346 ALA G CA 1
ATOM 10395 C C . ALA G 1 494 ? 158.660 160.716 119.129 1.00 98.49 346 ALA G C 1
ATOM 10396 O O . ALA G 1 494 ? 157.938 159.934 119.758 1.00 98.49 346 ALA G O 1
ATOM 10398 N N . ASP G 1 495 ? 158.240 161.918 118.731 1.00 105.17 347 ASP G N 1
ATOM 10399 C CA . ASP G 1 495 ? 156.850 162.313 118.917 1.00 105.17 347 ASP G CA 1
ATOM 10400 C C . ASP G 1 495 ? 155.887 161.396 118.173 1.00 105.17 347 ASP G C 1
ATOM 10401 O O . ASP G 1 495 ? 154.705 161.338 118.528 1.00 105.17 347 ASP G O 1
ATOM 10406 N N . SER G 1 496 ? 156.362 160.678 117.151 1.00 101.73 348 SER G N 1
ATOM 10407 C CA . SER G 1 496 ? 155.486 159.794 116.391 1.00 101.73 348 SER G CA 1
ATOM 10408 C C . SER G 1 496 ? 155.129 158.529 117.160 1.00 101.73 348 SER G C 1
ATOM 10409 O O . SER G 1 496 ? 153.967 158.109 117.141 1.00 101.73 348 SER G O 1
ATOM 10412 N N . GLY G 1 497 ? 156.094 157.911 117.835 1.00 97.07 349 GLY G N 1
ATOM 10413 C CA . GLY G 1 497 ? 155.804 156.722 118.611 1.00 97.07 349 GLY G CA 1
ATOM 10414 C C . GLY G 1 497 ? 156.760 155.567 118.389 1.00 97.07 349 GLY G C 1
ATOM 10415 O O . GLY G 1 497 ? 156.526 154.463 118.891 1.00 97.07 349 GLY G O 1
ATOM 10416 N N . LEU G 1 498 ? 157.832 155.799 117.637 1.00 95.05 350 LEU G N 1
ATOM 10417 C CA . LEU G 1 498 ? 158.836 154.762 117.442 1.00 95.05 350 LEU G CA 1
ATOM 10418 C C . LEU G 1 498 ? 159.540 154.457 118.758 1.00 95.05 350 LEU G C 1
ATOM 10419 O O . LEU G 1 498 ? 159.871 155.362 119.528 1.00 95.05 350 LEU G O 1
ATOM 10424 N N . ARG G 1 499 ? 159.772 153.168 119.013 1.00 89.62 351 ARG G N 1
ATOM 10425 C CA . ARG G 1 499 ? 160.343 152.756 120.291 1.00 89.62 351 ARG G CA 1
ATOM 10426 C C . ARG G 1 499 ? 161.792 153.208 120.433 1.00 89.62 351 ARG G C 1
ATOM 10427 O O . ARG G 1 499 ? 162.175 153.779 121.459 1.00 89.62 351 ARG G O 1
ATOM 10435 N N . GLU G 1 500 ? 162.613 152.963 119.411 1.00 84.83 352 GLU G N 1
ATOM 10436 C CA . GLU G 1 500 ? 164.046 153.206 119.541 1.00 84.83 352 GLU G CA 1
ATOM 10437 C C . GLU G 1 500 ? 164.376 154.691 119.613 1.00 84.83 352 GLU G C 1
ATOM 10438 O O . GLU G 1 500 ? 165.265 155.089 120.378 1.00 84.83 352 GLU G O 1
ATOM 10440 N N . ALA G 1 501 ? 163.685 155.519 118.828 1.00 89.37 353 ALA G N 1
ATOM 10441 C CA . ALA G 1 501 ? 164.026 156.937 118.759 1.00 89.37 353 ALA G CA 1
ATOM 10442 C C . ALA G 1 501 ? 163.867 157.610 120.115 1.00 89.37 353 ALA G C 1
ATOM 10443 O O . ALA G 1 501 ? 164.755 158.340 120.570 1.00 89.37 353 ALA G O 1
ATOM 10445 N N . GLN G 1 502 ? 162.743 157.361 120.784 1.00 90.81 354 GLN G N 1
ATOM 10446 C CA . GLN G 1 502 ? 162.482 158.025 122.054 1.00 90.81 354 GLN G CA 1
ATOM 10447 C C . GLN G 1 502 ? 163.393 157.499 123.154 1.00 90.81 354 GLN G C 1
ATOM 10448 O O . GLN G 1 502 ? 163.822 158.263 124.026 1.00 90.81 354 GLN G O 1
ATOM 10454 N N . ALA G 1 503 ? 163.710 156.204 123.128 1.00 80.23 355 ALA G N 1
ATOM 10455 C CA . ALA G 1 503 ? 164.653 155.668 124.103 1.00 80.23 355 ALA G CA 1
ATOM 10456 C C . ALA G 1 503 ? 166.027 156.300 123.936 1.00 80.23 355 ALA G C 1
ATOM 10457 O O . ALA G 1 503 ? 166.665 156.698 124.922 1.00 80.23 355 ALA G O 1
ATOM 10459 N N . PHE G 1 504 ? 166.496 156.416 122.693 1.00 79.61 356 PHE G N 1
ATOM 10460 C CA . PHE G 1 504 ? 167.790 157.045 122.469 1.00 79.61 356 PHE G CA 1
ATOM 10461 C C . PHE G 1 504 ? 167.755 158.517 122.846 1.00 79.61 356 PHE G C 1
ATOM 10462 O O . PHE G 1 504 ? 168.755 159.064 123.316 1.00 79.61 356 PHE G O 1
ATOM 10470 N N . LEU G 1 505 ? 166.616 159.181 122.641 1.00 87.00 357 LEU G N 1
ATOM 10471 C CA . LEU G 1 505 ? 166.504 160.575 123.060 1.00 87.00 357 LEU G CA 1
ATOM 10472 C C . LEU G 1 505 ? 166.590 160.703 124.573 1.00 87.00 357 LEU G C 1
ATOM 10473 O O . LEU G 1 505 ? 167.228 161.629 125.091 1.00 87.00 357 LEU G O 1
ATOM 10478 N N . GLY G 1 506 ? 165.936 159.794 125.295 1.00 86.98 358 GLY G N 1
ATOM 10479 C CA . GLY G 1 506 ? 166.035 159.807 126.743 1.00 86.98 358 GLY G CA 1
ATOM 10480 C C . GLY G 1 506 ? 167.454 159.572 127.220 1.00 86.98 358 GLY G C 1
ATOM 10481 O O . GLY G 1 506 ? 167.902 160.181 128.194 1.00 86.98 358 GLY G O 1
ATOM 10482 N N . VAL G 1 507 ? 168.178 158.681 126.544 1.00 82.96 359 VAL G N 1
ATOM 10483 C CA . VAL G 1 507 ? 169.584 158.478 126.882 1.00 82.96 359 VAL G CA 1
ATOM 10484 C C . VAL G 1 507 ? 170.395 159.733 126.582 1.00 82.96 359 VAL G C 1
ATOM 10485 O O . VAL G 1 507 ? 171.245 160.147 127.380 1.00 82.96 359 VAL G O 1
ATOM 10489 N N . LEU G 1 508 ? 170.144 160.361 125.432 1.00 82.87 360 LEU G N 1
ATOM 10490 C CA . LEU G 1 508 ? 170.969 161.480 124.991 1.00 82.87 360 LEU G CA 1
ATOM 10491 C C . LEU G 1 508 ? 170.773 162.703 125.874 1.00 82.87 360 LEU G C 1
ATOM 10492 O O . LEU G 1 508 ? 171.743 163.397 126.203 1.00 82.87 360 LEU G O 1
ATOM 10497 N N . PHE G 1 509 ? 169.531 162.990 126.265 1.00 94.51 361 PHE G N 1
ATOM 10498 C CA . PHE G 1 509 ? 169.276 164.145 127.118 1.00 94.51 361 PHE G CA 1
ATOM 10499 C C . PHE G 1 509 ? 169.782 163.956 128.542 1.00 94.51 361 PHE G C 1
ATOM 10500 O O . PHE G 1 509 ? 169.782 164.921 129.313 1.00 94.51 361 PHE G O 1
ATOM 10508 N N . THR G 1 510 ? 170.206 162.748 128.909 1.00 83.84 362 THR G N 1
ATOM 10509 C CA . THR G 1 510 ? 170.700 162.497 130.254 1.00 83.84 362 THR G CA 1
ATOM 10510 C C . THR G 1 510 ? 172.184 162.825 130.401 1.00 83.84 362 THR G C 1
ATOM 10511 O O . THR G 1 510 ? 172.655 163.029 131.525 1.00 83.84 362 THR G O 1
ATOM 10515 N N . LYS G 1 511 ? 172.917 162.942 129.298 1.00 92.56 363 LYS G N 1
ATOM 10516 C CA . LYS G 1 511 ? 174.367 163.045 129.339 1.00 92.56 363 LYS G CA 1
ATOM 10517 C C . LYS G 1 511 ? 174.817 164.365 128.718 1.00 92.56 363 LYS G C 1
ATOM 10518 O O . LYS G 1 511 ? 174.105 164.965 127.908 1.00 92.56 363 LYS G O 1
ATOM 10524 N N . GLU G 1 512 ? 176.002 164.814 129.126 1.00 100.38 364 GLU G N 1
ATOM 10525 C CA . GLU G 1 512 ? 176.530 166.109 128.713 1.00 100.38 364 GLU G CA 1
ATOM 10526 C C . GLU G 1 512 ? 176.700 166.160 127.194 1.00 100.38 364 GLU G C 1
ATOM 10527 O O . GLU G 1 512 ? 177.079 165.158 126.579 1.00 100.38 364 GLU G O 1
ATOM 10533 N N . PRO G 1 513 ? 176.442 167.312 126.549 1.00 98.89 365 PRO G N 1
ATOM 10534 C CA . PRO G 1 513 ? 175.973 168.596 127.072 1.00 98.89 365 PRO G CA 1
ATOM 10535 C C . PRO G 1 513 ? 174.486 168.829 126.855 1.00 98.89 365 PRO G C 1
ATOM 10536 O O . PRO G 1 513 ? 174.039 169.974 126.831 1.00 98.89 365 PRO G O 1
ATOM 10540 N N . TYR G 1 514 ? 173.729 167.746 126.694 1.00 97.85 366 TYR G N 1
ATOM 10541 C CA . TYR G 1 514 ? 172.297 167.827 126.440 1.00 97.85 366 TYR G CA 1
ATOM 10542 C C . TYR G 1 514 ? 171.471 167.659 127.707 1.00 97.85 366 TYR G C 1
ATOM 10543 O O . TYR G 1 514 ? 170.361 167.114 127.652 1.00 97.85 366 TYR G O 1
ATOM 10552 N N . LEU G 1 515 ? 171.979 168.125 128.846 1.00 97.78 367 LEU G N 1
ATOM 10553 C CA . LEU G 1 515 ? 171.346 167.878 130.134 1.00 97.78 367 LEU G CA 1
ATOM 10554 C C . LEU G 1 515 ? 169.973 168.529 130.234 1.00 97.78 367 LEU G C 1
ATOM 10555 O O . LEU G 1 515 ? 169.860 169.754 130.333 1.00 97.78 367 LEU G O 1
ATOM 10560 N N . ASP G 1 516 ? 168.924 167.708 130.202 1.00 100.22 368 ASP G N 1
ATOM 10561 C CA . ASP G 1 516 ? 167.558 168.158 130.475 1.00 100.22 368 ASP G CA 1
ATOM 10562 C C . ASP G 1 516 ? 166.851 166.975 131.139 1.00 100.22 368 ASP G C 1
ATOM 10563 O O . ASP G 1 516 ? 166.303 166.103 130.462 1.00 100.22 368 ASP G O 1
ATOM 10568 N N . GLU G 1 517 ? 166.872 166.968 132.471 1.00 99.05 369 GLU G N 1
ATOM 10569 C CA . GLU G 1 517 ? 166.508 165.770 133.219 1.00 99.05 369 GLU G CA 1
ATOM 10570 C C . GLU G 1 517 ? 165.042 165.390 133.024 1.00 99.05 369 GLU G C 1
ATOM 10571 O O . GLU G 1 517 ? 164.722 164.204 132.887 1.00 99.05 369 GLU G O 1
ATOM 10577 N N . GLN G 1 518 ? 164.139 166.372 132.997 1.00 102.43 370 GLN G N 1
ATOM 10578 C CA . GLN G 1 518 ? 162.712 166.059 132.997 1.00 102.43 370 GLN G CA 1
ATOM 10579 C C . GLN G 1 518 ? 162.288 165.392 131.694 1.00 102.43 370 GLN G C 1
ATOM 10580 O O . GLN G 1 518 ? 161.600 164.362 131.704 1.00 102.43 370 GLN G O 1
ATOM 10586 N N . ARG G 1 519 ? 162.680 165.972 130.557 1.00 99.11 371 ARG G N 1
ATOM 10587 C CA . ARG G 1 519 ? 162.319 165.387 129.270 1.00 99.11 371 ARG G CA 1
ATOM 10588 C C . ARG G 1 519 ? 162.972 164.025 129.085 1.00 99.11 371 ARG G C 1
ATOM 10589 O O . ARG G 1 519 ? 162.352 163.097 128.547 1.00 99.11 371 ARG G O 1
ATOM 10597 N N . ALA G 1 520 ? 164.224 163.888 129.522 1.00 96.64 372 ALA G N 1
ATOM 10598 C CA . ALA G 1 520 ? 164.892 162.595 129.447 1.00 96.64 372 ALA G CA 1
ATOM 10599 C C . ALA G 1 520 ? 164.121 161.547 130.234 1.00 96.64 372 ALA G C 1
ATOM 10600 O O . ALA G 1 520 ? 163.887 160.435 129.747 1.00 96.64 372 ALA G O 1
ATOM 10602 N N . VAL G 1 521 ? 163.694 161.898 131.448 1.00 91.90 373 VAL G N 1
ATOM 10603 C CA . VAL G 1 521 ? 162.940 160.959 132.272 1.00 91.90 373 VAL G CA 1
ATOM 10604 C C . VAL G 1 521 ? 161.632 160.584 131.595 1.00 91.90 373 VAL G C 1
ATOM 10605 O O . VAL G 1 521 ? 161.263 159.405 131.531 1.00 91.90 373 VAL G O 1
ATOM 10609 N N . LYS G 1 522 ? 160.905 161.580 131.088 1.00 92.62 374 LYS G N 1
ATOM 10610 C CA . LYS G 1 522 ? 159.584 161.305 130.534 1.00 92.62 374 LYS G CA 1
ATOM 10611 C C . LYS G 1 522 ? 159.674 160.429 129.290 1.00 92.62 374 LYS G C 1
ATOM 10612 O O . LYS G 1 522 ? 158.891 159.484 129.132 1.00 92.62 374 LYS G O 1
ATOM 10618 N N . TYR G 1 523 ? 160.650 160.687 128.418 1.00 91.78 375 TYR G N 1
ATOM 10619 C CA . TYR G 1 523 ? 160.765 159.857 127.225 1.00 91.78 375 TYR G CA 1
ATOM 10620 C C . TYR G 1 523 ? 161.342 158.484 127.530 1.00 91.78 375 TYR G C 1
ATOM 10621 O O . TYR G 1 523 ? 160.939 157.503 126.896 1.00 91.78 375 TYR G O 1
ATOM 10630 N N . LEU G 1 524 ? 162.251 158.375 128.501 1.00 85.29 376 LEU G N 1
ATOM 10631 C CA . LEU G 1 524 ? 162.701 157.054 128.918 1.00 85.29 376 LEU G CA 1
ATOM 10632 C C . LEU G 1 524 ? 161.540 156.231 129.457 1.00 85.29 376 LEU G C 1
ATOM 10633 O O . LEU G 1 524 ? 161.404 155.048 129.131 1.00 85.29 376 LEU G O 1
ATOM 10638 N N . TRP G 1 525 ? 160.682 156.846 130.273 1.00 93.47 377 TRP G N 1
ATOM 10639 C CA . TRP G 1 525 ? 159.539 156.125 130.820 1.00 93.47 377 TRP G CA 1
ATOM 10640 C C . TRP G 1 525 ? 158.573 155.724 129.711 1.00 93.47 377 TRP G C 1
ATOM 10641 O O . TRP G 1 525 ? 158.070 154.593 129.689 1.00 93.47 377 TRP G O 1
ATOM 10652 N N . LEU G 1 526 ? 158.309 156.635 128.770 1.00 90.41 378 LEU G N 1
ATOM 10653 C CA . LEU G 1 526 ? 157.372 156.320 127.698 1.00 90.41 378 LEU G CA 1
ATOM 10654 C C . LEU G 1 526 ? 157.905 155.189 126.827 1.00 90.41 378 LEU G C 1
ATOM 10655 O O . LEU G 1 526 ? 157.146 154.304 126.417 1.00 90.41 378 LEU G O 1
ATOM 10660 N N . ALA G 1 527 ? 159.208 155.199 126.536 1.00 91.61 379 ALA G N 1
ATOM 10661 C CA . ALA G 1 527 ? 159.808 154.101 125.785 1.00 91.61 379 ALA G CA 1
ATOM 10662 C C . ALA G 1 527 ? 159.756 152.797 126.570 1.00 91.61 379 ALA G C 1
ATOM 10663 O O . ALA G 1 527 ? 159.490 151.734 125.999 1.00 91.61 379 ALA G O 1
ATOM 10665 N N . ALA G 1 528 ? 160.013 152.858 127.879 1.00 87.45 380 ALA G N 1
ATOM 10666 C CA . ALA G 1 528 ? 159.988 151.651 128.696 1.00 87.45 380 ALA G CA 1
ATOM 10667 C C . ALA G 1 528 ? 158.596 151.045 128.749 1.00 87.45 380 ALA G C 1
ATOM 10668 O O . ALA G 1 528 ? 158.455 149.821 128.840 1.00 87.45 380 ALA G O 1
ATOM 10670 N N . ASN G 1 529 ? 157.561 151.883 128.696 1.00 90.12 381 ASN G N 1
ATOM 10671 C CA . ASN G 1 529 ? 156.197 151.366 128.675 1.00 90.12 381 ASN G CA 1
ATOM 10672 C C . ASN G 1 529 ? 155.931 150.489 127.459 1.00 90.12 381 ASN G C 1
ATOM 10673 O O . ASN G 1 529 ? 155.003 149.674 127.490 1.00 90.12 381 ASN G O 1
ATOM 10678 N N . ASN G 1 530 ? 156.719 150.632 126.394 1.00 92.79 382 ASN G N 1
ATOM 10679 C CA . ASN G 1 530 ? 156.552 149.794 125.215 1.00 92.79 382 ASN G CA 1
ATOM 10680 C C . ASN G 1 530 ? 157.200 148.424 125.361 1.00 92.79 382 ASN G C 1
ATOM 10681 O O . ASN G 1 530 ? 156.992 147.566 124.498 1.00 92.79 382 ASN G O 1
ATOM 10686 N N . GLY G 1 531 ? 157.973 148.198 126.420 1.00 92.84 383 GLY G N 1
ATOM 10687 C CA . GLY G 1 531 ? 158.545 146.897 126.689 1.00 92.84 383 GLY G CA 1
ATOM 10688 C C . GLY G 1 531 ? 160.043 146.767 126.500 1.00 92.84 383 GLY G C 1
ATOM 10689 O O . GLY G 1 531 ? 160.556 145.644 126.559 1.00 92.84 383 GLY G O 1
ATOM 10690 N N . ASP G 1 532 ? 160.760 147.864 126.275 1.00 86.88 384 ASP G N 1
ATOM 10691 C CA . ASP G 1 532 ? 162.207 147.783 126.126 1.00 86.88 384 ASP G CA 1
ATOM 10692 C C . ASP G 1 532 ? 162.862 147.579 127.486 1.00 86.88 384 ASP G C 1
ATOM 10693 O O . ASP G 1 532 ? 162.596 148.323 128.434 1.00 86.88 384 ASP G O 1
ATOM 10698 N N . SER G 1 533 ? 163.719 146.562 127.579 1.00 80.92 385 SER G N 1
ATOM 10699 C CA . SER G 1 533 ? 164.345 146.235 128.856 1.00 80.92 385 SER G CA 1
ATOM 10700 C C . SER G 1 533 ? 165.419 147.251 129.225 1.00 80.92 385 SER G C 1
ATOM 10701 O O . SER G 1 533 ? 165.500 147.693 130.378 1.00 80.92 385 SER G O 1
ATOM 10704 N N . GLN G 1 534 ? 166.261 147.626 128.260 1.00 72.60 386 GLN G N 1
ATOM 10705 C CA . GLN G 1 534 ? 167.363 148.536 128.555 1.00 72.60 386 GLN G CA 1
ATOM 10706 C C . GLN G 1 534 ? 166.855 149.916 128.949 1.00 72.60 386 GLN G C 1
ATOM 10707 O O . GLN G 1 534 ? 167.402 150.550 129.859 1.00 72.60 386 GLN G O 1
ATOM 10713 N N . SER G 1 535 ? 165.812 150.400 128.273 1.00 77.98 387 SER G N 1
ATOM 10714 C CA . SER G 1 535 ? 165.266 151.710 128.610 1.00 77.98 387 SER G CA 1
ATOM 10715 C C . SER G 1 535 ? 164.708 151.719 130.025 1.00 77.98 387 SER G C 1
ATOM 10716 O O . SER G 1 535 ? 164.880 152.693 130.766 1.00 77.98 387 SER G O 1
ATOM 10719 N N . ARG G 1 536 ? 164.048 150.637 130.426 1.00 80.71 388 ARG G N 1
ATOM 10720 C CA . ARG G 1 536 ? 163.506 150.583 131.774 1.00 80.71 388 ARG G CA 1
ATOM 10721 C C . ARG G 1 536 ? 164.596 150.401 132.820 1.00 80.71 388 ARG G C 1
ATOM 10722 O O . ARG G 1 536 ? 164.473 150.941 133.921 1.00 80.71 388 ARG G O 1
ATOM 10730 N N . TYR G 1 537 ? 165.674 149.687 132.494 1.00 74.09 389 TYR G N 1
ATOM 10731 C CA . TYR G 1 537 ? 166.820 149.649 133.397 1.00 74.09 389 TYR G CA 1
ATOM 10732 C C . TYR G 1 537 ? 167.420 151.037 133.571 1.00 74.09 389 TYR G C 1
ATOM 10733 O O . TYR G 1 537 ? 167.856 151.403 134.669 1.00 74.09 389 TYR G O 1
ATOM 10742 N N . HIS G 1 538 ? 167.477 151.814 132.490 1.00 71.81 390 HIS G N 1
ATOM 10743 C CA . HIS G 1 538 ? 167.955 153.186 132.605 1.00 71.81 390 HIS G CA 1
ATOM 10744 C C . HIS G 1 538 ? 167.003 154.038 133.433 1.00 71.81 390 HIS G C 1
ATOM 10745 O O . HIS G 1 538 ? 167.448 154.912 134.181 1.00 71.81 390 HIS G O 1
ATOM 10752 N N . LEU G 1 539 ? 165.698 153.793 133.327 1.00 77.66 391 LEU G N 1
ATOM 10753 C CA . LEU G 1 539 ? 164.750 154.454 134.219 1.00 77.66 391 LEU G CA 1
ATOM 10754 C C . LEU G 1 539 ? 165.024 154.090 135.673 1.00 77.66 391 LEU G C 1
ATOM 10755 O O . LEU G 1 539 ? 164.940 154.940 136.569 1.00 77.66 391 LEU G O 1
ATOM 10760 N N . GLY G 1 540 ? 165.343 152.823 135.925 1.00 77.94 392 GLY G N 1
ATOM 10761 C CA . GLY G 1 540 ? 165.652 152.401 137.280 1.00 77.94 392 GLY G CA 1
ATOM 10762 C C . GLY G 1 540 ? 166.908 153.051 137.828 1.00 77.94 392 GLY G C 1
ATOM 10763 O O . GLY G 1 540 ? 166.940 153.479 138.985 1.00 77.94 392 GLY G O 1
ATOM 10764 N N . ILE G 1 541 ? 167.964 153.121 137.015 1.00 78.96 393 ILE G N 1
ATOM 10765 C CA . ILE G 1 541 ? 169.175 153.799 137.472 1.00 78.96 393 ILE G CA 1
ATOM 10766 C C . ILE G 1 541 ? 168.913 155.287 137.632 1.00 78.96 393 ILE G C 1
ATOM 10767 O O . ILE G 1 541 ? 169.536 155.948 138.470 1.00 78.96 393 ILE G O 1
ATOM 10772 N N . CYS G 1 542 ? 167.984 155.837 136.850 1.00 85.94 394 CYS G N 1
ATOM 10773 C CA . CYS G 1 542 ? 167.596 157.229 137.025 1.00 85.94 394 CYS G CA 1
ATOM 10774 C C . CYS G 1 542 ? 166.922 157.449 138.376 1.00 85.94 394 CYS G C 1
ATOM 10775 O O . CYS G 1 542 ? 167.198 158.442 139.059 1.00 85.94 394 CYS G O 1
ATOM 10778 N N . TYR G 1 543 ? 166.030 156.537 138.773 1.00 84.35 395 TYR G N 1
ATOM 10779 C CA . TYR G 1 543 ? 165.434 156.634 140.105 1.00 84.35 395 TYR G CA 1
ATOM 10780 C C . TYR G 1 543 ? 166.481 156.473 141.199 1.00 84.35 395 TYR G C 1
ATOM 10781 O O . TYR G 1 543 ? 166.506 157.248 142.161 1.00 84.35 395 TYR G O 1
ATOM 10790 N N . GLU G 1 544 ? 167.348 155.467 141.075 1.00 84.14 396 GLU G N 1
ATOM 10791 C CA . GLU G 1 544 ? 168.311 155.195 142.138 1.00 84.14 396 GLU G CA 1
ATOM 10792 C C . GLU G 1 544 ? 169.300 156.342 142.303 1.00 84.14 396 GLU G C 1
ATOM 10793 O O . GLU G 1 544 ? 169.579 156.770 143.429 1.00 84.14 396 GLU G O 1
ATOM 10799 N N . LYS G 1 545 ? 169.834 156.859 141.198 1.00 82.60 397 LYS G N 1
ATOM 10800 C CA . LYS G 1 545 ? 170.786 157.958 141.260 1.00 82.60 397 LYS G CA 1
ATOM 10801 C C . LYS G 1 545 ? 170.131 159.276 141.642 1.00 82.60 397 LYS G C 1
ATOM 10802 O O . LYS G 1 545 ? 170.839 160.219 142.011 1.00 82.60 397 LYS G O 1
ATOM 10808 N N . GLY G 1 546 ? 168.808 159.360 141.572 1.00 85.54 398 GLY G N 1
ATOM 10809 C CA . GLY G 1 546 ? 168.096 160.547 142.008 1.00 85.54 398 GLY G CA 1
ATOM 10810 C C . GLY G 1 546 ? 168.320 161.785 141.167 1.00 85.54 398 GLY G C 1
ATOM 10811 O O . GLY G 1 546 ? 168.399 162.893 141.714 1.00 85.54 398 GLY G O 1
ATOM 10812 N N . LEU G 1 547 ? 168.426 161.629 139.853 1.00 86.43 399 LEU G N 1
ATOM 10813 C CA . LEU G 1 547 ? 168.476 162.758 138.935 1.00 86.43 399 LEU G CA 1
ATOM 10814 C C . LEU G 1 547 ? 167.166 162.823 138.163 1.00 86.43 399 LEU G C 1
ATOM 10815 O O . LEU G 1 547 ? 166.698 161.808 137.639 1.00 86.43 399 LEU G O 1
ATOM 10820 N N . GLY G 1 548 ? 166.554 164.005 138.129 1.00 89.94 400 GLY G N 1
ATOM 10821 C CA . GLY G 1 548 ? 165.294 164.191 137.446 1.00 89.94 400 GLY G CA 1
ATOM 10822 C C . GLY G 1 548 ? 164.076 163.692 138.187 1.00 89.94 400 GLY G C 1
ATOM 10823 O O . GLY G 1 548 ? 162.989 164.253 138.010 1.00 89.94 400 GLY G O 1
ATOM 10824 N N . VAL G 1 549 ? 164.217 162.653 139.008 1.00 88.01 401 VAL G N 1
ATOM 10825 C CA . VAL G 1 549 ? 163.122 162.113 139.799 1.00 88.01 401 VAL G CA 1
ATOM 10826 C C . VAL G 1 549 ? 163.600 162.018 141.242 1.00 88.01 401 VAL G C 1
ATOM 10827 O O . VAL G 1 549 ? 164.793 161.866 141.515 1.00 88.01 401 VAL G O 1
ATOM 10831 N N . GLN G 1 550 ? 162.653 162.133 142.171 1.00 89.45 402 GLN G N 1
ATOM 10832 C CA . GLN G 1 550 ? 162.974 161.980 143.581 1.00 89.45 402 GLN G CA 1
ATOM 10833 C C . GLN G 1 550 ? 163.607 160.618 143.835 1.00 89.45 402 GLN G C 1
ATOM 10834 O O . GLN G 1 550 ? 163.183 159.594 143.293 1.00 89.45 402 GLN G O 1
ATOM 10840 N N . ARG G 1 551 ? 164.634 160.616 144.681 1.00 84.46 403 ARG G N 1
ATOM 10841 C CA . ARG G 1 551 ? 165.460 159.437 144.901 1.00 84.46 403 ARG G CA 1
ATOM 10842 C C . ARG G 1 551 ? 164.688 158.356 145.643 1.00 84.46 403 ARG G C 1
ATOM 10843 O O . ARG G 1 551 ? 164.598 158.378 146.874 1.00 84.46 403 ARG G O 1
ATOM 10851 N N . ASN G 1 552 ? 164.116 157.414 144.900 1.00 82.53 404 ASN G N 1
ATOM 10852 C CA . ASN G 1 552 ? 163.409 156.277 145.469 1.00 82.53 404 ASN G CA 1
ATOM 10853 C C . ASN G 1 552 ? 164.193 155.004 145.184 1.00 82.53 404 ASN G C 1
ATOM 10854 O O . ASN G 1 552 ? 164.795 154.861 144.116 1.00 82.53 404 ASN G O 1
ATOM 10859 N N . LEU G 1 553 ? 164.186 154.081 146.142 1.00 79.80 405 LEU G N 1
ATOM 10860 C CA . LEU G 1 553 ? 164.966 152.852 146.050 1.00 79.80 405 LEU G CA 1
ATOM 10861 C C . LEU G 1 553 ? 164.127 151.602 145.851 1.00 79.80 405 LEU G C 1
ATOM 10862 O O . LEU G 1 553 ? 164.554 150.693 145.138 1.00 79.80 405 LEU G O 1
ATOM 10867 N N . GLY G 1 554 ? 162.951 151.517 146.473 1.00 88.05 406 GLY G N 1
ATOM 10868 C CA . GLY G 1 554 ? 162.141 150.316 146.326 1.00 88.05 406 GLY G CA 1
ATOM 10869 C C . GLY G 1 554 ? 161.670 150.107 144.901 1.00 88.05 406 GLY G C 1
ATOM 10870 O O . GLY G 1 554 ? 161.768 149.003 144.350 1.00 88.05 406 GLY G O 1
ATOM 10871 N N . GLU G 1 555 ? 161.158 151.171 144.277 1.00 90.03 407 GLU G N 1
ATOM 10872 C CA . GLU G 1 555 ? 160.762 151.071 142.880 1.00 90.03 407 GLU G CA 1
ATOM 10873 C C . GLU G 1 555 ? 161.962 150.787 141.990 1.00 90.03 407 GLU G C 1
ATOM 10874 O O . GLU G 1 555 ? 161.837 150.056 141.006 1.00 90.03 407 GLU G O 1
ATOM 10880 N N . ALA G 1 556 ? 163.131 151.335 142.327 1.00 84.04 408 ALA G N 1
ATOM 10881 C CA . ALA G 1 556 ? 164.335 151.016 141.569 1.00 84.04 408 ALA G CA 1
ATOM 10882 C C . ALA G 1 556 ? 164.674 149.537 141.680 1.00 84.04 408 ALA G C 1
ATOM 10883 O O . ALA G 1 556 ? 165.056 148.903 140.690 1.00 84.04 408 ALA G O 1
ATOM 10885 N N . LEU G 1 557 ? 164.537 148.968 142.879 1.00 86.77 409 LEU G N 1
ATOM 10886 C CA . LEU G 1 557 ? 164.836 147.552 143.058 1.00 86.77 409 LEU G CA 1
ATOM 10887 C C . LEU G 1 557 ? 163.872 146.678 142.269 1.00 86.77 409 LEU G C 1
ATOM 10888 O O . LEU G 1 557 ? 164.296 145.731 141.593 1.00 86.77 409 LEU G O 1
ATOM 10893 N N . ARG G 1 558 ? 162.572 146.978 142.332 1.00 89.96 410 ARG G N 1
ATOM 10894 C CA . ARG G 1 558 ? 161.626 146.161 141.579 1.00 89.96 410 ARG G CA 1
ATOM 10895 C C . ARG G 1 558 ? 161.798 146.353 140.078 1.00 89.96 410 ARG G C 1
ATOM 10896 O O . ARG G 1 558 ? 161.604 145.406 139.307 1.00 89.96 410 ARG G O 1
ATOM 10904 N N . CYS G 1 559 ? 162.178 147.558 139.647 1.00 87.00 411 CYS G N 1
ATOM 10905 C CA . CYS G 1 559 ? 162.455 147.795 138.236 1.00 87.00 411 CYS G CA 1
ATOM 10906 C C . CYS G 1 559 ? 163.655 146.986 137.766 1.00 87.00 411 CYS G C 1
ATOM 10907 O O . CYS G 1 559 ? 163.621 146.390 136.685 1.00 87.00 411 CYS G O 1
ATOM 10910 N N . TYR G 1 560 ? 164.720 146.949 138.566 1.00 80.29 412 TYR G N 1
ATOM 10911 C CA . TYR G 1 560 ? 165.861 146.101 138.241 1.00 80.29 412 TYR G CA 1
ATOM 10912 C C . TYR G 1 560 ? 165.444 144.640 138.163 1.00 80.29 412 TYR G C 1
ATOM 10913 O O . TYR G 1 560 ? 165.852 143.913 137.251 1.00 80.29 412 TYR G O 1
ATOM 10922 N N . GLN G 1 561 ? 164.638 144.190 139.129 1.00 89.65 413 GLN G N 1
ATOM 10923 C CA . GLN G 1 561 ? 164.235 142.788 139.157 1.00 89.65 413 GLN G CA 1
ATOM 10924 C C . GLN G 1 561 ? 163.431 142.418 137.919 1.00 89.65 413 GLN G C 1
ATOM 10925 O O . GLN G 1 561 ? 163.674 141.374 137.302 1.00 89.65 413 GLN G O 1
ATOM 10931 N N . GLN G 1 562 ? 162.475 143.263 137.535 1.00 87.13 414 GLN G N 1
ATOM 10932 C CA . GLN G 1 562 ? 161.653 142.962 136.368 1.00 87.13 414 GLN G CA 1
ATOM 10933 C C . GLN G 1 562 ? 162.443 143.098 135.072 1.00 87.13 414 GLN G C 1
ATOM 10934 O O . GLN G 1 562 ? 162.221 142.334 134.127 1.00 87.13 414 GLN G O 1
ATOM 10940 N N . SER G 1 563 ? 163.378 144.049 135.004 1.00 81.81 415 SER G N 1
ATOM 10941 C CA . SER G 1 563 ? 164.236 144.145 133.830 1.00 81.81 415 SER G CA 1
ATOM 10942 C C . SER G 1 563 ? 165.107 142.908 133.680 1.00 81.81 415 SER G C 1
ATOM 10943 O O . SER G 1 563 ? 165.319 142.431 132.560 1.00 81.81 415 SER G O 1
ATOM 10946 N N . ALA G 1 564 ? 165.626 142.380 134.790 1.00 80.52 416 ALA G N 1
ATOM 10947 C CA . ALA G 1 564 ? 166.364 141.124 134.732 1.00 80.52 416 ALA G CA 1
ATOM 10948 C C . ALA G 1 564 ? 165.450 139.973 134.336 1.00 80.52 416 ALA G C 1
ATOM 10949 O O . ALA G 1 564 ? 165.866 139.058 133.617 1.00 80.52 416 ALA G O 1
ATOM 10951 N N . ALA G 1 565 ? 164.202 139.997 134.808 1.00 83.82 417 ALA G N 1
ATOM 10952 C CA . ALA G 1 565 ? 163.245 138.966 134.422 1.00 83.82 417 ALA G CA 1
ATOM 10953 C C . ALA G 1 565 ? 162.945 139.022 132.929 1.00 83.82 417 ALA G C 1
ATOM 10954 O O . ALA G 1 565 ? 162.882 137.983 132.263 1.00 83.82 417 ALA G O 1
ATOM 10956 N N . LEU G 1 566 ? 162.765 140.227 132.385 1.00 79.44 418 LEU G N 1
ATOM 10957 C CA . LEU G 1 566 ? 162.514 140.393 130.958 1.00 79.44 418 LEU G CA 1
ATOM 10958 C C . LEU G 1 566 ? 163.748 140.154 130.102 1.00 79.44 418 LEU G C 1
ATOM 10959 O O . LEU G 1 566 ? 163.669 140.305 128.880 1.00 79.44 418 LEU G O 1
ATOM 10964 N N . GLY G 1 567 ? 164.879 139.807 130.706 1.00 81.96 419 GLY G N 1
ATOM 10965 C CA . GLY G 1 567 ? 166.038 139.387 129.947 1.00 81.96 419 GLY G CA 1
ATOM 10966 C C . GLY G 1 567 ? 166.980 140.493 129.526 1.00 81.96 419 GLY G C 1
ATOM 10967 O O . GLY G 1 567 ? 167.521 140.463 128.416 1.00 81.96 419 GLY G O 1
ATOM 10968 N N . ASN G 1 568 ? 167.186 141.479 130.397 1.00 80.06 420 ASN G N 1
ATOM 10969 C CA . ASN G 1 568 ? 168.251 142.461 130.216 1.00 80.06 420 ASN G CA 1
ATOM 10970 C C . ASN G 1 568 ? 169.475 141.901 130.928 1.00 80.06 420 ASN G C 1
ATOM 10971 O O . ASN G 1 568 ? 169.744 142.195 132.091 1.00 80.06 420 ASN G O 1
ATOM 10976 N N . GLU G 1 569 ? 170.224 141.073 130.201 1.00 90.83 421 GLU G N 1
ATOM 10977 C CA . GLU G 1 569 ? 171.236 140.238 130.840 1.00 90.83 421 GLU G CA 1
ATOM 10978 C C . GLU G 1 569 ? 172.304 141.077 131.532 1.00 90.83 421 GLU G C 1
ATOM 10979 O O . GLU G 1 569 ? 172.405 141.073 132.764 1.00 90.83 421 GLU G O 1
ATOM 10985 N N . ALA G 1 570 ? 173.070 141.851 130.761 1.00 88.88 422 ALA G N 1
ATOM 10986 C CA . ALA G 1 570 ? 174.307 142.421 131.282 1.00 88.88 422 ALA G CA 1
ATOM 10987 C C . ALA G 1 570 ? 174.046 143.352 132.459 1.00 88.88 422 ALA G C 1
ATOM 10988 O O . ALA G 1 570 ? 174.402 143.040 133.601 1.00 88.88 422 ALA G O 1
ATOM 10990 N N . ALA G 1 571 ? 173.391 144.484 132.207 1.00 83.91 423 ALA G N 1
ATOM 10991 C CA . ALA G 1 571 ? 173.315 145.533 133.218 1.00 83.91 423 ALA G CA 1
ATOM 10992 C C . ALA G 1 571 ? 172.430 145.124 134.388 1.00 83.91 423 ALA G C 1
ATOM 10993 O O . ALA G 1 571 ? 172.820 145.266 135.555 1.00 83.91 423 ALA G O 1
ATOM 10995 N N . GLN G 1 572 ? 171.228 144.622 134.096 1.00 81.09 424 GLN G N 1
ATOM 10996 C CA . GLN G 1 572 ? 170.305 144.255 135.165 1.00 81.09 424 GLN G CA 1
ATOM 10997 C C . GLN G 1 572 ? 170.858 143.102 135.991 1.00 81.09 424 GLN G C 1
ATOM 10998 O O . GLN G 1 572 ? 170.788 143.121 137.225 1.00 81.09 424 GLN G O 1
ATOM 11000 N N . GLU G 1 573 ? 171.420 142.090 135.326 1.00 81.73 425 GLU G N 1
ATOM 11001 C CA . GLU G 1 573 ? 172.011 140.974 136.053 1.00 81.73 425 GLU G CA 1
ATOM 11002 C C . GLU G 1 573 ? 173.169 141.444 136.922 1.00 81.73 425 GLU G C 1
ATOM 11003 O O . GLU G 1 573 ? 173.298 141.027 138.077 1.00 81.73 425 GLU G O 1
ATOM 11005 N N . ARG G 1 574 ? 174.017 142.325 136.387 1.00 86.27 426 ARG G N 1
ATOM 11006 C CA . ARG G 1 574 ? 175.166 142.800 137.148 1.00 86.27 426 ARG G CA 1
ATOM 11007 C C . ARG G 1 574 ? 174.724 143.570 138.384 1.00 86.27 426 ARG G C 1
ATOM 11008 O O . ARG G 1 574 ? 175.254 143.361 139.480 1.00 86.27 426 ARG G O 1
ATOM 11016 N N . LEU G 1 575 ? 173.746 144.463 138.232 1.00 82.67 427 LEU G N 1
ATOM 11017 C CA . LEU G 1 575 ? 173.317 145.273 139.373 1.00 82.67 427 LEU G CA 1
ATOM 11018 C C . LEU G 1 575 ? 172.583 144.427 140.409 1.00 82.67 427 LEU G C 1
ATOM 11019 O O . LEU G 1 575 ? 172.776 144.600 141.618 1.00 82.67 427 LEU G O 1
ATOM 11024 N N . ARG G 1 576 ? 171.745 143.492 139.954 1.00 81.22 428 ARG G N 1
ATOM 11025 C CA . ARG G 1 576 ? 171.078 142.600 140.892 1.00 81.22 428 ARG G CA 1
ATOM 11026 C C . ARG G 1 576 ? 172.079 141.737 141.645 1.00 81.22 428 ARG G C 1
ATOM 11027 O O . ARG G 1 576 ? 171.945 141.551 142.858 1.00 81.22 428 ARG G O 1
ATOM 11029 N N . ALA G 1 577 ? 173.095 141.213 140.952 1.00 81.58 429 ALA G N 1
ATOM 11030 C CA . ALA G 1 577 ? 174.112 140.413 141.623 1.00 81.58 429 ALA G CA 1
ATOM 11031 C C . ALA G 1 577 ? 174.927 141.245 142.600 1.00 81.58 429 ALA G C 1
ATOM 11032 O O . ALA G 1 577 ? 175.266 140.763 143.686 1.00 81.58 429 ALA G O 1
ATOM 11034 N N . LEU G 1 578 ? 175.257 142.486 142.238 1.00 84.26 430 LEU G N 1
ATOM 11035 C CA . LEU G 1 578 ? 175.980 143.354 143.159 1.00 84.26 430 LEU G CA 1
ATOM 11036 C C . LEU G 1 578 ? 175.167 143.622 144.418 1.00 84.26 430 LEU G C 1
ATOM 11037 O O . LEU G 1 578 ? 175.692 143.530 145.534 1.00 84.26 430 LEU G O 1
ATOM 11042 N N . PHE G 1 579 ? 173.880 143.939 144.260 1.00 91.57 431 PHE G N 1
ATOM 11043 C CA . PHE G 1 579 ? 173.036 144.209 145.418 1.00 91.57 431 PHE G CA 1
ATOM 11044 C C . PHE G 1 579 ? 172.727 142.958 146.230 1.00 91.57 431 PHE G C 1
ATOM 11045 O O . PHE G 1 579 ? 172.445 143.073 147.428 1.00 91.57 431 PHE G O 1
ATOM 11053 N N . SER G 1 580 ? 172.766 141.777 145.616 1.00 96.16 432 SER G N 1
ATOM 11054 C CA . SER G 1 580 ? 172.527 140.535 146.335 1.00 96.16 432 SER G CA 1
ATOM 11055 C C . SER G 1 580 ? 173.802 139.878 146.844 1.00 96.16 432 SER G C 1
ATOM 11056 O O . SER G 1 580 ? 173.725 138.815 147.468 1.00 96.16 432 SER G O 1
ATOM 11059 N N . MET G 1 581 ? 174.966 140.476 146.592 1.00 99.09 433 MET G N 1
ATOM 11060 C CA . MET G 1 581 ? 176.229 139.941 147.073 1.00 99.09 433 MET G CA 1
ATOM 11061 C C . MET G 1 581 ? 176.943 140.894 148.021 1.00 99.09 433 MET G C 1
ATOM 11062 O O . MET G 1 581 ? 177.729 140.434 148.860 1.00 99.09 433 MET G O 1
ATOM 11067 N N . GLY G 1 582 ? 176.659 142.198 147.951 1.00 103.14 434 GLY G N 1
ATOM 11068 C CA . GLY G 1 582 ? 177.318 143.137 148.847 1.00 103.14 434 GLY G CA 1
ATOM 11069 C C . GLY G 1 582 ? 177.069 142.828 150.309 1.00 103.14 434 GLY G C 1
ATOM 11070 O O . GLY G 1 582 ? 177.904 143.112 151.170 1.00 103.14 434 GLY G O 1
ATOM 11071 N N . ALA G 1 583 ? 175.912 142.238 150.611 1.00 111.87 435 ALA G N 1
ATOM 11072 C CA . ALA G 1 583 ? 175.587 141.815 151.967 1.00 111.87 435 ALA G CA 1
ATOM 11073 C C . ALA G 1 583 ? 175.861 140.333 152.194 1.00 111.87 435 ALA G C 1
ATOM 11074 O O . ALA G 1 583 ? 175.551 139.815 153.274 1.00 111.87 435 ALA G O 1
ATOM 11076 N N . ALA G 1 584 ? 176.431 139.640 151.211 1.00 110.87 436 ALA G N 1
ATOM 11077 C CA . ALA G 1 584 ? 176.738 138.222 151.328 1.00 110.87 436 ALA G CA 1
ATOM 11078 C C . ALA G 1 584 ? 178.225 137.921 151.211 1.00 110.87 436 ALA G C 1
ATOM 11079 O O . ALA G 1 584 ? 178.625 136.765 151.390 1.00 110.87 436 ALA G O 1
ATOM 11081 N N . ALA G 1 585 ? 179.052 138.919 150.918 1.00 109.07 437 ALA G N 1
ATOM 11082 C CA . ALA G 1 585 ? 180.489 138.709 150.783 1.00 109.07 437 ALA G CA 1
ATOM 11083 C C . ALA G 1 585 ? 181.264 139.611 151.738 1.00 109.07 437 ALA G C 1
ATOM 11084 O O . ALA G 1 585 ? 181.020 139.609 152.944 1.00 109.07 437 ALA G O 1
ATOM 11086 N N . SER H 1 376 ? 123.903 142.408 79.328 1.00 120.45 228 SER H N 1
ATOM 11087 C CA . SER H 1 376 ? 125.177 141.771 79.020 1.00 120.45 228 SER H CA 1
ATOM 11088 C C . SER H 1 376 ? 126.297 142.802 78.908 1.00 120.45 228 SER H C 1
ATOM 11089 O O . SER H 1 376 ? 127.000 143.076 79.879 1.00 120.45 228 SER H O 1
ATOM 11092 N N . LEU H 1 377 ? 126.458 143.374 77.714 1.00 121.81 229 LEU H N 1
ATOM 11093 C CA . LEU H 1 377 ? 127.512 144.360 77.508 1.00 121.81 229 LEU H CA 1
ATOM 11094 C C . LEU H 1 377 ? 127.163 145.705 78.132 1.00 121.81 229 LEU H C 1
ATOM 11095 O O . LEU H 1 377 ? 128.066 146.482 78.461 1.00 121.81 229 LEU H O 1
ATOM 11100 N N . GLU H 1 378 ? 125.873 146.008 78.289 1.00 125.79 230 GLU H N 1
ATOM 11101 C CA . GLU H 1 378 ? 125.482 147.308 78.827 1.00 125.79 230 GLU H CA 1
ATOM 11102 C C . GLU H 1 378 ? 125.894 147.453 80.289 1.00 125.79 230 GLU H C 1
ATOM 11103 O O . GLU H 1 378 ? 126.466 148.477 80.687 1.00 125.79 230 GLU H O 1
ATOM 11109 N N . GLU H 1 379 ? 125.622 146.435 81.108 1.00 121.60 231 GLU H N 1
ATOM 11110 C CA . GLU H 1 379 ? 126.062 146.499 82.496 1.00 121.60 231 GLU H CA 1
ATOM 11111 C C . GLU H 1 379 ? 127.581 146.512 82.578 1.00 121.60 231 GLU H C 1
ATOM 11112 O O . GLU H 1 379 ? 128.155 147.181 83.444 1.00 121.60 231 GLU H O 1
ATOM 11118 N N . ALA H 1 380 ? 128.250 145.806 81.664 1.00 113.56 232 ALA H N 1
ATOM 11119 C CA . ALA H 1 380 ? 129.707 145.808 81.650 1.00 113.56 232 ALA H CA 1
ATOM 11120 C C . ALA H 1 380 ? 130.256 147.199 81.365 1.00 113.56 232 ALA H C 1
ATOM 11121 O O . ALA H 1 380 ? 131.194 147.650 82.032 1.00 113.56 232 ALA H O 1
ATOM 11123 N N . VAL H 1 381 ? 129.687 147.897 80.380 1.00 108.75 233 VAL H N 1
ATOM 11124 C CA . VAL H 1 381 ? 130.210 149.214 80.032 1.00 108.75 233 VAL H CA 1
ATOM 11125 C C . VAL H 1 381 ? 129.890 150.224 81.128 1.00 108.75 233 VAL H C 1
ATOM 11126 O O . VAL H 1 381 ? 130.716 151.088 81.448 1.00 108.75 233 VAL H O 1
ATOM 11130 N N . THR H 1 382 ? 128.705 150.124 81.741 1.00 106.09 234 THR H N 1
ATOM 11131 C CA . THR H 1 382 ? 128.409 151.003 82.870 1.00 106.09 234 THR H CA 1
ATOM 11132 C C . THR H 1 382 ? 129.371 150.757 84.026 1.00 106.09 234 THR H C 1
ATOM 11133 O O . THR H 1 382 ? 129.890 151.707 84.632 1.00 106.09 234 THR H O 1
ATOM 11137 N N . SER H 1 383 ? 129.642 149.488 84.332 1.00 103.91 235 SER H N 1
ATOM 11138 C CA . SER H 1 383 ? 130.568 149.171 85.409 1.00 103.91 235 SER H CA 1
ATOM 11139 C C . SER H 1 383 ? 131.965 149.687 85.102 1.00 103.91 235 SER H C 1
ATOM 11140 O O . SER H 1 383 ? 132.629 150.250 85.978 1.00 103.91 235 SER H O 1
ATOM 11143 N N . ILE H 1 384 ? 132.428 149.514 83.862 1.00 95.75 236 ILE H N 1
ATOM 11144 C CA . ILE H 1 384 ? 133.792 149.915 83.542 1.00 95.75 236 ILE H CA 1
ATOM 11145 C C . ILE H 1 384 ? 133.924 151.433 83.546 1.00 95.75 236 ILE H C 1
ATOM 11146 O O . ILE H 1 384 ? 134.951 151.969 83.973 1.00 95.75 236 ILE H O 1
ATOM 11151 N N . GLN H 1 385 ? 132.892 152.159 83.103 1.00 97.07 237 GLN H N 1
ATOM 11152 C CA . GLN H 1 385 ? 132.998 153.616 83.129 1.00 97.07 237 GLN H CA 1
ATOM 11153 C C . GLN H 1 385 ? 132.937 154.149 84.558 1.00 97.07 237 GLN H C 1
ATOM 11154 O O . GLN H 1 385 ? 133.667 155.088 84.909 1.00 97.07 237 GLN H O 1
ATOM 11160 N N . GLN H 1 386 ? 132.091 153.556 85.408 1.00 92.96 238 GLN H N 1
ATOM 11161 C CA . GLN H 1 386 ? 132.081 153.971 86.807 1.00 92.96 238 GLN H CA 1
ATOM 11162 C C . GLN H 1 386 ? 133.407 153.651 87.484 1.00 92.96 238 GLN H C 1
ATOM 11163 O O . GLN H 1 386 ? 133.917 154.459 88.274 1.00 92.96 238 GLN H O 1
ATOM 11169 N N . LEU H 1 387 ? 133.984 152.489 87.173 1.00 89.90 239 LEU H N 1
ATOM 11170 C CA . LEU H 1 387 ? 135.293 152.140 87.704 1.00 89.90 239 LEU H CA 1
ATOM 11171 C C . LEU H 1 387 ? 136.354 153.114 87.219 1.00 89.90 239 LEU H C 1
ATOM 11172 O O . LEU H 1 387 ? 137.274 153.455 87.965 1.00 89.90 239 LEU H O 1
ATOM 11177 N N . PHE H 1 388 ? 136.254 153.564 85.967 1.00 87.25 240 PHE H N 1
ATOM 11178 C CA . PHE H 1 388 ? 137.218 154.534 85.459 1.00 87.25 240 PHE H CA 1
ATOM 11179 C C . PHE H 1 388 ? 137.113 155.853 86.207 1.00 87.25 240 PHE H C 1
ATOM 11180 O O . PHE H 1 388 ? 138.133 156.457 86.557 1.00 87.25 240 PHE H O 1
ATOM 11188 N N . GLN H 1 389 ? 135.889 156.325 86.448 1.00 85.74 241 GLN H N 1
ATOM 11189 C CA . GLN H 1 389 ? 135.719 157.551 87.225 1.00 85.74 241 GLN H CA 1
ATOM 11190 C C . GLN H 1 389 ? 136.324 157.401 88.616 1.00 85.74 241 GLN H C 1
ATOM 11191 O O . GLN H 1 389 ? 137.085 158.263 89.082 1.00 85.74 241 GLN H O 1
ATOM 11197 N N . LEU H 1 390 ? 136.012 156.293 89.288 1.00 81.11 242 LEU H N 1
ATOM 11198 C CA . LEU H 1 390 ? 136.550 156.079 90.625 1.00 81.11 242 LEU H CA 1
ATOM 11199 C C . LEU H 1 390 ? 138.070 155.989 90.603 1.00 81.11 242 LEU H C 1
ATOM 11200 O O . LEU H 1 390 ? 138.744 156.549 91.472 1.00 81.11 242 LEU H O 1
ATOM 11205 N N . SER H 1 391 ? 138.627 155.299 89.608 1.00 81.95 243 SER H N 1
ATOM 11206 C CA . SER H 1 391 ? 140.068 155.100 89.554 1.00 81.95 243 SER H CA 1
ATOM 11207 C C . SER H 1 391 ? 140.797 156.401 89.265 1.00 81.95 243 SER H C 1
ATOM 11208 O O . SER H 1 391 ? 141.871 156.645 89.821 1.00 81.95 243 SER H O 1
ATOM 11211 N N . VAL H 1 392 ? 140.247 157.244 88.391 1.00 77.77 244 VAL H N 1
ATOM 11212 C CA . VAL H 1 392 ? 140.899 158.523 88.135 1.00 77.77 244 VAL H CA 1
ATOM 11213 C C . VAL H 1 392 ? 140.816 159.410 89.370 1.00 77.77 244 VAL H C 1
ATOM 11214 O O . VAL H 1 392 ? 141.761 160.144 89.684 1.00 77.77 244 VAL H O 1
ATOM 11218 N N . SER H 1 393 ? 139.708 159.332 90.115 1.00 77.78 245 SER H N 1
ATOM 11219 C CA . SER H 1 393 ? 139.640 160.054 91.383 1.00 77.78 245 SER H CA 1
ATOM 11220 C C . SER H 1 393 ? 140.720 159.573 92.348 1.00 77.78 245 SER H C 1
ATOM 11221 O O . SER H 1 393 ? 141.424 160.381 92.969 1.00 77.78 245 SER H O 1
ATOM 11224 N N . ILE H 1 394 ? 140.871 158.251 92.474 1.00 73.78 246 ILE H N 1
ATOM 11225 C CA . ILE H 1 394 ? 141.878 157.690 93.372 1.00 73.78 246 ILE H CA 1
ATOM 11226 C C . ILE H 1 394 ? 143.268 158.138 92.953 1.00 73.78 246 ILE H C 1
ATOM 11227 O O . ILE H 1 394 ? 144.095 158.526 93.785 1.00 73.78 246 ILE H O 1
ATOM 11232 N N . ALA H 1 395 ? 143.552 158.067 91.653 1.00 82.15 247 ALA H N 1
ATOM 11233 C CA . ALA H 1 395 ? 144.878 158.413 91.162 1.00 82.15 247 ALA H CA 1
ATOM 11234 C C . ALA H 1 395 ? 145.183 159.881 91.403 1.00 82.15 247 ALA H C 1
ATOM 11235 O O . ALA H 1 395 ? 146.301 160.233 91.791 1.00 82.15 247 ALA H O 1
ATOM 11237 N N . PHE H 1 396 ? 144.202 160.756 91.176 1.00 79.66 248 PHE H N 1
ATOM 11238 C CA . PHE H 1 396 ? 144.438 162.174 91.404 1.00 79.66 248 PHE H CA 1
ATOM 11239 C C . PHE H 1 396 ? 144.667 162.458 92.882 1.00 79.66 248 PHE H C 1
ATOM 11240 O O . PHE H 1 396 ? 145.556 163.241 93.236 1.00 79.66 248 PHE H O 1
ATOM 11248 N N . ASN H 1 397 ? 143.898 161.809 93.760 1.00 76.36 249 ASN H N 1
ATOM 11249 C CA . ASN H 1 397 ? 144.132 161.966 95.193 1.00 76.36 249 ASN H CA 1
ATOM 11250 C C . ASN H 1 397 ? 145.528 161.496 95.580 1.00 76.36 249 ASN H C 1
ATOM 11251 O O . ASN H 1 397 ? 146.237 162.176 96.335 1.00 76.36 249 ASN H O 1
ATOM 11256 N N . PHE H 1 398 ? 145.938 160.333 95.074 1.00 75.45 250 PHE H N 1
ATOM 11257 C CA . PHE H 1 398 ? 147.238 159.781 95.434 1.00 75.45 250 PHE H CA 1
ATOM 11258 C C . PHE H 1 398 ? 148.364 160.665 94.927 1.00 75.45 250 PHE H C 1
ATOM 11259 O O . PHE H 1 398 ? 149.356 160.889 95.629 1.00 75.45 250 PHE H O 1
ATOM 11267 N N . LEU H 1 399 ? 148.087 161.293 93.817 1.00 81.99 251 LEU H N 1
ATOM 11268 C CA . LEU H 1 399 ? 149.100 162.111 93.218 1.00 81.99 251 LEU H CA 1
ATOM 11269 C C . LEU H 1 399 ? 149.273 163.271 94.054 1.00 81.99 251 LEU H C 1
ATOM 11270 O O . LEU H 1 399 ? 150.335 163.627 94.442 1.00 81.99 251 LEU H O 1
ATOM 11275 N N . GLY H 1 400 ? 148.177 163.875 94.320 1.00 86.03 252 GLY H N 1
ATOM 11276 C CA . GLY H 1 400 ? 148.170 165.090 95.116 1.00 86.03 252 GLY H CA 1
ATOM 11277 C C . GLY H 1 400 ? 148.859 164.913 96.454 1.00 86.03 252 GLY H C 1
ATOM 11278 O O . GLY H 1 400 ? 149.670 165.748 96.866 1.00 86.03 252 GLY H O 1
ATOM 11279 N N . THR H 1 401 ? 148.548 163.820 97.157 1.00 82.04 253 THR H N 1
ATOM 11280 C CA . THR H 1 401 ? 149.190 163.606 98.451 1.00 82.04 253 THR H CA 1
ATOM 11281 C C . THR H 1 401 ? 150.674 163.298 98.292 1.00 82.04 253 THR H C 1
ATOM 11282 O O . THR H 1 401 ? 151.479 163.699 99.141 1.00 82.04 253 THR H O 1
ATOM 11286 N N . GLU H 1 402 ? 151.060 162.621 97.209 1.00 87.21 254 GLU H N 1
ATOM 11287 C CA . GLU H 1 402 ? 152.476 162.397 96.953 1.00 87.21 254 GLU H CA 1
ATOM 11288 C C . GLU H 1 402 ? 153.200 163.712 96.699 1.00 87.21 254 GLU H C 1
ATOM 11289 O O . GLU H 1 402 ? 154.322 163.910 97.180 1.00 87.21 254 GLU H O 1
ATOM 11291 N N . ASN H 1 403 ? 152.577 164.622 95.947 1.00 90.65 255 ASN H N 1
ATOM 11292 C CA . ASN H 1 403 ? 153.187 165.926 95.717 1.00 90.65 255 ASN H CA 1
ATOM 11293 C C . ASN H 1 403 ? 153.301 166.717 97.012 1.00 90.65 255 ASN H C 1
ATOM 11294 O O . ASN H 1 403 ? 154.327 167.357 97.268 1.00 90.65 255 ASN H O 1
ATOM 11299 N N . MET H 1 404 ? 152.259 166.679 97.846 1.00 86.43 256 MET H N 1
ATOM 11300 C CA . MET H 1 404 ? 152.312 167.401 99.114 1.00 86.43 256 MET H CA 1
ATOM 11301 C C . MET H 1 404 ? 153.411 166.858 100.017 1.00 86.43 256 MET H C 1
ATOM 11302 O O . MET H 1 404 ? 154.146 167.629 100.643 1.00 86.43 256 MET H O 1
ATOM 11307 N N . LYS H 1 405 ? 153.540 165.533 100.101 1.00 85.43 257 LYS H N 1
ATOM 11308 C CA . LYS H 1 405 ? 154.589 164.956 100.933 1.00 85.43 257 LYS H CA 1
ATOM 11309 C C . LYS H 1 405 ? 155.972 165.254 100.366 1.00 85.43 257 LYS H C 1
ATOM 11310 O O . LYS H 1 405 ? 156.915 165.517 101.121 1.00 85.43 257 LYS H O 1
ATOM 11316 N N . SER H 1 406 ? 156.112 165.216 99.039 1.00 90.54 258 SER H N 1
ATOM 11317 C CA . SER H 1 406 ? 157.410 165.470 98.421 1.00 90.54 258 SER H CA 1
ATOM 11318 C C . SER H 1 406 ? 157.856 166.911 98.633 1.00 90.54 258 SER H C 1
ATOM 11319 O O . SER H 1 406 ? 159.032 167.166 98.916 1.00 90.54 258 SER H O 1
ATOM 11322 N N . GLY H 1 407 ? 156.937 167.864 98.506 1.00 90.92 259 GLY H N 1
ATOM 11323 C CA . GLY H 1 407 ? 157.284 169.258 98.695 1.00 90.92 259 GLY H CA 1
ATOM 11324 C C . GLY H 1 407 ? 156.572 170.213 97.761 1.00 90.92 259 GLY H C 1
ATOM 11325 O O . GLY H 1 407 ? 156.395 171.388 98.095 1.00 90.92 259 GLY H O 1
ATOM 11326 N N . ASP H 1 408 ? 156.163 169.735 96.588 1.00 100.30 260 ASP H N 1
ATOM 11327 C CA . ASP H 1 408 ? 155.402 170.575 95.672 1.00 100.30 260 ASP H CA 1
ATOM 11328 C C . ASP H 1 408 ? 154.005 170.808 96.232 1.00 100.30 260 ASP H C 1
ATOM 11329 O O . ASP H 1 408 ? 153.324 169.863 96.641 1.00 100.30 260 ASP H O 1
ATOM 11334 N N . HIS H 1 409 ? 153.569 172.068 96.248 1.00 93.34 261 HIS H N 1
ATOM 11335 C CA . HIS H 1 409 ? 152.353 172.439 96.959 1.00 93.34 261 HIS H CA 1
ATOM 11336 C C . HIS H 1 409 ? 151.237 172.905 96.033 1.00 93.34 261 HIS H C 1
ATOM 11337 O O . HIS H 1 409 ? 150.126 172.375 96.107 1.00 93.34 261 HIS H O 1
ATOM 11344 N N . THR H 1 410 ? 151.490 173.885 95.163 1.00 99.08 262 THR H N 1
ATOM 11345 C CA . THR H 1 410 ? 150.416 174.403 94.318 1.00 99.08 262 THR H CA 1
ATOM 11346 C C . THR H 1 410 ? 149.852 173.313 93.411 1.00 99.08 262 THR H C 1
ATOM 11347 O O . THR H 1 410 ? 148.637 173.258 93.170 1.00 99.08 262 THR H O 1
ATOM 11351 N N . ALA H 1 411 ? 150.715 172.424 92.917 1.00 99.23 263 ALA H N 1
ATOM 11352 C CA . ALA H 1 411 ? 150.232 171.273 92.167 1.00 99.23 263 ALA H CA 1
ATOM 11353 C C . ALA H 1 411 ? 149.370 170.380 93.047 1.00 99.23 263 ALA H C 1
ATOM 11354 O O . ALA H 1 411 ? 148.367 169.826 92.587 1.00 99.23 263 ALA H O 1
ATOM 11356 N N . ALA H 1 412 ? 149.747 170.230 94.319 1.00 94.26 264 ALA H N 1
ATOM 11357 C CA . ALA H 1 412 ? 148.925 169.457 95.243 1.00 94.26 264 ALA H CA 1
ATOM 11358 C C . ALA H 1 412 ? 147.560 170.102 95.431 1.00 94.26 264 ALA H C 1
ATOM 11359 O O . ALA H 1 412 ? 146.539 169.408 95.475 1.00 94.26 264 ALA H O 1
ATOM 11361 N N . PHE H 1 413 ? 147.520 171.431 95.539 1.00 98.30 265 PHE H N 1
ATOM 11362 C CA . PHE H 1 413 ? 146.243 172.128 95.643 1.00 98.30 265 PHE H CA 1
ATOM 11363 C C . PHE H 1 413 ? 145.376 171.872 94.423 1.00 98.30 265 PHE H C 1
ATOM 11364 O O . PHE H 1 413 ? 144.191 171.546 94.549 1.00 98.30 265 PHE H O 1
ATOM 11372 N N . SER H 1 414 ? 145.949 172.021 93.229 1.00 97.94 266 SER H N 1
ATOM 11373 C CA . SER H 1 414 ? 145.163 171.809 92.019 1.00 97.94 266 SER H CA 1
ATOM 11374 C C . SER H 1 414 ? 144.661 170.374 91.938 1.00 97.94 266 SER H C 1
ATOM 11375 O O . SER H 1 414 ? 143.493 170.131 91.607 1.00 97.94 266 SER H O 1
ATOM 11378 N N . TYR H 1 415 ? 145.531 169.411 92.248 1.00 91.78 267 TYR H N 1
ATOM 11379 C CA . TYR H 1 415 ? 145.156 168.006 92.160 1.00 91.78 267 TYR H CA 1
ATOM 11380 C C . TYR H 1 415 ? 144.046 167.681 93.145 1.00 91.78 267 TYR H C 1
ATOM 11381 O O . TYR H 1 415 ? 143.064 167.015 92.797 1.00 91.78 267 TYR H O 1
ATOM 11390 N N . PHE H 1 416 ? 144.176 168.160 94.383 1.00 85.89 268 PHE H N 1
ATOM 11391 C CA . PHE H 1 416 ? 143.160 167.890 95.389 1.00 85.89 268 PHE H CA 1
ATOM 11392 C C . PHE H 1 416 ? 141.847 168.560 95.022 1.00 85.89 268 PHE H C 1
ATOM 11393 O O . PHE H 1 416 ? 140.772 167.995 95.243 1.00 85.89 268 PHE H O 1
ATOM 11401 N N . GLN H 1 417 ? 141.915 169.762 94.447 1.00 92.48 269 GLN H N 1
ATOM 11402 C CA . GLN H 1 417 ? 140.700 170.464 94.056 1.00 92.48 269 GLN H CA 1
ATOM 11403 C C . GLN H 1 417 ? 139.959 169.705 92.965 1.00 92.48 269 GLN H C 1
ATOM 11404 O O . GLN H 1 417 ? 138.747 169.485 93.061 1.00 92.48 269 GLN H O 1
ATOM 11410 N N . LYS H 1 418 ? 140.675 169.279 91.922 1.00 93.98 270 LYS H N 1
ATOM 11411 C CA . LYS H 1 418 ? 139.996 168.570 90.844 1.00 93.98 270 LYS H CA 1
ATOM 11412 C C . LYS H 1 418 ? 139.617 167.146 91.228 1.00 93.98 270 LYS H C 1
ATOM 11413 O O . LYS H 1 418 ? 138.737 166.562 90.588 1.00 93.98 270 LYS H O 1
ATOM 11419 N N . ALA H 1 419 ? 140.254 166.575 92.253 1.00 86.42 271 ALA H N 1
ATOM 11420 C CA . ALA H 1 419 ? 139.814 165.281 92.760 1.00 86.42 271 ALA H CA 1
ATOM 11421 C C . ALA H 1 419 ? 138.560 165.416 93.611 1.00 86.42 271 ALA H C 1
ATOM 11422 O O . ALA H 1 419 ? 137.671 164.562 93.551 1.00 86.42 271 ALA H O 1
ATOM 11424 N N . ALA H 1 420 ? 138.473 166.477 94.413 1.00 85.01 272 ALA H N 1
ATOM 11425 C CA . ALA H 1 420 ? 137.294 166.692 95.237 1.00 85.01 272 ALA H CA 1
ATOM 11426 C C . ALA H 1 420 ? 136.123 167.231 94.433 1.00 85.01 272 ALA H C 1
ATOM 11427 O O . ALA H 1 420 ? 134.978 167.125 94.883 1.00 85.01 272 ALA H O 1
ATOM 11429 N N . ALA H 1 421 ? 136.383 167.806 93.258 1.00 86.90 273 ALA H N 1
ATOM 11430 C CA . ALA H 1 421 ? 135.297 168.325 92.437 1.00 86.90 273 ALA H CA 1
ATOM 11431 C C . ALA H 1 421 ? 134.404 167.223 91.884 1.00 86.90 273 ALA H C 1
ATOM 11432 O O . ALA H 1 421 ? 133.327 167.524 91.358 1.00 86.90 273 ALA H O 1
ATOM 11434 N N . ARG H 1 422 ? 134.820 165.961 91.986 1.00 80.97 274 ARG H N 1
ATOM 11435 C CA . ARG H 1 422 ? 134.076 164.849 91.412 1.00 80.97 274 ARG H CA 1
ATOM 11436 C C . ARG H 1 422 ? 133.604 163.851 92.464 1.00 80.97 274 ARG H C 1
ATOM 11437 O O . ARG H 1 422 ? 133.317 162.697 92.134 1.00 80.97 274 ARG H O 1
ATOM 11445 N N . GLY H 1 423 ? 133.524 164.268 93.724 1.00 79.95 275 GLY H N 1
ATOM 11446 C CA . GLY H 1 423 ? 132.873 163.459 94.735 1.00 79.95 275 GLY H CA 1
ATOM 11447 C C . GLY H 1 423 ? 133.700 162.337 95.328 1.00 79.95 275 GLY H C 1
ATOM 11448 O O . GLY H 1 423 ? 133.334 161.165 95.205 1.00 79.95 275 GLY H O 1
ATOM 11449 N N . TYR H 1 424 ? 134.814 162.674 95.973 1.00 74.91 276 TYR H N 1
ATOM 11450 C CA . TYR H 1 424 ? 135.619 161.698 96.693 1.00 74.91 276 TYR H CA 1
ATOM 11451 C C . TYR H 1 424 ? 135.789 162.150 98.135 1.00 74.91 276 TYR H C 1
ATOM 11452 O O . TYR H 1 424 ? 135.941 163.343 98.405 1.00 74.91 276 TYR H O 1
ATOM 11461 N N . SER H 1 425 ? 135.773 161.187 99.058 1.00 77.12 277 SER H N 1
ATOM 11462 C CA . SER H 1 425 ? 135.765 161.514 100.480 1.00 77.12 277 SER H CA 1
ATOM 11463 C C . SER H 1 425 ? 137.115 162.057 100.938 1.00 77.12 277 SER H C 1
ATOM 11464 O O . SER H 1 425 ? 137.215 163.195 101.415 1.00 77.12 277 SER H O 1
ATOM 11467 N N . LYS H 1 426 ? 138.165 161.246 100.812 1.00 80.28 278 LYS H N 1
ATOM 11468 C CA . LYS H 1 426 ? 139.475 161.666 101.293 1.00 80.28 278 LYS H CA 1
ATOM 11469 C C . LYS H 1 426 ? 139.975 162.888 100.537 1.00 80.28 278 LYS H C 1
ATOM 11470 O O . LYS H 1 426 ? 140.653 163.748 101.110 1.00 80.28 278 LYS H O 1
ATOM 11476 N N . ALA H 1 427 ? 139.658 162.980 99.245 1.00 81.68 279 ALA H N 1
ATOM 11477 C CA . ALA H 1 427 ? 140.046 164.158 98.481 1.00 81.68 279 ALA H CA 1
ATOM 11478 C C . ALA H 1 427 ? 139.375 165.406 99.031 1.00 81.68 279 ALA H C 1
ATOM 11479 O O . ALA H 1 427 ? 140.000 166.468 99.124 1.00 81.68 279 ALA H O 1
ATOM 11481 N N . GLN H 1 428 ? 138.100 165.297 99.403 1.00 83.59 280 GLN H N 1
ATOM 11482 C CA . GLN H 1 428 ? 137.404 166.440 99.978 1.00 83.59 280 GLN H CA 1
ATOM 11483 C C . GLN H 1 428 ? 137.999 166.815 101.327 1.00 83.59 280 GLN H C 1
ATOM 11484 O O . GLN H 1 428 ? 138.144 168.004 101.641 1.00 83.59 280 GLN H O 1
ATOM 11490 N N . TYR H 1 429 ? 138.355 165.816 102.138 1.00 81.70 281 TYR H N 1
ATOM 11491 C CA . TYR H 1 429 ? 139.029 166.113 103.398 1.00 81.70 281 TYR H CA 1
ATOM 11492 C C . TYR H 1 429 ? 140.341 166.845 103.165 1.00 81.70 281 TYR H C 1
ATOM 11493 O O . TYR H 1 429 ? 140.649 167.818 103.862 1.00 81.70 281 TYR H O 1
ATOM 11502 N N . ASN H 1 430 ? 141.135 166.385 102.202 1.00 84.05 282 ASN H N 1
ATOM 11503 C CA . ASN H 1 430 ? 142.419 167.025 101.948 1.00 84.05 282 ASN H CA 1
ATOM 11504 C C . ASN H 1 430 ? 142.229 168.439 101.420 1.00 84.05 282 ASN H C 1
ATOM 11505 O O . ASN H 1 430 ? 143.004 169.341 101.755 1.00 84.05 282 ASN H O 1
ATOM 11510 N N . ALA H 1 431 ? 141.207 168.651 100.592 1.00 89.36 283 ALA H N 1
ATOM 11511 C CA . ALA H 1 431 ? 140.915 169.996 100.113 1.00 89.36 283 ALA H CA 1
ATOM 11512 C C . ALA H 1 431 ? 140.539 170.911 101.269 1.00 89.36 283 ALA H C 1
ATOM 11513 O O . ALA H 1 431 ? 141.003 172.055 101.352 1.00 89.36 283 ALA H O 1
ATOM 11515 N N . GLY H 1 432 ? 139.706 170.416 102.183 1.00 95.31 284 GLY H N 1
ATOM 11516 C CA . GLY H 1 432 ? 139.371 171.205 103.356 1.00 95.31 284 GLY H CA 1
ATOM 11517 C C . GLY H 1 432 ? 140.587 171.517 104.206 1.00 95.31 284 GLY H C 1
ATOM 11518 O O . GLY H 1 432 ? 140.738 172.635 104.704 1.00 95.31 284 GLY H O 1
ATOM 11519 N N . LEU H 1 433 ? 141.471 170.534 104.377 1.00 95.08 285 LEU H N 1
ATOM 11520 C CA . LEU H 1 433 ? 142.669 170.740 105.183 1.00 95.08 285 LEU H CA 1
ATOM 11521 C C . LEU H 1 433 ? 143.581 171.781 104.551 1.00 95.08 285 LEU H C 1
ATOM 11522 O O . LEU H 1 433 ? 144.114 172.659 105.240 1.00 95.08 285 LEU H O 1
ATOM 11527 N N . CYS H 1 434 ? 143.767 171.702 103.234 1.00 99.81 286 CYS H N 1
ATOM 11528 C CA . CYS H 1 434 ? 144.643 172.641 102.555 1.00 99.81 286 CYS H CA 1
ATOM 11529 C C . CYS H 1 434 ? 144.019 174.021 102.419 1.00 99.81 286 CYS H C 1
ATOM 11530 O O . CYS H 1 434 ? 144.751 174.992 102.204 1.00 99.81 286 CYS H O 1
ATOM 11533 N N . HIS H 1 435 ? 142.697 174.135 102.541 1.00 97.85 287 HIS H N 1
ATOM 11534 C CA . HIS H 1 435 ? 142.052 175.439 102.588 1.00 97.85 287 HIS H CA 1
ATOM 11535 C C . HIS H 1 435 ? 142.019 176.043 103.985 1.00 97.85 287 HIS H C 1
ATOM 11536 O O . HIS H 1 435 ? 141.993 177.272 104.105 1.00 97.85 287 HIS H O 1
ATOM 11543 N N . GLU H 1 436 ? 142.026 175.226 105.039 1.00 100.25 288 GLU H N 1
ATOM 11544 C CA . GLU H 1 436 ? 142.022 175.765 106.395 1.00 100.25 288 GLU H CA 1
ATOM 11545 C C . GLU H 1 436 ? 143.416 176.044 106.941 1.00 100.25 288 GLU H C 1
ATOM 11546 O O . GLU H 1 436 ? 143.591 177.027 107.667 1.00 100.25 288 GLU H O 1
ATOM 11552 N N . HIS H 1 437 ? 144.414 175.213 106.626 1.00 98.82 289 HIS H N 1
ATOM 11553 C CA . HIS H 1 437 ? 145.791 175.584 106.943 1.00 98.82 289 HIS H CA 1
ATOM 11554 C C . HIS H 1 437 ? 146.339 176.587 105.938 1.00 98.82 289 HIS H C 1
ATOM 11555 O O . HIS H 1 437 ? 147.167 177.436 106.289 1.00 98.82 289 HIS H O 1
ATOM 11562 N N . GLY H 1 438 ? 145.894 176.505 104.687 1.00 101.56 290 GLY H N 1
ATOM 11563 C CA . GLY H 1 438 ? 146.375 177.421 103.669 1.00 101.56 290 GLY H CA 1
ATOM 11564 C C . GLY H 1 438 ? 147.848 177.287 103.365 1.00 101.56 290 GLY H C 1
ATOM 11565 O O . GLY H 1 438 ? 148.546 178.300 103.255 1.00 101.56 290 GLY H O 1
ATOM 11566 N N . ARG H 1 439 ? 148.346 176.060 103.227 1.00 100.95 291 ARG H N 1
ATOM 11567 C CA . ARG H 1 439 ? 149.769 175.808 103.004 1.00 100.95 291 ARG H CA 1
ATOM 11568 C C . ARG H 1 439 ? 150.040 175.932 101.509 1.00 100.95 291 ARG H C 1
ATOM 11569 O O . ARG H 1 439 ? 150.495 174.991 100.860 1.00 100.95 291 ARG H O 1
ATOM 11571 N N . GLY H 1 440 ? 149.794 177.124 100.972 1.00 103.04 292 GLY H N 1
ATOM 11572 C CA . GLY H 1 440 ? 149.896 177.378 99.551 1.00 103.04 292 GLY H CA 1
ATOM 11573 C C . GLY H 1 440 ? 148.669 178.005 98.924 1.00 103.04 292 GLY H C 1
ATOM 11574 O O . GLY H 1 440 ? 148.526 177.951 97.697 1.00 103.04 292 GLY H O 1
ATOM 11575 N N . THR H 1 441 ? 147.776 178.590 99.727 1.00 105.09 293 THR H N 1
ATOM 11576 C CA . THR H 1 441 ? 146.559 179.245 99.270 1.00 105.09 293 THR H CA 1
ATOM 11577 C C . THR H 1 441 ? 146.109 180.163 100.391 1.00 105.09 293 THR H C 1
ATOM 11578 O O . THR H 1 441 ? 146.249 179.787 101.563 1.00 105.09 293 THR H O 1
ATOM 11582 N N . PRO H 1 442 ? 145.602 181.360 100.094 1.00 109.83 294 PRO H N 1
ATOM 11583 C CA . PRO H 1 442 ? 145.211 182.276 101.172 1.00 109.83 294 PRO H CA 1
ATOM 11584 C C . PRO H 1 442 ? 144.198 181.640 102.112 1.00 109.83 294 PRO H C 1
ATOM 11585 O O . PRO H 1 442 ? 143.332 180.868 101.693 1.00 109.83 294 PRO H O 1
ATOM 11589 N N . ARG H 1 443 ? 144.331 181.964 103.398 1.00 110.27 295 ARG H N 1
ATOM 11590 C CA . ARG H 1 443 ? 143.511 181.343 104.430 1.00 110.27 295 ARG H CA 1
ATOM 11591 C C . ARG H 1 443 ? 142.031 181.571 104.158 1.00 110.27 295 ARG H C 1
ATOM 11592 O O . ARG H 1 443 ? 141.598 182.696 103.896 1.00 110.27 295 ARG H O 1
ATOM 11600 N N . ASP H 1 444 ? 141.257 180.492 104.225 1.00 107.93 296 ASP H N 1
ATOM 11601 C CA . ASP H 1 444 ? 139.821 180.550 104.010 1.00 107.93 296 ASP H CA 1
ATOM 11602 C C . ASP H 1 444 ? 139.162 179.520 104.909 1.00 107.93 296 ASP H C 1
ATOM 11603 O O . ASP H 1 444 ? 139.668 178.405 105.060 1.00 107.93 296 ASP H O 1
ATOM 11608 N N . ILE H 1 445 ? 138.036 179.896 105.504 1.00 100.98 297 ILE H N 1
ATOM 11609 C CA . ILE H 1 445 ? 137.308 178.990 106.380 1.00 100.98 297 ILE H CA 1
ATOM 11610 C C . ILE H 1 445 ? 136.009 178.593 105.696 1.00 100.98 297 ILE H C 1
ATOM 11611 O O . ILE H 1 445 ? 135.508 177.481 105.891 1.00 100.98 297 ILE H O 1
ATOM 11616 N N . SER H 1 446 ? 135.470 179.488 104.869 1.00 103.92 298 SER H N 1
ATOM 11617 C CA . SER H 1 446 ? 134.204 179.237 104.190 1.00 103.92 298 SER H CA 1
ATOM 11618 C C . SER H 1 446 ? 134.306 178.013 103.289 1.00 103.92 298 SER H C 1
ATOM 11619 O O . SER H 1 446 ? 133.628 177.006 103.521 1.00 103.92 298 SER H O 1
ATOM 11622 N N . LYS H 1 447 ? 135.158 178.087 102.266 1.00 106.02 299 LYS H N 1
ATOM 11623 C CA . LYS H 1 447 ? 135.375 176.929 101.410 1.00 106.02 299 LYS H CA 1
ATOM 11624 C C . LYS H 1 447 ? 135.907 175.740 102.195 1.00 106.02 299 LYS H C 1
ATOM 11625 O O . LYS H 1 447 ? 135.553 174.596 101.883 1.00 106.02 299 LYS H O 1
ATOM 11627 N N . ALA H 1 448 ? 136.731 175.990 103.216 1.00 100.76 300 ALA H N 1
ATOM 11628 C CA . ALA H 1 448 ? 137.252 174.902 104.035 1.00 100.76 300 ALA H CA 1
ATOM 11629 C C . ALA H 1 448 ? 136.122 174.134 104.708 1.00 100.76 300 ALA H C 1
ATOM 11630 O O . ALA H 1 448 ? 136.037 172.908 104.589 1.00 100.76 300 ALA H O 1
ATOM 11632 N N . VAL H 1 449 ? 135.226 174.840 105.401 1.00 95.71 301 VAL H N 1
ATOM 11633 C CA . VAL H 1 449 ? 134.135 174.146 106.074 1.00 95.71 301 VAL H CA 1
ATOM 11634 C C . VAL H 1 449 ? 133.127 173.567 105.090 1.00 95.71 301 VAL H C 1
ATOM 11635 O O . VAL H 1 449 ? 132.508 172.543 105.396 1.00 95.71 301 VAL H O 1
ATOM 11639 N N . LEU H 1 450 ? 132.931 174.181 103.920 1.00 92.46 302 LEU H N 1
ATOM 11640 C CA . LEU H 1 450 ? 132.057 173.559 102.927 1.00 92.46 302 LEU H CA 1
ATOM 11641 C C . LEU H 1 450 ? 132.621 172.224 102.457 1.00 92.46 302 LEU H C 1
ATOM 11642 O O . LEU H 1 450 ? 131.893 171.222 102.380 1.00 92.46 302 LEU H O 1
ATOM 11647 N N . TYR H 1 451 ? 133.921 172.183 102.161 1.00 91.95 303 TYR H N 1
ATOM 11648 C CA . TYR H 1 451 ? 134.549 170.919 101.794 1.00 91.95 303 TYR H CA 1
ATOM 11649 C C . TYR H 1 451 ? 134.488 169.926 102.946 1.00 91.95 303 TYR H C 1
ATOM 11650 O O . TYR H 1 451 ? 134.296 168.724 102.731 1.00 91.95 303 TYR H O 1
ATOM 11659 N N . TYR H 1 452 ? 134.653 170.411 104.179 1.00 90.66 304 TYR H N 1
ATOM 11660 C CA . TYR H 1 452 ? 134.597 169.521 105.332 1.00 90.66 304 TYR H CA 1
ATOM 11661 C C . TYR H 1 452 ? 133.212 168.910 105.488 1.00 90.66 304 TYR H C 1
ATOM 11662 O O . TYR H 1 452 ? 133.085 167.726 105.803 1.00 90.66 304 TYR H O 1
ATOM 11671 N N . GLN H 1 453 ? 132.162 169.708 105.287 1.00 85.76 305 GLN H N 1
ATOM 11672 C CA . GLN H 1 453 ? 130.802 169.176 105.305 1.00 85.76 305 GLN H CA 1
ATOM 11673 C C . GLN H 1 453 ? 130.604 168.138 104.215 1.00 85.76 305 GLN H C 1
ATOM 11674 O O . GLN H 1 453 ? 130.014 167.074 104.449 1.00 85.76 305 GLN H O 1
ATOM 11680 N N . LEU H 1 454 ? 131.078 168.439 103.007 1.00 85.67 306 LEU H N 1
ATOM 11681 C CA . LEU H 1 454 ? 130.876 167.509 101.905 1.00 85.67 306 LEU H CA 1
ATOM 11682 C C . LEU H 1 454 ? 131.628 166.205 102.138 1.00 85.67 306 LEU H C 1
ATOM 11683 O O . LEU H 1 454 ? 131.180 165.142 101.694 1.00 85.67 306 LEU H O 1
ATOM 11688 N N . ALA H 1 455 ? 132.762 166.265 102.837 1.00 82.73 307 ALA H N 1
ATOM 11689 C CA . ALA H 1 455 ? 133.495 165.052 103.184 1.00 82.73 307 ALA H CA 1
ATOM 11690 C C . ALA H 1 455 ? 132.846 164.313 104.348 1.00 82.73 307 ALA H C 1
ATOM 11691 O O . ALA H 1 455 ? 132.839 163.078 104.378 1.00 82.73 307 ALA H O 1
ATOM 11693 N N . ALA H 1 456 ? 132.305 165.053 105.316 1.00 76.05 308 ALA H N 1
ATOM 11694 C CA . ALA H 1 456 ? 131.701 164.433 106.488 1.00 76.05 308 ALA H CA 1
ATOM 11695 C C . ALA H 1 456 ? 130.424 163.697 106.124 1.00 76.05 308 ALA H C 1
ATOM 11696 O O . ALA H 1 456 ? 130.121 162.645 106.699 1.00 76.05 308 ALA H O 1
ATOM 11698 N N . SER H 1 457 ? 129.662 164.234 105.172 1.00 76.45 309 SER H N 1
ATOM 11699 C CA . SER H 1 457 ? 128.426 163.578 104.769 1.00 76.45 309 SER H CA 1
ATOM 11700 C C . SER H 1 457 ? 128.669 162.189 104.195 1.00 76.45 309 SER H C 1
ATOM 11701 O O . SER H 1 457 ? 127.735 161.382 104.144 1.00 76.45 309 SER H O 1
ATOM 11704 N N . GLN H 1 458 ? 129.892 161.888 103.767 1.00 76.85 310 GLN H N 1
ATOM 11705 C CA . GLN H 1 458 ? 130.194 160.604 103.154 1.00 76.85 310 GLN H CA 1
ATOM 11706 C C . GLN H 1 458 ? 130.822 159.608 104.120 1.00 76.85 310 GLN H C 1
ATOM 11707 O O . GLN H 1 458 ? 131.102 158.474 103.721 1.00 76.85 310 GLN H O 1
ATOM 11713 N N . GLY H 1 459 ? 131.042 159.991 105.373 1.00 79.87 311 GLY H N 1
ATOM 11714 C CA . GLY H 1 459 ? 131.517 159.047 106.364 1.00 79.87 311 GLY H CA 1
ATOM 11715 C C . GLY H 1 459 ? 133.021 158.986 106.520 1.00 79.87 311 GLY H C 1
ATOM 11716 O O . GLY H 1 459 ? 133.613 157.906 106.448 1.00 79.87 311 GLY H O 1
ATOM 11717 N N . HIS H 1 460 ? 133.653 160.135 106.735 1.00 86.92 312 HIS H N 1
ATOM 11718 C CA . HIS H 1 460 ? 135.086 160.213 106.990 1.00 86.92 312 HIS H CA 1
ATOM 11719 C C . HIS H 1 460 ? 135.281 160.756 108.397 1.00 86.92 312 HIS H C 1
ATOM 11720 O O . HIS H 1 460 ? 134.919 161.904 108.675 1.00 86.92 312 HIS H O 1
ATOM 11727 N N . SER H 1 461 ? 135.850 159.931 109.278 1.00 90.07 313 SER H N 1
ATOM 11728 C CA . SER H 1 461 ? 135.894 160.271 110.698 1.00 90.07 313 SER H CA 1
ATOM 11729 C C . SER H 1 461 ? 136.717 161.527 110.951 1.00 90.07 313 SER H C 1
ATOM 11730 O O . SER H 1 461 ? 136.258 162.465 111.616 1.00 90.07 313 SER H O 1
ATOM 11733 N N . LEU H 1 462 ? 137.946 161.559 110.441 1.00 87.44 314 LEU H N 1
ATOM 11734 C CA . LEU H 1 462 ? 138.827 162.683 110.733 1.00 87.44 314 LEU H CA 1
ATOM 11735 C C . LEU H 1 462 ? 138.306 163.966 110.099 1.00 87.44 314 LEU H C 1
ATOM 11736 O O . LEU H 1 462 ? 138.400 165.047 110.694 1.00 87.44 314 LEU H O 1
ATOM 11741 N N . ALA H 1 463 ? 137.727 163.861 108.901 1.00 91.03 315 ALA H N 1
ATOM 11742 C CA . ALA H 1 463 ? 137.171 165.038 108.241 1.00 91.03 315 ALA H CA 1
ATOM 11743 C C . ALA H 1 463 ? 136.016 165.627 109.037 1.00 91.03 315 ALA H C 1
ATOM 11744 O O . ALA H 1 463 ? 135.915 166.849 109.186 1.00 91.03 315 ALA H O 1
ATOM 11746 N N . GLN H 1 464 ? 135.125 164.777 109.543 1.00 91.02 316 GLN H N 1
ATOM 11747 C CA . GLN H 1 464 ? 133.992 165.285 110.308 1.00 91.02 316 GLN H CA 1
ATOM 11748 C C . GLN H 1 464 ? 134.435 165.819 111.664 1.00 91.02 316 GLN H C 1
ATOM 11749 O O . GLN H 1 464 ? 133.865 166.796 112.166 1.00 91.02 316 GLN H O 1
ATOM 11755 N N . TYR H 1 465 ? 135.470 165.221 112.257 1.00 92.10 317 TYR H N 1
ATOM 11756 C CA . TYR H 1 465 ? 136.075 165.819 113.443 1.00 92.10 317 TYR H CA 1
ATOM 11757 C C . TYR H 1 465 ? 136.556 167.232 113.146 1.00 92.10 317 TYR H C 1
ATOM 11758 O O . TYR H 1 465 ? 136.297 168.165 113.917 1.00 92.10 317 TYR H O 1
ATOM 11767 N N . ARG H 1 466 ? 137.270 167.403 112.032 1.00 96.88 318 ARG H N 1
ATOM 11768 C CA . ARG H 1 466 ? 137.762 168.727 111.669 1.00 96.88 318 ARG H CA 1
ATOM 11769 C C . ARG H 1 466 ? 136.614 169.698 111.427 1.00 96.88 318 ARG H C 1
ATOM 11770 O O . ARG H 1 466 ? 136.676 170.858 111.848 1.00 96.88 318 ARG H O 1
ATOM 11778 N N . TYR H 1 467 ? 135.557 169.241 110.749 1.00 91.39 319 TYR H N 1
ATOM 11779 C CA . TYR H 1 467 ? 134.399 170.100 110.519 1.00 91.39 319 TYR H CA 1
ATOM 11780 C C . TYR H 1 467 ? 133.799 170.579 111.828 1.00 91.39 319 TYR H C 1
ATOM 11781 O O . TYR H 1 467 ? 133.520 171.772 111.999 1.00 91.39 319 TYR H O 1
ATOM 11790 N N . ALA H 1 468 ? 133.571 169.657 112.758 1.00 91.35 320 ALA H N 1
ATOM 11791 C CA . ALA H 1 468 ? 132.945 170.040 114.014 1.00 91.35 320 ALA H CA 1
ATOM 11792 C C . ALA H 1 468 ? 133.846 170.968 114.816 1.00 91.35 320 ALA H C 1
ATOM 11793 O O . ALA H 1 468 ? 133.375 171.954 115.393 1.00 91.35 320 ALA H O 1
ATOM 11795 N N . ARG H 1 469 ? 135.149 170.682 114.850 1.00 94.23 321 ARG H N 1
ATOM 11796 C CA . ARG H 1 469 ? 136.050 171.523 115.628 1.00 94.23 321 ARG H CA 1
ATOM 11797 C C . ARG H 1 469 ? 136.196 172.904 115.005 1.00 94.23 321 ARG H C 1
ATOM 11798 O O . ARG H 1 469 ? 136.432 173.882 115.722 1.00 94.23 321 ARG H O 1
ATOM 11806 N N . CYS H 1 470 ? 136.058 173.008 113.684 1.00 101.82 322 CYS H N 1
ATOM 11807 C CA . CYS H 1 470 ? 136.112 174.313 113.041 1.00 101.82 322 CYS H CA 1
ATOM 11808 C C . CYS H 1 470 ? 134.818 175.093 113.222 1.00 101.82 322 CYS H C 1
ATOM 11809 O O . CYS H 1 470 ? 134.854 176.321 113.353 1.00 101.82 322 CYS H O 1
ATOM 11812 N N . LEU H 1 471 ? 133.673 174.411 113.225 1.00 92.66 323 LEU H N 1
ATOM 11813 C CA . LEU H 1 471 ? 132.408 175.120 113.365 1.00 92.66 323 LEU H CA 1
ATOM 11814 C C . LEU H 1 471 ? 132.123 175.501 114.812 1.00 92.66 323 LEU H C 1
ATOM 11815 O O . LEU H 1 471 ? 131.430 176.494 115.058 1.00 92.66 323 LEU H O 1
ATOM 11820 N N . LEU H 1 472 ? 132.650 174.747 115.774 1.00 93.48 324 LEU H N 1
ATOM 11821 C CA . LEU H 1 472 ? 132.425 175.024 117.187 1.00 93.48 324 LEU H CA 1
ATOM 11822 C C . LEU H 1 472 ? 133.470 175.948 117.797 1.00 93.48 324 LEU H C 1
ATOM 11823 O O . LEU H 1 472 ? 133.421 176.193 119.006 1.00 93.48 324 LEU H O 1
ATOM 11828 N N . ARG H 1 473 ? 134.414 176.460 117.006 1.00 105.08 325 ARG H N 1
ATOM 11829 C CA . ARG H 1 473 ? 135.425 177.350 117.564 1.00 105.08 325 ARG H CA 1
ATOM 11830 C C . ARG H 1 473 ? 134.846 178.695 117.985 1.00 105.08 325 ARG H C 1
ATOM 11831 O O . ARG H 1 473 ? 135.455 179.385 118.809 1.00 105.08 325 ARG H O 1
ATOM 11839 N N . ASP H 1 474 ? 133.690 179.083 117.442 1.00 114.94 326 ASP H N 1
ATOM 11840 C CA . ASP H 1 474 ? 133.075 180.350 117.802 1.00 114.94 326 ASP H CA 1
ATOM 11841 C C . ASP H 1 474 ? 132.355 180.239 119.146 1.00 114.94 326 ASP H C 1
ATOM 11842 O O . ASP H 1 474 ? 131.920 179.153 119.539 1.00 114.94 326 ASP H O 1
ATOM 11847 N N . PRO H 1 475 ? 132.220 181.353 119.873 1.00 119.12 327 PRO H N 1
ATOM 11848 C CA . PRO H 1 475 ? 131.491 181.315 121.147 1.00 119.12 327 PRO H CA 1
ATOM 11849 C C . PRO H 1 475 ? 129.992 181.507 120.971 1.00 119.12 327 PRO H C 1
ATOM 11850 O O . PRO H 1 475 ? 129.282 181.815 121.934 1.00 119.12 327 PRO H O 1
ATOM 11854 N N . ALA H 1 476 ? 129.503 181.332 119.746 1.00 122.00 328 ALA H N 1
ATOM 11855 C CA . ALA H 1 476 ? 128.094 181.540 119.456 1.00 122.00 328 ALA H CA 1
ATOM 11856 C C . ALA H 1 476 ? 127.241 180.468 120.132 1.00 122.00 328 ALA H C 1
ATOM 11857 O O . ALA H 1 476 ? 127.712 179.385 120.490 1.00 122.00 328 ALA H O 1
ATOM 11859 N N . SER H 1 477 ? 125.960 180.787 120.303 1.00 118.57 329 SER H N 1
ATOM 11860 C CA . SER H 1 477 ? 125.045 179.890 120.988 1.00 118.57 329 SER H CA 1
ATOM 11861 C C . SER H 1 477 ? 124.672 178.711 120.090 1.00 118.57 329 SER H C 1
ATOM 11862 O O . SER H 1 477 ? 124.971 178.677 118.894 1.00 118.57 329 SER H O 1
ATOM 11865 N N . SER H 1 478 ? 124.000 177.732 120.692 1.00 113.48 330 SER H N 1
ATOM 11866 C CA . SER H 1 478 ? 123.579 176.515 120.008 1.00 113.48 330 SER H CA 1
ATOM 11867 C C . SER H 1 478 ? 122.117 176.596 119.580 1.00 113.48 330 SER H C 1
ATOM 11868 O O . SER H 1 478 ? 121.459 175.577 119.365 1.00 113.48 330 SER H O 1
ATOM 11871 N N . TRP H 1 479 ? 121.591 177.817 119.463 1.00 113.90 331 TRP H N 1
ATOM 11872 C CA . TRP H 1 479 ? 120.245 177.999 118.931 1.00 113.90 331 TRP H CA 1
ATOM 11873 C C . TRP H 1 479 ? 120.185 177.578 117.470 1.00 113.90 331 TRP H C 1
ATOM 11874 O O . TRP H 1 479 ? 119.197 176.985 117.018 1.00 113.90 331 TRP H O 1
ATOM 11876 N N . ASN H 1 480 ? 121.241 177.886 116.712 1.00 105.27 332 ASN H N 1
ATOM 11877 C CA . ASN H 1 480 ? 121.289 177.451 115.326 1.00 105.27 332 ASN H CA 1
ATOM 11878 C C . ASN H 1 480 ? 121.423 175.931 115.246 1.00 105.27 332 ASN H C 1
ATOM 11879 O O . ASN H 1 480 ? 122.345 175.351 115.825 1.00 105.27 332 ASN H O 1
ATOM 11884 N N . PRO H 1 481 ? 120.512 175.263 114.535 1.00 107.74 333 PRO H N 1
ATOM 11885 C CA . PRO H 1 481 ? 120.544 173.796 114.476 1.00 107.74 333 PRO H CA 1
ATOM 11886 C C . PRO H 1 481 ? 121.723 173.237 113.691 1.00 107.74 333 PRO H C 1
ATOM 11887 O O . PRO H 1 481 ? 121.984 172.025 113.769 1.00 107.74 333 PRO H O 1
ATOM 11891 N N . GLU H 1 482 ? 122.430 174.073 112.925 1.00 105.89 334 GLU H N 1
ATOM 11892 C CA . GLU H 1 482 ? 123.679 173.626 112.319 1.00 105.89 334 GLU H CA 1
ATOM 11893 C C . GLU H 1 482 ? 124.655 173.170 113.394 1.00 105.89 334 GLU H C 1
ATOM 11894 O O . GLU H 1 482 ? 125.388 172.192 113.213 1.00 105.89 334 GLU H O 1
ATOM 11900 N N . ARG H 1 483 ? 124.657 173.859 114.536 1.00 95.96 335 ARG H N 1
ATOM 11901 C CA . ARG H 1 483 ? 125.399 173.389 115.696 1.00 95.96 335 ARG H CA 1
ATOM 11902 C C . ARG H 1 483 ? 124.888 172.045 116.190 1.00 95.96 335 ARG H C 1
ATOM 11903 O O . ARG H 1 483 ? 125.686 171.233 116.662 1.00 95.96 335 ARG H O 1
ATOM 11905 N N . GLN H 1 484 ? 123.577 171.800 116.111 1.00 98.52 336 GLN H N 1
ATOM 11906 C CA . GLN H 1 484 ? 123.048 170.503 116.522 1.00 98.52 336 GLN H CA 1
ATOM 11907 C C . GLN H 1 484 ? 123.598 169.381 115.650 1.00 98.52 336 GLN H C 1
ATOM 11908 O O . GLN H 1 484 ? 124.091 168.370 116.170 1.00 98.52 336 GLN H O 1
ATOM 11910 N N . ARG H 1 485 ? 123.554 169.540 114.322 1.00 104.27 337 ARG H N 1
ATOM 11911 C CA . ARG H 1 485 ? 124.198 168.521 113.495 1.00 104.27 337 ARG H CA 1
ATOM 11912 C C . ARG H 1 485 ? 125.701 168.458 113.724 1.00 104.27 337 ARG H C 1
ATOM 11913 O O . ARG H 1 485 ? 126.283 167.373 113.653 1.00 104.27 337 ARG H O 1
ATOM 11921 N N . ALA H 1 486 ? 126.353 169.592 113.981 1.00 95.27 338 ALA H N 1
ATOM 11922 C CA . ALA H 1 486 ? 127.794 169.560 114.197 1.00 95.27 338 ALA H CA 1
ATOM 11923 C C . ALA H 1 486 ? 128.144 168.739 115.431 1.00 95.27 338 ALA H C 1
ATOM 11924 O O . ALA H 1 486 ? 129.043 167.890 115.392 1.00 95.27 338 ALA H O 1
ATOM 11926 N N . VAL H 1 487 ? 127.428 168.960 116.532 1.00 90.06 339 VAL H N 1
ATOM 11927 C CA . VAL H 1 487 ? 127.720 168.210 117.745 1.00 90.06 339 VAL H CA 1
ATOM 11928 C C . VAL H 1 487 ? 127.339 166.748 117.569 1.00 90.06 339 VAL H C 1
ATOM 11929 O O . VAL H 1 487 ? 128.041 165.858 118.062 1.00 90.06 339 VAL H O 1
ATOM 11933 N N . SER H 1 488 ? 126.247 166.464 116.853 1.00 93.85 340 SER H N 1
ATOM 11934 C CA . SER H 1 488 ? 125.873 165.070 116.638 1.00 93.85 340 SER H CA 1
ATOM 11935 C C . SER H 1 488 ? 126.920 164.339 115.807 1.00 93.85 340 SER H C 1
ATOM 11936 O O . SER H 1 488 ? 127.286 163.196 116.118 1.00 93.85 340 SER H O 1
ATOM 11939 N N . LEU H 1 489 ? 127.421 164.980 114.749 1.00 96.66 341 LEU H N 1
ATOM 11940 C CA . LEU H 1 489 ? 128.437 164.332 113.933 1.00 96.66 341 LEU H CA 1
ATOM 11941 C C . LEU H 1 489 ? 129.746 164.196 114.691 1.00 96.66 341 LEU H C 1
ATOM 11942 O O . LEU H 1 489 ? 130.451 163.199 114.518 1.00 96.66 341 LEU H O 1
ATOM 11947 N N . LEU H 1 490 ? 130.082 165.162 115.549 1.00 90.26 342 LEU H N 1
ATOM 11948 C CA . LEU H 1 490 ? 131.276 165.003 116.369 1.00 90.26 342 LEU H CA 1
ATOM 11949 C C . LEU H 1 490 ? 131.115 163.822 117.315 1.00 90.26 342 LEU H C 1
ATOM 11950 O O . LEU H 1 490 ? 132.062 163.061 117.541 1.00 90.26 342 LEU H O 1
ATOM 11955 N N . LYS H 1 491 ? 129.921 163.667 117.888 1.00 93.96 343 LYS H N 1
ATOM 11956 C CA . LYS H 1 491 ? 129.646 162.540 118.771 1.00 93.96 343 LYS H CA 1
ATOM 11957 C C . LYS H 1 491 ? 129.837 161.219 118.039 1.00 93.96 343 LYS H C 1
ATOM 11958 O O . LYS H 1 491 ? 130.537 160.320 118.521 1.00 93.96 343 LYS H O 1
ATOM 11964 N N . GLN H 1 492 ? 129.225 161.086 116.860 1.00 98.28 344 GLN H N 1
ATOM 11965 C CA . GLN H 1 492 ? 129.337 159.827 116.133 1.00 98.28 344 GLN H CA 1
ATOM 11966 C C . GLN H 1 492 ? 130.728 159.620 115.546 1.00 98.28 344 GLN H C 1
ATOM 11967 O O . GLN H 1 492 ? 131.089 158.483 115.228 1.00 98.28 344 GLN H O 1
ATOM 11973 N N . ALA H 1 493 ? 131.513 160.688 115.395 1.00 97.63 345 ALA H N 1
ATOM 11974 C CA . ALA H 1 493 ? 132.921 160.531 115.050 1.00 97.63 345 ALA H CA 1
ATOM 11975 C C . ALA H 1 493 ? 133.708 159.980 116.228 1.00 97.63 345 ALA H C 1
ATOM 11976 O O . ALA H 1 493 ? 134.493 159.036 116.082 1.00 97.63 345 ALA H O 1
ATOM 11978 N N . ALA H 1 494 ? 133.511 160.567 117.408 1.00 95.68 346 ALA H N 1
ATOM 11979 C CA . ALA H 1 494 ? 134.214 160.103 118.595 1.00 95.68 346 ALA H CA 1
ATOM 11980 C C . ALA H 1 494 ? 133.825 158.677 118.944 1.00 95.68 346 ALA H C 1
ATOM 11981 O O . ALA H 1 494 ? 134.616 157.948 119.555 1.00 95.68 346 ALA H O 1
ATOM 11983 N N . ASP H 1 495 ? 132.614 158.264 118.568 1.00 102.48 347 ASP H N 1
ATOM 11984 C CA . ASP H 1 495 ? 132.208 156.881 118.777 1.00 102.48 347 ASP H CA 1
ATOM 11985 C C . ASP H 1 495 ? 133.090 155.902 118.014 1.00 102.48 347 ASP H C 1
ATOM 11986 O O . ASP H 1 495 ? 133.116 154.714 118.354 1.00 102.48 347 ASP H O 1
ATOM 11991 N N . SER H 1 496 ? 133.812 156.368 116.992 1.00 104.81 348 SER H N 1
ATOM 11992 C CA . SER H 1 496 ? 134.693 155.483 116.239 1.00 104.81 348 SER H CA 1
ATOM 11993 C C . SER H 1 496 ? 135.951 155.122 117.019 1.00 104.81 348 SER H C 1
ATOM 11994 O O . SER H 1 496 ? 136.375 153.961 116.994 1.00 104.81 348 SER H O 1
ATOM 11997 N N . GLY H 1 497 ? 136.557 156.083 117.710 1.00 101.57 349 GLY H N 1
ATOM 11998 C CA . GLY H 1 497 ? 137.737 155.794 118.501 1.00 101.57 349 GLY H CA 1
ATOM 11999 C C . GLY H 1 497 ? 138.883 156.768 118.315 1.00 101.57 349 GLY H C 1
ATOM 12000 O O . GLY H 1 497 ? 139.971 156.559 118.858 1.00 101.57 349 GLY H O 1
ATOM 12001 N N . LEU H 1 498 ? 138.658 157.831 117.547 1.00 98.88 350 LEU H N 1
ATOM 12002 C CA . LEU H 1 498 ? 139.684 158.847 117.361 1.00 98.88 350 LEU H CA 1
ATOM 12003 C C . LEU H 1 498 ? 139.967 159.562 118.676 1.00 98.88 350 LEU H C 1
ATOM 12004 O O . LEU H 1 498 ? 139.048 159.911 119.420 1.00 98.88 350 LEU H O 1
ATOM 12009 N N . ARG H 1 499 ? 141.251 159.782 118.960 1.00 91.40 351 ARG H N 1
ATOM 12010 C CA . ARG H 1 499 ? 141.636 160.365 120.242 1.00 91.40 351 ARG H CA 1
ATOM 12011 C C . ARG H 1 499 ? 141.185 161.816 120.361 1.00 91.40 351 ARG H C 1
ATOM 12012 O O . ARG H 1 499 ? 140.645 162.224 121.395 1.00 91.40 351 ARG H O 1
ATOM 12020 N N . GLU H 1 500 ? 141.396 162.611 119.312 1.00 84.93 352 GLU H N 1
ATOM 12021 C CA . GLU H 1 500 ? 141.222 164.056 119.428 1.00 84.93 352 GLU H CA 1
ATOM 12022 C C . GLU H 1 500 ? 139.759 164.444 119.605 1.00 84.93 352 GLU H C 1
ATOM 12023 O O . GLU H 1 500 ? 139.442 165.328 120.411 1.00 84.93 352 GLU H O 1
ATOM 12025 N N . ALA H 1 501 ? 138.856 163.807 118.858 1.00 89.07 353 ALA H N 1
ATOM 12026 C CA . ALA H 1 501 ? 137.451 164.202 118.903 1.00 89.07 353 ALA H CA 1
ATOM 12027 C C . ALA H 1 501 ? 136.851 163.979 120.286 1.00 89.07 353 ALA H C 1
ATOM 12028 O O . ALA H 1 501 ? 136.098 164.822 120.792 1.00 89.07 353 ALA H O 1
ATOM 12030 N N . GLN H 1 502 ? 137.168 162.842 120.911 1.00 88.78 354 GLN H N 1
ATOM 12031 C CA . GLN H 1 502 ? 136.625 162.549 122.231 1.00 88.78 354 GLN H CA 1
ATOM 12032 C C . GLN H 1 502 ? 137.102 163.565 123.257 1.00 88.78 354 GLN H C 1
ATOM 12033 O O . GLN H 1 502 ? 136.306 164.069 124.060 1.00 88.78 354 GLN H O 1
ATOM 12039 N N . ALA H 1 503 ? 138.396 163.885 123.242 1.00 79.43 355 ALA H N 1
ATOM 12040 C CA . ALA H 1 503 ? 138.920 164.877 124.174 1.00 79.43 355 ALA H CA 1
ATOM 12041 C C . ALA H 1 503 ? 138.281 166.236 123.939 1.00 79.43 355 ALA H C 1
ATOM 12042 O O . ALA H 1 503 ? 137.937 166.949 124.894 1.00 79.43 355 ALA H O 1
ATOM 12044 N N . PHE H 1 504 ? 138.107 166.614 122.672 1.00 79.59 356 PHE H N 1
ATOM 12045 C CA . PHE H 1 504 ? 137.514 167.912 122.386 1.00 79.59 356 PHE H CA 1
ATOM 12046 C C . PHE H 1 504 ? 136.078 167.978 122.876 1.00 79.59 356 PHE H C 1
ATOM 12047 O O . PHE H 1 504 ? 135.652 169.003 123.415 1.00 79.59 356 PHE H O 1
ATOM 12055 N N . LEU H 1 505 ? 135.307 166.901 122.704 1.00 87.11 357 LEU H N 1
ATOM 12056 C CA . LEU H 1 505 ? 133.932 166.959 123.190 1.00 87.11 357 LEU H CA 1
ATOM 12057 C C . LEU H 1 505 ? 133.888 166.937 124.708 1.00 87.11 357 LEU H C 1
ATOM 12058 O O . LEU H 1 505 ? 132.984 167.527 125.309 1.00 87.11 357 LEU H O 1
ATOM 12063 N N . GLY H 1 506 ? 134.826 166.232 125.342 1.00 84.82 358 GLY H N 1
ATOM 12064 C CA . GLY H 1 506 ? 134.897 166.270 126.790 1.00 84.82 358 GLY H CA 1
ATOM 12065 C C . GLY H 1 506 ? 135.156 167.670 127.304 1.00 84.82 358 GLY H C 1
ATOM 12066 O O . GLY H 1 506 ? 134.602 168.083 128.325 1.00 84.82 358 GLY H O 1
ATOM 12067 N N . VAL H 1 507 ? 136.003 168.419 126.602 1.00 81.95 359 VAL H N 1
ATOM 12068 C CA . VAL H 1 507 ? 136.186 169.825 126.942 1.00 81.95 359 VAL H CA 1
ATOM 12069 C C . VAL H 1 507 ? 134.915 170.615 126.652 1.00 81.95 359 VAL H C 1
ATOM 12070 O O . VAL H 1 507 ? 134.515 171.486 127.434 1.00 81.95 359 VAL H O 1
ATOM 12074 N N . LEU H 1 508 ? 134.255 170.319 125.531 1.00 81.90 360 LEU H N 1
ATOM 12075 C CA . LEU H 1 508 ? 133.158 171.157 125.061 1.00 81.90 360 LEU H CA 1
ATOM 12076 C C . LEU H 1 508 ? 131.931 171.039 125.955 1.00 81.90 360 LEU H C 1
ATOM 12077 O O . LEU H 1 508 ? 131.297 172.049 126.281 1.00 81.90 360 LEU H O 1
ATOM 12082 N N . PHE H 1 509 ? 131.577 169.819 126.358 1.00 91.86 361 PHE H N 1
ATOM 12083 C CA . PHE H 1 509 ? 130.377 169.622 127.166 1.00 91.86 361 PHE H CA 1
ATOM 12084 C C . PHE H 1 509 ? 130.512 170.200 128.568 1.00 91.86 361 PHE H C 1
ATOM 12085 O O . PHE H 1 509 ? 129.507 170.320 129.275 1.00 91.86 361 PHE H O 1
ATOM 12093 N N . THR H 1 510 ? 131.724 170.558 128.988 1.00 78.53 362 THR H N 1
ATOM 12094 C CA . THR H 1 510 ? 131.914 171.155 130.301 1.00 78.53 362 THR H CA 1
ATOM 12095 C C . THR H 1 510 ? 131.472 172.614 130.349 1.00 78.53 362 THR H C 1
ATOM 12096 O O . THR H 1 510 ? 130.990 173.069 131.392 1.00 78.53 362 THR H O 1
ATOM 12100 N N . LYS H 1 511 ? 131.572 173.339 129.240 1.00 87.44 363 LYS H N 1
ATOM 12101 C CA . LYS H 1 511 ? 131.351 174.776 129.220 1.00 87.44 363 LYS H CA 1
ATOM 12102 C C . LYS H 1 511 ? 129.972 175.089 128.643 1.00 87.44 363 LYS H C 1
ATOM 12103 O O . LYS H 1 511 ? 129.389 174.287 127.909 1.00 87.44 363 LYS H O 1
ATOM 12109 N N . GLU H 1 512 ? 129.453 176.260 129.004 1.00 97.45 364 GLU H N 1
ATOM 12110 C CA . GLU H 1 512 ? 128.110 176.669 128.612 1.00 97.45 364 GLU H CA 1
ATOM 12111 C C . GLU H 1 512 ? 127.999 176.757 127.090 1.00 97.45 364 GLU H C 1
ATOM 12112 O O . GLU H 1 512 ? 128.954 177.165 126.422 1.00 97.45 364 GLU H O 1
ATOM 12118 N N . PRO H 1 513 ? 126.847 176.391 126.500 1.00 98.30 365 PRO H N 1
ATOM 12119 C CA . PRO H 1 513 ? 125.624 175.847 127.092 1.00 98.30 365 PRO H CA 1
ATOM 12120 C C . PRO H 1 513 ? 125.470 174.350 126.877 1.00 98.30 365 PRO H C 1
ATOM 12121 O O . PRO H 1 513 ? 124.352 173.839 126.881 1.00 98.30 365 PRO H O 1
ATOM 12125 N N . TYR H 1 514 ? 126.589 173.656 126.686 1.00 96.70 366 TYR H N 1
ATOM 12126 C CA . TYR H 1 514 ? 126.583 172.230 126.391 1.00 96.70 366 TYR H CA 1
ATOM 12127 C C . TYR H 1 514 ? 126.728 171.373 127.641 1.00 96.70 366 TYR H C 1
ATOM 12128 O O . TYR H 1 514 ? 127.273 170.265 127.570 1.00 96.70 366 TYR H O 1
ATOM 12137 N N . LEU H 1 515 ? 126.240 171.854 128.783 1.00 94.76 367 LEU H N 1
ATOM 12138 C CA . LEU H 1 515 ? 126.467 171.197 130.063 1.00 94.76 367 LEU H CA 1
ATOM 12139 C C . LEU H 1 515 ? 125.829 169.815 130.121 1.00 94.76 367 LEU H C 1
ATOM 12140 O O . LEU H 1 515 ? 124.604 169.688 130.210 1.00 94.76 367 LEU H O 1
ATOM 12145 N N . ASP H 1 516 ? 126.661 168.776 130.068 1.00 97.38 368 ASP H N 1
ATOM 12146 C CA . ASP H 1 516 ? 126.226 167.396 130.294 1.00 97.38 368 ASP H CA 1
ATOM 12147 C C . ASP H 1 516 ? 127.414 166.686 130.945 1.00 97.38 368 ASP H C 1
ATOM 12148 O O . ASP H 1 516 ? 128.301 166.174 130.260 1.00 97.38 368 ASP H O 1
ATOM 12153 N N . GLU H 1 517 ? 127.409 166.660 132.278 1.00 95.48 369 GLU H N 1
ATOM 12154 C CA . GLU H 1 517 ? 128.628 166.352 133.016 1.00 95.48 369 GLU H CA 1
ATOM 12155 C C . GLU H 1 517 ? 129.016 164.885 132.898 1.00 95.48 369 GLU H C 1
ATOM 12156 O O . GLU H 1 517 ? 130.189 164.571 132.677 1.00 95.48 369 GLU H O 1
ATOM 12162 N N . GLN H 1 518 ? 128.055 163.971 133.044 1.00 97.51 370 GLN H N 1
ATOM 12163 C CA . GLN H 1 518 ? 128.393 162.550 133.088 1.00 97.51 370 GLN H CA 1
ATOM 12164 C C . GLN H 1 518 ? 129.025 162.087 131.780 1.00 97.51 370 GLN H C 1
ATOM 12165 O O . GLN H 1 518 ? 130.074 161.430 131.783 1.00 97.51 370 GLN H O 1
ATOM 12171 N N . ARG H 1 519 ? 128.399 162.424 130.651 1.00 95.92 371 ARG H N 1
ATOM 12172 C CA . ARG H 1 519 ? 128.940 162.030 129.354 1.00 95.92 371 ARG H CA 1
ATOM 12173 C C . ARG H 1 519 ? 130.284 162.697 129.095 1.00 95.92 371 ARG H C 1
ATOM 12174 O O . ARG H 1 519 ? 131.207 162.069 128.555 1.00 95.92 371 ARG H O 1
ATOM 12182 N N . ALA H 1 520 ? 130.412 163.969 129.474 1.00 91.53 372 ALA H N 1
ATOM 12183 C CA . ALA H 1 520 ? 131.680 164.664 129.304 1.00 91.53 372 ALA H CA 1
ATOM 12184 C C . ALA H 1 520 ? 132.792 163.949 130.056 1.00 91.53 372 ALA H C 1
ATOM 12185 O O . ALA H 1 520 ? 133.876 163.713 129.511 1.00 91.53 372 ALA H O 1
ATOM 12187 N N . VAL H 1 521 ? 132.531 163.579 131.310 1.00 87.75 373 VAL H N 1
ATOM 12188 C CA . VAL H 1 521 ? 133.551 162.910 132.108 1.00 87.75 373 VAL H CA 1
ATOM 12189 C C . VAL H 1 521 ? 133.876 161.544 131.530 1.00 87.75 373 VAL H C 1
ATOM 12190 O O . VAL H 1 521 ? 135.042 161.141 131.483 1.00 87.75 373 VAL H O 1
ATOM 12194 N N . LYS H 1 522 ? 132.856 160.796 131.105 1.00 90.37 374 LYS H N 1
ATOM 12195 C CA . LYS H 1 522 ? 133.124 159.454 130.599 1.00 90.37 374 LYS H CA 1
ATOM 12196 C C . LYS H 1 522 ? 133.980 159.504 129.340 1.00 90.37 374 LYS H C 1
ATOM 12197 O O . LYS H 1 522 ? 134.934 158.725 129.195 1.00 90.37 374 LYS H O 1
ATOM 12203 N N . TYR H 1 523 ? 133.690 160.442 128.437 1.00 89.18 375 TYR H N 1
ATOM 12204 C CA . TYR H 1 523 ? 134.478 160.507 127.218 1.00 89.18 375 TYR H CA 1
ATOM 12205 C C . TYR H 1 523 ? 135.857 161.095 127.471 1.00 89.18 375 TYR H C 1
ATOM 12206 O O . TYR H 1 523 ? 136.828 160.652 126.851 1.00 89.18 375 TYR H O 1
ATOM 12215 N N . LEU H 1 524 ? 135.979 162.048 128.399 1.00 83.81 376 LEU H N 1
ATOM 12216 C CA . LEU H 1 524 ? 137.303 162.510 128.799 1.00 83.81 376 LEU H CA 1
ATOM 12217 C C . LEU H 1 524 ? 138.132 161.365 129.363 1.00 83.81 376 LEU H C 1
ATOM 12218 O O . LEU H 1 524 ? 139.318 161.234 129.048 1.00 83.81 376 LEU H O 1
ATOM 12223 N N . TRP H 1 525 ? 137.522 160.523 130.197 1.00 95.28 377 TRP H N 1
ATOM 12224 C CA . TRP H 1 525 ? 138.248 159.415 130.802 1.00 95.28 377 TRP H CA 1
ATOM 12225 C C . TRP H 1 525 ? 138.715 158.425 129.745 1.00 95.28 377 TRP H C 1
ATOM 12226 O O . TRP H 1 525 ? 139.889 158.032 129.724 1.00 95.28 377 TRP H O 1
ATOM 12237 N N . LEU H 1 526 ? 137.815 158.013 128.849 1.00 89.06 378 LEU H N 1
ATOM 12238 C CA . LEU H 1 526 ? 138.208 157.010 127.863 1.00 89.06 378 LEU H CA 1
ATOM 12239 C C . LEU H 1 526 ? 139.164 157.588 126.824 1.00 89.06 378 LEU H C 1
ATOM 12240 O O . LEU H 1 526 ? 139.956 156.849 126.229 1.00 89.06 378 LEU H O 1
ATOM 12245 N N . ALA H 1 527 ? 139.114 158.901 126.589 1.00 89.75 379 ALA H N 1
ATOM 12246 C CA . ALA H 1 527 ? 140.098 159.519 125.709 1.00 89.75 379 ALA H CA 1
ATOM 12247 C C . ALA H 1 527 ? 141.459 159.613 126.384 1.00 89.75 379 ALA H C 1
ATOM 12248 O O . ALA H 1 527 ? 142.493 159.379 125.747 1.00 89.75 379 ALA H O 1
ATOM 12250 N N . ALA H 1 528 ? 141.481 159.957 127.673 1.00 87.24 380 ALA H N 1
ATOM 12251 C CA . ALA H 1 528 ? 142.740 160.055 128.398 1.00 87.24 380 ALA H CA 1
ATOM 12252 C C . ALA H 1 528 ? 143.378 158.691 128.592 1.00 87.24 380 ALA H C 1
ATOM 12253 O O . ALA H 1 528 ? 144.602 158.594 128.730 1.00 87.24 380 ALA H O 1
ATOM 12255 N N . ASN H 1 529 ? 142.568 157.631 128.610 1.00 91.73 381 ASN H N 1
ATOM 12256 C CA . ASN H 1 529 ? 143.121 156.285 128.682 1.00 91.73 381 ASN H CA 1
ATOM 12257 C C . ASN H 1 529 ? 144.031 155.978 127.501 1.00 91.73 381 ASN H C 1
ATOM 12258 O O . ASN H 1 529 ? 144.874 155.080 127.599 1.00 91.73 381 ASN H O 1
ATOM 12263 N N . ASN H 1 530 ? 143.882 156.700 126.390 1.00 92.78 382 ASN H N 1
ATOM 12264 C CA . ASN H 1 530 ? 144.745 156.510 125.233 1.00 92.78 382 ASN H CA 1
ATOM 12265 C C . ASN H 1 530 ? 146.105 157.176 125.391 1.00 92.78 382 ASN H C 1
ATOM 12266 O O . ASN H 1 530 ? 146.988 156.942 124.559 1.00 92.78 382 ASN H O 1
ATOM 12271 N N . GLY H 1 531 ? 146.297 157.992 126.423 1.00 91.73 383 GLY H N 1
ATOM 12272 C CA . GLY H 1 531 ? 147.583 158.597 126.697 1.00 91.73 383 GLY H CA 1
ATOM 12273 C C . GLY H 1 531 ? 147.678 160.096 126.500 1.00 91.73 383 GLY H C 1
ATOM 12274 O O . GLY H 1 531 ? 148.793 160.632 126.526 1.00 91.73 383 GLY H O 1
ATOM 12275 N N . ASP H 1 532 ? 146.562 160.792 126.303 1.00 88.26 384 ASP H N 1
ATOM 12276 C CA . ASP H 1 532 ? 146.608 162.238 126.143 1.00 88.26 384 ASP H CA 1
ATOM 12277 C C . ASP H 1 532 ? 146.838 162.908 127.492 1.00 88.26 384 ASP H C 1
ATOM 12278 O O . ASP H 1 532 ? 146.151 162.605 128.472 1.00 88.26 384 ASP H O 1
ATOM 12283 N N . SER H 1 533 ? 147.812 163.818 127.542 1.00 81.25 385 SER H N 1
ATOM 12284 C CA . SER H 1 533 ? 148.137 164.479 128.801 1.00 81.25 385 SER H CA 1
ATOM 12285 C C . SER H 1 533 ? 147.073 165.499 129.189 1.00 81.25 385 SER H C 1
ATOM 12286 O O . SER H 1 533 ? 146.649 165.549 130.350 1.00 81.25 385 SER H O 1
ATOM 12289 N N . GLN H 1 534 ? 146.632 166.322 128.236 1.00 73.88 386 GLN H N 1
ATOM 12290 C CA . GLN H 1 534 ? 145.654 167.358 128.552 1.00 73.88 386 GLN H CA 1
ATOM 12291 C C . GLN H 1 534 ? 144.310 166.759 128.932 1.00 73.88 386 GLN H C 1
ATOM 12292 O O . GLN H 1 534 ? 143.617 167.283 129.812 1.00 73.88 386 GLN H O 1
ATOM 12298 N N . SER H 1 535 ? 143.915 165.668 128.277 1.00 80.60 387 SER H N 1
ATOM 12299 C CA . SER H 1 535 ? 142.646 165.036 128.614 1.00 80.60 387 SER H CA 1
ATOM 12300 C C . SER H 1 535 ? 142.651 164.541 130.052 1.00 80.60 387 SER H C 1
ATOM 12301 O O . SER H 1 535 ? 141.675 164.726 130.789 1.00 80.60 387 SER H O 1
ATOM 12304 N N . ARG H 1 536 ? 143.753 163.931 130.481 1.00 81.84 388 ARG H N 1
ATOM 12305 C CA . ARG H 1 536 ? 143.792 163.394 131.833 1.00 81.84 388 ARG H CA 1
ATOM 12306 C C . ARG H 1 536 ? 143.981 164.508 132.854 1.00 81.84 388 ARG H C 1
ATOM 12307 O O . ARG H 1 536 ? 143.480 164.415 133.977 1.00 81.84 388 ARG H O 1
ATOM 12315 N N . TYR H 1 537 ? 144.655 165.594 132.472 1.00 73.19 389 TYR H N 1
ATOM 12316 C CA . TYR H 1 537 ? 144.687 166.771 133.336 1.00 73.19 389 TYR H CA 1
ATOM 12317 C C . TYR H 1 537 ? 143.293 167.352 133.533 1.00 73.19 389 TYR H C 1
ATOM 12318 O O . TYR H 1 537 ? 142.947 167.795 134.635 1.00 73.19 389 TYR H O 1
ATOM 12327 N N . HIS H 1 538 ? 142.490 167.394 132.472 1.00 72.67 390 HIS H N 1
ATOM 12328 C CA . HIS H 1 538 ? 141.123 167.873 132.623 1.00 72.67 390 HIS H CA 1
ATOM 12329 C C . HIS H 1 538 ? 140.286 166.904 133.447 1.00 72.67 390 HIS H C 1
ATOM 12330 O O . HIS H 1 538 ? 139.402 167.331 134.196 1.00 72.67 390 HIS H O 1
ATOM 12337 N N . LEU H 1 539 ? 140.562 165.604 133.342 1.00 78.99 391 LEU H N 1
ATOM 12338 C CA . LEU H 1 539 ? 139.950 164.651 134.262 1.00 78.99 391 LEU H CA 1
ATOM 12339 C C . LEU H 1 539 ? 140.327 164.969 135.704 1.00 78.99 391 LEU H C 1
ATOM 12340 O O . LEU H 1 539 ? 139.492 164.881 136.612 1.00 78.99 391 LEU H O 1
ATOM 12345 N N . GLY H 1 540 ? 141.586 165.339 135.930 1.00 78.84 392 GLY H N 1
ATOM 12346 C CA . GLY H 1 540 ? 142.018 165.689 137.271 1.00 78.84 392 GLY H CA 1
ATOM 12347 C C . GLY H 1 540 ? 141.340 166.937 137.805 1.00 78.84 392 GLY H C 1
ATOM 12348 O O . GLY H 1 540 ? 140.948 166.987 138.973 1.00 78.84 392 GLY H O 1
ATOM 12349 N N . ILE H 1 541 ? 141.207 167.967 136.967 1.00 78.67 393 ILE H N 1
ATOM 12350 C CA . ILE H 1 541 ? 140.514 169.170 137.425 1.00 78.67 393 ILE H CA 1
ATOM 12351 C C . ILE H 1 541 ? 139.038 168.875 137.644 1.00 78.67 393 ILE H C 1
ATOM 12352 O O . ILE H 1 541 ? 138.403 169.466 138.527 1.00 78.67 393 ILE H O 1
ATOM 12357 N N . CYS H 1 542 ? 138.471 167.953 136.864 1.00 87.82 394 CYS H N 1
ATOM 12358 C CA . CYS H 1 542 ? 137.107 167.507 137.114 1.00 87.82 394 CYS H CA 1
ATOM 12359 C C . CYS H 1 542 ? 136.989 166.829 138.474 1.00 87.82 394 CYS H C 1
ATOM 12360 O O . CYS H 1 542 ? 136.013 167.048 139.201 1.00 87.82 394 CYS H O 1
ATOM 12363 N N . TYR H 1 543 ? 137.969 165.996 138.829 1.00 85.23 395 TYR H N 1
ATOM 12364 C CA . TYR H 1 543 ? 137.974 165.386 140.155 1.00 85.23 395 TYR H CA 1
ATOM 12365 C C . TYR H 1 543 ? 138.085 166.442 141.244 1.00 85.23 395 TYR H C 1
ATOM 12366 O O . TYR H 1 543 ? 137.375 166.383 142.255 1.00 85.23 395 TYR H O 1
ATOM 12375 N N . GLU H 1 544 ? 138.976 167.415 141.055 1.00 91.47 396 GLU H N 1
ATOM 12376 C CA . GLU H 1 544 ? 139.225 168.406 142.096 1.00 91.47 396 GLU H CA 1
ATOM 12377 C C . GLU H 1 544 ? 138.007 169.291 142.324 1.00 91.47 396 GLU H C 1
ATOM 12378 O O . GLU H 1 544 ? 137.576 169.476 143.468 1.00 91.47 396 GLU H O 1
ATOM 12384 N N . LYS H 1 545 ? 137.433 169.845 141.258 1.00 85.46 397 LYS H N 1
ATOM 12385 C CA . LYS H 1 545 ? 136.244 170.670 141.403 1.00 85.46 397 LYS H CA 1
ATOM 12386 C C . LYS H 1 545 ? 134.995 169.858 141.702 1.00 85.46 397 LYS H C 1
ATOM 12387 O O . LYS H 1 545 ? 134.002 170.426 142.167 1.00 85.46 397 LYS H O 1
ATOM 12393 N N . GLY H 1 546 ? 135.020 168.554 141.450 1.00 90.94 398 GLY H N 1
ATOM 12394 C CA . GLY H 1 546 ? 133.902 167.698 141.814 1.00 90.94 398 GLY H CA 1
ATOM 12395 C C . GLY H 1 546 ? 132.625 167.973 141.054 1.00 90.94 398 GLY H C 1
ATOM 12396 O O . GLY H 1 546 ? 131.535 167.922 141.638 1.00 90.94 398 GLY H O 1
ATOM 12397 N N . LEU H 1 547 ? 132.729 168.263 139.762 1.00 89.79 399 LEU H N 1
ATOM 12398 C CA . LEU H 1 547 ? 131.563 168.427 138.904 1.00 89.79 399 LEU H CA 1
ATOM 12399 C C . LEU H 1 547 ? 131.384 167.153 138.087 1.00 89.79 399 LEU H C 1
ATOM 12400 O O . LEU H 1 547 ? 132.321 166.695 137.428 1.00 89.79 399 LEU H O 1
ATOM 12405 N N . GLY H 1 548 ? 130.192 166.563 138.161 1.00 92.46 400 GLY H N 1
ATOM 12406 C CA . GLY H 1 548 ? 129.918 165.311 137.495 1.00 92.46 400 GLY H CA 1
ATOM 12407 C C . GLY H 1 548 ? 130.507 164.085 138.157 1.00 92.46 400 GLY H C 1
ATOM 12408 O O . GLY H 1 548 ? 130.040 162.972 137.890 1.00 92.46 400 GLY H O 1
ATOM 12409 N N . VAL H 1 549 ? 131.517 164.247 139.008 1.00 90.88 401 VAL H N 1
ATOM 12410 C CA . VAL H 1 549 ? 132.132 163.142 139.728 1.00 90.88 401 VAL H CA 1
ATOM 12411 C C . VAL H 1 549 ? 132.217 163.522 141.199 1.00 90.88 401 VAL H C 1
ATOM 12412 O O . VAL H 1 549 ? 132.350 164.700 141.546 1.00 90.88 401 VAL H O 1
ATOM 12416 N N . GLN H 1 550 ? 132.116 162.517 142.067 1.00 89.82 402 GLN H N 1
ATOM 12417 C CA . GLN H 1 550 ? 132.291 162.744 143.493 1.00 89.82 402 GLN H CA 1
ATOM 12418 C C . GLN H 1 550 ? 133.649 163.380 143.760 1.00 89.82 402 GLN H C 1
ATOM 12419 O O . GLN H 1 550 ? 134.673 162.956 143.219 1.00 89.82 402 GLN H O 1
ATOM 12425 N N . ARG H 1 551 ? 133.648 164.412 144.597 1.00 84.15 403 ARG H N 1
ATOM 12426 C CA . ARG H 1 551 ? 134.837 165.225 144.808 1.00 84.15 403 ARG H CA 1
ATOM 12427 C C . ARG H 1 551 ? 135.921 164.449 145.541 1.00 84.15 403 ARG H C 1
ATOM 12428 O O . ARG H 1 551 ? 135.850 164.267 146.760 1.00 84.15 403 ARG H O 1
ATOM 12436 N N . ASN H 1 552 ? 136.927 163.993 144.804 1.00 84.10 404 ASN H N 1
ATOM 12437 C CA . ASN H 1 552 ? 138.077 163.307 145.366 1.00 84.10 404 ASN H CA 1
ATOM 12438 C C . ASN H 1 552 ? 139.324 164.144 145.124 1.00 84.10 404 ASN H C 1
ATOM 12439 O O . ASN H 1 552 ? 139.449 164.815 144.096 1.00 84.10 404 ASN H O 1
ATOM 12444 N N . LEU H 1 553 ? 140.247 164.104 146.079 1.00 81.88 405 LEU H N 1
ATOM 12445 C CA . LEU H 1 553 ? 141.411 164.976 146.052 1.00 81.88 405 LEU H CA 1
ATOM 12446 C C . LEU H 1 553 ? 142.739 164.247 145.927 1.00 81.88 405 LEU H C 1
ATOM 12447 O O . LEU H 1 553 ? 143.629 164.745 145.236 1.00 81.88 405 LEU H O 1
ATOM 12452 N N . GLY H 1 554 ? 142.906 163.099 146.576 1.00 92.08 406 GLY H N 1
ATOM 12453 C CA . GLY H 1 554 ? 144.157 162.371 146.484 1.00 92.08 406 GLY H CA 1
ATOM 12454 C C . GLY H 1 554 ? 144.418 161.823 145.097 1.00 92.08 406 GLY H C 1
ATOM 12455 O O . GLY H 1 554 ? 145.526 161.947 144.559 1.00 92.08 406 GLY H O 1
ATOM 12456 N N . GLU H 1 555 ? 143.388 161.217 144.502 1.00 92.53 407 GLU H N 1
ATOM 12457 C CA . GLU H 1 555 ? 143.524 160.710 143.143 1.00 92.53 407 GLU H CA 1
ATOM 12458 C C . GLU H 1 555 ? 143.728 161.852 142.159 1.00 92.53 407 GLU H C 1
ATOM 12459 O O . GLU H 1 555 ? 144.448 161.703 141.168 1.00 92.53 407 GLU H O 1
ATOM 12465 N N . ALA H 1 556 ? 143.110 163.004 142.423 1.00 86.93 408 ALA H N 1
ATOM 12466 C CA . ALA H 1 556 ? 143.346 164.174 141.585 1.00 86.93 408 ALA H CA 1
ATOM 12467 C C . ALA H 1 556 ? 144.800 164.618 141.661 1.00 86.93 408 ALA H C 1
ATOM 12468 O O . ALA H 1 556 ? 145.399 164.990 140.646 1.00 86.93 408 ALA H O 1
ATOM 12470 N N . LEU H 1 557 ? 145.384 164.590 142.860 1.00 88.75 409 LEU H N 1
ATOM 12471 C CA . LEU H 1 557 ? 146.790 164.952 143.002 1.00 88.75 409 LEU H CA 1
ATOM 12472 C C . LEU H 1 557 ? 147.687 163.963 142.273 1.00 88.75 409 LEU H C 1
ATOM 12473 O O . LEU H 1 557 ? 148.651 164.361 141.607 1.00 88.75 409 LEU H O 1
ATOM 12478 N N . ARG H 1 558 ? 147.387 162.668 142.387 1.00 93.66 410 ARG H N 1
ATOM 12479 C CA . ARG H 1 558 ? 148.174 161.670 141.668 1.00 93.66 410 ARG H CA 1
ATOM 12480 C C . ARG H 1 558 ? 148.051 161.861 140.162 1.00 93.66 410 ARG H C 1
ATOM 12481 O O . ARG H 1 558 ? 149.032 161.706 139.424 1.00 93.66 410 ARG H O 1
ATOM 12489 N N . CYS H 1 559 ? 146.848 162.189 139.689 1.00 87.18 411 CYS H N 1
ATOM 12490 C CA . CYS H 1 559 ? 146.636 162.441 138.270 1.00 87.18 411 CYS H CA 1
ATOM 12491 C C . CYS H 1 559 ? 147.428 163.653 137.797 1.00 87.18 411 CYS H C 1
ATOM 12492 O O . CYS H 1 559 ? 148.045 163.620 136.726 1.00 87.18 411 CYS H O 1
ATOM 12495 N N . TYR H 1 560 ? 147.422 164.731 138.579 1.00 79.22 412 TYR H N 1
ATOM 12496 C CA . TYR H 1 560 ? 148.239 165.891 138.242 1.00 79.22 412 TYR H CA 1
ATOM 12497 C C . TYR H 1 560 ? 149.711 165.514 138.170 1.00 79.22 412 TYR H C 1
ATOM 12498 O O . TYR H 1 560 ? 150.426 165.920 137.247 1.00 79.22 412 TYR H O 1
ATOM 12507 N N . GLN H 1 561 ? 150.184 164.742 139.152 1.00 86.72 413 GLN H N 1
ATOM 12508 C CA . GLN H 1 561 ? 151.599 164.391 139.201 1.00 86.72 413 GLN H CA 1
ATOM 12509 C C . GLN H 1 561 ? 152.002 163.545 138.002 1.00 86.72 413 GLN H C 1
ATOM 12510 O O . GLN H 1 561 ? 153.044 163.789 137.382 1.00 86.72 413 GLN H O 1
ATOM 12516 N N . GLN H 1 562 ? 151.188 162.546 137.655 1.00 84.48 414 GLN H N 1
ATOM 12517 C CA . GLN H 1 562 ? 151.509 161.716 136.499 1.00 84.48 414 GLN H CA 1
ATOM 12518 C C . GLN H 1 562 ? 151.425 162.510 135.200 1.00 84.48 414 GLN H C 1
ATOM 12519 O O . GLN H 1 562 ? 152.261 162.331 134.308 1.00 84.48 414 GLN H O 1
ATOM 12525 N N . SER H 1 563 ? 150.438 163.403 135.073 1.00 81.77 415 SER H N 1
ATOM 12526 C CA . SER H 1 563 ? 150.339 164.211 133.864 1.00 81.77 415 SER H CA 1
ATOM 12527 C C . SER H 1 563 ? 151.536 165.137 133.718 1.00 81.77 415 SER H C 1
ATOM 12528 O O . SER H 1 563 ? 152.008 165.366 132.600 1.00 81.77 415 SER H O 1
ATOM 12531 N N . ALA H 1 564 ? 152.037 165.677 134.830 1.00 79.90 416 ALA H N 1
ATOM 12532 C CA . ALA H 1 564 ? 153.288 166.422 134.779 1.00 79.90 416 ALA H CA 1
ATOM 12533 C C . ALA H 1 564 ? 154.452 165.516 134.410 1.00 79.90 416 ALA H C 1
ATOM 12534 O O . ALA H 1 564 ? 155.373 165.946 133.706 1.00 79.90 416 ALA H O 1
ATOM 12536 N N . ALA H 1 565 ? 154.432 164.267 134.878 1.00 84.29 417 ALA H N 1
ATOM 12537 C CA . ALA H 1 565 ? 155.483 163.324 134.515 1.00 84.29 417 ALA H CA 1
ATOM 12538 C C . ALA H 1 565 ? 155.428 162.975 133.032 1.00 84.29 417 ALA H C 1
ATOM 12539 O O . ALA H 1 565 ? 156.469 162.891 132.370 1.00 84.29 417 ALA H O 1
ATOM 12541 N N . LEU H 1 566 ? 154.224 162.774 132.490 1.00 80.30 418 LEU H N 1
ATOM 12542 C CA . LEU H 1 566 ? 154.076 162.439 131.077 1.00 80.30 418 LEU H CA 1
ATOM 12543 C C . LEU H 1 566 ? 154.391 163.604 130.152 1.00 80.30 418 LEU H C 1
ATOM 12544 O O . LEU H 1 566 ? 154.452 163.402 128.935 1.00 80.30 418 LEU H O 1
ATOM 12549 N N . GLY H 1 567 ? 154.580 164.806 130.683 1.00 82.46 419 GLY H N 1
ATOM 12550 C CA . GLY H 1 567 ? 155.033 165.911 129.865 1.00 82.46 419 GLY H CA 1
ATOM 12551 C C . GLY H 1 567 ? 153.988 166.965 129.569 1.00 82.46 419 GLY H C 1
ATOM 12552 O O . GLY H 1 567 ? 154.010 167.578 128.498 1.00 82.46 419 GLY H O 1
ATOM 12553 N N . ASN H 1 568 ? 153.066 167.188 130.505 1.00 82.67 420 ASN H N 1
ATOM 12554 C CA . ASN H 1 568 ? 152.156 168.329 130.428 1.00 82.67 420 ASN H CA 1
ATOM 12555 C C . ASN H 1 568 ? 152.906 169.533 130.981 1.00 82.67 420 ASN H C 1
ATOM 12556 O O . ASN H 1 568 ? 152.762 169.925 132.140 1.00 82.67 420 ASN H O 1
ATOM 12561 N N . GLU H 1 569 ? 153.730 170.126 130.116 1.00 95.13 421 GLU H N 1
ATOM 12562 C CA . GLU H 1 569 ? 154.708 171.110 130.568 1.00 95.13 421 GLU H CA 1
ATOM 12563 C C . GLU H 1 569 ? 154.035 172.330 131.184 1.00 95.13 421 GLU H C 1
ATOM 12564 O O . GLU H 1 569 ? 154.535 172.898 132.161 1.00 95.13 421 GLU H O 1
ATOM 12570 N N . ALA H 1 570 ? 152.906 172.759 130.623 1.00 90.59 422 ALA H N 1
ATOM 12571 C CA . ALA H 1 570 ? 152.299 174.001 131.086 1.00 90.59 422 ALA H CA 1
ATOM 12572 C C . ALA H 1 570 ? 151.432 173.778 132.321 1.00 90.59 422 ALA H C 1
ATOM 12573 O O . ALA H 1 570 ? 151.774 174.220 133.423 1.00 90.59 422 ALA H O 1
ATOM 12575 N N . ALA H 1 571 ? 150.340 173.034 132.169 1.00 82.10 423 ALA H N 1
ATOM 12576 C CA . ALA H 1 571 ? 149.250 173.080 133.137 1.00 82.10 423 ALA H CA 1
ATOM 12577 C C . ALA H 1 571 ? 149.537 172.288 134.407 1.00 82.10 423 ALA H C 1
ATOM 12578 O O . ALA H 1 571 ? 149.383 172.808 135.520 1.00 82.10 423 ALA H O 1
ATOM 12580 N N . GLN H 1 572 ? 149.928 171.021 134.253 1.00 81.98 424 GLN H N 1
ATOM 12581 C CA . GLN H 1 572 ? 150.243 170.200 135.415 1.00 81.98 424 GLN H CA 1
ATOM 12582 C C . GLN H 1 572 ? 151.417 170.759 136.202 1.00 81.98 424 GLN H C 1
ATOM 12583 O O . GLN H 1 572 ? 151.362 170.799 137.436 1.00 81.98 424 GLN H O 1
ATOM 12585 N N . GLU H 1 573 ? 152.470 171.201 135.516 1.00 85.63 425 GLU H N 1
ATOM 12586 C CA . GLU H 1 573 ? 153.581 171.851 136.191 1.00 85.63 425 GLU H CA 1
ATOM 12587 C C . GLU H 1 573 ? 153.165 173.142 136.876 1.00 85.63 425 GLU H C 1
ATOM 12588 O O . GLU H 1 573 ? 153.654 173.426 137.974 1.00 85.63 425 GLU H O 1
ATOM 12590 N N . ARG H 1 574 ? 152.272 173.925 136.267 1.00 91.52 426 ARG H N 1
ATOM 12591 C CA . ARG H 1 574 ? 151.793 175.136 136.913 1.00 91.52 426 ARG H CA 1
ATOM 12592 C C . ARG H 1 574 ? 151.026 174.836 138.190 1.00 91.52 426 ARG H C 1
ATOM 12593 O O . ARG H 1 574 ? 151.224 175.531 139.191 1.00 91.52 426 ARG H O 1
ATOM 12601 N N . LEU H 1 575 ? 150.169 173.812 138.187 1.00 85.54 427 LEU H N 1
ATOM 12602 C CA . LEU H 1 575 ? 149.460 173.468 139.419 1.00 85.54 427 LEU H CA 1
ATOM 12603 C C . LEU H 1 575 ? 150.401 172.896 140.471 1.00 85.54 427 LEU H C 1
ATOM 12604 O O . LEU H 1 575 ? 150.235 173.164 141.667 1.00 85.54 427 LEU H O 1
ATOM 12609 N N . ARG H 1 576 ? 151.391 172.106 140.055 1.00 84.90 428 ARG H N 1
ATOM 12610 C CA . ARG H 1 576 ? 152.376 171.618 141.014 1.00 84.90 428 ARG H CA 1
ATOM 12611 C C . ARG H 1 576 ? 153.126 172.780 141.657 1.00 84.90 428 ARG H C 1
ATOM 12612 O O . ARG H 1 576 ? 153.320 172.814 142.877 1.00 84.90 428 ARG H O 1
ATOM 12614 N N . ALA H 1 577 ? 153.532 173.762 140.849 1.00 89.07 429 ALA H N 1
ATOM 12615 C CA . ALA H 1 577 ? 154.207 174.935 141.393 1.00 89.07 429 ALA H CA 1
ATOM 12616 C C . ALA H 1 577 ? 153.287 175.726 142.314 1.00 89.07 429 ALA H C 1
ATOM 12617 O O . ALA H 1 577 ? 153.725 176.238 143.351 1.00 89.07 429 ALA H O 1
ATOM 12619 N N . LEU H 1 578 ? 152.008 175.843 141.949 1.00 96.04 430 LEU H N 1
ATOM 12620 C CA . LEU H 1 578 ? 151.058 176.559 142.794 1.00 96.04 430 LEU H CA 1
ATOM 12621 C C . LEU H 1 578 ? 150.896 175.872 144.142 1.00 96.04 430 LEU H C 1
ATOM 12622 O O . LEU H 1 578 ? 150.783 176.540 145.176 1.00 96.04 430 LEU H O 1
ATOM 12627 N N . PHE H 1 579 ? 150.884 174.541 144.154 1.00 97.20 431 PHE H N 1
ATOM 12628 C CA . PHE H 1 579 ? 150.741 173.787 145.400 1.00 97.20 431 PHE H CA 1
ATOM 12629 C C . PHE H 1 579 ? 152.067 173.751 146.163 1.00 97.20 431 PHE H C 1
ATOM 12630 O O . PHE H 1 579 ? 152.142 173.395 147.338 1.00 97.20 431 PHE H O 1
ATOM 12638 N N . SER H 1 580 ? 153.130 174.128 145.456 1.00 104.63 432 SER H N 1
ATOM 12639 C CA . SER H 1 580 ? 154.440 174.266 146.080 1.00 104.63 432 SER H CA 1
ATOM 12640 C C . SER H 1 580 ? 154.580 175.634 146.736 1.00 104.63 432 SER H C 1
ATOM 12641 O O . SER H 1 580 ? 154.829 175.730 147.942 1.00 104.63 432 SER H O 1
ATOM 12644 N N . MET H 1 581 ? 154.416 176.698 145.950 1.00 115.13 433 MET H N 1
ATOM 12645 C CA . MET H 1 581 ? 154.518 178.054 146.473 1.00 115.13 433 MET H CA 1
ATOM 12646 C C . MET H 1 581 ? 153.382 178.396 147.430 1.00 115.13 433 MET H C 1
ATOM 12647 O O . MET H 1 581 ? 153.504 179.360 148.195 1.00 115.13 433 MET H O 1
ATOM 12652 N N . GLY H 1 582 ? 152.297 177.619 147.425 1.00 115.86 434 GLY H N 1
ATOM 12653 C CA . GLY H 1 582 ? 151.233 177.848 148.387 1.00 115.86 434 GLY H CA 1
ATOM 12654 C C . GLY H 1 582 ? 151.695 177.654 149.818 1.00 115.86 434 GLY H C 1
ATOM 12655 O O . GLY H 1 582 ? 151.241 178.352 150.728 1.00 115.86 434 GLY H O 1
ATOM 12656 N N . ALA H 1 583 ? 152.604 176.705 150.036 1.00 121.39 435 ALA H N 1
ATOM 12657 C CA . ALA H 1 583 ? 153.186 176.473 151.349 1.00 121.39 435 ALA H CA 1
ATOM 12658 C C . ALA H 1 583 ? 154.599 177.025 151.481 1.00 121.39 435 ALA H C 1
ATOM 12659 O O . ALA H 1 583 ? 155.063 177.230 152.608 1.00 121.39 435 ALA H O 1
ATOM 12661 N N . ALA H 1 584 ? 155.292 177.265 150.366 1.00 123.07 436 ALA H N 1
ATOM 12662 C CA . ALA H 1 584 ? 156.631 177.843 150.434 1.00 123.07 436 ALA H CA 1
ATOM 12663 C C . ALA H 1 584 ? 156.584 179.285 150.923 1.00 123.07 436 ALA H C 1
ATOM 12664 O O . ALA H 1 584 ? 157.412 179.702 151.741 1.00 123.07 436 ALA H O 1
ATOM 12666 N N . ALA H 1 585 ? 155.622 180.062 150.434 1.00 127.15 437 ALA H N 1
ATOM 12667 C CA . ALA H 1 585 ? 155.494 181.461 150.823 1.00 127.15 437 ALA H CA 1
ATOM 12668 C C . ALA H 1 585 ? 154.202 181.698 151.598 1.00 127.15 437 ALA H C 1
ATOM 12669 O O . ALA H 1 585 ? 154.015 181.163 152.691 1.00 127.15 437 ALA H O 1
#

Solvent-accessible surface area: 82412 Å² total; per-residue (Å²): 89,148,116,73,49,85,67,12,104,97,66,55,144,72,37,54,30,4,70,25,29,22,87,2,0,58,15,9,46,114,63,38,72,80,103,30,1,11,45,22,0,70,63,0,7,90,93,45,24,6,78,0,7,19,36,0,0,52,1,20,24,109,18,45,56,45,117,176,57,40,72,29,0,25,102,59,0,85,82,0,15,90,31,58,36,43,69,0,11,31,47,19,0,98,13,50,18,146,67,119,50,63,50,89,64,76,98,6,49,128,0,28,60,27,0,57,92,0,7,103,77,47,52,120,34,0,3,15,46,0,0,66,20,22,53,116,104,53,32,99,68,75,116,76,2,9,38,17,5,99,63,0,6,100,87,52,33,21,77,3,103,27,50,10,0,36,8,19,29,108,32,51,26,45,86,114,56,46,23,35,3,8,149,9,8,80,31,0,34,26,60,23,15,136,78,18,0,52,148,6,50,62,67,32,27,142,30,18,50,112,98,140,119,82,46,87,66,12,104,97,54,54,141,62,30,54,29,2,67,27,37,20,94,4,0,57,15,7,53,105,69,42,73,71,102,32,0,9,47,23,0,69,62,0,4,88,84,43,31,6,97,0,12,24,32,0,0,48,1,17,12,96,17,47,50,54,117,160,58,57,70,33,0,27,103,58,0,75,88,0,14,90,36,62,32,37,71,0,7,29,50,20,0,90,14,37,25,165,60,140,72,86,43,91,58,85,69,9,52,153,0,29,62,25,0,54,96,0,2,105,78,50,47,110,30,0,6,14,30,0,0,70,9,14,64,118,110,72,42,98,63,74,111,62,2,13,28,20,7,102,59,0,9,102,83,55,29,21,75,2,36,32,52,10,0,40,10,21,5,99,32,56,37,42,91,116,32,30,31,100,1,1,163,7,15,59,58,0,22,34,61,42,11,152,37,0,42,69,28,28,59,44,32,12,34,106,15,46,99,104,99,141,118,80,46,87,65,16,102,85,52,57,133,72,34,54,30,4,67,27,35,15,87,7,0,59,18,15,55,103,58,38,74,84,104,32,0,8,46,17,0,66,69,0,7,86,99,51,28,4,90,0,12,23,28,0,0,50,1,23,11,106,17,59,46,48,116,164,49,58,74,30,0,16,104,58,0,85,83,0,14,89,31,58,32,42,65,0,12,18,37,10,0,96,14,52,32,161,71,126,72,90,33,96,67,85,74,18,48,156,1,22,62,40,0,55,105,0,5,102,71,47,50,108,36,0,2,14,46,0,0,68,13,21,53,122,116,72,45,83,47,62,116,108,0,12,28,20,4,104,60,0,6,101,79,39,36,23,75,3,77,34,49,4,0,34,7,18,6,102,31,56,32,34,90,114,30,32,32,87,2,15,168,5,10,83,42,0,42,24,72,32,15,139,71,1,17,82,115,1,56,60,63,28,28,152,43,8,80,148,98,139,115,77,43,88,64,12,106,86,66,56,144,69,32,51,32,4,68,29,35,12,105,4,0,58,16,9,52,109,58,38,71,84,104,31,0,13,47,22,0,68,60,0,4,81,108,46,27,9,93,0,4,20,28,0,0,47,0,24,13,95,16,52,58,50,115,164,53,65,72,30,0,24,113,58,0,70,95,0,14,84,32,61,33,44,71,0,8,30,53,23,0,80,13,36,32,140,75,141,75,94,44,94,65,88,84,9,52,159,0,23,61,24,0,43,108,2,4,96,85,46,48,137,35,0,7,16,21,1,0,69,18,26,63,147,108,79,44,97,61,73,125,103,2,17,27,18,7,96,54,0,11,109,84,47,41,21,80,3,22,14,52,14,0,35,10,19,8,121,31,55,28,44,86,141,64,40,25,61,0,19,137,8,10,78,69,0,38,29,51,23,8,152,68,8,0,46,129,10,51,53,90,20,15,139,42,10,37,131,86,136,112,80,43,86,65,13,104,88,64,53,130,78,38,52,29,5,66,30,30,13,103,5,0,58,17,8,50,108,58,41,73,74,103,32,0,8,46,21,0,68,68,0,3,87,100,42,28,6,96,0,1,21,32,0,0,47,2,24,11,105,16,54,50,42,116,159,51,58,69,32,0,25,115,56,1,73,88,0,13,84,31,59,32,43,68,0,10,29,51,25,0,94,18,40,24,152,66,130,59,74,47,88,54,77,86,7,50,145,0,33,61,21,2,60,92,0,1,106,79,43,56,129,38,0,13,13,44,1,0,68,23,18,58,134,105,61,40,99,57,69,127,85,2,13,36,21,7,78,46,0,4,94,86,53,40,28,81,3,56,34,52,11,0,30,10,24,8,95,26,58,26,36,109,122,48,43,26,76,2,18,118,6,11,72,33,1,37,34,58,22,10,139,73,22,1,45,141,24,52,56,55,40,37,137,37,34,86,116,99,140,117,83,48,85,65,12,101,83,69,55,129,82,32,53,27,6,64,27,33,18,90,3,0,62,18,9,47,99,56,41,69,70,105,30,0,9,44,26,0,68,65,0,6,85,94,45,34,8,94,0,8,20,35,0,0,50,0,18,14,93,17,46,50,49,116,166,54,59,69,37,0,27,100,60,0,79,84,0,14,86,36,58,32,45,71,0,9,29,51,23,0,96,14,32,24,151,71,122,61,69,45,92,56,89,97,7,45,164,0,24,61,32,0,64,95,0,1,107,76,48,49,111,39,0,6,11,47,0,0,64,12,24,63,124,104,57,39,97,71,78,86,59,2,11,22,6,3,89,53,0,4,84,75,40,36,21,84,2,41,27,45,0,0,44,7,24,14,102,34,58,34,41,90,139,63,26,30,56,1,12,146,3,14,85,60,0,41,31,59,24,16,134,79,23,1,56,139,14,59,41,51,27,24,124,65,25,24,120,99,137,116,79,40,87,68,11,101,100,66,52,143,74,39,52,30,4,64,30,33,15,101,5,0,56,21,10,55,114,61,41,71,71,104,33,0,9,46,19,1,82,60,0,4,88,93,49,24,7,109,0,2,17,37,2,0,51,2,28,13,90,19,46,48,43,114,165,55,61,72,36,0,26,114,65,1,74,93,0,12,86,27,62,36,44,71,0,12,19,53,28,0,102,20,50,22,183,69,122,61,79,42,94,56,84,82,7,47,162,0,22,62,26,1,37,92,0,8,110,81,44,56,111,34,0,2,11,39,0,0,62,19,26,52,126,104,60,35,114,60,96,96,74,2,11,22,30,6,71,63,0,4,90,81,55,32,24,76,3,64,30,51,7,0,35,8,28,9,82,32,60,28,34,93,112,41,40,29,36,4,16,139,6,1,73,63,2,26,47,58,19,16,128,78,23,0,51,151,12,27,54,58,31,19,92,27,16,61,121,85,135,114,78,44,87,65,14,101,87,61,55,129,79,37,49,28,6,64,29,34,12,102,5,0,56,14,10,53,102,66,42,74,73,103,34,0,8,46,22,0,68,66,0,3,87,98,42,31,7,94,0,0,20,31,0,0,49,2,23,11,102,16,54,51,42,117,161,50,58,70,31,0,24,114,55,1,73,86,0,14,82,33,58,30,43,67,0,9,29,52,24,0,96,18,41,24,152,66,129,59,71,46,90,53,79,83,8,52,143,0,33,62,22,2,58,94,0,1,103,79,43,56,127,38,0,13,12,44,1,0,67,22,17,57,133,105,63,40,97,57,69,124,80,2,14,32,20,7,76,40,0,4,91,83,52,42,28,79,2,57,30,52,11,0,35,8,23,4,87,27,57,26,36,106,118,60,42,23,78,2,12,116,5,12,76,32,0,28,27,57,23,10,140,74,22,1,44,142,23,52,58,58,24,32,136,38,36,85,116

Sequence (1680 aa):
SLEEAVTSIQQLFQLSVSIAFNFLGTENMKSGDHTAAFSYFQKAAARGYSKAQYNAGLCHEHGRGTPRDISKAVLYYQLAASQGHSLAQYRYARCLLRDPASSWNPERQRAVSLLKQAADSGLREAQAFLGVLFTKEPYLDEQRAVKYLWLAANNGDSQSRYHLGICYEKGLGVQRNLGEALRCYQQSAALGNEAAQERLRALFSMGAAASLEEAVTSIQQLFQLSVSIAFNFLGTENMKSGDHTAAFSYFQKAAARGYSKAQYNAGLCHEHGRGTPRDISKAVLYYQLAASQGHSLAQYRYARCLLRDPASSWNPERQRAVSLLKQAADSGLREAQAFLGVLFTKEPYLDEQRAVKYLWLAANNGDSQSRYHLGICYEKGLGVQRNLGEALRCYQQSAALGNEAAQERLRALFSMGAAASLEEAVTSIQQLFQLSVSIAFNFLGTENMKSGDHTAAFSYFQKAAARGYSKAQYNAGLCHEHGRGTPRDISKAVLYYQLAASQGHSLAQYRYARCLLRDPASSWNPERQRAVSLLKQAADSGLREAQAFLGVLFTKEPYLDEQRAVKYLWLAANNGDSQSRYHLGICYEKGLGVQRNLGEALRCYQQSAALGNEAAQERLRALFSMGAAASLEEAVTSIQQLFQLSVSIAFNFLGTENMKSGDHTAAFSYFQKAAARGYSKAQYNAGLCHEHGRGTPRDISKAVLYYQLAASQGHSLAQYRYARCLLRDPASSWNPERQRAVSLLKQAADSGLREAQAFLGVLFTKEPYLDEQRAVKYLWLAANNGDSQSRYHLGICYEKGLGVQRNLGEALRCYQQSAALGNEAAQERLRALFSMGAAASLEEAVTSIQQLFQLSVSIAFNFLGTENMKSGDHTAAFSYFQKAAARGYSKAQYNAGLCHEHGRGTPRDISKAVLYYQLAASQGHSLAQYRYARCLLRDPASSWNPERQRAVSLLKQAADSGLREAQAFLGVLFTKEPYLDEQRAVKYLWLAANNGDSQSRYHLGICYEKGLGVQRNLGEALRCYQQSAALGNEAAQERLRALFSMGAAASLEEAVTSIQQLFQLSVSIAFNFLGTENMKSGDHTAAFSYFQKAAARGYSKAQYNAGLCHEHGRGTPRDISKAVLYYQLAASQGHSLAQYRYARCLLRDPASSWNPERQRAVSLLKQAADSGLREAQAFLGVLFTKEPYLDEQRAVKYLWLAANNGDSQSRYHLGICYEKGLGVQRNLGEALRCYQQSAALGNEAAQERLRALFSMGAAASLEEAVTSIQQLFQLSVSIAFNFLGTENMKSGDHTAAFSYFQKAAARGYSKAQYNAGLCHEHGRGTPRDISKAVLYYQLAASQGHSLAQYRYARCLLRDPASSWNPERQRAVSLLKQAADSGLREAQAFLGVLFTKEPYLDEQRAVKYLWLAANNGDSQSRYHLGICYEKGLGVQRNLGEALRCYQQSAALGNEAAQERLRALFSMGAAASLEEAVTSIQQLFQLSVSIAFNFLGTENMKSGDHTAAFSYFQKAAARGYSKAQYNAGLCHEHGRGTPRDISKAVLYYQLAASQGHSLAQYRYARCLLRDPASSWNPERQRAVSLLKQAADSGLREAQAFLGVLFTKEPYLDEQRAVKYLWLAANNGDSQSRYHLGICYEKGLGVQRNLGEALRCYQQSAALGNEAAQERLRALFSMGAAA

Secondary structure (DSSP, 8-state):
-HHHHHHHHHHHHHHHHHHHHHHHHHHHHHHT--HHHHHHHHHHHTT--HHHHHHHHHHHHH-TTS---SHHHHHHHHHHHHTT-HHHHHHHHHHHTTS---S-SHHHHHHHHHHHHHHTTT-HHHHHHHHHHTTSTT---HHHHHHHHHHHHTTT-HHHHHHHHHHHHHTSSS---SHHHHHHHHHHHHTT-HHHHHHHHHHHHHTT--/-HHHHHHHHHHHHHHHHHHHHHHHHHHHHHHT--HHHHHHHHHHHTTS-HHHHHHHHHHHHH-TTS---SHHHHHHHHHHHTT--HHHHHHHHHHHTTS---S-SHHHHHHHHHHHHHHTTT-HHHHHHHHHHTTSTT---HHHHHHHHHHHHTTT-HHHHHHHHHHHHHTSSS---SHHHHHHHHHHHHTT-HHHHHHHHHHTSSGGG-/-HHHHHHHHHHHHHHHHHHHHHHHHHHHHHHT--HHHHHHHHHHHTT--HHHHHHHHHHHHH-TTS---SHHHHHHHHHHHHTT-HHHHHHHHHHHHTS-----SHHHHHHHHHHHHHHHTT-HHHHHHHHHHTTSTT---HHHHHHHHHHHHTTT-HHHHHHHHHHHHHTSSS---SHHHHHHHHHHHHTT-HHHHHHHHHHHHTTT--/-HHHHHHHHHHHHHHHHHHHHHHHHHHHHHHT--HHHHHHHHHHHTT--HHHHHHHHHHHHH-TTS---SHHHHHHHHHHHTT--HHHHHHHHHHHTTS-S---SHHHHHHHHHHHHHHTTT-HHHHHHHHHHTTSTT---HHHHHHHHHHHHTTT-HHHHHHHHHHHHHTSSS---SHHHHHHHHHHHHTT-TTHHHHHHHHHHHTT--/-HHHHHHHHHHHHHHHHHHHHHHHHHHHHHHT--HHHHHHHHHHHTT--HHHHHHHHHHHHS-TTS---SHHHHHHHHHHHTT--HHHHHHHHHHHTTS---S-SHHHHHHHHHHHHHHTTT-HHHHHHHHHHTTSTT---HHHHHHHHHHHHTTT-HHHHHHHHHHHHHTSSS---SHHHHHHHHHHHHTT-TTHHHHHHHHHHHHHH-/-HHHHHHHHHHHHHHHHHHHHHHHHHHHHHHT--HHHHHHHHHHHTT--HHHHHHHHHHHHH-TTS---SHHHHHHHHHHHHTT-HHHHHHHHHHHHTS---S-SHHHHHHHHHHHHHHTTT-HHHHHHHHHHTTSTT---HHHHHHHHHHHHHTT-HHH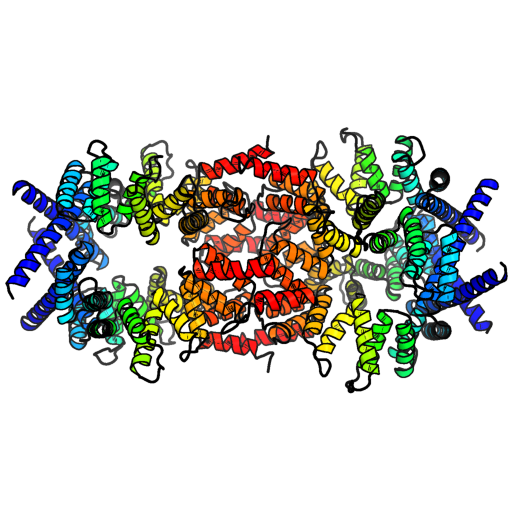HHHHHHHHHHTSSS----HHHHHHHHHHHHTT-HHHHHHHHHHHHHHHH-/-HHHHHHHHHHHHHHHHHHHHHHHHHHHHHHT--HHHHHHHHHHHTT--HHHHHHHHHHHHHTSSS---SHHHHHHHHHHHTT--HHHHHHHHHHHTTS---S-SHHHHHHHHHHHHHHTTT-HHHHHHHHHHTTSTT---HHHHHHHHHHHHTTT-HHHHHHHHHHHHHTSSS---SHHHHHHHHHHHHTT-HHHHHHHHHHHHHTTT-/-HHHHHHHHHHHHHHHHHHHHHHHHHHHHHHT--HHHHHHHHHHHTT--HHHHHHHHHHHHS-TTS---SHHHHHHHHHHHTT--HHHHHHHHHHHTTS---S-SHHHHHHHHHHHHHHTTT-HHHHHHHHHHTTSTT---HHHHHHHHHHHHTTT-HHHHHHHHHHHHHTSSS---SHHHHHHHHHHHHTT-TTHHHHHHHHHHHHHH-

Foldseek 3Di:
DPPVVVVVVVVVVLVVLLVVLQVVLVVCVVVPNHVSNLVSLVVSLVSQDQVSLLVNLVCQCVVPPHPRDHPSSLVSLVSNLVVPDLVSLLVNLCSVPVDPDACPPCVNVVSLVSLVVSVVVPDQPSLLVNLVVCVDPPNPDQQSSLVSLVVSVVVPDLVSLLVNLVCQCVQTNHGNDDVVSVVSLVVSVVSPVCPPSVVVVVVVVVVVVD/DVVVVVVVVVVVVLVVVLVVLQVVLVVCVVVPNHVSSQVSLVVSLVSDDQVSLQVNLVCQCVVPPHPHDLVSSLVSLVSNLVVPDLVSLLVNLVSPVPDPDDPPDCVSVVSVVSLVVSVVVPDQVSLLVVLVVCVDPPNPDLQSSLVSLVVSVVVPDLVSLLVNLVCCCVCTNHHNDNPVSLVSLVVSVVVPDPVSVVCCCVPVNVVVVD/DVVVVVVVVVVVVLVVLLVVLQVVLVVCVVVPNHQSSQVSLVVSLVSQDQVSLLVNLVCQCVVPPHPHDNVSSLVSLVSNLVVPDLVSLLVNLCSVVVDPDDPPDCVNVVSVVSLVVSVVVPDLVSLLVVLVVCVDPPNPDLQSSLVSLVVSVVVPDLVSLLVNLVCQCVCDNHHNDHPVSVVSLVVSVVSPPCVRNVPPVCVVCVVVPD/DVVVVVVVVVVVVLVVVLVVLQVVLVVCVVVPHHVSSQVSLVVSLVSQDQVSLQVNLVCQCVVPPHPHDQPSSLVSLVSNLVVPDLVSLLVNLVSVVPDPDDPPDCVNVVSLVSLVVSVVVPDLPSLLVVLVVCVDPPNPDLQSSLVSLVVSCVVPDLVSLLVNLVCCCVCTNHHNDHPVSLVSLVVSVVSPPPPDSVVVVVVCVVVVVD/DVVVVVVVVVVVVLVVLLVVLQVVLVVCVVVPNHVSSQVSLVVSVVSQDQVSLLVNLVCQCVVPPHPHDNVSSLVSLVSNLVVPDLVSLLVNLCSVPPDPDACPPCVNVVSVVSLVVSVVVPDLPSLLVVLVVCVDPPNPDNQSSLVSLVSSCVVPDLVSLLVNLVCQCVVDNHRNDHPVSLVSLVVSVVSPPVPDSVVVVVVVVVVVVD/DVVVVVVVVVVVVLVVVLVVLQVVLVVCVVVPNHVSSQVSLVVSLVSQDQVSLLVNLVCQCVVPPHPHDNVSSLVSLVSNLVVPDLVSLLVNLCSVVVDPDAPPDVVNVVSLVSLVVSLVVPDLVSLLVVLVVCVDPPNPDNQSSLVSLVVSVVVPDLVSLLVNLVCQCVCDSHHNDNPVSVVSLVVSVVSPPDPPSVVVVVVVCVVPVD/DVVVVVVVVVVVVLVVVLVVLQVVLVVCVVVPNHQSSLVSLVVSVVSQDQVSLQVNLVCQCVVPPHPHDHPVSLVSLVSNLVVPDLVSLLVNLCSVVVDPDDPPDVVNVVSLVSLVVSVVVPDLPSLLVNLVVCVDPPNPDLQSSLVSLVSSVVVPDLVSLLVNLVCLCVCTNHHNDNPVSVVSLVVSVVSPPPDPSVVVNVCVVCVVVD/DVVVVVVVVVVVVLVVLLVVLQVVLVVCVVVPNHVSSQVSLVVSVVSQDQVSLLVNLVCQCVVPPHPHDNVSSLVSLVSNLVVPDLVSLLVNLCSVPPDPDACPPCVNVVSVVSLVVSVVVPDLPSLLVVLVVCVDPPNPDNQSSLVSLVSSCVVPDLVSLLVNLVCLCVVDNHHNDHPVSLVSLVVSVVSPPVPDSVVVVVVVVVVVVD

Nearest PDB structures (foldseek):
  8d9x-assembly1_G  TM=1.005E+00  e=4.080E-29  Homo sapiens
  6ok3-assembly1_B  TM=7.925E-01  e=2.263E-09  Oxalobacter formigenes OXCC13
  8sxq-assembly2_B  TM=8.615E-01  e=2.959E-08  Legionella pneumophila
  6deh-assembly2_B  TM=8.224E-01  e=1.753E-08  Legionella pneumophila subsp. pneumophila str. Philadelphia 1
  1ouv-assembly1_A  TM=7.650E-01  e=2.565E-08  Helicobacter pylori 26695

GO terms:
  GO:0005739 mitochondrion (C, IDA)
  GO:0005743 mitochondrial inner membrane (C, IDA)
  GO:0043539 protein serine/threonine kinase activator activity (F, IDA)
  GO:1990641 response to iron ion starvation (P, IDA)
  GO:0140467 integrated stress response signaling (P, IDA)
  GO:0140468 HRI-mediated signaling (P, IDA)
  GO:0051260 protein homooligomerization (P, IDA)
  GO:0006974 DNA damage response (P, IDA)
  GO:0005829 cytosol (C, IDA)
  GO:0019901 protein kinase binding (F, IPI)
  GO:0005741 mitochondrial outer membrane (C, IDA)
  GO:0033554 cellular response to stress (P, IDA)
  GO:1901526 positive regulation of mitophagy (P, IDA)
  GO:0005739 mitochondrion (C, EXP)
  GO:0005743 mitochondrial inner membrane (C, EXP)
  GO:0005515 protein binding (F, IPI)
  GO:0005739 mitochondrion (C, HTP)
  GO:0005743 mitochondrial inner membrane (C, TAS)
  GO:0005829 cytosol (C, TAS)
  GO:0008625 extrinsic apoptotic signaling pathway via death domain receptors (P, IDA)